Protein 5FB3 (pdb70)

Solvent-accessible surface area: 74908 Å² total; per-residue (Å²): 187,37,66,107,29,43,13,0,47,13,10,0,2,0,61,28,0,9,81,65,0,48,88,26,10,80,99,97,26,101,3,3,0,0,1,3,118,78,86,14,113,128,41,0,90,110,0,28,132,63,14,179,17,109,33,72,60,38,26,26,71,126,22,119,22,124,109,95,54,9,70,8,0,0,0,0,0,25,30,132,3,1,12,25,0,1,0,2,9,60,40,33,149,69,51,2,0,0,2,3,19,34,1,25,35,17,17,0,0,2,6,44,35,77,36,16,91,97,112,148,28,73,163,52,41,190,13,58,7,8,0,40,0,0,0,0,7,1,48,24,0,54,75,20,85,60,130,66,2,36,1,0,1,0,1,2,1,0,0,42,0,0,4,79,3,4,54,12,1,47,42,1,52,30,26,139,48,20,89,26,0,4,61,9,0,40,2,0,21,77,2,2,51,51,3,0,79,100,8,49,72,12,144,85,77,76,18,0,62,23,2,0,21,0,0,10,4,0,0,20,0,4,10,28,20,47,18,16,52,0,0,17,9,0,0,7,11,0,0,24,0,0,62,64,86,27,159,95,112,109,104,15,21,44,1,4,0,0,1,0,0,0,0,0,0,0,27,0,11,52,47,61,22,152,142,6,30,142,34,0,76,63,0,49,5,12,7,9,1,183,93,9,138,14,93,54,88,37,0,3,78,0,1,25,37,1,55,83,31,50,109,124,49,22,9,12,0,13,72,7,5,37,112,104,2,0,94,104,0,0,69,62,0,120,3,92,218,19,97,95,20,57,2,2,48,10,8,0,14,0,50,35,0,14,107,73,2,45,84,27,24,148,16,0,0,0,1,2,145,74,84,20,143,87,14,0,93,123,5,29,156,91,12,221,79,104,26,84,63,23,10,58,80,103,10,103,33,151,61,97,68,29,91,8,0,1,0,0,1,24,13,82,4,1,8,27,0,1,4,1,9,90,47,28,188,59,58,4,0,0,1,0,12,15,0,15,28,13,15,6,1,2,7,26,7,23,10,36,19,20,113,142,41,76,172,111,32,89,4,57,12,10,0,44,2,0,0,0,4,0,54,14,0,67,80,11,83,73,127,65,3,59,0,0,2,0,0,2,0,0,0,40,0,0,11,82,0,3,55,14,0,37,37,0,52,6,33,151,53,16,34,14,0,0,38,5,0,37,8,0,21,88,5,2,40,50,38,1,113,97,6,73,78,20,126,117,62,81,0,1,52,17,3,0,33,0,0,12,3,0,1,25,0,9,5,21,27,49,22,12,7,0,0,11,2,0,0,8,8,0,0,9,0,1,44,86,77,79,153,129,30,16,22,1,6,0,0,0,0,0,0,0,0,0,0,9,3,16,55,44,66,26,70,157,9,26,152,35,0,71,62,0,44,7,8,6,17,1,181,120,10,116,10,97,29,83,41,0,1,74,0,0,38,40,0,46,77,35,34,111,135,43,22,4,9,1,13,84,6,6,26,106,122,3,0,85,67,0,0,72,26,0,101,2,100,195,26,67,101,30,48,12,1,36,26,9,1,2,0,46,24,0,6,66,53,0,49,108,22,17,64,123,67,36,94,0,2,0,0,0,4,107,81,82,16,94,117,42,0,100,101,0,30,133,52,15,187,38,106,28,86,38,45,6,35,89,122,20,115,16,119,134,89,57,15,66,3,0,0,0,0,0,22,27,131,3,0,17,28,0,1,0,2,10,55,44,32,150,71,53,3,0,0,1,3,17,24,0,20,38,17,15,0,1,2,7,48,36,69,41,15,83,104,115,145,29,76,167,62,43,190,18,60,6,10,0,40,0,0,0,0,5,0,44,24,0,34,103,25,86,57,129,62,1,55,0,0,4,0,1,3,2,0,0,42,0,0,4,82,2,6,56,14,1,38,48,1,54,33,31,155,60,13,70,27,0,3,57,10,0,32,0,0,26,65,1,7,50,59,6,0,68,98,10,65,83,10,143,90,42,63,13,0,40,27,2,0,27,0,0,10,4,0,0,18,0,6,10,20,18,44,19,21,55,0,0,16,8,0,0,8,8,0,0,16,0,0,45,64,92,26,169,102,89,121,110,21,20,45,0,7,0,0,1,0,0,0,0,0,0,0,27,0,15,48,45,68,23,140,128,8,29,131,30,0,73,77,3,46,8,19,9,18,4,201,115,14,139,10,84,64,76,41,0,4,81,0,1,30,35,1,53,82,31,56,114,119,38,22,9,15,1,12,72,9,3,38,104,121,3,0,80,116,0,0,74,62,0,107,4,98,185,20,76,97,16,81,4,3,48,9,5,0,14,0,47,27,0,1,95,68,0,51,93,19,16,70,134,97,25,105,1,4,0,0,0,6,130,91,71,24,141,105,18,0,94,90,0,27,142,61,14,203,36,110,38,86,52,35,21,44,75,118,24,103,19,122,124,96,38,22,68,8,0,0,0,0,0,20,16,90,5,2,10,8,0,1,0,3,4,62,39,35,180,78,58,2,0,0,2,1,9,8,0,14,36,13,10,5,1,2,10,59,13,31,26,28,5,45,95,167,23,67,194,72,28,156,6,51,10,19,0,40,1,0,0,0,6,0,56,14,0,50,86,15,80,56,133,55,1,35,0,0,0,0,0,2,0,0,0,39,0,0,3,80,0,4,64,15,0,31,60,0,58,34,39,143,40,14,41,14,0,1,42,4,0,45,6,0,22,97,6,2,48,60,27,0,119,97,3,53,77,12,129,119,42,71,2,0,40,4,1,0,37,0,0,12,4,0,1,22,0,8,9,20,27,53,24,22,7,0,1,18,3,0,0,8,14,0,0,21,0,1,6,49,85,30,149,128,40,126,107,30,23,40,0,9,5,0,0,0,0,0,0,0,0,0,6,4,15,42,43,64,23,67,144,4,30,132,31,0,72,54,0,51,6,14,4,12,3,164,108,21,138,13,82,54,84,42,0,5,91,0,0,32,42,0,44,82,33,62,108,97,44,24,5,10,1,14,82,6,6,31,130,91,1,0,90,62,0,0,58,59,0,109,0,56,180,168,25,47,116,24,85,0,2,30,20,7,2,4,0,28,29,0,0,81,63,0,41,109,26,17,71,117,91,18,81,6,0,0,0,2,5,116,84,73,23,131,102,16,0,82,81,0,31,137,54,4,151,66,119,22,73,68,30,25,40,83,119,19,121,28,126,38,104,48,21,71,10,0,0,0,1,0,18,16,97,5,2,11,17,0,0,0,1,2,62,32,42,184,69,61,2,1,1,3,2,12,8,0,13,40,15,11,3,0,3,14,48,14,46,25,31,4,40,98,159,40,66,167,74,30,126,3,31,11,8,0,46,2,0,0,0,5,0,55,15,0,50,89,16,77,56,114,53,1,35,0,0,0,0,1,2,0,0,0,43,0,0,3,80,0,4,63,11,0,42,40,0,60,14,47,137,51,21,64,13,0,0,52,1,0,54,4,0,26,125,23,2,38,63,45,1,122,119,2,37,82,12,134,117,36,75,2,0,34,27,1,0,79,1,0,12,7,0,1,3,0,6,6,26,20,42,31,22,2,0,1,12,0,0,0,10,5,0,0,24,0,0,38,67,91,79,158,144,24,19,38,0,16,2,0,0,0,0,0,0,0,0,0,26,1,7,48,42,71,28,98,145,4,34,119,29,0,75,65,0,50,4,18,2,4,3,186,93,15,135,9,107,61,96,36,0,2,79,0,0,32,42,0,43,81,45,95,107,106,23,21,4,13,0,16,72,10,4,27,112,108,1,0,110,107,0,0,77,54,0,114,2,100,174,145,29,50,113,32,76,0,2,38,24,6,2,8,0,18,27,0,2,81,64,0,49,109,28,24,76,142,92,24,153,8,2,0,0,1,5,127,76,71,25,130,113,23,0,87,99,0,0,133,63,24,189,96,87,29,56,46,36,22,32,75,126,24,115,22,105,73,103,56,21,59,11,0,0,0,0,1,19,17,106,4,2,16,18,0,1,0,2,3,65,32,37,185,76,59,1,0,0,2,2,11,8,0,14,37,14,10,6,0,3,11,46,14,44,18,30,17,35,98,160,21,68,164,57,29,130,2,33,10,11,0,41,1,0,0,0,6,0,55,12,0,51,78,16,81,67,114,54,2,42,0,0,1,0,0,2,0,0,0,43,0,0,3,88,0,4,60,11,0,59,49,0,64,21,43,136,56,22,61,16,0,2,55,1,0,40,3,0,19,106,25,2,42,62,47,1,114,120,2,40,73,8,129,93,28,92,2,0,38,34,1,0,69,0,0,9,6,0,0,1,0,5,5,27,21,44,30,9,1,0,1,9,2,0,0,10,7,0,0,13,0,0,30,64,84,23,146,128,78,102,68,13,18,38,1,12,2,0,0,0,0,0,0,0,0,0,26,2,12,49,42,60,26,138,150,4,32,135,26,0,74,56,0,54,7,8,20,31,2,222,124,10,103,9,93,61,89,42,0,4,82,0,0,29,32,0,45,79,36,73,104,118,27,17,4,14,1,12,65,6,3,27,99,116,3,0,88,107,0,0,90,59,0,112,1,90

Sequence (2008 aa):
KVERFEVPRTIIFGPGALEKTPEVIPPSGRVLIITGKSSTRKYAERVAELLKQNCEIISYDQVELEKPGFDLVIGIGGGRPLDMAKVYSYIHKKPFVAIPTSASHDGIASPYVSFSLTQRFSKYGKISSSPVAIIADTSIILSAPSRLLKAGIGDLLGKIIAVRDWQLAHRLKGEEYSEYAAHLSLTSYKIAVGNAQKIKNFIREEDVRRVLVKALIGCGVAMGIAGSSRPCSGSEHLFAHAIEVRVEKEDEVVHGELVALGTIIMAYLHGINWRRIKRIADIIGLPTSLRQANIDVDLALEALTTAHTLRPDRYTILGDGLSREAAKRALEDVELIKVERFEVPRTIIFGPGALEKTPEVIPVLIITGKSSTRKYAERVAELLKQNCEIISYDQVELEKPGFDLVIGIGGGRPLDMAKVYSYIHKKPFVAIPTSASHDGIASPYVSFSLTQRFSKYGKISSSPVAIIADTSIILSAPSRLLKAGIGDLLGKIIAVRDWQLAHRLKGEEYSEYAAHLSLTSYKIAVGNAQKIKNFIREEDVRVLVKALIGCGVAMGIAGSSRPCSGSEHLFAHAIEVRVDEVVHGELVALGTIIMAYLHGINWRRIKRIADIIGLPTSLRQANIDVDLALEALTTAHTLRPDRYTILGDGLSREAAKRALEDVELIKVERFEVPRTIIFGPGALEKTPEVIPPSGRVLIITGKSSTRKYAERVAELLKQNCEIISYDQVELEKPGFDLVIGIGGGRPLDMAKVYSYIHKKPFVAIPTSASHDGIASPYVSFSLTQRFSKYGKISSSPVAIIADTSIILSAPSRLLKAGIGDLLGKIIAVRDWQLAHRLKGEEYSEYAAHLSLTSYKIAVGNAQKIKNFIREEDVRRVLVKALIGCGVAMGIAGSSRPCSGSEHLFAHAIEVRVEKEDEVVHGELVALGTIIMAYLHGINWRRIKRIADIIGLPTSLRQANIDVDLALEALTTAHTLRPDRYTILGDGLSREAAKRALEDVELIKVERFEVPRTIIFGPGALEKTPEVIPPSGRVLIITGKSSTRKYAERVAELLKQNCEIISYDQVELEKPGFDLVIGIGGGRPLDMAKVYSYIHKKPFVAIPTSASHDGIASPYVSFSLTQRFSKYGKISSSPVAIIADTSIILSAPSRLLKAGIGDLLGKIIAVRDWQLAHRLKGEEYSEYAAHLSLTSYKIAVGNAQKIKNFIREEDVRVLVKALIGCGVAMGIAGSSRPCSGSEHLFAHAIEVRVEKEDEVVHGELVALGTIIMAYLHGINWRRIKRIADIIGLPTSLRQANIDVDLALEALTTAHTLRPDRYTILGDGLSREAAKRALEDVELIKKVERFEVPRTIIFGPGALEKTPEVIPPSGRVLIITGKSSTRKYAERVAELLKQNCEIISYDQVELEKPGFDLVIGIGGGRPLDMAKVYSYIHKKPFVAIPTSASHDGIASPYVSFSLTQRFSKYGKISSSPVAIIADTSIILSAPSRLLKAGIGDLLGKIIAVRDWQLAHRLKGEEYSEYAAHLSLTSYKIAVGNAQKIKNFIREEDVRVLVKALIGCGVAMGIAGSSRPCSGSEHLFAHAIEVRVDEVVHGELVALGTIIMAYLHGINWRRIKRIADIIGLPTSLRQANIDVDLALEALTTAHTLRPDRYTILGDGLSREAAKRALEDVELIKKVERFEVPRTIIFGPGALEKTPEVIPPSGRVLIITGKSSTRKYAERVAELLKQNCEIISYDQVELEKPGFDLVIGIGGGRPLDMAKVYSYIHKKPFVAIPTSASHDGIASPYVSFSLTQRFSKYGKISSSPVAIIADTSIILSAPSRLLKAGIGDLLGKIIAVRDWQLAHRLKGEEYSEYAAHLSLTSYKIAVGNAQKIKNFIREEDVRVLVKALIGCGVAMGIAGSSRPCSGSEHLFAHAIEVRVEKEDEVVHGELVALGTIIMAYLHGINWRRIKRIADIIGLPTSLRQANIDVDLALEALTTAHTLRPDRYTILGDGLSREAAKRALEDVELI

B-factor: mean 63.47, std 20.94, range [20.0, 146.28]

Radius of gyration: 40.25 Å; Cα contacts (8 Å, |Δi|>4): 4457; chains: 6; bounding box: 109×78×118 Å

Organism: Pyrobaculum calidifontis (strain DSM 21063 / JCM 11548 / VA1) (NCBI:txid410359)

Secondary structure (DSSP, 8-state):
--EEEE--SEEEEETTGGGGGGGGS-SSS-EEEEE-SSTTHHHHHHHHHH-SS-EEEEEGGG--TT----SEEEEEESHHHHHHHHHHHHHHT--EEEEES--S-TTTT-SSPPP-SS-TTGGG-S-----SEEEEEHHHHHTS-HHHHHHHHHHHHTHHHHHHHHHHHHHHH-----HHHHHHHHHHHHHHHHTHHHHTT--SHHHHHHHHHHHHHHHHHHHHHTSSGGG-SHHHHHHHHHHTTSS-GGGS-HHHHHHHHHHHHHHHHTS-HHHHHHHHHHHT---STTTTT--HHHHHHHHHHGGGSSTTS--TTTT---HHHHHHHHHHTT--/--EEEE--SEEEEETTGGGGHHHH---EEE--SSTTHHHHHHHHTT-SS--EE--TTT--SS----S-EEEEESHHHHHHHHHHHHHTT--EEEEES----GGGS-SS--HHHHTTSTTS-S-----SEEEEEHHHHHHS-HHHHHHHHHHHHTHHHHHHHHHHHHHHH-----HHHHHHHHHHHHHHHHHHHHHTT--SSHHHHHHHHHHHHHHHHHHHHTSSTTT-SHHHHHHHHHHTT---S-HHHHHHHHHHHHHHHHTS-HHHHHHHHHHHT---STTTTT--HHHHHHHHHHGGGSSTT---TTTT---HHHHHHHHHHTT--/--EEEE--SEEEEETTGGGGGGGGS-S-S-EEEEE-SSTTHHHHHHHHHS-SS-----BGGG--TT----SEEEEEESHHHHHHHHHHHHHHT--EEEEES--S-SGGG-SSPPP-TT-TTGGG-S-----SEEEEEHHHHHSS-HHHHHHHHHHHHTHHHHHHHHHHHHHHH-----HHHHHHHHHHHHHHHHTHHHHSS--SHHHHHHHHHHHHHHHHHHHHHTSSTTT-SHHHHHHHHHHTSSS-GGGS-HHHHHHHHHHHHHHHHTS--HHHHHHHHHHT---STGGGT--HHHHHHHHTTGGGS-TT---TTTT---HHHHHHHHHHTT--/--EEEE--SEEEESTTGGGGGGGGS-SSSPEEEEE-SSTTHHHHHHHHHH--S-EEEEETTT--SS----SEEEEEESHHHHHHHHHHHHHTT--EEEEESS-SSGGGTSS---HHHHHHTGGG-S-----SEEEE-HHHHHTS-HHHHHHHHHHHHTHHHHHHHHHHHHHHH-----HHHHHHHHHHHHHHHHHHHHHTT--SHHHHHHHHHHHHHHHHHHHHHTSSGGG-SHHHHHHHHHHTTSSSGGGS-HHHHHHHHHHHHHHHHTS-HHHHHHHHHHHT---STTTTT--HHHHHHHHHHGGGTSTTS--TTTT---HHHHHHHHHHTT--/---EEEE--SEEEEETTGGGGGGGGS-SSS-EEEEE-SSTTHHHHHHHHHHSSS-EEEEEGGG--SS----SEEEEEESHHHHHHHHHHHHHHT--EEEEES--SSGGGTSS---HHHHHHTGGGSS----EEEEEEEHHHHTTS-HHHHHHHHHHHHTHHHHHHHHHHHHHHH-----HHHHHHHHHHHHHHHHHHHHHTT--SHHHHHHHHHHHHHHHHHHHHHTSSTTT-SHHHHHHHHHHT----S-HHHHHHHHHHHHHHHHTS-HHHHHHHHHHHT---SHHHHT--HHHHHHHHHHGGGTSTTS--TTTT---HHHHHHHHHHTT--/---EEEE--SEEEEETTGGGGGGGGS-SSS-EEEEE-SSTHHHHHHHHHHTTTT-EEEEEGGG--TT----SEEEEEESHHHHHHHHHHHHHHT--EEEEESS--SGGGTSS---HHHHHHTGGG-S-----SEEEEEHHHHTTS-HHHHHHHHHHHHTHHHHHHHHHHHHHHH-----HHHHHHHHHHHHHHHHHHHHHTT--SHHHHHHHHHHHHHHHHHHHHHTSSGGG-SHHHHHHHHHHTSSSSGGGS-HHHHHHHHHHHHHHHHTS-HHHHHHHHHHHT---SHHHHT--HHHHHHHHHHGGGTSTTS--TTTT---HHHHHHHHHHTT--

Foldseek 3Di:
DDDDFDAQQAEFEEAPLLLVVLVPPDQDWEEEEEFEDDVRVVSVVVNCVSHPHHYDYDHLVPDPLQDDRTQAYEQAEDQRSLQSRLLSCLLHVHAYEYEYLELQALNRQAQHRDADLVCVRPVSPLGGHGHNYYRYNLVSHLVDPLQRNLLSLLLLLLLVQLLVFVVVCCVPPVQQDDPVLLVLSVVLSCLSLVCLLPLLRSPDSVSVVSSNVSSSSLNVSCRRRVHNSSRDDQLQLLLVLLCVPDPDCVLADRSLSSLQSSLLSCVLVVHDSVSSLVSSVSSVRDNACVSRVHDPVSSLRSQFCSCPSDVVRGGSCHPGQDSVNSVVSNVVSVND/DDDDFDFAQAEQDEAPLLLCVQVQDPFEEEEADDPQVVSVVVRCVVDPDDYDYDYPVRDDQVDDDGAAYEQTEALRSQQSSLVSCQVDVHAYEQEYLEQQDLASQAQFHDLVVCVVVCVSPGGGHGHNYYRYNLVSNLVPDPVSLLLLLLLLQLLVQLLQQLVCCCVPVVDDDDPVLLVLSVVLSCLSLVCCQVLLVSPDRCVSVSSVVSSNSNNRSCRVRVHNRSRDDQLQLLLVLLVVVDPLFRSSLSSLCSSLLSCVLVPHCSVSSLVSCVSSVRQNACVSRVHDPVSSLCSQFCSCPSDVSRGGSQHNGDDSVRSVVSNVVSVSD/DDFDFDAQQAEADEACLLLVVVVQDPLDFEEEEEEEPDVFVVSSVVNCVSHPHHYDYDYLVGDPLVDDRGQEYEFEEDQRSQLSSQLSCQQHVHAYEYEYQEQQALQRQASAHDDDLVPPCVVSPLGGHGHNYYRYNLVSHLPDPLVRHLLSLLLLQLLVQLLVFVVVCCVPVVQQDDPVLLVLSVVLSVLSQVCLLVQLPRPDSVSVVSSVVSSSSLNVSCRRRVHNSSRDDQLQLLLVLLCVVDPHCVLAGRSLSSLLSSLLSCVLVVHDSVVSLVSCVSSPRDNACVSSPHDPVSSLVSQFCSCPSCVSGGGSCHPGQDSVNSVVSCVVSVND/DDDDFDFAQEEQAEAPLLLVVVVLPDLDWAEEEEEADDPFPVSSVVNVVSRPHHYDYDYLVPDDLPDDDTQEYEFTYALRSLQSSQSSCQQHVHAYEAEYLEQQALSRQAQAHALQVQVVVCVSPRGGHGHNYYRHNLVSHLVPDLLSLLLLLLLLCLLVQLLVFQVVCCVPPVPDDDPVLLVLSVVLSCLSLVCLLPQLVSPDSVSSRSSVVSSNSNNRSCRVSVHNSSRDALLQLLLSLLCNPDPHNVLARSSLSSLQSSLLVCVLVPHDSVSSLVSSVSSVRDNACVSRVHDPVSSLSSQFCSCVSCVVRGGSQHVGQDSVSSVVSNVVSVND/DDDDDFDFAAAEQDEAVLLLCVLVPDDDDKEEEEEEADPPFQVSVVVNCVSHPDHYDYYYLVDDDLVDDGTQEYEQTEAQRSLQSSQQSCQQHVHAYAQEYLEQQALSSQAQAHALVVQVVVCVRPRRGHGHNYYRYNLNRRLVDDLLSNLLLLLLLLLLVQLLVFQVVCCVPVVPDDDPVLQVLSVVLNVQSLVCLLVQLRSPDSVNSRSSVVSSNSLNRSCRVRVHNSSRDDQLQLLLSLLVVVDVLAGSSLSSLQSSLLVCVLVVHDSPSSLVSSVSSPRDNACVSRVHDPVSSLSSQFCSCVSCVVRGGSQHPGQDSVRSVVSCVVSVND/DDDDDFDFAAAEFEEAPLLLCVVVPPDLDWEEEEEEADPDQVVSVVVNCVSNVNRYHYYYLVPDDLPDDGGQEYEYTEAQRSLQSSQSSCQLHVHAYEQEYLAQQALSSAAQAHALVVQVVVCVSPRGGHGHNYYGYNLVSNLPPDLVSNLLHLLLLLLLVQLLVFLVVCCVPVVPDDDVQLQVLSVVLNVLSLVCLLPLLRSNDSVSSVSSNVSSNSNNRSCRVRVHNSSRDAQLQLLLSLLCNPDPDNVLARSSLSSLQSSLLSCVLVVHDSVSSLVSCVSSVRDQACVVRVHDPVSSLSSQFCSCVSCVVRGGSQHNGDDSVRSVVSNVVSVND

Nearest PDB structures (foldseek):
  5fb3-assembly1_B  TM=1.003E+00  e=2.233E-57  Pyrobaculum calidifontis JCM 11548
  5fb3-assembly1_E  TM=9.851E-01  e=1.719E-50  Pyrobaculum calidifontis JCM 11548
  5fb3-assembly1_D  TM=9.885E-01  e=3.826E-50  Pyrobaculum calidifontis JCM 11548
  4rfl-assembly2_D  TM=8.742E-01  e=1.735E-26  Methanocaldococcus jannaschii DSM 2661
  4rfl-assembly1_B  TM=8.752E-01  e=6.057E-26  Methanocaldococcus jannaschii DSM 2661

CATH classification: 3.40.50.1970 (+1 more: 1.20.1090.10)

Structure (mmCIF, N/CA/C/O backbone):
data_5FB3
#
_entry.id   5FB3
#
_cell.length_a   102.182
_cell.length_b   123.335
_cell.length_c   166.724
_cell.angle_alpha   90.000
_cell.angle_beta   90.000
_cell.angle_gamma   90.000
#
_symmetry.space_group_name_H-M   'P 21 21 21'
#
loop_
_entity.id
_entity.type
_entity.pdbx_description
1 polymer 'Glycerol-1-phosphate dehydrogenase [NAD(P)+]'
2 non-polymer 'ZINC ION'
3 non-polymer 'SULFATE ION'
4 non-polymer PYROPHOSPHATE
5 non-polymer 'NADPH DIHYDRO-NICOTINAMIDE-ADENINE-DINUCLEOTIDE PHOSPHATE'
6 water water
#
loop_
_atom_site.group_PDB
_atom_site.id
_atom_site.type_symbol
_atom_site.label_atom_id
_atom_site.label_alt_id
_atom_site.label_comp_id
_atom_site.label_asym_id
_atom_site.label_entity_id
_atom_site.label_seq_id
_atom_site.pdbx_PDB_ins_code
_atom_site.Cartn_x
_atom_site.Cartn_y
_atom_site.Cartn_z
_atom_site.occupancy
_atom_site.B_iso_or_equiv
_atom_site.auth_seq_id
_atom_site.auth_comp_id
_atom_site.auth_asym_id
_atom_site.auth_atom_id
_atom_site.pdbx_PDB_model_num
ATOM 1 N N . LYS A 1 3 ? -7.151 25.234 29.925 1.00 89.12 3 LYS A N 1
ATOM 2 C CA . LYS A 1 3 ? -7.186 24.333 31.120 1.00 90.51 3 LYS A CA 1
ATOM 3 C C . LYS A 1 3 ? -5.930 23.448 31.149 1.00 88.05 3 LYS A C 1
ATOM 4 O O . LYS A 1 3 ? -5.853 22.443 30.433 1.00 84.84 3 LYS A O 1
ATOM 10 N N . VAL A 1 4 ? -4.957 23.833 31.978 1.00 81.52 4 VAL A N 1
ATOM 11 C CA . VAL A 1 4 ? -3.659 23.168 32.017 1.00 81.64 4 VAL A CA 1
ATOM 12 C C . VAL A 1 4 ? -3.761 21.782 32.622 1.00 83.23 4 VAL A C 1
ATOM 13 O O . VAL A 1 4 ? -4.320 21.601 33.699 1.00 87.21 4 VAL A O 1
ATOM 17 N N . GLU A 1 5 ? -3.183 20.817 31.917 1.00 83.99 5 GLU A N 1
ATOM 18 C CA . GLU A 1 5 ? -3.257 19.418 32.293 1.00 82.07 5 GLU A CA 1
ATOM 19 C C . GLU A 1 5 ? -1.881 18.905 32.687 1.00 76.80 5 GLU A C 1
ATOM 20 O O . GLU A 1 5 ? -0.844 19.411 32.244 1.00 72.87 5 GLU A O 1
ATOM 26 N N . ARG A 1 6 ? -1.897 17.895 33.542 1.00 69.68 6 ARG A N 1
ATOM 27 C CA . ARG A 1 6 ? -0.694 17.298 34.056 1.00 66.22 6 ARG A CA 1
ATOM 28 C C . ARG A 1 6 ? -0.927 15.803 34.182 1.00 61.51 6 ARG A C 1
ATOM 29 O O . ARG A 1 6 ? -2.028 15.381 34.496 1.00 61.86 6 ARG A O 1
ATOM 37 N N . PHE A 1 7 ? 0.102 15.005 33.931 1.00 59.73 7 PHE A N 1
ATOM 38 C CA . PHE A 1 7 ? 0.023 13.573 34.181 1.00 56.74 7 PHE A CA 1
ATOM 39 C C . PHE A 1 7 ? 1.381 12.922 34.308 1.00 56.03 7 PHE A C 1
ATOM 40 O O . PHE A 1 7 ? 2.413 13.487 33.957 1.00 55.77 7 PHE A O 1
ATOM 48 N N . GLU A 1 8 ? 1.356 11.716 34.844 1.00 61.30 8 GLU A N 1
ATOM 49 C CA . GLU A 1 8 ? 2.558 10.991 35.158 1.00 63.45 8 GLU A CA 1
ATOM 50 C C . GLU A 1 8 ? 2.610 9.805 34.225 1.00 62.39 8 GLU A C 1
ATOM 51 O O . GLU A 1 8 ? 1.580 9.331 33.738 1.00 62.73 8 GLU A O 1
ATOM 57 N N . VAL A 1 9 ? 3.828 9.352 33.971 1.00 59.93 9 VAL A N 1
ATOM 58 C CA . VAL A 1 9 ? 4.089 8.232 33.102 1.00 56.76 9 VAL A CA 1
ATOM 59 C C . VAL A 1 9 ? 5.186 7.459 33.816 1.00 55.67 9 VAL A C 1
ATOM 60 O O . VAL A 1 9 ? 6.124 8.082 34.343 1.00 57.92 9 VAL A O 1
ATOM 64 N N . PRO A 1 10 ? 5.094 6.117 33.840 1.00 48.24 10 PRO A N 1
ATOM 65 C CA . PRO A 1 10 ? 6.178 5.376 34.470 1.00 50.17 10 PRO A CA 1
ATOM 66 C C . PRO A 1 10 ? 7.521 5.869 33.954 1.00 52.83 10 PRO A C 1
ATOM 67 O O . PRO A 1 10 ? 7.690 6.015 32.748 1.00 54.03 10 PRO A O 1
ATOM 71 N N . ARG A 1 11 ? 8.447 6.161 34.861 1.00 56.24 11 ARG A N 1
ATOM 72 C CA . ARG A 1 11 ? 9.723 6.755 34.485 1.00 55.92 11 ARG A CA 1
ATOM 73 C C . ARG A 1 11 ? 10.636 5.717 33.881 1.00 53.62 11 ARG A C 1
ATOM 74 O O . ARG A 1 11 ? 11.252 5.975 32.855 1.00 55.41 11 ARG A O 1
ATOM 82 N N . THR A 1 12 ? 10.701 4.543 34.498 1.00 54.59 12 THR A N 1
ATOM 83 C CA . THR A 1 12 ? 11.628 3.494 34.067 1.00 56.83 12 THR A CA 1
ATOM 84 C C . THR A 1 12 ? 10.928 2.152 33.873 1.00 54.71 12 THR A C 1
ATOM 85 O O . THR A 1 12 ? 10.213 1.692 34.741 1.00 54.66 12 THR A O 1
ATOM 89 N N . ILE A 1 13 ? 11.160 1.516 32.729 1.00 56.31 13 ILE A N 1
ATOM 90 C CA . ILE A 1 13 ? 10.513 0.240 32.422 1.00 55.68 13 ILE A CA 1
ATOM 91 C C . ILE A 1 13 ? 11.598 -0.747 32.069 1.00 54.19 13 ILE A C 1
ATOM 92 O O . ILE A 1 13 ? 12.531 -0.391 31.372 1.00 52.06 13 ILE A O 1
ATOM 97 N N . ILE A 1 14 ? 11.486 -1.972 32.573 1.00 54.96 14 ILE A N 1
ATOM 98 C CA . ILE A 1 14 ? 12.529 -2.973 32.387 1.00 59.05 14 ILE A CA 1
ATOM 99 C C . ILE A 1 14 ? 11.895 -4.277 31.949 1.00 61.73 14 ILE A C 1
ATOM 100 O O . ILE A 1 14 ? 11.071 -4.864 32.662 1.00 59.78 14 ILE A O 1
ATOM 105 N N . PHE A 1 15 ? 12.318 -4.711 30.762 1.00 69.90 15 PHE A N 1
ATOM 106 C CA . PHE A 1 15 ? 11.690 -5.779 30.001 1.00 71.29 15 PHE A CA 1
ATOM 107 C C . PHE A 1 15 ? 12.706 -6.836 29.648 1.00 67.41 15 PHE A C 1
ATOM 108 O O . PHE A 1 15 ? 13.831 -6.519 29.245 1.00 64.13 15 PHE A O 1
ATOM 116 N N . GLY A 1 16 ? 12.292 -8.089 29.774 1.00 69.21 16 GLY A N 1
ATOM 117 C CA . GLY A 1 16 ? 13.071 -9.207 29.277 1.00 74.90 16 GLY A CA 1
ATOM 118 C C . GLY A 1 16 ? 13.018 -10.423 30.174 1.00 78.95 16 GLY A C 1
ATOM 119 O O . GLY A 1 16 ? 12.290 -10.439 31.164 1.00 76.00 16 GLY A O 1
ATOM 120 N N . PRO A 1 17 ? 13.781 -11.465 29.815 1.00 85.87 17 PRO A N 1
ATOM 121 C CA . PRO A 1 17 ? 13.894 -12.642 30.663 1.00 86.16 17 PRO A CA 1
ATOM 122 C C . PRO A 1 17 ? 14.762 -12.362 31.886 1.00 86.19 17 PRO A C 1
ATOM 123 O O . PRO A 1 17 ? 15.887 -11.879 31.741 1.00 88.07 17 PRO A O 1
ATOM 127 N N . GLY A 1 18 ? 14.244 -12.667 33.073 1.00 85.33 18 GLY A N 1
ATOM 128 C CA . GLY A 1 18 ? 14.947 -12.381 34.321 1.00 83.91 18 GLY A CA 1
ATOM 129 C C . GLY A 1 18 ? 15.129 -10.898 34.594 1.00 80.86 18 GLY A C 1
ATOM 130 O O . GLY A 1 18 ? 16.188 -10.485 35.070 1.00 89.86 18 GLY A O 1
ATOM 131 N N . ALA A 1 19 ? 14.118 -10.089 34.278 1.00 73.94 19 ALA A N 1
ATOM 132 C CA . ALA A 1 19 ? 14.177 -8.650 34.569 1.00 73.47 19 ALA A CA 1
ATOM 133 C C . ALA A 1 19 ? 13.930 -8.389 36.053 1.00 66.22 19 ALA A C 1
ATOM 134 O O . ALA A 1 19 ? 14.212 -7.307 36.546 1.00 64.04 19 ALA A O 1
ATOM 136 N N . LEU A 1 20 ? 13.406 -9.390 36.750 1.00 61.37 20 LEU A N 1
ATOM 137 C CA . LEU A 1 20 ? 13.289 -9.347 38.197 1.00 65.09 20 LEU A CA 1
ATOM 138 C C . LEU A 1 20 ? 14.658 -9.294 38.856 1.00 70.62 20 LEU A C 1
ATOM 139 O O . LEU A 1 20 ? 14.802 -8.720 39.922 1.00 76.82 20 LEU A O 1
ATOM 144 N N . GLU A 1 21 ? 15.664 -9.908 38.238 1.00 72.73 21 GLU A N 1
ATOM 145 C CA . GLU A 1 21 ? 17.021 -9.854 38.777 1.00 73.29 21 GLU A CA 1
ATOM 146 C C . GLU A 1 21 ? 17.588 -8.428 38.768 1.00 73.75 21 GLU A C 1
ATOM 147 O O . GLU A 1 21 ? 18.501 -8.113 39.532 1.00 72.31 21 GLU A O 1
ATOM 153 N N . LYS A 1 22 ? 17.031 -7.569 37.920 1.00 73.46 22 LYS A N 1
ATOM 154 C CA . LYS A 1 22 ? 17.488 -6.194 37.812 1.00 76.86 22 LYS A CA 1
ATOM 155 C C . LYS A 1 22 ? 16.654 -5.169 38.607 1.00 73.75 22 LYS A C 1
ATOM 156 O O . LYS A 1 22 ? 16.880 -3.968 38.455 1.00 74.47 22 LYS A O 1
ATOM 162 N N . THR A 1 23 ? 15.724 -5.601 39.462 1.00 65.74 23 THR A N 1
ATOM 163 C CA . THR A 1 23 ? 14.880 -4.608 40.179 1.00 64.67 23 THR A CA 1
ATOM 164 C C . THR A 1 23 ? 15.624 -3.673 41.147 1.00 64.46 23 THR A C 1
ATOM 165 O O . THR A 1 23 ? 15.215 -2.518 41.304 1.00 62.73 23 THR A O 1
ATOM 169 N N . PRO A 1 24 ? 16.707 -4.151 41.799 1.00 63.51 24 PRO A N 1
ATOM 170 C CA . PRO A 1 24 ? 17.404 -3.236 42.714 1.00 63.85 24 PRO A CA 1
ATOM 171 C C . PRO A 1 24 ? 17.946 -1.996 42.015 1.00 64.88 24 PRO A C 1
ATOM 172 O O . PRO A 1 24 ? 18.384 -1.055 42.669 1.00 66.19 24 PRO A O 1
ATOM 176 N N . GLU A 1 25 ? 17.905 -2.013 40.690 1.00 66.38 25 GLU A N 1
ATOM 177 C CA . GLU A 1 25 ? 18.327 -0.896 39.873 1.00 69.93 25 GLU A CA 1
ATOM 178 C C . GLU A 1 25 ? 17.413 0.313 39.967 1.00 68.25 25 GLU A C 1
ATOM 179 O O . GLU A 1 25 ? 17.849 1.433 39.714 1.00 67.46 25 GLU A O 1
ATOM 185 N N . VAL A 1 26 ? 16.149 0.091 40.319 1.00 69.76 26 VAL A N 1
ATOM 186 C CA . VAL A 1 26 ? 15.144 1.148 40.251 1.00 72.55 26 VAL A CA 1
ATOM 187 C C . VAL A 1 26 ? 14.540 1.467 41.640 1.00 71.63 26 VAL A C 1
ATOM 188 O O . VAL A 1 26 ? 13.457 2.053 41.757 1.00 64.60 26 VAL A O 1
ATOM 192 N N . ILE A 1 27 ? 15.290 1.114 42.684 1.00 73.32 27 ILE A N 1
ATOM 193 C CA . ILE A 1 27 ? 14.895 1.321 44.074 1.00 74.34 27 ILE A CA 1
ATOM 194 C C . ILE A 1 27 ? 16.000 2.109 44.789 1.00 75.96 27 ILE A C 1
ATOM 195 O O . ILE A 1 27 ? 17.066 1.556 45.049 1.00 75.28 27 ILE A O 1
ATOM 200 N N . PRO A 1 28 ? 15.760 3.403 45.098 1.00 81.06 28 PRO A N 1
ATOM 201 C CA . PRO A 1 28 ? 16.808 4.249 45.697 1.00 83.96 28 PRO A CA 1
ATOM 202 C C . PRO A 1 28 ? 17.452 3.650 46.947 1.00 86.12 28 PRO A C 1
ATOM 203 O O . PRO A 1 28 ? 16.793 2.932 47.688 1.00 81.64 28 PRO A O 1
ATOM 207 N N . PRO A 1 29 ? 18.734 3.964 47.188 1.00 96.64 29 PRO A N 1
ATOM 208 C CA . PRO A 1 29 ? 19.586 3.233 48.146 1.00 98.87 29 PRO A CA 1
ATOM 209 C C . PRO A 1 29 ? 19.108 3.237 49.610 1.00 98.84 29 PRO A C 1
ATOM 210 O O . PRO A 1 29 ? 19.226 2.222 50.304 1.00 89.44 29 PRO A O 1
ATOM 214 N N . SER A 1 30 ? 18.590 4.371 50.070 1.00 101.21 30 SER A N 1
ATOM 215 C CA . SER A 1 30 ? 18.157 4.512 51.454 1.00 103.98 30 SER A CA 1
ATOM 216 C C . SER A 1 30 ? 16.638 4.462 51.552 1.00 106.89 30 SER A C 1
ATOM 217 O O . SER A 1 30 ? 15.932 4.851 50.614 1.00 106.44 30 SER A O 1
ATOM 220 N N . GLY A 1 31 ? 16.145 3.978 52.690 1.00 102.22 31 GLY A N 1
ATOM 221 C CA . GLY A 1 31 ? 14.712 3.936 52.969 1.00 98.75 31 GLY A CA 1
ATOM 222 C C . GLY A 1 31 ? 14.160 2.525 53.051 1.00 94.39 31 GLY A C 1
ATOM 223 O O . GLY A 1 31 ? 14.727 1.585 52.490 1.00 99.00 31 GLY A O 1
ATOM 224 N N . ARG A 1 32 ? 13.040 2.389 53.751 1.00 84.17 32 ARG A N 1
ATOM 225 C CA . ARG A 1 32 ? 12.422 1.095 53.981 1.00 79.51 32 ARG A CA 1
ATOM 226 C C . ARG A 1 32 ? 11.378 0.818 52.896 1.00 71.44 32 ARG A C 1
ATOM 227 O O . ARG A 1 32 ? 10.704 1.738 52.408 1.00 63.73 32 ARG A O 1
ATOM 235 N N . VAL A 1 33 ? 11.259 -0.458 52.528 1.00 63.61 33 VAL A N 1
ATOM 236 C CA . VAL A 1 33 ? 10.514 -0.864 51.347 1.00 59.80 33 VAL A CA 1
ATOM 237 C C . VAL A 1 33 ? 9.421 -1.866 51.671 1.00 55.90 33 VAL A C 1
ATOM 238 O O . VAL A 1 33 ? 9.691 -2.956 52.181 1.00 53.63 33 VAL A O 1
ATOM 242 N N . LEU A 1 34 ? 8.190 -1.496 51.329 1.00 50.84 34 LEU A N 1
ATOM 243 C CA . LEU A 1 34 ? 7.047 -2.384 51.443 1.00 48.85 34 LEU A CA 1
ATOM 244 C C . LEU A 1 34 ? 6.893 -3.186 50.163 1.00 49.38 34 LEU A C 1
ATOM 245 O O . LEU A 1 34 ? 6.862 -2.624 49.070 1.00 49.23 34 LEU A O 1
ATOM 250 N N . ILE A 1 35 ? 6.821 -4.504 50.304 1.00 50.07 35 ILE A N 1
ATOM 251 C CA . ILE A 1 35 ? 6.619 -5.395 49.180 1.00 50.38 35 ILE A CA 1
ATOM 252 C C . ILE A 1 35 ? 5.260 -6.047 49.353 1.00 53.30 35 ILE A C 1
ATOM 253 O O . ILE A 1 35 ? 5.116 -6.997 50.127 1.00 55.07 35 ILE A O 1
ATOM 258 N N . ILE A 1 36 ? 4.258 -5.527 48.647 1.00 52.22 36 ILE A N 1
ATOM 259 C CA . ILE A 1 36 ? 2.912 -6.075 48.752 1.00 52.70 36 ILE A CA 1
ATOM 260 C C . ILE A 1 36 ? 2.756 -7.185 47.727 1.00 53.69 36 ILE A C 1
ATOM 261 O O . ILE A 1 36 ? 2.935 -6.970 46.530 1.00 50.95 36 ILE A O 1
ATOM 266 N N . THR A 1 37 ? 2.408 -8.368 48.214 1.00 56.54 37 THR A N 1
ATOM 267 C CA . THR A 1 37 ? 2.390 -9.549 47.377 1.00 63.21 37 THR A CA 1
ATOM 268 C C . THR A 1 37 ? 0.983 -10.093 47.264 1.00 66.35 37 THR A C 1
ATOM 269 O O . THR A 1 37 ? 0.142 -9.843 48.114 1.00 62.44 37 THR A O 1
ATOM 273 N N . GLY A 1 38 ? 0.735 -10.826 46.189 1.00 76.59 38 GLY A N 1
ATOM 274 C CA . GLY A 1 38 ? -0.510 -11.540 46.032 1.00 87.74 38 GLY A CA 1
ATOM 275 C C . GLY A 1 38 ? -0.411 -12.872 46.745 1.00 99.41 38 GLY A C 1
ATOM 276 O O . GLY A 1 38 ? 0.482 -13.093 47.577 1.00 100.02 38 GLY A O 1
ATOM 277 N N . LYS A 1 39 ? -1.339 -13.760 46.412 1.00 109.05 39 LYS A N 1
ATOM 278 C CA . LYS A 1 39 ? -1.308 -15.131 46.896 1.00 114.70 39 LYS A CA 1
ATOM 279 C C . LYS A 1 39 ? -1.418 -16.056 45.685 1.00 112.93 39 LYS A C 1
ATOM 280 O O . LYS A 1 39 ? -1.739 -15.587 44.587 1.00 106.27 39 LYS A O 1
ATOM 286 N N . SER A 1 40 ? -1.097 -17.340 45.846 1.00 109.98 40 SER A N 1
ATOM 287 C CA . SER A 1 40 ? -0.393 -17.866 47.020 1.00 111.30 40 SER A CA 1
ATOM 288 C C . SER A 1 40 ? 1.088 -18.053 46.690 1.00 110.31 40 SER A C 1
ATOM 289 O O . SER A 1 40 ? 1.946 -17.618 47.446 1.00 112.56 40 SER A O 1
ATOM 292 N N . SER A 1 41 ? 1.386 -18.655 45.540 1.00 109.18 41 SER A N 1
ATOM 293 C CA . SER A 1 41 ? 2.773 -18.905 45.119 1.00 110.25 41 SER A CA 1
ATOM 294 C C . SER A 1 41 ? 3.515 -17.649 44.630 1.00 111.05 41 SER A C 1
ATOM 295 O O . SER A 1 41 ? 4.599 -17.744 44.049 1.00 110.01 41 SER A O 1
ATOM 298 N N . THR A 1 42 ? 2.935 -16.478 44.879 1.00 114.43 42 THR A N 1
ATOM 299 C CA . THR A 1 42 ? 3.535 -15.205 44.491 1.00 115.09 42 THR A CA 1
ATOM 300 C C . THR A 1 42 ? 4.756 -14.840 45.347 1.00 104.86 42 THR A C 1
ATOM 301 O O . THR A 1 42 ? 5.569 -14.018 44.924 1.00 100.07 42 THR A O 1
ATOM 305 N N . ARG A 1 43 ? 4.876 -15.436 46.539 1.00 101.80 43 ARG A N 1
ATOM 306 C CA . ARG A 1 43 ? 5.961 -15.102 47.487 1.00 98.79 43 ARG A CA 1
ATOM 307 C C . ARG A 1 43 ? 7.350 -15.364 46.919 1.00 90.90 43 ARG A C 1
ATOM 308 O O . ARG A 1 43 ? 8.254 -14.553 47.111 1.00 90.34 43 ARG A O 1
ATOM 316 N N . LYS A 1 44 ? 7.523 -16.487 46.226 1.00 84.22 44 LYS A N 1
ATOM 317 C CA . LYS A 1 44 ? 8.828 -16.833 45.660 1.00 84.89 44 LYS A CA 1
ATOM 318 C C . LYS A 1 44 ? 9.487 -15.630 44.960 1.00 81.94 44 LYS A C 1
ATOM 319 O O . LYS A 1 44 ? 10.701 -15.418 45.088 1.00 77.22 44 LYS A O 1
ATOM 325 N N . TYR A 1 45 ? 8.680 -14.834 44.254 1.00 74.49 45 TYR A N 1
ATOM 326 C CA . TYR A 1 45 ? 9.183 -13.654 43.542 1.00 71.78 45 TYR A CA 1
ATOM 327 C C . TYR A 1 45 ? 9.477 -12.492 44.496 1.00 69.06 45 TYR A C 1
ATOM 328 O O . TYR A 1 45 ? 10.502 -11.817 44.376 1.00 61.83 45 TYR A O 1
ATOM 337 N N . ALA A 1 46 ? 8.579 -12.261 45.447 1.00 71.08 46 ALA A N 1
ATOM 338 C CA . ALA A 1 46 ? 8.791 -11.218 46.449 1.00 73.61 46 ALA A CA 1
ATOM 339 C C . ALA A 1 46 ? 10.007 -11.524 47.320 1.00 71.03 46 ALA A C 1
ATOM 340 O O . ALA A 1 46 ? 10.787 -10.624 47.646 1.00 73.85 46 ALA A O 1
ATOM 342 N N . GLU A 1 47 ? 10.160 -12.795 47.682 1.00 69.14 47 GLU A N 1
ATOM 343 C CA . GLU A 1 47 ? 11.290 -13.247 48.490 1.00 71.91 47 GLU A CA 1
ATOM 344 C C . GLU A 1 47 ? 12.611 -13.035 47.759 1.00 73.07 47 GLU A C 1
ATOM 345 O O . GLU A 1 47 ? 13.584 -12.568 48.357 1.00 73.12 47 GLU A O 1
ATOM 351 N N . ARG A 1 48 ? 12.634 -13.352 46.466 1.00 74.36 48 ARG A N 1
ATOM 352 C CA . ARG A 1 48 ? 13.819 -13.120 45.636 1.00 75.73 48 ARG A CA 1
ATOM 353 C C . ARG A 1 48 ? 14.164 -11.626 45.505 1.00 72.47 48 ARG A C 1
ATOM 354 O O . ARG A 1 48 ? 15.335 -11.239 45.587 1.00 66.03 48 ARG A O 1
ATOM 362 N N . VAL A 1 49 ? 13.155 -10.784 45.310 1.00 71.79 49 VAL A N 1
ATOM 363 C CA . VAL A 1 49 ? 13.387 -9.339 45.288 1.00 71.60 49 VAL A CA 1
ATOM 364 C C . VAL A 1 49 ? 13.940 -8.866 46.633 1.00 68.80 49 VAL A C 1
ATOM 365 O O . VAL A 1 49 ? 14.856 -8.047 46.663 1.00 67.31 49 VAL A O 1
ATOM 369 N N . ALA A 1 50 ? 13.391 -9.379 47.733 1.00 65.73 50 ALA A N 1
ATOM 370 C CA . ALA A 1 50 ? 13.933 -9.070 49.063 1.00 72.40 50 ALA A CA 1
ATOM 371 C C . ALA A 1 50 ? 15.408 -9.517 49.229 1.00 74.06 50 ALA A C 1
ATOM 372 O O . ALA A 1 50 ? 16.205 -8.798 49.827 1.00 74.17 50 ALA A O 1
ATOM 374 N N . GLU A 1 51 ? 15.768 -10.683 48.688 1.00 77.25 51 GLU A N 1
ATOM 375 C CA . GLU A 1 51 ? 17.164 -11.151 48.702 1.00 77.37 51 GLU A CA 1
ATOM 376 C C . GLU A 1 51 ? 18.100 -10.152 48.020 1.00 79.03 51 GLU A C 1
ATOM 377 O O . GLU A 1 51 ? 19.136 -9.800 48.568 1.00 85.41 51 GLU A O 1
ATOM 383 N N . LEU A 1 52 ? 17.716 -9.691 46.831 1.00 80.45 52 LEU A N 1
ATOM 384 C CA . LEU A 1 52 ? 18.535 -8.769 46.026 1.00 79.55 52 LEU A CA 1
ATOM 385 C C . LEU A 1 52 ? 18.618 -7.356 46.596 1.00 82.15 52 LEU A C 1
ATOM 386 O O . LEU A 1 52 ? 19.457 -6.558 46.166 1.00 80.87 52 LEU A O 1
ATOM 391 N N . LEU A 1 53 ? 17.736 -7.034 47.536 1.00 87.35 53 LEU A N 1
ATOM 392 C CA . LEU A 1 53 ? 17.667 -5.688 48.074 1.00 90.51 53 LEU A CA 1
ATOM 393 C C . LEU A 1 53 ? 18.580 -5.507 49.281 1.00 92.99 53 LEU A C 1
ATOM 394 O O . LEU A 1 53 ? 18.484 -6.235 50.268 1.00 88.98 53 LEU A O 1
ATOM 399 N N . LYS A 1 54 ? 19.480 -4.535 49.164 1.00 99.15 54 LYS A N 1
ATOM 400 C CA . LYS A 1 54 ? 20.313 -4.082 50.279 1.00 102.72 54 LYS A CA 1
ATOM 401 C C . LYS A 1 54 ? 19.479 -3.440 51.396 1.00 98.23 54 LYS A C 1
ATOM 402 O O . LYS A 1 54 ? 19.870 -3.486 52.564 1.00 94.41 54 LYS A O 1
ATOM 408 N N . GLN A 1 55 ? 18.336 -2.853 51.034 1.00 93.52 55 GLN A N 1
ATOM 409 C CA . GLN A 1 55 ? 17.467 -2.156 51.991 1.00 86.30 55 GLN A CA 1
ATOM 410 C C . GLN A 1 55 ? 16.701 -3.136 52.870 1.00 81.68 55 GLN A C 1
ATOM 411 O O . GLN A 1 55 ? 16.400 -4.252 52.450 1.00 81.84 55 GLN A O 1
ATOM 417 N N . ASN A 1 56 ? 16.389 -2.716 54.092 1.00 84.11 56 ASN A N 1
ATOM 418 C CA . ASN A 1 56 ? 15.448 -3.468 54.929 1.00 91.57 56 ASN A CA 1
ATOM 419 C C . ASN A 1 56 ? 14.038 -3.362 54.346 1.00 92.53 56 ASN A C 1
ATOM 420 O O . ASN A 1 56 ? 13.617 -2.288 53.892 1.00 90.93 56 ASN A O 1
ATOM 425 N N . CYS A 1 57 ? 13.324 -4.484 54.332 1.00 86.71 57 CYS A N 1
ATOM 426 C CA . CYS A 1 57 ? 12.066 -4.555 53.615 1.00 83.11 57 CYS A CA 1
ATOM 427 C C . CYS A 1 57 ? 11.149 -5.680 54.109 1.00 83.87 57 CYS A C 1
ATOM 428 O O . CYS A 1 57 ? 11.560 -6.835 54.204 1.00 88.89 57 CYS A O 1
ATOM 431 N N . GLU A 1 58 ? 9.899 -5.324 54.406 1.00 81.47 58 GLU A N 1
ATOM 432 C CA . GLU A 1 58 ? 8.880 -6.279 54.829 1.00 81.53 58 GLU A CA 1
ATOM 433 C C . GLU A 1 58 ? 8.048 -6.749 53.641 1.00 76.35 58 GLU A C 1
ATOM 434 O O . GLU A 1 58 ? 7.749 -5.969 52.742 1.00 73.10 58 GLU A O 1
ATOM 440 N N . ILE A 1 59 ? 7.670 -8.024 53.659 1.00 73.68 59 ILE A N 1
ATOM 441 C CA . ILE A 1 59 ? 6.770 -8.584 52.661 1.00 74.98 59 ILE A CA 1
ATOM 442 C C . ILE A 1 59 ? 5.454 -8.938 53.345 1.00 76.02 59 ILE A C 1
ATOM 443 O O . ILE A 1 59 ? 5.446 -9.665 54.333 1.00 75.78 59 ILE A O 1
ATOM 448 N N . ILE A 1 60 ? 4.353 -8.410 52.804 1.00 77.82 60 ILE A N 1
ATOM 449 C CA . ILE A 1 60 ? 3.008 -8.588 53.363 1.00 78.26 60 ILE A CA 1
ATOM 450 C C . ILE A 1 60 ? 1.998 -8.907 52.259 1.00 79.15 60 ILE A C 1
ATOM 451 O O . ILE A 1 60 ? 1.893 -8.171 51.277 1.00 77.02 60 ILE A O 1
ATOM 456 N N . SER A 1 61 ? 1.257 -9.998 52.428 1.00 78.09 61 SER A N 1
ATOM 457 C CA . SER A 1 61 ? 0.108 -10.292 51.579 1.00 77.03 61 SER A CA 1
ATOM 458 C C . SER A 1 61 ? -0.847 -9.085 51.570 1.00 69.82 61 SER A C 1
ATOM 459 O O . SER A 1 61 ? -1.110 -8.490 52.610 1.00 66.37 61 SER A O 1
ATOM 462 N N . TYR A 1 62 ? -1.361 -8.733 50.397 1.00 66.67 62 TYR A N 1
ATOM 463 C CA . TYR A 1 62 ? -2.257 -7.578 50.246 1.00 71.41 62 TYR A CA 1
ATOM 464 C C . TYR A 1 62 ? -3.447 -7.559 51.214 1.00 69.72 62 TYR A C 1
ATOM 465 O O . TYR A 1 62 ? -3.900 -6.483 51.603 1.00 65.29 62 TYR A O 1
ATOM 474 N N . ASP A 1 63 ? -3.947 -8.733 51.602 1.00 69.10 63 ASP A N 1
ATOM 475 C CA . ASP A 1 63 ? -5.058 -8.798 52.561 1.00 71.12 63 ASP A CA 1
ATOM 476 C C . ASP A 1 63 ? -4.664 -8.555 54.035 1.00 68.15 63 ASP A C 1
ATOM 477 O O . ASP A 1 63 ? -5.548 -8.434 54.898 1.00 67.09 63 ASP A O 1
ATOM 482 N N . GLN A 1 64 ? -3.358 -8.475 54.312 1.00 62.66 64 GLN A N 1
ATOM 483 C CA . GLN A 1 64 ? -2.845 -8.169 55.651 1.00 61.64 64 GLN A CA 1
ATOM 484 C C . GLN A 1 64 ? -2.261 -6.751 55.778 1.00 58.90 64 GLN A C 1
ATOM 485 O O . GLN A 1 64 ? -1.797 -6.346 56.849 1.00 58.70 64 GLN A O 1
ATOM 491 N N . VAL A 1 65 ? -2.319 -5.987 54.699 1.00 54.40 65 VAL A N 1
ATOM 492 C CA . VAL A 1 65 ? -1.815 -4.625 54.696 1.00 54.65 65 VAL A CA 1
ATOM 493 C C . VAL A 1 65 ? -2.647 -3.656 55.568 1.00 53.51 65 VAL A C 1
ATOM 494 O O . VAL A 1 65 ? -3.855 -3.533 55.391 1.00 51.38 65 VAL A O 1
ATOM 498 N N . GLU A 1 66 ? -1.999 -2.974 56.511 1.00 58.98 66 GLU A N 1
ATOM 499 C CA . GLU A 1 66 ? -2.602 -1.798 57.152 1.00 60.63 66 GLU A CA 1
ATOM 500 C C . GLU A 1 66 ? -2.258 -0.582 56.324 1.00 56.12 66 GLU A C 1
ATOM 501 O O . GLU A 1 66 ? -1.203 -0.001 56.487 1.00 56.21 66 GLU A O 1
ATOM 507 N N . LEU A 1 67 ? -3.158 -0.186 55.445 1.00 57.19 67 LEU A N 1
ATOM 508 C CA . LEU A 1 67 ? -2.910 0.944 54.552 1.00 59.56 67 LEU A CA 1
ATOM 509 C C . LEU A 1 67 ? -2.486 2.248 55.247 1.00 58.22 67 LEU A C 1
ATOM 510 O O . LEU A 1 67 ? -1.666 2.977 54.717 1.00 60.21 67 LEU A O 1
ATOM 515 N N . GLU A 1 68 ? -3.029 2.536 56.425 1.00 63.20 68 GLU A N 1
ATOM 516 C CA . GLU A 1 68 ? -2.724 3.790 57.125 1.00 64.52 68 GLU A CA 1
ATOM 517 C C . GLU A 1 68 ? -1.388 3.776 57.879 1.00 61.64 68 GLU A C 1
ATOM 518 O O . GLU A 1 68 ? -0.929 4.819 58.361 1.00 56.74 68 GLU A O 1
ATOM 524 N N . LYS A 1 69 ? -0.753 2.614 57.964 1.00 57.83 69 LYS A N 1
ATOM 525 C CA . LYS A 1 69 ? 0.542 2.516 58.621 1.00 63.91 69 LYS A CA 1
ATOM 526 C C . LYS A 1 69 ? 1.663 3.196 57.811 1.00 59.78 69 LYS A C 1
ATOM 527 O O . LYS A 1 69 ? 2.028 2.705 56.746 1.00 57.69 69 LYS A O 1
ATOM 533 N N . PRO A 1 70 ? 2.219 4.322 58.317 1.00 57.82 70 PRO A N 1
ATOM 534 C CA . PRO A 1 70 ? 3.305 4.996 57.600 1.00 55.57 70 PRO A CA 1
ATOM 535 C C . PRO A 1 70 ? 4.664 4.337 57.861 1.00 53.86 70 PRO A C 1
ATOM 536 O O . PRO A 1 70 ? 4.714 3.245 58.422 1.00 53.90 70 PRO A O 1
ATOM 540 N N . GLY A 1 71 ? 5.744 4.987 57.426 1.00 56.72 71 GLY A N 1
ATOM 541 C CA . GLY A 1 71 ? 7.114 4.531 57.704 1.00 60.25 71 GLY A CA 1
ATOM 542 C C . GLY A 1 71 ? 7.815 3.739 56.603 1.00 60.68 71 GLY A C 1
ATOM 543 O O . GLY A 1 71 ? 8.829 3.095 56.858 1.00 64.09 71 GLY A O 1
ATOM 544 N N . PHE A 1 72 ? 7.278 3.770 55.387 1.00 61.40 72 PHE A N 1
ATOM 545 C CA . PHE A 1 72 ? 7.908 3.113 54.250 1.00 55.72 72 PHE A CA 1
ATOM 546 C C . PHE A 1 72 ? 8.141 4.146 53.195 1.00 54.89 72 PHE A C 1
ATOM 547 O O . PHE A 1 72 ? 7.253 4.948 52.898 1.00 55.05 72 PHE A O 1
ATOM 555 N N . ASP A 1 73 ? 9.341 4.127 52.631 1.00 55.38 73 ASP A N 1
ATOM 556 C CA . ASP A 1 73 ? 9.744 5.159 51.691 1.00 57.19 73 ASP A CA 1
ATOM 557 C C . ASP A 1 73 ? 9.331 4.841 50.272 1.00 51.23 73 ASP A C 1
ATOM 558 O O . ASP A 1 73 ? 9.195 5.743 49.455 1.00 52.20 73 ASP A O 1
ATOM 563 N N . LEU A 1 74 ? 9.115 3.560 49.998 1.00 50.72 74 LEU A N 1
ATOM 564 C CA . LEU A 1 74 ? 8.685 3.101 48.684 1.00 52.03 74 LEU A CA 1
ATOM 565 C C . LEU A 1 74 ? 7.895 1.814 48.829 1.00 53.48 74 LEU A C 1
ATOM 566 O O . LEU A 1 74 ? 8.190 0.991 49.707 1.00 55.09 74 LEU A O 1
ATOM 571 N N . VAL A 1 75 ? 6.929 1.614 47.933 1.00 51.18 75 VAL A N 1
ATOM 572 C CA . VAL A 1 75 ? 6.129 0.391 47.948 1.00 48.24 75 VAL A CA 1
ATOM 573 C C . VAL A 1 75 ? 6.144 -0.344 46.601 1.00 48.98 75 VAL A C 1
ATOM 574 O O . VAL A 1 75 ? 6.031 0.259 45.525 1.00 47.18 75 VAL A O 1
ATOM 578 N N . ILE A 1 76 ? 6.286 -1.660 46.689 1.00 49.97 76 ILE A N 1
ATOM 579 C CA . ILE A 1 76 ? 6.285 -2.526 45.530 1.00 52.84 76 ILE A CA 1
ATOM 580 C C . ILE A 1 76 ? 5.036 -3.372 45.536 1.00 56.17 76 ILE A C 1
ATOM 581 O O . ILE A 1 76 ? 4.733 -4.036 46.537 1.00 57.64 76 ILE A O 1
ATOM 586 N N . GLY A 1 77 ? 4.330 -3.346 44.405 1.00 55.41 77 GLY A N 1
ATOM 587 C CA . GLY A 1 77 ? 3.251 -4.275 44.131 1.00 54.40 77 GLY A CA 1
ATOM 588 C C . GLY A 1 77 ? 3.841 -5.340 43.237 1.00 53.13 77 GLY A C 1
ATOM 589 O O . GLY A 1 77 ? 4.479 -5.033 42.227 1.00 54.94 77 GLY A O 1
ATOM 590 N N . ILE A 1 78 ? 3.635 -6.590 43.606 1.00 51.37 78 ILE A N 1
ATOM 591 C CA . ILE A 1 78 ? 4.127 -7.708 42.814 1.00 54.66 78 ILE A CA 1
ATOM 592 C C . ILE A 1 78 ? 3.073 -8.815 42.781 1.00 54.11 78 ILE A C 1
ATOM 593 O O . ILE A 1 78 ? 2.707 -9.368 43.828 1.00 48.17 78 ILE A O 1
ATOM 598 N N . GLY A 1 79 ? 2.564 -9.100 41.582 1.00 54.11 79 GLY A N 1
ATOM 599 C CA . GLY A 1 79 ? 1.548 -10.137 41.391 1.00 55.29 79 GLY A CA 1
ATOM 600 C C . GLY A 1 79 ? 0.480 -9.760 40.386 1.00 56.86 79 GLY A C 1
ATOM 601 O O . GLY A 1 79 ? 0.781 -9.204 39.330 1.00 57.21 79 GLY A O 1
ATOM 602 N N . GLY A 1 80 ? -0.774 -10.072 40.722 1.00 60.20 80 GLY A N 1
ATOM 603 C CA . GLY A 1 80 ? -1.908 -9.782 39.857 1.00 60.70 80 GLY A CA 1
ATOM 604 C C . GLY A 1 80 ? -2.436 -8.384 40.099 1.00 66.85 80 GLY A C 1
ATOM 605 O O . GLY A 1 80 ? -1.715 -7.508 40.581 1.00 71.14 80 GLY A O 1
ATOM 606 N N . GLY A 1 81 ? -3.710 -8.182 39.781 1.00 67.71 81 GLY A N 1
ATOM 607 C CA . GLY A 1 81 ? -4.341 -6.881 39.891 1.00 66.42 81 GLY A CA 1
ATOM 608 C C . GLY A 1 81 ? -4.586 -6.429 41.318 1.00 69.66 81 GLY A C 1
ATOM 609 O O . GLY A 1 81 ? -4.586 -5.231 41.601 1.00 68.91 81 GLY A O 1
ATOM 610 N N . ARG A 1 82 ? -4.816 -7.371 42.223 1.00 69.73 82 ARG A N 1
ATOM 611 C CA . ARG A 1 82 ? -5.123 -7.003 43.601 1.00 72.62 82 ARG A CA 1
ATOM 612 C C . ARG A 1 82 ? -3.925 -6.383 44.350 1.00 70.93 82 ARG A C 1
ATOM 613 O O . ARG A 1 82 ? -4.042 -5.262 44.870 1.00 68.48 82 ARG A O 1
ATOM 621 N N . PRO A 1 83 ? -2.770 -7.082 44.388 1.00 63.86 83 PRO A N 1
ATOM 622 C CA . PRO A 1 83 ? -1.643 -6.517 45.135 1.00 57.81 83 PRO A CA 1
ATOM 623 C C . PRO A 1 83 ? -1.171 -5.206 44.551 1.00 51.06 83 PRO A C 1
ATOM 624 O O . PRO A 1 83 ? -0.831 -4.294 45.299 1.00 46.10 83 PRO A O 1
ATOM 628 N N . LEU A 1 84 ? -1.174 -5.116 43.227 1.00 53.28 84 LEU A N 1
ATOM 629 C CA . LEU A 1 84 ? -0.824 -3.869 42.516 1.00 54.96 84 LEU A CA 1
ATOM 630 C C . LEU A 1 84 ? -1.780 -2.717 42.830 1.00 52.34 84 LEU A C 1
ATOM 631 O O . LEU A 1 84 ? -1.330 -1.606 43.067 1.00 50.98 84 LEU A O 1
ATOM 636 N N . ASP A 1 85 ? -3.085 -2.981 42.853 1.00 50.65 85 ASP A N 1
ATOM 637 C CA . ASP A 1 85 ? -4.042 -1.959 43.261 1.00 52.00 85 ASP A CA 1
ATOM 638 C C . ASP A 1 85 ? -3.823 -1.580 44.729 1.00 54.48 85 ASP A C 1
ATOM 639 O O . ASP A 1 85 ? -3.877 -0.403 45.091 1.00 56.17 85 ASP A O 1
ATOM 644 N N . MET A 1 86 ? -3.549 -2.572 45.566 1.00 52.54 86 MET A N 1
ATOM 645 C CA . MET A 1 86 ? -3.310 -2.314 46.976 1.00 51.95 86 MET A CA 1
ATOM 646 C C . MET A 1 86 ? -2.077 -1.431 47.135 1.00 48.48 86 MET A C 1
ATOM 647 O O . MET A 1 86 ? -2.056 -0.529 47.973 1.00 49.79 86 MET A O 1
ATOM 652 N N . ALA A 1 87 ? -1.055 -1.670 46.322 1.00 45.11 87 ALA A N 1
ATOM 653 C CA . ALA A 1 87 ? 0.145 -0.853 46.385 1.00 43.00 87 ALA A CA 1
ATOM 654 C C . ALA A 1 87 ? -0.121 0.556 45.870 1.00 44.75 87 ALA A C 1
ATOM 655 O O . ALA A 1 87 ? 0.504 1.510 46.331 1.00 43.05 87 ALA A O 1
ATOM 657 N N . LYS A 1 88 ? -1.036 0.690 44.918 1.00 46.37 88 LYS A N 1
ATOM 658 C CA . LYS A 1 88 ? -1.415 2.012 44.443 1.00 50.80 88 LYS A CA 1
ATOM 659 C C . LYS A 1 88 ? -2.098 2.811 45.546 1.00 48.65 88 LYS A C 1
ATOM 660 O O . LYS A 1 88 ? -1.849 4.003 45.695 1.00 47.40 88 LYS A O 1
ATOM 666 N N . VAL A 1 89 ? -2.937 2.148 46.334 1.00 48.49 89 VAL A N 1
ATOM 667 C CA . VAL A 1 89 ? -3.656 2.850 47.402 1.00 48.69 89 VAL A CA 1
ATOM 668 C C . VAL A 1 89 ? -2.647 3.313 48.446 1.00 47.59 89 VAL A C 1
ATOM 669 O O . VAL A 1 89 ? -2.609 4.506 48.810 1.00 44.83 89 VAL A O 1
ATOM 673 N N . TYR A 1 90 ? -1.805 2.386 48.894 1.00 44.21 90 TYR A N 1
ATOM 674 C CA . TYR A 1 90 ? -0.725 2.758 49.802 1.00 47.22 90 TYR A CA 1
ATOM 675 C C . TYR A 1 90 ? 0.054 3.974 49.299 1.00 48.67 90 TYR A C 1
ATOM 676 O O . TYR A 1 90 ? 0.262 4.948 50.028 1.00 48.63 90 TYR A O 1
ATOM 685 N N . SER A 1 91 ? 0.464 3.904 48.039 1.00 48.19 91 SER A N 1
ATOM 686 C CA . SER A 1 91 ? 1.259 4.949 47.422 1.00 49.06 91 SER A CA 1
ATOM 687 C C . SER A 1 91 ? 0.581 6.298 47.535 1.00 48.28 91 SER A C 1
ATOM 688 O O . SER A 1 91 ? 1.222 7.299 47.820 1.00 47.69 91 SER A O 1
ATOM 691 N N . TYR A 1 92 ? -0.726 6.312 47.296 1.00 51.52 92 TYR A N 1
ATOM 692 C CA . TYR A 1 92 ? -1.494 7.544 47.285 1.00 50.14 92 TYR A CA 1
ATOM 693 C C . TYR A 1 92 ? -1.719 8.079 48.689 1.00 51.42 92 TYR A C 1
ATOM 694 O O . TYR A 1 92 ? -1.673 9.287 48.910 1.00 51.83 92 TYR A O 1
ATOM 703 N N . ILE A 1 93 ? -1.986 7.184 49.632 1.00 53.59 93 ILE A N 1
ATOM 704 C CA . ILE A 1 93 ? -2.223 7.603 51.011 1.00 56.92 93 ILE A CA 1
ATOM 705 C C . ILE A 1 93 ? -0.977 8.283 51.581 1.00 58.20 93 ILE A C 1
ATOM 706 O O . ILE A 1 93 ? -1.087 9.267 52.318 1.00 60.72 93 ILE A O 1
ATOM 711 N N . HIS A 1 94 ? 0.198 7.761 51.225 1.00 55.78 94 HIS A N 1
ATOM 712 C CA . HIS A 1 94 ? 1.455 8.204 51.815 1.00 52.40 94 HIS A CA 1
ATOM 713 C C . HIS A 1 94 ? 2.319 9.033 50.887 1.00 53.31 94 HIS A C 1
ATOM 714 O O . HIS A 1 94 ? 3.396 9.469 51.285 1.00 54.10 94 HIS A O 1
ATOM 721 N N . LYS A 1 95 ? 1.867 9.264 49.658 1.00 53.58 95 LYS A N 1
ATOM 722 C CA . LYS A 1 95 ? 2.659 10.036 48.705 1.00 56.02 95 LYS A CA 1
ATOM 723 C C . LYS A 1 95 ? 4.052 9.433 48.571 1.00 51.17 95 LYS A C 1
ATOM 724 O O . LYS A 1 95 ? 5.049 10.125 48.744 1.00 48.56 95 LYS A O 1
ATOM 730 N N . LYS A 1 96 ? 4.098 8.133 48.287 1.00 51.62 96 LYS A N 1
ATOM 731 C CA . LYS A 1 96 ? 5.349 7.393 48.150 1.00 54.74 96 LYS A CA 1
ATOM 732 C C . LYS A 1 96 ? 5.439 6.696 46.794 1.00 52.71 96 LYS A C 1
ATOM 733 O O . LYS A 1 96 ? 4.436 6.288 46.232 1.00 51.94 96 LYS A O 1
ATOM 739 N N . PRO A 1 97 ? 6.659 6.536 46.281 1.00 51.60 97 PRO A N 1
ATOM 740 C CA . PRO A 1 97 ? 6.932 5.813 45.056 1.00 48.22 97 PRO A CA 1
ATOM 741 C C . PRO A 1 97 ? 6.298 4.414 44.973 1.00 48.87 97 PRO A C 1
ATOM 742 O O . PRO A 1 97 ? 6.454 3.577 45.880 1.00 43.00 97 PRO A O 1
ATOM 746 N N . PHE A 1 98 ? 5.604 4.172 43.862 1.00 49.94 98 PHE A N 1
ATO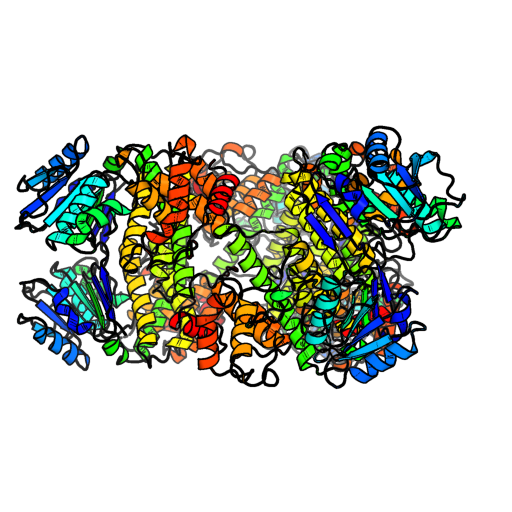M 747 C CA . PHE A 1 98 ? 5.027 2.870 43.562 1.00 47.56 98 PHE A CA 1
ATOM 748 C C . PHE A 1 98 ? 5.863 2.269 42.462 1.00 50.01 98 PHE A C 1
ATOM 749 O O . PHE A 1 98 ? 6.081 2.914 41.442 1.00 52.46 98 PHE A O 1
ATOM 757 N N . VAL A 1 99 ? 6.339 1.043 42.685 1.00 51.50 99 VAL A N 1
ATOM 758 C CA . VAL A 1 99 ? 7.011 0.252 41.654 1.00 48.24 99 VAL A CA 1
ATOM 759 C C . VAL A 1 99 ? 6.179 -0.988 41.373 1.00 51.08 99 VAL A C 1
ATOM 760 O O . VAL A 1 99 ? 5.833 -1.720 42.298 1.00 46.79 99 VAL A O 1
ATOM 764 N N . ALA A 1 100 ? 5.887 -1.222 40.090 1.00 52.68 100 ALA A N 1
ATOM 765 C CA . ALA A 1 100 ? 4.978 -2.283 39.656 1.00 51.88 100 ALA A CA 1
ATOM 766 C C . ALA A 1 100 ? 5.740 -3.495 39.116 1.00 54.57 100 ALA A C 1
ATOM 767 O O . ALA A 1 100 ? 6.644 -3.348 38.303 1.00 55.02 100 ALA A O 1
ATOM 769 N N . ILE A 1 101 ? 5.388 -4.688 39.580 1.00 55.84 101 ILE A N 1
ATOM 770 C CA . ILE A 1 101 ? 6.050 -5.916 39.127 1.00 55.79 101 ILE A CA 1
ATOM 771 C C . ILE A 1 101 ? 4.966 -6.908 38.742 1.00 55.24 101 ILE A C 1
ATOM 772 O O . ILE A 1 101 ? 4.588 -7.768 39.534 1.00 55.37 101 ILE A O 1
ATOM 777 N N . PRO A 1 102 ? 4.438 -6.772 37.521 1.00 56.41 102 PRO A N 1
ATOM 778 C CA . PRO A 1 102 ? 3.371 -7.666 37.086 1.00 57.42 102 PRO A CA 1
ATOM 779 C C . PRO A 1 102 ? 3.890 -9.072 36.797 1.00 57.27 102 PRO A C 1
ATOM 780 O O . PRO A 1 102 ? 4.878 -9.228 36.096 1.00 57.53 102 PRO A O 1
ATOM 784 N N . THR A 1 103 ? 3.237 -10.068 37.376 1.00 60.49 103 THR A N 1
ATOM 785 C CA . THR A 1 103 ? 3.524 -11.466 37.100 1.00 66.30 103 THR A CA 1
ATOM 786 C C . THR A 1 103 ? 2.567 -12.026 36.062 1.00 71.90 103 THR A C 1
ATOM 787 O O . THR A 1 103 ? 2.851 -13.053 35.443 1.00 73.89 103 THR A O 1
ATOM 791 N N . SER A 1 104 ? 1.424 -11.361 35.905 1.00 78.66 104 SER A N 1
ATOM 792 C CA . SER A 1 104 ? 0.442 -11.698 34.885 1.00 79.20 104 SER A CA 1
ATOM 793 C C . SER A 1 104 ? 0.371 -10.550 33.889 1.00 78.85 104 SER A C 1
ATOM 794 O O . SER A 1 104 ? 0.828 -9.438 34.170 1.00 77.43 104 SER A O 1
ATOM 797 N N . ALA A 1 105 ? -0.213 -10.847 32.731 1.00 75.04 105 ALA A N 1
ATOM 798 C CA . ALA A 1 105 ? -0.543 -9.859 31.724 1.00 71.94 105 ALA A CA 1
ATOM 799 C C . ALA A 1 105 ? -1.966 -10.130 31.255 1.00 72.94 105 ALA A C 1
ATOM 800 O O . ALA A 1 105 ? -2.214 -10.356 30.071 1.00 77.35 105 ALA A O 1
ATOM 802 N N . SER A 1 106 ? -2.895 -10.124 32.205 1.00 75.06 106 SER A N 1
ATOM 803 C CA . SER A 1 106 ? -4.309 -10.360 31.921 1.00 70.53 106 SER A CA 1
ATOM 804 C C . SER A 1 106 ? -5.167 -9.098 32.009 1.00 68.96 106 SER A C 1
ATOM 805 O O . SER A 1 106 ? -6.369 -9.167 31.767 1.00 73.02 106 SER A O 1
ATOM 808 N N . HIS A 1 107 ? -4.556 -7.957 32.333 1.00 69.87 107 HIS A N 1
ATOM 809 C CA . HIS A 1 107 ? -5.297 -6.719 32.579 1.00 74.05 107 HIS A CA 1
ATOM 810 C C . HIS A 1 107 ? -4.503 -5.464 32.221 1.00 71.12 107 HIS A C 1
ATOM 811 O O . HIS A 1 107 ? -3.273 -5.483 32.173 1.00 76.13 107 HIS A O 1
ATOM 818 N N . ASP A 1 108 ? -5.230 -4.370 31.994 1.00 69.23 108 ASP A N 1
ATOM 819 C CA . ASP A 1 108 ? -4.644 -3.057 31.663 1.00 66.55 108 ASP A CA 1
ATOM 820 C C . ASP A 1 108 ? -4.347 -2.197 32.894 1.00 63.95 108 ASP A C 1
ATOM 821 O O . ASP A 1 108 ? -4.051 -1.007 32.768 1.00 71.28 108 ASP A O 1
ATOM 826 N N . GLY A 1 109 ? -4.449 -2.794 34.078 1.00 64.73 109 GLY A N 1
ATOM 827 C CA . GLY A 1 109 ? -4.084 -2.137 35.333 1.00 63.30 109 GLY A CA 1
ATOM 828 C C . GLY A 1 109 ? -2.598 -1.913 35.571 1.00 60.99 109 GLY A C 1
ATOM 829 O O . GLY A 1 109 ? -2.227 -1.021 36.326 1.00 58.06 109 GLY A O 1
ATOM 830 N N . ILE A 1 110 ? -1.749 -2.698 34.912 1.00 62.45 110 ILE A N 1
ATOM 831 C CA . ILE A 1 110 ? -0.300 -2.715 35.191 1.00 60.00 110 ILE A CA 1
ATOM 832 C C . ILE A 1 110 ? 0.301 -1.327 35.425 1.00 55.41 110 ILE A C 1
ATOM 833 O O . ILE A 1 110 ? 0.933 -1.090 36.436 1.00 60.31 110 ILE A O 1
ATOM 838 N N . ALA A 1 111 ? 0.113 -0.425 34.471 1.00 53.40 111 ALA A N 1
ATOM 839 C CA . ALA A 1 111 ? 0.667 0.920 34.534 1.00 46.35 111 ALA A CA 1
ATOM 840 C C . ALA A 1 111 ? -0.403 1.958 34.774 1.00 44.49 111 ALA A C 1
ATOM 841 O O . ALA A 1 111 ? -0.131 3.164 34.682 1.00 43.93 111 ALA A O 1
ATOM 843 N N . SER A 1 112 ? -1.619 1.511 35.069 1.00 42.04 112 SER A N 1
ATOM 844 C CA . SER A 1 112 ? -2.699 2.441 35.350 1.00 45.80 112 SER A CA 1
ATOM 845 C C . SER A 1 112 ? -2.522 3.027 36.749 1.00 44.89 112 SER A C 1
ATOM 846 O O . SER A 1 112 ? -2.278 2.267 37.696 1.00 47.59 112 SER A O 1
ATOM 849 N N . PRO A 1 113 ? -2.653 4.364 36.890 1.00 41.04 113 PRO A N 1
ATOM 850 C CA . PRO A 1 113 ? -2.703 5.007 38.216 1.00 42.18 113 PRO A CA 1
ATOM 851 C C . PRO A 1 113 ? -3.882 4.570 39.090 1.00 42.93 113 PRO A C 1
ATOM 852 O O . PRO A 1 113 ? -3.770 4.605 40.319 1.00 45.29 113 PRO A O 1
ATOM 856 N N . TYR A 1 114 ? -4.982 4.153 38.456 1.00 41.35 114 TYR A N 1
ATOM 857 C CA . TYR A 1 114 ? -6.265 3.940 39.124 1.00 41.44 114 TYR A CA 1
ATOM 858 C C . TYR A 1 114 ? -6.508 2.499 39.530 1.00 43.92 114 TYR A C 1
ATOM 859 O O . TYR A 1 114 ? -6.089 1.584 38.861 1.00 42.83 114 TYR A O 1
ATOM 868 N N . VAL A 1 115 ? -7.179 2.302 40.652 1.00 47.07 115 VAL A N 1
ATOM 869 C CA . VAL A 1 115 ? -7.555 0.963 41.054 1.00 49.52 115 VAL A CA 1
ATOM 870 C C . VAL A 1 115 ? -8.669 0.494 40.148 1.00 48.45 115 VAL A C 1
ATOM 871 O O . VAL A 1 115 ? -9.355 1.296 39.542 1.00 49.20 115 VAL A O 1
ATOM 875 N N . SER A 1 116 ? -8.850 -0.812 40.086 1.00 48.66 116 SER A N 1
ATOM 876 C CA . SER A 1 116 ? -9.831 -1.411 39.216 1.00 53.06 116 SER A CA 1
ATOM 877 C C . SER A 1 116 ? -11.242 -1.126 39.733 1.00 55.78 116 SER A C 1
ATOM 878 O O . SER A 1 116 ? -11.412 -0.648 40.845 1.00 57.96 116 SER A O 1
ATOM 881 N N . PHE A 1 117 ? -12.245 -1.418 38.910 1.00 59.00 117 PHE A N 1
ATOM 882 C CA . PHE A 1 117 ? -13.640 -1.242 39.300 1.00 59.96 117 PHE A CA 1
ATOM 883 C C . PHE A 1 117 ? -13.947 -2.166 40.474 1.00 59.56 117 PHE A C 1
ATOM 884 O O . PHE A 1 117 ? -13.494 -3.315 40.521 1.00 60.57 117 PHE A O 1
ATOM 892 N N . SER A 1 118 ? -14.699 -1.638 41.427 1.00 56.62 118 SER A N 1
ATOM 893 C CA . SER A 1 118 ? -15.194 -2.412 42.543 1.00 56.61 118 SER A CA 1
ATOM 894 C C . SER A 1 118 ? -16.651 -2.031 42.811 1.00 57.45 118 SER A C 1
ATOM 895 O O . SER A 1 118 ? -16.986 -0.844 42.969 1.00 54.88 118 SER A O 1
ATOM 898 N N . LEU A 1 119 ? -17.513 -3.039 42.861 1.00 59.20 119 LEU A N 1
ATOM 899 C CA . LEU A 1 119 ? -18.918 -2.815 43.169 1.00 61.78 119 LEU A CA 1
ATOM 900 C C . LEU A 1 119 ? -19.061 -2.344 44.610 1.00 65.58 119 LEU A C 1
ATOM 901 O O . LEU A 1 119 ? -19.817 -1.417 44.889 1.00 68.65 119 LEU A O 1
ATOM 906 N N . THR A 1 120 ? -18.311 -2.964 45.518 1.00 67.58 120 THR A N 1
ATOM 907 C CA . THR A 1 120 ? -18.354 -2.584 46.927 1.00 65.23 120 THR A CA 1
ATOM 908 C C . THR A 1 120 ? -17.682 -1.253 47.201 1.00 64.05 120 THR A C 1
ATOM 909 O O . THR A 1 120 ? -17.881 -0.696 48.259 1.00 64.38 120 THR A O 1
ATOM 913 N N . GLN A 1 121 ? -16.901 -0.733 46.256 1.00 68.79 121 GLN A N 1
ATOM 914 C CA . GLN A 1 121 ? -16.138 0.506 46.468 1.00 70.46 121 GLN A CA 1
ATOM 915 C C . GLN A 1 121 ? -15.081 0.312 47.566 1.00 66.28 121 GLN A C 1
ATOM 916 O O . GLN A 1 121 ? -14.899 1.172 48.416 1.00 60.57 121 GLN A O 1
ATOM 922 N N . ARG A 1 122 ? -14.384 -0.820 47.527 1.00 66.24 122 ARG A N 1
ATOM 923 C CA . ARG A 1 122 ? -13.344 -1.135 48.504 1.00 65.02 122 ARG A CA 1
ATOM 924 C C . ARG A 1 122 ? -12.602 0.110 49.016 1.00 59.78 122 ARG A C 1
ATOM 925 O O . ARG A 1 122 ? -12.481 0.294 50.225 1.00 59.52 122 ARG A O 1
ATOM 933 N N . PHE A 1 123 ? -12.169 0.987 48.112 1.00 56.58 123 PHE A N 1
ATOM 934 C CA . PHE A 1 123 ? -11.177 2.016 48.456 1.00 56.32 123 PHE A CA 1
ATOM 935 C C . PHE A 1 123 ? -11.643 3.463 48.373 1.00 52.71 123 PHE A C 1
ATOM 936 O O . PHE A 1 123 ? -10.817 4.370 48.353 1.00 47.11 123 PHE A O 1
ATOM 944 N N . SER A 1 124 ? -12.950 3.687 48.348 1.00 53.44 124 SER A N 1
ATOM 945 C CA . SER A 1 124 ? -13.474 5.035 48.103 1.00 59.35 124 SER A CA 1
ATOM 946 C C . SER A 1 124 ? -13.158 5.987 49.253 1.00 53.59 124 SER A C 1
ATOM 947 O O . SER A 1 124 ? -13.030 7.204 49.065 1.00 52.39 124 SER A O 1
ATOM 950 N N . LYS A 1 125 ? -13.020 5.413 50.440 1.00 51.15 125 LYS A N 1
ATOM 951 C CA . LYS A 1 125 ? -12.698 6.178 51.638 1.00 53.70 125 LYS A CA 1
ATOM 952 C C . LYS A 1 125 ? -11.382 6.975 51.514 1.00 51.09 125 LYS A C 1
ATOM 953 O O . LYS A 1 125 ? -11.235 8.041 52.128 1.00 45.37 125 LYS A O 1
ATOM 959 N N . TYR A 1 126 ? -10.460 6.470 50.693 1.00 50.73 126 TYR A N 1
ATOM 960 C CA . TYR A 1 126 ? -9.140 7.085 50.515 1.00 50.42 126 TYR A CA 1
ATOM 961 C C . TYR A 1 126 ? -9.079 8.147 49.441 1.00 48.75 126 TYR A C 1
ATOM 962 O O . TYR A 1 126 ? -8.031 8.754 49.247 1.00 48.16 126 TYR A O 1
ATOM 971 N N . GLY A 1 127 ? -10.194 8.386 48.758 1.00 51.51 127 GLY A N 1
ATOM 972 C CA . GLY A 1 127 ? -10.273 9.513 47.829 1.00 53.53 127 GLY A CA 1
ATOM 973 C C . GLY A 1 127 ? -9.981 9.103 46.410 1.00 53.30 127 GLY A C 1
ATOM 974 O O . GLY A 1 127 ? -10.087 7.935 46.067 1.00 56.85 127 GLY A O 1
ATOM 975 N N . LYS A 1 128 ? -9.608 10.071 45.586 1.00 58.72 128 LYS A N 1
ATOM 976 C CA . LYS A 1 128 ? -9.449 9.847 44.149 1.00 61.44 128 LYS A CA 1
ATOM 977 C C . LYS A 1 128 ? -8.066 9.278 43.873 1.00 57.89 128 LYS A C 1
ATOM 978 O O . LYS A 1 128 ? -7.125 10.005 43.552 1.00 56.94 128 LYS A O 1
ATOM 984 N N . ILE A 1 129 ? -7.961 7.959 43.998 1.00 55.57 129 ILE A N 1
ATOM 985 C CA . ILE A 1 129 ? -6.668 7.268 43.958 1.00 54.67 129 ILE A CA 1
ATOM 986 C C . ILE A 1 129 ? -5.965 7.385 42.589 1.00 54.06 129 ILE A C 1
ATOM 987 O O . ILE A 1 129 ? -6.512 7.005 41.551 1.00 52.94 129 ILE A O 1
ATOM 992 N N . SER A 1 130 ? -4.749 7.929 42.608 1.00 55.26 130 SER A N 1
ATOM 993 C CA . SER A 1 130 ? -3.952 8.152 41.400 1.00 51.94 130 SER A CA 1
ATOM 994 C C . SER A 1 130 ? -2.462 7.951 41.682 1.00 52.06 130 SER A C 1
ATOM 995 O O . SER A 1 130 ? -1.763 8.878 42.107 1.00 50.28 130 SER A O 1
ATOM 998 N N . SER A 1 131 ? -1.988 6.740 41.420 1.00 50.09 131 SER A N 1
ATOM 999 C CA . SER A 1 131 ? -0.602 6.373 41.664 1.00 51.99 131 SER A CA 1
ATOM 1000 C C . SER A 1 131 ? 0.025 5.733 40.428 1.00 50.66 131 SER A C 1
ATOM 1001 O O . SER A 1 131 ? 0.016 4.513 40.250 1.00 50.17 131 SER A O 1
ATOM 1004 N N . SER A 1 132 ? 0.569 6.561 39.562 1.00 49.16 132 SER A N 1
ATOM 1005 C CA . SER A 1 132 ? 1.263 6.042 38.406 1.00 50.12 132 SER A CA 1
ATOM 1006 C C . SER A 1 132 ? 2.579 5.492 38.923 1.00 49.19 132 SER A C 1
ATOM 1007 O O . SER A 1 132 ? 3.350 6.233 39.529 1.00 44.78 132 SER A O 1
ATOM 1010 N N . PRO A 1 133 ? 2.843 4.194 38.700 1.00 50.09 133 PRO A N 1
ATOM 1011 C CA . PRO A 1 133 ? 4.107 3.666 39.223 1.00 52.10 133 PRO A CA 1
ATOM 1012 C C . PRO A 1 133 ? 5.275 4.434 38.639 1.00 51.81 133 PRO A C 1
ATOM 1013 O O . PRO A 1 133 ? 5.207 4.851 37.489 1.00 52.78 133 PRO A O 1
ATOM 1017 N N . VAL A 1 134 ? 6.310 4.663 39.437 1.00 55.89 134 VAL A N 1
ATOM 1018 C CA . VAL A 1 134 ? 7.520 5.344 38.951 1.00 58.73 134 VAL A CA 1
ATOM 1019 C C . VAL A 1 134 ? 8.329 4.457 38.024 1.00 56.96 134 VAL A C 1
ATOM 1020 O O . VAL A 1 134 ? 9.115 4.954 37.227 1.00 57.55 134 VAL A O 1
ATOM 1024 N N . ALA A 1 135 ? 8.146 3.147 38.138 1.00 54.53 135 ALA A N 1
ATOM 1025 C CA . ALA A 1 135 ? 8.849 2.220 37.281 1.00 54.10 135 ALA A CA 1
ATOM 1026 C C . ALA A 1 135 ? 8.160 0.863 37.228 1.00 50.99 135 ALA A C 1
ATOM 1027 O O . ALA A 1 135 ? 7.476 0.471 38.157 1.00 47.94 135 ALA A O 1
ATOM 1029 N N . ILE A 1 136 ? 8.348 0.149 36.125 1.00 51.02 136 ILE A N 1
ATOM 1030 C CA . ILE A 1 136 ? 7.738 -1.162 35.950 1.00 51.82 136 ILE A CA 1
ATOM 1031 C C . ILE A 1 136 ? 8.828 -2.183 35.708 1.00 49.63 136 ILE A C 1
ATOM 1032 O O . ILE A 1 136 ? 9.787 -1.935 34.969 1.00 50.49 136 ILE A O 1
ATOM 1037 N N . ILE A 1 137 ? 8.676 -3.330 36.346 1.00 50.63 137 ILE A N 1
ATOM 1038 C CA . ILE A 1 137 ? 9.616 -4.431 36.208 1.00 53.44 137 ILE A CA 1
ATOM 1039 C C . ILE A 1 137 ? 8.858 -5.576 35.586 1.00 50.79 137 ILE A C 1
ATOM 1040 O O . ILE A 1 137 ? 8.154 -6.280 36.278 1.00 51.15 137 ILE A O 1
ATOM 1045 N N . ALA A 1 138 ? 9.001 -5.752 34.277 1.00 55.31 138 ALA A N 1
ATOM 1046 C CA . ALA A 1 138 ? 8.214 -6.743 33.548 1.00 58.59 138 ALA A CA 1
ATOM 1047 C C . ALA A 1 138 ? 9.119 -7.876 33.105 1.00 63.13 138 ALA A C 1
ATOM 1048 O O . ALA A 1 138 ? 9.750 -7.797 32.050 1.00 70.92 138 ALA A O 1
ATOM 1050 N N . ASP A 1 139 ? 9.191 -8.915 33.929 1.00 61.68 139 ASP A N 1
ATOM 1051 C CA . ASP A 1 139 ? 9.992 -10.089 33.632 1.00 64.13 139 ASP A CA 1
ATOM 1052 C C . ASP A 1 139 ? 9.143 -10.993 32.753 1.00 65.18 139 ASP A C 1
ATOM 1053 O O . ASP A 1 139 ? 8.211 -11.651 33.229 1.00 66.20 139 ASP A O 1
ATOM 1058 N N . THR A 1 140 ? 9.476 -11.021 31.467 1.00 64.57 140 THR A N 1
ATOM 1059 C CA . THR A 1 140 ? 8.725 -11.799 30.486 1.00 68.74 140 THR A CA 1
ATOM 1060 C C . THR A 1 140 ? 8.788 -13.322 30.719 1.00 69.91 140 THR A C 1
ATOM 1061 O O . THR A 1 140 ? 7.912 -14.052 30.256 1.00 72.45 140 THR A O 1
ATOM 1065 N N . SER A 1 141 ? 9.810 -13.800 31.425 1.00 66.59 141 SER A N 1
ATOM 1066 C CA . SER A 1 141 ? 9.923 -15.221 31.717 1.00 69.60 141 SER A CA 1
ATOM 1067 C C . SER A 1 141 ? 8.811 -15.669 32.643 1.00 74.71 141 SER A C 1
ATOM 1068 O O . SER A 1 141 ? 8.113 -16.648 32.367 1.00 79.39 141 SER A O 1
ATOM 1071 N N . ILE A 1 142 ? 8.658 -14.939 33.744 1.00 74.64 142 ILE A N 1
ATOM 1072 C CA . ILE A 1 142 ? 7.613 -15.219 34.723 1.00 71.22 142 ILE A CA 1
ATOM 1073 C C . ILE A 1 142 ? 6.242 -15.041 34.089 1.00 69.69 142 ILE A C 1
ATOM 1074 O O . ILE A 1 142 ? 5.310 -15.793 34.365 1.00 70.08 142 ILE A O 1
ATOM 1079 N N . ILE A 1 143 ? 6.134 -14.030 33.238 1.00 71.43 143 ILE A N 1
ATOM 1080 C CA . ILE A 1 143 ? 4.884 -13.729 32.571 1.00 76.07 143 ILE A CA 1
ATOM 1081 C C . ILE A 1 143 ? 4.544 -14.797 31.530 1.00 76.52 143 ILE A C 1
ATOM 1082 O O . ILE A 1 143 ? 3.403 -15.242 31.468 1.00 81.53 143 ILE A O 1
ATOM 1087 N N . LEU A 1 144 ? 5.522 -15.207 30.725 1.00 76.34 144 LEU A N 1
ATOM 1088 C CA . LEU A 1 144 ? 5.316 -16.295 29.754 1.00 81.96 144 LEU A CA 1
ATOM 1089 C C . LEU A 1 144 ? 5.011 -17.595 30.477 1.00 79.75 144 LEU A C 1
ATOM 1090 O O . LEU A 1 144 ? 4.359 -18.479 29.928 1.00 77.40 144 LEU A O 1
ATOM 1095 N N . SER A 1 145 ? 5.495 -17.692 31.713 1.00 78.91 145 SER A N 1
ATOM 1096 C CA . SER A 1 145 ? 5.212 -18.822 32.593 1.00 77.50 145 SER A CA 1
ATOM 1097 C C . SER A 1 145 ? 3.754 -18.923 33.042 1.00 77.71 145 SER A C 1
ATOM 1098 O O . SER A 1 145 ? 3.392 -19.885 33.714 1.00 77.44 145 SER A O 1
ATOM 1101 N N . ALA A 1 146 ? 2.922 -17.940 32.704 1.00 80.53 146 ALA A N 1
ATOM 1102 C CA . ALA A 1 146 ? 1.499 -17.995 33.057 1.00 83.66 146 ALA A CA 1
ATOM 1103 C C . ALA A 1 146 ? 0.756 -18.996 32.169 1.00 82.96 146 ALA A C 1
ATOM 1104 O O . ALA A 1 146 ? 1.186 -19.257 31.045 1.00 81.00 146 ALA A O 1
ATOM 1106 N N . PRO A 1 147 ? -0.360 -19.559 32.670 1.00 83.45 147 PRO A N 1
ATOM 1107 C CA . PRO A 1 147 ? -1.214 -20.427 31.850 1.00 86.44 147 PRO A CA 1
ATOM 1108 C C . PRO A 1 147 ? -1.543 -19.805 30.490 1.00 90.28 147 PRO A C 1
ATOM 1109 O O . PRO A 1 147 ? -1.887 -18.624 30.417 1.00 91.28 147 PRO A O 1
ATOM 1113 N N . SER A 1 148 ? -1.432 -20.603 29.431 1.00 93.51 148 SER A N 1
ATOM 1114 C CA . SER A 1 148 ? -1.647 -20.140 28.055 1.00 91.10 148 SER A CA 1
ATOM 1115 C C . SER A 1 148 ? -3.031 -19.491 27.885 1.00 91.64 148 SER A C 1
ATOM 1116 O O . SER A 1 148 ? -3.183 -18.495 27.174 1.00 89.94 148 SER A O 1
ATOM 1119 N N . ARG A 1 149 ? -4.026 -20.062 28.557 1.00 91.47 149 ARG A N 1
ATOM 1120 C CA . ARG A 1 149 ? -5.400 -19.551 28.546 1.00 88.46 149 ARG A CA 1
ATOM 1121 C C . ARG A 1 149 ? -5.503 -18.074 28.958 1.00 84.33 149 ARG A C 1
ATOM 1122 O O . ARG A 1 149 ? -6.225 -17.302 28.319 1.00 75.22 149 ARG A O 1
ATOM 1130 N N . LEU A 1 150 ? -4.778 -17.694 30.015 1.00 81.30 150 LEU A N 1
ATOM 1131 C CA . LEU A 1 150 ? -4.884 -16.343 30.603 1.00 79.03 150 LEU A CA 1
ATOM 1132 C C . LEU A 1 150 ? -4.091 -15.264 29.848 1.00 76.75 150 LEU A C 1
ATOM 1133 O O . LEU A 1 150 ? -4.405 -14.072 29.942 1.00 74.02 150 LEU A O 1
ATOM 1138 N N . LEU A 1 151 ? -3.059 -15.673 29.117 1.00 74.27 151 LEU A N 1
ATOM 1139 C CA . LEU A 1 151 ? -2.311 -14.735 28.285 1.00 74.07 151 LEU A CA 1
ATOM 1140 C C . LEU A 1 151 ? -3.165 -14.328 27.095 1.00 68.94 151 LEU A C 1
ATOM 1141 O O . LEU A 1 151 ? -3.171 -13.166 26.702 1.00 67.77 151 LEU A O 1
ATOM 1146 N N . LYS A 1 152 ? -3.893 -15.294 26.543 1.00 71.20 152 LYS A N 1
ATOM 1147 C CA . LYS A 1 152 ? -4.863 -15.043 25.475 1.00 72.64 152 LYS A CA 1
ATOM 1148 C C . LYS A 1 152 ? -5.941 -14.042 25.908 1.00 71.17 152 LYS A C 1
ATOM 1149 O O . LYS A 1 152 ? -6.344 -13.180 25.123 1.00 70.29 152 LYS A O 1
ATOM 1155 N N . ALA A 1 153 ? -6.398 -14.156 27.154 1.00 68.83 153 ALA A N 1
ATOM 1156 C CA . ALA A 1 153 ? -7.381 -13.216 27.696 1.00 69.55 153 ALA A CA 1
ATOM 1157 C C . ALA A 1 153 ? -6.842 -11.778 27.701 1.00 65.39 153 ALA A C 1
ATOM 1158 O O . ALA A 1 153 ? -7.557 -10.842 27.337 1.00 68.51 153 ALA A O 1
ATOM 1160 N N . GLY A 1 154 ? -5.580 -11.611 28.082 1.00 60.06 154 GLY A N 1
ATOM 1161 C CA . GLY A 1 154 ? -4.928 -10.306 28.044 1.00 56.74 154 GLY A CA 1
ATOM 1162 C C . GLY A 1 154 ? -5.142 -9.596 26.724 1.00 58.10 154 GLY A C 1
ATOM 1163 O O . GLY A 1 154 ? -5.347 -8.383 26.687 1.00 55.31 154 GLY A O 1
ATOM 1164 N N . ILE A 1 155 ? -5.107 -10.348 25.628 1.00 61.07 155 ILE A N 1
ATOM 1165 C CA . ILE A 1 155 ? -5.361 -9.759 24.311 1.00 62.68 155 ILE A CA 1
ATOM 1166 C C . ILE A 1 155 ? -6.827 -9.370 24.201 1.00 61.37 155 ILE A C 1
ATOM 1167 O O . ILE A 1 155 ? -7.146 -8.271 23.743 1.00 60.14 155 ILE A O 1
ATOM 1172 N N . GLY A 1 156 ? -7.713 -10.270 24.626 1.00 60.86 156 GLY A N 1
ATOM 1173 C CA . GLY A 1 156 ? -9.144 -9.974 24.681 1.00 61.65 156 GLY A CA 1
ATOM 1174 C C . GLY A 1 156 ? -9.400 -8.611 25.299 1.00 60.20 156 GLY A C 1
ATOM 1175 O O . GLY A 1 156 ? -10.170 -7.821 24.782 1.00 60.37 156 GLY A O 1
ATOM 1176 N N . ASP A 1 157 ? -8.711 -8.338 26.399 1.00 61.08 157 ASP A N 1
ATOM 1177 C CA . ASP A 1 157 ? -8.827 -7.083 27.115 1.00 58.67 157 ASP A CA 1
ATOM 1178 C C . ASP A 1 157 ? -8.530 -5.922 26.184 1.00 54.12 157 ASP A C 1
ATOM 1179 O O . ASP A 1 157 ? -9.225 -4.913 26.198 1.00 53.39 157 ASP A O 1
ATOM 1184 N N . LEU A 1 158 ? -7.486 -6.066 25.377 1.00 54.90 158 LEU A N 1
ATOM 1185 C CA . LEU A 1 158 ? -7.114 -5.031 24.406 1.00 53.49 158 LEU A CA 1
ATOM 1186 C C . LEU A 1 158 ? -8.172 -4.818 23.311 1.00 52.54 158 LEU A C 1
ATOM 1187 O O . LEU A 1 158 ? -8.320 -3.707 22.801 1.00 52.15 158 LEU A O 1
ATOM 1192 N N . LEU A 1 159 ? -8.911 -5.871 22.963 1.00 51.91 159 LEU A N 1
ATOM 1193 C CA . LEU A 1 159 ? -9.965 -5.779 21.934 1.00 50.18 159 LEU A CA 1
ATOM 1194 C C . LEU A 1 159 ? -11.093 -4.819 22.326 1.00 49.47 159 LEU A C 1
ATOM 1195 O O . LEU A 1 159 ? -11.707 -4.194 21.450 1.00 44.88 159 LEU A O 1
ATOM 1200 N N . GLY A 1 160 ? -11.330 -4.681 23.636 1.00 47.11 160 GLY A N 1
ATOM 1201 C CA . GLY A 1 160 ? -12.384 -3.808 24.157 1.00 47.15 160 GLY A CA 1
ATOM 1202 C C . GLY A 1 160 ? -12.215 -2.319 23.887 1.00 46.18 160 GLY A C 1
ATOM 1203 O O . GLY A 1 160 ? -13.183 -1.575 23.921 1.00 46.55 160 GLY A O 1
ATOM 1204 N N . LYS A 1 161 ? -10.991 -1.896 23.585 1.00 48.86 161 LYS A N 1
ATOM 1205 C CA . LYS A 1 161 ? -10.624 -0.477 23.503 1.00 49.02 161 LYS A CA 1
ATOM 1206 C C . LYS A 1 161 ? -11.303 0.269 22.361 1.00 49.77 161 LYS A C 1
ATOM 1207 O O . LYS A 1 161 ? -11.467 1.490 22.405 1.00 48.11 161 LYS A O 1
ATOM 1213 N N . ILE A 1 162 ? -11.680 -0.467 21.329 1.00 51.51 162 ILE A N 1
ATOM 1214 C CA . ILE A 1 162 ? -12.425 0.114 20.208 1.00 52.42 162 ILE A CA 1
ATOM 1215 C C . ILE A 1 162 ? -13.820 0.576 20.621 1.00 48.35 162 ILE A C 1
ATOM 1216 O O . ILE A 1 162 ? -14.345 1.539 20.069 1.00 53.17 162 ILE A O 1
ATOM 1221 N N . ILE A 1 163 ? -14.393 -0.092 21.612 1.00 47.56 163 ILE A N 1
ATOM 1222 C CA . ILE A 1 163 ? -15.710 0.272 22.143 1.00 50.05 163 ILE A CA 1
ATOM 1223 C C . ILE A 1 163 ? -15.603 1.356 23.221 1.00 47.26 163 ILE A C 1
ATOM 1224 O O . ILE A 1 163 ? -16.403 2.303 23.269 1.00 44.98 163 ILE A O 1
ATOM 1229 N N . ALA A 1 164 ? -14.613 1.210 24.087 1.00 43.64 164 ALA A N 1
ATOM 1230 C CA . ALA A 1 164 ? -14.439 2.149 25.168 1.00 44.45 164 ALA A CA 1
ATOM 1231 C C . ALA A 1 164 ? -14.300 3.567 24.625 1.00 44.69 164 ALA A C 1
ATOM 1232 O O . ALA A 1 164 ? -14.913 4.490 25.139 1.00 49.96 164 ALA A O 1
ATOM 1234 N N . VAL A 1 165 ? -13.540 3.720 23.552 1.00 45.42 165 VAL A N 1
ATOM 1235 C CA . VAL A 1 165 ? -13.274 5.019 22.961 1.00 42.42 165 VAL A CA 1
ATOM 1236 C C . VAL A 1 165 ? -14.530 5.607 22.343 1.00 44.98 165 VAL A C 1
ATOM 1237 O O . VAL A 1 165 ? -14.791 6.802 22.493 1.00 43.10 165 VAL A O 1
ATOM 1241 N N . ARG A 1 166 ? -15.303 4.769 21.650 1.00 46.34 166 ARG A N 1
ATOM 1242 C CA . ARG A 1 166 ? -16.575 5.201 21.081 1.00 47.64 166 ARG A CA 1
ATOM 1243 C C . ARG A 1 166 ? -17.559 5.577 22.166 1.00 45.70 166 ARG A C 1
ATOM 1244 O O . ARG A 1 166 ? -18.300 6.539 22.010 1.00 42.81 166 ARG A O 1
ATOM 1252 N N . ASP A 1 167 ? -17.585 4.800 23.251 1.00 45.84 167 ASP A N 1
ATOM 1253 C CA . ASP A 1 167 ? -18.439 5.128 24.402 1.00 44.39 167 ASP A CA 1
ATOM 1254 C C . ASP A 1 167 ? -18.054 6.473 25.020 1.00 43.19 167 ASP A C 1
ATOM 1255 O O . ASP A 1 167 ? -18.913 7.282 25.338 1.00 39.92 167 ASP A O 1
ATOM 1260 N N . TRP A 1 168 ? -16.751 6.671 25.184 1.00 42.98 168 TRP A N 1
ATOM 1261 C CA . TRP A 1 168 ? -16.183 7.896 25.705 1.00 45.76 168 TRP A CA 1
ATOM 1262 C C . TRP A 1 168 ? -16.548 9.101 24.853 1.00 49.43 168 TRP A C 1
ATOM 1263 O O . TRP A 1 168 ? -17.033 10.109 25.373 1.00 48.10 168 TRP A O 1
ATOM 1274 N N . GLN A 1 169 ? -16.306 8.983 23.548 1.00 51.69 169 GLN A N 1
ATOM 1275 C CA . GLN A 1 169 ? -16.635 10.041 22.594 1.00 51.32 169 GLN A CA 1
ATOM 1276 C C . GLN A 1 169 ? -18.106 10.390 22.689 1.00 51.23 169 GLN A C 1
ATOM 1277 O O . GLN A 1 169 ? -18.471 11.557 22.758 1.00 52.50 169 GLN A O 1
ATOM 1283 N N . LEU A 1 170 ? -18.944 9.367 22.717 1.00 50.40 170 LEU A N 1
ATOM 1284 C CA . LEU A 1 170 ? -20.375 9.552 22.904 1.00 50.43 170 LEU A CA 1
ATOM 1285 C C . LEU A 1 170 ? -20.696 10.277 24.228 1.00 51.08 170 LEU A C 1
ATOM 1286 O O . LEU A 1 170 ? -21.573 11.142 24.274 1.00 50.29 170 LEU A O 1
ATOM 1291 N N . ALA A 1 171 ? -19.992 9.935 25.303 1.00 47.53 171 ALA A N 1
ATOM 1292 C CA . ALA A 1 171 ? -20.229 10.602 26.585 1.00 47.56 171 ALA A CA 1
ATOM 1293 C C . ALA A 1 171 ? -19.752 12.069 26.553 1.00 48.42 171 ALA A C 1
ATOM 1294 O O . ALA A 1 171 ? -20.424 12.953 27.067 1.00 45.42 171 ALA A O 1
ATOM 1296 N N . HIS A 1 172 ? -18.606 12.322 25.932 1.00 48.39 172 HIS A N 1
ATOM 1297 C CA . HIS A 1 172 ? -18.118 13.677 25.790 1.00 51.91 172 HIS A CA 1
ATOM 1298 C C . HIS A 1 172 ? -19.116 14.541 25.044 1.00 55.15 172 HIS A C 1
ATOM 1299 O O . HIS A 1 172 ? -19.396 15.671 25.451 1.00 55.89 172 HIS A O 1
ATOM 1306 N N . ARG A 1 173 ? -19.650 13.991 23.958 1.00 55.57 173 ARG A N 1
ATOM 1307 C CA . ARG A 1 173 ? -20.531 14.722 23.056 1.00 54.09 173 ARG A CA 1
ATOM 1308 C C . ARG A 1 173 ? -21.915 14.966 23.640 1.00 51.82 173 ARG A C 1
ATOM 1309 O O . ARG A 1 173 ? -22.458 16.060 23.504 1.00 52.71 173 ARG A O 1
ATOM 1317 N N . LEU A 1 174 ? -22.475 13.968 24.304 1.00 47.67 174 LEU A N 1
ATOM 1318 C CA . LEU A 1 174 ? -23.816 14.088 24.853 1.00 47.91 174 LEU A CA 1
ATOM 1319 C C . LEU A 1 174 ? -23.836 14.640 26.286 1.00 50.39 174 LEU A C 1
ATOM 1320 O O . LEU A 1 174 ? -24.758 15.369 26.647 1.00 54.40 174 LEU A O 1
ATOM 1325 N N . LYS A 1 175 ? -22.843 14.280 27.101 1.00 51.26 175 LYS A N 1
ATOM 1326 C CA . LYS A 1 175 ? -22.837 14.608 28.544 1.00 53.24 175 LYS A CA 1
ATOM 1327 C C . LYS A 1 175 ? -21.752 15.591 28.968 1.00 53.71 175 LYS A C 1
ATOM 1328 O O . LYS A 1 175 ? -21.644 15.907 30.140 1.00 57.86 175 LYS A O 1
ATOM 1334 N N . GLY A 1 176 ? -20.930 16.048 28.039 1.00 57.37 176 GLY A N 1
ATOM 1335 C CA . GLY A 1 176 ? -19.820 16.923 28.388 1.00 58.16 176 GLY A CA 1
ATOM 1336 C C . GLY A 1 176 ? -18.737 16.299 29.255 1.00 58.68 176 GLY A C 1
ATOM 1337 O O . GLY A 1 176 ? -17.967 17.025 29.874 1.00 61.25 176 GLY A O 1
ATOM 1338 N N . GLU A 1 177 ? -18.644 14.968 29.301 1.00 56.48 177 GLU A N 1
ATOM 1339 C CA . GLU A 1 177 ? -17.563 14.331 30.047 1.00 56.78 177 GLU A CA 1
ATOM 1340 C C . GLU A 1 177 ? -16.227 14.742 29.445 1.00 61.19 177 GLU A C 1
ATOM 1341 O O . GLU A 1 177 ? -16.112 14.960 28.232 1.00 62.81 177 GLU A O 1
ATOM 1347 N N . GLU A 1 178 ? -15.223 14.889 30.302 1.00 65.88 178 GLU A N 1
ATOM 1348 C CA . GLU A 1 178 ? -13.925 15.358 29.849 1.00 69.37 178 GLU A CA 1
ATOM 1349 C C . GLU A 1 178 ? -13.322 14.315 28.922 1.00 64.67 178 GLU A C 1
ATOM 1350 O O . GLU A 1 178 ? -13.394 13.114 29.195 1.00 58.01 178 GLU A O 1
ATOM 1356 N N . TYR A 1 179 ? -12.740 14.797 27.827 1.00 60.89 179 TYR A N 1
ATOM 1357 C CA . TYR A 1 179 ? -12.241 13.947 26.757 1.00 60.24 179 TYR A CA 1
ATOM 1358 C C . TYR A 1 179 ? -10.838 14.374 26.378 1.00 57.99 179 TYR A C 1
ATOM 1359 O O . TYR A 1 179 ? -10.499 15.545 26.473 1.00 59.56 179 TYR A O 1
ATOM 1368 N N . SER A 1 180 ? -10.034 13.423 25.926 1.00 57.41 180 SER A N 1
ATOM 1369 C CA . SER A 1 180 ? -8.680 13.701 25.457 1.00 56.75 180 SER A CA 1
ATOM 1370 C C . SER A 1 180 ? -8.449 12.933 24.179 1.00 54.89 180 SER A C 1
ATOM 1371 O O . SER A 1 180 ? -8.341 11.710 24.211 1.00 55.06 180 SER A O 1
ATOM 1374 N N . GLU A 1 181 ? -8.385 13.641 23.057 1.00 58.37 181 GLU A N 1
ATOM 1375 C CA . GLU A 1 181 ? -8.105 13.011 21.762 1.00 62.98 181 GLU A CA 1
ATOM 1376 C C . GLU A 1 181 ? -6.854 12.131 21.846 1.00 63.52 181 GLU A C 1
ATOM 1377 O O . GLU A 1 181 ? -6.871 10.985 21.383 1.00 64.01 181 GLU A O 1
ATOM 1383 N N . TYR A 1 182 ? -5.775 12.647 22.440 1.00 60.46 182 TYR A N 1
ATOM 1384 C CA . TYR A 1 182 ? -4.541 11.873 22.481 1.00 61.24 182 TYR A CA 1
ATOM 1385 C C . TYR A 1 182 ? -4.683 10.587 23.278 1.00 61.58 182 TYR A C 1
ATOM 1386 O O . TYR A 1 182 ? -4.105 9.574 22.905 1.00 64.58 182 TYR A O 1
ATOM 1395 N N . ALA A 1 183 ? -5.421 10.637 24.383 1.00 60.12 183 ALA A N 1
ATOM 1396 C CA . ALA A 1 183 ? -5.636 9.452 25.208 1.00 58.23 183 ALA A CA 1
ATOM 1397 C C . ALA A 1 183 ? -6.410 8.369 24.429 1.00 58.52 183 ALA A C 1
ATOM 1398 O O . ALA A 1 183 ? -6.077 7.176 24.477 1.00 51.85 183 ALA A O 1
ATOM 1400 N N . ALA A 1 184 ? -7.438 8.809 23.710 1.00 62.41 184 ALA A N 1
ATOM 1401 C CA . ALA A 1 184 ? -8.204 7.948 22.805 1.00 62.08 184 ALA A CA 1
ATOM 1402 C C . ALA A 1 184 ? -7.305 7.275 21.753 1.00 63.58 184 ALA A C 1
ATOM 1403 O O . ALA A 1 184 ? -7.447 6.075 21.476 1.00 66.49 184 ALA A O 1
ATOM 1405 N N . HIS A 1 185 ? -6.378 8.043 21.181 1.00 59.34 185 HIS A N 1
ATOM 1406 C CA . HIS A 1 185 ? -5.464 7.517 20.159 1.00 58.01 185 HIS A CA 1
ATOM 1407 C C . HIS A 1 185 ? -4.452 6.521 20.731 1.00 54.13 185 HIS A C 1
ATOM 1408 O O . HIS A 1 185 ? -4.198 5.476 20.135 1.00 54.97 185 HIS A O 1
ATOM 1415 N N . LEU A 1 186 ? -3.878 6.836 21.886 1.00 51.42 186 LEU A N 1
ATOM 1416 C CA . LEU A 1 186 ? -2.942 5.917 22.541 1.00 51.55 186 LEU A CA 1
ATOM 1417 C C . LEU A 1 186 ? -3.612 4.575 22.877 1.00 51.57 186 LEU A C 1
ATOM 1418 O O . LEU A 1 186 ? -3.016 3.488 22.723 1.00 46.31 186 LEU A O 1
ATOM 1423 N N . SER A 1 187 ? -4.867 4.675 23.315 1.00 49.33 187 SER A N 1
ATOM 1424 C CA . SER A 1 187 ? -5.682 3.523 23.608 1.00 47.35 187 SER A CA 1
ATOM 1425 C C . SER A 1 187 ? -5.846 2.686 22.355 1.00 47.11 187 SER A C 1
ATOM 1426 O O . SER A 1 187 ? -5.654 1.473 22.387 1.00 44.19 187 SER A O 1
ATOM 1429 N N . LEU A 1 188 ? -6.215 3.342 21.256 1.00 49.02 188 LEU A N 1
ATOM 1430 C CA . LEU A 1 188 ? -6.390 2.654 19.977 1.00 49.84 188 LEU A CA 1
ATOM 1431 C C . LEU A 1 188 ? -5.049 2.167 19.431 1.00 50.59 188 LEU A C 1
ATOM 1432 O O . LEU A 1 188 ? -4.974 1.095 18.838 1.00 51.81 188 LEU A O 1
ATOM 1437 N N . THR A 1 189 ? -3.976 2.912 19.663 1.00 48.94 189 THR A N 1
ATOM 1438 C CA . THR A 1 189 ? -2.674 2.404 19.286 1.00 51.05 189 THR A CA 1
ATOM 1439 C C . THR A 1 189 ? -2.553 0.956 19.759 1.00 54.42 189 THR A C 1
ATOM 1440 O O . THR A 1 189 ? -2.155 0.086 18.997 1.00 59.05 189 THR A O 1
ATOM 1444 N N . SER A 1 190 ? -2.923 0.698 21.010 1.00 57.39 190 SER A N 1
ATOM 1445 C CA . SER A 1 190 ? -2.752 -0.635 21.602 1.00 57.35 190 SER A CA 1
ATOM 1446 C C . SER A 1 190 ? -3.770 -1.629 21.058 1.00 59.01 190 SER A C 1
ATOM 1447 O O . SER A 1 190 ? -3.477 -2.812 20.951 1.00 55.23 190 SER A O 1
ATOM 1450 N N . TYR A 1 191 ? -4.972 -1.157 20.737 1.00 58.49 191 TYR A N 1
ATOM 1451 C CA . TYR A 1 191 ? -5.950 -1.993 20.038 1.00 59.00 191 TYR A CA 1
ATOM 1452 C C . TYR A 1 191 ? -5.414 -2.461 18.677 1.00 58.85 191 TYR A C 1
ATOM 1453 O O . TYR A 1 191 ? -5.517 -3.633 18.340 1.00 61.70 191 TYR A O 1
ATOM 1462 N N . LYS A 1 192 ? -4.831 -1.548 17.911 1.00 57.29 192 LYS A N 1
ATOM 1463 C CA . LYS A 1 192 ? -4.305 -1.875 16.581 1.00 61.78 192 LYS A CA 1
ATOM 1464 C C . LYS A 1 192 ? -3.135 -2.852 16.653 1.00 60.16 192 LYS A C 1
ATOM 1465 O O . LYS A 1 192 ? -2.972 -3.705 15.786 1.00 68.11 192 LYS A O 1
ATOM 1471 N N . ILE A 1 193 ? -2.315 -2.714 17.683 1.00 57.37 193 ILE A N 1
ATOM 1472 C CA . ILE A 1 193 ? -1.273 -3.686 17.955 1.00 56.54 193 ILE A CA 1
ATOM 1473 C C . ILE A 1 193 ? -1.871 -5.061 18.259 1.00 56.77 193 ILE A C 1
ATOM 1474 O O . ILE A 1 193 ? -1.330 -6.080 17.859 1.00 55.01 193 ILE A O 1
ATOM 1479 N N . ALA A 1 194 ? -2.986 -5.101 18.972 1.00 61.45 194 ALA A N 1
ATOM 1480 C CA . ALA A 1 194 ? -3.599 -6.384 19.283 1.00 66.88 194 ALA A CA 1
ATOM 1481 C C . ALA A 1 194 ? -4.003 -7.101 17.989 1.00 66.95 194 ALA A C 1
ATOM 1482 O O . ALA A 1 194 ? -3.638 -8.253 17.794 1.00 65.45 194 ALA A O 1
ATOM 1484 N N . VAL A 1 195 ? -4.721 -6.404 17.105 1.00 71.59 195 VAL A N 1
ATOM 1485 C CA . VAL A 1 195 ? -5.158 -6.997 15.828 1.00 78.71 195 VAL A CA 1
ATOM 1486 C C . VAL A 1 195 ? -3.980 -7.200 14.880 1.00 74.46 195 VAL A C 1
ATOM 1487 O O . VAL A 1 195 ? -3.873 -8.249 14.242 1.00 76.36 195 VAL A O 1
ATOM 1491 N N . GLY A 1 196 ? -3.090 -6.207 14.827 1.00 71.25 196 GLY A N 1
ATOM 1492 C CA . GLY A 1 196 ? -1.864 -6.268 14.021 1.00 68.98 196 GLY A CA 1
ATOM 1493 C C . GLY A 1 196 ? -0.986 -7.492 14.254 1.00 66.17 196 GLY A C 1
ATOM 1494 O O . GLY A 1 196 ? -0.389 -8.004 13.313 1.00 67.42 196 GLY A O 1
ATOM 1495 N N . ASN A 1 197 ? -0.917 -7.954 15.503 1.00 62.63 197 ASN A N 1
ATOM 1496 C CA . ASN A 1 197 ? -0.079 -9.082 15.891 1.00 61.74 197 ASN A CA 1
ATOM 1497 C C . ASN A 1 197 ? -0.894 -10.207 16.479 1.00 61.29 197 ASN A C 1
ATOM 1498 O O . ASN A 1 197 ? -0.344 -11.070 17.151 1.00 60.84 197 ASN A O 1
ATOM 1503 N N . ALA A 1 198 ? -2.200 -10.206 16.245 1.00 66.77 198 ALA A N 1
ATOM 1504 C CA . ALA A 1 198 ? -3.069 -11.227 16.834 1.00 72.64 198 ALA A CA 1
ATOM 1505 C C . ALA A 1 198 ? -2.628 -12.605 16.364 1.00 74.84 198 ALA A C 1
ATOM 1506 O O . ALA A 1 198 ? -2.221 -13.447 17.164 1.00 75.17 198 ALA A O 1
ATOM 1508 N N . GLN A 1 199 ? -2.690 -12.787 15.048 1.00 77.85 199 GLN A N 1
ATOM 1509 C CA . GLN A 1 199 ? -2.407 -14.053 14.374 1.00 77.60 199 GLN A CA 1
ATOM 1510 C C . GLN A 1 199 ? -1.153 -14.754 14.884 1.00 74.64 199 GLN A C 1
ATOM 1511 O O . GLN A 1 199 ? -1.162 -15.954 15.133 1.00 81.03 199 GLN A O 1
ATOM 1517 N N . LYS A 1 200 ? -0.077 -14.002 15.047 1.00 73.34 200 LYS A N 1
ATOM 1518 C CA . LYS A 1 200 ? 1.214 -14.606 15.359 1.00 76.28 200 LYS A CA 1
ATOM 1519 C C . LYS A 1 200 ? 1.444 -14.839 16.843 1.00 80.66 200 LYS A C 1
ATOM 1520 O O . LYS A 1 200 ? 1.777 -15.958 17.242 1.00 85.11 200 LYS A O 1
ATOM 1526 N N . ILE A 1 201 ? 1.248 -13.803 17.661 1.00 87.18 201 ILE A N 1
ATOM 1527 C CA . ILE A 1 201 ? 1.641 -13.867 19.081 1.00 85.02 201 ILE A CA 1
ATOM 1528 C C . ILE A 1 201 ? 0.724 -14.755 19.918 1.00 78.72 201 ILE A C 1
ATOM 1529 O O . ILE A 1 201 ? 1.138 -15.253 20.961 1.00 74.93 201 ILE A O 1
ATOM 1534 N N . LYS A 1 202 ? -0.499 -14.971 19.442 1.00 79.31 202 LYS A N 1
ATOM 1535 C CA . LYS A 1 202 ? -1.520 -15.719 20.190 1.00 85.58 202 LYS A CA 1
ATOM 1536 C C . LYS A 1 202 ? -1.094 -17.082 20.796 1.00 90.35 202 LYS A C 1
ATOM 1537 O O . LYS A 1 202 ? -1.719 -17.558 21.749 1.00 86.93 202 LYS A O 1
ATOM 1543 N N . ASN A 1 203 ? -0.044 -17.703 20.259 1.00 93.54 203 ASN A N 1
ATOM 1544 C CA . ASN A 1 203 ? 0.451 -18.973 20.802 1.00 94.23 203 ASN A CA 1
ATOM 1545 C C . ASN A 1 203 ? 1.304 -18.818 22.060 1.00 97.39 203 ASN A C 1
ATOM 1546 O O . ASN A 1 203 ? 1.250 -19.664 22.954 1.00 98.38 203 ASN A O 1
ATOM 1551 N N . PHE A 1 204 ? 2.094 -17.747 22.112 1.00 99.79 204 PHE A N 1
ATOM 1552 C CA . PHE A 1 204 ? 2.950 -17.437 23.265 1.00 103.04 204 PHE A CA 1
ATOM 1553 C C . PHE A 1 204 ? 4.019 -18.499 23.529 1.00 109.39 204 PHE A C 1
ATOM 1554 O O . PHE A 1 204 ? 4.366 -18.773 24.681 1.00 108.08 204 PHE A O 1
ATOM 1562 N N . ILE A 1 205 ? 4.532 -19.102 22.460 1.00 117.21 205 ILE A N 1
ATOM 1563 C CA . ILE A 1 205 ? 5.725 -19.939 22.567 1.00 121.18 205 ILE A CA 1
ATOM 1564 C C . ILE A 1 205 ? 6.921 -19.033 22.863 1.00 120.09 205 ILE A C 1
ATOM 1565 O O . ILE A 1 205 ? 7.764 -19.355 23.702 1.00 115.15 205 ILE A O 1
ATOM 1570 N N . ARG A 1 206 ? 6.947 -17.878 22.199 1.00 117.31 206 ARG A N 1
ATOM 1571 C CA . ARG A 1 206 ? 8.083 -16.973 22.247 1.00 118.17 206 ARG A CA 1
ATOM 1572 C C . ARG A 1 206 ? 7.964 -15.977 23.395 1.00 114.30 206 ARG A C 1
ATOM 1573 O O . ARG A 1 206 ? 6.936 -15.320 23.564 1.00 102.91 206 ARG A O 1
ATOM 1581 N N . GLU A 1 207 ? 9.036 -15.876 24.175 1.00 115.03 207 GLU A N 1
ATOM 1582 C CA . GLU A 1 207 ? 9.240 -14.766 25.110 1.00 113.05 207 GLU A CA 1
ATOM 1583 C C . GLU A 1 207 ? 9.096 -13.375 24.455 1.00 107.32 207 GLU A C 1
ATOM 1584 O O . GLU A 1 207 ? 8.874 -12.392 25.157 1.00 101.42 207 GLU A O 1
ATOM 1590 N N . GLU A 1 208 ? 9.222 -13.297 23.126 1.00 104.81 208 GLU A N 1
ATOM 1591 C CA . GLU A 1 208 ? 9.012 -12.043 22.376 1.00 103.49 208 GLU A CA 1
ATOM 1592 C C . GLU A 1 208 ? 7.545 -11.764 21.991 1.00 99.99 208 GLU A C 1
ATOM 1593 O O . GLU A 1 208 ? 7.209 -10.640 21.608 1.00 96.71 208 GLU A O 1
ATOM 1599 N N . ASP A 1 209 ? 6.684 -12.778 22.075 1.00 95.98 209 ASP A N 1
ATOM 1600 C CA . ASP A 1 209 ? 5.238 -12.600 21.858 1.00 93.48 209 ASP A CA 1
ATOM 1601 C C . ASP A 1 209 ? 4.618 -11.790 22.985 1.00 88.27 209 ASP A C 1
ATOM 1602 O O . ASP A 1 209 ? 3.840 -10.861 22.758 1.00 83.64 209 ASP A O 1
ATOM 1607 N N . VAL A 1 210 ? 4.965 -12.193 24.202 1.00 82.27 210 VAL A N 1
ATOM 1608 C CA . VAL A 1 210 ? 4.526 -11.538 25.427 1.00 76.37 210 VAL A CA 1
ATOM 1609 C C . VAL A 1 210 ? 5.039 -10.096 25.540 1.00 73.09 210 VAL A C 1
ATOM 1610 O O . VAL A 1 210 ? 4.331 -9.225 26.043 1.00 72.14 210 VAL A O 1
ATOM 1614 N N . ARG A 1 211 ? 6.256 -9.831 25.073 1.00 70.84 211 ARG A N 1
ATOM 1615 C CA A ARG A 1 211 ? 6.813 -8.478 25.116 0.50 70.00 211 ARG A CA 1
ATOM 1616 C CA B ARG A 1 211 ? 6.798 -8.473 25.151 0.50 67.39 211 ARG A CA 1
ATOM 1617 C C . ARG A 1 211 ? 5.848 -7.487 24.458 1.00 69.10 211 ARG A C 1
ATOM 1618 O O . ARG A 1 211 ? 5.610 -6.388 24.974 1.00 69.20 211 ARG A O 1
ATOM 1633 N N . VAL A 1 212 ? 5.278 -7.901 23.327 1.00 66.24 212 VAL A N 1
ATOM 1634 C CA . VAL A 1 212 ? 4.361 -7.063 22.557 1.00 64.40 212 VAL A CA 1
ATOM 1635 C C . VAL A 1 212 ? 3.066 -6.845 23.344 1.00 59.64 212 VAL A C 1
ATOM 1636 O O . VAL A 1 212 ? 2.630 -5.711 23.513 1.00 57.33 212 VAL A O 1
ATOM 1640 N N . LEU A 1 213 ? 2.478 -7.927 23.841 1.00 57.21 213 LEU A N 1
ATOM 1641 C CA . LEU A 1 213 ? 1.276 -7.852 24.686 1.00 61.46 213 LEU A CA 1
ATOM 1642 C C . LEU A 1 213 ? 1.414 -6.856 25.857 1.00 61.19 213 LEU A C 1
ATOM 1643 O O . LEU A 1 213 ? 0.593 -5.943 25.997 1.00 61.08 213 LEU A O 1
ATOM 1648 N N . VAL A 1 214 ? 2.457 -7.028 26.669 1.00 57.13 214 VAL A N 1
ATOM 1649 C CA . VAL A 1 214 ? 2.616 -6.272 27.912 1.00 56.28 214 VAL A CA 1
ATOM 1650 C C . VAL A 1 214 ? 2.802 -4.786 27.628 1.00 54.02 214 VAL A C 1
ATOM 1651 O O . VAL A 1 214 ? 2.215 -3.943 28.307 1.00 56.03 214 VAL A O 1
ATOM 1655 N N . LYS A 1 215 ? 3.595 -4.466 26.615 1.00 53.18 215 LYS A N 1
ATOM 1656 C CA . LYS A 1 215 ? 3.782 -3.080 26.204 1.00 53.24 215 LYS A CA 1
ATOM 1657 C C . LYS A 1 215 ? 2.482 -2.443 25.717 1.00 54.45 215 LYS A C 1
ATOM 1658 O O . LYS A 1 215 ? 2.257 -1.244 25.924 1.00 53.45 215 LYS A O 1
ATOM 1664 N N . ALA A 1 216 ? 1.632 -3.236 25.071 1.00 54.44 216 ALA A N 1
ATOM 1665 C CA . ALA A 1 216 ? 0.280 -2.778 24.735 1.00 58.17 216 ALA A CA 1
ATOM 1666 C C . ALA A 1 216 ? -0.523 -2.464 26.009 1.00 56.25 216 ALA A C 1
ATOM 1667 O O . ALA A 1 216 ? -1.116 -1.388 26.125 1.00 53.87 216 ALA A O 1
ATOM 1669 N N . LEU A 1 217 ? -0.542 -3.410 26.948 1.00 50.35 217 LEU A N 1
ATOM 1670 C CA . LEU A 1 217 ? -1.272 -3.222 28.198 1.00 48.78 217 LEU A CA 1
ATOM 1671 C C . LEU A 1 217 ? -0.738 -2.014 28.966 1.00 47.68 217 LEU A C 1
ATOM 1672 O O . LEU A 1 217 ? -1.511 -1.239 29.523 1.00 48.49 217 LEU A O 1
ATOM 1677 N N . ILE A 1 218 ? 0.577 -1.836 28.968 1.00 44.31 218 ILE A N 1
ATOM 1678 C CA . ILE A 1 218 ? 1.174 -0.705 29.654 1.00 43.93 218 ILE A CA 1
ATOM 1679 C C . ILE A 1 218 ? 0.708 0.618 29.066 1.00 41.93 218 ILE A C 1
ATOM 1680 O O . ILE A 1 218 ? 0.400 1.546 29.795 1.00 40.58 218 ILE A O 1
ATOM 1685 N N . GLY A 1 219 ? 0.661 0.695 27.745 1.00 43.71 219 GLY A N 1
ATOM 1686 C CA . GLY A 1 219 ? 0.318 1.925 27.070 1.00 44.94 219 GLY A CA 1
ATOM 1687 C C . GLY A 1 219 ? -1.123 2.314 27.304 1.00 47.95 219 GLY A C 1
ATOM 1688 O O . GLY A 1 219 ? -1.473 3.504 27.257 1.00 51.23 219 GLY A O 1
ATOM 1689 N N . CYS A 1 220 ? -1.968 1.317 27.540 1.00 47.03 220 CYS A N 1
ATOM 1690 C CA . CYS A 1 220 ? -3.332 1.582 27.935 1.00 51.90 220 CYS A CA 1
ATOM 1691 C C . CYS A 1 220 ? -3.317 2.256 29.308 1.00 50.00 220 CYS A C 1
ATOM 1692 O O . CYS A 1 220 ? -3.954 3.292 29.503 1.00 49.90 220 CYS A O 1
ATOM 1695 N N . GLY A 1 221 ? -2.566 1.683 30.239 1.00 44.92 221 GLY A N 1
ATOM 1696 C CA . GLY A 1 221 ? -2.351 2.311 31.534 1.00 46.36 221 GLY A CA 1
ATOM 1697 C C . GLY A 1 221 ? -2.074 3.804 31.437 1.00 44.79 221 GLY A C 1
ATOM 1698 O O . GLY A 1 221 ? -2.801 4.633 32.011 1.00 41.36 221 GLY A O 1
ATOM 1699 N N . VAL A 1 222 ? -1.044 4.143 30.671 1.00 44.96 222 VAL A N 1
ATOM 1700 C CA . VAL A 1 222 ? -0.617 5.528 30.504 1.00 43.76 222 VAL A CA 1
ATOM 1701 C C . VAL A 1 2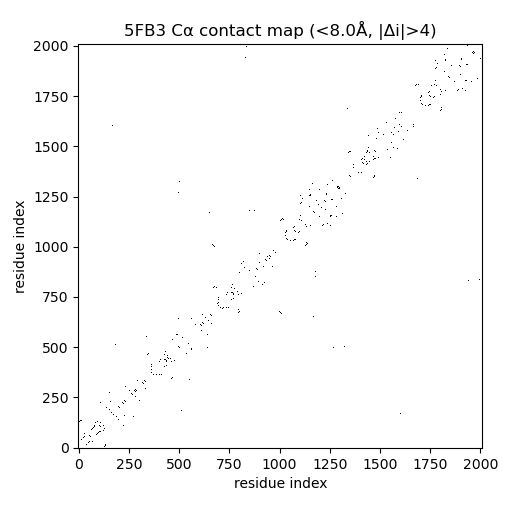22 ? -1.751 6.331 29.888 1.00 48.00 222 VAL A C 1
ATOM 1702 O O . VAL A 1 222 ? -1.958 7.504 30.219 1.00 49.52 222 VAL A O 1
ATOM 1706 N N . ALA A 1 223 ? -2.492 5.695 28.985 1.00 52.17 223 ALA A N 1
ATOM 1707 C CA . ALA A 1 223 ? -3.610 6.362 28.342 1.00 52.85 223 ALA A CA 1
ATOM 1708 C C . ALA A 1 223 ? -4.623 6.834 29.383 1.00 50.24 223 ALA A C 1
ATOM 1709 O O . ALA A 1 223 ? -5.143 7.944 29.273 1.00 53.69 223 ALA A O 1
ATOM 1711 N N . MET A 1 224 ? -4.882 6.007 30.398 1.00 47.11 224 MET A N 1
ATOM 1712 C CA . MET A 1 224 ? -5.891 6.332 31.411 1.00 46.88 224 MET A CA 1
ATOM 1713 C C . MET A 1 224 ? -5.405 7.504 32.233 1.00 46.62 224 MET A C 1
ATOM 1714 O O . MET A 1 224 ? -6.158 8.436 32.513 1.00 47.51 224 MET A O 1
ATOM 1719 N N . GLY A 1 225 ? -4.119 7.463 32.578 1.00 48.20 225 GLY A N 1
ATOM 1720 C CA . GLY A 1 225 ? -3.443 8.583 33.213 1.00 48.16 225 GLY A CA 1
ATOM 1721 C C . GLY A 1 225 ? -3.641 9.889 32.464 1.00 51.01 225 GLY A C 1
ATOM 1722 O O . GLY A 1 225 ? -3.909 10.914 33.074 1.00 51.41 225 GLY A O 1
ATOM 1723 N N . ILE A 1 226 ? -3.528 9.858 31.140 1.00 51.06 226 ILE A N 1
ATOM 1724 C CA . ILE A 1 226 ? -3.705 11.076 30.369 1.00 51.19 226 ILE A CA 1
ATOM 1725 C C . ILE A 1 226 ? -5.163 11.529 30.397 1.00 50.61 226 ILE A C 1
ATOM 1726 O O . ILE A 1 226 ? -5.449 12.733 30.483 1.00 48.33 226 ILE A O 1
ATOM 1731 N N . ALA A 1 227 ? -6.085 10.573 30.322 1.00 49.62 227 ALA A N 1
ATOM 1732 C CA . ALA A 1 227 ? -7.514 10.896 30.332 1.00 46.70 227 ALA A CA 1
ATOM 1733 C C . ALA A 1 227 ? -7.975 11.343 31.704 1.00 47.66 227 ALA A C 1
ATOM 1734 O O . ALA A 1 227 ? -8.993 12.010 31.826 1.00 51.37 227 ALA A O 1
ATOM 1736 N N . GLY A 1 228 ? -7.250 10.957 32.745 1.00 46.83 228 GLY A N 1
ATOM 1737 C CA . GLY A 1 228 ? -7.682 11.276 34.081 1.00 46.84 228 GLY A CA 1
ATOM 1738 C C . GLY A 1 228 ? -8.635 10.228 34.617 1.00 49.29 228 GLY A C 1
ATOM 1739 O O . GLY A 1 228 ? -9.148 10.369 35.731 1.00 45.90 228 GLY A O 1
ATOM 1740 N N . SER A 1 229 ? -8.874 9.164 33.843 1.00 51.01 229 SER A N 1
ATOM 1741 C CA . SER A 1 229 ? -9.658 8.038 34.346 1.00 51.23 229 SER A CA 1
ATOM 1742 C C . SER A 1 229 ? -9.495 6.867 33.402 1.00 53.77 229 SER A C 1
ATOM 1743 O O . SER A 1 229 ? -8.762 6.973 32.424 1.00 59.96 229 SER A O 1
ATOM 1746 N N . SER A 1 230 ? -10.196 5.766 33.686 1.00 52.38 230 SER A N 1
ATOM 1747 C CA . SER A 1 230 ? -10.123 4.568 32.867 1.00 51.47 230 SER A CA 1
ATOM 1748 C C . SER A 1 230 ? -11.094 4.572 31.686 1.00 52.98 230 SER A C 1
ATOM 1749 O O . SER A 1 230 ? -11.171 3.578 30.962 1.00 56.23 230 SER A O 1
ATOM 1752 N N . ARG A 1 231 ? -11.828 5.666 31.482 1.00 54.33 231 ARG A N 1
ATOM 1753 C CA . ARG A 1 231 ? -12.775 5.760 30.350 1.00 56.89 231 ARG A CA 1
ATOM 1754 C C . ARG A 1 231 ? -12.239 5.245 29.001 1.00 55.97 231 ARG A C 1
ATOM 1755 O O . ARG A 1 231 ? -12.942 4.484 28.330 1.00 58.15 231 ARG A O 1
ATOM 1763 N N . PRO A 1 232 ? -11.003 5.641 28.606 1.00 53.27 232 PRO A N 1
ATOM 1764 C CA . PRO A 1 232 ? -10.540 5.255 27.277 1.00 51.88 232 PRO A CA 1
ATOM 1765 C C . PRO A 1 232 ? -10.172 3.775 27.121 1.00 51.68 232 PRO A C 1
ATOM 1766 O O . PRO A 1 232 ? -10.009 3.328 25.995 1.00 49.93 232 PRO A O 1
ATOM 1770 N N . CYS A 1 233 ? -10.062 3.026 28.219 1.00 51.59 233 CYS A N 1
ATOM 1771 C CA . CYS A 1 233 ? -9.804 1.583 28.152 1.00 52.82 233 CYS A CA 1
ATOM 1772 C C . CYS A 1 233 ? -10.908 0.705 28.748 1.00 53.95 233 CYS A C 1
ATOM 1773 O O . CYS A 1 233 ? -10.741 -0.510 28.856 1.00 54.76 233 CYS A O 1
ATOM 1776 N N . SER A 1 234 ? -12.032 1.309 29.138 1.00 53.86 234 SER A N 1
ATOM 1777 C CA . SER A 1 234 ? -13.151 0.554 29.714 1.00 52.32 234 SER A CA 1
ATOM 1778 C C . SER A 1 234 ? -14.447 1.283 29.451 1.00 49.68 234 SER A C 1
ATOM 1779 O O . SER A 1 234 ? -14.613 2.438 29.854 1.00 52.84 234 SER A O 1
ATOM 1782 N N . GLY A 1 235 ? -15.366 0.605 28.783 1.00 45.34 235 GLY A N 1
ATOM 1783 C CA . GLY A 1 235 ? -16.689 1.155 28.520 1.00 42.83 235 GLY A CA 1
ATOM 1784 C C . GLY A 1 235 ? -17.680 0.034 28.627 1.00 40.48 235 GLY A C 1
ATOM 1785 O O . GLY A 1 235 ? -17.513 -0.841 29.450 1.00 40.74 235 GLY A O 1
ATOM 1786 N N . SER A 1 236 ? -18.674 0.028 27.749 1.00 43.40 236 SER A N 1
ATOM 1787 C CA . SER A 1 236 ? -19.801 -0.884 27.856 1.00 44.74 236 SER A CA 1
ATOM 1788 C C . SER A 1 236 ? -19.371 -2.353 27.840 1.00 46.44 236 SER A C 1
ATOM 1789 O O . SER A 1 236 ? -19.975 -3.198 28.493 1.00 46.53 236 SER A O 1
ATOM 1792 N N . GLU A 1 237 ? -18.309 -2.650 27.110 1.00 47.73 237 GLU A N 1
ATOM 1793 C CA . GLU A 1 237 ? -17.801 -4.017 27.038 1.00 49.85 237 GLU A CA 1
ATOM 1794 C C . GLU A 1 237 ? -17.267 -4.483 28.400 1.00 50.50 237 GLU A C 1
ATOM 1795 O O . GLU A 1 237 ? -17.395 -5.661 28.763 1.00 52.55 237 GLU A O 1
ATOM 1801 N N . HIS A 1 238 ? -16.681 -3.566 29.159 1.00 49.39 238 HIS A N 1
ATOM 1802 C CA . HIS A 1 238 ? -16.214 -3.905 30.501 1.00 51.69 238 HIS A CA 1
ATOM 1803 C C . HIS A 1 238 ? -17.359 -3.962 31.486 1.00 50.24 238 HIS A C 1
ATOM 1804 O O . HIS A 1 238 ? -17.321 -4.725 32.449 1.00 50.53 238 HIS A O 1
ATOM 1811 N N . LEU A 1 239 ? -18.391 -3.171 31.236 1.00 48.04 239 LEU A N 1
ATOM 1812 C CA . LEU A 1 239 ? -19.584 -3.262 32.046 1.00 48.35 239 LEU A CA 1
ATOM 1813 C C . LEU A 1 239 ? -20.179 -4.656 31.909 1.00 50.06 239 LEU A C 1
ATOM 1814 O O . LEU A 1 239 ? -20.579 -5.270 32.902 1.00 54.38 239 LEU A O 1
ATOM 1819 N N . PHE A 1 240 ? -20.207 -5.186 30.696 1.00 47.30 240 PHE A N 1
ATOM 1820 C CA . PHE A 1 240 ? -20.685 -6.538 30.539 1.00 49.13 240 PHE A CA 1
ATOM 1821 C C . PHE A 1 240 ? -19.838 -7.502 31.371 1.00 48.93 240 PHE A C 1
ATOM 1822 O O . PHE A 1 240 ? -20.367 -8.333 32.103 1.00 50.11 240 PHE A O 1
ATOM 1830 N N . ALA A 1 241 ? -18.522 -7.376 31.263 1.00 49.68 241 ALA A N 1
ATOM 1831 C CA . ALA A 1 241 ? -17.610 -8.213 32.034 1.00 50.00 241 ALA A CA 1
ATOM 1832 C C . ALA A 1 241 ? -17.847 -8.086 33.532 1.00 51.86 241 ALA A C 1
ATOM 1833 O O . ALA A 1 241 ? -17.973 -9.096 34.227 1.00 51.68 241 ALA A O 1
ATOM 1835 N N . HIS A 1 242 ? -17.903 -6.848 34.024 1.00 52.21 242 HIS A N 1
ATOM 1836 C CA . HIS A 1 242 ? -18.079 -6.599 35.459 1.00 53.68 242 HIS A CA 1
ATOM 1837 C C . HIS A 1 242 ? -19.419 -7.151 35.944 1.00 52.84 242 HIS A C 1
ATOM 1838 O O . HIS A 1 242 ? -19.478 -7.835 36.952 1.00 55.29 242 HIS A O 1
ATOM 1845 N N . ALA A 1 243 ? -20.490 -6.884 35.206 1.00 55.74 243 ALA A N 1
ATOM 1846 C CA . ALA A 1 243 ? -21.819 -7.385 35.581 1.00 56.79 243 ALA A CA 1
ATOM 1847 C C . ALA A 1 243 ? -21.902 -8.921 35.618 1.00 59.00 243 ALA A C 1
ATOM 1848 O O . ALA A 1 243 ? -22.697 -9.483 36.365 1.00 62.35 243 ALA A O 1
ATOM 1850 N N . ILE A 1 244 ? -21.091 -9.597 34.812 1.00 59.79 244 ILE A N 1
ATOM 1851 C CA . ILE A 1 244 ? -20.991 -11.051 34.887 1.00 61.30 244 ILE A CA 1
ATOM 1852 C C . ILE A 1 244 ? -20.187 -11.444 36.115 1.00 60.64 244 ILE A C 1
ATOM 1853 O O . ILE A 1 244 ? -20.570 -12.352 36.829 1.00 62.33 244 ILE A O 1
ATOM 1858 N N . GLU A 1 245 ? -19.069 -10.763 36.352 1.00 69.79 245 GLU A N 1
ATOM 1859 C CA . GLU A 1 245 ? -18.187 -11.080 37.489 1.00 75.93 245 GLU A CA 1
ATOM 1860 C C . GLU A 1 245 ? -18.905 -10.933 38.825 1.00 78.55 245 GLU A C 1
ATOM 1861 O O . GLU A 1 245 ? -18.623 -11.666 39.773 1.00 82.17 245 GLU A O 1
ATOM 1867 N N . VAL A 1 246 ? -19.840 -9.991 38.883 1.00 77.81 246 VAL A N 1
ATOM 1868 C CA . VAL A 1 246 ? -20.605 -9.719 40.097 1.00 78.50 246 VAL A CA 1
ATOM 1869 C C . VAL A 1 246 ? -21.613 -10.819 40.420 1.00 74.47 246 VAL A C 1
ATOM 1870 O O . VAL A 1 246 ? -21.979 -10.992 41.579 1.00 71.89 246 VAL A O 1
ATOM 1874 N N . ARG A 1 247 ? -22.061 -11.556 39.407 1.00 73.86 247 ARG A N 1
ATOM 1875 C CA . ARG A 1 247 ? -23.140 -12.529 39.585 1.00 75.05 247 ARG A CA 1
ATOM 1876 C C . ARG A 1 247 ? -22.689 -13.985 39.600 1.00 77.52 247 ARG A C 1
ATOM 1877 O O . ARG A 1 247 ? -23.506 -14.872 39.822 1.00 79.38 247 ARG A O 1
ATOM 1885 N N . VAL A 1 248 ? -21.407 -14.240 39.367 1.00 83.10 248 VAL A N 1
ATOM 1886 C CA . VAL A 1 248 ? -20.897 -15.618 39.372 1.00 91.84 248 VAL A CA 1
ATOM 1887 C C . VAL A 1 248 ? -20.477 -16.026 40.784 1.00 97.16 248 VAL A C 1
ATOM 1888 O O . VAL A 1 248 ? -19.987 -15.191 41.546 1.00 101.03 248 VAL A O 1
ATOM 1892 N N . GLU A 1 249 ? -20.632 -17.289 41.134 1.00 103.61 249 GLU A N 1
ATOM 1893 C CA . GLU A 1 249 ? -20.204 -17.728 42.455 1.00 111.54 249 GLU A CA 1
ATOM 1894 C C . GLU A 1 249 ? -18.689 -17.662 42.703 1.00 116.71 249 GLU A C 1
ATOM 1895 O O . GLU A 1 249 ? -18.260 -17.295 43.796 1.00 110.93 249 GLU A O 1
ATOM 1901 N N . LYS A 1 250 ? -17.890 -18.025 41.695 1.00 124.06 250 LYS A N 1
ATOM 1902 C CA . LYS A 1 250 ? -16.434 -18.047 41.795 1.00 127.48 250 LYS A CA 1
ATOM 1903 C C . LYS A 1 250 ? -15.761 -17.398 40.595 1.00 130.62 250 LYS A C 1
ATOM 1904 O O . LYS A 1 250 ? -15.978 -17.800 39.459 1.00 130.96 250 LYS A O 1
ATOM 1910 N N . GLU A 1 251 ? -14.933 -16.398 40.857 1.00 131.14 251 GLU A N 1
ATOM 1911 C CA . GLU A 1 251 ? -14.225 -15.723 39.786 1.00 128.09 251 GLU A CA 1
ATOM 1912 C C . GLU A 1 251 ? -13.548 -16.762 38.884 1.00 124.78 251 GLU A C 1
ATOM 1913 O O . GLU A 1 251 ? -13.565 -16.611 37.679 1.00 119.82 251 GLU A O 1
ATOM 1919 N N . ASP A 1 252 ? -12.973 -17.817 39.458 1.00 123.26 252 ASP A N 1
ATOM 1920 C CA . ASP A 1 252 ? -12.350 -18.829 38.616 1.00 117.83 252 ASP A CA 1
ATOM 1921 C C . ASP A 1 252 ? -13.344 -19.301 37.548 1.00 114.07 252 ASP A C 1
ATOM 1922 O O . ASP A 1 252 ? -12.975 -19.524 36.403 1.00 112.96 252 ASP A O 1
ATOM 1927 N N . GLU A 1 253 ? -14.606 -19.437 37.909 1.00 105.86 253 GLU A N 1
ATOM 1928 C CA . GLU A 1 253 ? -15.548 -19.868 36.975 1.00 105.18 253 GLU A CA 1
ATOM 1929 C C . GLU A 1 253 ? -15.418 -19.158 35.675 1.00 101.70 253 GLU A C 1
ATOM 1930 O O . GLU A 1 253 ? -15.808 -19.711 34.710 1.00 99.51 253 GLU A O 1
ATOM 1936 N N . VAL A 1 254 ? -14.921 -17.939 35.629 1.00 96.54 254 VAL A N 1
ATOM 1937 C CA . VAL A 1 254 ? -14.820 -17.285 34.350 1.00 91.41 254 VAL A CA 1
ATOM 1938 C C . VAL A 1 254 ? -13.639 -16.388 34.376 1.00 84.30 254 VAL A C 1
ATOM 1939 O O . VAL A 1 254 ? -13.202 -16.023 35.428 1.00 89.06 254 VAL A O 1
ATOM 1943 N N . VAL A 1 255 ? -13.104 -16.044 33.228 1.00 77.02 255 VAL A N 1
ATOM 1944 C CA . VAL A 1 255 ? -11.939 -15.161 33.218 1.00 73.09 255 VAL A CA 1
ATOM 1945 C C . VAL A 1 255 ? -12.298 -13.825 32.594 1.00 70.79 255 VAL A C 1
ATOM 1946 O O . VAL A 1 255 ? -13.196 -13.730 31.772 1.00 79.32 255 VAL A O 1
ATOM 1950 N N . HIS A 1 256 ? -11.539 -12.806 32.962 1.00 67.22 256 HIS A N 1
ATOM 1951 C CA . HIS A 1 256 ? -11.886 -11.428 32.664 1.00 61.31 256 HIS A CA 1
ATOM 1952 C C . HIS A 1 256 ? -11.780 -11.057 31.182 1.00 59.71 256 HIS A C 1
ATOM 1953 O O . HIS A 1 256 ? -12.693 -10.458 30.626 1.00 61.53 256 HIS A O 1
ATOM 1960 N N . GLY A 1 257 ? -10.670 -11.397 30.543 1.00 58.87 257 GLY A N 1
ATOM 1961 C CA . GLY A 1 257 ? -10.436 -10.970 29.162 1.00 61.55 257 GLY A CA 1
ATOM 1962 C C . GLY A 1 257 ? -11.414 -11.570 28.161 1.00 65.24 257 GLY A C 1
ATOM 1963 O O . GLY A 1 257 ? -11.788 -10.921 27.168 1.00 63.81 257 GLY A O 1
ATOM 1964 N N . GLU A 1 258 ? -11.829 -12.807 28.431 1.00 62.16 258 GLU A N 1
ATOM 1965 C CA . GLU A 1 258 ? -12.760 -13.522 27.572 1.00 60.74 258 GLU A CA 1
ATOM 1966 C C . GLU A 1 258 ? -14.099 -12.821 27.599 1.00 59.81 258 GLU A C 1
ATOM 1967 O O . GLU A 1 258 ? -14.763 -12.684 26.565 1.00 63.08 258 GLU A O 1
ATOM 1973 N N . LEU A 1 259 ? -14.477 -12.368 28.787 1.00 54.88 259 LEU A N 1
ATOM 1974 C CA . LEU A 1 259 ? -15.707 -11.612 28.973 1.00 57.54 259 LEU A CA 1
ATOM 1975 C C . LEU A 1 259 ? -15.678 -10.268 28.238 1.00 56.31 259 LEU A C 1
ATOM 1976 O O . LEU A 1 259 ? -16.691 -9.847 27.667 1.00 55.11 259 LEU A O 1
ATOM 1981 N N . VAL A 1 260 ? -14.528 -9.600 28.257 1.00 53.23 260 VAL A N 1
ATOM 1982 C CA . VAL A 1 260 ? -14.375 -8.310 27.571 1.00 54.69 260 VAL A CA 1
ATOM 1983 C C . VAL A 1 260 ? -14.547 -8.517 26.066 1.00 54.89 260 VAL A C 1
ATOM 1984 O O . VAL A 1 260 ? -15.206 -7.728 25.383 1.00 48.70 260 VAL A O 1
ATOM 1988 N N . ALA A 1 261 ? -13.964 -9.604 25.572 1.00 57.37 261 ALA A N 1
ATOM 1989 C CA . ALA A 1 261 ? -14.009 -9.934 24.158 1.00 56.08 261 ALA A CA 1
ATOM 1990 C C . ALA A 1 261 ? -15.433 -10.241 23.747 1.00 52.24 261 ALA A C 1
ATOM 1991 O O . ALA A 1 261 ? -15.909 -9.764 22.721 1.00 53.53 261 ALA A O 1
ATOM 1993 N N . LEU A 1 262 ? -16.122 -11.026 24.558 1.00 51.57 262 LEU A N 1
ATOM 1994 C CA . LEU A 1 262 ? -17.526 -11.294 24.297 1.00 54.50 262 LEU A CA 1
ATOM 1995 C C . LEU A 1 262 ? -18.334 -10.001 24.393 1.00 53.82 262 LEU A C 1
ATOM 1996 O O . LEU A 1 262 ? -19.087 -9.656 23.481 1.00 55.44 262 LEU A O 1
ATOM 2001 N N . GLY A 1 263 ? -18.152 -9.270 25.484 1.00 50.41 263 GLY A N 1
ATOM 2002 C CA . GLY A 1 263 ? -18.763 -7.959 25.615 1.00 47.98 263 GLY A CA 1
ATOM 2003 C C . GLY A 1 263 ? -18.560 -7.114 24.380 1.00 45.69 263 GLY A C 1
ATOM 2004 O O . GLY A 1 263 ? -19.505 -6.503 23.879 1.00 48.28 263 GLY A O 1
ATOM 2005 N N . THR A 1 264 ? -17.328 -7.103 23.877 1.00 43.15 264 THR A N 1
ATOM 2006 C CA . THR A 1 264 ? -16.951 -6.278 22.728 1.00 42.47 264 THR A CA 1
ATOM 2007 C C . THR A 1 264 ? -17.769 -6.596 21.481 1.00 46.67 264 THR A C 1
ATOM 2008 O O . THR A 1 264 ? -18.148 -5.685 20.734 1.00 46.97 264 THR A O 1
ATOM 2012 N N . ILE A 1 265 ? -18.025 -7.885 21.251 1.00 45.91 265 ILE A N 1
ATOM 2013 C CA . ILE A 1 265 ? -18.824 -8.311 20.109 1.00 48.33 265 ILE A CA 1
ATOM 2014 C C . ILE A 1 265 ? -20.228 -7.715 20.185 1.00 49.93 265 ILE A C 1
ATOM 2015 O O . ILE A 1 265 ? -20.699 -7.081 19.234 1.00 54.11 265 ILE A O 1
ATOM 2020 N N . ILE A 1 266 ? -20.874 -7.904 21.332 1.00 49.83 266 ILE A N 1
ATOM 2021 C CA . ILE A 1 266 ? -22.217 -7.374 21.596 1.00 50.06 266 ILE A CA 1
ATOM 2022 C C . ILE A 1 266 ? -22.250 -5.846 21.457 1.00 50.35 266 ILE A C 1
ATOM 2023 O O . ILE A 1 266 ? -23.077 -5.282 20.737 1.00 53.46 266 ILE A O 1
ATOM 2028 N N . MET A 1 267 ? -21.334 -5.174 22.133 1.00 48.81 267 MET A N 1
ATOM 2029 C CA . MET A 1 267 ? -21.318 -3.712 22.104 1.00 50.13 267 MET A CA 1
ATOM 2030 C C . MET A 1 267 ? -21.019 -3.159 20.694 1.00 49.00 267 MET A C 1
ATOM 2031 O O . MET A 1 267 ? -21.553 -2.106 20.311 1.00 45.89 267 MET A O 1
ATOM 2036 N N . ALA A 1 268 ? -20.189 -3.865 19.919 1.00 45.86 268 ALA A N 1
ATOM 2037 C CA . ALA A 1 268 ? -19.978 -3.478 18.522 1.00 46.76 268 ALA A CA 1
ATOM 2038 C C . ALA A 1 268 ? -21.308 -3.516 17.759 1.00 48.16 268 ALA A C 1
ATOM 2039 O O . ALA A 1 268 ? -21.702 -2.539 17.100 1.00 45.87 268 ALA A O 1
ATOM 2041 N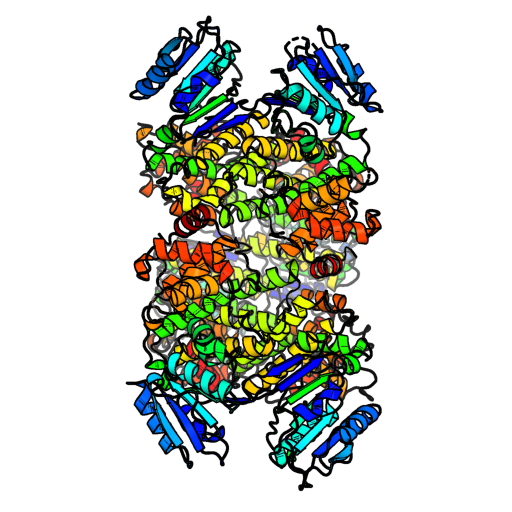 N . TYR A 1 269 ? -22.006 -4.641 17.866 1.00 46.74 269 TYR A N 1
ATOM 2042 C CA . TYR A 1 269 ? -23.314 -4.750 17.252 1.00 47.76 269 TYR A CA 1
ATOM 2043 C C . TYR A 1 269 ? -24.195 -3.567 17.650 1.00 47.89 269 TYR A C 1
ATOM 2044 O O . TYR A 1 269 ? -24.850 -2.980 16.793 1.00 50.92 269 TYR A O 1
ATOM 2053 N N . LEU A 1 270 ? -24.207 -3.213 18.937 1.00 45.81 270 LEU A N 1
ATOM 2054 C CA . LEU A 1 270 ? -25.078 -2.127 19.408 1.00 46.90 270 LEU A CA 1
ATOM 2055 C C . LEU A 1 270 ? -24.655 -0.777 18.863 1.00 45.74 270 LEU A C 1
ATOM 2056 O O . LEU A 1 270 ? -25.491 0.068 18.574 1.00 43.11 270 LEU A O 1
ATOM 2061 N N . HIS A 1 271 ? -23.346 -0.580 18.756 1.00 48.72 271 HIS A N 1
ATOM 2062 C CA . HIS A 1 271 ? -22.788 0.625 18.158 1.00 51.29 271 HIS A CA 1
ATOM 2063 C C . HIS A 1 271 ? -23.022 0.694 16.643 1.00 55.05 271 HIS A C 1
ATOM 2064 O O . HIS A 1 271 ? -22.940 1.774 16.053 1.00 59.79 271 HIS A O 1
ATOM 2071 N N . GLY A 1 272 ? -23.303 -0.447 16.013 1.00 54.28 272 GLY A N 1
ATOM 2072 C CA . GLY A 1 272 ? -23.593 -0.476 14.582 1.00 51.74 272 GLY A CA 1
ATOM 2073 C C . GLY A 1 272 ? -22.327 -0.502 13.757 1.00 50.99 272 GLY A C 1
ATOM 2074 O O . GLY A 1 272 ? -22.304 -0.030 12.627 1.00 50.32 272 GLY A O 1
ATOM 2075 N N . ILE A 1 273 ? -21.268 -1.057 14.339 1.00 53.66 273 ILE A N 1
ATOM 2076 C CA . ILE A 1 273 ? -19.999 -1.259 13.648 1.00 51.74 273 ILE A CA 1
ATOM 2077 C C . ILE A 1 273 ? -19.731 -2.750 13.448 1.00 52.31 273 ILE A C 1
ATOM 2078 O O . ILE A 1 273 ? -20.505 -3.607 13.885 1.00 51.65 273 ILE A O 1
ATOM 2083 N N . ASN A 1 274 ? -18.609 -3.041 12.799 1.00 54.95 274 ASN A N 1
ATOM 2084 C CA . ASN A 1 274 ? -18.299 -4.379 12.353 1.00 56.81 274 ASN A CA 1
ATOM 2085 C C . ASN A 1 274 ? -17.899 -5.314 13.488 1.00 53.18 274 ASN A C 1
ATOM 2086 O O . ASN A 1 274 ? -16.725 -5.463 13.828 1.00 49.81 274 ASN A O 1
ATOM 2091 N N . TRP A 1 275 ? -18.892 -5.977 14.047 1.00 53.60 275 TRP A N 1
ATOM 2092 C CA . TRP A 1 275 ? -18.624 -7.008 15.038 1.00 55.28 275 TRP A CA 1
ATOM 2093 C C . TRP A 1 275 ? -18.038 -8.297 14.458 1.00 56.66 275 TRP A C 1
ATOM 2094 O O . TRP A 1 275 ? -17.343 -9.027 15.170 1.00 60.17 275 TRP A O 1
ATOM 2105 N N . ARG A 1 276 ? -18.301 -8.582 13.183 1.00 60.68 276 ARG A N 1
ATOM 2106 C CA . ARG A 1 276 ? -17.760 -9.800 12.533 1.00 64.34 276 ARG A CA 1
ATOM 2107 C C . ARG A 1 276 ? -16.223 -9.814 12.492 1.00 59.45 276 ARG A C 1
ATOM 2108 O O . ARG A 1 276 ? -15.582 -10.798 12.853 1.00 54.89 276 ARG A O 1
ATOM 2116 N N . ARG A 1 277 ? -15.650 -8.695 12.076 1.00 59.74 277 ARG A N 1
ATOM 2117 C CA . ARG A 1 277 ? -14.201 -8.498 12.069 1.00 64.96 277 ARG A CA 1
ATOM 2118 C C . ARG A 1 277 ? -13.582 -8.825 13.436 1.00 67.29 277 ARG A C 1
ATOM 2119 O O . ARG A 1 277 ? -12.496 -9.407 13.519 1.00 65.24 277 ARG A O 1
ATOM 2127 N N . ILE A 1 278 ? -14.286 -8.445 14.503 1.00 66.25 278 ILE A N 1
ATOM 2128 C CA . ILE A 1 278 ? -13.793 -8.615 15.866 1.00 63.33 278 ILE A CA 1
ATOM 2129 C C . ILE A 1 278 ? -13.941 -10.052 16.330 1.00 61.97 278 ILE A C 1
ATOM 2130 O O . ILE A 1 278 ? -13.058 -10.584 17.014 1.00 57.70 278 ILE A O 1
ATOM 2135 N N . LYS A 1 279 ? -15.055 -10.676 15.958 1.00 62.52 279 LYS A N 1
ATOM 2136 C CA . LYS A 1 279 ? -15.269 -12.091 16.242 1.00 65.63 279 LYS A CA 1
ATOM 2137 C C . LYS A 1 279 ? -14.240 -12.979 15.531 1.00 67.89 279 LYS A C 1
ATOM 2138 O O . LYS A 1 279 ? -13.743 -13.948 16.113 1.00 68.09 279 LYS A O 1
ATOM 2144 N N . ARG A 1 280 ? -13.910 -12.637 14.283 1.00 70.42 280 ARG A N 1
ATOM 2145 C CA . ARG A 1 280 ? -12.896 -13.382 13.505 1.00 70.36 280 ARG A CA 1
ATOM 2146 C C . ARG A 1 280 ? -11.542 -13.363 14.199 1.00 65.99 280 ARG A C 1
ATOM 2147 O O . ARG A 1 280 ? -10.916 -14.410 14.382 1.00 65.98 280 ARG A O 1
ATOM 2155 N N . ILE A 1 281 ? -11.118 -12.166 14.602 1.00 63.26 281 ILE A N 1
ATOM 2156 C CA . ILE A 1 281 ? -9.860 -11.976 15.325 1.00 62.96 281 ILE A CA 1
ATOM 2157 C C . ILE A 1 281 ? -9.869 -12.693 16.674 1.00 58.00 281 ILE A C 1
ATOM 2158 O O . ILE A 1 281 ? -8.842 -13.213 17.090 1.00 53.94 281 ILE A O 1
ATOM 2163 N N . ALA A 1 282 ? -11.017 -12.703 17.352 1.00 57.68 282 ALA A N 1
ATOM 2164 C CA . ALA A 1 282 ? -11.160 -13.414 18.629 1.00 57.87 282 ALA A CA 1
ATOM 2165 C C . ALA A 1 282 ? -11.008 -14.926 18.461 1.00 61.12 282 ALA A C 1
ATOM 2166 O O . ALA A 1 282 ? -10.364 -15.574 19.280 1.00 62.37 282 ALA A O 1
ATOM 2168 N N . ASP A 1 283 ? -11.590 -15.488 17.400 1.00 64.91 283 ASP A N 1
ATOM 2169 C CA . ASP A 1 283 ? -11.390 -16.917 17.097 1.00 66.79 283 ASP A CA 1
ATOM 2170 C C . ASP A 1 283 ? -9.926 -17.254 16.809 1.00 67.09 283 ASP A C 1
ATOM 2171 O O . ASP A 1 283 ? -9.383 -18.204 17.372 1.00 69.19 283 ASP A O 1
ATOM 2176 N N . ILE A 1 284 ? -9.283 -16.449 15.969 1.00 64.03 284 ILE A N 1
ATOM 2177 C CA . ILE A 1 284 ? -7.869 -16.641 15.645 1.00 58.11 284 ILE A CA 1
ATOM 2178 C C . ILE A 1 284 ? -7.013 -16.655 16.909 1.00 60.98 284 ILE A C 1
ATOM 2179 O O . ILE A 1 284 ? -6.111 -17.478 17.029 1.00 63.75 284 ILE A O 1
ATOM 2184 N N . ILE A 1 285 ? -7.303 -15.755 17.851 1.00 61.09 285 ILE A N 1
ATOM 2185 C CA . ILE A 1 285 ? -6.583 -15.704 19.129 1.00 60.08 285 ILE A CA 1
ATOM 2186 C C . ILE A 1 285 ? -6.818 -16.980 19.933 1.00 62.71 285 ILE A C 1
ATOM 2187 O O . ILE A 1 285 ? -5.942 -17.420 20.667 1.00 66.80 285 ILE A O 1
ATOM 2192 N N . GLY A 1 286 ? -8.001 -17.569 19.783 1.00 65.17 286 GLY A N 1
ATOM 2193 C CA . GLY A 1 286 ? -8.386 -18.749 20.543 1.00 64.27 286 GLY A CA 1
ATOM 2194 C C . GLY A 1 286 ? -9.265 -18.408 21.725 1.00 63.88 286 GLY A C 1
ATOM 2195 O O . GLY A 1 286 ? -9.353 -19.180 22.672 1.00 67.26 286 GLY A O 1
ATOM 2196 N N . LEU A 1 287 ? -9.921 -17.252 21.671 1.00 61.32 287 LEU A N 1
ATOM 2197 C CA . LEU A 1 287 ? -10.825 -16.819 22.735 1.00 59.43 287 LEU A CA 1
ATOM 2198 C C . LEU A 1 287 ? -12.236 -17.318 22.458 1.00 56.45 287 LEU A C 1
ATOM 2199 O O . LEU A 1 287 ? -12.643 -17.422 21.299 1.00 60.87 287 LEU A O 1
ATOM 2204 N N . PRO A 1 288 ? -13.001 -17.615 23.515 1.00 54.68 288 PRO A N 1
ATOM 2205 C CA . PRO A 1 288 ? -14.374 -18.051 23.287 1.00 54.24 288 PRO A CA 1
ATOM 2206 C C . PRO A 1 288 ? -15.213 -17.015 22.535 1.00 57.47 288 PRO A C 1
ATOM 2207 O O . PRO A 1 288 ? -15.082 -15.814 22.776 1.00 59.52 288 PRO A O 1
ATOM 2211 N N . THR A 1 289 ? -16.064 -17.496 21.630 1.00 61.26 289 THR A N 1
ATOM 2212 C CA . THR A 1 289 ? -16.933 -16.644 20.823 1.00 60.94 289 THR A CA 1
ATOM 2213 C C . THR A 1 289 ? -18.404 -17.021 20.954 1.00 54.38 289 THR A C 1
ATOM 2214 O O . THR A 1 289 ? -19.208 -16.641 20.126 1.00 56.56 289 THR A O 1
ATOM 2218 N N . SER A 1 290 ? -18.757 -17.768 21.983 1.00 54.68 290 SER A N 1
ATOM 2219 C CA . SER A 1 290 ? -20.157 -18.076 22.265 1.00 57.69 290 SER A CA 1
ATOM 2220 C C . SER A 1 290 ? -20.292 -18.256 23.765 1.00 55.06 290 SER A C 1
ATOM 2221 O O . SER A 1 290 ? -19.296 -18.532 24.442 1.00 50.58 290 SER A O 1
ATOM 2224 N N . LEU A 1 291 ? -21.510 -18.110 24.284 1.00 55.72 291 LEU A N 1
ATOM 2225 C CA . LEU A 1 291 ? -21.727 -18.224 25.729 1.00 57.00 291 LEU A CA 1
ATOM 2226 C C . LEU A 1 291 ? -21.546 -19.672 26.172 1.00 64.65 291 LEU A C 1
ATOM 2227 O O . LEU A 1 291 ? -20.995 -19.936 27.247 1.00 68.13 291 LEU A O 1
ATOM 2232 N N . ARG A 1 292 ? -22.004 -20.604 25.335 1.00 71.80 292 ARG A N 1
ATOM 2233 C CA . ARG A 1 292 ? -21.738 -22.041 25.524 1.00 75.61 292 ARG A CA 1
ATOM 2234 C C . ARG A 1 292 ? -20.226 -22.298 25.663 1.00 68.77 292 ARG A C 1
ATOM 2235 O O . ARG A 1 292 ? -19.789 -22.894 26.646 1.00 65.39 292 ARG A O 1
ATOM 2243 N N . GLN A 1 293 ? -19.444 -21.815 24.695 1.00 67.77 293 GLN A N 1
ATOM 2244 C CA . GLN A 1 293 ? -17.970 -21.945 24.700 1.00 67.85 293 GLN A CA 1
ATOM 2245 C C . GLN A 1 293 ? -17.301 -21.325 25.924 1.00 70.33 293 GLN A C 1
ATOM 2246 O O . GLN A 1 293 ? -16.176 -21.682 26.255 1.00 72.97 293 GLN A O 1
ATOM 2252 N N . ALA A 1 294 ? -17.973 -20.372 26.554 1.00 75.24 294 ALA A N 1
ATOM 2253 C CA . ALA A 1 294 ? -17.469 -19.696 27.730 1.00 74.22 294 ALA A CA 1
ATOM 2254 C C . ALA A 1 294 ? -18.160 -20.226 28.974 1.00 76.96 294 ALA A C 1
ATOM 2255 O O . ALA A 1 294 ? -17.922 -19.777 30.077 1.00 76.80 294 ALA A O 1
ATOM 2257 N N . ASN A 1 295 ? -19.004 -21.222 28.788 1.00 82.54 295 ASN A N 1
ATOM 2258 C CA . ASN A 1 295 ? -19.712 -21.797 29.907 1.00 86.64 295 ASN A CA 1
ATOM 2259 C C . ASN A 1 295 ? -20.483 -20.753 30.677 1.00 80.01 295 ASN A C 1
ATOM 2260 O O . ASN A 1 295 ? -20.298 -20.599 31.849 1.00 81.63 295 ASN A O 1
ATOM 2265 N N . ILE A 1 296 ? -21.316 -20.003 29.990 1.00 73.73 296 ILE A N 1
ATOM 2266 C CA . ILE A 1 296 ? -22.104 -19.002 30.638 1.00 71.09 296 ILE A CA 1
ATOM 2267 C C . ILE A 1 296 ? -23.591 -19.139 30.428 1.00 65.00 296 ILE A C 1
ATOM 2268 O O . ILE A 1 296 ? -24.051 -19.047 29.333 1.00 60.87 296 ILE A O 1
ATOM 2273 N N . ASP A 1 297 ? -24.327 -19.318 31.509 1.00 62.67 297 ASP A N 1
ATOM 2274 C CA . ASP A 1 297 ? -25.774 -19.372 31.506 1.00 63.28 297 ASP A CA 1
ATOM 2275 C C . ASP A 1 297 ? -26.287 -18.172 30.717 1.00 62.95 297 ASP A C 1
ATOM 2276 O O . ASP A 1 297 ? -25.719 -17.085 30.809 1.00 64.71 297 ASP A O 1
ATOM 2281 N N . VAL A 1 298 ? -27.341 -18.373 29.932 1.00 62.46 298 VAL A N 1
ATOM 2282 C CA . VAL A 1 298 ? -27.905 -17.307 29.094 1.00 62.43 298 VAL A CA 1
ATOM 2283 C C . VAL A 1 298 ? -28.707 -16.304 29.933 1.00 61.78 298 VAL A C 1
ATOM 2284 O O . VAL A 1 298 ? -28.694 -15.094 29.651 1.00 56.10 298 VAL A O 1
ATOM 2288 N N . ASP A 1 299 ? -29.397 -16.801 30.959 1.00 62.03 299 ASP A N 1
ATOM 2289 C CA . ASP A 1 299 ? -30.155 -15.933 31.856 1.00 64.78 299 ASP A CA 1
ATOM 2290 C C . ASP A 1 299 ? -29.204 -15.014 32.602 1.00 60.32 299 ASP A C 1
ATOM 2291 O O . ASP A 1 299 ? -29.483 -13.828 32.776 1.00 53.83 299 ASP A O 1
ATOM 2296 N N . LEU A 1 300 ? -28.067 -15.563 33.012 1.00 56.90 300 LEU A N 1
ATOM 2297 C CA . LEU A 1 300 ? -27.021 -14.764 33.626 1.00 59.16 300 LEU A CA 1
ATOM 2298 C C . LEU A 1 300 ? -26.640 -13.609 32.706 1.00 60.20 300 LEU A C 1
ATOM 2299 O O . LEU A 1 300 ? -26.603 -12.455 33.123 1.00 63.89 300 LEU A O 1
ATOM 2304 N N . ALA A 1 301 ? -26.369 -13.935 31.446 1.00 57.12 301 ALA A N 1
ATOM 2305 C CA . ALA A 1 301 ? -25.897 -12.959 30.491 1.00 50.71 301 ALA A CA 1
ATOM 2306 C C . ALA A 1 301 ? -26.957 -11.925 30.210 1.00 49.55 301 ALA A C 1
ATOM 2307 O O . ALA A 1 301 ? -26.646 -10.754 30.027 1.00 48.53 301 ALA A O 1
ATOM 2309 N N . LEU A 1 302 ? -28.213 -12.351 30.167 1.00 49.97 302 LEU A N 1
ATOM 2310 C CA . LEU A 1 302 ? -29.300 -11.412 29.964 1.00 49.34 302 LEU A CA 1
ATOM 2311 C C . LEU A 1 302 ? -29.410 -10.457 31.157 1.00 50.12 302 LEU A C 1
ATOM 2312 O O . LEU A 1 302 ? -29.633 -9.250 30.985 1.00 47.93 302 LEU A O 1
ATOM 2317 N N . GLU A 1 303 ? -29.237 -10.998 32.359 1.00 49.03 303 GLU A N 1
ATOM 2318 C CA . GLU A 1 303 ? -29.335 -10.192 33.565 1.00 53.40 303 GLU A CA 1
ATOM 2319 C C . GLU A 1 303 ? -28.207 -9.161 33.595 1.00 50.80 303 GLU A C 1
ATOM 2320 O O . GLU A 1 303 ? -28.452 -7.988 33.830 1.00 48.78 303 GLU A O 1
ATOM 2326 N N . ALA A 1 304 ? -26.982 -9.604 33.322 1.00 47.47 304 ALA A N 1
ATOM 2327 C CA . ALA A 1 304 ? -25.835 -8.709 33.247 1.00 48.37 304 ALA A CA 1
ATOM 2328 C C . ALA A 1 304 ? -26.065 -7.565 32.264 1.00 48.83 304 ALA A C 1
ATOM 2329 O O . ALA A 1 304 ? -25.889 -6.388 32.603 1.00 44.43 304 ALA A O 1
ATOM 2331 N N . LEU A 1 305 ? -26.456 -7.935 31.049 1.00 47.71 305 LEU A N 1
ATOM 2332 C CA . LEU A 1 305 ? -26.689 -6.978 29.984 1.00 48.60 305 LEU A CA 1
ATOM 2333 C C . LEU A 1 305 ? -27.745 -5.954 30.349 1.00 49.92 305 LEU A C 1
ATOM 2334 O O . LEU A 1 305 ? -27.558 -4.759 30.107 1.00 50.27 305 LEU A O 1
ATOM 2339 N N . THR A 1 306 ? -28.869 -6.408 30.900 1.00 49.94 306 THR A N 1
ATOM 2340 C CA . THR A 1 306 ? -29.957 -5.480 31.208 1.00 51.51 306 THR A CA 1
ATOM 2341 C C . THR A 1 306 ? -29.687 -4.561 32.409 1.00 51.19 306 THR A C 1
ATOM 2342 O O . THR A 1 306 ? -30.382 -3.570 32.570 1.00 54.18 306 THR A O 1
ATOM 2346 N N . THR A 1 307 ? -28.690 -4.879 33.236 1.00 49.68 307 THR A N 1
ATOM 2347 C CA . THR A 1 307 ? -28.428 -4.125 34.468 1.00 50.59 307 THR A CA 1
ATOM 2348 C C . THR A 1 307 ? -27.146 -3.320 34.443 1.00 49.01 307 THR A C 1
ATOM 2349 O O . THR A 1 307 ? -26.912 -2.510 35.330 1.00 52.80 307 THR A O 1
ATOM 2353 N N . ALA A 1 308 ? -26.316 -3.564 33.439 1.00 46.05 308 ALA A N 1
ATOM 2354 C CA . ALA A 1 308 ? -24.964 -3.039 33.400 1.00 46.07 308 ALA A CA 1
ATOM 2355 C C . ALA A 1 308 ? -24.877 -1.513 33.350 1.00 46.48 308 ALA A C 1
ATOM 2356 O O . ALA A 1 308 ? -23.831 -0.936 33.648 1.00 46.23 308 ALA A O 1
ATOM 2358 N N . HIS A 1 309 ? -25.946 -0.871 32.902 1.00 44.21 309 HIS A N 1
ATOM 2359 C CA . HIS A 1 309 ? -25.994 0.584 32.842 1.00 46.61 309 HIS A CA 1
ATOM 2360 C C . HIS A 1 309 ? -26.031 1.262 34.209 1.00 47.57 309 HIS A C 1
ATOM 2361 O O . HIS A 1 309 ? -25.812 2.466 34.288 1.00 44.75 309 HIS A O 1
ATOM 2368 N N . THR A 1 310 ? -26.303 0.491 35.263 1.00 48.36 310 THR A N 1
ATOM 2369 C CA . THR A 1 310 ? -26.399 1.006 36.633 1.00 48.55 310 THR A CA 1
ATOM 2370 C C . THR A 1 310 ? -25.149 0.834 37.493 1.00 48.42 310 THR A C 1
ATOM 2371 O O . THR A 1 310 ? -25.088 1.371 38.595 1.00 50.38 310 THR A O 1
ATOM 2375 N N . LEU A 1 311 ? -24.168 0.080 37.010 1.00 48.14 311 LEU A N 1
ATOM 2376 C CA . LEU A 1 311 ? -22.922 -0.139 37.750 1.00 46.10 311 LEU A CA 1
ATOM 2377 C C . LEU A 1 311 ? -22.130 1.142 37.969 1.00 47.49 311 LEU A C 1
ATOM 2378 O O . LEU A 1 311 ? -21.688 1.413 39.080 1.00 50.89 311 LEU A O 1
ATOM 2383 N N . ARG A 1 312 ? -21.962 1.930 36.913 1.00 48.34 312 ARG A N 1
ATOM 2384 C CA . ARG A 1 312 ? -21.232 3.187 36.992 1.00 50.09 312 ARG A CA 1
ATOM 2385 C C . ARG A 1 312 ? -22.048 4.351 36.433 1.00 49.26 312 ARG A C 1
ATOM 2386 O O . ARG A 1 312 ? -21.776 4.819 35.329 1.00 51.71 312 ARG A O 1
ATOM 2394 N N . PRO A 1 313 ? -23.022 4.858 37.210 1.00 53.18 313 PRO A N 1
ATOM 2395 C CA . PRO A 1 313 ? -23.988 5.873 36.724 1.00 54.22 313 PRO A CA 1
ATOM 2396 C C . PRO A 1 313 ? -23.423 7.238 36.333 1.00 53.88 313 PRO A C 1
ATOM 2397 O O . PRO A 1 313 ? -24.134 8.015 35.724 1.00 53.99 313 PRO A O 1
ATOM 2401 N N . ASP A 1 314 ? -22.178 7.538 36.694 1.00 57.26 314 ASP A N 1
ATOM 2402 C CA . ASP A 1 314 ? -21.515 8.762 36.231 1.00 60.23 314 ASP A CA 1
ATOM 2403 C C . ASP A 1 314 ? -20.805 8.588 34.877 1.00 59.12 314 ASP A C 1
ATOM 2404 O O . ASP A 1 314 ? -20.244 9.539 34.334 1.00 57.24 314 ASP A O 1
ATOM 2409 N N . ARG A 1 315 ? -20.840 7.379 34.327 1.00 58.50 315 ARG A N 1
ATOM 2410 C CA . ARG A 1 315 ? -20.241 7.115 33.029 1.00 57.29 315 ARG A CA 1
ATOM 2411 C C . ARG A 1 315 ? -21.297 6.692 32.029 1.00 50.64 315 ARG A C 1
ATOM 2412 O O . ARG A 1 315 ? -21.940 5.670 32.197 1.00 48.30 315 ARG A O 1
ATOM 2420 N N . TYR A 1 316 ? -21.425 7.460 30.961 1.00 48.02 316 TYR A N 1
ATOM 2421 C CA . TYR A 1 316 ? -22.397 7.177 29.921 1.00 45.43 316 TYR A CA 1
ATOM 2422 C C . TYR A 1 316 ? -21.767 6.272 28.862 1.00 47.70 316 TYR A C 1
ATOM 2423 O O . TYR A 1 316 ? -20.571 6.385 28.569 1.00 47.85 316 TYR A O 1
ATOM 2432 N N . THR A 1 317 ? -22.572 5.356 28.317 1.00 48.49 317 THR A N 1
ATOM 2433 C CA . THR A 1 317 ? -22.145 4.470 27.230 1.00 47.29 317 THR A CA 1
ATOM 2434 C C . THR A 1 317 ? -23.286 4.261 26.243 1.00 49.32 317 THR A C 1
ATOM 2435 O O . THR A 1 317 ? -24.395 4.782 26.443 1.00 45.44 317 THR A O 1
ATOM 2439 N N . ILE A 1 318 ? -23.018 3.496 25.180 1.00 48.80 318 ILE A N 1
ATOM 2440 C CA . ILE A 1 318 ? -24.060 3.120 24.223 1.00 46.05 318 ILE A CA 1
ATOM 2441 C C . ILE A 1 318 ? -25.265 2.479 24.931 1.00 47.73 318 ILE A C 1
ATOM 2442 O O . ILE A 1 318 ? -26.395 2.587 24.448 1.00 50.05 318 ILE A O 1
ATOM 2447 N N . LEU A 1 319 ? -25.038 1.836 26.082 1.00 47.77 319 LEU A N 1
ATOM 2448 C CA . LEU A 1 319 ? -26.136 1.244 26.848 1.00 47.87 319 LEU A CA 1
ATOM 2449 C C . LEU A 1 319 ? -27.134 2.291 27.302 1.00 46.74 319 LEU A C 1
ATOM 2450 O O . LEU A 1 319 ? -28.272 1.969 27.652 1.00 45.54 319 LEU A O 1
ATOM 2455 N N . GLY A 1 320 ? -26.665 3.536 27.321 1.00 48.53 320 GLY A N 1
ATOM 2456 C CA . GLY A 1 320 ? -27.436 4.697 27.722 1.00 48.56 320 GLY A CA 1
ATOM 2457 C C . GLY A 1 320 ? -28.310 4.435 28.926 1.00 49.04 320 GLY A C 1
ATOM 2458 O O . GLY A 1 320 ? -27.849 4.122 30.021 1.00 51.91 320 GLY A O 1
ATOM 2459 N N . ASP A 1 321 ? -29.588 4.505 28.648 1.00 48.42 321 ASP A N 1
ATOM 2460 C CA . ASP A 1 321 ? -30.664 4.487 29.592 1.00 52.17 321 ASP A CA 1
ATOM 2461 C C . ASP A 1 321 ? -30.993 3.049 29.991 1.00 52.44 321 ASP A C 1
ATOM 2462 O O . ASP A 1 321 ? -31.705 2.816 30.961 1.00 48.71 321 ASP A O 1
ATOM 2467 N N . GLY A 1 322 ? -30.511 2.083 29.209 1.00 50.91 322 GLY A N 1
ATOM 2468 C CA . GLY A 1 322 ? -30.662 0.684 29.555 1.00 50.04 322 GLY A CA 1
ATOM 2469 C C . GLY A 1 322 ? -30.985 -0.181 28.355 1.00 49.36 322 GLY A C 1
ATOM 2470 O O . GLY A 1 322 ? -31.812 0.185 27.515 1.00 44.02 322 GLY A O 1
ATOM 2471 N N . LEU A 1 323 ? -30.323 -1.335 28.286 1.00 50.00 323 LEU A N 1
ATOM 2472 C CA . LEU A 1 323 ? -30.608 -2.345 27.268 1.00 50.17 323 LEU A CA 1
ATOM 2473 C C . LEU A 1 323 ? -31.824 -3.130 27.712 1.00 49.91 323 LEU A C 1
ATOM 2474 O O . LEU A 1 323 ? -31.826 -3.671 28.814 1.00 50.51 323 LEU A O 1
ATOM 2479 N N . SER A 1 324 ? -32.866 -3.173 26.880 1.00 48.97 324 SER A N 1
ATOM 2480 C CA . SER A 1 324 ? -34.088 -3.927 27.235 1.00 51.39 324 SER A CA 1
ATOM 2481 C C . SER A 1 324 ? -33.822 -5.425 27.078 1.00 51.27 324 SER A C 1
ATOM 2482 O O . SER A 1 324 ? -32.892 -5.824 26.370 1.00 47.53 324 SER A O 1
ATOM 2485 N N . ARG A 1 325 ? -34.633 -6.246 27.737 1.00 52.18 325 ARG A N 1
ATOM 2486 C CA . ARG A 1 325 ? -34.382 -7.683 27.766 1.00 55.72 325 ARG A CA 1
ATOM 2487 C C . ARG A 1 325 ? -34.518 -8.302 26.375 1.00 57.62 325 ARG A C 1
ATOM 2488 O O . ARG A 1 325 ? -33.668 -9.086 25.951 1.00 55.56 325 ARG A O 1
ATOM 2496 N N . GLU A 1 326 ? -35.582 -7.922 25.673 1.00 62.33 326 GLU A N 1
ATOM 2497 C CA . GLU A 1 326 ? -35.807 -8.327 24.282 1.00 66.17 326 GLU A CA 1
ATOM 2498 C C . GLU A 1 326 ? -34.629 -7.916 23.374 1.00 63.11 326 GLU A C 1
ATOM 2499 O O . GLU A 1 326 ? -34.148 -8.722 22.575 1.00 63.31 326 GLU A O 1
ATOM 2505 N N . ALA A 1 327 ? -34.152 -6.679 23.522 1.00 57.85 327 ALA A N 1
ATOM 2506 C CA . ALA A 1 327 ? -33.026 -6.175 22.726 1.00 54.26 327 ALA A CA 1
ATOM 2507 C C . ALA A 1 327 ? -31.732 -6.929 22.994 1.00 53.12 327 ALA A C 1
ATOM 2508 O O . ALA A 1 327 ? -30.918 -7.134 22.085 1.00 48.78 327 ALA A O 1
ATOM 2510 N N . ALA A 1 328 ? -31.539 -7.324 24.248 1.00 52.83 328 ALA A N 1
ATOM 2511 C CA . ALA A 1 328 ? -30.343 -8.042 24.662 1.00 50.16 328 ALA A CA 1
ATOM 2512 C C . ALA A 1 328 ? -30.359 -9.476 24.149 1.00 51.71 328 ALA A C 1
ATOM 2513 O O . ALA A 1 328 ? -29.318 -10.027 23.825 1.00 55.38 328 ALA A O 1
ATOM 2515 N N . LYS A 1 329 ? -31.535 -10.085 24.099 1.00 52.93 329 LYS A N 1
ATOM 2516 C CA . LYS A 1 329 ? -31.692 -11.401 23.466 1.00 59.05 329 LYS A CA 1
ATOM 2517 C C . LYS A 1 329 ? -31.379 -11.335 21.972 1.00 56.98 329 LYS A C 1
ATOM 2518 O O . LYS A 1 329 ? -30.681 -12.191 21.436 1.00 53.16 329 LYS A O 1
ATOM 2524 N N . ARG A 1 330 ? -31.905 -10.310 21.307 1.00 60.55 330 ARG A N 1
ATOM 2525 C CA . ARG A 1 330 ? -31.712 -10.150 19.869 1.00 64.38 330 ARG A CA 1
ATOM 2526 C C . ARG A 1 330 ? -30.237 -9.958 19.547 1.00 57.69 330 ARG A C 1
ATOM 2527 O O . ARG A 1 330 ? -29.716 -10.586 18.635 1.00 56.95 330 ARG A O 1
ATOM 2535 N N . ALA A 1 331 ? -29.564 -9.097 20.303 1.00 54.45 331 ALA A N 1
ATOM 2536 C CA . ALA A 1 331 ? -28.125 -8.902 20.123 1.00 51.83 331 ALA A CA 1
ATOM 2537 C C . ALA A 1 331 ? -27.405 -10.236 20.227 1.00 51.48 331 ALA A C 1
ATOM 2538 O O . ALA A 1 331 ? -26.595 -10.575 19.365 1.00 52.66 331 ALA A O 1
ATOM 2540 N N . LEU A 1 332 ? -27.716 -11.000 21.269 1.00 48.94 332 LEU A N 1
ATOM 2541 C CA . LEU A 1 332 ? -27.085 -12.304 21.458 1.00 52.75 332 LEU A CA 1
ATOM 2542 C C . LEU A 1 332 ? -27.288 -13.259 20.263 1.00 53.86 332 LEU A C 1
ATOM 2543 O O . LEU A 1 332 ? -26.353 -13.946 19.843 1.00 52.85 332 LEU A O 1
ATOM 2548 N N . GLU A 1 333 ? -28.491 -13.264 19.697 1.00 55.12 333 GLU A N 1
ATOM 2549 C CA . GLU A 1 333 ? -28.777 -14.062 18.507 1.00 52.77 333 GLU A CA 1
ATOM 2550 C C . GLU A 1 333 ? -28.059 -13.472 17.303 1.00 53.58 333 GLU A C 1
ATOM 2551 O O . GLU A 1 333 ? -27.276 -14.162 16.656 1.00 52.55 333 GLU A O 1
ATOM 2557 N N . ASP A 1 334 ? -28.302 -12.190 17.017 1.00 52.55 334 ASP A N 1
ATOM 2558 C CA . ASP A 1 334 ? -27.756 -11.552 15.814 1.00 52.03 334 ASP A CA 1
ATOM 2559 C C . ASP A 1 334 ? -26.232 -11.635 15.728 1.00 52.98 334 ASP A C 1
ATOM 2560 O O . ASP A 1 334 ? -25.690 -11.640 14.625 1.00 60.49 334 ASP A O 1
ATOM 2565 N N . VAL A 1 335 ? -25.538 -11.693 16.866 1.00 50.32 335 VAL A N 1
ATOM 2566 C CA . VAL A 1 335 ? -24.083 -11.848 16.859 1.00 52.46 335 VAL A CA 1
ATOM 2567 C C . VAL A 1 335 ? -23.663 -13.315 17.055 1.00 55.13 335 VAL A C 1
ATOM 2568 O O . VAL A 1 335 ? -22.485 -13.612 17.284 1.00 56.76 335 VAL A O 1
ATOM 2572 N N . GLU A 1 336 ? -24.633 -14.221 16.964 1.00 56.66 336 GLU A N 1
ATOM 2573 C CA . GLU A 1 336 ? -24.411 -15.657 17.131 1.00 60.92 336 GLU A CA 1
ATOM 2574 C C . GLU A 1 336 ? -23.618 -16.042 18.387 1.00 62.89 336 GLU A C 1
ATOM 2575 O O . GLU A 1 336 ? -22.804 -16.963 18.336 1.00 62.95 336 GLU A O 1
ATOM 2581 N N . LEU A 1 337 ? -23.859 -15.352 19.510 1.00 65.79 337 LEU A N 1
ATOM 2582 C CA . LEU A 1 337 ? -23.358 -15.817 20.826 1.00 63.45 337 LEU A CA 1
ATOM 2583 C C . LEU A 1 337 ? -24.276 -16.881 21.422 1.00 63.76 337 LEU A C 1
ATOM 2584 O O . LEU A 1 337 ? -23.837 -17.693 22.243 1.00 59.57 337 LEU A O 1
ATOM 2589 N N . ILE A 1 338 ? -25.546 -16.867 21.010 1.00 65.08 338 ILE A N 1
ATOM 2590 C CA . ILE A 1 338 ? -26.477 -17.953 21.318 1.00 69.55 338 ILE A CA 1
ATOM 2591 C C . ILE A 1 338 ? -27.248 -18.398 20.065 1.00 73.20 338 ILE A C 1
ATOM 2592 O O . ILE A 1 338 ? -27.832 -19.493 20.029 1.00 68.28 338 ILE A O 1
ATOM 2598 N N . LYS B 1 3 ? 18.498 -9.265 24.757 1.00 107.21 3 LYS B N 1
ATOM 2599 C CA . LYS B 1 3 ? 18.400 -9.648 26.200 1.00 104.80 3 LYS B CA 1
ATOM 2600 C C . LYS B 1 3 ? 17.590 -8.596 26.977 1.00 100.18 3 LYS B C 1
ATOM 2601 O O . LYS B 1 3 ? 16.781 -7.876 26.389 1.00 98.36 3 LYS B O 1
ATOM 2607 N N . VAL B 1 4 ? 17.796 -8.511 28.288 1.00 92.56 4 VAL B N 1
ATOM 2608 C CA . VAL B 1 4 ? 17.064 -7.559 29.105 1.00 89.77 4 VAL B CA 1
ATOM 2609 C C . VAL B 1 4 ? 17.519 -6.147 28.777 1.00 86.75 4 VAL B C 1
ATOM 2610 O O . VAL B 1 4 ? 18.721 -5.886 28.681 1.00 80.72 4 VAL B O 1
ATOM 2614 N N . GLU B 1 5 ? 16.561 -5.240 28.597 1.00 84.66 5 GLU B N 1
ATOM 2615 C CA . GLU B 1 5 ? 16.890 -3.822 28.486 1.00 86.42 5 GLU B CA 1
ATOM 2616 C C . GLU B 1 5 ? 15.887 -2.952 29.225 1.00 80.32 5 GLU B C 1
ATOM 2617 O O . GLU B 1 5 ? 14.747 -3.344 29.439 1.00 78.64 5 GLU B O 1
ATOM 2623 N N . ARG B 1 6 ? 16.349 -1.772 29.625 1.00 77.93 6 ARG B N 1
ATOM 2624 C CA . ARG B 1 6 ? 15.532 -0.784 30.289 1.00 77.17 6 ARG B CA 1
ATOM 2625 C C . ARG B 1 6 ? 15.500 0.484 29.464 1.00 71.32 6 ARG B C 1
ATOM 2626 O O . ARG B 1 6 ? 16.507 0.865 28.872 1.00 66.95 6 ARG B O 1
ATOM 2634 N N . PHE B 1 7 ? 14.352 1.154 29.447 1.00 65.76 7 PHE B N 1
ATOM 2635 C CA . PHE B 1 7 ? 14.270 2.489 28.863 1.00 62.72 7 PHE B CA 1
ATOM 2636 C C . PHE B 1 7 ? 13.678 3.494 29.847 1.00 61.54 7 PHE B C 1
ATOM 2637 O O . PHE B 1 7 ? 13.191 3.124 30.917 1.00 58.98 7 PHE B O 1
ATOM 2645 N N . GLU B 1 8 ? 13.771 4.765 29.471 1.00 60.95 8 GLU B N 1
ATOM 2646 C CA . GLU B 1 8 ? 13.271 5.873 30.260 1.00 65.23 8 GLU B CA 1
ATOM 2647 C C . GLU B 1 8 ? 12.276 6.655 29.429 1.00 63.90 8 GLU B C 1
ATOM 2648 O O . GLU B 1 8 ? 12.485 6.858 28.238 1.00 66.33 8 GLU B O 1
ATOM 2654 N N . VAL B 1 9 ? 11.192 7.097 30.053 1.00 64.29 9 VAL B N 1
ATOM 2655 C CA . VAL B 1 9 ? 10.366 8.143 29.455 1.00 67.75 9 VAL B CA 1
ATOM 2656 C C . VAL B 1 9 ? 10.076 9.234 30.484 1.00 63.74 9 VAL B C 1
ATOM 2657 O O . VAL B 1 9 ? 10.167 8.988 31.685 1.00 65.51 9 VAL B O 1
ATOM 2661 N N . PRO B 1 10 ? 9.779 10.455 30.021 1.00 60.51 10 PRO B N 1
ATOM 2662 C CA . PRO B 1 10 ? 9.553 11.555 30.962 1.00 60.16 10 PRO B CA 1
ATOM 2663 C C . PRO B 1 10 ? 8.532 11.206 32.046 1.00 62.25 10 PRO B C 1
ATOM 2664 O O . PRO B 1 10 ? 7.456 10.692 31.729 1.00 62.55 10 PRO B O 1
ATOM 2668 N N . ARG B 1 11 ? 8.881 11.465 33.309 1.00 59.69 11 ARG B N 1
ATOM 2669 C CA . ARG B 1 11 ? 8.006 11.146 34.438 1.00 55.50 11 ARG B CA 1
ATOM 2670 C C . ARG B 1 11 ? 6.756 12.001 34.425 1.00 56.09 11 ARG B C 1
ATOM 2671 O O . ARG B 1 11 ? 5.651 11.477 34.530 1.00 56.09 11 ARG B O 1
ATOM 2679 N N . THR B 1 12 ? 6.939 13.311 34.274 1.00 54.01 12 THR B N 1
ATOM 2680 C CA . THR B 1 12 ? 5.858 14.267 34.415 1.00 51.66 12 THR B CA 1
ATOM 2681 C C . THR B 1 12 ? 5.740 15.122 33.174 1.00 54.73 12 THR B C 1
ATOM 2682 O O . THR B 1 12 ? 6.741 15.581 32.639 1.00 60.50 12 THR B O 1
ATOM 2686 N N . ILE B 1 13 ? 4.517 15.363 32.721 1.00 57.06 13 ILE B N 1
ATOM 2687 C CA . ILE B 1 13 ? 4.302 16.237 31.577 1.00 61.00 13 ILE B CA 1
ATOM 2688 C C . ILE B 1 13 ? 3.201 17.210 31.929 1.00 65.69 13 ILE B C 1
ATOM 2689 O O . ILE B 1 13 ? 2.086 16.796 32.255 1.00 73.12 13 ILE B O 1
ATOM 2694 N N . ILE B 1 14 ? 3.534 18.497 31.877 1.00 64.08 14 ILE B N 1
ATOM 2695 C CA . ILE B 1 14 ? 2.598 19.574 32.140 1.00 64.17 14 ILE B CA 1
ATOM 2696 C C . ILE B 1 14 ? 2.383 20.300 30.813 1.00 63.63 14 ILE B C 1
ATOM 2697 O O . ILE B 1 14 ? 3.343 20.727 30.157 1.00 62.50 14 ILE B O 1
ATOM 2702 N N . PHE B 1 15 ? 1.116 20.454 30.443 1.00 62.80 15 PHE B N 1
ATOM 2703 C CA . PHE B 1 15 ? 0.735 20.745 29.070 1.00 64.61 15 PHE B CA 1
ATOM 2704 C C . PHE B 1 15 ? -0.497 21.663 28.968 1.00 67.91 15 PHE B C 1
ATOM 2705 O O . PHE B 1 15 ? -1.596 21.280 29.385 1.00 70.38 15 PHE B O 1
ATOM 2713 N N . GLY B 1 16 ? -0.314 22.867 28.414 1.00 67.57 16 GLY B N 1
ATOM 2714 C CA . GLY B 1 16 ? -1.435 23.797 28.169 1.00 69.53 16 GLY B CA 1
ATOM 2715 C C . GLY B 1 16 ? -1.105 25.273 28.377 1.00 68.50 16 GLY B C 1
ATOM 2716 O O . GLY B 1 16 ? 0.042 25.621 28.637 1.00 68.49 16 GLY B O 1
ATOM 2717 N N . PRO B 1 17 ? -2.112 26.154 28.243 1.00 69.01 17 PRO B N 1
ATOM 2718 C CA . PRO B 1 17 ? -1.955 27.599 28.438 1.00 71.02 17 PRO B CA 1
ATOM 2719 C C . PRO B 1 17 ? -1.372 27.994 29.798 1.00 74.72 17 PRO B C 1
ATOM 2720 O O . PRO B 1 17 ? -2.002 27.784 30.828 1.00 72.84 17 PRO B O 1
ATOM 2724 N N . GLY B 1 18 ? -0.178 28.577 29.795 1.00 75.19 18 GLY B N 1
ATOM 2725 C CA . GLY B 1 18 ? 0.453 29.023 31.038 1.00 74.40 18 GLY B CA 1
ATOM 2726 C C . GLY B 1 18 ? 1.149 27.927 31.822 1.00 74.06 18 GLY B C 1
ATOM 2727 O O . GLY B 1 18 ? 1.532 28.130 32.979 1.00 74.01 18 GLY B O 1
ATOM 2728 N N . ALA B 1 19 ? 1.347 26.776 31.184 1.00 72.17 19 ALA B N 1
ATOM 2729 C CA . ALA B 1 19 ? 1.960 25.621 31.830 1.00 75.74 19 ALA B CA 1
ATOM 2730 C C . ALA B 1 19 ? 3.329 25.947 32.431 1.00 78.43 19 ALA B C 1
ATOM 2731 O O . ALA B 1 19 ? 3.823 25.218 33.300 1.00 72.22 19 ALA B O 1
ATOM 2733 N N . LEU B 1 20 ? 3.927 27.044 31.964 1.00 81.92 20 LEU B N 1
ATOM 2734 C CA . LEU B 1 20 ? 5.234 27.513 32.433 1.00 87.05 20 LEU B CA 1
ATOM 2735 C C . LEU B 1 20 ? 5.285 27.942 33.915 1.00 84.85 20 LEU B C 1
ATOM 2736 O O . LEU B 1 20 ? 6.360 27.971 34.515 1.00 80.43 20 LEU B O 1
ATOM 2741 N N . GLU B 1 21 ? 4.136 28.281 34.495 1.00 81.56 21 GLU B N 1
ATOM 2742 C CA . GLU B 1 21 ? 4.066 28.623 35.917 1.00 85.10 21 GLU B CA 1
ATOM 2743 C C . GLU B 1 21 ? 4.157 27.418 36.862 1.00 85.40 21 GLU B C 1
ATOM 2744 O O . GLU B 1 21 ? 4.542 27.565 38.027 1.00 84.10 21 GLU B O 1
ATOM 2750 N N . LYS B 1 22 ? 3.820 26.230 36.365 1.00 82.27 22 LYS B N 1
ATOM 2751 C CA . LYS B 1 22 ? 3.904 25.020 37.175 1.00 81.25 22 LYS B CA 1
ATOM 2752 C C . LYS B 1 22 ? 5.324 24.415 37.241 1.00 79.27 22 LYS B C 1
ATOM 2753 O O . LYS B 1 22 ? 5.521 23.352 37.828 1.00 74.97 22 LYS B O 1
ATOM 2759 N N . THR B 1 23 ? 6.316 25.097 36.668 1.00 77.47 23 THR B N 1
ATOM 2760 C CA . THR B 1 23 ? 7.699 24.597 36.645 1.00 77.32 23 THR B CA 1
ATOM 2761 C C . THR B 1 23 ? 8.293 24.233 38.015 1.00 79.23 23 THR B C 1
ATOM 2762 O O . THR B 1 23 ? 9.070 23.278 38.113 1.00 78.44 23 THR B O 1
ATOM 2766 N N . PRO B 1 24 ? 7.953 24.997 39.072 1.00 80.93 24 PRO B N 1
ATOM 2767 C CA . PRO B 1 24 ? 8.445 24.621 40.399 1.00 78.32 24 PRO B CA 1
ATOM 2768 C C . PRO B 1 24 ? 7.903 23.273 40.900 1.00 78.34 24 PRO B C 1
ATOM 2769 O O . PRO B 1 24 ? 8.552 22.613 41.724 1.00 75.30 24 PRO B O 1
ATOM 2773 N N . GLU B 1 25 ? 6.735 22.869 40.399 1.00 78.11 25 GLU B N 1
ATOM 2774 C CA . GLU B 1 25 ? 6.147 21.571 40.744 1.00 78.37 25 GLU B CA 1
ATOM 2775 C C . GLU B 1 25 ? 7.076 20.390 40.483 1.00 79.14 25 GLU B C 1
ATOM 2776 O O . GLU B 1 25 ? 7.065 19.428 41.241 1.00 79.06 25 GLU B O 1
ATOM 2782 N N . VAL B 1 26 ? 7.866 20.455 39.409 1.00 80.57 26 VAL B N 1
ATOM 2783 C CA . VAL B 1 26 ? 8.575 19.269 38.908 1.00 78.93 26 VAL B CA 1
ATOM 2784 C C . VAL B 1 26 ? 10.018 19.142 39.386 1.00 82.93 26 VAL B C 1
ATOM 2785 O O . VAL B 1 26 ? 10.614 18.066 39.273 1.00 79.46 26 VAL B O 1
ATOM 2789 N N . ILE B 1 27 ? 10.573 20.232 39.910 1.00 90.12 27 ILE B N 1
ATOM 2790 C CA . ILE B 1 27 ? 11.973 20.257 40.338 1.00 94.20 27 ILE B CA 1
ATOM 2791 C C . ILE B 1 27 ? 12.095 20.173 41.860 1.00 95.13 27 ILE B C 1
ATOM 2792 O O . ILE B 1 27 ? 11.221 20.660 42.574 1.00 98.83 27 ILE B O 1
ATOM 2797 N N . PRO B 1 28 ? 13.173 19.545 42.365 1.00 100.86 28 PRO B N 1
ATOM 2798 C CA . PRO B 1 28 ? 13.397 19.506 43.820 1.00 107.44 28 PRO B CA 1
ATOM 2799 C C . PRO B 1 28 ? 13.556 20.887 44.466 1.00 109.13 28 PRO B C 1
ATOM 2800 O O . PRO B 1 28 ? 14.050 21.818 43.830 1.00 107.96 28 PRO B O 1
ATOM 2804 N N . VAL B 1 33 ? 21.324 25.671 40.324 1.00 90.92 33 VAL B N 1
ATOM 2805 C CA . VAL B 1 33 ? 20.700 25.211 39.085 1.00 90.61 33 VAL B CA 1
ATOM 2806 C C . VAL B 1 33 ? 21.284 25.894 37.846 1.00 89.68 33 VAL B C 1
ATOM 2807 O O . VAL B 1 33 ? 21.480 27.107 37.821 1.00 86.71 33 VAL B O 1
ATOM 2811 N N . LEU B 1 34 ? 21.562 25.093 36.822 1.00 90.93 34 LEU B N 1
ATOM 2812 C CA . LEU B 1 34 ? 21.929 25.609 35.508 1.00 90.65 34 LEU B CA 1
ATOM 2813 C C . LEU B 1 34 ? 20.678 25.642 34.631 1.00 84.13 34 LEU B C 1
ATOM 2814 O O . LEU B 1 34 ? 19.898 24.696 34.621 1.00 84.02 34 LEU B O 1
ATOM 2819 N N . ILE B 1 35 ? 20.485 26.751 33.925 1.00 82.62 35 ILE B N 1
ATOM 2820 C CA . ILE B 1 35 ? 19.371 26.919 33.003 1.00 87.09 35 ILE B CA 1
ATOM 2821 C C . ILE B 1 35 ? 19.903 27.406 31.653 1.00 91.67 35 ILE B C 1
ATOM 2822 O O . ILE B 1 35 ? 20.220 28.593 31.480 1.00 85.27 35 ILE B O 1
ATOM 2827 N N . ILE B 1 36 ? 20.011 26.471 30.706 1.00 94.65 36 ILE B N 1
ATOM 2828 C CA . ILE B 1 36 ? 20.539 26.743 29.368 1.00 92.36 36 ILE B CA 1
ATOM 2829 C C . ILE B 1 36 ? 19.543 27.272 28.357 1.00 89.30 36 ILE B C 1
ATOM 2830 O O . ILE B 1 36 ? 18.650 26.580 27.948 1.00 88.42 36 ILE B O 1
ATOM 2835 N N . THR B 1 37 ? 19.759 28.503 27.925 1.00 93.02 37 THR B N 1
ATOM 2836 C CA . THR B 1 37 ? 18.908 29.177 26.969 1.00 95.01 37 THR B CA 1
ATOM 2837 C C . THR B 1 37 ? 19.670 29.483 25.699 1.00 93.18 37 THR B C 1
ATOM 2838 O O . THR B 1 37 ? 20.649 28.852 25.382 1.00 87.45 37 THR B O 1
ATOM 2842 N N . GLY B 1 38 ? 19.185 30.482 24.990 1.00 96.57 38 GLY B N 1
ATOM 2843 C CA . GLY B 1 38 ? 19.785 30.941 23.768 1.00 104.49 38 GLY B CA 1
ATOM 2844 C C . GLY B 1 38 ? 20.281 32.364 23.861 1.00 109.22 38 GLY B C 1
ATOM 2845 O O . GLY B 1 38 ? 20.539 32.869 24.934 1.00 106.82 38 GLY B O 1
ATOM 2846 N N . LYS B 1 39 ? 20.434 32.990 22.702 1.00 115.48 39 LYS B N 1
ATOM 2847 C CA . LYS B 1 39 ? 20.902 34.368 22.567 1.00 116.41 39 LYS B CA 1
ATOM 2848 C C . LYS B 1 39 ? 19.910 35.109 21.668 1.00 118.81 39 LYS B C 1
ATOM 2849 O O . LYS B 1 39 ? 20.296 35.859 20.769 1.00 119.96 39 LYS B O 1
ATOM 2855 N N . SER B 1 40 ? 18.622 34.890 21.939 1.00 119.48 40 SER B N 1
ATOM 2856 C CA . SER B 1 40 ? 17.534 35.320 21.064 1.00 114.29 40 SER B CA 1
ATOM 2857 C C . SER B 1 40 ? 16.353 35.863 21.892 1.00 108.32 40 SER B C 1
ATOM 2858 O O . SER B 1 40 ? 16.520 36.247 23.053 1.00 98.15 40 SER B O 1
ATOM 2861 N N . SER B 1 41 ? 15.164 35.895 21.293 1.00 103.98 41 SER B N 1
ATOM 2862 C CA . SER B 1 41 ? 13.933 36.210 22.020 1.00 99.51 41 SER B CA 1
ATOM 2863 C C . SER B 1 41 ? 13.630 35.180 23.131 1.00 102.00 41 SER B C 1
ATOM 2864 O O . SER B 1 41 ? 12.852 35.461 24.048 1.00 104.46 41 SER B O 1
ATOM 2867 N N . THR B 1 42 ? 14.236 33.993 23.030 1.00 101.06 42 THR B N 1
ATOM 2868 C CA . THR B 1 42 ? 14.107 32.922 24.041 1.00 102.50 42 THR B CA 1
ATOM 2869 C C . THR B 1 42 ? 14.633 33.247 25.450 1.00 103.72 42 THR B C 1
ATOM 2870 O O . THR B 1 42 ? 14.234 32.605 26.429 1.00 97.04 42 THR B O 1
ATOM 2874 N N . ARG B 1 43 ? 15.547 34.209 25.550 1.00 108.67 43 ARG B N 1
ATOM 2875 C CA . ARG B 1 43 ? 16.099 34.616 26.849 1.00 109.80 43 ARG B CA 1
ATOM 2876 C C . ARG B 1 43 ? 14.994 35.177 27.759 1.00 104.94 43 ARG B C 1
ATOM 2877 O O . ARG B 1 43 ? 15.086 35.097 28.988 1.00 100.33 43 ARG B O 1
ATOM 2885 N N . LYS B 1 44 ? 13.954 35.733 27.138 1.00 99.76 44 LYS B N 1
ATOM 2886 C CA . LYS B 1 44 ? 12.777 36.238 27.843 1.00 97.07 44 LYS B CA 1
ATOM 2887 C C . LYS B 1 44 ? 12.246 35.257 28.889 1.00 92.92 44 LYS B C 1
ATOM 2888 O O . LYS B 1 44 ? 11.989 35.632 30.034 1.00 92.65 44 LYS B O 1
ATOM 2894 N N . TYR B 1 45 ? 12.097 33.998 28.484 1.00 90.17 45 TYR B N 1
ATOM 2895 C CA . TYR B 1 45 ? 11.455 32.973 29.313 1.00 83.94 45 TYR B CA 1
ATOM 2896 C C . TYR B 1 45 ? 12.437 32.307 30.265 1.00 82.67 45 TYR B C 1
ATOM 2897 O O . TYR B 1 45 ? 12.067 31.902 31.364 1.00 77.71 45 TYR B O 1
ATOM 2906 N N . ALA B 1 46 ? 13.684 32.172 29.822 1.00 88.90 46 ALA B N 1
ATOM 2907 C CA . ALA B 1 46 ? 14.788 31.811 30.709 1.00 91.97 46 ALA B CA 1
ATOM 2908 C C . ALA B 1 46 ? 14.778 32.673 31.985 1.00 94.85 46 ALA B C 1
ATOM 2909 O O . ALA B 1 46 ? 15.103 32.193 33.072 1.00 93.00 46 ALA B O 1
ATOM 2911 N N . GLU B 1 47 ? 14.398 33.940 31.839 1.00 98.03 47 GLU B N 1
ATOM 2912 C CA . GLU B 1 47 ? 14.214 34.843 32.978 1.00 102.44 47 GLU B CA 1
ATOM 2913 C C . GLU B 1 47 ? 12.842 34.689 33.662 1.00 103.74 47 GLU B C 1
ATOM 2914 O O . GLU B 1 47 ? 12.778 34.639 34.893 1.00 101.02 47 GLU B O 1
ATOM 2920 N N . ARG B 1 48 ? 11.759 34.596 32.880 1.00 106.06 48 ARG B N 1
ATOM 2921 C CA . ARG B 1 48 ? 10.387 34.483 33.439 1.00 108.34 48 ARG B CA 1
ATOM 2922 C C . ARG B 1 48 ? 10.208 33.335 34.454 1.00 105.99 48 ARG B C 1
ATOM 2923 O O . ARG B 1 48 ? 9.174 33.267 35.121 1.00 98.97 48 ARG B O 1
ATOM 2931 N N . VAL B 1 49 ? 11.201 32.444 34.557 1.00 105.42 49 VAL B N 1
ATOM 2932 C CA . VAL B 1 49 ? 11.144 31.287 35.463 1.00 110.36 49 VAL B CA 1
ATOM 2933 C C . VAL B 1 49 ? 11.957 31.436 36.757 1.00 116.33 49 VAL B C 1
ATOM 2934 O O . VAL B 1 49 ? 11.463 31.079 37.831 1.00 122.17 49 VAL B O 1
ATOM 2938 N N . ALA B 1 50 ? 13.186 31.955 36.663 1.00 118.13 50 ALA B N 1
ATOM 2939 C CA . ALA B 1 50 ? 14.120 31.983 37.806 1.00 114.28 50 ALA B CA 1
ATOM 2940 C C . ALA B 1 50 ? 13.579 32.767 39.008 1.00 121.64 50 ALA B C 1
ATOM 2941 O O . ALA B 1 50 ? 14.048 32.579 40.134 1.00 121.21 50 ALA B O 1
ATOM 2943 N N . GLU B 1 51 ? 12.612 33.652 38.755 1.00 127.85 51 GLU B N 1
ATOM 2944 C CA . GLU B 1 51 ? 11.790 34.255 39.806 1.00 130.78 51 GLU B CA 1
ATOM 2945 C C . GLU B 1 51 ? 11.166 33.189 40.710 1.00 132.61 51 GLU B C 1
ATOM 2946 O O . GLU B 1 51 ? 11.318 33.225 41.935 1.00 127.78 51 GLU B O 1
ATOM 2952 N N . LEU B 1 52 ? 10.476 32.235 40.088 1.00 132.25 52 LEU B N 1
ATOM 2953 C CA . LEU B 1 52 ? 9.628 31.288 40.814 1.00 131.42 52 LEU B CA 1
ATOM 2954 C C . LEU B 1 52 ? 10.394 30.091 41.383 1.00 124.41 52 LEU B C 1
ATOM 2955 O O . LEU B 1 52 ? 9.779 29.155 41.892 1.00 123.01 52 LEU B O 1
ATOM 2960 N N . LEU B 1 53 ? 11.724 30.117 41.307 1.00 124.88 53 LEU B N 1
ATOM 2961 C CA . LEU B 1 53 ? 12.544 29.047 41.867 1.00 125.73 53 LEU B CA 1
ATOM 2962 C C . LEU B 1 53 ? 13.321 29.534 43.079 1.00 124.09 53 LEU B C 1
ATOM 2963 O O . LEU B 1 53 ? 14.114 30.469 42.977 1.00 122.86 53 LEU B O 1
ATOM 2968 N N . LYS B 1 54 ? 13.077 28.887 44.220 1.00 124.89 54 LYS B N 1
ATOM 2969 C CA . LYS B 1 54 ? 13.810 29.141 45.465 1.00 119.81 54 LYS B CA 1
ATOM 2970 C C . LYS B 1 54 ? 15.325 29.062 45.282 1.00 119.98 54 LYS B C 1
ATOM 2971 O O . LYS B 1 54 ? 16.059 29.870 45.849 1.00 115.79 54 LYS B O 1
ATOM 2977 N N . GLN B 1 55 ? 15.782 28.084 44.498 1.00 118.72 55 GLN B N 1
ATOM 2978 C CA . GLN B 1 55 ? 17.213 27.827 44.334 1.00 114.42 55 GLN B CA 1
ATOM 2979 C C . GLN B 1 55 ? 17.843 28.798 43.334 1.00 105.11 55 GLN B C 1
ATOM 2980 O O . GLN B 1 55 ? 17.161 29.361 42.479 1.00 102.02 55 GLN B O 1
ATOM 2986 N N . ASN B 1 56 ? 19.153 28.987 43.472 1.00 100.13 56 ASN B N 1
ATOM 2987 C CA . ASN B 1 56 ? 19.936 29.874 42.613 1.00 98.20 56 ASN B CA 1
ATOM 2988 C C . ASN B 1 56 ? 19.960 29.322 41.192 1.00 100.55 56 ASN B C 1
ATOM 2989 O O . ASN B 1 56 ? 19.965 28.101 40.984 1.00 93.40 56 ASN B O 1
ATOM 2994 N N . CYS B 1 57 ? 19.958 30.236 40.226 1.00 102.84 57 CYS B N 1
ATOM 2995 C CA . CYS B 1 57 ? 19.929 29.884 38.817 1.00 105.92 57 CYS B CA 1
ATOM 2996 C C . CYS B 1 57 ? 20.961 30.701 38.065 1.00 106.68 57 CYS B C 1
ATOM 2997 O O . CYS B 1 57 ? 20.949 31.930 38.125 1.00 106.20 57 CYS B O 1
ATOM 3000 N N . GLU B 1 58 ? 21.861 30.013 37.371 1.00 107.51 58 GLU B N 1
ATOM 3001 C CA . GLU B 1 58 ? 22.774 30.671 36.457 1.00 109.87 58 GLU B CA 1
ATOM 3002 C C . GLU B 1 58 ? 22.167 30.471 35.070 1.00 106.36 58 GLU B C 1
ATOM 3003 O O . GLU B 1 58 ? 22.215 29.369 34.527 1.00 104.37 58 GLU B O 1
ATOM 3009 N N . ILE B 1 59 ? 21.550 31.522 34.526 1.00 105.31 59 ILE B N 1
ATOM 3010 C CA . ILE B 1 59 ? 21.086 31.529 33.131 1.00 99.79 59 ILE B CA 1
ATOM 3011 C C . ILE B 1 59 ? 22.300 31.742 32.238 1.00 100.69 59 ILE B C 1
ATOM 3012 O O . ILE B 1 59 ? 23.048 32.703 32.430 1.00 100.17 59 ILE B O 1
ATOM 3017 N N . ILE B 1 60 ? 22.495 30.847 31.271 1.00 101.02 60 ILE B N 1
ATOM 3018 C CA . ILE B 1 60 ? 23.706 30.854 30.444 1.00 105.26 60 ILE B CA 1
ATOM 3019 C C . ILE B 1 60 ? 23.440 30.162 29.104 1.00 108.80 60 ILE B C 1
ATOM 3020 O O . ILE B 1 60 ? 23.153 28.968 29.050 1.00 108.32 60 ILE B O 1
ATOM 3025 N N . SER B 1 61 ? 23.537 30.942 28.029 1.00 111.51 61 SER B N 1
ATOM 3026 C CA . SER B 1 61 ? 23.103 30.520 26.696 1.00 114.12 61 SER B CA 1
ATOM 3027 C C . SER B 1 61 ? 24.097 29.564 26.028 1.00 114.32 61 SER B C 1
ATOM 3028 O O . SER B 1 61 ? 25.283 29.588 26.360 1.00 111.70 61 SER B O 1
ATOM 3031 N N . TYR B 1 62 ? 23.601 28.744 25.087 1.00 115.89 62 TYR B N 1
ATOM 3032 C CA . TYR B 1 62 ? 24.366 27.608 24.497 1.00 111.66 62 TYR B CA 1
ATOM 3033 C C . TYR B 1 62 ? 25.766 27.950 23.968 1.00 115.74 62 TYR B C 1
ATOM 3034 O O . TYR B 1 62 ? 26.673 27.118 24.053 1.00 117.18 62 TYR B O 1
ATOM 3043 N N . ASP B 1 63 ? 25.938 29.153 23.423 1.00 116.64 63 ASP B N 1
ATOM 3044 C CA . ASP B 1 63 ? 27.271 29.633 23.033 1.00 116.54 63 ASP B CA 1
ATOM 3045 C C . ASP B 1 63 ? 28.218 29.708 24.242 1.00 117.25 63 ASP B C 1
ATOM 3046 O O . ASP B 1 63 ? 29.266 29.063 24.249 1.00 112.77 63 ASP B O 1
ATOM 3051 N N . GLN B 1 64 ? 27.831 30.461 25.272 1.00 120.81 64 GLN B N 1
ATOM 3052 C CA . GLN B 1 64 ? 28.684 30.657 26.447 1.00 122.51 64 GLN B CA 1
ATOM 3053 C C . GLN B 1 64 ? 28.675 29.467 27.433 1.00 124.38 64 GLN B C 1
ATOM 3054 O O . GLN B 1 64 ? 29.454 29.461 28.389 1.00 130.93 64 GLN B O 1
ATOM 3060 N N . VAL B 1 65 ? 27.813 28.470 27.205 1.00 119.48 65 VAL B N 1
ATOM 3061 C CA . VAL B 1 65 ? 27.781 27.260 28.043 1.00 115.13 65 VAL B CA 1
ATOM 3062 C C . VAL B 1 65 ? 29.109 26.513 27.983 1.00 114.70 65 VAL B C 1
ATOM 3063 O O . VAL B 1 65 ? 29.563 26.143 26.905 1.00 109.32 65 VAL B O 1
ATOM 3067 N N . GLU B 1 66 ? 29.716 26.288 29.147 1.00 119.54 66 GLU B N 1
ATOM 3068 C CA . GLU B 1 66 ? 30.907 25.443 29.262 1.00 123.95 66 GLU B CA 1
ATOM 3069 C C . GLU B 1 66 ? 30.460 24.145 29.921 1.00 121.18 66 GLU B C 1
ATOM 3070 O O . GLU B 1 66 ? 29.659 24.169 30.854 1.00 127.95 66 GLU B O 1
ATOM 3076 N N . LEU B 1 67 ? 30.978 23.018 29.446 1.00 117.58 67 LEU B N 1
ATOM 3077 C CA . LEU B 1 67 ? 30.414 21.706 29.803 1.00 119.83 67 LEU B CA 1
ATOM 3078 C C . LEU B 1 67 ? 31.381 20.737 30.495 1.00 119.95 67 LEU B C 1
ATOM 3079 O O . LEU B 1 67 ? 30.964 19.681 30.979 1.00 115.67 67 LEU B O 1
ATOM 3084 N N . GLU B 1 68 ? 32.659 21.091 30.553 1.00 122.17 68 GLU B N 1
ATOM 3085 C CA . GLU B 1 68 ? 33.605 20.338 31.363 1.00 121.56 68 GLU B CA 1
ATOM 3086 C C . GLU B 1 68 ? 33.219 20.602 32.821 1.00 119.03 68 GLU B C 1
ATOM 3087 O O . GLU B 1 68 ? 33.064 19.670 33.615 1.00 114.73 68 GLU B O 1
ATOM 3093 N N . LYS B 1 69 ? 33.042 21.888 33.132 1.00 115.44 69 LYS B N 1
ATOM 3094 C CA . LYS B 1 69 ? 32.726 22.373 34.486 1.00 117.66 69 LYS B CA 1
ATOM 3095 C C . LYS B 1 69 ? 31.463 21.783 35.129 1.00 120.97 69 LYS B C 1
ATOM 3096 O O . LYS B 1 69 ? 30.354 21.971 34.621 1.00 117.05 69 LYS B O 1
ATOM 3102 N N . PRO B 1 70 ? 31.634 21.073 36.262 1.00 121.33 70 PRO B N 1
ATOM 3103 C CA . PRO B 1 70 ? 30.502 20.587 37.035 1.00 117.74 70 PRO B CA 1
ATOM 3104 C C . PRO B 1 70 ? 30.035 21.659 38.029 1.00 113.20 70 PRO B C 1
ATOM 3105 O O . PRO B 1 70 ? 30.372 22.836 37.865 1.00 106.80 70 PRO B O 1
ATOM 3109 N N . GLY B 1 71 ? 29.251 21.261 39.030 1.00 113.27 71 GLY B N 1
ATOM 3110 C CA . GLY B 1 71 ? 28.815 22.170 40.089 1.00 115.23 71 GLY B CA 1
ATOM 3111 C C . GLY B 1 71 ? 27.401 22.704 39.916 1.00 117.10 71 GLY B C 1
ATOM 3112 O O . GLY B 1 71 ? 27.134 23.871 40.214 1.00 119.64 71 GLY B O 1
ATOM 3113 N N . PHE B 1 72 ? 26.499 21.855 39.426 1.00 111.51 72 PHE B N 1
ATOM 3114 C CA . PHE B 1 72 ? 25.081 22.191 39.314 1.00 104.14 72 PHE B CA 1
ATOM 3115 C C . PHE B 1 72 ? 24.269 20.962 39.649 1.00 98.30 72 PHE B C 1
ATOM 3116 O O . PHE B 1 72 ? 24.734 19.850 39.451 1.00 98.22 72 PHE B O 1
ATOM 3124 N N . ASP B 1 73 ? 23.062 21.171 40.163 1.00 96.51 73 ASP B N 1
ATOM 3125 C CA . ASP B 1 73 ? 22.225 20.074 40.657 1.00 91.39 73 ASP B CA 1
ATOM 3126 C C . ASP B 1 73 ? 21.198 19.594 39.620 1.00 88.06 73 ASP B C 1
ATOM 3127 O O . ASP B 1 73 ? 20.687 18.473 39.718 1.00 81.35 73 ASP B O 1
ATOM 3132 N N . LEU B 1 74 ? 20.920 20.436 38.624 1.00 84.00 74 LEU B N 1
ATOM 3133 C CA . LEU B 1 74 ? 19.856 20.188 37.661 1.00 81.95 74 LEU B CA 1
ATOM 3134 C C . LEU B 1 74 ? 20.065 21.020 36.397 1.00 86.11 74 LEU B C 1
ATOM 3135 O O . LEU B 1 74 ? 20.343 22.219 36.477 1.00 92.49 74 LEU B O 1
ATOM 3140 N N . VAL B 1 75 ? 19.889 20.386 35.238 1.00 85.78 75 VAL B N 1
ATOM 3141 C CA . VAL B 1 75 ? 20.012 21.065 33.950 1.00 83.84 75 VAL B CA 1
ATOM 3142 C C . VAL B 1 75 ? 18.608 21.272 33.407 1.00 84.36 75 VAL B C 1
ATOM 3143 O O . VAL B 1 75 ? 17.831 20.318 33.329 1.00 86.45 75 VAL B O 1
ATOM 3147 N N . ILE B 1 76 ? 18.285 22.513 33.048 1.00 77.99 76 ILE B N 1
ATOM 3148 C CA . ILE B 1 76 ? 17.003 22.838 32.440 1.00 76.33 76 ILE B CA 1
ATOM 3149 C C . ILE B 1 76 ? 17.288 23.421 31.077 1.00 80.05 76 ILE B C 1
ATOM 3150 O O . ILE B 1 76 ? 18.096 24.337 30.957 1.00 84.03 76 ILE B O 1
ATOM 3155 N N . GLY B 1 77 ? 16.623 22.895 30.056 1.00 81.18 77 GLY B N 1
ATOM 3156 C CA . GLY B 1 77 ? 16.751 23.404 28.696 1.00 77.97 77 GLY B CA 1
ATOM 3157 C C . GLY B 1 77 ? 15.507 24.185 28.349 1.00 75.35 77 GLY B C 1
ATOM 3158 O O . GLY B 1 77 ? 14.434 23.613 28.240 1.00 78.32 77 GLY B O 1
ATOM 3159 N N . ILE B 1 78 ? 15.643 25.495 28.198 1.00 79.91 78 ILE B N 1
ATOM 3160 C CA . ILE B 1 78 ? 14.521 26.333 27.789 1.00 85.05 78 ILE B CA 1
ATOM 3161 C C . ILE B 1 78 ? 14.886 27.111 26.538 1.00 90.11 78 ILE B C 1
ATOM 3162 O O . ILE B 1 78 ? 15.863 27.857 26.528 1.00 93.42 78 ILE B O 1
ATOM 3167 N N . GLY B 1 79 ? 14.092 26.932 25.488 1.00 90.74 79 GLY B N 1
ATOM 3168 C CA . GLY B 1 79 ? 14.349 27.577 24.215 1.00 91.55 79 GLY B CA 1
ATOM 3169 C C . GLY B 1 79 ? 14.109 26.612 23.081 1.00 94.45 79 GLY B C 1
ATOM 3170 O O . GLY B 1 79 ? 13.276 25.712 23.193 1.00 98.14 79 GLY B O 1
ATOM 3171 N N . GLY B 1 80 ? 14.854 26.799 21.994 1.00 92.74 80 GLY B N 1
ATOM 3172 C CA . GLY B 1 80 ? 14.713 25.986 20.795 1.00 85.80 80 GLY B CA 1
ATOM 3173 C C . GLY B 1 80 ? 15.349 24.620 20.920 1.00 81.23 80 GLY B C 1
ATOM 3174 O O . GLY B 1 80 ? 15.707 24.187 22.018 1.00 77.64 80 GLY B O 1
ATOM 3175 N N . GLY B 1 81 ? 15.499 23.945 19.784 1.00 76.64 81 GLY B N 1
ATOM 3176 C CA . GLY B 1 81 ? 16.033 22.584 19.746 1.00 77.75 81 GLY B CA 1
ATOM 3177 C C . GLY B 1 81 ? 17.459 22.464 20.254 1.00 81.57 81 GLY B C 1
ATOM 3178 O O . GLY B 1 81 ? 17.860 21.414 20.762 1.00 82.82 81 GLY B O 1
ATOM 3179 N N . ARG B 1 82 ? 18.221 23.548 20.116 1.00 85.93 82 ARG B N 1
ATOM 3180 C CA . ARG B 1 82 ? 19.660 23.553 20.408 1.00 86.62 82 ARG B CA 1
ATOM 3181 C C . ARG B 1 82 ? 19.990 23.766 21.905 1.00 83.63 82 ARG B C 1
ATOM 3182 O O . ARG B 1 82 ? 20.830 23.045 22.453 1.00 84.29 82 ARG B O 1
ATOM 3190 N N . PRO B 1 83 ? 19.335 24.741 22.577 1.00 80.73 83 PRO B N 1
ATOM 3191 C CA . PRO B 1 83 ? 19.514 24.794 24.036 1.00 74.32 83 PRO B CA 1
ATOM 3192 C C . PRO B 1 83 ? 19.078 23.504 24.718 1.00 71.36 83 PRO B C 1
ATOM 3193 O O . PRO B 1 83 ? 19.687 23.085 25.711 1.00 64.65 83 PRO B O 1
ATOM 3197 N N . LEU B 1 84 ? 18.021 22.894 24.181 1.00 72.50 84 LEU B N 1
ATOM 3198 C CA . LEU B 1 84 ? 17.520 21.619 24.685 1.00 73.20 84 LEU B CA 1
ATOM 3199 C C . LEU B 1 84 ? 18.566 20.526 24.545 1.00 76.50 84 LEU B C 1
ATOM 3200 O O . LEU B 1 84 ? 18.805 19.758 25.484 1.00 76.96 84 LEU B O 1
ATOM 3205 N N . ASP B 1 85 ? 19.204 20.471 23.381 1.00 79.40 85 ASP B N 1
ATOM 3206 C CA . ASP B 1 85 ? 20.171 19.414 23.100 1.00 84.70 85 ASP B CA 1
ATOM 3207 C C . ASP B 1 85 ? 21.459 19.599 23.923 1.00 84.01 85 ASP B C 1
ATOM 3208 O O . ASP B 1 85 ? 22.038 18.623 24.409 1.00 75.93 85 ASP B O 1
ATOM 3213 N N . MET B 1 86 ? 21.885 20.848 24.097 1.00 84.80 86 MET B N 1
ATOM 3214 C CA . MET B 1 86 ? 23.037 21.163 24.949 1.00 85.56 86 MET B CA 1
ATOM 3215 C C . MET B 1 86 ? 22.823 20.699 26.383 1.00 82.08 86 MET B C 1
ATOM 3216 O O . MET B 1 86 ? 23.729 20.139 27.006 1.00 72.24 86 MET B O 1
ATOM 3221 N N . ALA B 1 87 ? 21.619 20.942 26.900 1.00 81.85 87 ALA B N 1
ATOM 3222 C CA . ALA B 1 87 ? 21.248 20.502 28.242 1.00 77.38 87 ALA B CA 1
ATOM 3223 C C . ALA B 1 87 ? 21.315 18.987 28.342 1.00 82.46 87 ALA B C 1
ATOM 3224 O O . ALA B 1 87 ? 21.792 18.451 29.345 1.00 84.02 87 ALA B O 1
ATOM 3226 N N . LYS B 1 88 ? 20.845 18.305 27.299 1.00 83.61 88 LYS B N 1
ATOM 3227 C CA . LYS B 1 88 ? 20.924 16.844 27.228 1.00 87.25 88 LYS B CA 1
ATOM 3228 C C . LYS B 1 88 ? 22.373 16.376 27.244 1.00 90.37 88 LYS B C 1
ATOM 3229 O O . LYS B 1 88 ? 22.735 15.446 27.976 1.00 87.57 88 LYS B O 1
ATOM 3235 N N . VAL B 1 89 ? 23.201 17.040 26.445 1.00 96.87 89 VAL B N 1
ATOM 3236 C CA . VAL B 1 89 ? 24.639 16.790 26.448 1.00 98.92 89 VAL B CA 1
ATOM 3237 C C . VAL B 1 89 ? 25.154 17.004 27.864 1.00 95.62 89 VAL B C 1
ATOM 3238 O O . VAL B 1 89 ? 25.631 16.062 28.507 1.00 91.36 89 VAL B O 1
ATOM 3242 N N . TYR B 1 90 ? 25.015 18.234 28.358 1.00 94.21 90 TYR B N 1
ATOM 3243 C CA . TYR B 1 90 ? 25.485 18.582 29.698 1.00 91.69 90 TYR B CA 1
ATOM 3244 C C . TYR B 1 90 ? 24.904 17.639 30.739 1.00 86.20 90 TYR B C 1
ATOM 3245 O O . TYR B 1 90 ? 25.596 17.238 31.676 1.00 83.22 90 TYR B O 1
ATOM 3254 N N . SER B 1 91 ? 23.634 17.284 30.561 1.00 85.58 91 SER B N 1
ATOM 3255 C CA . SER B 1 91 ? 22.971 16.343 31.446 1.00 85.08 91 SER B CA 1
ATOM 3256 C C . SER B 1 91 ? 23.602 14.954 31.384 1.00 83.12 91 SER B C 1
ATOM 3257 O O . SER B 1 91 ? 23.648 14.270 32.396 1.00 77.55 91 SER B O 1
ATOM 3260 N N . TYR B 1 92 ? 24.089 14.531 30.218 1.00 89.15 92 TYR B N 1
ATOM 3261 C CA . TYR B 1 92 ? 24.699 13.194 30.107 1.00 95.54 92 TYR B CA 1
ATOM 3262 C C . TYR B 1 92 ? 26.085 13.080 30.752 1.00 92.94 92 TYR B C 1
ATOM 3263 O O . TYR B 1 92 ? 26.378 12.086 31.426 1.00 84.17 92 TYR B O 1
ATOM 3272 N N . ILE B 1 93 ? 26.925 14.093 30.549 1.00 96.13 93 ILE B N 1
ATOM 3273 C CA . ILE B 1 93 ? 28.302 14.071 31.064 1.00 102.33 93 ILE B CA 1
ATOM 3274 C C . ILE B 1 93 ? 28.336 13.891 32.589 1.00 103.38 93 ILE B C 1
ATOM 3275 O O . ILE B 1 93 ? 29.151 13.124 33.112 1.00 101.75 93 ILE B O 1
ATOM 3280 N N . HIS B 1 94 ? 27.461 14.617 33.285 1.00 103.26 94 HIS B N 1
ATOM 3281 C CA . HIS B 1 94 ? 27.320 14.509 34.736 1.00 104.73 94 HIS B CA 1
ATOM 3282 C C . HIS B 1 94 ? 26.019 13.767 35.033 1.00 103.93 94 HIS B C 1
ATOM 3283 O O . HIS B 1 94 ? 25.067 13.859 34.265 1.00 100.83 94 HIS B O 1
ATOM 3290 N N . LYS B 1 95 ? 25.962 13.050 36.150 1.00 105.35 95 LYS B N 1
ATOM 3291 C CA . LYS B 1 95 ? 24.701 12.416 36.567 1.00 107.81 95 LYS B CA 1
ATOM 3292 C C . LYS B 1 95 ? 23.738 13.462 37.186 1.00 104.53 95 LYS B C 1
ATOM 3293 O O . LYS B 1 95 ? 23.546 13.517 38.406 1.00 99.62 95 LYS B O 1
ATOM 3299 N N . LYS B 1 96 ? 23.141 14.288 36.320 1.00 95.07 96 LYS B N 1
ATOM 3300 C CA . LYS B 1 96 ? 22.257 15.383 36.744 1.00 96.53 96 LYS B CA 1
ATOM 3301 C C . LYS B 1 96 ? 20.967 15.369 35.924 1.00 94.87 96 LYS B C 1
ATOM 3302 O O . LYS B 1 96 ? 21.017 15.191 34.706 1.00 98.09 96 LYS B O 1
ATOM 3308 N N . PRO B 1 97 ? 19.805 15.574 36.579 1.00 89.49 97 PRO B N 1
ATOM 3309 C CA . PRO B 1 97 ? 18.551 15.401 35.859 1.00 84.70 97 PRO B CA 1
ATOM 3310 C C . PRO B 1 97 ? 18.260 16.531 34.877 1.00 80.89 97 PRO B C 1
ATOM 3311 O O . PRO B 1 97 ? 18.681 17.673 35.086 1.00 77.07 97 PRO B O 1
ATOM 3315 N N . PHE B 1 98 ? 17.535 16.190 33.817 1.00 76.65 98 PHE B N 1
ATOM 3316 C CA . PHE B 1 98 ? 17.210 17.128 32.749 1.00 73.27 98 PHE B CA 1
ATOM 3317 C C . PHE B 1 98 ? 15.702 17.389 32.722 1.00 69.83 98 PHE B C 1
ATOM 3318 O O . PHE B 1 98 ? 14.897 16.468 32.766 1.00 68.43 98 PHE B O 1
ATOM 3326 N N . VAL B 1 99 ? 15.337 18.661 32.679 1.00 67.59 99 VAL B N 1
ATOM 3327 C CA . VAL B 1 99 ? 13.969 19.060 32.470 1.00 65.91 99 VAL B CA 1
ATOM 3328 C C . VAL B 1 99 ? 13.996 19.839 31.190 1.00 66.25 99 VAL B C 1
ATOM 3329 O O . VAL B 1 99 ? 14.920 20.606 30.959 1.00 68.22 99 VAL B O 1
ATOM 3333 N N . ALA B 1 100 ? 12.976 19.642 30.367 1.00 67.45 100 ALA B N 1
ATOM 3334 C CA . ALA B 1 100 ? 12.918 20.238 29.052 1.00 67.53 100 ALA B CA 1
ATOM 3335 C C . ALA B 1 100 ? 11.755 21.208 29.018 1.00 66.34 100 ALA B C 1
ATOM 3336 O O . ALA B 1 100 ? 10.604 20.830 29.241 1.00 68.08 100 ALA B O 1
ATOM 3338 N N . ILE B 1 101 ? 12.057 22.467 28.748 1.00 66.57 101 ILE B N 1
ATOM 3339 C CA . ILE B 1 101 ? 11.029 23.494 28.657 1.00 68.10 101 ILE B CA 1
ATOM 3340 C C . ILE B 1 101 ? 11.082 24.015 27.227 1.00 68.62 101 ILE B C 1
ATOM 3341 O O . ILE B 1 101 ? 11.768 24.994 26.953 1.00 68.71 101 ILE B O 1
ATOM 3346 N N . PRO B 1 102 ? 10.384 23.330 26.301 1.00 74.14 102 PRO B N 1
ATOM 3347 C CA . PRO B 1 102 ? 10.373 23.777 24.910 1.00 75.76 102 PRO B CA 1
ATOM 3348 C C . PRO B 1 102 ? 9.582 25.058 24.731 1.00 78.37 102 PRO B C 1
ATOM 3349 O O . PRO B 1 102 ? 8.419 25.110 25.114 1.00 81.98 102 PRO B O 1
ATOM 3353 N N . THR B 1 103 ? 10.222 26.080 24.164 1.00 81.07 103 THR B N 1
ATOM 3354 C CA . THR B 1 103 ? 9.554 27.338 23.829 1.00 86.33 103 THR B CA 1
ATOM 3355 C C . THR B 1 103 ? 9.244 27.394 22.336 1.00 85.57 103 THR B C 1
ATOM 3356 O O . THR B 1 103 ? 8.871 28.448 21.822 1.00 87.01 103 THR B O 1
ATOM 3360 N N . SER B 1 104 ? 9.423 26.262 21.649 1.00 85.00 104 SER B N 1
ATOM 3361 C CA . SER B 1 104 ? 9.086 26.117 20.227 1.00 83.24 104 SER B CA 1
ATOM 3362 C C . SER B 1 104 ? 8.897 24.635 19.863 1.00 77.95 104 SER B C 1
ATOM 3363 O O . SER B 1 104 ? 9.389 23.749 20.564 1.00 73.61 104 SER B O 1
ATOM 3366 N N . ALA B 1 105 ? 8.195 24.388 18.758 1.00 80.14 105 ALA B N 1
ATOM 3367 C CA . ALA B 1 105 ? 7.801 23.032 18.332 1.00 78.24 105 ALA B CA 1
ATOM 3368 C C . ALA B 1 105 ? 8.217 22.738 16.885 1.00 75.14 105 ALA B C 1
ATOM 3369 O O . ALA B 1 105 ? 7.379 22.474 16.016 1.00 68.45 105 ALA B O 1
ATOM 3371 N N . SER B 1 106 ? 9.519 22.796 16.633 1.00 75.12 106 SER B N 1
ATOM 3372 C CA . SER B 1 106 ? 10.064 22.520 15.301 1.00 80.81 106 SER B CA 1
ATOM 3373 C C . SER B 1 106 ? 10.610 21.091 15.183 1.00 79.77 106 SER B C 1
ATOM 3374 O O . SER B 1 106 ? 10.559 20.490 14.118 1.00 70.44 106 SER B O 1
ATOM 3377 N N . HIS B 1 107 ? 11.109 20.557 16.294 1.00 79.26 107 HIS B N 1
ATOM 3378 C CA . HIS B 1 107 ? 11.898 19.341 16.292 1.00 81.83 107 HIS B CA 1
ATOM 3379 C C . HIS B 1 107 ? 11.192 18.149 16.936 1.00 78.29 107 HIS B C 1
ATOM 3380 O O . HIS B 1 107 ? 10.463 18.274 17.914 1.00 73.25 107 HIS B O 1
ATOM 3387 N N . ASP B 1 108 ? 11.458 16.993 16.347 1.00 77.36 108 ASP B N 1
ATOM 3388 C CA . ASP B 1 108 ? 11.143 15.673 16.881 1.00 76.67 108 ASP B CA 1
ATOM 3389 C C . ASP B 1 108 ? 11.522 15.521 18.352 1.00 73.21 108 ASP B C 1
ATOM 3390 O O . ASP B 1 108 ? 10.787 14.923 19.132 1.00 73.58 108 ASP B O 1
ATOM 3395 N N . GLY B 1 109 ? 12.689 16.048 18.717 1.00 75.07 109 GLY B N 1
ATOM 3396 C CA . GLY B 1 109 ? 13.290 15.783 20.022 1.00 78.93 109 GLY B CA 1
ATOM 3397 C C . GLY B 1 109 ? 13.105 16.808 21.133 1.00 79.95 109 GLY B C 1
ATOM 3398 O O . GLY B 1 109 ? 13.992 16.974 21.967 1.00 81.72 109 GLY B O 1
ATOM 3399 N N . ILE B 1 110 ? 11.957 17.480 21.171 1.00 77.35 110 ILE B N 1
ATOM 3400 C CA . ILE B 1 110 ? 11.566 18.219 22.366 1.00 73.83 110 ILE B CA 1
ATOM 3401 C C . ILE B 1 110 ? 11.405 17.269 23.542 1.00 72.91 110 ILE B C 1
ATOM 3402 O O . ILE B 1 110 ? 11.668 17.649 24.675 1.00 75.89 110 ILE B O 1
ATOM 3407 N N . ALA B 1 111 ? 10.988 16.036 23.267 1.00 70.52 111 ALA B N 1
ATOM 3408 C CA . ALA B 1 111 ? 10.748 15.046 24.311 1.00 69.42 111 ALA B CA 1
ATOM 3409 C C . ALA B 1 111 ? 11.673 13.841 24.191 1.00 69.10 111 ALA B C 1
ATOM 3410 O O . ALA B 1 111 ? 11.469 12.821 24.869 1.00 64.15 111 ALA B O 1
ATOM 3412 N N . SER B 1 112 ? 12.703 13.965 23.351 1.00 73.69 112 SER B N 1
ATOM 3413 C CA . SER B 1 112 ? 13.574 12.833 23.015 1.00 69.53 112 SER B CA 1
ATOM 3414 C C . SER B 1 112 ? 14.854 12.840 23.839 1.00 65.71 112 SER B C 1
ATOM 3415 O O . SER B 1 112 ? 15.432 13.899 24.074 1.00 65.69 112 SER B O 1
ATOM 3418 N N . PRO B 1 113 ? 15.327 11.654 24.244 1.00 62.94 113 PRO B N 1
ATOM 3419 C CA . PRO B 1 113 ? 16.557 11.563 25.017 1.00 66.19 113 PRO B CA 1
ATOM 3420 C C . PRO B 1 113 ? 17.835 11.678 24.181 1.00 70.58 113 PRO B C 1
ATOM 3421 O O . PRO B 1 113 ? 18.941 11.663 24.746 1.00 68.19 113 PRO B O 1
ATOM 3425 N N . TYR B 1 114 ? 17.684 11.779 22.857 1.00 73.83 114 TYR B N 1
ATOM 3426 C CA . TYR B 1 114 ? 18.815 11.839 21.939 1.00 72.90 114 TYR B CA 1
ATOM 3427 C C . TYR B 1 114 ? 18.998 13.229 21.330 1.00 78.94 114 TYR B C 1
ATOM 3428 O O . TYR B 1 114 ? 18.033 13.952 21.050 1.00 73.15 114 TYR B O 1
ATOM 3437 N N . VAL B 1 115 ? 20.265 13.586 21.152 1.00 87.06 115 VAL B N 1
ATOM 3438 C CA . VAL B 1 115 ? 20.661 14.849 20.540 1.00 94.90 115 VAL B CA 1
ATOM 3439 C C . VAL B 1 115 ? 20.666 14.712 19.017 1.00 94.61 115 VAL B C 1
ATOM 3440 O O . VAL B 1 115 ? 20.861 13.614 18.488 1.00 96.27 115 VAL B O 1
ATOM 3444 N N . SER B 1 116 ? 20.441 15.822 18.316 1.00 94.77 116 SER B N 1
ATOM 3445 C CA . SER B 1 116 ? 20.501 15.841 16.855 1.00 94.53 116 SER B CA 1
ATOM 3446 C C . SER B 1 116 ? 21.767 15.142 16.337 1.00 93.29 116 SER B C 1
ATOM 3447 O O . SER B 1 116 ? 22.847 15.236 16.940 1.00 73.43 116 SER B O 1
ATOM 3450 N N . PHE B 1 117 ? 21.600 14.433 15.221 1.00 99.99 117 PHE B N 1
ATOM 3451 C CA . PHE B 1 117 ? 22.680 13.719 14.528 1.00 102.09 117 PHE B CA 1
ATOM 3452 C C . PHE B 1 117 ? 23.935 14.574 14.346 1.00 95.27 117 PHE B C 1
ATOM 3453 O O . PHE B 1 117 ? 25.055 14.086 14.520 1.00 88.97 117 PHE B O 1
ATOM 3461 N N . SER B 1 118 ? 23.728 15.845 13.999 1.00 94.16 118 SER B N 1
ATOM 3462 C CA . SER B 1 118 ? 24.818 16.808 13.813 1.00 95.83 118 SER B CA 1
ATOM 3463 C C . SER B 1 118 ? 25.653 16.967 15.079 1.00 92.28 118 SER B C 1
ATOM 3464 O O . SER B 1 118 ? 26.876 16.989 15.024 1.00 91.32 118 SER B O 1
ATOM 3467 N N . LEU B 1 119 ? 24.978 17.048 16.218 1.00 95.45 119 LEU B N 1
ATOM 3468 C CA . LEU B 1 119 ? 25.634 17.339 17.489 1.00 95.04 119 LEU B CA 1
ATOM 3469 C C . LEU B 1 119 ? 26.054 16.064 18.235 1.00 90.05 119 LEU B C 1
ATOM 3470 O O . LEU B 1 119 ? 26.891 16.121 19.135 1.00 84.22 119 LEU B O 1
ATOM 3475 N N . THR B 1 120 ? 25.494 14.915 17.854 1.00 92.18 120 THR B N 1
ATOM 3476 C CA . THR B 1 120 ? 25.977 13.625 18.371 1.00 94.77 120 THR B CA 1
ATOM 3477 C C . THR B 1 120 ? 27.386 13.321 17.881 1.00 99.23 120 THR B C 1
ATOM 3478 O O . THR B 1 120 ? 28.146 12.617 18.551 1.00 97.53 120 THR B O 1
ATOM 3482 N N . GLN B 1 121 ? 27.710 13.839 16.695 1.00 104.89 121 GLN B N 1
ATOM 3483 C CA . GLN B 1 121 ? 29.019 13.637 16.064 1.00 107.95 121 GLN B CA 1
ATOM 3484 C C . GLN B 1 121 ? 30.075 14.653 16.518 1.00 110.35 121 GLN B C 1
ATOM 3485 O O . GLN B 1 121 ? 31.201 14.659 16.013 1.00 110.87 121 GLN B O 1
ATOM 3491 N N . ARG B 1 122 ? 29.712 15.502 17.475 1.00 113.48 122 ARG B N 1
ATOM 3492 C CA . ARG B 1 122 ? 30.620 16.508 18.012 1.00 116.17 122 ARG B CA 1
ATOM 3493 C C . ARG B 1 122 ? 31.213 16.059 19.330 1.00 120.70 122 ARG B C 1
ATOM 3494 O O . ARG B 1 122 ? 32.420 16.178 19.548 1.00 124.23 122 ARG B O 1
ATOM 3502 N N . PHE B 1 123 ? 30.353 15.560 20.213 1.00 122.30 123 PHE B N 1
ATOM 3503 C CA . PHE B 1 123 ? 30.785 15.070 21.511 1.00 127.88 123 PHE B CA 1
ATOM 3504 C C . PHE B 1 123 ? 30.605 13.562 21.552 1.00 124.79 123 PHE B C 1
ATOM 3505 O O . PHE B 1 123 ? 29.939 13.008 22.431 1.00 122.36 123 PHE B O 1
ATOM 3513 N N . SER B 1 124 ? 31.237 12.919 20.570 1.00 123.13 124 SER B N 1
ATOM 3514 C CA . SER B 1 124 ? 31.333 11.469 20.491 1.00 128.76 124 SER B CA 1
ATOM 3515 C C . SER B 1 124 ? 32.450 10.935 21.396 1.00 135.35 124 SER B C 1
ATOM 3516 O O . SER B 1 124 ? 32.704 9.731 21.422 1.00 134.85 124 SER B O 1
ATOM 3519 N N . LYS B 1 125 ? 33.115 11.835 22.126 1.00 140.72 125 LYS B N 1
ATOM 3520 C CA . LYS B 1 125 ? 34.128 11.468 23.124 1.00 140.70 125 LYS B CA 1
ATOM 3521 C C . LYS B 1 125 ? 33.510 10.689 24.291 1.00 140.03 125 LYS B C 1
ATOM 3522 O O . LYS B 1 125 ? 34.139 9.791 24.856 1.00 133.89 125 LYS B O 1
ATOM 3528 N N . TYR B 1 126 ? 32.280 11.054 24.650 1.00 138.15 126 TYR B N 1
ATOM 3529 C CA . TYR B 1 126 ? 31.576 10.448 25.778 1.00 136.27 126 TYR B CA 1
ATOM 3530 C C . TYR B 1 126 ? 30.646 9.309 25.360 1.00 135.95 126 TYR B C 1
ATOM 3531 O O . TYR B 1 126 ? 30.113 8.593 26.215 1.00 135.47 126 TYR B O 1
ATOM 3540 N N . GLY B 1 127 ? 30.454 9.146 24.051 1.00 130.55 127 GLY B N 1
ATOM 3541 C CA . GLY B 1 127 ? 29.604 8.091 23.506 1.00 129.96 127 GLY B CA 1
ATOM 3542 C C . GLY B 1 127 ? 28.225 8.606 23.147 1.00 125.54 127 GLY B C 1
ATOM 3543 O O . GLY B 1 127 ? 28.001 9.817 23.079 1.00 121.63 127 GLY B O 1
ATOM 3544 N N . LYS B 1 128 ? 27.303 7.675 22.904 1.00 124.12 128 LYS B N 1
ATOM 3545 C CA . LYS B 1 128 ? 25.913 8.015 22.608 1.00 121.62 128 LYS B CA 1
ATOM 3546 C C . LYS B 1 128 ? 25.312 8.669 23.845 1.00 120.71 128 LYS B C 1
ATOM 3547 O O . LYS B 1 128 ? 25.270 8.058 24.919 1.00 122.78 128 LYS B O 1
ATOM 3553 N N . ILE B 1 129 ? 24.858 9.911 23.700 1.00 109.11 129 ILE B N 1
ATOM 3554 C CA . ILE B 1 129 ? 24.234 10.604 24.815 1.00 103.01 129 ILE B CA 1
ATOM 3555 C C . ILE B 1 129 ? 22.765 10.172 24.840 1.00 102.28 129 ILE B C 1
ATOM 3556 O O . ILE B 1 129 ? 22.125 10.093 23.791 1.00 98.04 129 ILE B O 1
ATOM 3561 N N . SER B 1 130 ? 22.254 9.852 26.029 1.00 103.32 130 SER B N 1
ATOM 3562 C CA . SER B 1 130 ? 20.833 9.527 26.217 1.00 100.88 130 SER B CA 1
ATOM 3563 C C . SER B 1 130 ? 20.338 10.117 27.539 1.00 96.40 130 SER B C 1
ATOM 3564 O O . SER B 1 130 ? 20.623 9.577 28.614 1.00 98.57 130 SER B O 1
ATOM 3567 N N . SER B 1 131 ? 19.616 11.233 27.452 1.00 87.17 131 SER B N 1
ATOM 3568 C CA . SER B 1 131 ? 19.090 11.916 28.640 1.00 85.57 131 SER B CA 1
ATOM 3569 C C . SER B 1 131 ? 17.611 12.263 28.485 1.00 79.39 131 SER B C 1
ATOM 3570 O O . SER B 1 131 ? 17.248 13.350 28.010 1.00 71.34 131 SER B O 1
ATOM 3573 N N . SER B 1 132 ? 16.762 11.321 28.889 1.00 78.67 132 SER B N 1
ATOM 3574 C CA . SER B 1 132 ? 15.315 11.515 28.867 1.00 75.61 132 SER B CA 1
ATOM 3575 C C . SER B 1 132 ? 14.909 12.522 29.952 1.00 70.98 132 SER B C 1
ATOM 3576 O O . SER B 1 132 ? 15.145 12.291 31.137 1.00 72.33 132 SER B O 1
ATOM 3579 N N . PRO B 1 133 ? 14.288 13.638 29.560 1.00 67.15 133 PRO B N 1
ATOM 3580 C CA . PRO B 1 133 ? 13.961 14.628 30.579 1.00 68.92 133 PRO B CA 1
ATOM 3581 C C . PRO B 1 133 ? 12.952 14.099 31.596 1.00 71.83 133 PRO B C 1
ATOM 3582 O O . PRO B 1 133 ? 11.870 13.673 31.197 1.00 78.20 133 PRO B O 1
ATOM 3586 N N . VAL B 1 134 ? 13.296 14.131 32.885 1.00 67.67 134 VAL B N 1
ATOM 3587 C CA . VAL B 1 134 ? 12.352 13.743 33.951 1.00 63.72 134 VAL B CA 1
ATOM 3588 C C . VAL B 1 134 ? 11.008 14.460 33.866 1.00 58.28 134 VAL B C 1
ATOM 3589 O O . VAL B 1 134 ? 10.000 13.926 34.304 1.00 56.91 134 VAL B O 1
ATOM 3593 N N . ALA B 1 135 ? 10.989 15.665 33.310 1.00 57.66 135 ALA B N 1
ATOM 3594 C CA . ALA B 1 135 ? 9.742 16.396 33.156 1.00 56.55 135 ALA B CA 1
ATOM 3595 C C . ALA B 1 135 ? 9.742 17.219 31.881 1.00 58.14 135 ALA B C 1
ATOM 3596 O O . ALA B 1 135 ? 10.797 17.589 31.368 1.00 61.47 135 ALA B O 1
ATOM 3598 N N . ILE B 1 136 ? 8.553 17.505 31.370 1.00 55.25 136 ILE B N 1
ATOM 3599 C CA . ILE B 1 136 ? 8.420 18.348 30.210 1.00 56.96 136 ILE B CA 1
ATOM 3600 C C . ILE B 1 136 ? 7.348 19.370 30.502 1.00 62.39 136 ILE B C 1
ATOM 3601 O O . ILE B 1 136 ? 6.224 19.015 30.846 1.00 60.74 136 ILE B O 1
ATOM 3606 N N . ILE B 1 137 ? 7.708 20.642 30.370 1.00 68.71 137 ILE B N 1
ATOM 3607 C CA . ILE B 1 137 ? 6.759 21.730 30.542 1.00 72.78 137 ILE B CA 1
ATOM 3608 C C . ILE B 1 137 ? 6.517 22.324 29.168 1.00 69.85 137 ILE B C 1
ATOM 3609 O O . ILE B 1 137 ? 7.412 22.938 28.587 1.00 72.64 137 ILE B O 1
ATOM 3614 N N . ALA B 1 138 ? 5.302 22.154 28.668 1.00 66.11 138 ALA B N 1
ATOM 3615 C CA . ALA B 1 138 ? 4.960 22.556 27.318 1.00 67.49 138 ALA B CA 1
ATOM 3616 C C . ALA B 1 138 ? 3.858 23.615 27.341 1.00 73.42 138 ALA B C 1
ATOM 3617 O O . ALA B 1 138 ? 2.660 23.291 27.240 1.00 71.06 138 ALA B O 1
ATOM 3619 N N . ASP B 1 139 ? 4.273 24.879 27.476 1.00 70.05 139 ASP B N 1
ATOM 3620 C CA . ASP B 1 139 ? 3.339 26.000 27.522 1.00 66.37 139 ASP B CA 1
ATOM 3621 C C . ASP B 1 139 ? 2.900 26.276 26.100 1.00 67.61 139 ASP B C 1
ATOM 3622 O O . ASP B 1 139 ? 3.691 26.748 25.288 1.00 70.04 139 ASP B O 1
ATOM 3627 N N . THR B 1 140 ? 1.646 25.970 25.789 1.00 65.42 140 THR B N 1
ATOM 3628 C CA . THR B 1 140 ? 1.154 26.132 24.426 1.00 65.84 140 THR B CA 1
ATOM 3629 C C . THR B 1 140 ? 1.010 27.596 24.003 1.00 70.81 140 THR B C 1
ATOM 3630 O O . THR B 1 140 ? 1.103 27.919 22.817 1.00 76.73 140 THR B O 1
ATOM 3634 N N . SER B 1 141 ? 0.798 28.484 24.967 1.00 77.12 141 SER B N 1
ATOM 3635 C CA . SER B 1 141 ? 0.604 29.895 24.662 1.00 77.96 141 SER B CA 1
ATOM 3636 C C . SER B 1 141 ? 1.905 30.556 24.207 1.00 76.37 141 SER B C 1
ATOM 3637 O O . SER B 1 141 ? 1.885 31.402 23.315 1.00 80.82 141 SER B O 1
ATOM 3640 N N . ILE B 1 142 ? 3.034 30.164 24.794 1.00 75.09 142 ILE B N 1
ATOM 3641 C CA . ILE B 1 142 ? 4.328 30.702 24.352 1.00 82.98 142 ILE B CA 1
ATOM 3642 C C . ILE B 1 142 ? 4.754 30.097 23.009 1.00 86.31 142 ILE B C 1
ATOM 3643 O O . ILE B 1 142 ? 5.257 30.798 22.122 1.00 82.92 142 ILE B O 1
ATOM 3648 N N . ILE B 1 143 ? 4.514 28.798 22.850 1.00 89.68 143 ILE B N 1
ATOM 3649 C CA . ILE B 1 143 ? 4.915 28.082 21.643 1.00 86.20 143 ILE B CA 1
ATOM 3650 C C . ILE B 1 143 ? 4.168 28.624 20.410 1.00 88.25 143 ILE B C 1
ATOM 3651 O O . ILE B 1 143 ? 4.563 28.341 19.285 1.00 91.54 143 ILE B O 1
ATOM 3656 N N . LEU B 1 144 ? 3.111 29.415 20.617 1.00 89.03 144 LEU B N 1
ATOM 3657 C CA . LEU B 1 144 ? 2.543 30.240 19.537 1.00 84.44 144 LEU B CA 1
ATOM 3658 C C . LEU B 1 144 ? 3.502 31.356 19.122 1.00 83.53 144 LEU B C 1
ATOM 3659 O O . LEU B 1 144 ? 3.857 31.473 17.952 1.00 73.09 144 LEU B O 1
ATOM 3664 N N . SER B 1 145 ? 3.940 32.156 20.091 1.00 86.31 145 SER B N 1
ATOM 3665 C CA . SER B 1 145 ? 4.826 33.294 19.811 1.00 89.29 145 SER B CA 1
ATOM 3666 C C . SER B 1 145 ? 6.180 32.894 19.196 1.00 86.10 145 SER B C 1
ATOM 3667 O O . SER B 1 145 ? 6.912 33.751 18.704 1.00 81.28 145 SER B O 1
ATOM 3670 N N . ALA B 1 146 ? 6.514 31.604 19.240 1.00 83.80 146 ALA B N 1
ATOM 3671 C CA . ALA B 1 146 ? 7.621 31.056 18.451 1.00 77.65 146 ALA B CA 1
ATOM 3672 C C . ALA B 1 146 ? 7.406 31.298 16.948 1.00 74.65 146 ALA B C 1
ATOM 3673 O O . ALA B 1 146 ? 6.263 31.280 16.479 1.00 61.06 146 ALA B O 1
ATOM 3675 N N . PRO B 1 147 ? 8.509 31.516 16.191 1.00 78.52 147 PRO B N 1
ATOM 3676 C CA . PRO B 1 147 ? 8.419 31.839 14.754 1.00 79.29 147 PRO B CA 1
ATOM 3677 C C . PRO B 1 147 ? 7.451 30.906 14.032 1.00 82.11 147 PRO B C 1
ATOM 3678 O O . PRO B 1 147 ? 7.553 29.687 14.185 1.00 90.34 147 PRO B O 1
ATOM 3682 N N . SER B 1 148 ? 6.525 31.466 13.259 1.00 81.06 148 SER B N 1
ATOM 3683 C CA . SER B 1 148 ? 5.365 30.706 12.805 1.00 84.38 148 SER B CA 1
ATOM 3684 C C . SER B 1 148 ? 5.689 29.550 11.865 1.00 92.64 148 SER B C 1
ATOM 3685 O O . SER B 1 148 ? 5.166 28.450 12.033 1.00 92.37 148 SER B O 1
ATOM 3688 N N . ARG B 1 149 ? 6.539 29.799 10.874 1.00 96.15 149 ARG B N 1
ATOM 3689 C CA . ARG B 1 149 ? 6.883 28.762 9.908 1.00 93.69 149 ARG B CA 1
ATOM 3690 C C . ARG B 1 149 ? 7.561 27.589 10.620 1.00 95.48 149 ARG B C 1
ATOM 3691 O O . ARG B 1 149 ? 7.216 26.436 10.359 1.00 101.87 149 ARG B O 1
ATOM 3699 N N . LEU B 1 150 ? 8.488 27.880 11.538 1.00 92.15 150 LEU B N 1
ATOM 3700 C CA . LEU B 1 150 ? 9.173 26.835 12.321 1.00 91.02 150 LEU B CA 1
ATOM 3701 C C . LEU B 1 150 ? 8.197 25.808 12.937 1.00 90.20 150 LEU B C 1
ATOM 3702 O O . LEU B 1 150 ? 8.521 24.622 13.069 1.00 86.90 150 LEU B O 1
ATOM 3707 N N . LEU B 1 151 ? 7.005 26.267 13.298 1.00 88.30 151 LEU B N 1
ATOM 3708 C CA . LEU B 1 151 ? 5.959 25.377 13.791 1.00 91.90 151 LEU B CA 1
ATOM 3709 C C . LEU B 1 151 ? 5.316 24.584 12.654 1.00 88.29 151 LEU B C 1
ATOM 3710 O O . LEU B 1 151 ? 5.065 23.390 12.787 1.00 86.15 151 LEU B O 1
ATOM 3715 N N . LYS B 1 152 ? 5.151 25.250 11.523 1.00 92.95 152 LYS B N 1
ATOM 3716 C CA . LYS B 1 152 ? 4.545 24.692 10.321 1.00 90.75 152 LYS B CA 1
ATOM 3717 C C . LYS B 1 152 ? 5.345 23.507 9.918 1.00 85.34 152 LYS B C 1
ATOM 3718 O O . LYS B 1 152 ? 4.830 22.523 9.448 1.00 87.37 152 LYS B O 1
ATOM 3724 N N . ALA B 1 153 ? 6.629 23.627 10.096 1.00 75.82 153 ALA B N 1
ATOM 3725 C CA . ALA B 1 153 ? 7.513 22.581 9.752 1.00 79.36 153 ALA B CA 1
ATOM 3726 C C . ALA B 1 153 ? 7.227 21.351 10.563 1.00 85.32 153 ALA B C 1
ATOM 3727 O O . ALA B 1 153 ? 7.304 20.220 10.070 1.00 82.19 153 ALA B O 1
ATOM 3729 N N . GLY B 1 154 ? 6.857 21.586 11.814 1.00 81.38 154 GLY B N 1
ATOM 3730 C CA . GLY B 1 154 ? 6.685 20.535 12.772 1.00 76.10 154 GLY B CA 1
ATOM 3731 C C . GLY B 1 154 ? 5.773 19.503 12.257 1.00 72.22 154 GLY B C 1
ATOM 3732 O O . GLY B 1 154 ? 6.015 18.339 12.450 1.00 69.68 154 GLY B O 1
ATOM 3733 N N . ILE B 1 155 ? 4.738 19.919 11.575 1.00 66.62 155 ILE B N 1
ATOM 3734 C CA . ILE B 1 155 ? 3.860 18.970 10.971 1.00 68.27 155 ILE B CA 1
ATOM 3735 C C . ILE B 1 155 ? 4.699 18.241 9.949 1.00 73.42 155 ILE B C 1
ATOM 3736 O O . ILE B 1 155 ? 4.524 17.064 9.719 1.00 69.29 155 ILE B O 1
ATOM 3741 N N . GLY B 1 156 ? 5.604 18.975 9.315 1.00 72.45 156 GLY B N 1
ATOM 3742 C CA . GLY B 1 156 ? 6.424 18.371 8.307 1.00 72.96 156 GLY B CA 1
ATOM 3743 C C . GLY B 1 156 ? 7.290 17.300 8.870 1.00 70.55 156 GLY B C 1
ATOM 3744 O O . GLY B 1 156 ? 7.325 16.205 8.363 1.00 73.36 156 GLY B O 1
ATOM 3745 N N . ASP B 1 157 ? 7.948 17.603 9.960 1.00 65.17 157 ASP B N 1
ATOM 3746 C CA . ASP B 1 157 ? 8.798 16.621 10.636 1.00 62.62 157 ASP B CA 1
ATOM 3747 C C . ASP B 1 157 ? 8.025 15.371 11.030 1.00 61.17 157 ASP B C 1
ATOM 3748 O O . ASP B 1 157 ? 8.587 14.280 11.087 1.00 54.85 157 ASP B O 1
ATOM 3753 N N . LEU B 1 158 ? 6.759 15.570 11.267 1.00 59.20 158 LEU B N 1
ATOM 3754 C CA . LEU B 1 158 ? 5.891 14.506 11.590 1.00 61.05 158 LEU B CA 1
ATOM 3755 C C . LEU B 1 158 ? 5.681 13.577 10.427 1.00 62.00 158 LEU B C 1
ATOM 3756 O O . LEU B 1 158 ? 5.664 12.385 10.604 1.00 57.53 158 LEU B O 1
ATOM 3761 N N . LEU B 1 159 ? 5.523 14.138 9.227 1.00 65.49 159 LEU B N 1
ATOM 3762 C CA . LEU B 1 159 ? 5.245 13.395 7.992 1.00 61.45 159 LEU B CA 1
ATOM 3763 C C . LEU B 1 159 ? 6.287 12.329 7.647 1.00 54.77 159 LEU B C 1
ATOM 3764 O O . LEU B 1 159 ? 5.972 11.353 6.989 1.00 52.04 159 LEU B O 1
ATOM 3769 N N . GLY B 1 160 ? 7.512 12.503 8.117 1.00 49.95 160 GLY B N 1
ATOM 3770 C CA . GLY B 1 160 ? 8.574 11.584 7.787 1.00 53.26 160 GLY B CA 1
ATOM 3771 C C . GLY B 1 160 ? 8.514 10.252 8.501 1.00 56.63 160 GLY B C 1
ATOM 3772 O O . GLY B 1 160 ? 9.308 9.357 8.203 1.00 52.52 160 GLY B O 1
ATOM 3773 N N . LYS B 1 161 ? 7.579 10.110 9.439 1.00 58.46 161 LYS B N 1
ATOM 3774 C CA . LYS B 1 161 ? 7.552 8.942 10.307 1.00 57.11 161 LYS B CA 1
ATOM 3775 C C . LYS B 1 161 ? 7.080 7.718 9.530 1.00 55.06 161 LYS B C 1
ATOM 3776 O O . LYS B 1 161 ? 7.465 6.588 9.857 1.00 42.16 161 LYS B O 1
ATOM 3782 N N . ILE B 1 162 ? 6.251 7.950 8.506 1.00 54.46 162 ILE B N 1
ATOM 3783 C CA . ILE B 1 162 ? 5.752 6.861 7.664 1.00 55.27 162 ILE B CA 1
ATOM 3784 C C . ILE B 1 162 ? 6.899 6.187 6.919 1.00 51.43 162 ILE B C 1
ATOM 3785 O O . ILE B 1 162 ? 6.867 4.984 6.673 1.00 54.46 162 ILE B O 1
ATOM 3790 N N . ILE B 1 163 ? 7.916 6.969 6.594 1.00 51.01 163 ILE B N 1
ATOM 3791 C CA . ILE B 1 163 ? 9.128 6.453 5.961 1.00 51.13 163 ILE B CA 1
ATOM 3792 C C . ILE B 1 163 ? 9.981 5.782 7.014 1.00 46.96 163 ILE B C 1
ATOM 3793 O O . ILE B 1 163 ? 10.434 4.652 6.819 1.00 47.66 163 ILE B O 1
ATOM 3798 N N . ALA B 1 164 ? 10.186 6.486 8.128 1.00 45.87 164 ALA B N 1
ATOM 3799 C CA . ALA B 1 164 ? 11.076 6.034 9.203 1.00 42.99 164 ALA B CA 1
ATOM 3800 C C . ALA B 1 164 ? 10.688 4.665 9.740 1.00 41.81 164 ALA B C 1
ATOM 3801 O O . ALA B 1 164 ? 11.560 3.863 10.033 1.00 41.31 164 ALA B O 1
ATOM 3803 N N . VAL B 1 165 ? 9.385 4.424 9.863 1.00 40.85 165 VAL B N 1
ATOM 3804 C CA . VAL B 1 165 ? 8.853 3.151 10.301 1.00 43.33 165 VAL B CA 1
ATOM 3805 C C . VAL B 1 165 ? 9.100 2.035 9.287 1.00 45.60 165 VAL B C 1
ATOM 3806 O O . VAL B 1 165 ? 9.524 0.951 9.680 1.00 41.85 165 VAL B O 1
ATOM 3810 N N . ARG B 1 166 ? 8.856 2.302 7.998 1.00 50.27 166 ARG B N 1
ATOM 3811 C CA . ARG B 1 166 ? 9.111 1.313 6.927 1.00 48.68 166 ARG B CA 1
ATOM 3812 C C . ARG B 1 166 ? 10.596 1.017 6.734 1.00 44.48 166 ARG B C 1
ATOM 3813 O O . ARG B 1 166 ? 10.988 -0.145 6.605 1.00 47.06 166 ARG B O 1
ATOM 3821 N N . ASP B 1 167 ? 11.426 2.050 6.714 1.00 41.26 167 ASP B N 1
ATOM 3822 C CA . ASP B 1 167 ? 12.886 1.838 6.712 1.00 41.72 167 ASP B CA 1
ATOM 3823 C C . ASP B 1 167 ? 13.302 0.964 7.887 1.00 42.51 167 ASP B C 1
ATOM 3824 O O . ASP B 1 167 ? 14.152 0.107 7.735 1.00 43.20 167 ASP B O 1
ATOM 3829 N N . TRP B 1 168 ? 12.695 1.195 9.057 1.00 44.34 168 TRP B N 1
ATOM 3830 C CA . TRP B 1 168 ? 13.037 0.487 10.284 1.00 42.64 168 TRP B CA 1
ATOM 3831 C C . TRP B 1 168 ? 12.655 -1.001 10.178 1.00 42.54 168 TRP B C 1
ATOM 3832 O O . TRP B 1 168 ? 13.472 -1.866 10.466 1.00 38.20 168 TRP B O 1
ATOM 3843 N N . GLN B 1 169 ? 11.433 -1.285 9.735 1.00 42.41 169 GLN B N 1
ATOM 3844 C CA . GLN B 1 169 ? 10.991 -2.660 9.537 1.00 45.00 169 GLN B CA 1
ATOM 3845 C C . GLN B 1 169 ? 11.864 -3.403 8.541 1.00 41.88 169 GLN B C 1
ATOM 3846 O O . GLN B 1 169 ? 12.212 -4.571 8.742 1.00 39.17 169 GLN B O 1
ATOM 3852 N N . LEU B 1 170 ? 12.197 -2.717 7.459 1.00 43.05 170 LEU B N 1
ATOM 3853 C CA . LEU B 1 170 ? 13.082 -3.265 6.445 1.00 44.50 170 LEU B CA 1
ATOM 3854 C C . LEU B 1 170 ? 14.420 -3.625 7.075 1.00 40.43 170 LEU B C 1
ATOM 3855 O O . LEU B 1 170 ? 14.883 -4.743 6.955 1.00 44.30 170 LEU B O 1
ATOM 3860 N N . ALA B 1 171 ? 15.023 -2.670 7.770 1.00 40.11 171 ALA B N 1
ATOM 3861 C CA . ALA B 1 171 ? 16.285 -2.905 8.486 1.00 39.10 171 ALA B CA 1
ATOM 3862 C C . ALA B 1 171 ? 16.186 -4.076 9.455 1.00 39.11 171 ALA B C 1
ATOM 3863 O O . ALA B 1 171 ? 17.155 -4.806 9.631 1.00 38.69 171 ALA B O 1
ATOM 3865 N N . HIS B 1 172 ? 15.027 -4.231 10.096 1.00 36.60 172 HIS B N 1
ATOM 3866 C CA . HIS B 1 172 ? 14.805 -5.342 10.979 1.00 38.71 172 HIS B CA 1
ATOM 3867 C C . HIS B 1 172 ? 14.809 -6.650 10.183 1.00 39.29 172 HIS B C 1
ATOM 3868 O O . HIS B 1 172 ? 15.551 -7.573 10.502 1.00 38.26 172 HIS B O 1
ATOM 3875 N N . ARG B 1 173 ? 13.989 -6.709 9.141 1.00 40.06 173 ARG B N 1
ATOM 3876 C CA . ARG B 1 173 ? 13.713 -7.960 8.457 1.00 38.61 173 ARG B CA 1
ATOM 3877 C C . ARG B 1 173 ? 14.859 -8.393 7.588 1.00 39.96 173 ARG B C 1
ATOM 3878 O O . ARG B 1 173 ? 15.037 -9.593 7.385 1.00 42.91 173 ARG B O 1
ATOM 3886 N N . LEU B 1 174 ? 15.650 -7.434 7.105 1.00 39.42 174 LEU B N 1
ATOM 3887 C CA . LEU B 1 174 ? 16.794 -7.729 6.222 1.00 41.66 174 LEU B CA 1
ATOM 3888 C C . LEU B 1 174 ? 18.145 -7.890 6.939 1.00 40.34 174 LEU B C 1
ATOM 3889 O O . LEU B 1 174 ? 18.899 -8.781 6.603 1.00 41.55 174 LEU B O 1
ATOM 3894 N N . LYS B 1 175 ? 18.445 -6.993 7.884 1.00 41.57 175 LYS B N 1
ATOM 3895 C CA . LYS B 1 175 ? 19.723 -6.927 8.618 1.00 39.16 175 LYS B CA 1
ATOM 3896 C C . LYS B 1 175 ? 19.645 -7.374 10.070 1.00 40.50 175 LYS B C 1
ATOM 3897 O O . LYS B 1 175 ? 20.672 -7.461 10.738 1.00 41.22 175 LYS B O 1
ATOM 3903 N N . GLY B 1 176 ? 18.445 -7.640 10.580 1.00 42.82 176 GLY B N 1
ATOM 3904 C CA . GLY B 1 176 ? 18.309 -8.114 11.958 1.00 43.12 176 GLY B CA 1
ATOM 3905 C C . GLY B 1 176 ? 18.415 -7.056 13.054 1.00 47.60 176 GLY B C 1
ATOM 3906 O O . GLY B 1 176 ? 18.554 -7.414 14.235 1.00 51.45 176 GLY B O 1
ATOM 3907 N N . GLU B 1 177 ? 18.341 -5.770 12.697 1.00 45.41 177 GLU B N 1
ATOM 3908 C CA . GLU B 1 177 ? 18.351 -4.706 13.696 1.00 49.73 177 GLU B CA 1
ATOM 3909 C C . GLU B 1 177 ? 17.174 -4.859 14.641 1.00 52.45 177 GLU B C 1
ATOM 3910 O O . GLU B 1 177 ? 16.132 -5.389 14.267 1.00 52.66 177 GLU B O 1
ATOM 3916 N N . GLU B 1 178 ? 17.354 -4.378 15.867 1.00 56.23 178 GLU B N 1
ATOM 3917 C CA . GLU B 1 178 ? 16.357 -4.531 16.915 1.00 56.84 178 GLU B CA 1
ATOM 3918 C C . GLU B 1 178 ? 15.194 -3.594 16.595 1.00 51.25 178 GLU B C 1
ATOM 3919 O O . GLU B 1 178 ? 15.402 -2.454 16.160 1.00 43.43 178 GLU B O 1
ATOM 3925 N N . TYR B 1 179 ? 13.980 -4.094 16.808 1.00 49.75 179 TYR B N 1
ATOM 3926 C CA . TYR B 1 179 ? 12.738 -3.423 16.400 1.00 49.48 179 TYR B CA 1
ATOM 3927 C C . TYR B 1 179 ? 11.690 -3.518 17.517 1.00 50.24 179 TYR B C 1
ATOM 3928 O O . TYR B 1 179 ? 11.603 -4.535 18.202 1.00 52.91 179 TYR B O 1
ATOM 3937 N N . SER B 1 180 ? 10.911 -2.451 17.705 1.00 49.73 180 SER B N 1
ATOM 3938 C CA . SER B 1 180 ? 9.842 -2.433 18.693 1.00 45.47 180 SER B CA 1
ATOM 3939 C C . SER B 1 180 ? 8.527 -2.169 17.993 1.00 46.50 180 SER B C 1
ATOM 3940 O O . SER B 1 180 ? 8.267 -1.053 17.522 1.00 46.03 180 SER B O 1
ATOM 3943 N N . GLU B 1 181 ? 7.691 -3.190 17.930 1.00 46.12 181 GLU B N 1
ATOM 3944 C CA . GLU B 1 181 ? 6.325 -2.992 17.494 1.00 50.53 181 GLU B CA 1
ATOM 3945 C C . GLU B 1 181 ? 5.717 -1.744 18.113 1.00 48.92 181 GLU B C 1
ATOM 3946 O O . GLU B 1 181 ? 5.138 -0.936 17.407 1.00 51.06 181 GLU B O 1
ATOM 3952 N N . TYR B 1 182 ? 5.861 -1.574 19.423 1.00 46.56 182 TYR B N 1
ATOM 3953 C CA . TYR B 1 182 ? 5.099 -0.562 20.122 1.00 46.52 182 TYR B CA 1
ATOM 3954 C C . TYR B 1 182 ? 5.608 0.800 19.700 1.00 44.14 182 TYR B C 1
ATOM 3955 O O . TYR B 1 182 ? 4.829 1.652 19.276 1.00 43.14 182 TYR B O 1
ATOM 3964 N N . ALA B 1 183 ? 6.919 0.991 19.781 1.00 45.02 183 ALA B N 1
ATOM 3965 C CA . ALA B 1 183 ? 7.514 2.270 19.406 1.00 48.67 183 ALA B CA 1
ATOM 3966 C C . ALA B 1 183 ? 7.108 2.659 17.981 1.00 47.11 183 ALA B C 1
ATOM 3967 O O . ALA B 1 183 ? 6.770 3.813 17.725 1.00 45.48 183 ALA B O 1
ATOM 3969 N N . ALA B 1 184 ? 7.103 1.684 17.076 1.00 47.07 184 ALA B N 1
ATOM 3970 C CA . ALA B 1 184 ? 6.688 1.914 15.682 1.00 46.82 184 ALA B CA 1
ATOM 3971 C C . ALA B 1 184 ? 5.238 2.353 15.586 1.00 47.24 184 ALA B C 1
ATOM 3972 O O . ALA B 1 184 ? 4.916 3.337 14.901 1.00 48.13 184 ALA B O 1
ATOM 3974 N N . HIS B 1 185 ? 4.353 1.637 16.268 1.00 47.36 185 HIS B N 1
ATOM 3975 C CA . HIS B 1 185 ? 2.939 2.016 16.249 1.00 50.85 185 HIS B CA 1
ATOM 3976 C C . HIS B 1 185 ? 2.696 3.350 16.952 1.00 49.12 185 HIS B C 1
ATOM 3977 O O . HIS B 1 185 ? 1.782 4.071 16.600 1.00 48.52 185 HIS B O 1
ATOM 3984 N N . LEU B 1 186 ? 3.524 3.683 17.932 1.00 48.89 186 LEU B N 1
ATOM 3985 C CA . LEU B 1 186 ? 3.343 4.925 18.649 1.00 52.33 186 LEU B CA 1
ATOM 3986 C C . LEU B 1 186 ? 3.791 6.055 17.737 1.00 53.81 186 LEU B C 1
ATOM 3987 O O . LEU B 1 186 ? 3.077 7.053 17.559 1.00 50.79 186 LEU B O 1
ATOM 3992 N N . SER B 1 187 ? 4.957 5.862 17.120 1.00 54.16 187 SER B N 1
ATOM 3993 C CA . SER B 1 187 ? 5.448 6.790 16.114 1.00 51.57 187 SER B CA 1
ATOM 3994 C C . SER B 1 187 ? 4.422 6.989 15.022 1.00 50.12 187 SER B C 1
ATOM 3995 O O . SER B 1 187 ? 4.121 8.117 14.665 1.00 54.86 187 SER B O 1
ATOM 3998 N N . LEU B 1 188 ? 3.867 5.901 14.506 1.00 50.04 188 LEU B N 1
ATOM 3999 C CA . LEU B 1 188 ? 2.849 6.015 13.449 1.00 51.79 188 LEU B CA 1
ATOM 4000 C C . LEU B 1 188 ? 1.586 6.734 13.878 1.00 50.23 188 LEU B C 1
ATOM 4001 O O . LEU B 1 188 ? 0.947 7.370 13.046 1.00 52.91 188 LEU B O 1
ATOM 4006 N N . THR B 1 189 ? 1.197 6.618 15.144 1.00 51.10 189 THR B N 1
ATOM 4007 C CA . THR B 1 189 ? -0.009 7.314 15.600 1.00 53.83 189 THR B CA 1
ATOM 4008 C C . THR B 1 189 ? 0.191 8.820 15.453 1.00 52.26 189 THR B C 1
ATOM 4009 O O . THR B 1 189 ? -0.676 9.511 14.940 1.00 49.48 189 THR B O 1
ATOM 4013 N N . SER B 1 190 ? 1.356 9.304 15.883 1.00 53.68 190 SER B N 1
ATOM 4014 C CA . SER B 1 190 ? 1.763 10.701 15.689 1.00 55.09 190 SER B CA 1
ATOM 4015 C C . SER B 1 190 ? 1.665 11.139 14.237 1.00 60.00 190 SER B C 1
ATOM 4016 O O . SER B 1 190 ? 1.236 12.266 13.950 1.00 61.26 190 SER B O 1
ATOM 4019 N N . TYR B 1 191 ? 2.078 10.258 13.326 1.00 61.08 191 TYR B N 1
ATOM 4020 C CA . TYR B 1 191 ? 1.962 10.533 11.890 1.00 60.99 191 TYR B CA 1
ATOM 4021 C C . TYR B 1 191 ? 0.512 10.692 11.458 1.00 65.36 191 TYR B C 1
ATOM 4022 O O . TYR B 1 191 ? 0.197 11.591 10.679 1.00 69.09 191 TYR B O 1
ATOM 4031 N N . LYS B 1 192 ? -0.363 9.816 11.944 1.00 68.90 192 LYS B N 1
ATOM 4032 C CA . LYS B 1 192 ? -1.779 9.876 11.571 1.00 73.95 192 LYS B CA 1
ATOM 4033 C C . LYS B 1 192 ? -2.465 11.119 12.153 1.00 77.06 192 LYS B C 1
ATOM 4034 O O . LYS B 1 192 ? -3.374 11.675 11.542 1.00 78.53 192 LYS B O 1
ATOM 4040 N N . ILE B 1 193 ? -2.009 11.567 13.319 1.00 78.55 193 ILE B N 1
ATOM 4041 C CA . ILE B 1 193 ? -2.491 12.817 13.899 1.00 78.91 193 ILE B CA 1
ATOM 4042 C C . ILE B 1 193 ? -2.129 14.032 13.032 1.00 83.12 193 ILE B C 1
ATOM 4043 O O . ILE B 1 193 ? -2.947 14.942 12.847 1.00 79.05 193 ILE B O 1
ATOM 4048 N N . ALA B 1 194 ? -0.902 14.050 12.518 1.00 82.76 194 ALA B N 1
ATOM 4049 C CA . ALA B 1 194 ? -0.437 15.163 11.696 1.00 79.83 194 ALA B CA 1
ATOM 4050 C C . ALA B 1 194 ? -1.261 15.268 10.421 1.00 80.03 194 ALA B C 1
ATOM 4051 O O . ALA B 1 194 ? -1.851 16.312 10.148 1.00 85.47 194 ALA B O 1
ATOM 4053 N N . VAL B 1 195 ? -1.311 14.187 9.649 1.00 78.12 195 VAL B N 1
ATOM 4054 C CA . VAL B 1 195 ? -2.068 14.204 8.403 1.00 79.55 195 VAL B CA 1
ATOM 4055 C C . VAL B 1 195 ? -3.534 14.439 8.701 1.00 77.74 195 VAL B C 1
ATOM 4056 O O . VAL B 1 195 ? -4.139 15.328 8.119 1.00 81.69 195 VAL B O 1
ATOM 4060 N N . GLY B 1 196 ? -4.082 13.680 9.648 1.00 83.75 196 GLY B N 1
ATOM 4061 C CA . GLY B 1 196 ? -5.525 13.666 9.906 1.00 84.52 196 GLY B CA 1
ATOM 4062 C C . GLY B 1 196 ? -6.149 15.013 10.243 1.00 84.15 196 GLY B C 1
ATOM 4063 O O . GLY B 1 196 ? -7.361 15.175 10.129 1.00 86.80 196 GLY B O 1
ATOM 4064 N N . ASN B 1 197 ? -5.326 15.975 10.657 1.00 85.67 197 ASN B N 1
ATOM 4065 C CA . ASN B 1 197 ? -5.802 17.285 11.088 1.00 89.05 197 ASN B CA 1
ATOM 4066 C C . ASN B 1 197 ? -5.173 18.454 10.354 1.00 93.06 197 ASN B C 1
ATOM 4067 O O . ASN B 1 197 ? -5.470 19.605 10.662 1.00 98.02 197 ASN B O 1
ATOM 4072 N N . ALA B 1 198 ? -4.331 18.163 9.369 1.00 98.81 198 ALA B N 1
ATOM 4073 C CA . ALA B 1 198 ? -3.527 19.185 8.705 1.00 101.14 198 ALA B CA 1
ATOM 4074 C C . ALA B 1 198 ? -4.332 20.371 8.153 1.00 98.32 198 ALA B C 1
ATOM 4075 O O . ALA B 1 198 ? -3.857 21.503 8.207 1.00 88.84 198 ALA B O 1
ATOM 4077 N N . GLN B 1 199 ? -5.529 20.112 7.620 1.00 98.73 199 GLN B N 1
ATOM 4078 C CA . GLN B 1 199 ? -6.396 21.183 7.099 1.00 107.00 199 GLN B CA 1
ATOM 4079 C C . GLN B 1 199 ? -7.014 21.990 8.246 1.00 111.38 199 GLN B C 1
ATOM 4080 O O . GLN B 1 199 ? -6.940 23.222 8.260 1.00 107.98 199 GLN B O 1
ATOM 4086 N N . LYS B 1 200 ? -7.603 21.287 9.211 1.00 116.49 200 LYS B N 1
ATOM 4087 C CA . LYS B 1 200 ? -8.262 21.928 10.354 1.00 118.19 200 LYS B CA 1
ATOM 4088 C C . LYS B 1 200 ? -7.293 22.642 11.292 1.00 114.90 200 LYS B C 1
ATOM 4089 O O . LYS B 1 200 ? -7.706 23.522 12.045 1.00 121.16 200 LYS B O 1
ATOM 4095 N N . ILE B 1 201 ? -6.019 22.261 11.258 1.00 111.83 201 ILE B N 1
ATOM 4096 C CA . ILE B 1 201 ? -4.990 22.951 12.039 1.00 113.48 201 ILE B CA 1
ATOM 4097 C C . ILE B 1 201 ? -3.980 23.695 11.175 1.00 113.70 201 ILE B C 1
ATOM 4098 O O . ILE B 1 201 ? -3.070 24.316 11.719 1.00 115.80 201 ILE B O 1
ATOM 4103 N N . LYS B 1 202 ? -4.128 23.627 9.847 1.00 116.89 202 LYS B N 1
ATOM 4104 C CA . LYS B 1 202 ? -3.250 24.347 8.908 1.00 117.08 202 LYS B CA 1
ATOM 4105 C C . LYS B 1 202 ? -3.033 25.785 9.347 1.00 118.90 202 LYS B C 1
ATOM 4106 O O . LYS B 1 202 ? -1.925 26.316 9.241 1.00 119.39 202 LYS B O 1
ATOM 4112 N N . ASN B 1 203 ? -4.111 26.392 9.841 1.00 121.96 203 ASN B N 1
ATOM 4113 C CA . ASN B 1 203 ? -4.165 27.816 10.138 1.00 120.06 203 ASN B CA 1
ATOM 4114 C C . ASN B 1 203 ? -3.207 28.264 11.249 1.00 119.97 203 ASN B C 1
ATOM 4115 O O . ASN B 1 203 ? -2.491 29.252 11.077 1.00 114.36 203 ASN B O 1
ATOM 4120 N N . PHE B 1 204 ? -3.187 27.535 12.367 1.00 120.75 204 PHE B N 1
ATOM 4121 C CA . PHE B 1 204 ? -2.438 27.939 13.572 1.00 121.38 204 PHE B CA 1
ATOM 4122 C C . PHE B 1 204 ? -3.049 29.215 14.160 1.00 120.10 204 PHE B C 1
ATOM 4123 O O . PHE B 1 204 ? -2.342 30.099 14.656 1.00 107.19 204 PHE B O 1
ATOM 4131 N N . ILE B 1 205 ? -4.379 29.283 14.091 1.00 124.19 205 ILE B N 1
ATOM 4132 C CA . ILE B 1 205 ? -5.151 30.429 14.587 1.00 130.90 205 ILE B CA 1
ATOM 4133 C C . ILE B 1 205 ? -5.808 30.087 15.930 1.00 132.91 205 ILE B C 1
ATOM 4134 O O . ILE B 1 205 ? -5.743 30.879 16.873 1.00 134.99 205 ILE B O 1
ATOM 4139 N N . ARG B 1 206 ? -6.421 28.906 16.011 1.00 128.12 206 ARG B N 1
ATOM 4140 C CA . ARG B 1 206 ? -7.070 28.438 17.232 1.00 121.35 206 ARG B CA 1
ATOM 4141 C C . ARG B 1 206 ? -6.011 27.933 18.217 1.00 122.69 206 ARG B C 1
ATOM 4142 O O . ARG B 1 206 ? -4.811 27.916 17.905 1.00 117.28 206 ARG B O 1
ATOM 4150 N N . GLU B 1 207 ? -6.450 27.550 19.414 1.00 123.93 207 GLU B N 1
ATOM 4151 C CA . GLU B 1 207 ? -5.524 27.192 20.491 1.00 120.59 207 GLU B CA 1
ATOM 4152 C C . GLU B 1 207 ? -5.000 25.777 20.300 1.00 114.42 207 GLU B C 1
ATOM 4153 O O . GLU B 1 207 ? -3.789 25.555 20.316 1.00 112.71 207 GLU B O 1
ATOM 4159 N N . GLU B 1 208 ? -5.917 24.829 20.117 1.00 108.05 208 GLU B N 1
ATOM 4160 C CA . GLU B 1 208 ? -5.559 23.420 19.915 1.00 112.83 208 GLU B CA 1
ATOM 4161 C C . GLU B 1 208 ? -4.528 23.215 18.796 1.00 109.67 208 GLU B C 1
ATOM 4162 O O . GLU B 1 208 ? -3.741 22.261 18.826 1.00 106.05 208 GLU B O 1
ATOM 4168 N N . ASP B 1 209 ? -4.524 24.131 17.831 1.00 105.49 209 ASP B N 1
ATOM 4169 C CA . ASP B 1 209 ? -3.612 24.073 16.693 1.00 104.46 209 ASP B CA 1
ATOM 4170 C C . ASP B 1 209 ? -2.133 24.012 17.088 1.00 99.60 209 ASP B C 1
ATOM 4171 O O . ASP B 1 209 ? -1.291 23.649 16.272 1.00 109.58 209 ASP B O 1
ATOM 4176 N N . VAL B 1 210 ? -1.829 24.364 18.333 1.00 94.61 210 VAL B N 1
ATOM 4177 C CA . VAL B 1 210 ? -0.491 24.199 18.902 1.00 88.25 210 VAL B CA 1
ATOM 4178 C C . VAL B 1 210 ? -0.391 22.903 19.714 1.00 84.46 210 VAL B C 1
ATOM 4179 O O . VAL B 1 210 ? 0.671 22.275 19.779 1.00 71.20 210 VAL B O 1
ATOM 4183 N N . ARG B 1 211 ? -1.500 22.535 20.356 1.00 83.68 211 ARG B N 1
ATOM 4184 C CA . ARG B 1 211 ? -1.584 21.336 21.188 1.00 83.78 211 ARG B CA 1
ATOM 4185 C C . ARG B 1 211 ? -1.396 20.054 20.375 1.00 81.77 211 ARG B C 1
ATOM 4186 O O . ARG B 1 211 ? -0.592 19.188 20.737 1.00 73.67 211 ARG B O 1
ATOM 4194 N N . VAL B 1 212 ? -2.127 19.962 19.267 1.00 81.59 212 VAL B N 1
ATOM 4195 C CA . VAL B 1 212 ? -2.070 18.801 18.376 1.00 78.27 212 VAL B CA 1
ATOM 4196 C C . VAL B 1 212 ? -0.637 18.532 17.898 1.00 74.39 212 VAL B C 1
ATOM 4197 O O . VAL B 1 212 ? -0.157 17.408 17.954 1.00 77.85 212 VAL B O 1
ATOM 4201 N N . LEU B 1 213 ? 0.047 19.564 17.435 1.00 73.05 213 LEU B N 1
ATOM 4202 C CA . LEU B 1 213 ? 1.423 19.402 16.985 1.00 76.75 213 LEU B CA 1
ATOM 4203 C C . LEU B 1 213 ? 2.306 18.939 18.132 1.00 73.20 213 LEU B C 1
ATOM 4204 O O . LEU B 1 213 ? 3.052 17.964 18.000 1.00 76.32 213 LEU B O 1
ATOM 4209 N N . VAL B 1 214 ? 2.210 19.640 19.256 1.00 70.87 214 VAL B N 1
ATOM 4210 C CA . VAL B 1 214 ? 3.107 19.399 20.380 1.00 66.00 214 VAL B CA 1
ATOM 4211 C C . VAL B 1 214 ? 2.902 18.007 20.974 1.00 63.09 214 VAL B C 1
ATOM 4212 O O . VAL B 1 214 ? 3.865 17.360 21.373 1.00 61.56 214 VAL B O 1
ATOM 4216 N N . LYS B 1 215 ? 1.665 17.535 21.043 1.00 60.00 215 LYS B N 1
ATOM 4217 C CA . LYS B 1 215 ? 1.449 16.224 21.644 1.00 64.77 215 LYS B CA 1
ATOM 4218 C C . LYS B 1 215 ? 1.939 15.126 20.704 1.00 62.00 215 LYS B C 1
ATOM 4219 O O . LYS B 1 215 ? 2.519 14.140 21.152 1.00 59.14 215 LYS B O 1
ATOM 4225 N N . ALA B 1 216 ? 1.751 15.328 19.401 1.00 63.97 216 ALA B N 1
ATOM 4226 C CA . ALA B 1 216 ? 2.292 14.420 18.384 1.00 58.51 216 ALA B CA 1
ATOM 4227 C C . ALA B 1 216 ? 3.814 14.349 18.463 1.00 56.58 216 ALA B C 1
ATOM 4228 O O . ALA B 1 216 ? 4.375 13.263 18.495 1.00 58.16 216 ALA B O 1
ATOM 4230 N N . LEU B 1 217 ? 4.481 15.495 18.547 1.00 58.14 217 LEU B N 1
ATOM 4231 C CA . LEU B 1 217 ? 5.949 15.517 18.711 1.00 56.47 217 LEU B CA 1
ATOM 4232 C C . LEU B 1 217 ? 6.440 14.827 19.975 1.00 54.08 217 LEU B C 1
ATOM 4233 O O . LEU B 1 217 ? 7.516 14.214 19.989 1.00 52.79 217 LEU B O 1
ATOM 4238 N N . ILE B 1 218 ? 5.680 14.977 21.055 1.00 53.39 218 ILE B N 1
ATOM 4239 C CA . ILE B 1 218 ? 6.083 14.423 22.336 1.00 52.97 218 ILE B CA 1
ATOM 4240 C C . ILE B 1 218 ? 5.992 12.908 22.222 1.00 51.78 218 ILE B C 1
ATOM 4241 O O . ILE B 1 218 ? 6.913 12.187 22.632 1.00 50.52 218 ILE B O 1
ATOM 4246 N N . GLY B 1 219 ? 4.902 12.435 21.620 1.00 49.86 219 GLY B N 1
ATOM 4247 C CA . GLY B 1 219 ? 4.744 11.010 21.317 1.00 51.62 219 GLY B CA 1
ATOM 4248 C C . GLY B 1 219 ? 5.994 10.393 20.711 1.00 50.95 219 GLY B C 1
ATOM 4249 O O . GLY B 1 219 ? 6.436 9.310 21.109 1.00 47.46 219 GLY B O 1
ATOM 4250 N N . CYS B 1 220 ? 6.585 11.104 19.763 1.00 51.34 220 CYS B N 1
ATOM 4251 C CA . CYS B 1 220 ? 7.762 10.607 19.082 1.00 52.53 220 CYS B CA 1
ATOM 4252 C C . CYS B 1 220 ? 8.951 10.470 19.997 1.00 54.03 220 CYS B C 1
ATOM 4253 O O . CYS B 1 220 ? 9.621 9.427 20.008 1.00 55.51 220 CYS B O 1
ATOM 4256 N N . GLY B 1 221 ? 9.221 11.526 20.756 1.00 53.41 221 GLY B N 1
ATOM 4257 C CA . GLY B 1 221 ? 10.277 11.492 21.753 1.00 51.99 221 GLY B CA 1
ATOM 4258 C C . GLY B 1 221 ? 10.162 10.268 22.633 1.00 53.66 221 GLY B C 1
ATOM 4259 O O . GLY B 1 221 ? 11.142 9.573 22.893 1.00 58.92 221 GLY B O 1
ATOM 4260 N N . VAL B 1 222 ? 8.948 10.006 23.089 1.00 53.79 222 VAL B N 1
ATOM 4261 C CA . VAL B 1 222 ? 8.676 8.875 23.963 1.00 55.09 222 VAL B CA 1
ATOM 4262 C C . VAL B 1 222 ? 9.004 7.557 23.224 1.00 55.50 222 VAL B C 1
ATOM 4263 O O . VAL B 1 222 ? 9.712 6.683 23.748 1.00 49.59 222 VAL B O 1
ATOM 4267 N N . ALA B 1 223 ? 8.480 7.447 22.001 1.00 57.26 223 ALA B N 1
ATOM 4268 C CA . ALA B 1 223 ? 8.790 6.351 21.078 1.00 55.19 223 ALA B CA 1
ATOM 4269 C C . ALA B 1 223 ? 10.298 6.143 20.896 1.00 52.34 223 ALA B C 1
ATOM 4270 O O . ALA B 1 223 ? 10.800 5.023 20.951 1.00 51.66 223 ALA B O 1
ATOM 4272 N N . MET B 1 224 ? 11.035 7.216 20.688 1.00 53.13 224 MET B N 1
ATOM 4273 C CA . MET B 1 224 ? 12.475 7.068 20.579 1.00 54.55 224 MET B CA 1
ATOM 4274 C C . MET B 1 224 ? 13.042 6.461 21.856 1.00 52.59 224 MET B C 1
ATOM 4275 O O . MET B 1 224 ? 13.912 5.593 21.807 1.00 50.96 224 MET B O 1
ATOM 4280 N N . GLY B 1 225 ? 12.532 6.914 22.996 1.00 56.93 225 GLY B N 1
ATOM 4281 C CA . GLY B 1 225 ? 12.974 6.412 24.295 1.00 56.80 225 GLY B CA 1
ATOM 4282 C C . GLY B 1 225 ? 12.665 4.943 24.442 1.00 57.22 225 GLY B C 1
ATOM 4283 O O . GLY B 1 225 ? 13.550 4.131 24.745 1.00 60.19 225 GLY B O 1
ATOM 4284 N N . ILE B 1 226 ? 11.408 4.597 24.191 1.00 57.27 226 ILE B N 1
ATOM 4285 C CA . ILE B 1 226 ? 10.982 3.205 24.208 1.00 57.06 226 ILE B CA 1
ATOM 4286 C C . ILE B 1 226 ? 11.842 2.365 23.280 1.00 59.47 226 ILE B C 1
ATOM 4287 O O . ILE B 1 226 ? 12.266 1.269 23.640 1.00 66.29 226 ILE B O 1
ATOM 4292 N N . ALA B 1 227 ? 12.090 2.885 22.083 1.00 58.03 227 ALA B N 1
ATOM 4293 C CA . ALA B 1 227 ? 12.800 2.132 21.059 1.00 56.36 227 ALA B CA 1
ATOM 4294 C C . ALA B 1 227 ? 14.274 2.003 21.382 1.00 59.01 227 ALA B C 1
ATOM 4295 O O . ALA B 1 227 ? 14.906 1.015 21.006 1.00 61.46 227 ALA B O 1
ATOM 4297 N N . GLY B 1 228 ? 14.825 2.999 22.072 1.00 62.17 228 GLY B N 1
ATOM 4298 C CA . GLY B 1 228 ? 16.259 3.017 22.380 1.00 63.55 228 GLY B CA 1
ATOM 4299 C C . GLY B 1 228 ? 17.117 3.538 21.234 1.00 62.31 228 GLY B C 1
ATOM 4300 O O . GLY B 1 228 ? 18.317 3.254 21.172 1.00 59.88 228 GLY B O 1
ATOM 4301 N N . SER B 1 229 ? 16.500 4.316 20.338 1.00 60.91 229 SER B N 1
ATOM 4302 C CA . SER B 1 229 ? 17.172 4.869 19.153 1.00 59.83 229 SER B CA 1
ATOM 4303 C C . SER B 1 229 ? 16.278 5.899 18.463 1.00 56.34 229 SER B C 1
ATOM 4304 O O . SER B 1 229 ? 15.082 5.969 18.723 1.00 55.04 229 SER B O 1
ATOM 4307 N N . SER B 1 230 ? 16.850 6.685 17.563 1.00 55.79 230 SER B N 1
ATOM 4308 C CA . SER B 1 230 ? 16.052 7.628 16.784 1.00 58.67 230 SER B CA 1
ATOM 4309 C C . SER B 1 230 ? 15.235 6.909 15.703 1.00 58.43 230 SER B C 1
ATOM 4310 O O . SER B 1 230 ? 14.371 7.515 15.061 1.00 55.87 230 SER B O 1
ATOM 4313 N N . ARG B 1 231 ? 15.496 5.610 15.548 1.00 57.10 231 ARG B N 1
ATOM 4314 C CA . ARG B 1 231 ? 14.931 4.764 14.486 1.00 56.62 231 ARG B CA 1
ATOM 4315 C C . ARG B 1 231 ? 13.427 4.893 14.221 1.00 57.78 231 ARG B C 1
ATOM 4316 O O . ARG B 1 231 ? 13.018 4.934 13.071 1.00 59.85 231 ARG B O 1
ATOM 4324 N N . PRO B 1 232 ? 12.582 4.936 15.266 1.00 62.06 232 PRO B N 1
ATOM 4325 C CA . PRO B 1 232 ? 11.161 5.112 14.898 1.00 61.71 232 PRO B CA 1
ATOM 4326 C C . PRO B 1 232 ? 10.788 6.493 14.340 1.00 57.83 232 PRO B C 1
ATOM 4327 O O . PRO B 1 232 ? 9.690 6.653 13.816 1.00 49.95 232 PRO B O 1
ATOM 4331 N N . CYS B 1 233 ? 11.676 7.476 14.446 1.00 60.74 233 CYS B N 1
ATOM 4332 C CA . CYS B 1 233 ? 11.350 8.844 14.030 1.00 64.50 233 CYS B CA 1
ATOM 4333 C C . CYS B 1 233 ? 12.314 9.468 13.013 1.00 66.46 233 CYS B C 1
ATOM 4334 O O . CYS B 1 233 ? 12.121 10.611 12.568 1.00 68.82 233 CYS B O 1
ATOM 4337 N N . SER B 1 234 ? 13.340 8.716 12.638 1.00 65.15 234 SER B N 1
ATOM 4338 C CA . SER B 1 234 ? 14.354 9.199 11.719 1.00 61.30 234 SER B CA 1
ATOM 4339 C C . SER B 1 234 ? 14.822 8.029 10.861 1.00 60.09 234 SER B C 1
ATOM 4340 O O . SER B 1 234 ? 15.491 7.131 11.347 1.00 63.07 234 SER B O 1
ATOM 4343 N N . GLY B 1 235 ? 14.427 8.030 9.599 1.00 59.87 235 GLY B N 1
ATOM 4344 C CA . GLY B 1 235 ? 14.953 7.092 8.614 1.00 57.81 235 GLY B CA 1
ATOM 4345 C C . GLY B 1 235 ? 15.602 7.820 7.443 1.00 57.43 235 GLY B C 1
ATOM 4346 O O . GLY B 1 235 ? 16.286 8.836 7.619 1.00 57.16 235 GLY B O 1
ATOM 4347 N N . SER B 1 236 ? 15.372 7.302 6.242 1.00 52.50 236 SER B N 1
ATOM 4348 C CA . SER B 1 236 ? 16.012 7.825 5.048 1.00 50.46 236 SER B CA 1
ATOM 4349 C C . SER B 1 236 ? 15.593 9.273 4.711 1.00 47.37 236 SER B C 1
ATOM 4350 O O . SER B 1 236 ? 16.386 10.026 4.180 1.00 44.69 236 SER B O 1
ATOM 4353 N N . GLU B 1 237 ? 14.356 9.650 5.020 1.00 48.85 237 GLU B N 1
ATOM 4354 C CA . GLU B 1 237 ? 13.881 11.035 4.833 1.00 48.12 237 GLU B CA 1
ATOM 4355 C C . GLU B 1 237 ? 14.698 12.009 5.656 1.00 49.61 237 GLU B C 1
ATOM 4356 O O . GLU B 1 237 ? 14.984 13.122 5.207 1.00 54.85 237 GLU B O 1
ATOM 4362 N N . HIS B 1 238 ? 15.090 11.568 6.849 1.00 47.77 238 HIS B N 1
ATOM 4363 C CA . HIS B 1 238 ? 15.954 12.334 7.726 1.00 49.44 238 HIS B CA 1
ATOM 4364 C C . HIS B 1 238 ? 17.403 12.340 7.289 1.00 50.36 238 HIS B C 1
ATOM 4365 O O . HIS B 1 238 ? 18.125 13.273 7.596 1.00 55.67 238 HIS B O 1
ATOM 4372 N N . LEU B 1 239 ? 17.851 11.266 6.651 1.00 52.01 239 LEU B N 1
ATOM 4373 C CA . LEU B 1 239 ? 19.212 11.200 6.137 1.00 52.03 239 LEU B CA 1
ATOM 4374 C C . LEU B 1 239 ? 19.383 12.225 5.023 1.00 54.22 239 LEU B C 1
ATOM 4375 O O . LEU B 1 239 ? 20.469 12.756 4.819 1.00 59.23 239 LEU B O 1
ATOM 4380 N N . PHE B 1 240 ? 18.302 12.489 4.306 1.00 56.88 240 PHE B N 1
ATOM 4381 C CA . PHE B 1 240 ? 18.262 13.553 3.321 1.00 61.68 240 PHE B CA 1
ATOM 4382 C C . PHE B 1 240 ? 18.455 14.889 4.042 1.00 65.87 240 PHE B C 1
ATOM 4383 O O . PHE B 1 240 ? 19.418 15.601 3.762 1.00 68.55 240 PHE B O 1
ATOM 4391 N N . ALA B 1 241 ? 17.582 15.198 5.003 1.00 63.47 241 ALA B N 1
ATOM 4392 C CA . ALA B 1 241 ? 17.661 16.464 5.747 1.00 59.89 241 ALA B CA 1
ATOM 4393 C C . ALA B 1 241 ? 19.027 16.710 6.351 1.00 62.76 241 ALA B C 1
ATOM 4394 O O . ALA B 1 241 ? 19.575 17.796 6.224 1.00 61.53 241 ALA B O 1
ATOM 4396 N N . HIS B 1 242 ? 19.571 15.702 7.019 1.00 67.97 242 HIS B N 1
ATOM 4397 C CA . HIS B 1 242 ? 20.873 15.836 7.671 1.00 74.13 242 HIS B CA 1
ATOM 4398 C C . HIS B 1 242 ? 21.959 16.095 6.623 1.00 75.33 242 HIS B C 1
ATOM 4399 O O . HIS B 1 242 ? 22.910 16.832 6.884 1.00 75.08 242 HIS B O 1
ATOM 4406 N N . ALA B 1 243 ? 21.803 15.481 5.446 1.00 76.06 243 ALA B N 1
ATOM 4407 C CA . ALA B 1 243 ? 22.708 15.684 4.308 1.00 75.20 243 ALA B CA 1
ATOM 4408 C C . ALA B 1 243 ? 22.657 17.109 3.737 1.00 74.14 243 ALA B C 1
ATOM 4409 O O . ALA B 1 243 ? 23.682 17.631 3.312 1.00 78.83 243 ALA B O 1
ATOM 4411 N N . ILE B 1 244 ? 21.478 17.726 3.717 1.00 73.83 244 ILE B N 1
ATOM 4412 C CA . ILE B 1 244 ? 21.348 19.136 3.323 1.00 77.77 244 ILE B CA 1
ATOM 4413 C C . ILE B 1 244 ? 21.879 20.083 4.406 1.00 81.32 244 ILE B C 1
ATOM 4414 O O . ILE B 1 244 ? 22.579 21.045 4.103 1.00 83.13 244 ILE B O 1
ATOM 4419 N N . GLU B 1 245 ? 21.545 19.793 5.661 1.00 84.92 245 GLU B N 1
ATOM 4420 C CA . GLU B 1 245 ? 21.911 20.639 6.801 1.00 84.83 245 GLU B CA 1
ATOM 4421 C C . GLU B 1 245 ? 23.408 20.821 7.000 1.00 85.18 245 GLU B C 1
ATOM 4422 O O . GLU B 1 245 ? 23.841 21.891 7.419 1.00 91.66 245 GLU B O 1
ATOM 4428 N N . VAL B 1 246 ? 24.197 19.792 6.712 1.00 80.25 246 VAL B N 1
ATOM 4429 C CA . VAL B 1 246 ? 25.651 19.904 6.849 1.00 78.61 246 VAL B CA 1
ATOM 4430 C C . VAL B 1 246 ? 26.307 20.572 5.635 1.00 77.64 246 VAL B C 1
ATOM 4431 O O . VAL B 1 246 ? 27.528 20.643 5.556 1.00 75.06 246 VAL B O 1
ATOM 4435 N N . ARG B 1 247 ? 25.504 21.056 4.691 1.00 79.87 247 ARG B N 1
ATOM 4436 C CA . ARG B 1 247 ? 26.027 21.750 3.520 1.00 83.71 247 ARG B CA 1
ATOM 4437 C C . ARG B 1 247 ? 25.650 23.239 3.503 1.00 86.76 247 ARG B C 1
ATOM 4438 O O . ARG B 1 247 ? 25.529 23.828 2.432 1.00 82.10 247 ARG B O 1
ATOM 4446 N N . VAL B 1 248 ? 25.485 23.849 4.680 1.00 97.39 248 VAL B N 1
ATOM 4447 C CA . VAL B 1 248 ? 25.051 25.257 4.786 1.00 102.80 248 VAL B CA 1
ATOM 4448 C C . VAL B 1 248 ? 25.734 25.992 5.948 1.00 103.66 248 VAL B C 1
ATOM 4449 O O . VAL B 1 248 ? 25.416 27.150 6.252 1.00 101.38 248 VAL B O 1
ATOM 4453 N N . ASP B 1 252 ? 22.786 27.840 7.229 1.00 105.87 252 ASP B N 1
ATOM 4454 C CA . ASP B 1 252 ? 21.612 27.730 8.095 1.00 106.28 252 ASP B CA 1
ATOM 4455 C C . ASP B 1 252 ? 20.395 28.471 7.495 1.00 104.30 252 ASP B C 1
ATOM 4456 O O . ASP B 1 252 ? 19.705 29.237 8.184 1.00 94.31 252 ASP B O 1
ATOM 4461 N N . GLU B 1 253 ? 20.127 28.209 6.214 1.00 102.25 253 GLU B N 1
ATOM 4462 C CA . GLU B 1 253 ? 19.056 28.896 5.465 1.00 104.43 253 GLU B CA 1
ATOM 4463 C C . GLU B 1 253 ? 17.906 27.954 5.073 1.00 99.33 253 GLU B C 1
ATOM 4464 O O . GLU B 1 253 ? 17.221 28.169 4.070 1.00 90.14 253 GLU B O 1
ATOM 4470 N N . VAL B 1 254 ? 17.693 26.924 5.894 1.00 99.29 254 VAL B N 1
ATOM 4471 C CA . VAL B 1 254 ? 16.609 25.952 5.700 1.00 94.59 254 VAL B CA 1
ATOM 4472 C C . VAL B 1 254 ? 16.044 25.492 7.043 1.00 90.36 254 VAL B C 1
ATOM 4473 O O . VAL B 1 254 ? 16.782 25.350 8.024 1.00 84.70 254 VAL B O 1
ATOM 4477 N N . VAL B 1 255 ? 14.735 25.253 7.068 1.00 86.48 255 VAL B N 1
ATOM 4478 C CA . VAL B 1 255 ? 14.065 24.708 8.239 1.00 85.74 255 VAL B CA 1
ATOM 4479 C C . VAL B 1 255 ? 14.078 23.176 8.156 1.00 84.21 255 VAL B C 1
ATOM 4480 O O . VAL B 1 255 ? 13.538 22.582 7.204 1.00 73.67 255 VAL B O 1
ATOM 4484 N N . HIS B 1 256 ? 14.691 22.555 9.164 1.00 82.49 256 HIS B N 1
ATOM 4485 C CA . HIS B 1 256 ? 14.763 21.094 9.291 1.00 80.24 256 HIS B CA 1
ATOM 4486 C C . HIS B 1 256 ? 13.509 20.355 8.820 1.00 72.55 256 HIS B C 1
ATOM 4487 O O . HIS B 1 256 ? 13.598 19.477 7.969 1.00 75.47 256 HIS B O 1
ATOM 4494 N N . GLY B 1 257 ? 12.350 20.708 9.368 1.00 67.00 257 GLY B N 1
ATOM 4495 C CA . GLY B 1 257 ? 11.100 20.002 9.056 1.00 65.05 257 GLY B CA 1
ATOM 4496 C C . GLY B 1 257 ? 10.594 20.104 7.623 1.00 65.58 257 GLY B C 1
ATOM 4497 O O . GLY B 1 257 ? 9.845 19.245 7.165 1.00 65.19 257 GLY B O 1
ATOM 4498 N N . GLU B 1 258 ? 10.971 21.169 6.923 1.00 72.72 258 GLU B N 1
ATOM 4499 C CA . GLU B 1 258 ? 10.603 21.340 5.511 1.00 74.73 258 GLU B CA 1
ATOM 4500 C C . GLU B 1 258 ? 11.411 20.373 4.647 1.00 67.13 258 GLU B C 1
ATOM 4501 O O . GLU B 1 258 ? 10.907 19.830 3.664 1.00 59.91 258 GLU B O 1
ATOM 4507 N N . LEU B 1 259 ? 12.673 20.188 5.023 1.00 60.28 259 LEU B N 1
ATOM 4508 C CA . LEU B 1 259 ? 13.535 19.218 4.389 1.00 63.19 259 LEU B CA 1
ATOM 4509 C C . LEU B 1 259 ? 12.943 17.813 4.606 1.00 64.31 259 LEU B C 1
ATOM 4510 O O . LEU B 1 259 ? 12.637 17.102 3.647 1.00 61.56 259 LEU B O 1
ATOM 4515 N N . VAL B 1 260 ? 12.741 17.436 5.865 1.00 60.60 260 VAL B N 1
ATOM 4516 C CA . VAL B 1 260 ? 12.163 16.138 6.180 1.00 61.57 260 VAL B CA 1
ATOM 4517 C C . VAL B 1 260 ? 10.939 15.854 5.310 1.00 60.82 260 VAL B C 1
ATOM 4518 O O . VAL B 1 260 ? 10.772 14.731 4.819 1.00 63.63 260 VAL B O 1
ATOM 4522 N N . ALA B 1 261 ? 10.096 16.859 5.109 1.00 56.62 261 ALA B N 1
ATOM 4523 C CA . ALA B 1 261 ? 8.911 16.690 4.271 1.00 56.11 261 ALA B CA 1
ATOM 4524 C C . ALA B 1 261 ? 9.273 16.471 2.812 1.00 57.87 261 ALA B C 1
ATOM 4525 O O . ALA B 1 261 ? 8.650 15.649 2.130 1.00 57.72 261 ALA B O 1
ATOM 4527 N N . LEU B 1 262 ? 10.263 17.214 2.321 1.00 59.13 262 LEU B N 1
ATOM 4528 C CA . LEU B 1 262 ? 10.775 16.981 0.972 1.00 60.19 262 LEU B CA 1
ATOM 4529 C C . LEU B 1 262 ? 11.310 15.534 0.863 1.00 60.00 262 LEU B C 1
ATOM 4530 O O . LEU B 1 262 ? 10.921 14.784 -0.043 1.00 60.18 262 LEU B O 1
ATOM 4535 N N . GLY B 1 263 ? 12.162 15.140 1.809 1.00 55.60 263 GLY B N 1
ATOM 4536 C CA . GLY B 1 263 ? 12.712 13.784 1.856 1.00 54.92 263 GLY B CA 1
ATOM 4537 C C . GLY B 1 263 ? 11.637 12.716 1.855 1.00 54.06 263 GLY B C 1
ATOM 4538 O O . GLY B 1 263 ? 11.769 11.675 1.227 1.00 51.89 263 GLY B O 1
ATOM 4539 N N . THR B 1 264 ? 10.546 13.004 2.544 1.00 56.85 264 THR B N 1
ATOM 4540 C CA . THR B 1 264 ? 9.424 12.084 2.648 1.00 55.51 264 THR B CA 1
ATOM 4541 C C . THR B 1 264 ? 8.774 11.811 1.298 1.00 54.73 264 THR B C 1
ATOM 4542 O O . THR B 1 264 ? 8.364 10.690 1.021 1.00 59.49 264 THR B O 1
ATOM 4546 N N . ILE B 1 265 ? 8.671 12.833 0.461 1.00 55.92 265 ILE B N 1
ATOM 4547 C CA . ILE B 1 265 ? 8.042 12.677 -0.850 1.00 52.67 265 ILE B CA 1
ATOM 4548 C C . ILE B 1 265 ? 8.925 11.776 -1.697 1.00 50.66 265 ILE B C 1
ATOM 4549 O O . ILE B 1 265 ? 8.448 10.827 -2.341 1.00 50.09 265 ILE B O 1
ATOM 4554 N N . ILE B 1 266 ? 10.220 12.074 -1.660 1.00 46.09 266 ILE B N 1
ATOM 4555 C CA . ILE B 1 266 ? 11.197 11.359 -2.449 1.00 44.89 266 ILE B CA 1
ATOM 4556 C C . ILE B 1 266 ? 11.276 9.891 -2.025 1.00 48.26 266 ILE B C 1
ATOM 4557 O O . ILE B 1 266 ? 11.263 8.980 -2.874 1.00 45.46 266 ILE B O 1
ATOM 4562 N N . MET B 1 267 ? 11.380 9.684 -0.711 1.00 44.60 267 MET B N 1
ATOM 4563 C CA . MET B 1 267 ? 11.552 8.362 -0.153 1.00 44.07 267 MET B CA 1
ATOM 4564 C C . MET B 1 267 ? 10.265 7.573 -0.252 1.00 44.82 267 MET B C 1
ATOM 4565 O O . MET B 1 267 ? 10.291 6.337 -0.354 1.00 46.39 267 MET B O 1
ATOM 4570 N N . ALA B 1 268 ? 9.135 8.267 -0.221 1.00 44.55 268 ALA B N 1
ATOM 4571 C CA . ALA B 1 268 ? 7.858 7.592 -0.444 1.00 47.14 268 ALA B CA 1
ATOM 4572 C C . ALA B 1 268 ? 7.849 7.013 -1.859 1.00 47.37 268 ALA B C 1
ATOM 4573 O O . ALA B 1 268 ? 7.586 5.830 -2.061 1.00 46.04 268 ALA B O 1
ATOM 4575 N N . TYR B 1 269 ? 8.198 7.848 -2.827 1.00 49.92 269 TYR B N 1
ATOM 4576 C CA . TYR B 1 269 ? 8.408 7.381 -4.196 1.00 50.84 269 TYR B CA 1
ATOM 4577 C C . TYR B 1 269 ? 9.379 6.181 -4.310 1.00 52.75 269 TYR B C 1
ATOM 4578 O O . TYR B 1 269 ? 9.054 5.178 -4.961 1.00 53.53 269 TYR B O 1
ATOM 4587 N N . LEU B 1 270 ? 10.556 6.275 -3.687 1.00 48.04 270 LEU B N 1
ATOM 4588 C CA . LEU B 1 270 ? 11.508 5.164 -3.716 1.00 46.08 270 LEU B CA 1
ATOM 4589 C C . LEU B 1 270 ? 10.881 3.889 -3.164 1.00 46.21 270 LEU B C 1
ATOM 4590 O O . LEU B 1 270 ? 11.055 2.820 -3.722 1.00 48.15 270 LEU B O 1
ATOM 4595 N N . HIS B 1 271 ? 10.160 4.031 -2.056 1.00 48.81 271 HIS B N 1
ATOM 4596 C CA . HIS B 1 271 ? 9.505 2.913 -1.372 1.00 47.94 271 HIS B CA 1
ATOM 4597 C C . HIS B 1 271 ? 8.336 2.327 -2.145 1.00 47.00 271 HIS B C 1
ATOM 4598 O O . HIS B 1 271 ? 7.896 1.221 -1.844 1.00 49.42 271 HIS B O 1
ATOM 4605 N N . GLY B 1 272 ? 7.810 3.077 -3.102 1.00 44.02 272 GLY B N 1
ATOM 4606 C CA . GLY B 1 272 ? 6.751 2.579 -3.947 1.00 45.79 272 GLY B CA 1
ATOM 4607 C C . GLY B 1 272 ? 5.362 2.842 -3.409 1.00 47.68 272 GLY B C 1
ATOM 4608 O O . GLY B 1 272 ? 4.400 2.226 -3.855 1.00 49.62 272 GLY B O 1
ATOM 4609 N N . ILE B 1 273 ? 5.248 3.777 -2.476 1.00 52.03 273 ILE B N 1
ATOM 4610 C CA . ILE B 1 273 ? 3.960 4.105 -1.858 1.00 54.70 273 ILE B CA 1
ATOM 4611 C C . ILE B 1 273 ? 3.455 5.443 -2.418 1.00 57.98 273 ILE B C 1
ATOM 4612 O O . ILE B 1 273 ? 4.037 5.968 -3.367 1.00 55.74 273 ILE B O 1
ATOM 4617 N N . ASN B 1 274 ? 2.380 5.979 -1.834 1.00 60.64 274 ASN B N 1
ATOM 4618 C CA . ASN B 1 274 ? 1.673 7.123 -2.400 1.00 62.69 274 ASN B CA 1
ATOM 4619 C C . ASN B 1 274 ? 2.297 8.456 -2.029 1.00 58.86 274 ASN B C 1
ATOM 4620 O O . ASN B 1 274 ? 1.829 9.146 -1.138 1.00 56.82 274 ASN B O 1
ATOM 4625 N N . TRP B 1 275 ? 3.363 8.808 -2.729 1.00 58.25 275 TRP B N 1
ATOM 4626 C CA . TRP B 1 275 ? 4.020 10.105 -2.552 1.00 61.58 275 TRP B CA 1
ATOM 4627 C C . TRP B 1 275 ? 3.132 11.302 -2.940 1.00 66.02 275 TRP B C 1
ATOM 4628 O O . TRP B 1 275 ? 3.327 12.403 -2.440 1.00 69.19 275 TRP B O 1
ATOM 4639 N N . ARG B 1 276 ? 2.187 11.092 -3.852 1.00 72.39 276 ARG B N 1
ATOM 4640 C CA . ARG B 1 276 ? 1.247 12.143 -4.240 1.00 80.43 276 ARG B CA 1
ATOM 4641 C C . ARG B 1 276 ? 0.404 12.589 -3.050 1.00 77.62 276 ARG B C 1
ATOM 4642 O O . ARG B 1 276 ? 0.254 13.789 -2.804 1.00 77.63 276 ARG B O 1
ATOM 4650 N N . ARG B 1 277 ? -0.122 11.622 -2.306 1.00 72.41 277 ARG B N 1
ATOM 4651 C CA . ARG B 1 277 ? -0.895 11.912 -1.092 1.00 73.03 277 ARG B CA 1
ATOM 4652 C C . ARG B 1 277 ? -0.085 12.754 -0.088 1.00 70.69 277 ARG B C 1
ATOM 4653 O O . ARG B 1 277 ? -0.615 13.684 0.519 1.00 67.65 277 ARG B O 1
ATOM 4661 N N . ILE B 1 278 ? 1.196 12.434 0.071 1.00 66.73 278 ILE B N 1
ATOM 4662 C CA . ILE B 1 278 ? 2.080 13.216 0.942 1.00 68.74 278 ILE B CA 1
ATOM 4663 C C . ILE B 1 278 ? 2.335 14.602 0.330 1.00 73.33 278 ILE B C 1
ATOM 4664 O O . ILE B 1 278 ? 2.430 15.607 1.044 1.00 70.26 278 ILE B O 1
ATOM 4669 N N . LYS B 1 279 ? 2.442 14.643 -0.993 1.00 79.73 279 LYS B N 1
ATOM 4670 C CA . LYS B 1 279 ? 2.592 15.901 -1.711 1.00 85.50 279 LYS B CA 1
ATOM 4671 C C . LYS B 1 279 ? 1.389 16.817 -1.485 1.00 81.78 279 LYS B C 1
ATOM 4672 O O . LYS B 1 279 ? 1.556 18.003 -1.215 1.00 82.50 279 LYS B O 1
ATOM 4678 N N . ARG B 1 280 ? 0.185 16.265 -1.601 1.00 80.43 280 ARG B N 1
ATOM 4679 C CA . ARG B 1 280 ? -1.039 17.035 -1.341 1.00 88.82 280 ARG B CA 1
ATOM 4680 C C . ARG B 1 280 ? -0.956 17.692 0.033 1.00 89.45 280 ARG B C 1
ATOM 4681 O O . ARG B 1 280 ? -1.048 18.914 0.169 1.00 93.74 280 ARG B O 1
ATOM 4689 N N . ILE B 1 281 ? -0.732 16.862 1.041 1.00 85.83 281 ILE B N 1
ATOM 4690 C CA . ILE B 1 281 ? -0.761 17.297 2.421 1.00 83.50 281 ILE B CA 1
ATOM 4691 C C . ILE B 1 281 ? 0.328 18.320 2.698 1.00 80.49 281 ILE B C 1
ATOM 4692 O O . ILE B 1 281 ? 0.092 19.279 3.425 1.00 83.57 281 ILE B O 1
ATOM 4697 N N . ALA B 1 282 ? 1.509 18.128 2.116 1.00 74.76 282 ALA B N 1
ATOM 4698 C CA . ALA B 1 282 ? 2.621 19.052 2.332 1.00 74.27 282 ALA B CA 1
ATOM 4699 C C . ALA B 1 282 ? 2.320 20.456 1.804 1.00 79.26 282 ALA B C 1
ATOM 4700 O O . ALA B 1 282 ? 2.810 21.453 2.345 1.00 77.98 282 ALA B O 1
ATOM 4702 N N . ASP B 1 283 ? 1.530 20.525 0.735 1.00 80.34 283 ASP B N 1
ATOM 4703 C CA . ASP B 1 283 ? 1.105 21.802 0.182 1.00 84.50 283 ASP B CA 1
ATOM 4704 C C . ASP B 1 283 ? 0.237 22.546 1.180 1.00 84.73 283 ASP B C 1
ATOM 4705 O O . ASP B 1 283 ? 0.482 23.716 1.475 1.00 85.75 283 ASP B O 1
ATOM 4710 N N . ILE B 1 284 ? -0.764 21.853 1.711 1.00 84.69 284 ILE B N 1
ATOM 4711 C CA . ILE B 1 284 ? -1.733 22.473 2.604 1.00 84.85 284 ILE B CA 1
ATOM 4712 C C . ILE B 1 284 ? -1.023 23.216 3.741 1.00 87.49 284 ILE B C 1
ATOM 4713 O O . ILE B 1 284 ? -1.304 24.386 3.997 1.00 92.61 284 ILE B O 1
ATOM 4718 N N . ILE B 1 285 ? -0.064 22.561 4.380 1.00 87.07 285 ILE B N 1
ATOM 4719 C CA . ILE B 1 285 ? 0.678 23.190 5.475 1.00 89.95 285 ILE B CA 1
ATOM 4720 C C . ILE B 1 285 ? 1.429 24.452 5.012 1.00 90.67 285 ILE B C 1
ATOM 4721 O O . ILE B 1 285 ? 1.685 25.359 5.810 1.00 88.38 285 ILE B O 1
ATOM 4726 N N . GLY B 1 286 ? 1.766 24.507 3.724 1.00 89.51 286 GLY B N 1
ATOM 4727 C CA . GLY B 1 286 ? 2.563 25.591 3.171 1.00 82.49 286 GLY B CA 1
ATOM 4728 C C . GLY B 1 286 ? 4.029 25.256 3.299 1.00 79.46 286 GLY B C 1
ATOM 4729 O O . GLY B 1 286 ? 4.856 26.140 3.529 1.00 77.92 286 GLY B O 1
ATOM 4730 N N . LEU B 1 287 ? 4.351 23.969 3.166 1.00 77.23 287 LEU B N 1
ATOM 4731 C CA . LEU B 1 287 ? 5.742 23.516 3.125 1.00 71.60 287 LEU B CA 1
ATOM 4732 C C . LEU B 1 287 ? 6.245 23.590 1.680 1.00 66.62 287 LEU B C 1
ATOM 4733 O O . LEU B 1 287 ? 5.453 23.553 0.736 1.00 62.31 287 LEU B O 1
ATOM 4738 N N . PRO B 1 288 ? 7.564 23.709 1.494 1.00 63.52 288 PRO B N 1
ATOM 4739 C CA . PRO B 1 288 ? 8.082 23.629 0.138 1.00 67.37 288 PRO B CA 1
ATOM 4740 C C . PRO B 1 288 ? 7.904 22.247 -0.476 1.00 70.97 288 PRO B C 1
ATOM 4741 O O . PRO B 1 288 ? 8.401 21.262 0.066 1.00 76.13 288 PRO B O 1
ATOM 4745 N N . THR B 1 289 ? 7.197 22.194 -1.600 1.00 72.26 289 THR B N 1
ATOM 4746 C CA . THR B 1 289 ? 7.020 20.968 -2.368 1.00 67.86 289 THR B CA 1
ATOM 4747 C C . THR B 1 289 ? 7.807 21.028 -3.690 1.00 69.52 289 THR B C 1
ATOM 4748 O O . THR B 1 289 ? 7.360 20.543 -4.730 1.00 67.70 289 THR B O 1
ATOM 4752 N N . SER B 1 290 ? 8.988 21.637 -3.622 1.00 70.66 290 SER B N 1
ATOM 4753 C CA . SER B 1 290 ? 9.952 21.645 -4.713 1.00 71.79 290 SER B CA 1
ATOM 4754 C C . SER B 1 290 ? 11.231 22.173 -4.104 1.00 72.33 290 SER B C 1
ATOM 4755 O O . SER B 1 290 ? 11.194 22.831 -3.071 1.00 74.56 290 SER B O 1
ATOM 4758 N N . LEU B 1 291 ? 12.356 21.907 -4.746 1.00 73.26 291 LEU B N 1
ATOM 4759 C CA . LEU B 1 291 ? 13.635 22.413 -4.268 1.00 75.32 291 LEU B CA 1
ATOM 4760 C C . LEU B 1 291 ? 13.704 23.935 -4.466 1.00 78.01 291 LEU B C 1
ATOM 4761 O O . LEU B 1 291 ? 14.352 24.653 -3.692 1.00 73.08 291 LEU B O 1
ATOM 4766 N N . ARG B 1 292 ? 13.042 24.413 -5.518 1.00 81.60 292 ARG B N 1
ATOM 4767 C CA . ARG B 1 292 ? 12.928 25.844 -5.774 1.00 87.14 292 ARG B CA 1
ATOM 4768 C C . ARG B 1 292 ? 12.157 26.470 -4.633 1.00 81.89 292 ARG B C 1
ATOM 4769 O O . ARG B 1 292 ? 12.694 27.312 -3.910 1.00 75.85 292 ARG B O 1
ATOM 4777 N N . GLN B 1 293 ? 10.913 26.022 -4.454 1.00 73.84 293 GLN B N 1
ATOM 4778 C CA . GLN B 1 293 ? 10.080 26.476 -3.356 1.00 71.35 293 GLN B CA 1
ATOM 4779 C C . GLN B 1 293 ? 10.862 26.551 -2.033 1.00 76.24 293 GLN B C 1
ATOM 4780 O O . GLN B 1 293 ? 10.690 27.497 -1.255 1.00 80.50 293 GLN B O 1
ATOM 4786 N N . ALA B 1 294 ? 11.735 25.571 -1.795 1.00 75.74 294 ALA B N 1
ATOM 4787 C CA . ALA B 1 294 ? 12.545 25.518 -0.570 1.00 73.36 294 ALA B CA 1
ATOM 4788 C C . ALA B 1 294 ? 13.863 26.244 -0.684 1.00 69.05 294 ALA B C 1
ATOM 4789 O O . ALA B 1 294 ? 14.674 26.172 0.230 1.00 66.14 294 ALA B O 1
ATOM 4791 N N . ASN B 1 295 ? 14.096 26.916 -1.806 1.00 78.67 295 ASN B N 1
ATOM 4792 C CA . ASN B 1 295 ? 15.361 27.595 -2.045 1.00 81.67 295 ASN B CA 1
ATOM 4793 C C . ASN B 1 295 ? 16.529 26.616 -1.861 1.00 83.49 295 ASN B C 1
ATOM 4794 O O . ASN B 1 295 ? 17.368 26.782 -0.971 1.00 82.54 295 ASN B O 1
ATOM 4799 N N . ILE B 1 296 ? 16.552 25.584 -2.704 1.00 83.68 296 ILE B N 1
ATOM 4800 C CA . ILE B 1 296 ? 17.593 24.557 -2.654 1.00 83.21 296 ILE B CA 1
ATOM 4801 C C . ILE B 1 296 ? 18.277 24.390 -4.011 1.00 76.47 296 ILE B C 1
ATOM 4802 O O . ILE B 1 296 ? 17.628 24.047 -4.999 1.00 71.13 296 ILE B O 1
ATOM 4807 N N . ASP B 1 297 ? 19.588 24.639 -4.036 1.00 75.09 297 ASP B N 1
ATOM 4808 C CA . ASP B 1 297 ? 20.428 24.416 -5.212 1.00 78.45 297 ASP B CA 1
ATOM 4809 C C . ASP B 1 297 ? 20.332 22.945 -5.623 1.00 82.03 297 ASP B C 1
ATOM 4810 O O . ASP B 1 297 ? 20.614 22.046 -4.822 1.00 87.32 297 ASP B O 1
ATOM 4815 N N . VAL B 1 298 ? 19.930 22.710 -6.869 1.00 74.89 298 VAL B N 1
ATOM 4816 C CA . VAL B 1 298 ? 19.684 21.360 -7.358 1.00 72.02 298 VAL B CA 1
ATOM 4817 C C . VAL B 1 298 ? 20.923 20.478 -7.217 1.00 73.26 298 VAL B C 1
ATOM 4818 O O . VAL B 1 298 ? 20.814 19.294 -6.892 1.00 69.37 298 VAL B O 1
ATOM 4822 N N . ASP B 1 299 ? 22.102 21.045 -7.459 1.00 72.95 299 ASP B N 1
ATOM 4823 C CA . ASP B 1 299 ? 23.334 20.264 -7.360 1.00 75.86 299 ASP B CA 1
ATOM 4824 C C . ASP B 1 299 ? 23.494 19.745 -5.933 1.00 74.08 299 ASP B C 1
ATOM 4825 O O . ASP B 1 299 ? 23.811 18.572 -5.716 1.00 72.58 299 ASP B O 1
ATOM 4830 N N . LEU B 1 300 ? 23.239 20.616 -4.964 1.00 71.88 300 LEU B N 1
ATOM 4831 C CA . LEU B 1 300 ? 23.297 20.233 -3.560 1.00 72.43 300 LEU B CA 1
ATOM 4832 C C . LEU B 1 300 ? 22.407 19.024 -3.271 1.00 67.70 300 LEU B C 1
ATOM 4833 O O . LEU B 1 300 ? 22.856 18.027 -2.711 1.00 66.08 300 LEU B O 1
ATOM 4838 N N . ALA B 1 301 ? 21.145 19.125 -3.669 1.00 62.35 301 ALA B N 1
ATOM 4839 C CA . ALA B 1 301 ? 20.177 18.081 -3.401 1.00 64.76 301 ALA B CA 1
ATOM 4840 C C . ALA B 1 301 ? 20.613 16.728 -3.976 1.00 65.93 301 ALA B C 1
ATOM 4841 O O . ALA B 1 301 ? 20.394 15.692 -3.351 1.00 65.46 301 ALA B O 1
ATOM 4843 N N . LEU B 1 302 ? 21.232 16.743 -5.154 1.00 67.81 302 LEU B N 1
ATOM 4844 C CA . LEU B 1 302 ? 21.686 15.507 -5.803 1.00 67.99 302 LEU B CA 1
ATOM 4845 C C . LEU B 1 302 ? 22.839 14.864 -5.059 1.00 64.27 302 LEU B C 1
ATOM 4846 O O . LEU B 1 302 ? 22.907 13.646 -4.943 1.00 61.98 302 LEU B O 1
ATOM 4851 N N . GLU B 1 303 ? 23.743 15.685 -4.553 1.00 63.33 303 GLU B N 1
ATOM 4852 C CA . GLU B 1 303 ? 24.842 15.173 -3.740 1.00 67.24 303 GLU B CA 1
ATOM 4853 C C . GLU B 1 303 ? 24.319 14.683 -2.390 1.00 64.89 303 GLU B C 1
ATOM 4854 O O . GLU B 1 303 ? 24.834 13.709 -1.834 1.00 64.11 303 GLU B O 1
ATOM 4860 N N . ALA B 1 304 ? 23.294 15.352 -1.865 1.00 58.73 304 ALA B N 1
ATOM 4861 C CA . ALA B 1 304 ? 22.671 14.889 -0.633 1.00 57.93 304 ALA B CA 1
ATOM 4862 C C . ALA B 1 304 ? 22.076 13.508 -0.865 1.00 54.33 304 ALA B C 1
ATOM 4863 O O . ALA B 1 304 ? 22.277 12.603 -0.067 1.00 51.94 304 ALA B O 1
ATOM 4865 N N . LEU B 1 305 ? 21.369 13.350 -1.975 1.00 53.03 305 LEU B N 1
ATOM 4866 C CA . LEU B 1 305 ? 20.645 12.117 -2.232 1.00 58.13 305 LEU B CA 1
ATOM 4867 C C . LEU B 1 305 ? 21.565 10.942 -2.552 1.00 57.89 305 LEU B C 1
ATOM 4868 O O . LEU B 1 305 ? 21.226 9.802 -2.244 1.00 58.37 305 LEU B O 1
ATOM 4873 N N . THR B 1 306 ? 22.718 11.209 -3.158 1.00 58.61 306 THR B N 1
ATOM 4874 C CA . THR B 1 306 ? 23.631 10.124 -3.569 1.00 60.36 306 THR B CA 1
ATOM 4875 C C . THR B 1 306 ? 24.611 9.748 -2.470 1.00 55.95 306 THR B C 1
ATOM 4876 O O . THR B 1 306 ? 25.327 8.760 -2.574 1.00 59.29 306 THR B O 1
ATOM 4880 N N . THR B 1 307 ? 24.614 10.521 -1.399 1.00 59.80 307 THR B N 1
ATOM 4881 C CA . THR B 1 307 ? 25.602 10.372 -0.337 1.00 58.51 307 THR B CA 1
ATOM 4882 C C . THR B 1 307 ? 24.979 9.966 1.001 1.00 54.25 307 THR B C 1
ATOM 4883 O O . THR B 1 307 ? 25.700 9.624 1.933 1.00 55.00 307 THR B O 1
ATOM 4887 N N . ALA B 1 308 ? 23.647 10.008 1.091 1.00 51.85 308 ALA B N 1
ATOM 4888 C CA . ALA B 1 308 ? 22.952 9.977 2.382 1.00 52.37 308 ALA B CA 1
ATOM 4889 C C . ALA B 1 308 ? 23.048 8.641 3.123 1.00 55.52 308 ALA B C 1
ATOM 4890 O O . ALA B 1 308 ? 23.088 8.611 4.355 1.00 60.17 308 ALA B O 1
ATOM 4892 N N . HIS B 1 309 ? 23.038 7.543 2.373 1.00 54.25 309 HIS B N 1
ATOM 4893 C CA . HIS B 1 309 ? 23.311 6.196 2.911 1.00 55.89 309 HIS B CA 1
ATOM 4894 C C . HIS B 1 309 ? 24.593 6.064 3.722 1.00 57.28 309 HIS B C 1
ATOM 4895 O O . HIS B 1 309 ? 24.713 5.121 4.490 1.00 58.37 309 HIS B O 1
ATOM 4902 N N . THR B 1 310 ? 25.552 6.977 3.551 1.00 58.45 310 THR B N 1
ATOM 4903 C CA . THR B 1 310 ? 26.821 6.904 4.297 1.00 59.81 310 THR B CA 1
ATOM 4904 C C . THR B 1 310 ? 26.823 7.626 5.644 1.00 62.59 310 THR B C 1
ATOM 4905 O O . THR B 1 310 ? 27.759 7.452 6.429 1.00 62.87 310 THR B O 1
ATOM 4909 N N . LEU B 1 311 ? 25.797 8.428 5.923 1.00 62.96 311 LEU B N 1
ATOM 4910 C CA . LEU B 1 311 ? 25.742 9.163 7.189 1.00 62.59 311 LEU B CA 1
ATOM 4911 C C . LEU B 1 311 ? 25.788 8.221 8.394 1.00 63.03 311 LEU B C 1
ATOM 4912 O O . LEU B 1 311 ? 26.689 8.334 9.217 1.00 68.67 311 LEU B O 1
ATOM 4917 N N . ARG B 1 312 ? 24.843 7.288 8.482 1.00 62.27 312 ARG B N 1
ATOM 4918 C CA . ARG B 1 312 ? 24.815 6.297 9.567 1.00 66.19 312 ARG B CA 1
ATOM 4919 C C . ARG B 1 312 ? 24.927 4.889 8.996 1.00 66.45 312 ARG B C 1
ATOM 4920 O O . ARG B 1 312 ? 23.911 4.226 8.791 1.00 61.34 312 ARG B O 1
ATOM 4928 N N . PRO B 1 313 ? 26.166 4.428 8.731 1.00 69.13 313 PRO B N 1
ATOM 4929 C CA . PRO B 1 313 ? 26.393 3.150 8.048 1.00 70.64 313 PRO B CA 1
ATOM 4930 C C . PRO B 1 313 ? 25.838 1.919 8.766 1.00 71.33 313 PRO B C 1
ATOM 4931 O O . PRO B 1 313 ? 25.577 0.910 8.115 1.00 67.18 313 PRO B O 1
ATOM 4935 N N . ASP B 1 314 ? 25.656 1.995 10.085 1.00 72.31 314 ASP B N 1
ATOM 4936 C CA . ASP B 1 314 ? 25.003 0.908 10.825 1.00 75.54 314 ASP B CA 1
ATOM 4937 C C . ASP B 1 314 ? 23.461 0.968 10.758 1.00 72.09 314 ASP B C 1
ATOM 4938 O O . ASP B 1 314 ? 22.784 0.202 11.443 1.00 72.26 314 ASP B O 1
ATOM 4943 N N . ARG B 1 315 ? 22.907 1.860 9.938 1.00 65.59 315 ARG B N 1
ATOM 4944 C CA . ARG B 1 315 ? 21.460 2.015 9.837 1.00 62.79 315 ARG B CA 1
ATOM 4945 C C . ARG B 1 315 ? 20.965 1.834 8.416 1.00 56.85 315 ARG B C 1
ATOM 4946 O O . ARG B 1 315 ? 21.041 2.737 7.579 1.00 55.90 315 ARG B O 1
ATOM 4954 N N . TYR B 1 316 ? 20.408 0.665 8.173 1.00 48.91 316 TYR B N 1
ATOM 4955 C CA . TYR B 1 316 ? 19.875 0.335 6.882 1.00 45.64 316 TYR B CA 1
ATOM 4956 C C . TYR B 1 316 ? 18.567 1.066 6.590 1.00 42.96 316 TYR B C 1
ATOM 4957 O O . TYR B 1 316 ? 17.682 1.141 7.432 1.00 43.16 316 TYR B O 1
ATOM 4966 N N . THR B 1 317 ? 18.436 1.566 5.371 1.00 39.17 317 THR B N 1
ATOM 4967 C CA . THR B 1 317 ? 17.166 2.066 4.891 1.00 40.01 317 THR B CA 1
ATOM 4968 C C . THR B 1 317 ? 17.009 1.670 3.440 1.00 39.52 317 THR B C 1
ATOM 4969 O O . THR B 1 317 ? 17.889 1.066 2.857 1.00 42.13 317 THR B O 1
ATOM 4973 N N . ILE B 1 318 ? 15.890 2.076 2.857 1.00 43.72 318 ILE B N 1
ATOM 4974 C CA . ILE B 1 318 ? 15.569 1.855 1.452 1.00 44.44 318 ILE B CA 1
ATOM 4975 C C . ILE B 1 318 ? 16.654 2.389 0.497 1.00 47.82 318 ILE B C 1
ATOM 4976 O O . ILE B 1 318 ? 16.720 1.992 -0.672 1.00 49.33 318 ILE B O 1
ATOM 4981 N N . LEU B 1 319 ? 17.498 3.294 0.991 1.00 50.04 319 LEU B N 1
ATOM 4982 C CA . LEU B 1 319 ? 18.645 3.769 0.214 1.00 50.78 319 LEU B CA 1
ATOM 4983 C C . LEU B 1 319 ? 19.639 2.671 -0.070 1.00 48.43 319 LEU B C 1
ATOM 4984 O O . LEU B 1 319 ? 20.389 2.772 -1.027 1.00 54.57 319 LEU B O 1
ATOM 4989 N N . GLY B 1 320 ? 19.672 1.646 0.776 1.00 49.40 320 GLY B N 1
ATOM 4990 C CA . GLY B 1 320 ? 20.606 0.541 0.611 1.00 48.39 320 GLY B CA 1
ATOM 4991 C C . GLY B 1 320 ? 22.036 1.045 0.614 1.00 47.30 320 GLY B C 1
ATOM 4992 O O . G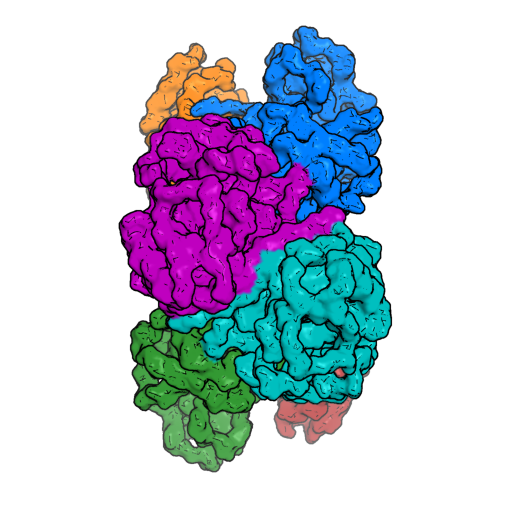LY B 1 320 ? 22.431 1.801 1.499 1.00 45.07 320 GLY B O 1
ATOM 4993 N N . ASP B 1 321 ? 22.808 0.638 -0.389 1.00 48.32 321 ASP B N 1
ATOM 4994 C CA . ASP B 1 321 ? 24.192 1.101 -0.541 1.00 50.62 321 ASP B CA 1
ATOM 4995 C C . ASP B 1 321 ? 24.253 2.304 -1.482 1.00 52.40 321 ASP B C 1
ATOM 4996 O O . ASP B 1 321 ? 25.292 2.572 -2.075 1.00 52.48 321 ASP B O 1
ATOM 5001 N N . GLY B 1 322 ? 23.137 3.014 -1.643 1.00 52.57 322 GLY B N 1
ATOM 5002 C CA . GLY B 1 322 ? 23.153 4.276 -2.377 1.00 56.49 322 GLY B CA 1
ATOM 5003 C C . GLY B 1 322 ? 22.282 4.417 -3.623 1.00 56.11 322 GLY B C 1
ATOM 5004 O O . GLY B 1 322 ? 22.137 3.493 -4.445 1.00 51.87 322 GLY B O 1
ATOM 5005 N N . LEU B 1 323 ? 21.720 5.613 -3.749 1.00 51.86 323 LEU B N 1
ATOM 5006 C CA . LEU B 1 323 ? 20.933 6.016 -4.889 1.00 55.09 323 LEU B CA 1
ATOM 5007 C C . LEU B 1 323 ? 21.914 6.484 -5.954 1.00 56.85 323 LEU B C 1
ATOM 5008 O O . LEU B 1 323 ? 22.834 7.226 -5.631 1.00 59.55 323 LEU B O 1
ATOM 5013 N N . SER B 1 324 ? 21.755 6.029 -7.202 1.00 59.68 324 SER B N 1
ATOM 5014 C CA . SER B 1 324 ? 22.627 6.480 -8.306 1.00 60.21 324 SER B CA 1
ATOM 5015 C C . SER B 1 324 ? 22.263 7.902 -8.705 1.00 61.45 324 SER B C 1
ATOM 5016 O O . SER B 1 324 ? 21.095 8.294 -8.632 1.00 62.93 324 SER B O 1
ATOM 5019 N N . ARG B 1 325 ? 23.257 8.659 -9.151 1.00 62.92 325 ARG B N 1
ATOM 5020 C CA . ARG B 1 325 ? 23.050 10.040 -9.596 1.00 68.02 325 ARG B CA 1
ATOM 5021 C C . ARG B 1 325 ? 21.916 10.116 -10.601 1.00 64.73 325 ARG B C 1
ATOM 5022 O O . ARG B 1 325 ? 21.114 11.047 -10.578 1.00 64.60 325 ARG B O 1
ATOM 5030 N N . GLU B 1 326 ? 21.850 9.111 -11.464 1.00 63.40 326 GLU B N 1
ATOM 5031 C CA . GLU B 1 326 ? 20.892 9.075 -12.559 1.00 63.53 326 GLU B CA 1
ATOM 5032 C C . GLU B 1 326 ? 19.478 8.785 -12.008 1.00 60.78 326 GLU B C 1
ATOM 5033 O O . GLU B 1 326 ? 18.482 9.364 -12.466 1.00 55.71 326 GLU B O 1
ATOM 5039 N N . ALA B 1 327 ? 19.389 7.910 -11.005 1.00 58.90 327 ALA B N 1
ATOM 5040 C CA . ALA B 1 327 ? 18.097 7.593 -10.378 1.00 53.69 327 ALA B CA 1
ATOM 5041 C C . ALA B 1 327 ? 17.605 8.759 -9.519 1.00 52.90 327 ALA B C 1
ATOM 5042 O O . ALA B 1 327 ? 16.404 9.021 -9.440 1.00 50.98 327 ALA B O 1
ATOM 5044 N N . ALA B 1 328 ? 18.538 9.446 -8.864 1.00 53.67 328 ALA B N 1
ATOM 5045 C CA . ALA B 1 328 ? 18.208 10.597 -8.026 1.00 55.85 328 ALA B CA 1
ATOM 5046 C C . ALA B 1 328 ? 17.523 11.693 -8.844 1.00 58.89 328 ALA B C 1
ATOM 5047 O O . ALA B 1 328 ? 16.492 12.232 -8.422 1.00 54.91 328 ALA B O 1
ATOM 5049 N N . LYS B 1 329 ? 18.061 11.996 -10.018 1.00 62.34 329 LYS B N 1
ATOM 5050 C CA . LYS B 1 329 ? 17.479 12.990 -10.905 1.00 66.16 329 LYS B CA 1
ATOM 5051 C C . LYS B 1 329 ? 16.107 12.590 -11.400 1.00 65.26 329 LYS B C 1
ATOM 5052 O O . LYS B 1 329 ? 15.201 13.380 -11.441 1.00 62.09 329 LYS B O 1
ATOM 5058 N N . ARG B 1 330 ? 15.954 11.341 -11.775 1.00 62.52 330 ARG B N 1
ATOM 5059 C CA . ARG B 1 330 ? 14.653 10.868 -12.236 1.00 64.87 330 ARG B CA 1
ATOM 5060 C C . ARG B 1 330 ? 13.662 10.991 -11.104 1.00 58.90 330 ARG B C 1
ATOM 5061 O O . ARG B 1 330 ? 12.539 11.459 -11.306 1.00 57.57 330 ARG B O 1
ATOM 5069 N N . ALA B 1 331 ? 14.085 10.570 -9.916 1.00 54.64 331 ALA B N 1
ATOM 5070 C CA . ALA B 1 331 ? 13.216 10.592 -8.754 1.00 57.69 331 ALA B CA 1
ATOM 5071 C C . ALA B 1 331 ? 12.700 12.012 -8.538 1.00 55.80 331 ALA B C 1
ATOM 5072 O O . ALA B 1 331 ? 11.493 12.255 -8.548 1.00 55.46 331 ALA B O 1
ATOM 5074 N N . LEU B 1 332 ? 13.629 12.947 -8.403 1.00 56.92 332 LEU B N 1
ATOM 5075 C CA . LEU B 1 332 ? 13.298 14.375 -8.310 1.00 59.99 332 LEU B CA 1
ATOM 5076 C C . LEU B 1 332 ? 12.313 14.825 -9.385 1.00 60.41 332 LEU B C 1
ATOM 5077 O O . LEU B 1 332 ? 11.343 15.531 -9.092 1.00 57.26 332 LEU B O 1
ATOM 5082 N N . GLU B 1 333 ? 12.559 14.392 -10.619 1.00 60.98 333 GLU B N 1
ATOM 5083 C CA . GLU B 1 333 ? 11.729 14.772 -11.747 1.00 62.60 333 GLU B CA 1
ATOM 5084 C C . GLU B 1 333 ? 10.338 14.132 -11.723 1.00 65.32 333 GLU B C 1
ATOM 5085 O O . GLU B 1 333 ? 9.342 14.798 -12.025 1.00 60.78 333 GLU B O 1
ATOM 5091 N N . ASP B 1 334 ? 10.272 12.848 -11.365 1.00 68.02 334 ASP B N 1
ATOM 5092 C CA . ASP B 1 334 ? 9.009 12.098 -11.373 1.00 68.38 334 ASP B CA 1
ATOM 5093 C C . ASP B 1 334 ? 8.062 12.507 -10.250 1.00 69.35 334 ASP B C 1
ATOM 5094 O O . ASP B 1 334 ? 6.849 12.364 -10.391 1.00 70.31 334 ASP B O 1
ATOM 5099 N N . VAL B 1 335 ? 8.616 12.980 -9.134 1.00 68.47 335 VAL B N 1
ATOM 5100 C CA . VAL B 1 335 ? 7.805 13.522 -8.040 1.00 71.39 335 VAL B CA 1
ATOM 5101 C C . VAL B 1 335 ? 7.709 15.057 -8.134 1.00 75.10 335 VAL B C 1
ATOM 5102 O O . VAL B 1 335 ? 7.315 15.719 -7.176 1.00 73.27 335 VAL B O 1
ATOM 5106 N N . GLU B 1 336 ? 8.085 15.607 -9.288 1.00 78.16 336 GLU B N 1
ATOM 5107 C CA . GLU B 1 336 ? 7.952 17.028 -9.579 1.00 79.47 336 GLU B CA 1
ATOM 5108 C C . GLU B 1 336 ? 8.577 17.917 -8.516 1.00 77.25 336 GLU B C 1
ATOM 5109 O O . GLU B 1 336 ? 8.070 19.002 -8.246 1.00 78.78 336 GLU B O 1
ATOM 5115 N N . LEU B 1 337 ? 9.665 17.470 -7.899 1.00 75.02 337 LEU B N 1
ATOM 5116 C CA . LEU B 1 337 ? 10.420 18.364 -7.024 1.00 75.60 337 LEU B CA 1
ATOM 5117 C C . LEU B 1 337 ? 11.262 19.268 -7.902 1.00 76.44 337 LEU B C 1
ATOM 5118 O O . LEU B 1 337 ? 11.556 20.409 -7.543 1.00 78.39 337 LEU B O 1
ATOM 5123 N N . ILE B 1 338 ? 11.654 18.719 -9.049 1.00 78.99 338 ILE B N 1
ATOM 5124 C CA . ILE B 1 338 ? 12.135 19.485 -10.184 1.00 79.18 338 ILE B CA 1
ATOM 5125 C C . ILE B 1 338 ? 11.051 19.444 -11.258 1.00 78.18 338 ILE B C 1
ATOM 5126 O O . ILE B 1 338 ? 10.726 18.386 -11.801 1.00 69.62 338 ILE B O 1
ATOM 5132 N N . LYS C 1 3 ? -10.745 -26.456 -29.755 1.00 88.39 3 LYS C N 1
ATOM 5133 C CA . LYS C 1 3 ? -9.764 -26.895 -30.796 1.00 92.27 3 LYS C CA 1
ATOM 5134 C C . LYS C 1 3 ? -8.594 -25.911 -30.885 1.00 83.83 3 LYS C C 1
ATOM 5135 O O . LYS C 1 3 ? -8.573 -24.893 -30.191 1.00 79.36 3 LYS C O 1
ATOM 5141 N N . VAL C 1 4 ? -7.648 -26.208 -31.772 1.00 73.75 4 VAL C N 1
ATOM 5142 C CA . VAL C 1 4 ? -6.359 -25.535 -31.801 1.00 71.90 4 VAL C CA 1
ATOM 5143 C C . VAL C 1 4 ? -6.465 -24.099 -32.290 1.00 68.74 4 VAL C C 1
ATOM 5144 O O . VAL C 1 4 ? -6.933 -23.849 -33.398 1.00 61.72 4 VAL C O 1
ATOM 5148 N N . GLU C 1 5 ? -6.018 -23.167 -31.451 1.00 70.48 5 GLU C N 1
ATOM 5149 C CA . GLU C 1 5 ? -5.849 -21.772 -31.852 1.00 70.71 5 GLU C CA 1
ATOM 5150 C C . GLU C 1 5 ? -4.435 -21.581 -32.408 1.00 66.07 5 GLU C C 1
ATOM 5151 O O . GLU C 1 5 ? -3.521 -22.321 -32.059 1.00 71.67 5 GLU C O 1
ATOM 5157 N N . ARG C 1 6 ? -4.272 -20.613 -33.303 1.00 61.75 6 ARG C N 1
ATOM 5158 C CA . ARG C 1 6 ? -2.953 -20.195 -33.774 1.00 60.06 6 ARG C CA 1
ATOM 5159 C C . ARG C 1 6 ? -2.914 -18.681 -34.006 1.00 58.03 6 ARG C C 1
ATOM 5160 O O . ARG C 1 6 ? -3.901 -18.094 -34.422 1.00 59.72 6 ARG C O 1
ATOM 5168 N N . PHE C 1 7 ? -1.767 -18.056 -33.764 1.00 55.78 7 PHE C N 1
ATOM 5169 C CA . PHE C 1 7 ? -1.596 -16.637 -34.080 1.00 51.08 7 PHE C CA 1
ATOM 5170 C C . PHE C 1 7 ? -0.139 -16.273 -34.290 1.00 49.92 7 PHE C C 1
ATOM 5171 O O . PHE C 1 7 ? 0.760 -17.095 -34.071 1.00 50.21 7 PHE C O 1
ATOM 5179 N N . GLU C 1 8 ? 0.080 -15.043 -34.743 1.00 48.07 8 GLU C N 1
ATOM 5180 C CA . GLU C 1 8 ? 1.410 -14.547 -35.018 1.00 48.80 8 GLU C CA 1
ATOM 5181 C C . GLU C 1 8 ? 1.641 -13.269 -34.234 1.00 48.88 8 GLU C C 1
ATOM 5182 O O . GLU C 1 8 ? 0.699 -12.593 -33.831 1.00 50.13 8 GLU C O 1
ATOM 5188 N N . VAL C 1 9 ? 2.917 -12.951 -34.043 1.00 49.19 9 VAL C N 1
ATOM 5189 C CA . VAL C 1 9 ? 3.357 -11.803 -33.279 1.00 47.05 9 VAL C CA 1
ATOM 5190 C C . VAL C 1 9 ? 4.494 -11.181 -34.077 1.00 45.48 9 VAL C C 1
ATOM 5191 O O . VAL C 1 9 ? 5.249 -11.912 -34.731 1.00 44.76 9 VAL C O 1
ATOM 5195 N N . PRO C 1 10 ? 4.629 -9.848 -34.045 1.00 43.61 10 PRO C N 1
ATOM 5196 C CA . PRO C 1 10 ? 5.818 -9.269 -34.653 1.00 47.17 10 PRO C CA 1
ATOM 5197 C C . PRO C 1 10 ? 7.093 -9.881 -34.086 1.00 49.38 10 PRO C C 1
ATOM 5198 O O . PRO C 1 10 ? 7.324 -9.810 -32.885 1.00 57.90 10 PRO C O 1
ATOM 5202 N N . ARG C 1 11 ? 7.895 -10.492 -34.945 1.00 51.08 11 ARG C N 1
ATOM 5203 C CA . ARG C 1 11 ? 9.098 -11.203 -34.510 1.00 54.09 11 ARG C CA 1
ATOM 5204 C C . ARG C 1 11 ? 10.155 -10.257 -33.981 1.00 50.30 11 ARG C C 1
ATOM 5205 O O . ARG C 1 11 ? 10.748 -10.523 -32.962 1.00 51.19 11 ARG C O 1
ATOM 5213 N N . THR C 1 12 ? 10.374 -9.140 -34.659 1.00 55.17 12 THR C N 1
ATOM 5214 C CA . THR C 1 12 ? 11.418 -8.199 -34.265 1.00 53.14 12 THR C CA 1
ATOM 5215 C C . THR C 1 12 ? 10.854 -6.802 -34.195 1.00 50.56 12 THR C C 1
ATOM 5216 O O . THR C 1 12 ? 10.167 -6.368 -35.104 1.00 53.41 12 THR C O 1
ATOM 5220 N N . ILE C 1 13 ? 11.163 -6.089 -33.123 1.00 50.98 13 ILE C N 1
ATOM 5221 C CA . ILE C 1 13 ? 10.637 -4.747 -32.917 1.00 53.58 13 ILE C CA 1
ATOM 5222 C C . ILE C 1 13 ? 11.765 -3.828 -32.493 1.00 57.21 13 ILE C C 1
ATOM 5223 O O . ILE C 1 13 ? 12.357 -4.009 -31.427 1.00 62.42 13 ILE C O 1
ATOM 5228 N N . ILE C 1 14 ? 12.047 -2.826 -33.310 1.00 56.26 14 ILE C N 1
ATOM 5229 C CA . ILE C 1 14 ? 13.151 -1.947 -33.025 1.00 59.69 14 ILE C CA 1
ATOM 5230 C C . ILE C 1 14 ? 12.584 -0.635 -32.530 1.00 60.32 14 ILE C C 1
ATOM 5231 O O . ILE C 1 14 ? 11.697 -0.070 -33.150 1.00 56.69 14 ILE C O 1
ATOM 5236 N N . PHE C 1 15 ? 13.101 -0.187 -31.389 1.00 71.36 15 PHE C N 1
ATOM 5237 C CA . PHE C 1 15 ? 12.613 0.991 -30.677 1.00 77.20 15 PHE C CA 1
ATOM 5238 C C . PHE C 1 15 ? 13.745 1.952 -30.367 1.00 78.17 15 PHE C C 1
ATOM 5239 O O . PHE C 1 15 ? 14.797 1.537 -29.871 1.00 75.62 15 PHE C O 1
ATOM 5247 N N . GLY C 1 16 ? 13.511 3.236 -30.626 1.00 85.36 16 GLY C N 1
ATOM 5248 C CA . GLY C 1 16 ? 14.440 4.288 -30.217 1.00 92.97 16 GLY C CA 1
ATOM 5249 C C . GLY C 1 16 ? 14.637 5.400 -31.240 1.00 96.85 16 GLY C C 1
ATOM 5250 O O . GLY C 1 16 ? 14.091 5.341 -32.353 1.00 88.02 16 GLY C O 1
ATOM 5251 N N . PRO C 1 17 ? 15.434 6.424 -30.870 1.00 97.78 17 PRO C N 1
ATOM 5252 C CA . PRO C 1 17 ? 15.687 7.558 -31.756 1.00 97.02 17 PRO C CA 1
ATOM 5253 C C . PRO C 1 17 ? 16.452 7.108 -32.994 1.00 91.86 17 PRO C C 1
ATOM 5254 O O . PRO C 1 17 ? 17.403 6.331 -32.880 1.00 86.98 17 PRO C O 1
ATOM 5258 N N . GLY C 1 18 ? 16.020 7.573 -34.164 1.00 85.65 18 GLY C N 1
ATOM 5259 C CA . GLY C 1 18 ? 16.639 7.173 -35.422 1.00 83.15 18 GLY C CA 1
ATOM 5260 C C . GLY C 1 18 ? 16.780 5.669 -35.559 1.00 83.28 18 GLY C C 1
ATOM 5261 O O . GLY C 1 18 ? 17.832 5.168 -35.969 1.00 84.17 18 GLY C O 1
ATOM 5262 N N . ALA C 1 19 ? 15.729 4.946 -35.177 1.00 82.90 19 ALA C N 1
ATOM 5263 C CA . ALA C 1 19 ? 15.657 3.505 -35.404 1.00 80.94 19 ALA C CA 1
ATOM 5264 C C . ALA C 1 19 ? 15.275 3.234 -36.851 1.00 81.18 19 ALA C C 1
ATOM 5265 O O . ALA C 1 19 ? 15.386 2.100 -37.322 1.00 79.15 19 ALA C O 1
ATOM 5267 N N . LEU C 1 20 ? 14.821 4.271 -37.556 1.00 77.85 20 LEU C N 1
ATOM 5268 C CA . LEU C 1 20 ? 14.599 4.177 -38.991 1.00 80.08 20 LEU C CA 1
ATOM 5269 C C . LEU C 1 20 ? 15.870 3.702 -39.701 1.00 77.76 20 LEU C C 1
ATOM 5270 O O . LEU C 1 20 ? 15.792 2.986 -40.688 1.00 74.16 20 LEU C O 1
ATOM 5275 N N . GLU C 1 21 ? 17.035 4.071 -39.171 1.00 76.05 21 GLU C N 1
ATOM 5276 C CA . GLU C 1 21 ? 18.315 3.651 -39.753 1.00 80.77 21 GLU C CA 1
ATOM 5277 C C . GLU C 1 21 ? 18.508 2.132 -39.734 1.00 80.69 21 GLU C C 1
ATOM 5278 O O . GLU C 1 21 ? 19.317 1.600 -40.493 1.00 84.38 21 GLU C O 1
ATOM 5284 N N . LYS C 1 22 ? 17.774 1.431 -38.878 1.00 77.42 22 LYS C N 1
ATOM 5285 C CA . LYS C 1 22 ? 18.051 0.024 -38.646 1.00 76.27 22 LYS C CA 1
ATOM 5286 C C . LYS C 1 22 ? 17.209 -0.921 -39.489 1.00 73.58 22 LYS C C 1
ATOM 5287 O O . LYS C 1 22 ? 17.423 -2.139 -39.439 1.00 73.00 22 LYS C O 1
ATOM 5293 N N . THR C 1 23 ? 16.290 -0.385 -40.295 1.00 70.02 23 THR C N 1
ATOM 5294 C CA . THR C 1 23 ? 15.345 -1.263 -41.029 1.00 67.77 23 THR C CA 1
ATOM 5295 C C . THR C 1 23 ? 15.995 -2.384 -41.857 1.00 69.26 23 THR C C 1
ATOM 5296 O O . THR C 1 23 ? 15.368 -3.428 -42.029 1.00 72.91 23 THR C O 1
ATOM 5300 N N . PRO C 1 24 ? 17.243 -2.189 -42.354 1.00 73.26 24 PRO C N 1
ATOM 5301 C CA . PRO C 1 24 ? 17.908 -3.275 -43.100 1.00 71.82 24 PRO C CA 1
ATOM 5302 C C . PRO C 1 24 ? 18.128 -4.560 -42.298 1.00 70.68 24 PRO C C 1
ATOM 5303 O O . PRO C 1 24 ? 18.155 -5.658 -42.879 1.00 66.10 24 PRO C O 1
ATOM 5307 N N . GLU C 1 25 ? 18.272 -4.423 -40.980 1.00 73.18 25 GLU C N 1
ATOM 5308 C CA . GLU C 1 25 ? 18.473 -5.575 -40.101 1.00 75.73 25 GLU C CA 1
ATOM 5309 C C . GLU C 1 25 ? 17.345 -6.575 -40.234 1.00 73.89 25 GLU C C 1
ATOM 5310 O O . GLU C 1 25 ? 17.556 -7.777 -40.107 1.00 77.80 25 GLU C O 1
ATOM 5316 N N . VAL C 1 26 ? 16.148 -6.080 -40.519 1.00 74.67 26 VAL C N 1
ATOM 5317 C CA . VAL C 1 26 ? 14.963 -6.912 -40.480 1.00 72.62 26 VAL C CA 1
ATOM 5318 C C . VAL C 1 26 ? 14.415 -7.330 -41.860 1.00 75.85 26 VAL C C 1
ATOM 5319 O O . VAL C 1 26 ? 13.392 -8.019 -41.928 1.00 77.96 26 VAL C O 1
ATOM 5323 N N . ILE C 1 27 ? 15.101 -6.939 -42.942 1.00 77.50 27 ILE C N 1
ATOM 5324 C CA . ILE C 1 27 ? 14.739 -7.346 -44.310 1.00 78.95 27 ILE C CA 1
ATOM 5325 C C . ILE C 1 27 ? 15.631 -8.492 -44.777 1.00 85.87 27 ILE C C 1
ATOM 5326 O O . ILE C 1 27 ? 16.853 -8.351 -44.766 1.00 93.32 27 ILE C O 1
ATOM 5331 N N . PRO C 1 28 ? 15.043 -9.619 -45.218 1.00 92.29 28 PRO C N 1
ATOM 5332 C CA . PRO C 1 28 ? 15.916 -10.676 -45.732 1.00 101.35 28 PRO C CA 1
ATOM 5333 C C . PRO C 1 28 ? 16.601 -10.240 -47.027 1.00 109.48 28 PRO C C 1
ATOM 5334 O O . PRO C 1 28 ? 16.054 -9.404 -47.750 1.00 107.41 28 PRO C O 1
ATOM 5338 N N . PRO C 1 29 ? 17.786 -10.807 -47.332 1.00 119.28 29 PRO C N 1
ATOM 5339 C CA . PRO C 1 29 ? 18.589 -10.327 -48.452 1.00 123.11 29 PRO C CA 1
ATOM 5340 C C . PRO C 1 29 ? 18.112 -10.976 -49.751 1.00 127.31 29 PRO C C 1
ATOM 5341 O O . PRO C 1 29 ? 18.913 -11.504 -50.530 1.00 123.57 29 PRO C O 1
ATOM 5345 N N . SER C 1 30 ? 16.805 -10.892 -49.982 1.00 129.86 30 SER C N 1
ATOM 5346 C CA . SER C 1 30 ? 16.119 -11.784 -50.900 1.00 124.14 30 SER C CA 1
ATOM 5347 C C . SER C 1 30 ? 14.963 -11.063 -51.594 1.00 118.68 30 SER C C 1
ATOM 5348 O O . SER C 1 30 ? 14.050 -10.562 -50.932 1.00 116.13 30 SER C O 1
ATOM 5351 N N . GLY C 1 31 ? 15.024 -10.995 -52.923 1.00 112.72 31 GLY C N 1
ATOM 5352 C CA . GLY C 1 31 ? 13.901 -10.530 -53.738 1.00 106.73 31 GLY C CA 1
ATOM 5353 C C . GLY C 1 31 ? 13.695 -9.026 -53.766 1.00 103.63 31 GLY C C 1
ATOM 5354 O O . GLY C 1 31 ? 14.549 -8.257 -53.317 1.00 104.48 31 GLY C O 1
ATOM 5355 N N . ARG C 1 32 ? 12.545 -8.616 -54.296 1.00 96.69 32 ARG C N 1
ATOM 5356 C CA . ARG C 1 32 ? 12.237 -7.206 -54.519 1.00 92.91 32 ARG C CA 1
ATOM 5357 C C . ARG C 1 32 ? 11.264 -6.660 -53.469 1.00 83.87 32 ARG C C 1
ATOM 5358 O O . ARG C 1 32 ? 10.388 -7.380 -52.988 1.00 82.22 32 ARG C O 1
ATOM 5366 N N . VAL C 1 33 ? 11.402 -5.376 -53.152 1.00 77.77 33 VAL C N 1
ATOM 5367 C CA . VAL C 1 33 ? 10.751 -4.783 -51.984 1.00 78.00 33 VAL C CA 1
ATOM 5368 C C . VAL C 1 33 ? 9.787 -3.644 -52.323 1.00 77.14 33 VAL C C 1
ATOM 5369 O O . VAL C 1 33 ? 10.212 -2.538 -52.643 1.00 78.79 33 VAL C O 1
ATOM 5373 N N . LEU C 1 34 ? 8.488 -3.910 -52.212 1.00 74.25 34 LEU C N 1
ATOM 5374 C CA . LEU C 1 34 ? 7.471 -2.868 -52.362 1.00 68.68 34 LEU C CA 1
ATOM 5375 C C . LEU C 1 34 ? 7.384 -2.043 -51.082 1.00 67.82 34 LEU C C 1
ATOM 5376 O O . LEU C 1 34 ? 7.192 -2.591 -50.001 1.00 71.34 34 LEU C O 1
ATOM 5381 N N . ILE C 1 35 ? 7.528 -0.729 -51.212 1.00 65.60 35 ILE C N 1
ATOM 5382 C CA . ILE C 1 35 ? 7.460 0.187 -50.082 1.00 65.97 35 ILE C CA 1
ATOM 5383 C C . ILE C 1 35 ? 6.232 1.063 -50.255 1.00 69.72 35 ILE C C 1
ATOM 5384 O O . ILE C 1 35 ? 6.268 2.036 -51.011 1.00 75.26 35 ILE C O 1
ATOM 5389 N N . ILE C 1 36 ? 5.146 0.731 -49.561 1.00 66.05 36 ILE C N 1
ATOM 5390 C CA . ILE C 1 36 ? 3.926 1.519 -49.657 1.00 59.31 36 ILE C CA 1
ATOM 5391 C C . ILE C 1 36 ? 4.030 2.677 -48.693 1.00 64.66 36 ILE C C 1
ATOM 5392 O O . ILE C 1 36 ? 4.469 2.501 -47.568 1.00 73.08 36 ILE C O 1
ATOM 5397 N N . THR C 1 37 ? 3.622 3.861 -49.138 1.00 72.27 37 THR C N 1
ATOM 5398 C CA . THR C 1 37 ? 3.767 5.073 -48.337 1.00 72.51 37 THR C CA 1
ATOM 5399 C C . THR C 1 37 ? 2.473 5.882 -48.246 1.00 69.77 37 THR C C 1
ATOM 5400 O O . THR C 1 37 ? 1.518 5.646 -48.990 1.00 62.38 37 THR C O 1
ATOM 5404 N N . GLY C 1 38 ? 2.462 6.838 -47.321 1.00 70.65 38 GLY C N 1
ATOM 5405 C CA . GLY C 1 38 ? 1.267 7.619 -47.025 1.00 77.66 38 GLY C CA 1
ATOM 5406 C C . GLY C 1 38 ? 1.121 8.839 -47.909 1.00 83.46 38 GLY C C 1
ATOM 5407 O O . GLY C 1 38 ? 1.629 8.870 -49.031 1.00 82.45 38 GLY C O 1
ATOM 5408 N N . LYS C 1 39 ? 0.398 9.831 -47.398 1.00 91.94 39 LYS C N 1
ATOM 5409 C CA . LYS C 1 39 ? 0.291 11.145 -48.025 1.00 101.56 39 LYS C CA 1
ATOM 5410 C C . LYS C 1 39 ? 0.453 12.196 -46.921 1.00 108.47 39 LYS C C 1
ATOM 5411 O O . LYS C 1 39 ? -0.088 12.006 -45.829 1.00 105.80 39 LYS C O 1
ATOM 5417 N N . SER C 1 40 ? 1.203 13.277 -47.151 1.00 115.38 40 SER C N 1
ATOM 5418 C CA . SER C 1 40 ? 2.170 13.416 -48.250 1.00 119.27 40 SER C CA 1
ATOM 5419 C C . SER C 1 40 ? 3.608 13.500 -47.720 1.00 119.53 40 SER C C 1
ATOM 5420 O O . SER C 1 40 ? 4.551 13.141 -48.428 1.00 118.04 40 SER C O 1
ATOM 5423 N N . SER C 1 41 ? 3.773 13.952 -46.476 1.00 119.34 41 SER C N 1
ATOM 5424 C CA . SER C 1 41 ? 5.100 14.205 -45.902 1.00 119.24 41 SER C CA 1
ATOM 5425 C C . SER C 1 41 ? 5.856 12.940 -45.452 1.00 119.26 41 SER C C 1
ATOM 5426 O O . SER C 1 41 ? 6.970 13.038 -44.934 1.00 117.55 41 SER C O 1
ATOM 5429 N N . THR C 1 42 ? 5.264 11.762 -45.661 1.00 121.43 42 THR C N 1
ATOM 5430 C CA . THR C 1 42 ? 5.926 10.489 -45.351 1.00 119.71 42 THR C CA 1
ATOM 5431 C C . THR C 1 42 ? 6.941 10.040 -46.424 1.00 116.93 42 THR C C 1
ATOM 5432 O O . THR C 1 42 ? 7.636 9.039 -46.232 1.00 115.34 42 THR C O 1
ATOM 5436 N N . ARG C 1 43 ? 7.040 10.775 -47.536 1.00 113.78 43 ARG C N 1
ATOM 5437 C CA . ARG C 1 43 ? 7.922 10.379 -48.649 1.00 108.56 43 ARG C CA 1
ATOM 5438 C C . ARG C 1 43 ? 9.412 10.514 -48.343 1.00 103.27 43 ARG C C 1
ATOM 5439 O O . ARG C 1 43 ? 10.215 9.710 -48.831 1.00 99.32 43 ARG C O 1
ATOM 5447 N N . LYS C 1 44 ? 9.790 11.533 -47.571 1.00 94.21 44 LYS C N 1
ATOM 5448 C CA . LYS C 1 44 ? 11.176 11.631 -47.116 1.00 90.52 44 LYS C CA 1
ATOM 5449 C C . LYS C 1 44 ? 11.616 10.272 -46.572 1.00 90.51 44 LYS C C 1
ATOM 5450 O O . LYS C 1 44 ? 12.540 9.665 -47.105 1.00 87.13 44 LYS C O 1
ATOM 5456 N N . TYR C 1 45 ? 10.894 9.777 -45.566 1.00 91.31 45 TYR C N 1
ATOM 5457 C CA . TYR C 1 45 ? 11.215 8.508 -44.888 1.00 83.53 45 TYR C CA 1
ATOM 5458 C C . TYR C 1 45 ? 11.249 7.324 -45.847 1.00 85.38 45 TYR C C 1
ATOM 5459 O O . TYR C 1 45 ? 12.199 6.545 -45.846 1.00 86.69 45 TYR C O 1
ATOM 5468 N N . ALA C 1 46 ? 10.199 7.195 -46.655 1.00 83.82 46 ALA C N 1
ATOM 5469 C CA . ALA C 1 46 ? 10.090 6.118 -47.640 1.00 84.94 46 ALA C CA 1
ATOM 5470 C C . ALA C 1 46 ? 11.237 6.152 -48.651 1.00 91.34 46 ALA C C 1
ATOM 5471 O O . ALA C 1 46 ? 11.717 5.102 -49.095 1.00 87.50 46 ALA C O 1
ATOM 5473 N N . GLU C 1 47 ? 11.657 7.363 -49.019 1.00 99.61 47 GLU C N 1
ATOM 5474 C CA . GLU C 1 47 ? 12.874 7.559 -49.805 1.00 103.40 47 GLU C CA 1
ATOM 5475 C C . GLU C 1 47 ? 14.083 7.228 -48.937 1.00 95.58 47 GLU C C 1
ATOM 5476 O O . GLU C 1 47 ? 14.919 6.405 -49.308 1.00 90.49 47 GLU C O 1
ATOM 5482 N N . ARG C 1 48 ? 14.145 7.870 -47.773 1.00 93.47 48 ARG C N 1
ATOM 5483 C CA . ARG C 1 48 ? 15.183 7.629 -46.759 1.00 96.45 48 ARG C CA 1
ATOM 5484 C C . ARG C 1 48 ? 15.517 6.140 -46.623 1.00 91.84 48 ARG C C 1
ATOM 5485 O O . ARG C 1 48 ? 16.691 5.755 -46.590 1.00 90.40 48 ARG C O 1
ATOM 5493 N N . VAL C 1 49 ? 14.468 5.320 -46.556 1.00 86.78 49 VAL C N 1
ATOM 5494 C CA . VAL C 1 49 ? 14.589 3.864 -46.435 1.00 83.14 49 VAL C CA 1
ATOM 5495 C C . VAL C 1 49 ? 15.339 3.280 -47.628 1.00 84.67 49 VAL C C 1
ATOM 5496 O O . VAL C 1 49 ? 16.373 2.645 -47.452 1.00 85.30 49 VAL C O 1
ATOM 5500 N N . ALA C 1 50 ? 14.828 3.539 -48.833 1.00 90.96 50 ALA C N 1
ATOM 5501 C CA . ALA C 1 50 ? 15.310 2.916 -50.089 1.00 93.94 50 ALA C CA 1
ATOM 5502 C C . ALA C 1 50 ? 16.830 2.964 -50.363 1.00 93.26 50 ALA C C 1
ATOM 5503 O O . ALA C 1 50 ? 17.362 2.095 -51.071 1.00 78.90 50 ALA C O 1
ATOM 5505 N N . GLU C 1 51 ? 17.508 3.980 -49.823 1.00 93.75 51 GLU C N 1
ATOM 5506 C CA . GLU C 1 51 ? 18.971 4.102 -49.928 1.00 96.05 51 GLU C CA 1
ATOM 5507 C C . GLU C 1 51 ? 19.678 3.003 -49.139 1.00 94.96 51 GLU C C 1
ATOM 5508 O O . GLU C 1 51 ? 20.679 2.439 -49.593 1.00 90.34 51 GLU C O 1
ATOM 5514 N N . LEU C 1 52 ? 19.152 2.719 -47.948 1.00 91.14 52 LEU C N 1
ATOM 5515 C CA . LEU C 1 52 ? 19.781 1.790 -47.015 1.00 87.51 52 LEU C CA 1
ATOM 5516 C C . LEU C 1 52 ? 19.749 0.331 -47.469 1.00 84.72 52 LEU C C 1
ATOM 5517 O O . LEU C 1 52 ? 20.431 -0.501 -46.878 1.00 83.83 52 LEU C O 1
ATOM 5522 N N . LEU C 1 53 ? 18.979 0.017 -48.510 1.00 89.74 53 LEU C N 1
ATOM 5523 C CA . LEU C 1 53 ? 18.819 -1.372 -48.946 1.00 96.77 53 LEU C CA 1
ATOM 5524 C C . LEU C 1 53 ? 19.463 -1.662 -50.295 1.00 101.52 53 LEU C C 1
ATOM 552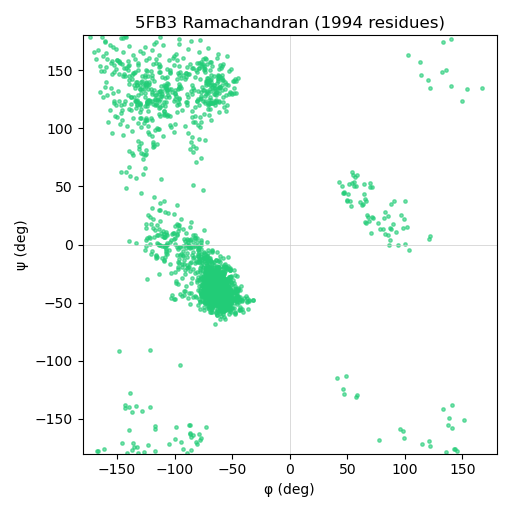5 O O . LEU C 1 53 ? 19.215 -0.969 -51.283 1.00 92.52 53 LEU C O 1
ATOM 5530 N N . LYS C 1 54 ? 20.266 -2.723 -50.322 1.00 111.03 54 LYS C N 1
ATOM 5531 C CA . LYS C 1 54 ? 20.899 -3.203 -51.552 1.00 119.38 54 LYS C CA 1
ATOM 5532 C C . LYS C 1 54 ? 19.884 -3.963 -52.406 1.00 120.30 54 LYS C C 1
ATOM 5533 O O . LYS C 1 54 ? 20.162 -4.304 -53.560 1.00 115.47 54 LYS C O 1
ATOM 5539 N N . GLN C 1 55 ? 18.714 -4.227 -51.827 1.00 119.84 55 GLN C N 1
ATOM 5540 C CA . GLN C 1 55 ? 17.582 -4.752 -52.577 1.00 115.76 55 GLN C CA 1
ATOM 5541 C C . GLN C 1 55 ? 17.098 -3.653 -53.520 1.00 110.55 55 GLN C C 1
ATOM 5542 O O . GLN C 1 55 ? 17.178 -2.462 -53.194 1.00 105.18 55 GLN C O 1
ATOM 5548 N N . ASN C 1 56 ? 16.616 -4.046 -54.692 1.00 105.87 56 ASN C N 1
ATOM 5549 C CA . ASN C 1 56 ? 15.905 -3.102 -55.552 1.00 108.61 56 ASN C CA 1
ATOM 5550 C C . ASN C 1 56 ? 14.486 -2.980 -55.011 1.00 105.57 56 ASN C C 1
ATOM 5551 O O . ASN C 1 56 ? 13.839 -3.985 -54.704 1.00 95.90 56 ASN C O 1
ATOM 5556 N N . CYS C 1 57 ? 14.020 -1.747 -54.858 1.00 106.20 57 CYS C N 1
ATOM 5557 C CA . CYS C 1 57 ? 12.762 -1.497 -54.179 1.00 108.50 57 CYS C CA 1
ATOM 5558 C C . CYS C 1 57 ? 11.991 -0.343 -54.811 1.00 110.24 57 CYS C C 1
ATOM 5559 O O . CYS C 1 57 ? 12.491 0.781 -54.878 1.00 116.09 57 CYS C O 1
ATOM 5562 N N . GLU C 1 58 ? 10.772 -0.635 -55.267 1.00 108.59 58 GLU C N 1
ATOM 5563 C CA . GLU C 1 58 ? 9.877 0.375 -55.838 1.00 105.67 58 GLU C CA 1
ATOM 5564 C C . GLU C 1 58 ? 8.986 0.962 -54.739 1.00 98.49 58 GLU C C 1
ATOM 5565 O O . GLU C 1 58 ? 8.547 0.233 -53.844 1.00 97.50 58 GLU C O 1
ATOM 5571 N N . ILE C 1 59 ? 8.719 2.269 -54.823 1.00 88.93 59 ILE C N 1
ATOM 5572 C CA . ILE C 1 59 ? 7.916 2.987 -53.817 1.00 82.07 59 ILE C CA 1
ATOM 5573 C C . ILE C 1 59 ? 6.653 3.615 -54.435 1.00 87.20 59 ILE C C 1
ATOM 5574 O O . ILE C 1 59 ? 6.676 4.731 -54.955 1.00 94.89 59 ILE C O 1
ATOM 5579 N N . ILE C 1 60 ? 5.554 2.865 -54.363 1.00 85.72 60 ILE C N 1
ATOM 5580 C CA . ILE C 1 60 ? 4.241 3.301 -54.837 1.00 78.56 60 ILE C CA 1
ATOM 5581 C C . ILE C 1 60 ? 3.471 3.855 -53.642 1.00 80.01 60 ILE C C 1
ATOM 5582 O O . ILE C 1 60 ? 3.531 3.280 -52.557 1.00 81.12 60 ILE C O 1
ATOM 5587 N N . SER C 1 61 ? 2.759 4.966 -53.823 1.00 80.03 61 SER C N 1
ATOM 5588 C CA . SER C 1 61 ? 1.923 5.502 -52.748 1.00 81.80 61 SER C CA 1
ATOM 5589 C C . SER C 1 61 ? 0.652 4.649 -52.656 1.00 82.52 61 SER C C 1
ATOM 5590 O O . SER C 1 61 ? 0.238 4.047 -53.645 1.00 80.06 61 SER C O 1
ATOM 5593 N N . TYR C 1 62 ? 0.032 4.596 -51.482 1.00 82.46 62 TYR C N 1
ATOM 5594 C CA . TYR C 1 62 ? -1.036 3.617 -51.246 1.00 86.91 62 TYR C CA 1
ATOM 5595 C C . TYR C 1 62 ? -2.209 3.716 -52.221 1.00 90.24 62 TYR C C 1
ATOM 5596 O O . TYR C 1 62 ? -2.775 2.690 -52.617 1.00 87.40 62 TYR C O 1
ATOM 5605 N N . ASP C 1 63 ? -2.560 4.938 -52.616 1.00 89.54 63 ASP C N 1
ATOM 5606 C CA . ASP C 1 63 ? -3.631 5.137 -53.591 1.00 86.03 63 ASP C CA 1
ATOM 5607 C C . ASP C 1 63 ? -3.293 4.590 -54.991 1.00 81.26 63 ASP C C 1
ATOM 5608 O O . ASP C 1 63 ? -4.197 4.221 -55.736 1.00 86.29 63 ASP C O 1
ATOM 5613 N N . GLN C 1 64 ? -2.013 4.509 -55.343 1.00 76.17 64 GLN C N 1
ATOM 5614 C CA . GLN C 1 64 ? -1.621 4.037 -56.681 1.00 76.56 64 GLN C CA 1
ATOM 5615 C C . GLN C 1 64 ? -1.218 2.548 -56.781 1.00 70.86 64 GLN C C 1
ATOM 5616 O O . GLN C 1 64 ? -0.777 2.099 -57.836 1.00 72.92 64 GLN C O 1
ATOM 5622 N N . VAL C 1 65 ? -1.406 1.779 -55.714 1.00 63.72 65 VAL C N 1
ATOM 5623 C CA . VAL C 1 65 ? -0.942 0.387 -55.667 1.00 59.02 65 VAL C CA 1
ATOM 5624 C C . VAL C 1 65 ? -1.836 -0.563 -56.459 1.00 56.15 65 VAL C C 1
ATOM 5625 O O . VAL C 1 65 ? -3.046 -0.612 -56.239 1.00 54.09 65 VAL C O 1
ATOM 5629 N N . GLU C 1 66 ? -1.241 -1.343 -57.355 1.00 61.86 66 GLU C N 1
ATOM 5630 C CA . GLU C 1 66 ? -1.983 -2.410 -58.051 1.00 72.55 66 GLU C CA 1
ATOM 5631 C C . GLU C 1 66 ? -1.965 -3.694 -57.218 1.00 67.49 66 GLU C C 1
ATOM 5632 O O . GLU C 1 66 ? -1.179 -4.612 -57.476 1.00 62.50 66 GLU C O 1
ATOM 5638 N N . LEU C 1 67 ? -2.865 -3.760 -56.242 1.00 67.58 67 LEU C N 1
ATOM 5639 C CA . LEU C 1 67 ? -2.913 -4.872 -55.274 1.00 68.44 67 LEU C CA 1
ATOM 5640 C C . LEU C 1 67 ? -2.710 -6.263 -55.866 1.00 70.25 67 LEU C C 1
ATOM 5641 O O . LEU C 1 67 ? -2.105 -7.113 -55.224 1.00 77.45 67 LEU C O 1
ATOM 5646 N N . GLU C 1 68 ? -3.206 -6.506 -57.075 1.00 74.04 68 GLU C N 1
ATOM 5647 C CA . GLU C 1 68 ? -3.051 -7.828 -57.683 1.00 76.99 68 GLU C CA 1
ATOM 5648 C C . GLU C 1 68 ? -1.701 -8.024 -58.376 1.00 71.86 68 GLU C C 1
ATOM 5649 O O . GLU C 1 68 ? -1.367 -9.146 -58.752 1.00 64.35 68 GLU C O 1
ATOM 5655 N N . LYS C 1 69 ? -0.934 -6.950 -58.539 1.00 70.74 69 LYS C N 1
ATOM 5656 C CA . LYS C 1 69 ? 0.359 -7.028 -59.222 1.00 81.37 69 LYS C CA 1
ATOM 5657 C C . LYS C 1 69 ? 1.384 -7.824 -58.401 1.00 79.38 69 LYS C C 1
ATOM 5658 O O . LYS C 1 69 ? 1.876 -7.326 -57.393 1.00 79.38 69 LYS C O 1
ATOM 5664 N N . PRO C 1 70 ? 1.716 -9.058 -58.838 1.00 77.23 70 PRO C N 1
ATOM 5665 C CA . PRO C 1 70 ? 2.721 -9.839 -58.127 1.00 75.77 70 PRO C CA 1
ATOM 5666 C C . PRO C 1 70 ? 4.127 -9.365 -58.489 1.00 73.49 70 PRO C C 1
ATOM 5667 O O . PRO C 1 70 ? 4.284 -8.239 -58.983 1.00 68.46 70 PRO C O 1
ATOM 5671 N N . GLY C 1 71 ? 5.133 -10.194 -58.206 1.00 74.89 71 GLY C N 1
ATOM 5672 C CA . GLY C 1 71 ? 6.532 -9.863 -58.494 1.00 77.70 71 GLY C CA 1
ATOM 5673 C C . GLY C 1 71 ? 7.247 -9.045 -57.421 1.00 77.06 71 GLY C C 1
ATOM 5674 O O . GLY C 1 71 ? 8.214 -8.346 -57.725 1.00 76.80 71 GLY C O 1
ATOM 5675 N N . PHE C 1 72 ? 6.774 -9.122 -56.178 1.00 73.97 72 PHE C N 1
ATOM 5676 C CA . PHE C 1 72 ? 7.453 -8.493 -55.043 1.00 78.10 72 PHE C CA 1
ATOM 5677 C C . PHE C 1 72 ? 7.615 -9.504 -53.922 1.00 79.02 72 PHE C C 1
ATOM 5678 O O . PHE C 1 72 ? 6.656 -10.188 -53.562 1.00 79.81 72 PHE C O 1
ATOM 5686 N N . ASP C 1 73 ? 8.810 -9.575 -53.344 1.00 74.67 73 ASP C N 1
ATOM 5687 C CA . ASP C 1 73 ? 9.090 -10.587 -52.330 1.00 76.64 73 ASP C CA 1
ATOM 5688 C C . ASP C 1 73 ? 8.861 -10.141 -50.887 1.00 73.13 73 ASP C C 1
ATOM 5689 O O . ASP C 1 73 ? 8.714 -10.984 -50.006 1.00 75.15 73 ASP C O 1
ATOM 5694 N N . LEU C 1 74 ? 8.827 -8.831 -50.655 1.00 70.64 74 LEU C N 1
ATOM 5695 C CA . LEU C 1 74 ? 8.508 -8.277 -49.343 1.00 68.43 74 LEU C CA 1
ATOM 5696 C C . LEU C 1 74 ? 7.793 -6.941 -49.477 1.00 68.75 74 LEU C C 1
ATOM 5697 O O . LEU C 1 74 ? 8.078 -6.168 -50.399 1.00 71.71 74 LEU C O 1
ATOM 5702 N N . VAL C 1 75 ? 6.878 -6.665 -48.549 1.00 62.75 75 VAL C N 1
ATOM 5703 C CA . VAL C 1 75 ? 6.162 -5.395 -48.549 1.00 61.30 75 VAL C CA 1
ATOM 5704 C C . VAL C 1 75 ? 6.332 -4.670 -47.228 1.00 58.35 75 VAL C C 1
ATOM 5705 O O . VAL C 1 75 ? 6.018 -5.194 -46.176 1.00 59.33 75 VAL C O 1
ATOM 5709 N N . ILE C 1 76 ? 6.862 -3.460 -47.313 1.00 58.44 76 ILE C N 1
ATOM 5710 C CA . ILE C 1 76 ? 6.947 -2.550 -46.196 1.00 54.22 76 ILE C CA 1
ATOM 5711 C C . ILE C 1 76 ? 5.752 -1.642 -46.319 1.00 58.30 76 ILE C C 1
ATOM 5712 O O . ILE C 1 76 ? 5.225 -1.452 -47.411 1.00 65.56 76 ILE C O 1
ATOM 5717 N N . GLY C 1 77 ? 5.309 -1.104 -45.194 1.00 59.45 77 GLY C N 1
ATOM 5718 C CA . GLY C 1 77 ? 4.285 -0.089 -45.173 1.00 57.49 77 GLY C CA 1
ATOM 5719 C C . GLY C 1 77 ? 4.783 0.956 -44.212 1.00 60.28 77 GLY C C 1
ATOM 5720 O O . GLY C 1 77 ? 5.266 0.613 -43.131 1.00 59.03 77 GLY C O 1
ATOM 5721 N N . ILE C 1 78 ? 4.673 2.225 -44.601 1.00 61.58 78 ILE C N 1
ATOM 5722 C CA . ILE C 1 78 ? 5.203 3.325 -43.803 1.00 65.83 78 ILE C CA 1
ATOM 5723 C C . ILE C 1 78 ? 4.261 4.521 -43.819 1.00 65.67 78 ILE C C 1
ATOM 5724 O O . ILE C 1 78 ? 3.831 4.969 -44.881 1.00 69.66 78 ILE C O 1
ATOM 5729 N N . GLY C 1 79 ? 3.930 5.023 -42.636 1.00 65.34 79 GLY C N 1
ATOM 5730 C CA . GLY C 1 79 ? 2.986 6.131 -42.507 1.00 69.72 79 GLY C CA 1
ATOM 5731 C C . GLY C 1 79 ? 1.947 5.863 -41.436 1.00 68.98 79 GLY C C 1
ATOM 5732 O O . GLY C 1 79 ? 2.255 5.303 -40.387 1.00 71.23 79 GLY C O 1
ATOM 5733 N N . GLY C 1 80 ? 0.713 6.271 -41.706 1.00 71.60 80 GLY C N 1
ATOM 5734 C CA . GLY C 1 80 ? -0.404 6.045 -40.792 1.00 71.16 80 GLY C CA 1
ATOM 5735 C C . GLY C 1 80 ? -1.237 4.844 -41.207 1.00 69.87 80 GLY C C 1
ATOM 5736 O O . GLY C 1 80 ? -0.770 3.960 -41.929 1.00 66.45 80 GLY C O 1
ATOM 5737 N N . GLY C 1 81 ? -2.487 4.831 -40.758 1.00 71.21 81 GLY C N 1
ATOM 5738 C CA . GLY C 1 81 ? -3.383 3.704 -40.976 1.00 67.67 81 GLY C CA 1
ATOM 5739 C C . GLY C 1 81 ? -3.563 3.279 -42.420 1.00 67.88 81 GLY C C 1
ATOM 5740 O O . GLY C 1 81 ? -3.639 2.089 -42.716 1.00 66.93 81 GLY C O 1
ATOM 5741 N N . ARG C 1 82 ? -3.622 4.238 -43.331 1.00 67.55 82 ARG C N 1
ATOM 5742 C CA . ARG C 1 82 ? -3.996 3.918 -44.700 1.00 70.90 82 ARG C CA 1
ATOM 5743 C C . ARG C 1 82 ? -2.915 3.075 -45.391 1.00 69.03 82 ARG C C 1
ATOM 5744 O O . ARG C 1 82 ? -3.189 1.951 -45.819 1.00 69.95 82 ARG C O 1
ATOM 5752 N N . PRO C 1 83 ? -1.672 3.590 -45.476 1.00 63.77 83 PRO C N 1
ATOM 5753 C CA . PRO C 1 83 ? -0.646 2.753 -46.118 1.00 61.92 83 PRO C CA 1
ATOM 5754 C C . PRO C 1 83 ? -0.415 1.403 -45.404 1.00 57.24 83 PRO C C 1
ATOM 5755 O O . PRO C 1 83 ? -0.185 0.379 -46.049 1.00 51.72 83 PRO C O 1
ATOM 5759 N N . LEU C 1 84 ? -0.473 1.417 -44.078 1.00 58.97 84 LEU C N 1
ATOM 5760 C CA . LEU C 1 84 ? -0.304 0.197 -43.292 1.00 57.57 84 LEU C CA 1
ATOM 5761 C C . LEU C 1 84 ? -1.346 -0.869 -43.635 1.00 56.07 84 LEU C C 1
ATOM 5762 O O . LEU C 1 84 ? -0.984 -2.029 -43.838 1.00 54.52 84 LEU C O 1
ATOM 5767 N N . ASP C 1 85 ? -2.618 -0.479 -43.737 1.00 55.18 85 ASP C N 1
ATOM 5768 C CA . ASP C 1 85 ? -3.664 -1.400 -44.200 1.00 56.69 85 ASP C CA 1
ATOM 5769 C C . ASP C 1 85 ? -3.334 -1.925 -45.578 1.00 54.75 85 ASP C C 1
ATOM 5770 O O . ASP C 1 85 ? -3.386 -3.128 -45.841 1.00 54.17 85 ASP C O 1
ATOM 5775 N N . MET C 1 86 ? -2.993 -1.004 -46.465 1.00 52.44 86 MET C N 1
ATOM 5776 C CA . MET C 1 86 ? -2.780 -1.350 -47.854 1.00 51.77 86 MET C CA 1
ATOM 5777 C C . MET C 1 86 ? -1.687 -2.399 -47.973 1.00 47.65 86 MET C C 1
ATOM 5778 O O . MET C 1 86 ? -1.857 -3.408 -48.674 1.00 44.05 86 MET C O 1
ATOM 5783 N N . ALA C 1 87 ? -0.584 -2.189 -47.253 1.00 49.35 87 ALA C N 1
ATOM 5784 C CA . ALA C 1 87 ? 0.489 -3.193 -47.172 1.00 50.29 87 ALA C CA 1
ATOM 5785 C C . ALA C 1 87 ? 0.004 -4.554 -46.617 1.00 53.40 87 ALA C C 1
ATOM 5786 O O . ALA C 1 87 ? 0.421 -5.617 -47.100 1.00 53.57 87 ALA C O 1
ATOM 5788 N N . LYS C 1 88 ? -0.874 -4.515 -45.612 1.00 51.92 88 LYS C N 1
ATOM 5789 C CA . LYS C 1 88 ? -1.454 -5.729 -45.054 1.00 51.43 88 LYS C CA 1
ATOM 5790 C C . LYS C 1 88 ? -2.192 -6.500 -46.132 1.00 52.67 88 LYS C C 1
ATOM 5791 O O . LYS C 1 88 ? -2.047 -7.722 -46.255 1.00 49.76 88 LYS C O 1
ATOM 5797 N N . VAL C 1 89 ? -2.985 -5.776 -46.922 1.00 56.76 89 VAL C N 1
ATOM 5798 C CA . VAL C 1 89 ? -3.761 -6.398 -48.002 1.00 54.72 89 VAL C CA 1
ATOM 5799 C C . VAL C 1 89 ? -2.812 -6.965 -49.039 1.00 51.42 89 VAL C C 1
ATOM 5800 O O . VAL C 1 89 ? -2.949 -8.131 -49.446 1.00 49.33 89 VAL C O 1
ATOM 5804 N N . TYR C 1 90 ? -1.828 -6.173 -49.459 1.00 50.72 90 TYR C N 1
ATOM 5805 C CA . TYR C 1 90 ? -0.867 -6.714 -50.419 1.00 55.44 90 TYR C CA 1
ATOM 5806 C C . TYR C 1 90 ? -0.296 -8.010 -49.863 1.00 57.29 90 TYR C C 1
ATOM 5807 O O . TYR C 1 90 ? -0.420 -9.074 -50.493 1.00 57.20 90 TYR C O 1
ATOM 5816 N N . SER C 1 91 ? 0.281 -7.904 -48.661 1.00 54.81 91 SER C N 1
ATOM 5817 C CA . SER C 1 91 ? 0.857 -9.036 -47.949 1.00 55.11 91 SER C CA 1
ATOM 5818 C C . SER C 1 91 ? -0.055 -10.273 -47.946 1.00 53.63 91 SER C C 1
ATOM 5819 O O . SER C 1 91 ? 0.389 -11.372 -48.285 1.00 51.06 91 SER C O 1
ATOM 5822 N N . TYR C 1 92 ? -1.331 -10.090 -47.604 1.00 51.96 92 TYR C N 1
ATOM 5823 C CA . TYR C 1 92 ? -2.263 -11.209 -47.572 1.00 51.80 92 TYR C CA 1
ATOM 5824 C C . TYR C 1 92 ? -2.489 -11.868 -48.952 1.00 55.80 92 TYR C C 1
ATOM 5825 O O . TYR C 1 92 ? -2.521 -13.105 -49.061 1.00 57.50 92 TYR C O 1
ATOM 5834 N N . ILE C 1 93 ? -2.647 -11.061 -50.001 1.00 59.91 93 ILE C N 1
ATOM 5835 C CA . ILE C 1 93 ? -3.026 -11.611 -51.316 1.00 61.53 93 ILE C CA 1
ATOM 5836 C C . ILE C 1 93 ? -1.911 -12.458 -51.878 1.00 59.71 93 ILE C C 1
ATOM 5837 O O . ILE C 1 93 ? -2.151 -13.552 -52.400 1.00 57.64 93 ILE C O 1
ATOM 5842 N N . HIS C 1 94 ? -0.693 -11.940 -51.757 1.00 60.31 94 HIS C N 1
ATOM 5843 C CA . HIS C 1 94 ? 0.492 -12.608 -52.288 1.00 63.46 94 HIS C CA 1
ATOM 5844 C C . HIS C 1 94 ? 1.245 -13.522 -51.312 1.00 60.65 94 HIS C C 1
ATOM 5845 O O . HIS C 1 94 ? 2.133 -14.248 -51.745 1.00 56.29 94 HIS C O 1
ATOM 5852 N N . LYS C 1 95 ? 0.887 -13.503 -50.027 1.00 58.15 95 LYS C N 1
ATOM 5853 C CA . LYS C 1 95 ? 1.528 -14.356 -49.021 1.00 59.26 95 LYS C CA 1
ATOM 5854 C C . LYS C 1 95 ? 3.005 -13.995 -48.856 1.00 58.30 95 LYS C C 1
ATOM 5855 O O . LYS C 1 95 ? 3.875 -14.863 -48.920 1.00 52.87 95 LYS C O 1
ATOM 5861 N N . LYS C 1 96 ? 3.266 -12.706 -48.637 1.00 59.49 96 LYS C N 1
ATOM 5862 C CA . LYS C 1 96 ? 4.620 -12.189 -48.496 1.00 61.83 96 LYS C CA 1
ATOM 5863 C C . LYS C 1 96 ? 4.788 -11.436 -47.177 1.00 63.79 96 LYS C C 1
ATOM 5864 O O . LYS C 1 96 ? 3.835 -10.847 -46.671 1.00 65.58 96 LYS C O 1
ATOM 5870 N N . PRO C 1 97 ? 6.013 -11.437 -46.621 1.00 61.14 97 PRO C N 1
ATOM 5871 C CA . PRO C 1 97 ? 6.273 -10.758 -45.362 1.00 57.31 97 PRO C CA 1
ATOM 5872 C C . PRO C 1 97 ? 6.042 -9.257 -45.419 1.00 56.47 97 PRO C C 1
ATOM 5873 O O . PRO C 1 97 ? 6.393 -8.608 -46.398 1.00 55.46 97 PRO C O 1
ATOM 5877 N N . PHE C 1 98 ? 5.480 -8.729 -44.337 1.00 56.68 98 PHE C N 1
ATOM 5878 C CA . PHE C 1 98 ? 5.076 -7.329 -44.217 1.00 52.41 98 PHE C CA 1
ATOM 5879 C C . PHE C 1 98 ? 5.843 -6.704 -43.078 1.00 53.18 98 PHE C C 1
ATOM 5880 O O . PHE C 1 98 ? 5.916 -7.281 -42.000 1.00 55.89 98 PHE C O 1
ATOM 5888 N N . VAL C 1 99 ? 6.426 -5.539 -43.322 1.00 51.51 99 VAL C N 1
ATOM 5889 C CA . VAL C 1 99 ? 7.111 -4.804 -42.283 1.00 51.70 99 VAL C CA 1
ATOM 5890 C C . VAL C 1 99 ? 6.409 -3.481 -42.057 1.00 53.45 99 VAL C C 1
ATOM 5891 O O . VAL C 1 99 ? 6.212 -2.711 -42.974 1.00 54.20 99 VAL C O 1
ATOM 5895 N N . ALA C 1 100 ? 6.020 -3.226 -40.820 1.00 57.82 100 ALA C N 1
ATOM 5896 C CA . ALA C 1 100 ? 5.304 -2.014 -40.494 1.00 57.44 100 ALA C CA 1
ATOM 5897 C C . ALA C 1 100 ? 6.288 -1.003 -39.955 1.00 58.82 100 ALA C C 1
ATOM 5898 O O . ALA C 1 100 ? 7.127 -1.337 -39.120 1.00 59.98 100 ALA C O 1
ATOM 5900 N N . ILE C 1 101 ? 6.174 0.226 -40.454 1.00 59.85 101 ILE C N 1
ATOM 5901 C CA . ILE C 1 101 ? 6.965 1.357 -40.002 1.00 61.01 101 ILE C CA 1
ATOM 5902 C C . ILE C 1 101 ? 5.990 2.490 -39.732 1.00 65.55 101 ILE C C 1
ATOM 5903 O O . ILE C 1 101 ? 5.736 3.326 -40.598 1.00 69.67 101 ILE C O 1
ATOM 5908 N N . PRO C 1 102 ? 5.408 2.509 -38.535 1.00 69.50 102 PRO C N 1
ATOM 5909 C CA . PRO C 1 102 ? 4.456 3.574 -38.248 1.00 73.31 102 PRO C CA 1
ATOM 5910 C C . PRO C 1 102 ? 5.131 4.932 -38.062 1.00 75.28 102 PRO C C 1
ATOM 5911 O O . PRO C 1 102 ? 6.220 5.011 -37.492 1.00 77.83 102 PRO C O 1
ATOM 5915 N N . THR C 1 103 ? 4.470 5.985 -38.535 1.00 78.37 103 THR C N 1
ATOM 5916 C CA . THR C 1 103 ? 4.941 7.360 -38.346 1.00 80.00 103 THR C CA 1
ATOM 5917 C C . THR C 1 103 ? 4.093 8.166 -37.358 1.00 77.96 103 THR C C 1
ATOM 5918 O O . THR C 1 103 ? 4.397 9.321 -37.069 1.00 83.10 103 THR C O 1
ATOM 5922 N N . SER C 1 104 ? 3.052 7.590 -36.834 1.00 79.74 104 SER C N 1
ATOM 5923 C CA . SER C 1 104 ? 2.298 8.312 -35.866 1.00 82.52 104 SER C CA 1
ATOM 5924 C C . SER C 1 104 ? 1.654 7.244 -35.052 1.00 82.56 104 SER C C 1
ATOM 5925 O O . SER C 1 104 ? 1.503 6.142 -35.516 1.00 85.84 104 SER C O 1
ATOM 5928 N N . ALA C 1 105 ? 1.276 7.585 -33.832 1.00 85.01 105 ALA C N 1
ATOM 5929 C CA . ALA C 1 105 ? 0.679 6.646 -32.909 1.00 82.53 105 ALA C CA 1
ATOM 5930 C C . ALA C 1 105 ? -0.634 7.195 -32.451 1.00 83.69 105 ALA C C 1
ATOM 5931 O O . ALA C 1 105 ? -0.727 7.804 -31.408 1.00 85.54 105 ALA C O 1
ATOM 5933 N N . SER C 1 106 ? -1.652 7.016 -33.267 1.00 84.94 106 SER C N 1
ATOM 5934 C CA . SER C 1 106 ? -2.945 7.510 -32.924 1.00 87.03 106 SER C CA 1
ATOM 5935 C C . SER C 1 106 ? -3.921 6.422 -32.990 1.00 86.13 106 SER C C 1
ATOM 5936 O O . SER C 1 106 ? -5.070 6.597 -32.655 1.00 94.53 106 SER C O 1
ATOM 5939 N N . HIS C 1 107 ? -3.464 5.282 -33.434 1.00 82.59 107 HIS C N 1
ATOM 5940 C CA . HIS C 1 107 ? -4.390 4.185 -33.667 1.00 81.31 107 HIS C CA 1
ATOM 5941 C C . HIS C 1 107 ? -3.721 2.904 -33.190 1.00 73.82 107 HIS C C 1
ATOM 5942 O O . HIS C 1 107 ? -2.532 2.902 -32.886 1.00 75.41 107 HIS C O 1
ATOM 5949 N N . ASP C 1 108 ? -4.485 1.820 -33.144 1.00 68.36 108 ASP C N 1
ATOM 5950 C CA . ASP C 1 108 ? -4.014 0.535 -32.614 1.00 62.18 108 ASP C CA 1
ATOM 5951 C C . ASP C 1 108 ? -3.844 -0.531 -33.695 1.00 59.51 108 ASP C C 1
ATOM 5952 O O . ASP C 1 108 ? -3.644 -1.707 -33.392 1.00 60.94 108 ASP C O 1
ATOM 5957 N N . GLY C 1 109 ? -3.908 -0.116 -34.957 1.00 56.62 109 GLY C N 1
ATOM 5958 C CA . GLY C 1 109 ? -3.726 -1.031 -36.080 1.00 53.50 109 GLY C CA 1
ATOM 5959 C C . GLY C 1 109 ? -2.279 -1.366 -36.358 1.00 50.76 109 GLY C C 1
ATOM 5960 O O . GLY C 1 109 ? -1.991 -2.336 -37.057 1.00 54.91 109 GLY C O 1
ATOM 5961 N N . ILE C 1 110 ? -1.378 -0.573 -35.786 1.00 49.99 110 ILE C N 1
ATOM 5962 C CA . ILE C 1 110 ? 0.058 -0.683 -35.996 1.00 48.07 110 ILE C CA 1
ATOM 5963 C C . ILE C 1 110 ? 0.538 -2.110 -36.113 1.00 47.23 110 ILE C C 1
ATOM 5964 O O . ILE C 1 110 ? 1.332 -2.420 -36.995 1.00 50.55 110 ILE C O 1
ATOM 5969 N N . ALA C 1 111 ? 0.077 -2.964 -35.205 1.00 46.64 111 ALA C N 1
ATOM 5970 C CA . ALA C 1 111 ? 0.510 -4.356 -35.164 1.00 45.94 111 ALA C CA 1
ATOM 5971 C C . ALA C 1 111 ? -0.643 -5.344 -35.277 1.00 47.31 111 ALA C C 1
ATOM 5972 O O . ALA C 1 111 ? -0.446 -6.567 -35.143 1.00 42.30 111 ALA C O 1
ATOM 5974 N N . SER C 1 112 ? -1.842 -4.821 -35.531 1.00 46.64 112 SER C N 1
ATOM 5975 C CA . SER C 1 112 ? -2.977 -5.674 -35.811 1.00 47.33 112 SER C CA 1
ATOM 5976 C C . SER C 1 112 ? -2.824 -6.323 -37.164 1.00 47.90 112 SER C C 1
ATOM 5977 O O . SER C 1 112 ? -2.441 -5.653 -38.111 1.00 53.39 112 SER C O 1
ATOM 5980 N N . PRO C 1 113 ? -3.166 -7.616 -37.274 1.00 48.13 113 PRO C N 1
ATOM 5981 C CA . PRO C 1 113 ? -3.176 -8.246 -38.592 1.00 48.52 113 PRO C CA 1
ATOM 5982 C C . PRO C 1 113 ? -4.358 -7.824 -39.461 1.00 48.38 113 PRO C C 1
ATOM 5983 O O . PRO C 1 113 ? -4.371 -8.104 -40.661 1.00 50.65 113 PRO C O 1
ATOM 5987 N N . TYR C 1 114 ? -5.322 -7.139 -38.865 1.00 44.43 114 TYR C N 1
ATOM 5988 C CA . TYR C 1 114 ? -6.569 -6.836 -39.526 1.00 44.39 114 TYR C CA 1
ATOM 5989 C C . TYR C 1 114 ? -6.586 -5.402 -40.046 1.00 46.95 114 TYR C C 1
ATOM 5990 O O . TYR C 1 114 ? -5.875 -4.525 -39.551 1.00 47.27 114 TYR C O 1
ATOM 5999 N N . VAL C 1 115 ? -7.392 -5.205 -41.077 1.00 46.70 115 VAL C N 1
ATOM 6000 C CA . VAL C 1 115 ? -7.570 -3.917 -41.709 1.00 50.19 115 VAL C CA 1
ATOM 6001 C C . VAL C 1 115 ? -8.524 -3.104 -40.842 1.00 47.57 115 VAL C C 1
ATOM 6002 O O . VAL C 1 115 ? -9.343 -3.665 -40.141 1.00 45.17 115 VAL C O 1
ATOM 6006 N N . SER C 1 116 ? -8.395 -1.786 -40.882 1.00 48.57 116 SER C N 1
ATOM 6007 C CA . SER C 1 116 ? -9.298 -0.890 -40.166 1.00 54.63 116 SER C CA 1
ATOM 6008 C C . SER C 1 116 ? -10.758 -1.069 -40.586 1.00 54.50 116 SER C C 1
ATOM 6009 O O . SER C 1 116 ? -11.045 -1.471 -41.712 1.00 52.94 116 SER C O 1
ATOM 6012 N N . PHE C 1 117 ? -11.679 -0.745 -39.683 1.00 57.67 117 PHE C N 1
ATOM 6013 C CA . PHE C 1 117 ? -13.108 -0.742 -40.022 1.00 58.63 117 PHE C CA 1
ATOM 6014 C C . PHE C 1 117 ? -13.409 0.259 -41.139 1.00 56.33 117 PHE C C 1
ATOM 6015 O O . PHE C 1 117 ? -12.961 1.402 -41.093 1.00 53.53 117 PHE C O 1
ATOM 6023 N N . SER C 1 118 ? -14.219 -0.184 -42.096 1.00 56.72 118 SER C N 1
ATOM 6024 C CA . SER C 1 118 ? -14.524 0.554 -43.325 1.00 59.09 118 SER C CA 1
ATOM 6025 C C . SER C 1 118 ? -16.027 0.428 -43.641 1.00 57.31 118 SER C C 1
ATOM 6026 O O . SER C 1 118 ? -16.514 -0.669 -43.928 1.00 57.93 118 SER C O 1
ATOM 6029 N N . LEU C 1 119 ? -16.763 1.539 -43.610 1.00 62.02 119 LEU C N 1
ATOM 6030 C CA . LEU C 1 119 ? -18.214 1.525 -43.913 1.00 63.24 119 LEU C CA 1
ATOM 6031 C C . LEU C 1 119 ? -18.552 0.887 -45.268 1.00 69.16 119 LEU C C 1
ATOM 6032 O O . LEU C 1 119 ? -19.398 -0.004 -45.353 1.00 72.66 119 LEU C O 1
ATOM 6037 N N . THR C 1 120 ? -17.880 1.345 -46.320 1.00 74.24 120 THR C N 1
ATOM 6038 C CA . THR C 1 120 ? -18.029 0.770 -47.661 1.00 73.97 120 THR C CA 1
ATOM 6039 C C . THR C 1 120 ? -17.397 -0.620 -47.822 1.00 76.15 120 THR C C 1
ATOM 6040 O O . THR C 1 120 ? -17.587 -1.263 -48.849 1.00 79.39 120 THR C O 1
ATOM 6044 N N . GLN C 1 121 ? -16.630 -1.062 -46.825 1.00 80.24 121 GLN C N 1
ATOM 6045 C CA . GLN C 1 121 ? -15.868 -2.318 -46.883 1.00 82.86 121 GLN C CA 1
ATOM 6046 C C . GLN C 1 121 ? -14.909 -2.344 -48.077 1.00 78.05 121 GLN C C 1
ATOM 6047 O O . GLN C 1 121 ? -14.975 -3.236 -48.922 1.00 74.52 121 GLN C O 1
ATOM 6053 N N . ARG C 1 122 ? -14.023 -1.346 -48.111 1.00 73.70 122 ARG C N 1
ATOM 6054 C CA . ARG C 1 122 ? -13.008 -1.181 -49.156 1.00 73.78 122 ARG C CA 1
ATOM 6055 C C . ARG C 1 122 ? -12.439 -2.519 -49.678 1.00 71.26 122 ARG C C 1
ATOM 6056 O O . ARG C 1 122 ? -12.385 -2.733 -50.894 1.00 74.17 122 ARG C O 1
ATOM 6064 N N . PHE C 1 123 ? -12.042 -3.416 -48.772 1.00 63.42 123 PHE C N 1
ATOM 6065 C CA . PHE C 1 123 ? -11.254 -4.600 -49.147 1.00 61.57 123 PHE C CA 1
ATOM 6066 C C . PHE C 1 123 ? -11.951 -5.946 -48.959 1.00 62.97 123 PHE C C 1
ATOM 6067 O O . PHE C 1 123 ? -11.297 -6.996 -49.039 1.00 58.42 123 PHE C O 1
ATOM 6075 N N . SER C 1 124 ? -13.265 -5.920 -48.738 1.00 60.94 124 SER C N 1
ATOM 6076 C CA . SER C 1 124 ? -14.054 -7.138 -48.563 1.00 63.03 124 SER C CA 1
ATOM 6077 C C . SER C 1 124 ? -13.816 -8.134 -49.681 1.00 62.61 124 SER C C 1
ATOM 6078 O O . SER C 1 124 ? -13.900 -9.341 -49.464 1.00 67.46 124 SER C O 1
ATOM 6081 N N . LYS C 1 125 ? -13.552 -7.616 -50.878 1.00 61.45 125 LYS C N 1
ATOM 6082 C CA . LYS C 1 125 ? -13.257 -8.446 -52.049 1.00 64.79 125 LYS C CA 1
ATOM 6083 C C . LYS C 1 125 ? -12.076 -9.396 -51.841 1.00 63.77 125 LYS C C 1
ATOM 6084 O O . LYS C 1 125 ? -12.064 -10.498 -52.396 1.00 59.04 125 LYS C O 1
ATOM 6090 N N . TYR C 1 126 ? -11.100 -8.982 -51.030 1.00 63.88 126 TYR C N 1
ATOM 6091 C CA . TYR C 1 126 ? -9.847 -9.726 -50.905 1.00 61.16 126 TYR C CA 1
ATOM 6092 C C . TYR C 1 126 ? -9.858 -10.858 -49.891 1.00 59.91 126 TYR C C 1
ATOM 6093 O O . TYR C 1 126 ? -8.865 -11.589 -49.775 1.00 59.98 126 TYR C O 1
ATOM 6102 N N . GLY C 1 127 ? -10.983 -11.023 -49.199 1.00 57.55 127 GLY C N 1
ATOM 6103 C CA . GLY C 1 127 ? -11.164 -12.123 -48.266 1.00 62.99 127 GLY C CA 1
ATOM 6104 C C . GLY C 1 127 ? -10.918 -11.730 -46.817 1.00 64.74 127 GLY C C 1
ATOM 6105 O O . GLY C 1 127 ? -10.977 -10.538 -46.452 1.00 57.82 127 GLY C O 1
ATOM 6106 N N . LYS C 1 128 ? -10.664 -12.748 -45.996 1.00 66.51 128 LYS C N 1
ATOM 6107 C CA . LYS C 1 128 ? -10.381 -12.557 -44.574 1.00 72.10 128 LYS C CA 1
ATOM 6108 C C . LYS C 1 128 ? -8.889 -12.242 -44.388 1.00 66.83 128 LYS C C 1
ATOM 6109 O O . LYS C 1 128 ? -8.038 -13.127 -44.267 1.00 63.22 128 LYS C O 1
ATOM 6115 N N . ILE C 1 129 ? -8.597 -10.951 -44.385 1.00 59.32 129 ILE C N 1
ATOM 6116 C CA . ILE C 1 129 ? -7.243 -10.465 -44.416 1.00 58.96 129 ILE C CA 1
ATOM 6117 C C . ILE C 1 129 ? -6.641 -10.606 -43.027 1.00 56.80 129 ILE C C 1
ATOM 6118 O O . ILE C 1 129 ? -7.259 -10.223 -42.043 1.00 57.27 129 ILE C O 1
ATOM 6123 N N . SER C 1 130 ? -5.438 -11.172 -42.964 1.00 56.46 130 SER C N 1
ATOM 6124 C CA . SER C 1 130 ? -4.718 -11.382 -41.707 1.00 55.48 130 SER C CA 1
ATOM 6125 C C . SER C 1 130 ? -3.238 -11.257 -42.011 1.00 53.50 130 SER C C 1
ATOM 6126 O O . SER C 1 130 ? -2.643 -12.159 -42.596 1.00 50.63 130 SER C O 1
ATOM 6129 N N . SER C 1 131 ? -2.656 -10.127 -41.633 1.00 53.09 131 SER C N 1
ATOM 6130 C CA . SER C 1 131 ? -1.264 -9.831 -41.931 1.00 52.59 131 SER C CA 1
ATOM 6131 C C . SER C 1 131 ? -0.558 -9.221 -40.732 1.00 48.86 131 SER C C 1
ATOM 6132 O O . SER C 1 131 ? -0.374 -8.002 -40.630 1.00 52.19 131 SER C O 1
ATOM 6135 N N . SER C 1 132 ? -0.184 -10.086 -39.806 1.00 44.51 132 SER C N 1
ATOM 6136 C CA . SER C 1 132 ? 0.624 -9.686 -38.685 1.00 44.21 132 SER C CA 1
ATOM 6137 C C . SER C 1 132 ? 2.020 -9.334 -39.214 1.00 43.06 132 SER C C 1
ATOM 6138 O O . SER C 1 132 ? 2.675 -10.183 -39.829 1.00 40.70 132 SER C O 1
ATOM 6141 N N . PRO C 1 133 ? 2.476 -8.094 -38.983 1.00 39.75 133 PRO C N 1
ATOM 6142 C CA . PRO C 1 133 ? 3.801 -7.714 -39.463 1.00 42.69 133 PRO C CA 1
ATOM 6143 C C . PRO C 1 133 ? 4.901 -8.592 -38.900 1.00 42.63 133 PRO C C 1
ATOM 6144 O O . PRO C 1 133 ? 4.898 -8.907 -37.723 1.00 41.49 133 PRO C O 1
ATOM 6148 N N . VAL C 1 134 ? 5.843 -8.975 -39.744 1.00 45.52 134 VAL C N 1
ATOM 6149 C CA . VAL C 1 134 ? 6.974 -9.774 -39.309 1.00 46.19 134 VAL C CA 1
ATOM 6150 C C . VAL C 1 134 ? 7.933 -8.948 -38.464 1.00 44.53 134 VAL C C 1
ATOM 6151 O O . VAL C 1 134 ? 8.773 -9.506 -37.755 1.00 46.18 134 VAL C O 1
ATOM 6155 N N . ALA C 1 135 ? 7.817 -7.621 -38.549 1.00 42.82 135 ALA C N 1
ATOM 6156 C CA . ALA C 1 135 ? 8.691 -6.730 -37.807 1.00 43.38 135 ALA C CA 1
ATOM 6157 C C . ALA C 1 135 ? 8.160 -5.319 -37.770 1.00 44.47 135 ALA C C 1
ATOM 6158 O O . ALA C 1 135 ? 7.451 -4.896 -38.661 1.00 47.33 135 ALA C O 1
ATOM 6160 N N . ILE C 1 136 ? 8.536 -4.577 -36.743 1.00 48.86 136 ILE C N 1
ATOM 6161 C CA . ILE C 1 136 ? 8.071 -3.205 -36.593 1.00 51.96 136 ILE C CA 1
ATOM 6162 C C . ILE C 1 136 ? 9.257 -2.305 -36.291 1.00 51.87 136 ILE C C 1
ATOM 6163 O O . ILE C 1 136 ? 9.974 -2.512 -35.324 1.00 52.70 136 ILE C O 1
ATOM 6168 N N . ILE C 1 137 ? 9.442 -1.298 -37.131 1.00 53.75 137 ILE C N 1
ATOM 6169 C CA . ILE C 1 137 ? 10.415 -0.265 -36.871 1.00 55.04 137 ILE C CA 1
ATOM 6170 C C . ILE C 1 137 ? 9.653 0.881 -36.264 1.00 51.65 137 ILE C C 1
ATOM 6171 O O . ILE C 1 137 ? 8.802 1.464 -36.922 1.00 53.19 137 ILE C O 1
ATOM 6176 N N . ALA C 1 138 ? 9.944 1.174 -35.002 1.00 52.72 138 ALA C N 1
ATOM 6177 C CA . ALA C 1 138 ? 9.298 2.274 -34.288 1.00 59.56 138 ALA C CA 1
ATOM 6178 C C . ALA C 1 138 ? 10.337 3.326 -33.934 1.00 62.90 138 ALA C C 1
ATOM 6179 O O . ALA C 1 138 ? 10.918 3.309 -32.843 1.00 61.50 138 ALA C O 1
ATOM 6181 N N . ASP C 1 139 ? 10.568 4.226 -34.884 1.00 67.79 139 ASP C N 1
ATOM 6182 C CA . ASP C 1 139 ? 11.463 5.357 -34.697 1.00 73.84 139 ASP C CA 1
ATOM 6183 C C . ASP C 1 139 ? 10.758 6.439 -33.887 1.00 71.35 139 ASP C C 1
ATOM 6184 O O . ASP C 1 139 ? 9.968 7.211 -34.436 1.00 66.37 139 ASP C O 1
ATOM 6189 N N . THR C 1 140 ? 11.075 6.502 -32.592 1.00 73.52 140 THR C N 1
ATOM 6190 C CA . THR C 1 140 ? 10.421 7.428 -31.657 1.00 79.54 140 THR C CA 1
ATOM 6191 C C . THR C 1 140 ? 10.634 8.922 -31.956 1.00 83.00 140 THR C C 1
ATOM 6192 O O . THR C 1 140 ? 9.861 9.755 -31.492 1.00 82.47 140 THR C O 1
ATOM 6196 N N . SER C 1 141 ? 11.668 9.267 -32.719 1.00 87.73 141 SER C N 1
ATOM 6197 C CA . SER C 1 141 ? 11.931 10.667 -33.041 1.00 88.05 141 SER C CA 1
ATOM 6198 C C . SER C 1 141 ? 10.922 11.155 -34.065 1.00 84.58 141 SER C C 1
ATOM 6199 O O . SER C 1 141 ? 10.249 12.159 -33.840 1.00 87.57 141 SER C O 1
ATOM 6202 N N . ILE C 1 142 ? 10.811 10.427 -35.175 1.00 83.82 142 ILE C N 1
ATOM 6203 C CA . ILE C 1 142 ? 9.766 10.671 -36.190 1.00 79.89 142 ILE C CA 1
ATOM 6204 C C . ILE C 1 142 ? 8.379 10.713 -35.560 1.00 80.32 142 ILE C C 1
ATOM 6205 O O . ILE C 1 142 ? 7.594 11.632 -35.808 1.00 81.89 142 ILE C O 1
ATOM 6210 N N . ILE C 1 143 ? 8.083 9.682 -34.771 1.00 80.16 143 ILE C N 1
ATOM 6211 C CA . ILE C 1 143 ? 6.796 9.555 -34.088 1.00 79.98 143 ILE C CA 1
ATOM 6212 C C . ILE C 1 143 ? 6.575 10.730 -33.137 1.00 81.26 143 ILE C C 1
ATOM 6213 O O . ILE C 1 143 ? 5.471 11.276 -33.070 1.00 80.05 143 ILE C O 1
ATOM 6218 N N . LEU C 1 144 ? 7.619 11.046 -32.407 1.00 85.74 144 LEU C N 1
ATOM 6219 C CA . LEU C 1 144 ? 7.530 12.086 -31.443 1.00 88.58 144 LEU C CA 1
ATOM 6220 C C . LEU C 1 144 ? 7.265 13.430 -32.014 1.00 86.60 144 LEU C C 1
ATOM 6221 O O . LEU C 1 144 ? 6.379 14.106 -31.539 1.00 91.90 144 LEU C O 1
ATOM 6226 N N . SER C 1 145 ? 7.979 13.799 -33.056 1.00 85.03 145 SER C N 1
ATOM 6227 C CA . SER C 1 145 ? 7.796 15.123 -33.568 1.00 91.57 145 SER C CA 1
ATOM 6228 C C . SER C 1 145 ? 6.600 15.134 -34.427 1.00 90.65 145 SER C C 1
ATOM 6229 O O . SER C 1 145 ? 6.693 15.239 -35.628 1.00 92.51 145 SER C O 1
ATOM 6232 N N . ALA C 1 146 ? 5.460 15.019 -33.770 1.00 89.47 146 ALA C N 1
ATOM 6233 C CA . ALA C 1 146 ? 4.171 15.036 -34.419 1.00 88.42 146 ALA C CA 1
ATOM 6234 C C . ALA C 1 146 ? 3.311 15.829 -33.505 1.00 87.84 146 ALA C C 1
ATOM 6235 O O . ALA C 1 146 ? 3.567 15.892 -32.320 1.00 82.12 146 ALA C O 1
ATOM 6237 N N . PRO C 1 147 ? 2.281 16.455 -34.028 1.00 87.25 147 PRO C N 1
ATOM 6238 C CA . PRO C 1 147 ? 1.480 17.293 -33.140 1.00 86.86 147 PRO C CA 1
ATOM 6239 C C . PRO C 1 147 ? 1.114 16.560 -31.846 1.00 86.64 147 PRO C C 1
ATOM 6240 O O . PRO C 1 147 ? 0.848 15.360 -31.868 1.00 88.06 147 PRO C O 1
ATOM 6244 N N . SER C 1 148 ? 1.132 17.263 -30.723 1.00 86.89 148 SER C N 1
ATOM 6245 C CA . SER C 1 148 ? 0.773 16.638 -29.456 1.00 90.06 148 SER C CA 1
ATOM 6246 C C . SER C 1 148 ? -0.682 16.153 -29.464 1.00 92.69 148 SER C C 1
ATOM 6247 O O . SER C 1 148 ? -1.020 15.201 -28.758 1.00 90.05 148 SER C O 1
ATOM 6250 N N . ARG C 1 149 ? -1.531 16.813 -30.258 1.00 92.53 149 ARG C N 1
ATOM 6251 C CA . ARG C 1 149 ? -2.912 16.374 -30.475 1.00 93.79 149 ARG C CA 1
ATOM 6252 C C . ARG C 1 149 ? -2.979 14.886 -30.787 1.00 95.85 149 ARG C C 1
ATOM 6253 O O . ARG C 1 149 ? -3.587 14.111 -30.046 1.00 95.24 149 ARG C O 1
ATOM 6261 N N . LEU C 1 150 ? -2.316 14.490 -31.867 1.00 93.67 150 LEU C N 1
ATOM 6262 C CA . LEU C 1 150 ? -2.471 13.146 -32.413 1.00 94.72 150 LEU C CA 1
ATOM 6263 C C . LEU C 1 150 ? -1.805 12.068 -31.558 1.00 92.72 150 LEU C C 1
ATOM 6264 O O . LEU C 1 150 ? -2.090 10.879 -31.723 1.00 93.43 150 LEU C O 1
ATOM 6269 N N . LEU C 1 151 ? -0.923 12.484 -30.652 1.00 89.85 151 LEU C N 1
ATOM 6270 C CA . LEU C 1 151 ? -0.214 11.555 -29.776 1.00 92.56 151 LEU C CA 1
ATOM 6271 C C . LEU C 1 151 ? -0.968 11.320 -28.473 1.00 87.28 151 LEU C C 1
ATOM 6272 O O . LEU C 1 151 ? -1.013 10.201 -27.966 1.00 80.88 151 LEU C O 1
ATOM 6277 N N . LYS C 1 152 ? -1.536 12.392 -27.929 1.00 87.88 152 LYS C N 1
ATOM 6278 C CA . LYS C 1 152 ? -2.424 12.312 -26.771 1.00 87.27 152 LYS C CA 1
ATOM 6279 C C . LYS C 1 152 ? -3.737 11.601 -27.122 1.00 80.16 152 LYS C C 1
ATOM 6280 O O . LYS C 1 152 ? -4.375 11.021 -26.254 1.00 78.07 152 LYS C O 1
ATOM 6286 N N . ALA C 1 153 ? -4.145 11.679 -28.385 1.00 76.60 153 ALA C N 1
ATOM 6287 C CA . ALA C 1 153 ? -5.323 10.966 -28.873 1.00 76.95 153 ALA C CA 1
ATOM 6288 C C . ALA C 1 153 ? -5.104 9.445 -28.844 1.00 81.47 153 ALA C C 1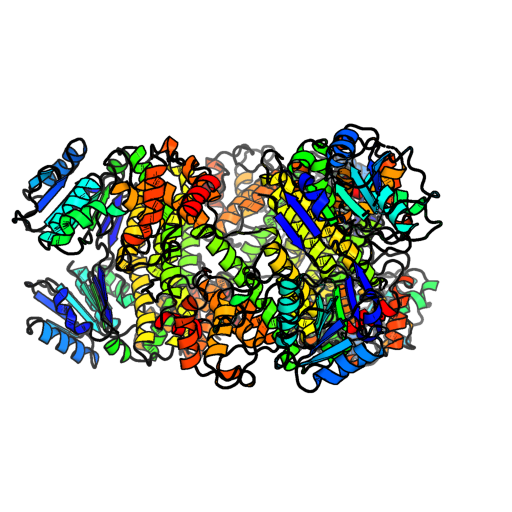
ATOM 6289 O O . ALA C 1 153 ? -6.016 8.680 -28.502 1.00 89.27 153 ALA C O 1
ATOM 6291 N N . GLY C 1 154 ? -3.890 9.016 -29.183 1.00 74.72 154 GLY C N 1
ATOM 6292 C CA . GLY C 1 154 ? -3.513 7.611 -29.113 1.00 70.80 154 GLY C CA 1
ATOM 6293 C C . GLY C 1 154 ? -3.630 7.024 -27.717 1.00 71.43 154 GLY C C 1
ATOM 6294 O O . GLY C 1 154 ? -3.767 5.810 -27.559 1.00 72.94 154 GLY C O 1
ATOM 6295 N N . ILE C 1 155 ? -3.547 7.874 -26.698 1.00 67.76 155 ILE C N 1
ATOM 6296 C CA . ILE C 1 155 ? -3.840 7.450 -25.335 1.00 68.91 155 ILE C CA 1
ATOM 6297 C C . ILE C 1 155 ? -5.347 7.249 -25.213 1.00 67.06 155 ILE C C 1
ATOM 6298 O O . ILE C 1 155 ? -5.803 6.250 -24.651 1.00 59.95 155 ILE C O 1
ATOM 6303 N N . GLY C 1 156 ? -6.099 8.215 -25.740 1.00 64.68 156 GLY C N 1
ATOM 6304 C CA . GLY C 1 156 ? -7.555 8.157 -25.781 1.00 65.78 156 GLY C CA 1
ATOM 6305 C C . GLY C 1 156 ? -8.052 6.855 -26.367 1.00 63.48 156 GLY C C 1
ATOM 6306 O O . GLY C 1 156 ? -9.003 6.260 -25.863 1.00 63.19 156 GLY C O 1
ATOM 6307 N N . ASP C 1 157 ? -7.389 6.397 -27.419 1.00 57.80 157 ASP C N 1
ATOM 6308 C CA . ASP C 1 157 ? -7.768 5.158 -28.046 1.00 59.08 157 ASP C CA 1
ATOM 6309 C C . ASP C 1 157 ? -7.580 4.007 -27.071 1.00 62.31 157 ASP C C 1
ATOM 6310 O O . ASP C 1 157 ? -8.457 3.153 -26.941 1.00 66.71 157 ASP C O 1
ATOM 6315 N N . LEU C 1 158 ? -6.454 3.997 -26.364 1.00 63.37 158 LEU C N 1
ATOM 6316 C CA . LEU C 1 158 ? -6.214 2.977 -25.335 1.00 63.22 158 LEU C CA 1
ATOM 6317 C C . LEU C 1 158 ? -7.315 2.930 -24.277 1.00 60.51 158 LEU C C 1
ATOM 6318 O O . LEU C 1 158 ? -7.705 1.853 -23.838 1.00 66.65 158 LEU C O 1
ATOM 6323 N N . LEU C 1 159 ? -7.822 4.089 -23.885 1.00 56.63 159 LEU C N 1
ATOM 6324 C CA . LEU C 1 159 ? -8.811 4.163 -22.811 1.00 60.79 159 LEU C CA 1
ATOM 6325 C C . LEU C 1 159 ? -10.066 3.329 -23.123 1.00 58.69 159 LEU C C 1
ATOM 6326 O O . LEU C 1 159 ? -10.647 2.700 -22.234 1.00 55.57 159 LEU C O 1
ATOM 6331 N N . GLY C 1 160 ? -10.459 3.300 -24.389 1.00 54.87 160 GLY C N 1
ATOM 6332 C CA . GLY C 1 160 ? -11.658 2.589 -24.792 1.00 53.31 160 GLY C CA 1
ATOM 6333 C C . GLY C 1 160 ? -11.663 1.083 -24.590 1.00 52.30 160 GLY C C 1
ATOM 6334 O O . GLY C 1 160 ? -12.695 0.445 -24.785 1.00 50.43 160 GLY C O 1
ATOM 6335 N N . LYS C 1 161 ? -10.533 0.509 -24.186 1.00 51.40 161 LYS C N 1
ATOM 6336 C CA . LYS C 1 161 ? -10.409 -0.941 -24.137 1.00 53.03 161 LYS C CA 1
ATOM 6337 C C . LYS C 1 161 ? -11.179 -1.557 -22.972 1.00 50.49 161 LYS C C 1
ATOM 6338 O O . LYS C 1 161 ? -11.516 -2.744 -23.010 1.00 50.56 161 LYS C O 1
ATOM 6344 N N . ILE C 1 162 ? -11.442 -0.753 -21.943 1.00 51.53 162 ILE C N 1
ATOM 6345 C CA . ILE C 1 162 ? -12.317 -1.149 -20.826 1.00 52.51 162 ILE C CA 1
ATOM 6346 C C . ILE C 1 162 ? -13.743 -1.400 -21.316 1.00 51.01 162 ILE C C 1
ATOM 6347 O O . ILE C 1 162 ? -14.405 -2.312 -20.835 1.00 52.08 162 ILE C O 1
ATOM 6352 N N . ILE C 1 163 ? -14.206 -0.595 -22.271 1.00 47.30 163 ILE C N 1
ATOM 6353 C CA . ILE C 1 163 ? -15.536 -0.785 -22.848 1.00 50.02 163 ILE C CA 1
ATOM 6354 C C . ILE C 1 163 ? -15.572 -1.962 -23.816 1.00 48.60 163 ILE C C 1
ATOM 6355 O O . ILE C 1 163 ? -16.543 -2.737 -23.834 1.00 46.51 163 ILE C O 1
ATOM 6360 N N . ALA C 1 164 ? -14.526 -2.065 -24.634 1.00 43.08 164 ALA C N 1
ATOM 6361 C CA . ALA C 1 164 ? -14.500 -3.016 -25.709 1.00 42.01 164 ALA C CA 1
ATOM 6362 C C . ALA C 1 164 ? -14.490 -4.416 -25.144 1.00 40.36 164 ALA C C 1
ATOM 6363 O O . ALA C 1 164 ? -15.129 -5.316 -25.669 1.00 41.88 164 ALA C O 1
ATOM 6365 N N . VAL C 1 165 ? -13.769 -4.602 -24.055 1.00 42.83 165 VAL C N 1
ATOM 6366 C CA . VAL C 1 165 ? -13.752 -5.908 -23.414 1.00 43.41 165 VAL C CA 1
ATOM 6367 C C . VAL C 1 165 ? -15.120 -6.230 -22.820 1.00 42.37 165 VAL C C 1
ATOM 6368 O O . VAL C 1 165 ? -15.597 -7.344 -22.970 1.00 40.47 165 VAL C O 1
ATOM 6372 N N . ARG C 1 166 ? -15.763 -5.259 -22.185 1.00 40.74 166 ARG C N 1
ATOM 6373 C CA . ARG C 1 166 ? -17.081 -5.511 -21.631 1.00 45.63 166 ARG C CA 1
ATOM 6374 C C . ARG C 1 166 ? -18.074 -5.914 -22.713 1.00 43.57 166 ARG C C 1
ATOM 6375 O O . ARG C 1 166 ? -18.756 -6.942 -22.584 1.00 46.31 166 ARG C O 1
ATOM 6383 N N . ASP C 1 167 ? -18.102 -5.143 -23.795 1.00 40.61 167 ASP C N 1
ATOM 6384 C CA . ASP C 1 167 ? -18.997 -5.416 -24.908 1.00 38.85 167 ASP C CA 1
ATOM 6385 C C . ASP C 1 167 ? -18.759 -6.795 -25.455 1.00 37.21 167 ASP C C 1
ATOM 6386 O O . ASP C 1 167 ? -19.706 -7.511 -25.738 1.00 39.74 167 ASP C O 1
ATOM 6391 N N . TRP C 1 168 ? -17.497 -7.168 -25.569 1.00 35.54 168 TRP C N 1
ATOM 6392 C CA . TRP C 1 168 ? -17.117 -8.446 -26.146 1.00 37.58 168 TRP C CA 1
ATOM 6393 C C . TRP C 1 168 ? -17.519 -9.627 -25.267 1.00 36.95 168 TRP C C 1
ATOM 6394 O O . TRP C 1 168 ? -17.921 -10.671 -25.773 1.00 35.30 168 TRP C O 1
ATOM 6405 N N . GLN C 1 169 ? -17.369 -9.452 -23.958 1.00 40.21 169 GLN C N 1
ATOM 6406 C CA . GLN C 1 169 ? -17.836 -10.428 -22.970 1.00 43.97 169 GLN C CA 1
ATOM 6407 C C . GLN C 1 169 ? -19.367 -10.589 -23.048 1.00 41.48 169 GLN C C 1
ATOM 6408 O O . GLN C 1 169 ? -19.877 -11.698 -23.171 1.00 41.64 169 GLN C O 1
ATOM 6414 N N . LEU C 1 170 ? -20.079 -9.472 -23.024 1.00 40.07 170 LEU C N 1
ATOM 6415 C CA . LEU C 1 170 ? -21.520 -9.471 -23.238 1.00 40.03 170 LEU C CA 1
ATOM 6416 C C . LEU C 1 170 ? -21.945 -10.226 -24.489 1.00 39.75 170 LEU C C 1
ATOM 6417 O O . LEU C 1 170 ? -22.918 -10.945 -24.465 1.00 40.88 170 LEU C O 1
ATOM 6422 N N . ALA C 1 171 ? -21.225 -10.036 -25.591 1.00 39.48 171 ALA C N 1
ATOM 6423 C CA . ALA C 1 171 ? -21.621 -10.592 -26.867 1.00 36.67 171 ALA C CA 1
ATOM 6424 C C . ALA C 1 171 ? -21.338 -12.083 -26.868 1.00 39.11 171 ALA C C 1
ATOM 6425 O O . ALA C 1 171 ? -22.066 -12.890 -27.444 1.00 40.12 171 ALA C O 1
ATOM 6427 N N . HIS C 1 172 ? -20.257 -12.451 -26.215 1.00 41.18 172 HIS C N 1
ATOM 6428 C CA . HIS C 1 172 ? -19.935 -13.849 -26.044 1.00 42.48 172 HIS C CA 1
ATOM 6429 C C . HIS C 1 172 ? -21.029 -14.578 -25.251 1.00 44.49 172 HIS C C 1
ATOM 6430 O O . HIS C 1 172 ? -21.437 -15.688 -25.623 1.00 43.31 172 HIS C O 1
ATOM 6437 N N . ARG C 1 173 ? -21.505 -13.954 -24.173 1.00 43.22 173 ARG C N 1
ATOM 6438 C CA . ARG C 1 173 ? -22.495 -14.599 -23.290 1.00 44.00 173 ARG C CA 1
ATOM 6439 C C . ARG C 1 173 ? -23.912 -14.605 -23.855 1.00 43.76 173 ARG C C 1
ATOM 6440 O O . ARG C 1 173 ? -24.661 -15.569 -23.655 1.00 42.44 173 ARG C O 1
ATOM 6448 N N . LEU C 1 174 ? -24.268 -13.540 -24.569 1.00 44.10 174 LEU C N 1
ATOM 6449 C CA . LEU C 1 174 ? -25.596 -13.421 -25.150 1.00 44.04 174 LEU C CA 1
ATOM 6450 C C . LEU C 1 174 ? -25.695 -14.045 -26.531 1.00 42.85 174 LEU C C 1
ATOM 6451 O O . LEU C 1 174 ? -26.653 -14.762 -26.795 1.00 47.17 174 LEU C O 1
ATOM 6456 N N . LYS C 1 175 ? -24.727 -13.773 -27.408 1.00 40.89 175 LYS C N 1
ATOM 6457 C CA . LYS C 1 175 ? -24.769 -14.262 -28.809 1.00 40.56 175 LYS C CA 1
ATOM 6458 C C . LYS C 1 175 ? -23.794 -15.380 -29.154 1.00 39.91 175 LYS C C 1
ATOM 6459 O O . LYS C 1 175 ? -23.782 -15.846 -30.261 1.00 39.83 175 LYS C O 1
ATOM 6465 N N . GLY C 1 176 ? -22.934 -15.778 -28.235 1.00 45.43 176 GLY C N 1
ATOM 6466 C CA . GLY C 1 176 ? -21.985 -16.861 -28.520 1.00 45.14 176 GLY C CA 1
ATOM 6467 C C . GLY C 1 176 ? -20.790 -16.489 -29.390 1.00 43.83 176 GLY C C 1
ATOM 6468 O O . GLY C 1 176 ? -20.157 -17.383 -29.925 1.00 48.00 176 GLY C O 1
ATOM 6469 N N . GLU C 1 177 ? -20.468 -15.201 -29.528 1.00 39.71 177 GLU C N 1
ATOM 6470 C CA . GLU C 1 177 ? -19.322 -14.782 -30.339 1.00 44.10 177 GLU C CA 1
ATOM 6471 C C . GLU C 1 177 ? -18.041 -15.375 -29.737 1.00 41.40 177 GLU C C 1
ATOM 6472 O O . GLU C 1 177 ? -17.865 -15.352 -28.534 1.00 41.57 177 GLU C O 1
ATOM 6478 N N . GLU C 1 178 ? -17.164 -15.925 -30.571 1.00 44.38 178 GLU C N 1
ATOM 6479 C CA . GLU C 1 178 ? -15.895 -16.525 -30.096 1.00 47.75 178 GLU C CA 1
ATOM 6480 C C . GLU C 1 178 ? -15.193 -15.596 -29.106 1.00 40.99 178 GLU C C 1
ATOM 6481 O O . GLU C 1 178 ? -15.178 -14.375 -29.256 1.00 41.61 178 GLU C O 1
ATOM 6487 N N . TYR C 1 179 ? -14.621 -16.177 -28.077 1.00 38.66 179 TYR C N 1
ATOM 6488 C CA . TYR C 1 179 ? -13.998 -15.389 -27.031 1.00 39.06 179 TYR C CA 1
ATOM 6489 C C . TYR C 1 179 ? -12.665 -15.981 -26.631 1.00 39.59 179 TYR C C 1
ATOM 6490 O O . TYR C 1 179 ? -12.482 -17.208 -26.670 1.00 40.63 179 TYR C O 1
ATOM 6499 N N . SER C 1 180 ? -11.758 -15.090 -26.243 1.00 41.78 180 SER C N 1
ATOM 6500 C CA . SER C 1 180 ? -10.446 -15.451 -25.722 1.00 46.52 180 SER C CA 1
ATOM 6501 C C . SER C 1 180 ? -10.184 -14.672 -24.451 1.00 46.29 180 SER C C 1
ATOM 6502 O O . SER C 1 180 ? -9.887 -13.479 -24.511 1.00 44.86 180 SER C O 1
ATOM 6505 N N . GLU C 1 181 ? -10.284 -15.350 -23.306 1.00 53.00 181 GLU C N 1
ATOM 6506 C CA . GLU C 1 181 ? -9.967 -14.730 -22.009 1.00 58.31 181 GLU C CA 1
ATOM 6507 C C . GLU C 1 181 ? -8.606 -14.025 -22.094 1.00 53.20 181 GLU C C 1
ATOM 6508 O O . GLU C 1 181 ? -8.448 -12.899 -21.604 1.00 50.04 181 GLU C O 1
ATOM 6514 N N . TYR C 1 182 ? -7.631 -14.671 -22.740 1.00 50.76 182 TYR C N 1
ATOM 6515 C CA . TYR C 1 182 ? -6.286 -14.115 -22.767 1.00 49.92 182 TYR C CA 1
ATOM 6516 C C . TYR C 1 182 ? -6.186 -12.817 -23.544 1.00 46.44 182 TYR C C 1
ATOM 6517 O O . TYR C 1 182 ? -5.631 -11.841 -23.044 1.00 48.33 182 TYR C O 1
ATOM 6526 N N . ALA C 1 183 ? -6.731 -12.812 -24.755 1.00 44.36 183 ALA C N 1
ATOM 6527 C CA . ALA C 1 183 ? -6.748 -11.613 -25.605 1.00 41.75 183 ALA C CA 1
ATOM 6528 C C . ALA C 1 183 ? -7.387 -10.428 -24.885 1.00 43.81 183 ALA C C 1
ATOM 6529 O O . ALA C 1 183 ? -6.918 -9.303 -25.016 1.00 43.54 183 ALA C O 1
ATOM 6531 N N . ALA C 1 184 ? -8.431 -10.687 -24.092 1.00 44.70 184 ALA C N 1
ATOM 6532 C CA . ALA C 1 184 ? -9.067 -9.631 -23.306 1.00 45.85 184 ALA C CA 1
ATOM 6533 C C . ALA C 1 184 ? -8.141 -9.139 -22.230 1.00 44.31 184 ALA C C 1
ATOM 6534 O O . ALA C 1 184 ? -8.067 -7.937 -21.979 1.00 48.89 184 ALA C O 1
ATOM 6536 N N . HIS C 1 185 ? -7.447 -10.055 -21.566 1.00 46.43 185 HIS C N 1
ATOM 6537 C CA . HIS C 1 185 ? -6.465 -9.643 -20.551 1.00 48.34 185 HIS C CA 1
ATOM 6538 C C . HIS C 1 185 ? -5.366 -8.830 -21.182 1.00 44.98 185 HIS C C 1
ATOM 6539 O O . HIS C 1 185 ? -4.954 -7.813 -20.635 1.00 46.74 185 HIS C O 1
ATOM 6546 N N . LEU C 1 186 ? -4.910 -9.267 -22.351 1.00 43.19 186 LEU C N 1
ATOM 6547 C CA . LEU C 1 186 ? -3.867 -8.550 -23.059 1.00 42.03 186 LEU C CA 1
ATOM 6548 C C . LEU C 1 186 ? -4.316 -7.149 -23.425 1.00 44.23 186 LEU C C 1
ATOM 6549 O O . LEU C 1 186 ? -3.547 -6.196 -23.311 1.00 44.94 186 LEU C O 1
ATOM 6554 N N . SER C 1 187 ? -5.570 -7.015 -23.853 1.00 47.48 187 SER C N 1
ATOM 6555 C CA . SER C 1 187 ? -6.103 -5.706 -24.178 1.00 48.60 187 SER C CA 1
ATOM 6556 C C . SER C 1 187 ? -6.170 -4.796 -22.952 1.00 50.08 187 SER C C 1
ATOM 6557 O O . SER C 1 187 ? -5.888 -3.597 -23.040 1.00 49.62 187 SER C O 1
ATOM 6560 N N . LEU C 1 188 ? -6.560 -5.361 -21.818 1.00 51.94 188 LEU C N 1
ATOM 6561 C CA . LEU C 1 188 ? -6.638 -4.584 -20.579 1.00 53.97 188 LEU C CA 1
ATOM 6562 C C . LEU C 1 188 ? -5.256 -4.308 -19.977 1.00 51.24 188 LEU C C 1
ATOM 6563 O O . LEU C 1 188 ? -5.044 -3.256 -19.366 1.00 52.30 188 LEU C O 1
ATOM 6568 N N . THR C 1 189 ? -4.319 -5.235 -20.142 1.00 47.64 189 THR C N 1
ATOM 6569 C CA . THR C 1 189 ? -2.926 -4.942 -19.809 1.00 48.53 189 THR C CA 1
ATOM 6570 C C . THR C 1 189 ? -2.591 -3.565 -20.414 1.00 54.50 189 THR C C 1
ATOM 6571 O O . THR C 1 189 ? -2.126 -2.659 -19.718 1.00 55.01 189 THR C O 1
ATOM 6575 N N . SER C 1 190 ? -2.888 -3.397 -21.704 1.00 57.97 190 SER C N 1
ATOM 6576 C CA . SER C 1 190 ? -2.592 -2.149 -22.410 1.00 57.27 190 SER C CA 1
ATOM 6577 C C . SER C 1 190 ? -3.479 -0.998 -21.978 1.00 56.35 190 SER C C 1
ATOM 6578 O O . SER C 1 190 ? -3.097 0.149 -22.116 1.00 62.63 190 SER C O 1
ATOM 6581 N N . TYR C 1 191 ? -4.672 -1.298 -21.484 1.00 59.88 191 TYR C N 1
ATOM 6582 C CA . TYR C 1 191 ? -5.552 -0.273 -20.915 1.00 57.53 191 TYR C CA 1
ATOM 6583 C C . TYR C 1 191 ? -5.026 0.197 -19.568 1.00 56.80 191 TYR C C 1
ATOM 6584 O O . TYR C 1 191 ? -5.014 1.399 -19.281 1.00 53.38 191 TYR C O 1
ATOM 6593 N N . LYS C 1 192 ? -4.612 -0.765 -18.748 1.00 60.19 192 LYS C N 1
ATOM 6594 C CA . LYS C 1 192 ? -4.060 -0.504 -17.407 1.00 63.56 192 LYS C CA 1
ATOM 6595 C C . LYS C 1 192 ? -2.765 0.291 -17.446 1.00 62.81 192 LYS C C 1
ATOM 6596 O O . LYS C 1 192 ? -2.473 1.020 -16.508 1.00 70.27 192 LYS C O 1
ATOM 6602 N N . ILE C 1 193 ? -1.974 0.105 -18.503 1.00 60.38 193 ILE C N 1
ATOM 6603 C CA . ILE C 1 193 ? -0.769 0.902 -18.729 1.00 59.36 193 ILE C CA 1
ATOM 6604 C C . ILE C 1 193 ? -1.134 2.363 -18.973 1.00 61.68 193 ILE C C 1
ATOM 6605 O O . ILE C 1 193 ? -0.466 3.259 -18.485 1.00 63.28 193 ILE C O 1
ATOM 6610 N N . ALA C 1 194 ? -2.193 2.595 -19.741 1.00 66.88 194 ALA C N 1
ATOM 6611 C CA . ALA C 1 194 ? -2.635 3.949 -20.081 1.00 65.32 194 ALA C CA 1
ATOM 6612 C C . ALA C 1 194 ? -3.144 4.771 -18.897 1.00 68.57 194 ALA C C 1
ATOM 6613 O O . ALA C 1 194 ? -3.125 6.002 -18.953 1.00 70.50 194 ALA C O 1
ATOM 6615 N N . VAL C 1 195 ? -3.624 4.111 -17.847 1.00 71.88 195 VAL C N 1
ATOM 6616 C CA . VAL C 1 195 ? -4.081 4.835 -16.658 1.00 78.13 195 VAL C CA 1
ATOM 6617 C C . VAL C 1 195 ? -2.937 4.978 -15.642 1.00 77.31 195 VAL C C 1
ATOM 6618 O O . VAL C 1 195 ? -2.766 6.034 -15.036 1.00 79.28 195 VAL C O 1
ATOM 6622 N N . GLY C 1 196 ? -2.144 3.923 -15.484 1.00 77.35 196 GLY C N 1
ATOM 6623 C CA . GLY C 1 196 ? -1.011 3.935 -14.560 1.00 78.63 196 GLY C CA 1
ATOM 6624 C C . GLY C 1 196 ? 0.076 4.915 -14.959 1.00 77.06 196 GLY C C 1
ATOM 6625 O O . GLY C 1 196 ? 0.746 5.488 -14.107 1.00 81.80 196 GLY C O 1
ATOM 6626 N N . ASN C 1 197 ? 0.249 5.103 -16.261 1.00 74.52 197 ASN C N 1
ATOM 6627 C CA . ASN C 1 197 ? 1.208 6.051 -16.787 1.00 70.87 197 ASN C CA 1
ATOM 6628 C C . ASN C 1 197 ? 0.496 7.272 -17.386 1.00 71.88 197 ASN C C 1
ATOM 6629 O O . ASN C 1 197 ? 1.019 7.939 -18.278 1.00 64.46 197 ASN C O 1
ATOM 6634 N N . ALA C 1 198 ? -0.692 7.574 -16.872 1.00 76.08 198 ALA C N 1
ATOM 6635 C CA . ALA C 1 198 ? -1.500 8.667 -17.402 1.00 81.31 198 ALA C CA 1
ATOM 6636 C C . ALA C 1 198 ? -0.815 10.020 -17.184 1.00 86.74 198 ALA C C 1
ATOM 6637 O O . ALA C 1 198 ? -0.364 10.644 -18.147 1.00 86.28 198 ALA C O 1
ATOM 6639 N N . GLN C 1 199 ? -0.719 10.445 -15.921 1.00 92.30 199 GLN C N 1
ATOM 6640 C CA . GLN C 1 199 ? -0.091 11.723 -15.553 1.00 99.89 199 GLN C CA 1
ATOM 6641 C C . GLN C 1 199 ? 1.347 11.772 -16.037 1.00 100.47 199 GLN C C 1
ATOM 6642 O O . GLN C 1 199 ? 1.810 12.791 -16.548 1.00 104.90 199 GLN C O 1
ATOM 6648 N N . LYS C 1 200 ? 2.043 10.655 -15.856 1.00 97.70 200 LYS C N 1
ATOM 6649 C CA . LYS C 1 200 ? 3.461 10.539 -16.180 1.00 99.04 200 LYS C CA 1
ATOM 6650 C C . LYS C 1 200 ? 3.799 11.084 -17.578 1.00 99.92 200 LYS C C 1
ATOM 6651 O O . LYS C 1 200 ? 4.664 11.951 -17.709 1.00 94.65 200 LYS C O 1
ATOM 6657 N N . ILE C 1 201 ? 3.185 10.541 -18.611 1.00 104.95 201 ILE C N 1
ATOM 6658 C CA . ILE C 1 201 ? 3.525 10.895 -19.981 1.00 103.26 201 ILE C CA 1
ATOM 6659 C C . ILE C 1 201 ? 2.640 11.837 -20.758 1.00 100.57 201 ILE C C 1
ATOM 6660 O O . ILE C 1 201 ? 2.876 12.016 -21.927 1.00 96.32 201 ILE C O 1
ATOM 6665 N N . LYS C 1 202 ? 1.672 12.475 -20.130 1.00 97.14 202 LYS C N 1
ATOM 6666 C CA . LYS C 1 202 ? 0.739 13.294 -20.878 1.00 96.62 202 LYS C CA 1
ATOM 6667 C C . LYS C 1 202 ? 1.410 14.296 -21.778 1.00 96.80 202 LYS C C 1
ATOM 6668 O O . LYS C 1 202 ? 0.931 14.547 -22.855 1.00 96.32 202 LYS C O 1
ATOM 6674 N N . ASN C 1 203 ? 2.482 14.906 -21.335 1.00 96.64 203 ASN C N 1
ATOM 6675 C CA . ASN C 1 203 ? 3.179 15.880 -22.159 1.00 97.40 203 ASN C CA 1
ATOM 6676 C C . ASN C 1 203 ? 3.960 15.421 -23.424 1.00 98.96 203 ASN C C 1
ATOM 6677 O O . ASN C 1 203 ? 3.917 16.054 -24.467 1.00 94.66 203 ASN C O 1
ATOM 6682 N N . PHE C 1 204 ? 4.673 14.318 -23.311 1.00 103.60 204 PHE C N 1
ATOM 6683 C CA . PHE C 1 204 ? 5.501 13.787 -24.397 1.00 109.23 204 PHE C CA 1
ATOM 6684 C C . PHE C 1 204 ? 6.731 14.659 -24.676 1.00 114.26 204 PHE C C 1
ATOM 6685 O O . PHE C 1 204 ? 6.958 15.061 -25.822 1.00 114.09 204 PHE C O 1
ATOM 6693 N N . ILE C 1 205 ? 7.517 14.957 -23.641 1.00 117.58 205 ILE C N 1
ATOM 6694 C CA . ILE C 1 205 ? 8.774 15.711 -23.816 1.00 115.78 205 ILE C CA 1
ATOM 6695 C C . ILE C 1 205 ? 9.887 14.779 -24.292 1.00 113.33 205 ILE C C 1
ATOM 6696 O O . ILE C 1 205 ? 10.779 15.189 -25.033 1.00 108.42 205 ILE C O 1
ATOM 6701 N N . ARG C 1 206 ? 9.819 13.527 -23.858 1.00 115.66 206 ARG C N 1
ATOM 6702 C CA . ARG C 1 206 ? 10.865 12.553 -24.125 1.00 117.26 206 ARG C CA 1
ATOM 6703 C C . ARG C 1 206 ? 10.289 11.349 -24.857 1.00 114.28 206 ARG C C 1
ATOM 6704 O O . ARG C 1 206 ? 9.081 11.113 -24.840 1.00 114.24 206 ARG C O 1
ATOM 6712 N N . GLU C 1 207 ? 11.169 10.591 -25.497 1.00 109.71 207 GLU C N 1
ATOM 6713 C CA . GLU C 1 207 ? 10.780 9.373 -26.197 1.00 108.82 207 GLU C CA 1
ATOM 6714 C C . GLU C 1 207 ? 10.352 8.293 -25.205 1.00 106.72 207 GLU C C 1
ATOM 6715 O O . GLU C 1 207 ? 9.514 7.452 -25.526 1.00 105.36 207 GLU C O 1
ATOM 6721 N N . GLU C 1 208 ? 10.906 8.337 -23.993 1.00 108.09 208 GLU C N 1
ATOM 6722 C CA . GLU C 1 208 ? 10.533 7.386 -22.935 1.00 109.59 208 GLU C CA 1
ATOM 6723 C C . GLU C 1 208 ? 9.011 7.377 -22.744 1.00 110.13 208 GLU C C 1
ATOM 6724 O O . GLU C 1 208 ? 8.437 6.354 -22.375 1.00 114.71 208 GLU C O 1
ATOM 6730 N N . ASP C 1 209 ? 8.377 8.523 -23.004 1.00 106.47 209 ASP C N 1
ATOM 6731 C CA . ASP C 1 209 ? 6.923 8.673 -22.911 1.00 103.16 209 ASP C CA 1
ATOM 6732 C C . ASP C 1 209 ? 6.171 7.910 -24.012 1.00 97.90 209 ASP C C 1
ATOM 6733 O O . ASP C 1 209 ? 5.139 7.284 -23.744 1.00 95.90 209 ASP C O 1
ATOM 6738 N N . VAL C 1 210 ? 6.684 7.959 -25.240 1.00 87.95 210 VAL C N 1
ATOM 6739 C CA . VAL C 1 210 ? 6.014 7.314 -26.373 1.00 84.01 210 VAL C CA 1
ATOM 6740 C C . VAL C 1 210 ? 6.418 5.848 -26.539 1.00 81.41 210 VAL C C 1
ATOM 6741 O O . VAL C 1 210 ? 5.727 5.100 -27.221 1.00 85.34 210 VAL C O 1
ATOM 6745 N N . ARG C 1 211 ? 7.548 5.457 -25.948 1.00 78.91 211 ARG C N 1
ATOM 6746 C CA A ARG C 1 211 ? 7.932 4.049 -25.923 0.50 78.64 211 ARG C CA 1
ATOM 6747 C CA B ARG C 1 211 ? 7.966 4.047 -25.844 0.50 76.61 211 ARG C CA 1
ATOM 6748 C C . ARG C 1 211 ? 6.868 3.238 -25.167 1.00 78.27 211 ARG C C 1
ATOM 6749 O O . ARG C 1 211 ? 6.629 2.064 -25.488 1.00 74.60 211 ARG C O 1
ATOM 6764 N N . VAL C 1 212 ? 6.225 3.876 -24.189 1.00 77.65 212 VAL C N 1
ATOM 6765 C CA . VAL C 1 212 ? 5.169 3.259 -23.395 1.00 74.21 212 VAL C CA 1
ATOM 6766 C C . VAL C 1 212 ? 3.897 3.199 -24.223 1.00 70.10 212 VAL C C 1
ATOM 6767 O O . VAL C 1 212 ? 3.247 2.153 -24.289 1.00 65.29 212 VAL C O 1
ATOM 6771 N N . LEU C 1 213 ? 3.556 4.334 -24.839 1.00 65.78 213 LEU C N 1
ATOM 6772 C CA . LEU C 1 213 ? 2.401 4.439 -25.710 1.00 62.86 213 LEU C CA 1
ATOM 6773 C C . LEU C 1 213 ? 2.415 3.362 -26.785 1.00 62.57 213 LEU C C 1
ATOM 6774 O O . LEU C 1 213 ? 1.494 2.543 -26.867 1.00 58.61 213 LEU C O 1
ATOM 6779 N N . VAL C 1 214 ? 3.471 3.377 -27.595 1.00 61.43 214 VAL C N 1
ATOM 6780 C CA . VAL C 1 214 ? 3.545 2.555 -28.796 1.00 63.04 214 VAL C CA 1
ATOM 6781 C C . VAL C 1 214 ? 3.574 1.070 -28.452 1.00 63.07 214 VAL C C 1
ATOM 6782 O O . VAL C 1 214 ? 2.916 0.276 -29.122 1.00 69.84 214 VAL C O 1
ATOM 6786 N N . LYS C 1 215 ? 4.315 0.689 -27.419 1.00 56.47 215 LYS C N 1
ATOM 6787 C CA . LYS C 1 215 ? 4.269 -0.700 -26.954 1.00 56.22 215 LYS C CA 1
ATOM 6788 C C . LYS C 1 215 ? 2.845 -1.095 -26.570 1.00 51.46 215 LYS C C 1
ATOM 6789 O O . LYS C 1 215 ? 2.395 -2.184 -26.896 1.00 53.36 215 LYS C O 1
ATOM 6795 N N . ALA C 1 216 ? 2.153 -0.211 -25.868 1.00 48.99 216 ALA C N 1
ATOM 6796 C CA . ALA C 1 216 ? 0.787 -0.467 -25.442 1.00 51.85 216 ALA C CA 1
ATOM 6797 C C . ALA C 1 216 ? -0.161 -0.645 -26.651 1.00 53.99 216 ALA C C 1
ATOM 6798 O O . ALA C 1 216 ? -1.044 -1.508 -26.631 1.00 55.07 216 ALA C O 1
ATOM 6800 N N . LEU C 1 217 ? 0.032 0.163 -27.692 1.00 51.00 217 LEU C N 1
ATOM 6801 C CA . LEU C 1 217 ? -0.756 0.044 -28.917 1.00 50.19 217 LEU C CA 1
ATOM 6802 C C . LEU C 1 217 ? -0.428 -1.243 -29.669 1.00 48.15 217 LEU C C 1
ATOM 6803 O O . LEU C 1 217 ? -1.298 -1.894 -30.239 1.00 55.02 217 LEU C O 1
ATOM 6808 N N . ILE C 1 218 ? 0.842 -1.585 -29.678 1.00 44.83 218 ILE C N 1
ATOM 6809 C CA . ILE C 1 218 ? 1.310 -2.769 -30.343 1.00 46.35 218 ILE C CA 1
ATOM 6810 C C . ILE C 1 218 ? 0.694 -3.996 -29.688 1.00 46.51 218 ILE C C 1
ATOM 6811 O O . ILE C 1 218 ? 0.335 -4.961 -30.377 1.00 42.46 218 ILE C O 1
ATOM 6816 N N . GLY C 1 219 ? 0.579 -3.946 -28.359 1.00 49.66 219 GLY C N 1
ATOM 6817 C CA . GLY C 1 219 ? 0.018 -5.045 -27.576 1.00 49.11 219 GLY C CA 1
ATOM 6818 C C . GLY C 1 219 ? -1.453 -5.256 -27.885 1.00 48.49 219 GLY C C 1
ATOM 6819 O O . GLY C 1 219 ? -1.928 -6.391 -27.949 1.00 47.38 219 GLY C O 1
ATOM 6820 N N . CYS C 1 220 ? -2.176 -4.162 -28.063 1.00 47.01 220 CYS C N 1
ATOM 6821 C CA . CYS C 1 220 ? -3.552 -4.254 -28.531 1.00 54.30 220 CYS C CA 1
ATOM 6822 C C . CYS C 1 220 ? -3.633 -4.985 -29.874 1.00 51.08 220 CYS C C 1
ATOM 6823 O O . CYS C 1 220 ? -4.523 -5.809 -30.061 1.00 52.60 220 CYS C O 1
ATOM 6826 N N . GLY C 1 221 ? -2.695 -4.699 -30.786 1.00 45.61 221 GLY C N 1
ATOM 6827 C CA . GLY C 1 221 ? -2.671 -5.322 -32.107 1.00 42.57 221 GLY C CA 1
ATOM 6828 C C . GLY C 1 221 ? -2.573 -6.823 -31.988 1.00 46.04 221 GLY C C 1
ATOM 6829 O O . GLY C 1 221 ? -3.313 -7.571 -32.632 1.00 50.23 221 GLY C O 1
ATOM 6830 N N . VAL C 1 222 ? -1.676 -7.264 -31.120 1.00 45.99 222 VAL C N 1
ATOM 6831 C CA . VAL C 1 222 ? -1.441 -8.678 -30.907 1.00 45.77 222 VAL C CA 1
ATOM 6832 C C . VAL C 1 222 ? -2.665 -9.324 -30.244 1.00 44.38 222 VAL C C 1
ATOM 6833 O O . VAL C 1 222 ? -2.991 -10.484 -30.523 1.00 44.66 222 VAL C O 1
ATOM 6837 N N . ALA C 1 223 ? -3.339 -8.582 -29.371 1.00 43.39 223 ALA C N 1
ATOM 6838 C CA . ALA C 1 223 ? -4.589 -9.072 -28.755 1.00 46.41 223 ALA C CA 1
ATOM 6839 C C . ALA C 1 223 ? -5.618 -9.425 -29.831 1.00 46.22 223 ALA C C 1
ATOM 6840 O O . ALA C 1 223 ? -6.187 -10.523 -29.833 1.00 42.71 223 ALA C O 1
ATOM 6842 N N . MET C 1 224 ? -5.809 -8.504 -30.774 1.00 45.19 224 MET C N 1
ATOM 6843 C CA . MET C 1 224 ? -6.763 -8.718 -31.851 1.00 44.15 224 MET C CA 1
ATOM 6844 C C . MET C 1 224 ? -6.371 -9.984 -32.590 1.00 42.20 224 MET C C 1
ATOM 6845 O O . MET C 1 224 ? -7.224 -10.789 -32.979 1.00 38.55 224 MET C O 1
ATOM 6850 N N . GLY C 1 225 ? -5.063 -10.143 -32.773 1.00 40.76 225 GLY C N 1
ATOM 6851 C CA . GLY C 1 225 ? -4.509 -11.291 -33.452 1.00 40.24 225 GLY C CA 1
ATOM 6852 C C . GLY C 1 225 ? -4.848 -12.590 -32.767 1.00 40.97 225 GLY C C 1
ATOM 6853 O O . GLY C 1 225 ? -5.145 -13.566 -33.431 1.00 42.61 225 GLY C O 1
ATOM 6854 N N . ILE C 1 226 ? -4.800 -12.599 -31.437 1.00 43.95 226 ILE C N 1
ATOM 6855 C CA . ILE C 1 226 ? -5.171 -13.781 -30.652 1.00 43.77 226 ILE C CA 1
ATOM 6856 C C . ILE C 1 226 ? -6.668 -13.987 -30.694 1.00 43.89 226 ILE C C 1
ATOM 6857 O O . ILE C 1 226 ? -7.154 -15.103 -30.895 1.00 44.49 226 ILE C O 1
ATOM 6862 N N . ALA C 1 227 ? -7.396 -12.900 -30.492 1.00 41.88 227 ALA C N 1
ATOM 6863 C CA . ALA C 1 227 ? -8.854 -12.938 -30.483 1.00 42.15 227 ALA C CA 1
ATOM 6864 C C . ALA C 1 227 ? -9.426 -13.413 -31.810 1.00 41.63 227 ALA C C 1
ATOM 6865 O O . ALA C 1 227 ? -10.439 -14.082 -31.835 1.00 46.24 227 ALA C O 1
ATOM 6867 N N . GLY C 1 228 ? -8.767 -13.084 -32.914 1.00 44.48 228 GLY C N 1
ATOM 6868 C CA . GLY C 1 228 ? -9.290 -13.406 -34.244 1.00 40.97 228 GLY C CA 1
ATOM 6869 C C . GLY C 1 228 ? -9.963 -12.211 -34.896 1.00 38.95 228 GLY C C 1
ATOM 6870 O O . GLY C 1 228 ? -10.432 -12.319 -36.004 1.00 42.33 228 GLY C O 1
ATOM 6871 N N . SER C 1 229 ? -9.994 -11.064 -34.229 1.00 37.05 229 SER C N 1
ATOM 6872 C CA . SER C 1 229 ? -10.647 -9.890 -34.785 1.00 38.89 229 SER C CA 1
ATOM 6873 C C . SER C 1 229 ? -10.383 -8.686 -33.893 1.00 38.48 229 SER C C 1
ATOM 6874 O O . SER C 1 229 ? -9.769 -8.827 -32.854 1.00 36.49 229 SER C O 1
ATOM 6877 N N . SER C 1 230 ? -10.882 -7.513 -34.271 1.00 41.10 230 SER C N 1
ATOM 6878 C CA . SER C 1 230 ? -10.682 -6.298 -33.455 1.00 42.01 230 SER C CA 1
ATOM 6879 C C . SER C 1 230 ? -11.561 -6.170 -32.198 1.00 42.72 230 SER C C 1
ATOM 6880 O O . SER C 1 230 ? -11.484 -5.154 -31.512 1.00 44.48 230 SER C O 1
ATOM 6883 N N . ARG C 1 231 ? -12.382 -7.176 -31.882 1.00 44.99 231 ARG C N 1
ATOM 6884 C CA . ARG C 1 231 ? -13.325 -7.065 -30.751 1.00 44.08 231 ARG C CA 1
ATOM 6885 C C . ARG C 1 231 ? -12.681 -6.735 -29.402 1.00 44.63 231 ARG C C 1
ATOM 6886 O O . ARG C 1 231 ? -13.223 -5.927 -28.655 1.00 42.67 231 ARG C O 1
ATOM 6894 N N . PRO C 1 232 ? -11.510 -7.324 -29.088 1.00 47.81 232 PRO C N 1
ATOM 6895 C CA . PRO C 1 232 ? -10.880 -6.958 -27.811 1.00 48.63 232 PRO C CA 1
ATOM 6896 C C . PRO C 1 232 ? -10.551 -5.483 -27.688 1.00 47.37 232 PRO C C 1
ATOM 6897 O O . PRO C 1 232 ? -10.534 -4.954 -26.586 1.00 46.19 232 PRO C O 1
ATOM 6901 N N . CYS C 1 233 ? -10.316 -4.810 -28.802 1.00 49.97 233 CYS C N 1
ATOM 6902 C CA . CYS C 1 233 ? -9.852 -3.428 -28.730 1.00 55.41 233 CYS C CA 1
ATOM 6903 C C . CYS C 1 233 ? -10.804 -2.376 -29.287 1.00 52.49 233 CYS C C 1
ATOM 6904 O O . CYS C 1 233 ? -10.510 -1.182 -29.234 1.00 50.78 233 CYS C O 1
ATOM 6907 N N . SER C 1 234 ? -11.970 -2.808 -29.757 1.00 54.93 234 SER C N 1
ATOM 6908 C CA . SER C 1 234 ? -12.900 -1.911 -30.439 1.00 52.30 234 SER C CA 1
ATOM 6909 C C . SER C 1 234 ? -14.355 -2.381 -30.274 1.00 47.44 234 SER C C 1
ATOM 6910 O O . SER C 1 234 ? -14.752 -3.401 -30.822 1.00 44.26 234 SER C O 1
ATOM 6913 N N . GLY C 1 235 ? -15.132 -1.625 -29.514 1.00 45.09 235 GLY C N 1
ATOM 6914 C CA . GLY C 1 235 ? -16.542 -1.911 -29.284 1.00 42.67 235 GLY C CA 1
ATOM 6915 C C . GLY C 1 235 ? -17.372 -0.645 -29.455 1.00 42.89 235 GLY C C 1
ATOM 6916 O O . GLY C 1 235 ? -17.123 0.151 -30.357 1.00 43.63 235 GLY C O 1
ATOM 6917 N N . SER C 1 236 ? -18.347 -0.454 -28.570 1.00 43.43 236 SER C N 1
ATOM 6918 C CA . SER C 1 236 ? -19.334 0.610 -28.702 1.00 40.95 236 SER C CA 1
ATOM 6919 C C . SER C 1 236 ? -18.678 1.987 -28.757 1.00 43.40 236 SER C C 1
ATOM 6920 O O . SER C 1 236 ? -19.101 2.860 -29.505 1.00 44.80 236 SER C O 1
ATOM 6923 N N . GLU C 1 237 ? -17.612 2.156 -27.997 1.00 46.68 237 GLU C N 1
ATOM 6924 C CA . GLU C 1 237 ? -16.884 3.424 -27.957 1.00 50.03 237 GLU C CA 1
ATOM 6925 C C . GLU C 1 237 ? -16.277 3.786 -29.322 1.00 50.29 237 GLU C C 1
ATOM 6926 O O . GLU C 1 237 ? -16.234 4.963 -29.690 1.00 52.55 237 GLU C O 1
ATOM 6932 N N . HIS C 1 238 ? -15.839 2.783 -30.080 1.00 49.05 238 HIS C N 1
ATOM 6933 C CA . HIS C 1 238 ? -15.354 3.023 -31.439 1.00 49.29 238 HIS C CA 1
ATOM 6934 C C . HIS C 1 238 ? -16.502 3.156 -32.416 1.00 52.20 238 HIS C C 1
ATOM 6935 O O . HIS C 1 238 ? -16.376 3.867 -33.413 1.00 54.43 238 HIS C O 1
ATOM 6942 N N . LEU C 1 239 ? -17.620 2.475 -32.152 1.00 52.57 239 LEU C N 1
ATOM 6943 C CA . LEU C 1 239 ? -18.799 2.650 -32.989 1.00 50.93 239 LEU C CA 1
ATOM 6944 C C . LEU C 1 239 ? -19.217 4.106 -32.958 1.00 48.93 239 LEU C C 1
ATOM 6945 O O . LEU C 1 239 ? -19.525 4.687 -33.988 1.00 56.85 239 LEU C O 1
ATOM 6950 N N . PHE C 1 240 ? -19.224 4.690 -31.773 1.00 47.93 240 PHE C N 1
ATOM 6951 C CA . PHE C 1 240 ? -19.465 6.114 -31.626 1.00 48.41 240 PHE C CA 1
ATOM 6952 C C . PHE C 1 240 ? -18.548 6.918 -32.545 1.00 48.81 240 PHE C C 1
ATOM 6953 O O . PHE C 1 240 ? -19.024 7.650 -33.400 1.00 43.84 240 PHE C O 1
ATOM 6961 N N . ALA C 1 241 ? -17.237 6.745 -32.388 1.00 51.03 241 ALA C N 1
ATOM 6962 C CA . ALA C 1 241 ? -16.254 7.422 -33.251 1.00 51.87 241 ALA C CA 1
ATOM 6963 C C . ALA C 1 241 ? -16.546 7.191 -34.723 1.00 51.28 241 ALA C C 1
ATOM 6964 O O . ALA C 1 241 ? -16.688 8.142 -35.477 1.00 53.39 241 ALA C O 1
ATOM 6966 N N . HIS C 1 242 ? -16.674 5.928 -35.121 1.00 53.02 242 HIS C N 1
ATOM 6967 C CA . HIS C 1 242 ? -16.902 5.605 -36.523 1.00 52.46 242 HIS C CA 1
ATOM 6968 C C . HIS C 1 242 ? -18.180 6.265 -37.036 1.00 53.91 242 HIS C C 1
ATOM 6969 O O . HIS C 1 242 ? -18.237 6.650 -38.191 1.00 53.60 242 HIS C O 1
ATOM 6976 N N . ALA C 1 243 ? -19.203 6.381 -36.188 1.00 54.92 243 ALA C N 1
ATOM 6977 C CA . ALA C 1 243 ? -20.495 6.930 -36.621 1.00 56.76 243 ALA C CA 1
ATOM 6978 C C . ALA C 1 243 ? -20.454 8.464 -36.723 1.00 61.38 243 ALA C C 1
ATOM 6979 O O . ALA C 1 243 ? -21.269 9.077 -37.414 1.00 59.08 243 ALA C O 1
ATOM 6981 N N . ILE C 1 244 ? -19.518 9.079 -36.014 1.00 63.84 244 ILE C N 1
ATOM 6982 C CA . ILE C 1 244 ? -19.282 10.497 -36.162 1.00 67.55 244 ILE C CA 1
ATOM 6983 C C . ILE C 1 244 ? -18.487 10.731 -37.432 1.00 69.37 244 ILE C C 1
ATOM 6984 O O . ILE C 1 244 ? -18.917 11.484 -38.303 1.00 69.94 244 ILE C O 1
ATOM 6989 N N . GLU C 1 245 ? -17.334 10.072 -37.537 1.00 72.34 245 GLU C N 1
ATOM 6990 C CA . GLU C 1 245 ? -16.349 10.412 -38.563 1.00 75.58 245 GLU C CA 1
ATOM 6991 C C . GLU C 1 245 ? -16.826 10.056 -39.963 1.00 74.83 245 GLU C C 1
ATOM 6992 O O . GLU C 1 245 ? -16.242 10.488 -40.947 1.00 82.77 245 GLU C O 1
ATOM 6998 N N . VAL C 1 246 ? -17.879 9.249 -40.025 1.00 75.10 246 VAL C N 1
ATOM 6999 C CA . VAL C 1 246 ? -18.634 8.985 -41.245 1.00 72.40 246 VAL C CA 1
ATOM 7000 C C . VAL C 1 246 ? -19.565 10.154 -41.592 1.00 73.62 246 VAL C C 1
ATOM 7001 O O . VAL C 1 246 ? -19.885 10.362 -42.762 1.00 74.92 246 VAL C O 1
ATOM 7005 N N . ARG C 1 247 ? -19.996 10.904 -40.576 1.00 75.09 247 ARG C N 1
ATOM 7006 C CA . ARG C 1 247 ? -20.877 12.066 -40.747 1.00 76.25 247 ARG C CA 1
ATOM 7007 C C . ARG C 1 247 ? -20.168 13.442 -40.700 1.00 80.62 247 ARG C C 1
ATOM 7008 O O . ARG C 1 247 ? -20.832 14.485 -40.646 1.00 75.52 247 ARG C O 1
ATOM 7016 N N . VAL C 1 248 ? -18.837 13.455 -40.712 1.00 84.86 248 VAL C N 1
ATOM 7017 C CA . VAL C 1 248 ? -18.097 14.697 -40.961 1.00 91.54 248 VAL C CA 1
ATOM 7018 C C . VAL C 1 248 ? -17.735 14.762 -42.449 1.00 97.66 248 VAL C C 1
ATOM 7019 O O . VAL C 1 248 ? -17.537 13.723 -43.082 1.00 94.79 248 VAL C O 1
ATOM 7023 N N . GLU C 1 249 ? -17.664 15.974 -43.001 1.00 107.41 249 GLU C N 1
ATOM 7024 C CA . GLU C 1 249 ? -17.262 16.167 -44.400 1.00 113.53 249 GLU C CA 1
ATOM 7025 C C . GLU C 1 249 ? -15.829 15.702 -44.607 1.00 118.68 249 GLU C C 1
ATOM 7026 O O . GLU C 1 249 ? -15.563 14.805 -45.414 1.00 116.39 249 GLU C O 1
ATOM 7032 N N . LYS C 1 250 ? -14.907 16.333 -43.888 1.00 123.00 250 LYS C N 1
ATOM 7033 C CA . LYS C 1 250 ? -13.522 15.904 -43.878 1.00 123.80 250 LYS C CA 1
ATOM 7034 C C . LYS C 1 250 ? -13.220 15.355 -42.493 1.00 125.50 250 LYS C C 1
ATOM 7035 O O . LYS C 1 250 ? -13.640 15.934 -41.492 1.00 119.17 250 LYS C O 1
ATOM 7041 N N . GLU C 1 251 ? -12.515 14.226 -42.436 1.00 132.08 251 GLU C N 1
ATOM 7042 C CA . GLU C 1 251 ? -11.983 13.723 -41.158 1.00 134.57 251 GLU C CA 1
ATOM 7043 C C . GLU C 1 251 ? -11.020 14.731 -40.514 1.00 136.10 251 GLU C C 1
ATOM 7044 O O . GLU C 1 251 ? -10.879 14.750 -39.294 1.00 135.21 251 GLU C O 1
ATOM 7050 N N . ASP C 1 252 ? -10.378 15.563 -41.343 1.00 136.63 252 ASP C N 1
ATOM 7051 C CA . ASP C 1 252 ? -9.466 16.638 -40.895 1.00 130.69 252 ASP C CA 1
ATOM 7052 C C . ASP C 1 252 ? -9.994 17.474 -39.721 1.00 120.17 252 ASP C C 1
ATOM 7053 O O . ASP C 1 252 ? -9.227 17.884 -38.846 1.00 107.92 252 ASP C O 1
ATOM 7058 N N . GLU C 1 253 ? -11.301 17.731 -39.720 1.00 111.45 253 GLU C N 1
ATOM 7059 C CA . GLU C 1 253 ? -11.940 18.516 -38.661 1.00 106.14 253 GLU C CA 1
ATOM 7060 C C . GLU C 1 253 ? -12.362 17.689 -37.427 1.00 104.74 253 GLU C C 1
ATOM 7061 O O . GLU C 1 253 ? -13.187 18.141 -36.628 1.00 106.17 253 GLU C O 1
ATOM 7067 N N . VAL C 1 254 ? -11.783 16.497 -37.257 1.00 98.50 254 VAL C N 1
ATOM 7068 C CA . VAL C 1 254 ? -12.034 15.686 -36.065 1.00 96.33 254 VAL C CA 1
ATOM 7069 C C . VAL C 1 254 ? -10.998 14.565 -35.893 1.00 92.51 254 VAL C C 1
ATOM 7070 O O . VAL C 1 254 ? -10.477 14.045 -36.876 1.00 93.26 254 VAL C O 1
ATOM 7074 N N . VAL C 1 255 ? -10.711 14.180 -34.650 1.00 90.80 255 VAL C N 1
ATOM 7075 C CA . VAL C 1 255 ? -9.684 13.151 -34.395 1.00 90.08 255 VAL C CA 1
ATOM 7076 C C . VAL C 1 255 ? -10.205 11.911 -33.651 1.00 82.09 255 VAL C C 1
ATOM 7077 O O . VAL C 1 255 ? -10.883 12.013 -32.625 1.00 79.93 255 VAL C O 1
ATOM 7081 N N . HIS C 1 256 ? -9.815 10.751 -34.177 1.00 73.36 256 HIS C N 1
ATOM 7082 C CA . HIS C 1 256 ? -10.292 9.437 -33.747 1.00 70.91 256 HIS C CA 1
ATOM 7083 C C . HIS C 1 256 ? -10.188 9.180 -32.251 1.00 71.32 256 HIS C C 1
ATOM 7084 O O . HIS C 1 256 ? -11.189 8.875 -31.600 1.00 77.47 256 HIS C O 1
ATOM 7091 N N . GLY C 1 257 ? -8.977 9.295 -31.717 1.00 66.01 257 GLY C N 1
ATOM 7092 C CA . GLY C 1 257 ? -8.718 9.009 -30.316 1.00 63.71 257 GLY C CA 1
ATOM 7093 C C . GLY C 1 257 ? -9.472 9.892 -29.332 1.00 68.83 257 GLY C C 1
ATOM 7094 O O . GLY C 1 257 ? -9.697 9.481 -28.189 1.00 73.53 257 GLY C O 1
ATOM 7095 N N . GLU C 1 258 ? -9.841 11.105 -29.750 1.00 67.41 258 GLU C N 1
ATOM 7096 C CA . GLU C 1 258 ? -10.646 11.993 -28.910 1.00 72.51 258 GLU C CA 1
ATOM 7097 C C . GLU C 1 258 ? -12.075 11.493 -28.871 1.00 70.85 258 GLU C C 1
ATOM 7098 O O . GLU C 1 258 ? -12.682 11.368 -27.804 1.00 68.46 258 GLU C O 1
ATOM 7104 N N . LEU C 1 259 ? -12.606 11.240 -30.063 1.00 69.73 259 LEU C N 1
ATOM 7105 C CA . LEU C 1 259 ? -13.936 10.674 -30.225 1.00 70.41 259 LEU C CA 1
ATOM 7106 C C . LEU C 1 259 ? -14.070 9.339 -29.482 1.00 65.41 259 LEU C C 1
ATOM 7107 O O . LEU C 1 259 ? -15.079 9.092 -28.821 1.00 64.51 259 LEU C O 1
ATOM 7112 N N . VAL C 1 260 ? -13.048 8.493 -29.587 1.00 60.01 260 VAL C N 1
ATOM 7113 C CA . VAL C 1 260 ? -13.015 7.245 -28.847 1.00 59.17 260 VAL C CA 1
ATOM 7114 C C . VAL C 1 260 ? -13.101 7.537 -27.355 1.00 61.37 260 VAL C C 1
ATOM 7115 O O . VAL C 1 260 ? -13.877 6.892 -26.636 1.00 62.91 260 VAL C O 1
ATOM 7119 N N . ALA C 1 261 ? -12.304 8.499 -26.893 1.00 58.49 261 ALA C N 1
ATOM 7120 C CA . ALA C 1 261 ? -12.284 8.858 -25.476 1.00 59.54 261 ALA C CA 1
ATOM 7121 C C . ALA C 1 261 ? -13.629 9.420 -25.033 1.00 59.24 261 ALA C C 1
ATOM 7122 O O . ALA C 1 261 ? -14.122 9.085 -23.956 1.00 56.85 261 ALA C O 1
ATOM 7124 N N . LEU C 1 262 ? -14.212 10.277 -25.862 1.00 57.86 262 LEU C N 1
ATOM 7125 C CA . LEU C 1 262 ? -15.576 10.748 -25.632 1.00 60.45 262 LEU C CA 1
ATOM 7126 C C . LEU C 1 262 ? -16.574 9.591 -25.620 1.00 60.70 262 LEU C C 1
ATOM 7127 O O . LEU C 1 262 ? -17.436 9.529 -24.750 1.00 59.48 262 LEU C O 1
ATOM 7132 N N . GLY C 1 263 ? -16.452 8.688 -26.592 1.00 58.63 263 GLY C N 1
ATOM 7133 C CA . GLY C 1 263 ? -17.291 7.480 -26.661 1.00 58.22 263 GLY C CA 1
ATOM 7134 C C . GLY C 1 263 ? -17.173 6.590 -25.432 1.00 54.45 263 GLY C C 1
ATOM 7135 O O . GLY C 1 263 ? -18.156 6.038 -24.948 1.00 50.81 263 GLY C O 1
ATOM 7136 N N . THR C 1 264 ? -15.957 6.474 -24.921 1.00 52.40 264 THR C N 1
ATOM 7137 C CA . THR C 1 264 ? -15.683 5.736 -23.697 1.00 50.99 264 THR C CA 1
ATOM 7138 C C . THR C 1 264 ? -16.425 6.283 -22.470 1.00 51.76 264 THR C C 1
ATOM 7139 O O . THR C 1 264 ? -16.932 5.507 -21.666 1.00 54.40 264 THR C O 1
ATOM 7143 N N . ILE C 1 265 ? -16.495 7.609 -22.322 1.00 53.87 265 ILE C N 1
ATOM 7144 C CA . ILE C 1 265 ? -17.227 8.217 -21.206 1.00 53.29 265 ILE C CA 1
ATOM 7145 C C . ILE C 1 265 ? -18.701 7.823 -21.333 1.00 52.15 265 ILE C C 1
ATOM 7146 O O . ILE C 1 265 ? -19.365 7.447 -20.356 1.00 54.02 265 ILE C O 1
ATOM 7151 N N . ILE C 1 266 ? -19.204 7.905 -22.555 1.00 48.43 266 ILE C N 1
ATOM 7152 C CA . ILE C 1 266 ? -20.606 7.637 -22.812 1.00 51.11 266 ILE C CA 1
ATOM 7153 C C . ILE C 1 266 ? -20.941 6.174 -22.535 1.00 52.06 266 ILE C C 1
ATOM 7154 O O . ILE C 1 266 ? -21.911 5.873 -21.830 1.00 53.07 266 ILE C O 1
ATOM 7159 N N . MET C 1 267 ? -20.128 5.273 -23.078 1.00 47.96 267 MET C N 1
ATOM 7160 C CA . MET C 1 267 ? -20.413 3.855 -22.976 1.00 46.30 267 MET C CA 1
ATOM 7161 C C . MET C 1 267 ? -20.186 3.347 -21.552 1.00 47.96 267 MET C C 1
ATOM 7162 O O . MET C 1 267 ? -20.835 2.411 -21.117 1.00 48.78 267 MET C O 1
ATOM 7167 N N . ALA C 1 268 ? -19.293 3.993 -20.812 1.00 50.46 268 ALA C N 1
ATOM 7168 C CA . ALA C 1 268 ? -19.120 3.679 -19.400 1.00 52.71 268 ALA C CA 1
ATOM 7169 C C . ALA C 1 268 ? -20.418 3.928 -18.637 1.00 49.46 268 ALA C C 1
ATOM 7170 O O . ALA C 1 268 ? -20.904 3.060 -17.917 1.00 51.53 268 ALA C O 1
ATOM 7172 N N . TYR C 1 269 ? -20.988 5.109 -18.816 1.00 51.39 269 TYR C N 1
ATOM 7173 C CA . TYR C 1 269 ? -22.304 5.403 -18.262 1.00 50.12 269 TYR C CA 1
ATOM 7174 C C . TYR C 1 269 ? -23.317 4.310 -18.634 1.00 48.41 269 TYR C C 1
ATOM 7175 O O . TYR C 1 269 ? -24.013 3.800 -17.769 1.00 48.63 269 TYR C O 1
ATOM 7184 N N . LEU C 1 270 ? -23.381 3.933 -19.908 1.00 48.71 270 LEU C N 1
ATOM 7185 C CA . LEU C 1 270 ? -24.380 2.947 -20.355 1.00 48.36 270 LEU C CA 1
ATOM 7186 C C . LEU C 1 270 ? -24.160 1.583 -19.731 1.00 46.48 270 LEU C C 1
ATOM 7187 O O . LEU C 1 270 ? -25.115 0.873 -19.419 1.00 43.31 270 LEU C O 1
ATOM 7192 N N . HIS C 1 271 ? -22.892 1.237 -19.547 1.00 42.84 271 HIS C N 1
ATOM 7193 C CA . HIS C 1 271 ? -22.523 -0.004 -18.897 1.00 43.69 271 HIS C CA 1
ATOM 7194 C C . HIS C 1 271 ? -22.791 0.025 -17.392 1.00 47.62 271 HIS C C 1
ATOM 7195 O O . HIS C 1 271 ? -22.897 -1.027 -16.782 1.00 50.63 271 HIS C O 1
ATOM 7202 N N . GLY C 1 272 ? -22.899 1.211 -16.793 1.00 51.70 272 GLY C N 1
ATOM 7203 C CA . GLY C 1 272 ? -23.082 1.311 -15.342 1.00 54.75 272 GLY C CA 1
ATOM 7204 C C . GLY C 1 272 ? -21.812 0.926 -14.594 1.00 57.71 272 GLY C C 1
ATOM 7205 O O . GLY C 1 272 ? -21.832 0.084 -13.688 1.00 61.04 272 GLY C O 1
ATOM 7206 N N . ILE C 1 273 ? -20.702 1.520 -15.023 1.00 58.28 273 ILE C N 1
ATOM 7207 C CA . ILE C 1 273 ? -19.409 1.404 -14.363 1.00 55.61 273 ILE C CA 1
ATOM 7208 C C . ILE C 1 273 ? -18.927 2.834 -14.112 1.00 60.16 273 ILE C C 1
ATOM 7209 O O . ILE C 1 273 ? -19.631 3.796 -14.429 1.00 57.77 273 ILE C O 1
ATOM 7214 N N . ASN C 1 274 ? -17.742 2.986 -13.532 1.00 65.60 274 ASN C N 1
ATOM 7215 C CA . ASN C 1 274 ? -17.300 4.304 -13.129 1.00 67.77 274 ASN C CA 1
ATOM 7216 C C . ASN C 1 274 ? -16.830 5.091 -14.328 1.00 65.42 274 ASN C C 1
ATOM 7217 O O . ASN C 1 274 ? -15.750 4.848 -14.870 1.00 71.42 274 ASN C O 1
ATOM 7222 N N . TRP C 1 275 ? -17.656 6.040 -14.730 1.00 62.11 275 TRP C N 1
ATOM 7223 C CA . TRP C 1 275 ? -17.327 6.919 -15.826 1.00 63.03 275 TRP C CA 1
ATOM 7224 C C . TRP C 1 275 ? -16.688 8.202 -15.347 1.00 69.51 275 TRP C C 1
ATOM 7225 O O . TRP C 1 275 ? -15.909 8.813 -16.084 1.00 73.72 275 TRP C O 1
ATOM 7236 N N . ARG C 1 276 ? -17.031 8.629 -14.133 1.00 72.04 276 ARG C N 1
ATOM 7237 C CA . ARG C 1 276 ? -16.487 9.871 -13.587 1.00 75.30 276 ARG C CA 1
ATOM 7238 C C . ARG C 1 276 ? -14.965 9.841 -13.660 1.00 76.38 276 ARG C C 1
ATOM 7239 O O . ARG C 1 276 ? -14.335 10.814 -14.072 1.00 76.48 276 ARG C O 1
ATOM 7247 N N . ARG C 1 277 ? -14.393 8.700 -13.290 1.00 78.03 277 ARG C N 1
ATOM 7248 C CA . ARG C 1 277 ? -12.945 8.494 -13.311 1.00 84.94 277 ARG C CA 1
ATOM 7249 C C . ARG C 1 277 ? -12.327 8.595 -14.703 1.00 83.20 277 ARG C C 1
ATOM 7250 O O . ARG C 1 277 ? -11.271 9.200 -14.867 1.00 85.70 277 ARG C O 1
ATOM 7258 N N . ILE C 1 278 ? -12.969 7.994 -15.700 1.00 78.10 278 ILE C N 1
ATOM 7259 C CA . ILE C 1 278 ? -12.421 8.013 -17.055 1.00 69.96 278 ILE C CA 1
ATOM 7260 C C . ILE C 1 278 ? -12.368 9.432 -17.608 1.00 67.10 278 ILE C C 1
ATOM 7261 O O . ILE C 1 278 ? -11.443 9.766 -18.336 1.00 70.19 278 ILE C O 1
ATOM 7266 N N . LYS C 1 279 ? -13.343 10.264 -17.262 1.00 70.74 279 LYS C N 1
ATOM 7267 C CA . LYS C 1 279 ? -13.227 11.704 -17.515 1.00 76.62 279 LYS C CA 1
ATOM 7268 C C . LYS C 1 279 ? -12.031 12.306 -16.779 1.00 76.15 279 LYS C C 1
ATOM 7269 O O . LYS C 1 279 ? -11.254 13.054 -17.366 1.00 76.73 279 LYS C O 1
ATOM 7275 N N . ARG C 1 280 ? -11.901 11.984 -15.493 1.00 78.69 280 ARG C N 1
ATOM 7276 C CA . ARG C 1 280 ? -10.798 12.497 -14.670 1.00 83.99 280 ARG C CA 1
ATOM 7277 C C . ARG C 1 280 ? -9.439 12.195 -15.291 1.00 86.65 280 ARG C C 1
ATOM 7278 O O . ARG C 1 280 ? -8.522 13.001 -15.181 1.00 89.42 280 ARG C O 1
ATOM 7286 N N . ILE C 1 281 ? -9.313 11.045 -15.951 1.00 86.75 281 ILE C N 1
ATOM 7287 C CA . ILE C 1 281 ? -8.080 10.711 -16.654 1.00 86.34 281 ILE C CA 1
ATOM 7288 C C . ILE C 1 281 ? -8.002 11.485 -17.967 1.00 85.84 281 ILE C C 1
ATOM 7289 O O . ILE C 1 281 ? -6.942 11.975 -18.338 1.00 92.94 281 ILE C O 1
ATOM 7294 N N . ALA C 1 282 ? -9.121 11.583 -18.674 1.00 85.49 282 ALA C N 1
ATOM 7295 C CA . ALA C 1 282 ? -9.151 12.254 -19.973 1.00 86.44 282 ALA C CA 1
ATOM 7296 C C . ALA C 1 282 ? -8.742 13.725 -19.883 1.00 91.38 282 ALA C C 1
ATOM 7297 O O . ALA C 1 282 ? -8.013 14.221 -20.745 1.00 92.62 282 ALA C O 1
ATOM 7299 N N . ASP C 1 283 ? -9.215 14.418 -18.848 1.00 94.83 283 ASP C N 1
ATOM 7300 C CA . ASP C 1 283 ? -8.852 15.822 -18.633 1.00 96.04 283 ASP C CA 1
ATOM 7301 C C . ASP C 1 283 ? -7.357 15.926 -18.390 1.00 88.35 283 ASP C C 1
ATOM 7302 O O . ASP C 1 283 ? -6.658 16.691 -19.057 1.00 85.99 283 ASP C O 1
ATOM 7307 N N . ILE C 1 284 ? -6.885 15.117 -17.449 1.00 85.09 284 ILE C N 1
ATOM 7308 C CA . ILE C 1 284 ? -5.477 15.076 -17.051 1.00 86.81 284 ILE C CA 1
ATOM 7309 C C . ILE C 1 284 ? -4.551 14.854 -18.250 1.00 85.22 284 ILE C C 1
ATOM 7310 O O . ILE C 1 284 ? -3.463 15.414 -18.305 1.00 88.60 284 ILE C O 1
ATOM 7315 N N . ILE C 1 285 ? -4.984 14.043 -19.208 1.00 86.44 285 ILE C N 1
ATOM 7316 C CA . ILE C 1 285 ? -4.236 13.859 -20.455 1.00 82.38 285 ILE C CA 1
ATOM 7317 C C . ILE C 1 285 ? -4.340 15.100 -21.339 1.00 77.88 285 ILE C C 1
ATOM 7318 O O . ILE C 1 285 ? -3.428 15.394 -22.102 1.00 76.67 285 ILE C O 1
ATOM 7323 N N . GLY C 1 286 ? -5.457 15.814 -21.234 1.00 77.29 286 GLY C N 1
ATOM 7324 C CA . GLY C 1 286 ? -5.727 16.973 -22.076 1.00 78.66 286 GLY C CA 1
ATOM 7325 C C . GLY C 1 286 ? -6.588 16.634 -23.282 1.00 78.67 286 GLY C C 1
ATOM 7326 O O . GLY C 1 286 ? -6.534 17.311 -24.308 1.00 74.94 286 GLY C O 1
ATOM 7327 N N . LEU C 1 287 ? -7.385 15.577 -23.166 1.00 81.65 287 LEU C N 1
ATOM 7328 C CA . LEU C 1 287 ? -8.371 15.259 -24.189 1.00 82.04 287 LEU C CA 1
ATOM 7329 C C . LEU C 1 287 ? -9.640 16.017 -23.870 1.00 78.43 287 LEU C C 1
ATOM 7330 O O . LEU C 1 287 ? -9.950 16.219 -22.691 1.00 78.53 287 LEU C O 1
ATOM 7335 N N . PRO C 1 288 ? -10.378 16.443 -24.910 1.00 73.83 288 PRO C N 1
ATOM 7336 C CA . PRO C 1 288 ? -11.640 17.138 -24.671 1.00 75.87 288 PRO C CA 1
ATOM 7337 C C . PRO C 1 288 ? -12.656 16.226 -23.981 1.00 77.42 288 PRO C C 1
ATOM 7338 O O . PRO C 1 288 ? -12.847 15.077 -24.401 1.00 81.29 288 PRO C O 1
ATOM 7342 N N . THR C 1 289 ? -13.273 16.736 -22.919 1.00 73.89 289 THR C N 1
ATOM 7343 C CA . THR C 1 289 ? -14.260 15.985 -22.158 1.00 73.88 289 THR C CA 1
ATOM 7344 C C . THR C 1 289 ? -15.620 16.683 -22.228 1.00 71.83 289 THR C C 1
ATOM 7345 O O . THR C 1 289 ? -16.363 16.760 -21.247 1.00 76.85 289 THR C O 1
ATOM 7349 N N . SER C 1 290 ? -15.933 17.169 -23.422 1.00 69.78 290 SER C N 1
ATOM 7350 C CA . SER C 1 290 ? -17.176 17.872 -23.703 1.00 70.66 290 SER C CA 1
ATOM 7351 C C . SER C 1 290 ? -17.374 17.844 -25.206 1.00 69.89 290 SER C C 1
ATOM 7352 O O . SER C 1 290 ? -16.402 17.759 -25.954 1.00 72.49 290 SER C O 1
ATOM 7355 N N . LEU C 1 291 ? -18.606 17.840 -25.660 1.00 71.01 291 LEU C N 1
ATOM 7356 C CA . LEU C 1 291 ? -18.811 17.831 -27.076 1.00 74.16 291 LEU C CA 1
ATOM 7357 C C . LEU C 1 291 ? -18.332 19.151 -27.638 1.00 78.96 291 LEU C C 1
ATOM 7358 O O . LEU C 1 291 ? -17.604 19.207 -28.612 1.00 83.66 291 LEU C O 1
ATOM 7363 N N . ARG C 1 292 ? -18.696 20.225 -26.974 1.00 81.22 292 ARG C N 1
ATOM 7364 C CA . ARG C 1 292 ? -18.346 21.532 -27.456 1.00 89.20 292 ARG C CA 1
ATOM 7365 C C . ARG C 1 292 ? -16.863 21.715 -27.549 1.00 85.21 292 ARG C C 1
ATOM 7366 O O . ARG C 1 292 ? -16.378 22.388 -28.421 1.00 82.57 292 ARG C O 1
ATOM 7374 N N . GLN C 1 293 ? -16.154 21.111 -26.622 1.00 84.64 293 GLN C N 1
ATOM 7375 C CA . GLN C 1 293 ? -14.707 21.170 -26.535 1.00 84.35 293 GLN C CA 1
ATOM 7376 C C . GLN C 1 293 ? -14.075 20.536 -27.741 1.00 85.71 293 GLN C C 1
ATOM 7377 O O . GLN C 1 293 ? -12.930 20.788 -28.068 1.00 83.67 293 GLN C O 1
ATOM 7383 N N . ALA C 1 294 ? -14.828 19.662 -28.366 1.00 86.51 294 ALA C N 1
ATOM 7384 C CA . ALA C 1 294 ? -14.370 18.985 -29.570 1.00 86.87 294 ALA C CA 1
ATOM 7385 C C . ALA C 1 294 ? -15.095 19.529 -30.792 1.00 83.85 294 ALA C C 1
ATOM 7386 O O . ALA C 1 294 ? -14.983 18.971 -31.879 1.00 79.13 294 ALA C O 1
ATOM 7388 N N . ASN C 1 295 ? -15.818 20.633 -30.610 1.00 88.73 295 ASN C N 1
ATOM 7389 C CA . ASN C 1 295 ? -16.641 21.233 -31.667 1.00 91.24 295 ASN C CA 1
ATOM 7390 C C . ASN C 1 295 ? -17.498 20.188 -32.382 1.00 84.12 295 ASN C C 1
ATOM 7391 O O . ASN C 1 295 ? -17.593 20.174 -33.609 1.00 81.19 295 ASN C O 1
ATOM 7396 N N . ILE C 1 296 ? -18.109 19.306 -31.599 1.00 79.75 296 ILE C N 1
ATOM 7397 C CA . ILE C 1 296 ? -19.028 18.315 -32.135 1.00 77.11 296 ILE C CA 1
ATOM 7398 C C . ILE C 1 296 ? -20.432 18.811 -31.876 1.00 72.66 296 ILE C C 1
ATOM 7399 O O . ILE C 1 296 ? -20.797 19.074 -30.738 1.00 75.93 296 ILE C O 1
ATOM 7404 N N . ASP C 1 297 ? -21.208 18.933 -32.942 1.00 70.38 297 ASP C N 1
ATOM 7405 C CA . ASP C 1 297 ? -22.583 19.405 -32.862 1.00 77.17 297 ASP C CA 1
ATOM 7406 C C . ASP C 1 297 ? -23.481 18.447 -32.067 1.00 77.48 297 ASP C C 1
ATOM 7407 O O . ASP C 1 297 ? -23.527 17.250 -32.344 1.00 79.30 297 ASP C O 1
ATOM 7412 N N . VAL C 1 298 ? -24.203 18.982 -31.088 1.00 77.41 298 VAL C N 1
ATOM 7413 C CA . VAL C 1 298 ? -25.146 18.188 -30.297 1.00 78.22 298 VAL C CA 1
ATOM 7414 C C . VAL C 1 298 ? -26.008 17.224 -31.131 1.00 77.37 298 VAL C C 1
ATOM 7415 O O . VAL C 1 298 ? -26.132 16.052 -30.779 1.00 80.44 298 VAL C O 1
ATOM 7419 N N . ASP C 1 299 ? -26.583 17.703 -32.233 1.00 75.08 299 ASP C N 1
ATOM 7420 C CA . ASP C 1 299 ? -27.469 16.869 -33.058 1.00 74.77 299 ASP C CA 1
ATOM 7421 C C . ASP C 1 299 ? -26.696 15.816 -33.852 1.00 68.95 299 ASP C C 1
ATOM 7422 O O . ASP C 1 299 ? -27.255 14.794 -34.244 1.00 63.61 299 ASP C O 1
ATOM 7427 N N . LEU C 1 300 ? -25.415 16.077 -34.096 1.00 67.26 300 LEU C N 1
ATOM 7428 C CA . LEU C 1 300 ? -24.556 15.113 -34.765 1.00 66.90 300 LEU C CA 1
ATOM 7429 C C . LEU C 1 300 ? -24.292 13.925 -33.842 1.00 65.23 300 LEU C C 1
ATOM 7430 O O . LEU C 1 300 ? -24.346 12.776 -34.282 1.00 65.72 300 LEU C O 1
ATOM 7435 N N . ALA C 1 301 ? -24.007 14.203 -32.571 1.00 61.49 301 ALA C N 1
ATOM 7436 C CA . ALA C 1 301 ? -23.810 13.143 -31.579 1.00 61.53 301 ALA C CA 1
ATOM 7437 C C . ALA C 1 301 ? -25.052 12.260 -31.432 1.00 60.96 301 ALA C C 1
ATOM 7438 O O . ALA C 1 301 ? -24.951 11.036 -31.444 1.00 62.05 301 ALA C O 1
ATOM 7440 N N . LEU C 1 302 ? -26.220 12.881 -31.306 1.00 58.42 302 LEU C N 1
ATOM 7441 C CA . LEU C 1 302 ? -27.454 12.123 -31.115 1.00 60.36 302 LEU C CA 1
ATOM 7442 C C . LEU C 1 302 ? -27.771 11.226 -32.307 1.00 59.99 302 LEU C C 1
ATOM 7443 O O . LEU C 1 302 ? -28.290 10.118 -32.143 1.00 63.42 302 LEU C O 1
ATOM 7448 N N . GLU C 1 303 ? -27.452 11.689 -33.506 1.00 58.72 303 GLU C N 1
ATOM 7449 C CA . GLU C 1 303 ? -27.718 10.892 -34.694 1.00 60.70 303 GLU C CA 1
ATOM 7450 C C . GLU C 1 303 ? -26.759 9.713 -34.787 1.00 56.66 303 GLU C C 1
ATOM 7451 O O . GLU C 1 303 ? -27.141 8.637 -35.230 1.00 60.04 303 GLU C O 1
ATOM 7457 N N . ALA C 1 304 ? -25.516 9.923 -34.368 1.00 53.19 304 ALA C N 1
ATOM 7458 C CA . ALA C 1 304 ? -24.515 8.859 -34.328 1.00 51.59 304 ALA C CA 1
ATOM 7459 C C . ALA C 1 304 ? -24.848 7.823 -33.237 1.00 52.27 304 ALA C C 1
ATOM 7460 O O . ALA C 1 304 ? -24.893 6.604 -33.489 1.00 50.57 304 ALA C O 1
ATOM 7462 N N . LEU C 1 305 ? -25.085 8.325 -32.028 1.00 49.91 305 LEU C N 1
ATOM 7463 C CA . LEU C 1 305 ? -25.452 7.487 -30.897 1.00 49.57 305 LEU C CA 1
ATOM 7464 C C . LEU C 1 305 ? -26.640 6.586 -31.197 1.00 52.37 305 LEU C C 1
ATOM 7465 O O . LEU C 1 305 ? -26.621 5.424 -30.812 1.00 51.97 305 LEU C O 1
ATOM 7470 N N . THR C 1 306 ? -27.655 7.110 -31.889 1.00 48.73 306 THR C N 1
ATOM 7471 C CA . THR C 1 306 ? -28.878 6.346 -32.149 1.00 47.54 306 THR C CA 1
ATOM 7472 C C . THR C 1 306 ? -28.792 5.420 -33.378 1.00 46.53 306 THR C C 1
ATOM 7473 O O . THR C 1 306 ? -29.704 4.644 -33.627 1.00 48.96 306 THR C O 1
ATOM 7477 N N . THR C 1 307 ? -27.710 5.495 -34.142 1.00 45.03 307 THR C N 1
ATOM 7478 C CA . THR C 1 307 ? -27.545 4.639 -35.318 1.00 45.02 307 THR C CA 1
ATOM 7479 C C . THR C 1 307 ? -26.367 3.666 -35.240 1.00 43.97 307 THR C C 1
ATOM 7480 O O . THR C 1 307 ? -26.261 2.767 -36.086 1.00 38.85 307 THR C O 1
ATOM 7484 N N . ALA C 1 308 ? -25.485 3.857 -34.252 1.00 42.45 308 ALA C N 1
ATOM 7485 C CA . ALA C 1 308 ? -24.216 3.133 -34.182 1.00 41.84 308 ALA C CA 1
ATOM 7486 C C . ALA C 1 308 ? -24.377 1.628 -34.051 1.00 42.44 308 ALA C C 1
ATOM 7487 O O . ALA C 1 308 ? -23.482 0.874 -34.409 1.00 47.65 308 ALA C O 1
ATOM 7489 N N . HIS C 1 309 ? -25.508 1.187 -33.531 1.00 41.89 309 HIS C N 1
ATOM 7490 C CA . HIS C 1 309 ? -25.809 -0.247 -33.463 1.00 43.60 309 HIS C CA 1
ATOM 7491 C C . HIS C 1 309 ? -26.037 -0.927 -34.792 1.00 46.13 309 HIS C C 1
ATOM 7492 O O . HIS C 1 309 ? -26.205 -2.146 -34.835 1.00 49.26 309 HIS C O 1
ATOM 7499 N N . THR C 1 310 ? -26.069 -0.154 -35.869 1.00 45.98 310 THR C N 1
ATOM 7500 C CA . THR C 1 310 ? -26.347 -0.701 -37.176 1.00 46.54 310 THR C CA 1
ATOM 7501 C C . THR C 1 310 ? -25.100 -0.809 -37.999 1.00 46.28 310 THR C C 1
ATOM 7502 O O . THR C 1 310 ? -25.100 -1.522 -38.992 1.00 51.50 310 THR C O 1
ATOM 7506 N N . LEU C 1 311 ? -24.042 -0.104 -37.601 1.00 46.31 311 LEU C N 1
ATOM 7507 C CA . LEU C 1 311 ? -22.771 -0.131 -38.332 1.00 46.95 311 LEU C CA 1
ATOM 7508 C C . LEU C 1 311 ? -22.181 -1.518 -38.499 1.00 50.30 311 LEU C C 1
ATOM 7509 O O . LEU C 1 311 ? -21.632 -1.831 -39.555 1.00 56.00 311 LEU C O 1
ATOM 7514 N N . ARG C 1 312 ? -22.276 -2.346 -37.464 1.00 52.02 312 ARG C N 1
ATOM 7515 C CA . ARG C 1 312 ? -21.616 -3.637 -37.475 1.00 53.41 312 ARG C CA 1
ATOM 7516 C C . ARG C 1 312 ? -22.571 -4.675 -36.949 1.00 51.71 312 ARG C C 1
ATOM 7517 O O . ARG C 1 312 ? -22.439 -5.122 -35.827 1.00 50.99 312 ARG C O 1
ATOM 7525 N N . PRO C 1 313 ? -23.531 -5.086 -37.786 1.00 58.15 313 PRO C N 1
ATOM 7526 C CA . PRO C 1 313 ? -24.653 -5.949 -37.376 1.00 57.19 313 PRO C CA 1
ATOM 7527 C C . PRO C 1 313 ? -24.248 -7.299 -36.766 1.00 54.11 313 PRO C C 1
ATOM 7528 O O . PRO C 1 313 ? -25.007 -7.863 -35.979 1.00 50.54 313 PRO C O 1
ATOM 7532 N N . ASP C 1 314 ? -23.066 -7.795 -37.103 1.00 50.65 314 ASP C N 1
ATOM 7533 C CA . ASP C 1 314 ? -22.583 -9.057 -36.549 1.00 57.53 314 ASP C CA 1
ATOM 7534 C C . ASP C 1 314 ? -21.740 -8.840 -35.288 1.00 58.62 314 ASP C C 1
ATOM 7535 O O . ASP C 1 314 ? -21.037 -9.749 -34.822 1.00 58.46 314 ASP C O 1
ATOM 7540 N N . ARG C 1 315 ? -21.810 -7.634 -34.740 1.00 52.83 315 ARG C N 1
ATOM 7541 C CA . ARG C 1 315 ? -21.117 -7.324 -33.526 1.00 52.93 315 ARG C CA 1
ATOM 7542 C C . ARG C 1 315 ? -22.054 -6.693 -32.523 1.00 46.01 315 ARG C C 1
ATOM 7543 O O . ARG C 1 315 ? -22.524 -5.571 -32.706 1.00 44.39 315 ARG C O 1
ATOM 7551 N N . TYR C 1 316 ? -22.240 -7.398 -31.423 1.00 41.52 316 TYR C N 1
ATOM 7552 C CA . TYR C 1 316 ? -23.133 -6.978 -30.386 1.00 38.94 316 TYR C CA 1
ATOM 7553 C C . TYR C 1 316 ? -22.377 -6.210 -29.316 1.00 40.88 316 TYR C C 1
ATOM 7554 O O . TYR C 1 316 ? -21.309 -6.634 -28.878 1.00 40.32 316 TYR C O 1
ATOM 7563 N N . THR C 1 317 ? -22.953 -5.082 -28.905 1.00 38.36 317 THR C N 1
ATOM 7564 C CA . THR C 1 317 ? -22.430 -4.280 -27.834 1.00 36.41 317 THR C CA 1
ATOM 7565 C C . THR C 1 317 ? -23.534 -3.909 -26.829 1.00 35.57 317 THR C C 1
ATOM 7566 O O . THR C 1 317 ? -24.688 -4.291 -27.004 1.00 32.09 317 THR C O 1
ATOM 7570 N N . ILE C 1 318 ? -23.175 -3.152 -25.795 1.00 36.63 318 ILE C N 1
ATOM 7571 C CA . ILE C 1 318 ? -24.151 -2.592 -24.865 1.00 39.86 318 ILE C CA 1
ATOM 7572 C C . ILE C 1 318 ? -25.256 -1.800 -25.580 1.00 41.09 318 ILE C C 1
ATOM 7573 O O . ILE C 1 318 ? -26.308 -1.548 -24.997 1.00 36.95 318 ILE C O 1
ATOM 7578 N N . LEU C 1 319 ? -25.029 -1.399 -26.830 1.00 41.53 319 LEU C N 1
ATOM 7579 C CA . LEU C 1 319 ? -26.063 -0.658 -27.565 1.00 44.95 319 LEU C CA 1
ATOM 7580 C C . LEU C 1 319 ? -27.252 -1.548 -27.873 1.00 45.24 319 LEU C C 1
ATOM 7581 O O . LEU C 1 319 ? -28.348 -1.057 -28.138 1.00 44.15 319 LEU C O 1
ATOM 7586 N N . GLY C 1 320 ? -27.020 -2.857 -27.827 1.00 48.29 320 GLY C N 1
ATOM 7587 C CA . GLY C 1 320 ? -28.039 -3.850 -28.097 1.00 45.65 320 GLY C CA 1
ATOM 7588 C C . GLY C 1 320 ? -28.767 -3.518 -29.378 1.00 45.76 320 GLY C C 1
ATOM 7589 O O . GLY C 1 320 ? -28.170 -3.502 -30.456 1.00 42.48 320 GLY C O 1
ATOM 7590 N N . ASP C 1 321 ? -30.040 -3.183 -29.186 1.00 47.73 321 ASP C N 1
ATOM 7591 C CA . ASP C 1 321 ? -31.081 -2.983 -30.194 1.00 47.99 321 ASP C CA 1
ATOM 7592 C C . ASP C 1 321 ? -31.137 -1.544 -30.691 1.00 46.09 321 ASP C C 1
ATOM 7593 O O . ASP C 1 321 ? -31.748 -1.261 -31.707 1.00 41.98 321 ASP C O 1
ATOM 7598 N N . GLY C 1 322 ? -30.590 -0.623 -29.902 1.00 44.95 322 GLY C N 1
ATOM 7599 C CA . GLY C 1 322 ? -30.672 0.795 -30.205 1.00 42.33 322 GLY C CA 1
ATOM 7600 C C . GLY C 1 322 ? -30.686 1.624 -28.941 1.00 38.81 322 GLY C C 1
ATOM 7601 O O . GLY C 1 322 ? -31.493 1.428 -28.065 1.00 35.30 322 GLY C O 1
ATOM 7602 N N . LEU C 1 323 ? -29.750 2.535 -28.823 1.00 39.33 323 LEU C N 1
ATOM 7603 C CA . LEU C 1 323 ? -29.871 3.554 -27.813 1.00 43.07 323 LEU C CA 1
ATOM 7604 C C . LEU C 1 323 ? -30.908 4.499 -28.361 1.00 43.90 323 LEU C C 1
ATOM 7605 O O . LEU C 1 323 ? -30.768 4.960 -29.488 1.00 50.94 323 LEU C O 1
ATOM 7610 N N . SER C 1 324 ? -31.978 4.743 -27.621 1.00 45.54 324 SER C N 1
ATOM 7611 C CA . SER C 1 324 ? -33.016 5.668 -28.098 1.00 47.62 324 SER C CA 1
ATOM 7612 C C . SER C 1 324 ? -32.530 7.119 -27.998 1.00 49.50 324 SER C C 1
ATOM 7613 O O . SER C 1 324 ? -31.594 7.442 -27.262 1.00 48.69 324 SER C O 1
ATOM 7616 N N . ARG C 1 325 ? -33.177 7.993 -28.746 1.00 51.95 325 ARG C N 1
ATOM 7617 C CA . ARG C 1 325 ? -32.777 9.390 -28.791 1.00 56.47 325 ARG C CA 1
ATOM 7618 C C . ARG C 1 325 ? -32.864 10.043 -27.410 1.00 56.89 325 ARG C C 1
ATOM 7619 O O . ARG C 1 325 ? -31.878 10.595 -26.908 1.00 55.56 325 ARG C O 1
ATOM 7627 N N . GLU C 1 326 ? -34.041 9.949 -26.795 1.00 55.70 326 GLU C N 1
ATOM 7628 C CA . GLU C 1 326 ? -34.247 10.423 -25.430 1.00 57.34 326 GLU C CA 1
ATOM 7629 C C . GLU C 1 326 ? -33.204 9.856 -24.451 1.00 55.28 326 GLU C C 1
ATOM 7630 O O . GLU C 1 326 ? -32.735 10.578 -23.570 1.00 56.77 326 GLU C O 1
ATOM 7636 N N . ALA C 1 327 ? -32.842 8.578 -24.614 1.00 52.88 327 ALA C N 1
ATOM 7637 C CA . ALA C 1 327 ? -31.814 7.927 -23.780 1.00 50.44 327 ALA C CA 1
ATOM 7638 C C . ALA C 1 327 ? -30.417 8.506 -24.045 1.00 50.50 327 ALA C C 1
ATOM 7639 O O . ALA C 1 327 ? -29.610 8.625 -23.140 1.00 47.53 327 ALA C O 1
ATOM 7641 N N . ALA C 1 328 ? -30.127 8.853 -25.294 1.00 54.79 328 ALA C N 1
ATOM 7642 C CA . ALA C 1 328 ? -28.826 9.431 -25.638 1.00 55.76 328 ALA C CA 1
ATOM 7643 C C . ALA C 1 328 ? -28.708 10.881 -25.151 1.00 57.59 328 ALA C C 1
ATOM 7644 O O . ALA C 1 328 ? -27.650 11.291 -24.658 1.00 52.02 328 ALA C O 1
ATOM 7646 N N . LYS C 1 329 ? -29.790 11.646 -25.281 1.00 61.06 329 LYS C N 1
ATOM 7647 C CA . LYS C 1 329 ? -29.837 13.006 -24.736 1.00 69.30 329 LYS C CA 1
ATOM 7648 C C . LYS C 1 329 ? -29.423 12.983 -23.263 1.00 69.89 329 LYS C C 1
ATOM 7649 O O . LYS C 1 329 ? -28.474 13.667 -22.858 1.00 61.29 329 LYS C O 1
ATOM 7655 N N . ARG C 1 330 ? -30.129 12.167 -22.481 1.00 70.80 330 ARG C N 1
ATOM 7656 C CA . ARG C 1 330 ? -29.901 12.052 -21.038 1.00 71.32 330 ARG C CA 1
ATOM 7657 C C . ARG C 1 330 ? -28.483 11.594 -20.715 1.00 68.25 330 ARG C C 1
ATOM 7658 O O . ARG C 1 330 ? -27.864 12.077 -19.755 1.00 68.81 330 ARG C O 1
ATOM 7666 N N . ALA C 1 331 ? -27.968 10.658 -21.504 1.00 63.77 331 ALA C N 1
ATOM 7667 C CA . ALA C 1 331 ? -26.616 10.156 -21.275 1.00 59.84 331 ALA C CA 1
ATOM 7668 C C . ALA C 1 331 ? -25.635 11.308 -21.391 1.00 60.12 331 ALA C C 1
ATOM 7669 O O . ALA C 1 331 ? -24.838 11.536 -20.487 1.00 62.67 331 ALA C O 1
ATOM 7671 N N . LEU C 1 332 ? -25.723 12.051 -22.492 1.00 60.58 332 LEU C N 1
ATOM 7672 C CA . LEU C 1 332 ? -24.848 13.211 -22.717 1.00 59.07 332 LEU C CA 1
ATOM 7673 C C . LEU C 1 332 ? -24.924 14.202 -21.536 1.00 61.04 332 LEU C C 1
ATOM 7674 O O . LEU C 1 332 ? -23.899 14.743 -21.114 1.00 62.59 332 LEU C O 1
ATOM 7679 N N . GLU C 1 333 ? -26.120 14.387 -20.974 1.00 62.95 333 GLU C N 1
ATOM 7680 C CA . GLU C 1 333 ? -26.313 15.280 -19.816 1.00 63.08 333 GLU C CA 1
ATOM 7681 C C . GLU C 1 333 ? -25.643 14.781 -18.542 1.00 64.22 333 GLU C C 1
ATOM 7682 O O . GLU C 1 333 ? -24.848 15.501 -17.947 1.00 64.80 333 GLU C O 1
ATOM 7688 N N . ASP C 1 334 ? -25.968 13.554 -18.127 1.00 67.06 334 ASP C N 1
ATOM 7689 C CA . ASP C 1 334 ? -25.463 13.000 -16.866 1.00 63.24 334 ASP C CA 1
ATOM 7690 C C . ASP C 1 334 ? -23.949 12.868 -16.858 1.00 64.50 334 ASP C C 1
ATOM 7691 O O . ASP C 1 334 ? -23.326 12.930 -15.794 1.00 70.31 334 ASP C O 1
ATOM 7696 N N . VAL C 1 335 ? -23.389 12.676 -18.032 1.00 63.23 335 VAL C N 1
ATOM 7697 C CA . VAL C 1 335 ? -21.965 12.573 -18.168 1.00 65.24 335 VAL C CA 1
ATOM 7698 C C . VAL C 1 335 ? -21.389 13.934 -18.469 1.00 67.86 335 VAL C C 1
ATOM 7699 O O . VAL C 1 335 ? -20.207 14.103 -18.509 1.00 72.28 335 VAL C O 1
ATOM 7703 N N . GLU C 1 336 ? -22.242 14.912 -18.669 1.00 71.03 336 GLU C N 1
ATOM 7704 C CA . GLU C 1 336 ? -21.804 16.264 -18.925 1.00 75.76 336 GLU C CA 1
ATOM 7705 C C . GLU C 1 336 ? -21.060 16.618 -20.206 1.00 76.67 336 GLU C C 1
ATOM 7706 O O . GLU C 1 336 ? -20.326 17.577 -20.224 1.00 84.61 336 GLU C O 1
ATOM 7712 N N . LEU C 1 337 ? -21.241 15.866 -21.271 1.00 75.52 337 LEU C N 1
ATOM 7713 C CA . LEU C 1 337 ? -20.635 16.219 -22.542 1.00 75.67 337 LEU C CA 1
ATOM 7714 C C . LEU C 1 337 ? -21.328 17.477 -23.010 1.00 73.88 337 LEU C C 1
ATOM 7715 O O . LEU C 1 337 ? -20.730 18.341 -23.604 1.00 76.19 337 LEU C O 1
ATOM 7720 N N . ILE C 1 338 ? -22.616 17.550 -22.738 1.00 71.87 338 ILE C N 1
ATOM 7721 C CA . ILE C 1 338 ? -23.416 18.732 -23.028 1.00 70.96 338 ILE C CA 1
ATOM 7722 C C . ILE C 1 338 ? -23.859 19.345 -21.699 1.00 71.38 338 ILE C C 1
ATOM 7723 O O . ILE C 1 338 ? -23.818 18.694 -20.657 1.00 74.85 338 ILE C O 1
ATOM 7729 N N . LYS D 1 3 ? 20.850 5.778 -27.906 1.00 95.06 3 LYS D N 1
ATOM 7730 C CA . LYS D 1 3 ? 20.622 4.366 -27.469 1.00 95.44 3 LYS D CA 1
ATOM 7731 C C . LYS D 1 3 ? 19.341 3.816 -28.100 1.00 94.95 3 LYS D C 1
ATOM 7732 O O . LYS D 1 3 ? 18.238 4.291 -27.818 1.00 92.35 3 LYS D O 1
ATOM 7738 N N . VAL D 1 4 ? 19.512 2.810 -28.952 1.00 90.94 4 VAL D N 1
ATOM 7739 C CA . VAL D 1 4 ? 18.428 2.224 -29.723 1.00 89.91 4 VAL D CA 1
ATOM 7740 C C . VAL D 1 4 ? 18.356 0.735 -29.400 1.00 85.86 4 VAL D C 1
ATOM 7741 O O . VAL D 1 4 ? 19.343 0.016 -29.545 1.00 81.41 4 VAL D O 1
ATOM 7745 N N . GLU D 1 5 ? 17.194 0.262 -28.967 1.00 86.77 5 GLU D N 1
ATOM 7746 C CA . GLU D 1 5 ? 17.072 -1.136 -28.576 1.00 85.90 5 GLU D CA 1
ATOM 7747 C C . GLU D 1 5 ? 16.160 -1.900 -29.515 1.00 80.29 5 GLU D C 1
ATOM 7748 O O . GLU D 1 5 ? 15.204 -1.359 -30.066 1.00 76.40 5 GLU D O 1
ATOM 7754 N N . ARG D 1 6 ? 16.482 -3.175 -29.673 1.00 76.87 6 ARG D N 1
ATOM 7755 C CA . ARG D 1 6 ? 15.777 -4.071 -30.556 1.00 78.27 6 ARG D CA 1
ATOM 7756 C C . ARG D 1 6 ? 15.498 -5.339 -29.783 1.00 79.92 6 ARG D C 1
ATOM 7757 O O . ARG D 1 6 ? 16.365 -5.830 -29.057 1.00 83.64 6 ARG D O 1
ATOM 7765 N N . PHE D 1 7 ? 14.288 -5.866 -29.921 1.00 77.92 7 PHE D N 1
ATOM 7766 C CA . PHE D 1 7 ? 13.942 -7.100 -29.237 1.00 75.73 7 PHE D CA 1
ATOM 7767 C C . PHE D 1 7 ? 13.089 -8.056 -30.049 1.00 68.47 7 PHE D C 1
ATOM 7768 O O . PHE D 1 7 ? 12.407 -7.665 -30.986 1.00 66.22 7 PHE D O 1
ATOM 7776 N N . GLU D 1 8 ? 13.163 -9.320 -29.645 1.00 65.94 8 GLU D N 1
ATOM 7777 C CA . GLU D 1 8 ? 12.578 -10.432 -30.354 1.00 63.44 8 GLU D CA 1
ATOM 7778 C C . GLU D 1 8 ? 11.586 -11.119 -29.441 1.00 57.47 8 GLU D C 1
ATOM 7779 O O . GLU D 1 8 ? 11.745 -11.102 -28.229 1.00 54.25 8 GLU D O 1
ATOM 7785 N N . VAL D 1 9 ? 10.556 -11.696 -30.048 1.00 52.88 9 VAL D N 1
ATOM 7786 C CA . VAL D 1 9 ? 9.576 -12.520 -29.369 1.00 52.83 9 VAL D CA 1
ATOM 7787 C C . VAL D 1 9 ? 9.172 -13.611 -30.354 1.00 52.46 9 VAL D C 1
ATOM 7788 O O . VAL D 1 9 ? 9.473 -13.503 -31.544 1.00 52.16 9 VAL D O 1
ATOM 7792 N N . PRO D 1 10 ? 8.501 -14.668 -29.879 1.00 49.24 10 PRO D N 1
ATOM 7793 C CA . PRO D 1 10 ? 8.177 -15.711 -30.843 1.00 50.19 10 PRO D CA 1
ATOM 7794 C C . PRO D 1 10 ? 7.265 -15.195 -31.946 1.00 52.12 10 PRO D C 1
ATOM 7795 O O . PRO D 1 10 ? 6.390 -14.377 -31.673 1.00 52.39 10 PRO D O 1
ATOM 7799 N N . ARG D 1 11 ? 7.494 -15.666 -33.176 1.00 51.82 11 ARG D N 1
ATOM 7800 C CA . ARG D 1 11 ? 6.710 -15.261 -34.347 1.00 51.27 11 ARG D CA 1
ATOM 7801 C C . ARG D 1 11 ? 5.352 -15.936 -34.398 1.00 49.56 11 ARG D C 1
ATOM 7802 O O . ARG D 1 11 ? 4.367 -15.294 -34.700 1.00 51.07 11 ARG D O 1
ATOM 7810 N N . THR D 1 12 ? 5.323 -17.235 -34.132 1.00 49.97 12 THR D N 1
ATOM 7811 C CA . THR D 1 12 ? 4.116 -18.027 -34.259 1.00 49.93 12 THR D CA 1
ATOM 7812 C C . THR D 1 12 ? 3.889 -18.842 -32.993 1.00 52.45 12 THR D C 1
ATOM 7813 O O . THR D 1 12 ? 4.827 -19.413 -32.426 1.00 50.85 12 THR D O 1
ATOM 7817 N N . ILE D 1 13 ? 2.636 -18.871 -32.551 1.00 51.20 13 ILE D N 1
ATOM 7818 C CA . ILE D 1 13 ? 2.243 -19.670 -31.419 1.00 49.92 13 ILE D CA 1
ATOM 7819 C C . ILE D 1 13 ? 1.027 -20.490 -31.810 1.00 52.81 13 ILE D C 1
ATOM 7820 O O . ILE D 1 13 ? 0.002 -19.950 -32.217 1.00 58.66 13 ILE D O 1
ATOM 7825 N N . ILE D 1 14 ? 1.182 -21.803 -31.710 1.00 51.21 14 ILE D N 1
ATOM 7826 C CA . ILE D 1 14 ? 0.133 -22.756 -31.980 1.00 51.22 14 ILE D CA 1
ATOM 7827 C C . ILE D 1 14 ? -0.111 -23.475 -30.666 1.00 54.53 14 ILE D C 1
ATOM 7828 O O . ILE D 1 14 ? 0.809 -24.064 -30.078 1.00 53.43 14 ILE D O 1
ATOM 7833 N N . PHE D 1 15 ? -1.361 -23.440 -30.225 1.00 53.45 15 PHE D N 1
ATOM 7834 C CA . PHE D 1 15 ? -1.695 -23.693 -28.843 1.00 51.11 15 PHE D CA 1
ATOM 7835 C C . PHE D 1 15 ? -2.997 -24.461 -28.742 1.00 50.17 15 PHE D C 1
ATOM 7836 O O . PHE D 1 15 ? -4.008 -24.017 -29.272 1.00 52.81 15 PHE D O 1
ATOM 7844 N N . GLY D 1 16 ? -2.977 -25.611 -28.082 1.00 44.88 16 GLY D N 1
ATOM 7845 C CA . GLY D 1 16 ? -4.203 -26.345 -27.833 1.00 47.87 16 GLY D CA 1
ATOM 7846 C C . GLY D 1 16 ? -4.148 -27.843 -28.081 1.00 49.10 16 GLY D C 1
ATOM 7847 O O . GLY D 1 16 ? -3.100 -28.375 -28.448 1.00 45.63 16 GLY D O 1
ATOM 7848 N N . PRO D 1 17 ? -5.293 -28.533 -27.888 1.00 53.36 17 PRO D N 1
ATOM 7849 C CA . PRO D 1 17 ? -5.362 -30.002 -28.009 1.00 57.41 17 PRO D CA 1
ATOM 7850 C C . PRO D 1 17 ? -5.008 -30.453 -29.410 1.00 59.89 17 PRO D C 1
ATOM 7851 O O . PRO D 1 17 ? -5.728 -30.134 -30.346 1.00 69.87 17 PRO D O 1
ATOM 7855 N N . GLY D 1 18 ? -3.892 -31.158 -29.560 1.00 60.62 18 GLY D N 1
ATOM 7856 C CA . GLY D 1 18 ? -3.430 -31.614 -30.885 1.00 59.23 18 GLY D CA 1
ATOM 7857 C C . GLY D 1 18 ? -2.430 -30.721 -31.622 1.00 59.28 18 GLY D C 1
ATOM 7858 O O . GLY D 1 18 ? -1.972 -31.078 -32.720 1.00 57.00 18 GLY D O 1
ATOM 7859 N N . ALA D 1 19 ? -2.046 -29.593 -31.015 1.00 54.78 19 ALA D N 1
ATOM 7860 C CA . ALA D 1 19 ? -1.112 -28.651 -31.646 1.00 52.82 19 ALA D CA 1
ATOM 7861 C C . ALA D 1 19 ? 0.138 -29.295 -32.248 1.00 52.05 19 ALA D C 1
ATOM 7862 O O . ALA D 1 19 ? 0.720 -28.752 -33.177 1.00 54.14 19 ALA D O 1
ATOM 7864 N N . LEU D 1 20 ? 0.557 -30.443 -31.731 1.00 56.44 20 LEU D N 1
ATOM 7865 C CA . LEU D 1 20 ? 1.757 -31.105 -32.237 1.00 57.74 20 LEU D CA 1
ATOM 7866 C C . LEU D 1 20 ? 1.600 -31.459 -33.700 1.00 60.33 20 LEU D C 1
ATOM 7867 O O . LEU D 1 20 ? 2.564 -31.424 -34.456 1.00 58.37 20 LEU D O 1
ATOM 7872 N N . GLU D 1 21 ? 0.371 -31.797 -34.087 1.00 65.26 21 GLU D N 1
ATOM 7873 C CA . GLU D 1 21 ? 0.067 -32.175 -35.466 1.00 67.44 21 GLU D CA 1
ATOM 7874 C C . GLU D 1 21 ? 0.253 -31.020 -36.446 1.00 63.17 21 GLU D C 1
ATOM 7875 O O . GLU D 1 21 ? 0.388 -31.259 -37.636 1.00 61.19 21 GLU D O 1
ATOM 7881 N N . LYS D 1 22 ? 0.271 -29.781 -35.956 1.00 60.18 22 LYS D N 1
ATOM 7882 C CA . LYS D 1 22 ? 0.481 -28.629 -36.821 1.00 63.44 22 LYS D CA 1
ATOM 7883 C C . LYS D 1 22 ? 1.941 -28.143 -36.835 1.00 64.24 22 LYS D C 1
ATOM 7884 O O . LYS D 1 22 ? 2.227 -27.028 -37.286 1.00 62.46 22 LYS D O 1
ATOM 7890 N N . THR D 1 23 ? 2.864 -28.988 -36.381 1.00 61.95 23 THR D N 1
ATOM 7891 C CA . THR D 1 23 ? 4.272 -28.593 -36.258 1.00 62.99 23 THR D CA 1
ATOM 7892 C C . THR D 1 23 ? 4.890 -28.132 -37.585 1.00 66.65 23 THR D C 1
ATOM 7893 O O . THR D 1 23 ? 5.611 -27.134 -37.614 1.00 65.26 23 THR D O 1
ATOM 7897 N N . PRO D 1 24 ? 4.617 -28.857 -38.690 1.00 68.51 24 PRO D N 1
ATOM 7898 C CA . PRO D 1 24 ? 5.289 -28.513 -39.942 1.00 66.04 24 PRO D CA 1
ATOM 7899 C C . PRO D 1 24 ? 4.943 -27.121 -40.472 1.00 64.64 24 PRO D C 1
ATOM 7900 O O . PRO D 1 24 ? 5.712 -26.551 -41.258 1.00 61.88 24 PRO D O 1
ATOM 7904 N N . GLU D 1 25 ? 3.819 -26.567 -40.025 1.00 61.97 25 GLU D N 1
ATOM 7905 C CA . GLU D 1 25 ? 3.406 -25.243 -40.463 1.00 61.13 25 GLU D CA 1
ATOM 7906 C C . GLU D 1 25 ? 4.432 -24.172 -40.122 1.00 58.64 25 GLU D C 1
ATOM 7907 O O . GLU D 1 25 ? 4.467 -23.149 -40.781 1.00 61.95 25 GLU D O 1
ATOM 7913 N N . VAL D 1 26 ? 5.254 -24.393 -39.094 1.00 61.00 26 VAL D N 1
ATOM 7914 C CA . VAL D 1 26 ? 6.226 -23.379 -38.640 1.00 61.59 26 VAL D CA 1
ATOM 7915 C C . VAL D 1 26 ? 7.680 -23.739 -38.971 1.00 60.69 26 VAL D C 1
ATOM 7916 O O . VAL D 1 26 ? 8.611 -23.037 -38.575 1.00 54.16 26 VAL D O 1
ATOM 7920 N N . ILE D 1 27 ? 7.863 -24.817 -39.720 1.00 68.41 27 ILE D N 1
ATOM 7921 C CA . ILE D 1 27 ? 9.189 -25.325 -40.052 1.00 76.42 27 ILE D CA 1
ATOM 7922 C C . ILE D 1 27 ? 9.499 -25.078 -41.525 1.00 80.95 27 ILE D C 1
ATOM 7923 O O . ILE D 1 27 ? 8.837 -25.648 -42.391 1.00 87.46 27 ILE D O 1
ATOM 7928 N N . PRO D 1 28 ? 10.508 -24.236 -41.815 1.00 83.81 28 PRO D N 1
ATOM 7929 C CA . PRO D 1 28 ? 10.933 -24.006 -43.202 1.00 92.20 28 PRO D CA 1
ATOM 7930 C C . PRO D 1 28 ? 11.073 -25.297 -44.038 1.00 98.04 28 PRO D C 1
ATOM 7931 O O . PRO D 1 28 ? 11.510 -26.319 -43.507 1.00 94.04 28 PRO D O 1
ATOM 7935 N N . PRO D 1 29 ? 10.703 -25.252 -45.339 1.00 105.85 29 PRO D N 1
ATOM 7936 C CA . PRO D 1 29 ? 10.788 -26.447 -46.205 1.00 105.28 29 PRO D CA 1
ATOM 7937 C C . PRO D 1 29 ? 12.219 -26.963 -46.431 1.00 101.27 29 PRO D C 1
ATOM 7938 O O . PRO D 1 29 ? 12.414 -28.161 -46.672 1.00 89.19 29 PRO D O 1
ATOM 7942 N N . SER D 1 30 ? 13.198 -26.059 -46.356 1.00 100.79 30 SER D N 1
ATOM 7943 C CA . SER D 1 30 ? 14.617 -26.422 -46.450 1.00 104.93 30 SER D CA 1
ATOM 7944 C C . SER D 1 30 ? 15.348 -26.349 -45.098 1.00 101.27 30 SER D C 1
ATOM 7945 O O . SER D 1 30 ? 15.080 -25.476 -44.260 1.00 96.17 30 SER D O 1
ATOM 7948 N N . GLY D 1 31 ? 16.284 -27.277 -44.921 1.00 96.88 31 GLY D N 1
ATOM 7949 C CA . GLY D 1 31 ? 17.119 -27.356 -43.732 1.00 98.07 31 GLY D CA 1
ATOM 7950 C C . GLY D 1 31 ? 17.154 -28.779 -43.207 1.00 98.35 31 GLY D C 1
ATOM 7951 O O . GLY D 1 31 ? 16.180 -29.528 -43.359 1.00 103.84 31 GLY D O 1
ATOM 7952 N N . ARG D 1 32 ? 18.280 -29.158 -42.605 1.00 90.48 32 ARG D N 1
ATOM 7953 C CA . ARG D 1 32 ? 18.356 -30.405 -41.842 1.00 88.42 32 ARG D CA 1
ATOM 7954 C C . ARG D 1 32 ? 18.221 -30.128 -40.326 1.00 77.83 32 ARG D C 1
ATOM 7955 O O . ARG D 1 32 ? 18.900 -29.259 -39.762 1.00 73.95 32 ARG D O 1
ATOM 7963 N N . VAL D 1 33 ? 17.337 -30.888 -39.688 1.00 69.05 33 VAL D N 1
ATOM 7964 C CA . VAL D 1 33 ? 16.810 -30.556 -38.364 1.00 66.92 33 VAL D CA 1
ATOM 7965 C C . VAL D 1 33 ? 17.422 -31.373 -37.226 1.00 62.22 33 VAL D C 1
ATOM 7966 O O . VAL D 1 33 ? 17.567 -32.597 -37.320 1.00 58.50 33 VAL D O 1
ATOM 7970 N N . LEU D 1 34 ? 17.793 -30.676 -36.156 1.00 59.47 34 LEU D N 1
ATOM 7971 C CA . LEU D 1 34 ? 18.189 -31.334 -34.909 1.00 59.67 34 LEU D CA 1
ATOM 7972 C C . LEU D 1 34 ? 16.997 -31.333 -33.976 1.00 56.77 34 LEU D C 1
ATOM 7973 O O . LEU D 1 34 ? 16.481 -30.268 -33.643 1.00 55.85 34 LEU D O 1
ATOM 7978 N N . ILE D 1 35 ? 16.554 -32.520 -33.576 1.00 56.40 35 ILE D N 1
ATOM 7979 C CA . ILE D 1 35 ? 15.494 -32.650 -32.578 1.00 56.41 35 ILE D CA 1
ATOM 7980 C C . ILE D 1 35 ? 16.093 -33.111 -31.256 1.00 52.61 35 ILE D C 1
ATOM 7981 O O . ILE D 1 35 ? 16.537 -34.245 -31.142 1.00 48.71 35 ILE D O 1
ATOM 7986 N N . ILE D 1 36 ? 16.100 -32.233 -30.259 1.00 53.07 36 ILE D N 1
ATOM 7987 C CA . ILE D 1 36 ? 16.530 -32.611 -28.912 1.00 52.11 36 ILE D CA 1
ATOM 7988 C C . ILE D 1 36 ? 15.346 -32.915 -27.988 1.00 51.74 36 ILE D C 1
ATOM 7989 O O . ILE D 1 36 ? 14.428 -32.117 -27.849 1.00 49.41 36 ILE D O 1
ATOM 7994 N N . THR D 1 37 ? 15.386 -34.082 -27.354 1.00 53.64 37 THR D N 1
ATOM 7995 C CA . THR D 1 37 ? 14.309 -34.520 -26.476 1.00 52.89 37 THR D CA 1
ATOM 7996 C C . THR D 1 37 ? 14.862 -35.143 -25.209 1.00 47.51 37 THR D C 1
ATOM 7997 O O . THR D 1 37 ? 16.058 -35.141 -25.003 1.00 47.08 37 THR D O 1
ATOM 8001 N N . GLY D 1 38 ? 13.985 -35.647 -24.350 1.00 46.84 38 GLY D N 1
ATOM 8002 C CA . GLY D 1 38 ? 14.407 -36.382 -23.160 1.00 49.39 38 GLY D CA 1
ATOM 8003 C C . GLY D 1 38 ? 14.616 -37.858 -23.436 1.00 50.24 38 GLY D C 1
ATOM 8004 O O . GLY D 1 38 ? 14.862 -38.243 -24.575 1.00 49.84 38 GLY D O 1
ATOM 8005 N N . LYS D 1 39 ? 14.638 -38.612 -22.360 1.00 56.22 39 LYS D N 1
ATOM 8006 C CA . LYS D 1 39 ? 14.974 -40.009 -22.385 1.00 62.62 39 LYS D CA 1
ATOM 8007 C C . LYS D 1 39 ? 13.943 -41.040 -22.099 1.00 60.35 39 LYS D C 1
ATOM 8008 O O . LYS D 1 39 ? 14.302 -42.184 -21.950 1.00 65.97 39 LYS D O 1
ATOM 8014 N N . SER D 1 40 ? 12.669 -40.692 -22.011 1.00 56.93 40 SER D N 1
ATOM 8015 C CA . SER D 1 40 ? 11.690 -41.737 -21.736 1.00 60.62 40 SER D CA 1
ATOM 8016 C C . SER D 1 40 ? 10.340 -41.460 -22.372 1.00 59.12 40 SER D C 1
ATOM 8017 O O . SER D 1 40 ? 10.084 -41.836 -23.516 1.00 62.33 40 SER D O 1
ATOM 8020 N N . SER D 1 41 ? 9.482 -40.796 -21.614 1.00 58.41 41 SER D N 1
ATOM 8021 C CA . SER D 1 41 ? 8.152 -40.449 -22.074 1.00 62.38 41 SER D CA 1
ATOM 8022 C C . SER D 1 41 ? 8.204 -39.496 -23.258 1.00 65.41 41 SER D C 1
ATOM 8023 O O . SER D 1 41 ? 7.382 -39.583 -24.170 1.00 67.91 41 SER D O 1
ATOM 8026 N N . THR D 1 42 ? 9.158 -38.570 -23.232 1.00 62.12 42 THR D N 1
ATOM 8027 C CA . THR D 1 42 ? 9.242 -37.561 -24.298 1.00 62.24 42 THR D CA 1
ATOM 8028 C C . THR D 1 42 ? 9.764 -38.104 -25.629 1.00 61.92 42 THR D C 1
ATOM 8029 O O . THR D 1 42 ? 9.688 -37.406 -26.639 1.00 57.22 42 THR D O 1
ATOM 8033 N N . ARG D 1 43 ? 10.304 -39.326 -25.633 1.00 67.41 43 ARG D N 1
ATOM 8034 C CA . ARG D 1 43 ? 10.933 -39.878 -26.840 1.00 69.96 43 ARG D CA 1
ATOM 8035 C C . ARG D 1 43 ? 9.863 -40.110 -27.927 1.00 63.38 43 ARG D C 1
ATOM 8036 O O . ARG D 1 43 ? 10.060 -39.739 -29.085 1.00 58.27 43 ARG D O 1
ATOM 8044 N N . LYS D 1 44 ? 8.702 -40.633 -27.549 1.00 60.99 44 LYS D N 1
ATOM 8045 C CA . LYS D 1 44 ? 7.630 -40.833 -28.537 1.00 61.37 44 LYS D CA 1
ATOM 8046 C C . LYS D 1 44 ? 7.164 -39.568 -29.259 1.00 61.84 44 LYS D C 1
ATOM 8047 O O . LYS D 1 44 ? 6.871 -39.619 -30.455 1.00 67.18 44 LYS D O 1
ATOM 8053 N N . TYR D 1 45 ? 7.135 -38.436 -28.562 1.00 58.78 45 TYR D N 1
ATOM 8054 C CA . TYR D 1 45 ? 6.656 -37.187 -29.162 1.00 55.08 45 TYR D CA 1
ATOM 8055 C C . TYR D 1 45 ? 7.594 -36.691 -30.230 1.00 54.17 45 TYR D C 1
ATOM 8056 O O . TYR D 1 45 ? 7.154 -36.266 -31.286 1.00 53.57 45 TYR D O 1
ATOM 8065 N N . ALA D 1 46 ? 8.890 -36.783 -29.955 1.00 58.87 46 ALA D N 1
ATOM 8066 C CA . ALA D 1 46 ? 9.937 -36.473 -30.933 1.00 60.49 46 ALA D CA 1
ATOM 8067 C C . ALA D 1 46 ? 9.870 -37.344 -32.191 1.00 66.08 46 ALA D C 1
ATOM 8068 O O . ALA D 1 46 ? 10.220 -36.891 -33.292 1.00 62.79 46 ALA D O 1
ATOM 8070 N N . GLU D 1 47 ? 9.459 -38.601 -32.015 1.00 72.32 47 GLU D N 1
ATOM 8071 C CA . GLU D 1 47 ? 9.363 -39.547 -33.131 1.00 78.13 47 GLU D CA 1
ATOM 8072 C C . GLU D 1 47 ? 8.161 -39.189 -33.995 1.00 77.54 47 GLU D C 1
ATOM 8073 O O . GLU D 1 47 ? 8.238 -39.213 -35.221 1.00 75.33 47 GLU D O 1
ATOM 8079 N N . ARG D 1 48 ? 7.067 -38.841 -33.323 1.00 75.49 48 ARG D N 1
ATOM 8080 C CA . ARG D 1 48 ? 5.861 -38.319 -33.955 1.00 74.31 48 ARG D CA 1
ATOM 8081 C C . ARG D 1 48 ? 6.163 -37.099 -34.834 1.00 72.34 48 ARG D C 1
ATOM 8082 O O . ARG D 1 48 ? 5.645 -36.991 -35.941 1.00 75.16 48 ARG D O 1
ATOM 8090 N N . VAL D 1 49 ? 6.991 -36.185 -34.335 1.00 67.06 49 VAL D N 1
ATOM 8091 C CA . VAL D 1 49 ? 7.348 -34.971 -35.078 1.00 65.29 49 VAL D CA 1
ATOM 8092 C C . VAL D 1 49 ? 8.300 -35.295 -36.223 1.00 66.26 49 VAL D C 1
ATOM 8093 O O . VAL D 1 49 ? 8.246 -34.650 -37.274 1.00 63.60 49 VAL D O 1
ATOM 8097 N N . ALA D 1 50 ? 9.170 -36.284 -36.030 1.00 66.88 50 ALA D N 1
ATOM 8098 C CA . ALA D 1 50 ? 10.095 -36.681 -37.093 1.00 68.00 50 ALA D CA 1
ATOM 8099 C C . ALA D 1 50 ? 9.321 -37.207 -38.297 1.00 68.95 50 ALA D C 1
ATOM 8100 O O . ALA D 1 50 ? 9.685 -36.932 -39.435 1.00 68.66 50 ALA D O 1
ATOM 8102 N N . GLU D 1 51 ? 8.244 -37.943 -38.028 1.00 71.87 51 GLU D N 1
ATOM 8103 C CA . GLU D 1 51 ? 7.344 -38.448 -39.071 1.00 74.86 51 GLU D CA 1
ATOM 8104 C C . GLU D 1 51 ? 6.644 -37.325 -39.831 1.00 77.29 51 GLU D C 1
ATOM 8105 O O . GLU D 1 51 ? 6.555 -37.366 -41.052 1.00 79.62 51 GLU D O 1
ATOM 8111 N N . LEU D 1 52 ? 6.136 -36.336 -39.101 1.00 80.74 52 LEU D N 1
ATOM 8112 C CA . LEU D 1 52 ? 5.402 -35.228 -39.709 1.00 83.09 52 LEU D CA 1
ATOM 8113 C C . LEU D 1 52 ? 6.276 -34.423 -40.672 1.00 85.83 52 LEU D C 1
ATOM 8114 O O . LEU D 1 52 ? 5.809 -33.996 -41.730 1.00 90.82 52 LEU D O 1
ATOM 8119 N N . LEU D 1 53 ? 7.541 -34.223 -40.313 1.00 84.20 53 LEU D N 1
ATOM 8120 C CA . LEU D 1 53 ? 8.448 -33.446 -41.151 1.00 86.39 53 LEU D CA 1
ATOM 8121 C C . LEU D 1 53 ? 8.785 -34.226 -42.416 1.00 92.70 53 LEU D C 1
ATOM 8122 O O . LEU D 1 53 ? 8.922 -35.455 -42.381 1.00 88.07 53 LEU D O 1
ATOM 8127 N N . LYS D 1 54 ? 8.904 -33.504 -43.531 1.00 100.86 54 LYS D N 1
ATOM 8128 C CA . LYS D 1 54 ? 9.273 -34.103 -44.819 1.00 104.38 54 LYS D CA 1
ATOM 8129 C C . LYS D 1 54 ? 10.779 -33.941 -45.032 1.00 101.98 54 LYS D C 1
ATOM 8130 O O . LYS D 1 54 ? 11.269 -34.097 -46.152 1.00 100.38 54 LYS D O 1
ATOM 8136 N N . GLN D 1 55 ? 11.510 -33.651 -43.953 1.00 99.87 55 GLN D N 1
ATOM 8137 C CA . GLN D 1 55 ? 12.909 -33.252 -44.060 1.00 98.08 55 GLN D CA 1
ATOM 8138 C C . GLN D 1 55 ? 13.871 -34.175 -43.338 1.00 94.33 55 GLN D C 1
ATOM 8139 O O . GLN D 1 55 ? 13.493 -35.027 -42.531 1.00 79.85 55 GLN D O 1
ATOM 8145 N N . ASN D 1 56 ? 15.139 -33.952 -43.654 1.00 98.94 56 ASN D N 1
ATOM 8146 C CA . ASN D 1 56 ? 16.250 -34.576 -42.977 1.00 100.96 56 ASN D CA 1
ATOM 8147 C C . ASN D 1 56 ? 16.199 -34.146 -41.519 1.00 94.89 56 ASN D C 1
ATOM 8148 O O . ASN D 1 56 ? 16.197 -32.949 -41.224 1.00 90.81 56 ASN D O 1
ATOM 8153 N N . CYS D 1 57 ? 16.123 -35.107 -40.606 1.00 88.98 57 CYS D N 1
ATOM 8154 C CA . CYS D 1 57 ? 16.199 -34.778 -39.189 1.00 87.63 57 CYS D CA 1
ATOM 8155 C C . CYS D 1 57 ? 16.791 -35.914 -38.366 1.00 86.26 57 CYS D C 1
ATOM 8156 O O . CYS D 1 57 ? 16.952 -37.033 -38.856 1.00 92.71 57 CYS D O 1
ATOM 8159 N N . GLU D 1 58 ? 17.110 -35.608 -37.112 1.00 78.96 58 GLU D N 1
ATOM 8160 C CA . GLU D 1 58 ? 17.880 -36.505 -36.261 1.00 76.31 58 GLU D CA 1
ATOM 8161 C C . GLU D 1 58 ? 17.460 -36.329 -34.797 1.00 70.92 58 GLU D C 1
ATOM 8162 O O . GLU D 1 58 ? 17.501 -35.216 -34.270 1.00 77.16 58 GLU D O 1
ATOM 8168 N N . ILE D 1 59 ? 17.037 -37.417 -34.154 1.00 65.02 59 ILE D N 1
ATOM 8169 C CA . ILE D 1 59 ? 16.625 -37.378 -32.750 1.00 62.82 59 ILE D CA 1
ATOM 8170 C C . ILE D 1 59 ? 17.775 -37.788 -31.837 1.00 62.95 59 ILE D C 1
ATOM 8171 O O . ILE D 1 59 ? 18.455 -38.782 -32.081 1.00 67.76 59 ILE D O 1
ATOM 8176 N N . ILE D 1 60 ? 17.956 -37.027 -30.766 1.00 63.01 60 ILE D N 1
ATOM 8177 C CA . ILE D 1 60 ? 19.075 -37.201 -29.847 1.00 60.64 60 ILE D CA 1
ATOM 8178 C C . ILE D 1 60 ? 18.693 -36.685 -28.457 1.00 58.06 60 ILE D C 1
ATOM 8179 O O . ILE D 1 60 ? 18.182 -35.569 -28.311 1.00 53.58 60 ILE D O 1
ATOM 8184 N N . SER D 1 61 ? 18.939 -37.505 -27.442 1.00 58.39 61 SER D N 1
ATOM 8185 C CA . SER D 1 61 ? 18.646 -37.126 -26.060 1.00 57.11 61 SER D CA 1
ATOM 8186 C C . SER D 1 61 ? 19.459 -35.912 -25.668 1.00 54.66 61 SER D C 1
ATOM 8187 O O . SER D 1 61 ? 20.565 -35.703 -26.166 1.00 51.17 61 SER D O 1
ATOM 8190 N N . TYR D 1 62 ? 18.918 -35.114 -24.758 1.00 54.26 62 TYR D N 1
ATOM 8191 C CA . TYR D 1 62 ? 19.610 -33.900 -24.339 1.00 51.91 62 TYR D CA 1
ATOM 8192 C C . TYR D 1 62 ? 20.994 -34.189 -23.789 1.00 50.96 62 TYR D C 1
ATOM 8193 O O . TYR D 1 62 ? 21.872 -33.343 -23.914 1.00 53.70 62 TYR D O 1
ATOM 8202 N N . ASP D 1 63 ? 21.184 -35.376 -23.197 1.00 51.40 63 ASP D N 1
ATOM 8203 C CA . ASP D 1 63 ? 22.467 -35.740 -22.551 1.00 56.36 63 ASP D CA 1
ATOM 8204 C C . ASP D 1 63 ? 23.480 -36.428 -23.479 1.00 56.91 63 ASP D C 1
ATOM 8205 O O . ASP D 1 63 ? 24.563 -36.786 -23.042 1.00 55.66 63 ASP D O 1
ATOM 8210 N N . GLN D 1 64 ? 23.118 -36.614 -24.745 1.00 59.99 64 GLN D N 1
ATOM 8211 C CA . GLN D 1 64 ? 24.038 -37.151 -25.743 1.00 61.99 64 GLN D CA 1
ATOM 8212 C C . GLN D 1 64 ? 24.505 -36.102 -26.745 1.00 63.95 64 GLN D C 1
ATOM 8213 O O . GLN D 1 64 ? 25.381 -36.388 -27.557 1.00 69.03 64 GLN D O 1
ATOM 8219 N N . VAL D 1 65 ? 23.984 -34.902 -26.692 1.00 61.89 65 VAL D N 1
ATOM 8220 C CA . VAL D 1 65 ? 24.417 -33.888 -27.611 1.00 66.18 65 VAL D CA 1
ATOM 8221 C C . VAL D 1 65 ? 25.800 -33.324 -27.387 1.00 66.02 65 VAL D C 1
ATOM 8222 O O . VAL D 1 65 ? 26.222 -33.112 -26.287 1.00 62.72 65 VAL D O 1
ATOM 8226 N N . GLU D 1 66 ? 26.488 -33.096 -28.498 1.00 71.50 66 GLU D N 1
ATOM 8227 C CA . GLU D 1 66 ? 27.794 -32.489 -28.468 1.00 75.78 66 GLU D CA 1
ATOM 8228 C C . GLU D 1 66 ? 27.401 -31.103 -28.922 1.00 71.88 66 GLU D C 1
ATOM 8229 O O . GLU D 1 66 ? 27.021 -30.902 -30.076 1.00 69.37 66 GLU D O 1
ATOM 8235 N N . LEU D 1 67 ? 27.481 -30.144 -28.013 1.00 73.05 67 LEU D N 1
ATOM 8236 C CA . LEU D 1 67 ? 27.096 -28.805 -28.324 1.00 75.59 67 LEU D CA 1
ATOM 8237 C C . LEU D 1 67 ? 28.055 -28.109 -29.216 1.00 80.64 67 LEU D C 1
ATOM 8238 O O . LEU D 1 67 ? 27.773 -27.037 -29.665 1.00 86.51 67 LEU D O 1
ATOM 8243 N N . GLU D 1 68 ? 29.216 -28.683 -29.442 1.00 86.79 68 GLU D N 1
ATOM 8244 C CA . GLU D 1 68 ? 30.193 -28.047 -30.320 1.00 88.44 68 GLU D CA 1
ATOM 8245 C C . GLU D 1 68 ? 29.996 -28.435 -31.772 1.00 83.21 68 GLU D C 1
ATOM 8246 O O . GLU D 1 68 ? 30.119 -27.586 -32.652 1.00 87.25 68 GLU D O 1
ATOM 8252 N N . LYS D 1 69 ? 29.717 -29.688 -32.044 1.00 79.40 69 LYS D N 1
ATOM 8253 C CA . LYS D 1 69 ? 29.627 -30.098 -33.420 1.00 82.90 69 LYS D CA 1
ATOM 8254 C C . LYS D 1 69 ? 28.591 -29.288 -34.130 1.00 80.86 69 LYS D C 1
ATOM 8255 O O . LYS D 1 69 ? 27.596 -28.953 -33.549 1.00 76.76 69 LYS D O 1
ATOM 8261 N N . PRO D 1 70 ? 28.915 -28.958 -35.382 1.00 84.09 70 PRO D N 1
ATOM 8262 C CA . PRO D 1 70 ? 28.100 -28.170 -36.318 1.00 79.04 70 PRO D CA 1
ATOM 8263 C C . PRO D 1 70 ? 27.297 -29.063 -37.261 1.00 74.49 70 PRO D C 1
ATOM 8264 O O . PRO D 1 70 ? 27.430 -30.284 -37.192 1.00 74.98 70 PRO D O 1
ATOM 8268 N N . GLY D 1 71 ? 26.471 -28.469 -38.120 1.00 71.74 71 GLY D N 1
ATOM 8269 C CA . GLY D 1 71 ? 25.655 -29.261 -39.029 1.00 69.82 71 GLY D CA 1
ATOM 8270 C C . GLY D 1 71 ? 24.152 -29.274 -39.141 1.00 71.94 71 GLY D C 1
ATOM 8271 O O . GLY D 1 71 ? 23.581 -30.045 -39.894 1.00 72.45 71 GLY D O 1
ATOM 8272 N N . PHE D 1 72 ? 23.499 -28.419 -38.394 1.00 74.75 72 PHE D N 1
ATOM 8273 C CA . PHE D 1 72 ? 22.039 -28.333 -38.423 1.00 70.22 72 PHE D CA 1
ATOM 8274 C C . PHE D 1 72 ? 21.589 -26.894 -38.649 1.00 73.76 72 PHE D C 1
ATOM 8275 O O . PHE D 1 72 ? 22.192 -25.954 -38.123 1.00 67.53 72 PHE D O 1
ATOM 8283 N N . ASP D 1 73 ? 20.538 -26.745 -39.456 1.00 79.40 73 ASP D N 1
ATOM 8284 C CA . ASP D 1 73 ? 19.996 -25.437 -39.843 1.00 81.29 73 ASP D CA 1
ATOM 8285 C C . ASP D 1 73 ? 18.916 -24.975 -38.891 1.00 76.38 73 ASP D C 1
ATOM 8286 O O . ASP D 1 73 ? 18.609 -23.785 -38.831 1.00 76.01 73 ASP D O 1
ATOM 8291 N N . LEU D 1 74 ? 18.320 -25.935 -38.186 1.00 73.68 74 LEU D N 1
ATOM 8292 C CA . LEU D 1 74 ? 17.169 -25.692 -37.328 1.00 71.18 74 LEU D CA 1
ATOM 8293 C C . LEU D 1 74 ? 17.172 -26.669 -36.150 1.00 70.37 74 LEU D C 1
ATOM 8294 O O . LEU D 1 74 ? 17.327 -27.889 -36.337 1.00 67.05 74 LEU D O 1
ATOM 8299 N N . VAL D 1 75 ? 16.973 -26.130 -34.947 1.00 61.99 75 VAL D N 1
ATOM 8300 C CA . VAL D 1 75 ? 16.966 -26.938 -33.734 1.00 59.51 75 VAL D CA 1
ATOM 8301 C C . VAL D 1 75 ? 15.586 -26.955 -33.096 1.00 52.39 75 VAL D C 1
ATOM 8302 O O . VAL D 1 75 ? 15.044 -25.912 -32.758 1.00 46.11 75 VAL D O 1
ATOM 8306 N N . ILE D 1 76 ? 15.035 -28.145 -32.908 1.00 48.45 76 ILE D N 1
ATOM 8307 C CA . ILE D 1 76 ? 13.793 -28.295 -32.169 1.00 48.71 76 ILE D CA 1
ATOM 8308 C C . ILE D 1 76 ? 14.058 -28.868 -30.773 1.00 49.62 76 ILE D C 1
ATOM 8309 O O . ILE D 1 76 ? 14.796 -29.829 -30.617 1.00 50.23 76 ILE D O 1
ATOM 8314 N N . GLY D 1 77 ? 13.443 -28.271 -29.763 1.00 48.34 77 GLY D N 1
ATOM 8315 C CA . GLY D 1 77 ? 13.453 -28.828 -28.431 1.00 47.79 77 GLY D CA 1
ATOM 8316 C C . GLY D 1 77 ? 12.056 -29.329 -28.135 1.00 48.54 77 GLY D C 1
ATOM 8317 O O . GLY D 1 77 ? 11.091 -28.575 -28.209 1.00 41.96 77 GLY D O 1
ATOM 8318 N N . ILE D 1 78 ? 11.945 -30.611 -27.807 1.00 50.81 78 ILE D N 1
ATOM 8319 C CA . ILE D 1 78 ? 10.661 -31.191 -27.486 1.00 52.09 78 ILE D CA 1
ATOM 8320 C C . ILE D 1 78 ? 10.814 -32.043 -26.241 1.00 53.95 78 ILE D C 1
ATOM 8321 O O . ILE D 1 78 ? 11.654 -32.933 -26.195 1.00 58.07 78 ILE D O 1
ATOM 8326 N N . GLY D 1 79 ? 10.012 -31.741 -25.223 1.00 53.50 79 GLY D N 1
ATOM 8327 C CA . GLY D 1 79 ? 10.132 -32.393 -23.925 1.00 52.55 79 GLY D CA 1
ATOM 8328 C C . GLY D 1 79 ? 9.917 -31.434 -22.773 1.00 51.42 79 GLY D C 1
ATOM 8329 O O . GLY D 1 79 ? 9.274 -30.387 -22.935 1.00 49.80 79 GLY D O 1
ATOM 8330 N N . GLY D 1 80 ? 10.447 -31.799 -21.603 1.00 49.63 80 GLY D N 1
ATOM 8331 C CA . GLY D 1 80 ? 10.320 -30.976 -20.409 1.00 47.14 80 GLY D CA 1
ATOM 8332 C C . GLY D 1 80 ? 11.309 -29.838 -20.480 1.00 47.64 80 GLY D C 1
ATOM 8333 O O . GLY D 1 80 ? 11.901 -29.612 -21.525 1.00 49.01 80 GLY D O 1
ATOM 8334 N N . GLY D 1 81 ? 11.507 -29.125 -19.373 1.00 46.34 81 GLY D N 1
ATOM 8335 C CA . GLY D 1 81 ? 12.409 -27.974 -19.355 1.00 46.34 81 GLY D CA 1
ATOM 8336 C C . GLY D 1 81 ? 13.843 -28.273 -19.768 1.00 46.56 81 GLY D C 1
ATOM 8337 O O . GLY D 1 81 ? 14.549 -27.389 -20.243 1.00 46.82 81 GLY D O 1
ATOM 8338 N N . ARG D 1 82 ? 14.280 -29.514 -19.586 1.00 46.37 82 ARG D N 1
ATOM 8339 C CA . ARG D 1 82 ? 15.672 -29.875 -19.825 1.00 50.88 82 ARG D CA 1
ATOM 8340 C C . ARG D 1 82 ? 16.034 -29.964 -21.315 1.00 50.20 82 ARG D C 1
ATOM 8341 O O . ARG D 1 82 ? 17.050 -29.387 -21.738 1.00 47.44 82 ARG D O 1
ATOM 8349 N N . PRO D 1 83 ? 15.228 -30.687 -22.120 1.00 45.72 83 PRO D N 1
ATOM 8350 C CA . PRO D 1 83 ? 15.610 -30.700 -23.529 1.00 48.73 83 PRO D CA 1
ATOM 8351 C C . PRO D 1 83 ? 15.407 -29.341 -24.193 1.00 46.13 83 PRO D C 1
ATOM 8352 O O . PRO D 1 83 ? 16.192 -28.963 -25.050 1.00 49.35 83 PRO D O 1
ATOM 8356 N N . LEU D 1 84 ? 14.379 -28.606 -23.793 1.00 44.05 84 LEU D N 1
ATOM 8357 C CA . LEU D 1 84 ? 14.201 -27.260 -24.323 1.00 44.89 84 LEU D CA 1
ATOM 8358 C C . LEU D 1 84 ? 15.411 -26.392 -24.002 1.00 44.04 84 LEU D C 1
ATOM 8359 O O . LEU D 1 84 ? 15.901 -25.701 -24.872 1.00 43.67 84 LEU D O 1
ATOM 8364 N N . ASP D 1 85 ? 15.899 -26.448 -22.761 1.00 47.71 85 ASP D N 1
ATOM 8365 C CA . ASP D 1 85 ? 17.103 -25.704 -22.353 1.00 47.78 85 ASP D CA 1
ATOM 8366 C C . ASP D 1 85 ? 18.289 -26.014 -23.253 1.00 47.78 85 ASP D C 1
ATOM 8367 O O . ASP D 1 85 ? 18.957 -25.108 -23.750 1.00 44.92 85 ASP D O 1
ATOM 8372 N N . MET D 1 86 ? 18.554 -27.305 -23.446 1.00 49.00 86 MET D N 1
ATOM 8373 C CA . MET D 1 86 ? 19.735 -27.748 -24.187 1.00 50.57 86 MET D CA 1
ATOM 8374 C C . MET D 1 86 ? 19.637 -27.330 -25.649 1.00 50.43 86 MET D C 1
ATOM 8375 O O . MET D 1 86 ? 20.627 -26.913 -26.255 1.00 52.06 86 MET D O 1
ATOM 8380 N N . ALA D 1 87 ? 18.436 -27.429 -26.206 1.00 48.43 87 ALA D N 1
ATOM 8381 C CA . ALA D 1 87 ? 18.159 -26.908 -27.528 1.00 49.72 87 ALA D CA 1
ATOM 8382 C C . ALA D 1 87 ? 18.486 -25.420 -27.639 1.00 49.88 87 ALA D C 1
ATOM 8383 O O . ALA D 1 87 ? 19.062 -24.982 -28.637 1.00 52.01 87 ALA D O 1
ATOM 8385 N N . LYS D 1 88 ? 18.120 -24.646 -26.624 1.00 48.52 88 LYS D N 1
ATOM 8386 C CA . LYS D 1 88 ? 18.433 -23.218 -26.617 1.00 50.39 88 LYS D CA 1
ATOM 8387 C C . LYS D 1 88 ? 19.938 -22.975 -26.623 1.00 50.91 88 LYS D C 1
ATOM 8388 O O . LYS D 1 88 ? 20.416 -22.100 -27.358 1.00 51.20 88 LYS D O 1
ATOM 8394 N N . VAL D 1 89 ? 20.685 -23.731 -25.817 1.00 48.72 89 VAL D N 1
ATOM 8395 C CA . VAL D 1 89 ? 22.136 -23.557 -25.792 1.00 53.97 89 VAL D CA 1
ATOM 8396 C C . VAL D 1 89 ? 22.707 -23.844 -27.180 1.00 54.93 89 VAL D C 1
ATOM 8397 O O . VAL D 1 89 ? 23.524 -23.063 -27.673 1.00 52.78 89 VAL D O 1
ATOM 8401 N N . TYR D 1 90 ? 22.256 -24.943 -27.796 1.00 51.73 90 TYR D N 1
ATOM 8402 C CA . TYR D 1 90 ? 22.717 -25.328 -29.115 1.00 52.61 90 TYR D CA 1
ATOM 8403 C C . TYR D 1 90 ? 22.409 -24.236 -30.097 1.00 52.19 90 TYR D C 1
ATOM 8404 O O . TYR D 1 90 ? 23.281 -23.796 -30.836 1.00 57.00 90 TYR D O 1
ATOM 8413 N N . SER D 1 91 ? 21.158 -23.809 -30.106 1.00 55.35 91 SER D N 1
ATOM 8414 C CA . SER D 1 91 ? 20.710 -22.694 -30.949 1.00 55.38 91 SER D CA 1
ATOM 8415 C C . SER D 1 91 ? 21.579 -21.435 -30.774 1.00 52.56 91 SER D C 1
ATOM 8416 O O . SER D 1 91 ? 21.950 -20.786 -31.739 1.00 53.92 91 SER D O 1
ATOM 8419 N N . TYR D 1 92 ? 21.894 -21.095 -29.536 1.00 52.00 92 TYR D N 1
ATOM 8420 C CA . TYR D 1 92 ? 22.733 -19.944 -29.266 1.00 53.01 92 TYR D CA 1
ATOM 8421 C C . TYR D 1 92 ? 24.111 -20.152 -29.858 1.00 55.95 92 TYR D C 1
ATOM 8422 O O . TYR D 1 92 ? 24.634 -19.270 -30.538 1.00 56.22 92 TYR D O 1
ATOM 8431 N N . ILE D 1 93 ? 24.700 -21.309 -29.559 1.00 59.23 93 ILE D N 1
ATOM 8432 C CA . ILE D 1 93 ? 26.087 -21.614 -29.933 1.00 64.64 93 ILE D CA 1
ATOM 8433 C C . ILE D 1 93 ? 26.286 -21.519 -31.452 1.00 66.90 93 ILE D C 1
ATOM 8434 O O . ILE D 1 93 ? 27.176 -20.810 -31.922 1.00 60.82 93 ILE D O 1
ATOM 8439 N N . HIS D 1 94 ? 25.430 -22.198 -32.209 1.00 67.98 94 HIS D N 1
ATOM 8440 C CA . HIS D 1 94 ? 25.554 -22.239 -33.665 1.00 70.22 94 HIS D CA 1
ATOM 8441 C C . HIS D 1 94 ? 24.661 -21.246 -34.393 1.00 70.71 94 HIS D C 1
ATOM 8442 O O . HIS D 1 94 ? 24.445 -21.377 -35.587 1.00 71.73 94 HIS D O 1
ATOM 8449 N N . LYS D 1 95 ? 24.168 -20.242 -33.673 1.00 75.85 95 LYS D N 1
ATOM 8450 C CA . LYS D 1 95 ? 23.381 -19.169 -34.267 1.00 78.23 95 LYS D CA 1
ATOM 8451 C C . LYS D 1 95 ? 22.304 -19.684 -35.239 1.00 72.99 95 LYS D C 1
ATOM 8452 O O . LYS D 1 95 ? 22.203 -19.219 -36.371 1.00 73.09 95 LYS D O 1
ATOM 8458 N N . LYS D 1 96 ? 21.509 -20.655 -34.784 1.00 69.50 96 LYS D N 1
ATOM 8459 C CA . LYS D 1 96 ? 20.426 -21.220 -35.599 1.00 66.43 96 LYS D CA 1
ATOM 8460 C C . LYS D 1 96 ? 19.073 -20.946 -34.971 1.00 62.88 96 LYS D C 1
ATOM 8461 O O . LYS D 1 96 ? 18.991 -20.656 -33.776 1.00 66.10 96 LYS D O 1
ATOM 8467 N N . PRO D 1 97 ? 18.003 -21.023 -35.776 1.00 57.25 97 PRO D N 1
ATOM 8468 C CA . PRO D 1 97 ? 16.650 -20.819 -35.251 1.00 55.55 97 PRO D CA 1
ATOM 8469 C C . PRO D 1 97 ? 16.194 -21.948 -34.332 1.00 54.45 97 PRO D C 1
ATOM 8470 O O . PRO D 1 97 ? 16.605 -23.105 -34.518 1.00 56.88 97 PRO D O 1
ATOM 8474 N N . PHE D 1 98 ? 15.327 -21.616 -33.373 1.00 50.47 98 PHE D N 1
ATOM 8475 C CA . PHE D 1 98 ? 14.896 -22.560 -32.346 1.00 45.02 98 PHE D CA 1
ATOM 8476 C C . PHE D 1 98 ? 13.378 -22.662 -32.291 1.00 47.34 98 PHE D C 1
ATOM 8477 O O . PHE D 1 98 ? 12.681 -21.651 -32.233 1.00 45.97 98 PHE D O 1
ATOM 8485 N N . VAL D 1 99 ? 12.865 -23.893 -32.305 1.00 50.27 99 VAL D N 1
ATOM 8486 C CA . VAL D 1 99 ? 11.436 -24.134 -32.187 1.00 48.48 99 VAL D CA 1
ATOM 8487 C C . VAL D 1 99 ? 11.214 -24.908 -30.907 1.00 51.98 99 VAL D C 1
ATOM 8488 O O . VAL D 1 99 ? 11.759 -25.996 -30.749 1.00 58.32 99 VAL D O 1
ATOM 8492 N N . ALA D 1 100 ? 10.410 -24.332 -30.010 1.00 51.94 100 ALA D N 1
ATOM 8493 C CA . ALA D 1 100 ? 10.100 -24.907 -28.702 1.00 48.19 100 ALA D CA 1
ATOM 8494 C C . ALA D 1 100 ? 8.792 -25.666 -28.758 1.00 47.95 100 ALA D C 1
ATOM 8495 O O . ALA D 1 100 ? 7.762 -25.125 -29.169 1.00 45.97 100 ALA D O 1
ATOM 8497 N N . ILE D 1 101 ? 8.842 -26.921 -28.333 1.00 47.41 101 ILE D N 1
ATOM 8498 C CA . ILE D 1 101 ? 7.682 -27.776 -28.309 1.00 46.65 101 ILE D CA 1
ATOM 8499 C C . ILE D 1 101 ? 7.591 -28.395 -26.921 1.00 48.30 101 ILE D C 1
ATOM 8500 O O . ILE D 1 101 ? 7.979 -29.549 -26.717 1.00 48.35 101 ILE D O 1
ATOM 8505 N N . PRO D 1 102 ? 7.080 -27.614 -25.952 1.00 49.40 102 PRO D N 1
ATOM 8506 C CA . PRO D 1 102 ? 6.936 -28.097 -24.580 1.00 48.39 102 PRO D CA 1
ATOM 8507 C C . PRO D 1 102 ? 5.908 -29.194 -24.433 1.00 48.58 102 PRO D C 1
ATOM 8508 O O . PRO D 1 102 ? 4.746 -28.986 -24.772 1.00 53.17 102 PRO D O 1
ATOM 8512 N N . THR D 1 103 ? 6.337 -30.347 -23.922 1.00 46.84 103 THR D N 1
ATOM 8513 C CA . THR D 1 103 ? 5.422 -31.439 -23.578 1.00 48.19 103 THR D CA 1
ATOM 8514 C C . THR D 1 103 ? 5.048 -31.421 -22.087 1.00 49.42 103 THR D C 1
ATOM 8515 O O . THR D 1 103 ? 4.275 -32.271 -21.626 1.00 51.79 103 THR D O 1
ATOM 8519 N N . SER D 1 104 ? 5.615 -30.477 -21.334 1.00 47.48 104 SER D N 1
ATOM 8520 C CA . SER D 1 104 ? 5.196 -30.206 -19.955 1.00 47.17 104 SER D CA 1
ATOM 8521 C C . SER D 1 104 ? 5.265 -28.708 -19.711 1.00 45.90 104 SER D C 1
ATOM 8522 O O . SER D 1 104 ? 5.610 -27.955 -20.615 1.00 50.06 104 SER D O 1
ATOM 8525 N N . ALA D 1 105 ? 4.911 -28.273 -18.505 1.00 45.93 105 ALA D N 1
ATOM 8526 C CA . ALA D 1 105 ? 4.858 -26.844 -18.172 1.00 41.73 105 ALA D CA 1
ATOM 8527 C C . ALA D 1 105 ? 5.336 -26.598 -16.746 1.00 39.52 105 ALA D C 1
ATOM 8528 O O . ALA D 1 105 ? 4.558 -26.231 -15.865 1.00 37.18 105 ALA D O 1
ATOM 8530 N N . SER D 1 106 ? 6.580 -26.925 -16.493 1.00 39.99 106 SER D N 1
ATOM 8531 C CA . SER D 1 106 ? 7.246 -26.788 -15.231 1.00 38.31 106 SER D CA 1
ATOM 8532 C C . SER D 1 106 ? 7.553 -25.395 -14.770 1.00 38.08 106 SER D C 1
ATOM 8533 O O . SER D 1 106 ? 7.503 -25.131 -13.620 1.00 39.28 106 SER D O 1
ATOM 8536 N N . HIS D 1 107 ? 7.905 -24.528 -15.694 1.00 39.90 107 HIS D N 1
ATOM 8537 C CA . HIS D 1 107 ? 8.253 -23.138 -15.451 1.00 43.42 107 HIS D CA 1
ATOM 8538 C C . HIS D 1 107 ? 8.180 -22.280 -16.714 1.00 41.94 107 HIS D C 1
ATOM 8539 O O . HIS D 1 107 ? 7.827 -22.738 -17.750 1.00 39.43 107 HIS D O 1
ATOM 8546 N N . ASP D 1 108 ? 8.558 -21.028 -16.589 1.00 44.16 108 ASP D N 1
ATOM 8547 C CA . ASP D 1 108 ? 8.532 -20.038 -17.650 1.00 45.08 108 ASP D CA 1
ATOM 8548 C C . ASP D 1 108 ? 9.565 -20.225 -18.765 1.00 44.32 108 ASP D C 1
ATOM 8549 O O . ASP D 1 108 ? 9.596 -19.498 -19.694 1.00 42.17 108 ASP D O 1
ATOM 8554 N N . GLY D 1 109 ? 10.425 -21.199 -18.603 1.00 47.24 109 GLY D N 1
ATOM 8555 C CA . GLY D 1 109 ? 11.395 -21.640 -19.612 1.00 48.00 109 GLY D CA 1
ATOM 8556 C C . GLY D 1 109 ? 10.780 -22.069 -20.937 1.00 47.18 109 GLY D C 1
ATOM 8557 O O . GLY D 1 109 ? 11.436 -22.011 -21.978 1.00 47.96 109 GLY D O 1
ATOM 8558 N N . ILE D 1 110 ? 9.517 -22.485 -20.920 1.00 44.54 110 ILE D N 1
ATOM 8559 C CA . ILE D 1 110 ? 8.897 -22.982 -22.145 1.00 44.43 110 ILE D CA 1
ATOM 8560 C C . ILE D 1 110 ? 8.784 -21.947 -23.274 1.00 44.72 110 ILE D C 1
ATOM 8561 O O . ILE D 1 110 ? 8.857 -22.302 -24.441 1.00 43.84 110 ILE D O 1
ATOM 8566 N N . ALA D 1 111 ? 8.661 -20.667 -22.945 1.00 46.31 111 ALA D N 1
ATOM 8567 C CA . ALA D 1 111 ? 8.587 -19.659 -23.990 1.00 44.62 111 ALA D CA 1
ATOM 8568 C C . ALA D 1 111 ? 9.696 -18.615 -23.958 1.00 44.63 111 ALA D C 1
ATOM 8569 O O . ALA D 1 111 ? 9.780 -17.793 -24.865 1.00 45.89 111 ALA D O 1
ATOM 8571 N N . SER D 1 112 ? 10.553 -18.642 -22.941 1.00 45.34 112 SER D N 1
ATOM 8572 C CA . SER D 1 112 ? 11.607 -17.638 -22.824 1.00 44.39 112 SER D CA 1
ATOM 8573 C C . SER D 1 112 ? 12.779 -17.947 -23.741 1.00 42.49 112 SER D C 1
ATOM 8574 O O . SER D 1 112 ? 12.909 -19.055 -24.237 1.00 43.85 112 SER D O 1
ATOM 8577 N N . PRO D 1 113 ? 13.650 -16.965 -23.946 1.00 40.36 113 PRO D N 1
ATOM 8578 C CA . PRO D 1 113 ? 14.931 -17.210 -24.594 1.00 41.37 113 PRO D CA 1
ATOM 8579 C C . PRO D 1 113 ? 16.069 -17.712 -23.682 1.00 42.13 113 PRO D C 1
ATOM 8580 O O . PRO D 1 113 ? 17.160 -17.972 -24.172 1.00 48.78 113 PRO D O 1
ATOM 8584 N N . TYR D 1 114 ? 15.837 -17.850 -22.387 1.00 44.19 114 TYR D N 1
ATOM 8585 C CA . TYR D 1 114 ? 16.911 -18.149 -21.442 1.00 44.05 114 TYR D CA 1
ATOM 8586 C C . TYR D 1 114 ? 16.885 -19.589 -20.966 1.00 43.88 114 TYR D C 1
ATOM 8587 O O . TYR D 1 114 ? 15.851 -20.258 -21.026 1.00 42.39 114 TYR D O 1
ATOM 8596 N N . VAL D 1 115 ? 18.036 -20.052 -20.481 1.00 42.16 115 VAL D N 1
ATOM 8597 C CA . VAL D 1 115 ? 18.146 -21.382 -19.909 1.00 42.18 115 VAL D CA 1
ATOM 8598 C C . VAL D 1 115 ? 18.341 -21.232 -18.405 1.00 41.37 115 VAL D C 1
ATOM 8599 O O . VAL D 1 115 ? 18.529 -20.121 -17.909 1.00 42.49 115 VAL D O 1
ATOM 8603 N N . SER D 1 116 ? 18.298 -22.346 -17.689 1.00 38.19 116 SER D N 1
ATOM 8604 C CA . SER D 1 116 ? 18.440 -22.342 -16.241 1.00 40.26 116 SER D CA 1
ATOM 8605 C C . SER D 1 116 ? 19.715 -21.635 -15.805 1.00 41.99 116 SER D C 1
ATOM 8606 O O . SER D 1 116 ? 20.642 -21.446 -16.603 1.00 45.87 116 SER D O 1
ATOM 8609 N N . PHE D 1 117 ? 19.764 -21.254 -14.535 1.00 42.42 117 PHE D N 1
ATOM 8610 C CA . PHE D 1 117 ? 20.921 -20.571 -13.985 1.00 43.17 117 PHE D CA 1
ATOM 8611 C C . PHE D 1 117 ? 22.170 -21.453 -14.043 1.00 43.66 117 PHE D C 1
ATOM 8612 O O . PHE D 1 117 ? 23.214 -21.003 -14.501 1.00 44.72 117 PHE D O 1
ATOM 8620 N N . SER D 1 118 ? 22.054 -22.700 -13.586 1.00 46.21 118 SER D N 1
ATOM 8621 C CA . SER D 1 118 ? 23.170 -23.667 -13.615 1.00 45.66 118 SER D CA 1
ATOM 8622 C C . SER D 1 118 ? 23.786 -23.781 -15.000 1.00 47.19 118 SER D C 1
ATOM 8623 O O . SER D 1 118 ? 25.013 -23.729 -15.154 1.00 49.86 118 SER D O 1
ATOM 8626 N N . LEU D 1 119 ? 22.930 -23.964 -16.003 1.00 48.89 119 LEU D N 1
ATOM 8627 C CA . LEU D 1 119 ? 23.381 -24.088 -17.389 1.00 50.00 119 LEU D CA 1
ATOM 8628 C C . LEU D 1 119 ? 23.943 -22.803 -17.938 1.00 49.01 119 LEU D C 1
ATOM 8629 O O . LEU D 1 119 ? 24.824 -22.831 -18.771 1.00 51.85 119 LEU D O 1
ATOM 8634 N N . THR D 1 120 ? 23.426 -21.673 -17.478 1.00 52.75 120 THR D N 1
ATOM 8635 C CA . THR D 1 120 ? 23.958 -20.375 -17.874 1.00 53.32 120 THR D CA 1
ATOM 8636 C C . THR D 1 120 ? 25.388 -20.247 -17.388 1.00 56.44 120 THR D C 1
ATOM 8637 O O . THR D 1 120 ? 26.233 -19.719 -18.097 1.00 59.57 120 THR D O 1
ATOM 8641 N N . GLN D 1 121 ? 25.652 -20.736 -16.179 1.00 61.60 121 GLN D N 1
ATOM 8642 C CA . GLN D 1 121 ? 27.012 -20.779 -15.646 1.00 62.45 121 GLN D CA 1
ATOM 8643 C C . GLN D 1 121 ? 27.858 -21.836 -16.365 1.00 64.40 121 GLN D C 1
ATOM 8644 O O . GLN D 1 121 ? 28.922 -21.513 -16.893 1.00 67.40 121 GLN D O 1
ATOM 8650 N N . ARG D 1 122 ? 27.385 -23.084 -16.390 1.00 61.51 122 ARG D N 1
ATOM 8651 C CA . ARG D 1 122 ? 28.154 -24.190 -16.964 1.00 61.38 122 ARG D CA 1
ATOM 8652 C C . ARG D 1 122 ? 28.664 -23.876 -18.362 1.00 60.18 122 ARG D C 1
ATOM 8653 O O . ARG D 1 122 ? 29.813 -24.172 -18.691 1.00 57.41 122 ARG D O 1
ATOM 8661 N N . PHE D 1 123 ? 27.810 -23.278 -19.183 1.00 60.18 123 PHE D N 1
ATOM 8662 C CA . PHE D 1 123 ? 28.159 -22.996 -20.570 1.00 60.41 123 PHE D CA 1
ATOM 8663 C C . PHE D 1 123 ? 28.452 -21.517 -20.807 1.00 57.87 123 PHE D C 1
ATOM 8664 O O . PHE D 1 123 ? 28.286 -21.034 -21.921 1.00 59.68 123 PHE D O 1
ATOM 8672 N N . SER D 1 124 ? 28.907 -20.796 -19.782 1.00 56.91 124 SER D N 1
ATOM 8673 C CA . SER D 1 124 ? 29.197 -19.358 -19.946 1.00 60.86 124 SER D CA 1
ATOM 8674 C C . SER D 1 124 ? 30.470 -19.097 -20.758 1.00 66.57 124 SER D C 1
ATOM 8675 O O . SER D 1 124 ? 30.722 -17.958 -21.144 1.00 61.87 124 SER D O 1
ATOM 8678 N N . LYS D 1 125 ? 31.270 -20.141 -20.998 1.00 78.97 125 LYS D N 1
ATOM 8679 C CA . LYS D 1 125 ? 32.383 -20.073 -21.960 1.00 87.61 125 LYS D CA 1
ATOM 8680 C C . LYS D 1 125 ? 31.908 -19.545 -23.313 1.00 85.39 125 LYS D C 1
ATOM 8681 O O . LYS D 1 125 ? 32.598 -18.751 -23.954 1.00 84.30 125 LYS D O 1
ATOM 8687 N N . TYR D 1 126 ? 30.719 -19.982 -23.727 1.00 83.36 126 TYR D N 1
ATOM 8688 C CA . TYR D 1 126 ? 30.143 -19.599 -25.021 1.00 78.40 126 TYR D CA 1
ATOM 8689 C C . TYR D 1 126 ? 29.521 -18.198 -25.052 1.00 69.37 126 TYR D C 1
ATOM 8690 O O . TYR D 1 126 ? 29.232 -17.690 -26.124 1.00 65.46 126 TYR D O 1
ATOM 8699 N N . GLY D 1 127 ? 29.333 -17.583 -23.895 1.00 66.02 127 GLY D N 1
ATOM 8700 C CA . GLY D 1 127 ? 28.723 -16.268 -23.813 1.00 64.66 127 GLY D CA 1
ATOM 8701 C C . GLY D 1 127 ? 27.400 -16.338 -23.094 1.00 60.69 127 GLY D C 1
ATOM 8702 O O . GLY D 1 127 ? 27.067 -17.359 -22.567 1.00 49.90 127 GLY D O 1
ATOM 8703 N N . LYS D 1 128 ? 26.644 -15.256 -23.089 1.00 62.74 128 LYS D N 1
ATOM 8704 C CA . LYS D 1 128 ? 25.367 -15.233 -22.398 1.00 62.84 128 LYS D CA 1
ATOM 8705 C C . LYS D 1 128 ? 24.333 -15.909 -23.247 1.00 57.99 128 LYS D C 1
ATOM 8706 O O . LYS D 1 128 ? 23.824 -15.328 -24.158 1.00 56.54 128 LYS D O 1
ATOM 8712 N N . ILE D 1 129 ? 23.993 -17.132 -22.914 1.00 54.96 129 ILE D N 1
ATOM 8713 C CA . ILE D 1 129 ? 23.042 -17.870 -23.692 1.00 59.11 129 ILE D CA 1
ATOM 8714 C C . ILE D 1 129 ? 21.674 -17.232 -23.744 1.00 56.98 129 ILE D C 1
ATOM 8715 O O . ILE D 1 129 ? 21.085 -16.893 -22.742 1.00 58.04 129 ILE D O 1
ATOM 8720 N N . SER D 1 130 ? 21.165 -17.104 -24.948 1.00 54.39 130 SER D N 1
ATOM 8721 C CA . SER D 1 130 ? 19.876 -16.483 -25.195 1.00 59.17 130 SER D CA 1
ATOM 8722 C C . SER D 1 130 ? 19.431 -16.894 -26.579 1.00 58.47 130 SER D C 1
ATOM 8723 O O . SER D 1 130 ? 20.173 -16.693 -27.538 1.00 60.73 130 SER D O 1
ATOM 8726 N N . SER D 1 131 ? 18.221 -17.438 -26.684 1.00 53.73 131 SER D N 1
ATOM 8727 C CA . SER D 1 131 ? 17.730 -17.938 -27.946 1.00 54.26 131 SER D CA 1
ATOM 8728 C C . SER D 1 131 ? 16.203 -17.910 -27.992 1.00 54.38 131 SER D C 1
ATOM 8729 O O . SER D 1 131 ? 15.536 -18.830 -27.531 1.00 52.77 131 SER D O 1
ATOM 8732 N N . SER D 1 132 ? 15.663 -16.845 -28.575 1.00 56.50 132 SER D N 1
ATOM 8733 C CA . SER D 1 132 ? 14.220 -16.674 -28.692 1.00 54.93 132 SER D CA 1
ATOM 8734 C C . SER D 1 132 ? 13.643 -17.659 -29.693 1.00 51.78 132 SER D C 1
ATOM 8735 O O . SER D 1 132 ? 14.031 -17.663 -30.853 1.00 49.61 132 SER D O 1
ATOM 8738 N N . PRO D 1 133 ? 12.705 -18.508 -29.249 1.00 51.80 133 PRO D N 1
ATOM 8739 C CA . PRO D 1 133 ? 12.162 -19.447 -30.219 1.00 50.62 133 PRO D CA 1
ATOM 8740 C C . PRO D 1 133 ? 11.365 -18.744 -31.336 1.00 47.51 133 PRO D C 1
ATOM 8741 O O . PRO D 1 133 ? 10.566 -17.872 -31.049 1.00 48.89 133 PRO D O 1
ATOM 8745 N N . VAL D 1 134 ? 11.586 -19.127 -32.590 1.00 46.61 134 VAL D N 1
ATOM 8746 C CA . VAL D 1 134 ? 10.767 -18.627 -33.697 1.00 46.46 134 VAL D CA 1
ATOM 8747 C C . VAL D 1 134 ? 9.314 -19.048 -33.542 1.00 48.26 134 VAL D C 1
ATOM 8748 O O . VAL D 1 134 ? 8.402 -18.340 -33.977 1.00 52.31 134 VAL D O 1
ATOM 8752 N N . ALA D 1 135 ? 9.099 -20.205 -32.928 1.00 48.45 135 ALA D N 1
ATOM 8753 C CA . ALA D 1 135 ? 7.754 -20.725 -32.760 1.00 48.32 135 ALA D CA 1
ATOM 8754 C C . ALA D 1 135 ? 7.616 -21.515 -31.459 1.00 49.11 135 ALA D C 1
ATOM 8755 O O . ALA D 1 135 ? 8.609 -22.002 -30.899 1.00 46.56 135 ALA D O 1
ATOM 8757 N N . ILE D 1 136 ? 6.378 -21.606 -30.982 1.00 47.17 136 ILE D N 1
ATOM 8758 C CA . ILE D 1 136 ? 6.038 -22.382 -29.806 1.00 46.38 136 ILE D CA 1
ATOM 8759 C C . ILE D 1 136 ? 4.862 -23.268 -30.145 1.00 49.88 136 ILE D C 1
ATOM 8760 O O . ILE D 1 136 ? 3.803 -22.766 -30.532 1.00 52.56 136 ILE D O 1
ATOM 8765 N N . ILE D 1 137 ? 5.048 -24.579 -30.030 1.00 49.60 137 ILE D N 1
ATOM 8766 C CA . ILE D 1 137 ? 3.945 -25.504 -30.200 1.00 50.88 137 ILE D CA 1
ATOM 8767 C C . ILE D 1 137 ? 3.597 -26.034 -28.824 1.00 50.35 137 ILE D C 1
ATOM 8768 O O . ILE D 1 137 ? 4.379 -26.764 -28.225 1.00 51.11 137 ILE D O 1
ATOM 8773 N N . ALA D 1 138 ? 2.423 -25.660 -28.330 1.00 48.48 138 ALA D N 1
ATOM 8774 C CA . ALA D 1 138 ? 2.015 -25.995 -26.982 1.00 47.89 138 ALA D CA 1
ATOM 8775 C C . ALA D 1 138 ? 0.757 -26.836 -27.052 1.00 51.73 138 ALA D C 1
ATOM 8776 O O . ALA D 1 138 ? -0.354 -26.317 -27.019 1.00 56.29 138 ALA D O 1
ATOM 8778 N N . ASP D 1 139 ? 0.952 -28.146 -27.162 1.00 53.90 139 ASP D N 1
ATOM 8779 C CA . ASP D 1 139 ? -0.131 -29.095 -27.285 1.00 50.44 139 ASP D CA 1
ATOM 8780 C C . ASP D 1 139 ? -0.611 -29.432 -25.882 1.00 51.88 139 ASP D C 1
ATOM 8781 O O . ASP D 1 139 ? 0.087 -30.102 -25.118 1.00 51.32 139 ASP D O 1
ATOM 8786 N N . THR D 1 140 ? -1.813 -28.970 -25.551 1.00 49.84 140 THR D N 1
ATOM 8787 C CA . THR D 1 140 ? -2.327 -29.074 -24.196 1.00 49.35 140 THR D CA 1
ATOM 8788 C C . THR D 1 140 ? -2.775 -30.480 -23.836 1.00 52.34 140 THR D C 1
ATOM 8789 O O . THR D 1 140 ? -2.891 -30.813 -22.645 1.00 51.75 140 THR D O 1
ATOM 8793 N N . SER D 1 141 ? -3.029 -31.309 -24.845 1.00 51.34 141 SER D N 1
ATOM 8794 C CA . SER D 1 141 ? -3.333 -32.718 -24.592 1.00 52.51 141 SER D CA 1
ATOM 8795 C C . SER D 1 141 ? -2.094 -33.459 -24.083 1.00 47.98 141 SER D C 1
ATOM 8796 O O . SER D 1 141 ? -2.174 -34.204 -23.135 1.00 49.27 141 SER D O 1
ATOM 8799 N N . ILE D 1 142 ? -0.953 -33.229 -24.718 1.00 47.65 142 ILE D N 1
ATOM 8800 C CA . ILE D 1 142 ? 0.331 -33.810 -24.293 1.00 47.37 142 ILE D CA 1
ATOM 8801 C C . ILE D 1 142 ? 0.806 -33.264 -22.940 1.00 47.27 142 ILE D C 1
ATOM 8802 O O . ILE D 1 142 ? 1.325 -34.005 -22.112 1.00 47.93 142 ILE D O 1
ATOM 8807 N N . ILE D 1 143 ? 0.625 -31.965 -22.729 1.00 45.62 143 ILE D N 1
ATOM 8808 C CA . ILE D 1 143 ? 1.017 -31.322 -21.491 1.00 45.42 143 ILE D CA 1
ATOM 8809 C C . ILE D 1 143 ? 0.174 -31.837 -20.317 1.00 47.21 143 ILE D C 1
ATOM 8810 O O . ILE D 1 143 ? 0.661 -31.937 -19.204 1.00 48.06 143 ILE D O 1
ATOM 8815 N N . LEU D 1 144 ? -1.073 -32.211 -20.572 1.00 52.91 144 LEU D N 1
ATOM 8816 C CA . LEU D 1 144 ? -1.942 -32.781 -19.532 1.00 50.92 144 LEU D CA 1
ATOM 8817 C C . LEU D 1 144 ? -1.364 -34.028 -18.878 1.00 53.85 144 LEU D C 1
ATOM 8818 O O . LEU D 1 144 ? -1.505 -34.221 -17.674 1.00 53.02 144 LEU D O 1
ATOM 8823 N N . SER D 1 145 ? -0.693 -34.862 -19.660 1.00 56.38 145 SER D N 1
ATOM 8824 C CA . SER D 1 145 ? -0.180 -36.133 -19.137 1.00 58.68 145 SER D CA 1
ATOM 8825 C C . SER D 1 145 ? 1.133 -35.952 -18.369 1.00 58.07 145 SER D C 1
ATOM 8826 O O . SER D 1 145 ? 1.671 -36.921 -17.843 1.00 55.84 145 SER D O 1
ATOM 8829 N N . ALA D 1 146 ? 1.644 -34.721 -18.302 1.00 56.43 146 ALA D N 1
ATOM 8830 C CA . ALA D 1 146 ? 2.902 -34.458 -17.599 1.00 56.32 146 ALA D CA 1
ATOM 8831 C C . ALA D 1 146 ? 2.727 -34.646 -16.093 1.00 52.95 146 ALA D C 1
ATOM 8832 O O . ALA D 1 146 ? 1.607 -34.567 -15.575 1.00 54.61 146 ALA D O 1
ATOM 8834 N N . PRO D 1 147 ? 3.833 -34.899 -15.380 1.00 46.57 147 PRO D N 1
ATOM 8835 C CA . PRO D 1 147 ? 3.707 -35.171 -13.959 1.00 47.72 147 PRO D CA 1
ATOM 8836 C C . PRO D 1 147 ? 3.109 -33.998 -13.199 1.00 49.45 147 PRO D C 1
ATOM 8837 O O . PRO D 1 147 ? 3.539 -32.852 -13.394 1.00 50.53 147 PRO D O 1
ATOM 8841 N N . SER D 1 148 ? 2.152 -34.289 -12.321 1.00 49.12 148 SER D N 1
ATOM 8842 C CA . SER D 1 148 ? 1.375 -33.248 -11.647 1.00 49.50 148 SER D CA 1
ATOM 8843 C C . SER D 1 148 ? 2.189 -32.429 -10.642 1.00 47.06 148 SER D C 1
ATOM 8844 O O . SER D 1 148 ? 1.831 -31.294 -10.326 1.00 49.73 148 SER D O 1
ATOM 8847 N N . ARG D 1 149 ? 3.264 -33.003 -10.113 1.00 44.51 149 ARG D N 1
ATOM 8848 C CA . ARG D 1 149 ? 4.159 -32.238 -9.249 1.00 39.73 149 ARG D CA 1
ATOM 8849 C C . ARG D 1 149 ? 4.799 -31.095 -10.046 1.00 39.53 149 ARG D C 1
ATOM 8850 O O . ARG D 1 149 ? 4.912 -29.971 -9.549 1.00 37.62 149 ARG D O 1
ATOM 8858 N N . LEU D 1 150 ? 5.201 -31.388 -11.280 1.00 37.93 150 LEU D N 1
ATOM 8859 C CA . LEU D 1 150 ? 5.826 -30.382 -12.129 1.00 40.09 150 LEU D CA 1
ATOM 8860 C C . LEU D 1 150 ? 4.840 -29.344 -12.628 1.00 37.81 150 LEU D C 1
ATOM 8861 O O . LEU D 1 150 ? 5.145 -28.152 -12.619 1.00 41.08 150 LEU D O 1
ATOM 8866 N N . LEU D 1 151 ? 3.642 -29.774 -13.001 1.00 37.75 151 LEU D N 1
ATOM 8867 C CA . LEU D 1 151 ? 2.574 -28.835 -13.364 1.00 36.88 151 LEU D CA 1
ATOM 8868 C C . LEU D 1 151 ? 2.255 -27.858 -12.227 1.00 38.31 151 LEU D C 1
ATOM 8869 O O . LEU D 1 151 ? 2.150 -26.633 -12.440 1.00 36.90 151 LEU D O 1
ATOM 8874 N N . LYS D 1 152 ? 2.144 -28.395 -11.015 1.00 38.39 152 LYS D N 1
ATOM 8875 C CA . LYS D 1 152 ? 1.966 -27.560 -9.836 1.00 38.42 152 LYS D CA 1
ATOM 8876 C C . LYS D 1 152 ? 3.152 -26.617 -9.677 1.00 39.46 152 LYS D C 1
ATOM 8877 O O . LYS D 1 152 ? 2.970 -25.437 -9.344 1.00 38.03 152 LYS D O 1
ATOM 8883 N N . ALA D 1 153 ? 4.361 -27.132 -9.918 1.00 34.42 153 ALA D N 1
ATOM 8884 C CA . ALA D 1 153 ? 5.551 -26.316 -9.789 1.00 33.78 153 ALA D CA 1
ATOM 8885 C C . ALA D 1 153 ? 5.542 -25.126 -10.762 1.00 35.00 153 ALA D C 1
ATOM 8886 O O . ALA D 1 153 ? 6.113 -24.070 -10.463 1.00 28.82 153 ALA D O 1
ATOM 8888 N N . GLY D 1 154 ? 4.891 -25.318 -11.913 1.00 36.61 154 GLY D N 1
ATOM 8889 C CA . GLY D 1 154 ? 4.693 -24.268 -12.902 1.00 37.02 154 GLY D CA 1
ATOM 8890 C C . GLY D 1 154 ? 3.897 -23.108 -12.361 1.00 38.78 154 GLY D C 1
ATOM 8891 O O . GLY D 1 154 ? 4.209 -21.944 -12.634 1.00 40.81 154 GLY D O 1
ATOM 8892 N N . ILE D 1 155 ? 2.891 -23.408 -11.551 1.00 40.19 155 ILE D N 1
ATOM 8893 C CA . ILE D 1 155 ? 2.124 -22.335 -10.906 1.00 38.43 155 ILE D CA 1
ATOM 8894 C C . ILE D 1 155 ? 3.027 -21.660 -9.897 1.00 38.82 155 ILE D C 1
ATOM 8895 O O . ILE D 1 155 ? 2.938 -20.457 -9.670 1.00 41.04 155 ILE D O 1
ATOM 8900 N N . GLY D 1 156 ? 3.866 -22.457 -9.248 1.00 40.66 156 GLY D N 1
ATOM 8901 C CA . GLY D 1 156 ? 4.891 -21.936 -8.333 1.00 38.42 156 GLY D CA 1
ATOM 8902 C C . GLY D 1 156 ? 5.782 -20.909 -9.002 1.00 35.64 156 GLY D C 1
ATOM 8903 O O . GLY D 1 156 ? 5.994 -19.817 -8.457 1.00 35.81 156 GLY D O 1
ATOM 8904 N N . ASP D 1 157 ? 6.279 -21.238 -10.194 1.00 32.53 157 ASP D N 1
ATOM 8905 C CA . ASP D 1 157 ? 7.116 -20.305 -10.944 1.00 34.03 157 ASP D CA 1
ATOM 8906 C C . ASP D 1 157 ? 6.387 -18.965 -11.138 1.00 34.39 157 ASP D C 1
ATOM 8907 O O . ASP D 1 157 ? 7.010 -17.925 -11.024 1.00 32.61 157 ASP D O 1
ATOM 8912 N N . LEU D 1 158 ? 5.074 -19.022 -11.416 1.00 34.04 158 LEU D N 1
ATOM 8913 C CA . LEU D 1 158 ? 4.241 -17.850 -11.640 1.00 35.16 158 LEU D CA 1
ATOM 8914 C C . LEU D 1 158 ? 4.025 -16.999 -10.409 1.00 37.85 158 LEU D C 1
ATOM 8915 O O . LEU D 1 158 ? 3.966 -15.760 -10.510 1.00 38.96 158 LEU D O 1
ATOM 8920 N N . LEU D 1 159 ? 3.917 -17.633 -9.248 1.00 38.71 159 LEU D N 1
ATOM 8921 C CA . LEU D 1 159 ? 3.762 -16.881 -7.999 1.00 40.49 159 LEU D CA 1
ATOM 8922 C C . LEU D 1 159 ? 4.901 -15.896 -7.749 1.00 39.58 159 LEU D C 1
ATOM 8923 O O . LEU D 1 159 ? 4.716 -14.866 -7.089 1.00 38.93 159 LEU D O 1
ATOM 8928 N N . GLY D 1 160 ? 6.084 -16.218 -8.247 1.00 38.67 160 GLY D N 1
ATOM 8929 C CA . GLY D 1 160 ? 7.237 -15.370 -8.009 1.00 40.12 160 GLY D CA 1
ATOM 8930 C C . GLY D 1 160 ? 7.206 -14.004 -8.666 1.00 40.13 160 GLY D C 1
ATOM 8931 O O . GLY D 1 160 ? 7.954 -13.116 -8.269 1.00 39.19 160 GLY D O 1
ATOM 8932 N N . LYS D 1 161 ? 6.363 -13.845 -9.681 1.00 40.26 161 LYS D N 1
ATOM 8933 C CA . LYS D 1 161 ? 6.417 -12.676 -10.570 1.00 39.26 161 LYS D CA 1
ATOM 8934 C C . LYS D 1 161 ? 6.067 -11.374 -9.819 1.00 40.49 161 LYS D C 1
ATOM 8935 O O . LYS D 1 161 ? 6.494 -10.300 -10.221 1.00 40.01 161 LYS D O 1
ATOM 8941 N N . ILE D 1 162 ? 5.309 -11.480 -8.727 1.00 39.78 162 ILE D N 1
ATOM 8942 C CA . ILE D 1 162 ? 4.955 -10.310 -7.911 1.00 39.47 162 ILE D CA 1
ATOM 8943 C C . ILE D 1 162 ? 6.193 -9.772 -7.173 1.00 39.73 162 ILE D C 1
ATOM 8944 O O . ILE D 1 162 ? 6.358 -8.556 -6.979 1.00 39.46 162 ILE D O 1
ATOM 8949 N N . ILE D 1 163 ? 7.088 -10.664 -6.778 1.00 38.77 163 ILE D N 1
ATOM 8950 C CA . ILE D 1 163 ? 8.356 -10.220 -6.201 1.00 37.89 163 ILE D CA 1
ATOM 8951 C C . ILE D 1 163 ? 9.248 -9.691 -7.310 1.00 36.90 163 ILE D C 1
ATOM 8952 O O . ILE D 1 163 ? 9.797 -8.590 -7.201 1.00 37.72 163 ILE D O 1
ATOM 8957 N N . ALA D 1 164 ? 9.337 -10.431 -8.407 1.00 36.76 164 ALA D N 1
ATOM 8958 C CA . ALA D 1 164 ? 10.188 -10.009 -9.524 1.00 36.79 164 ALA D CA 1
ATOM 8959 C C . ALA D 1 164 ? 9.907 -8.584 -9.983 1.00 36.47 164 ALA D C 1
ATOM 8960 O O . ALA D 1 164 ? 10.838 -7.818 -10.210 1.00 36.50 164 ALA D O 1
ATOM 8962 N N . VAL D 1 165 ? 8.634 -8.232 -10.115 1.00 36.88 165 VAL D N 1
ATOM 8963 C CA . VAL D 1 165 ? 8.267 -6.901 -10.572 1.00 37.40 165 VAL D CA 1
ATOM 8964 C C . VAL D 1 165 ? 8.585 -5.826 -9.527 1.00 38.18 165 VAL D C 1
ATOM 8965 O O . VAL D 1 165 ? 9.042 -4.745 -9.868 1.00 35.27 165 VAL D O 1
ATOM 8969 N N . ARG D 1 166 ? 8.358 -6.128 -8.253 1.00 40.07 166 ARG D N 1
ATOM 8970 C CA . ARG D 1 166 ? 8.614 -5.162 -7.197 1.00 39.64 166 ARG D CA 1
ATOM 8971 C C . ARG D 1 166 ? 10.087 -4.934 -7.065 1.00 37.66 166 ARG D C 1
ATOM 8972 O O . ARG D 1 166 ? 10.521 -3.810 -6.903 1.00 36.44 166 ARG D O 1
ATOM 8980 N N . ASP D 1 167 ? 10.862 -6.008 -7.127 1.00 38.11 167 ASP D N 1
ATOM 8981 C CA . ASP D 1 167 ? 12.313 -5.881 -7.033 1.00 38.34 167 ASP D CA 1
ATOM 8982 C C . ASP D 1 167 ? 12.831 -5.044 -8.187 1.00 40.54 167 ASP D C 1
ATOM 8983 O O . ASP D 1 167 ? 13.772 -4.266 -8.009 1.00 41.29 167 ASP D O 1
ATOM 8988 N N . TRP D 1 168 ? 12.231 -5.231 -9.369 1.00 38.95 168 TRP D N 1
ATOM 8989 C CA . TRP D 1 168 ? 12.701 -4.594 -10.589 1.00 39.96 168 TRP D CA 1
ATOM 8990 C C . TRP D 1 168 ? 12.416 -3.088 -10.555 1.00 40.43 168 TRP D C 1
ATOM 8991 O O . TRP D 1 168 ? 13.270 -2.274 -10.940 1.00 38.18 168 TRP D O 1
ATOM 9002 N N . GLN D 1 169 ? 11.217 -2.750 -10.090 1.00 36.33 169 GLN D N 1
ATOM 9003 C CA . GLN D 1 169 ? 10.805 -1.379 -9.898 1.00 39.43 169 GLN D CA 1
ATOM 9004 C C . GLN D 1 169 ? 11.709 -0.684 -8.895 1.00 39.34 169 GLN D C 1
ATOM 9005 O O . GLN D 1 169 ? 12.055 0.481 -9.070 1.00 34.59 169 GLN D O 1
ATOM 9011 N N . LEU D 1 170 ? 12.043 -1.413 -7.831 1.00 39.41 170 LEU D N 1
ATOM 9012 C CA . LEU D 1 170 ? 12.972 -0.951 -6.816 1.00 43.39 170 LEU D CA 1
ATOM 9013 C C . LEU D 1 170 ? 14.349 -0.642 -7.403 1.00 40.65 170 LEU D C 1
ATOM 9014 O O . LEU D 1 170 ? 14.909 0.421 -7.155 1.00 43.00 170 LEU D O 1
ATOM 9019 N N . ALA D 1 171 ? 14.885 -1.569 -8.182 1.00 36.93 171 ALA D N 1
ATOM 9020 C CA . ALA D 1 171 ? 16.175 -1.361 -8.867 1.00 37.91 171 ALA D CA 1
ATOM 9021 C C . ALA D 1 171 ? 16.130 -0.225 -9.886 1.00 38.76 171 ALA D C 1
ATOM 9022 O O . ALA D 1 171 ? 17.147 0.408 -10.169 1.00 36.93 171 ALA D O 1
ATOM 9024 N N . HIS D 1 172 ? 14.958 0.009 -10.455 1.00 39.62 172 HIS D N 1
ATOM 9025 C CA . HIS D 1 172 ? 14.805 1.078 -11.416 1.00 45.00 172 HIS D CA 1
ATOM 9026 C C . HIS D 1 172 ? 14.877 2.433 -10.707 1.00 43.45 172 HIS D C 1
ATOM 9027 O O . HIS D 1 172 ? 15.632 3.310 -11.109 1.00 45.65 172 HIS D O 1
ATOM 9034 N N . ARG D 1 173 ? 14.114 2.567 -9.633 1.00 42.59 173 ARG D N 1
ATOM 9035 C CA . ARG D 1 173 ? 13.997 3.820 -8.910 1.00 41.33 173 ARG D CA 1
ATOM 9036 C C . ARG D 1 173 ? 15.242 4.144 -8.106 1.00 43.44 173 ARG D C 1
ATOM 9037 O O . ARG D 1 173 ? 15.560 5.320 -7.903 1.00 47.15 173 ARG D O 1
ATOM 9045 N N . LEU D 1 174 ? 15.946 3.111 -7.655 1.00 42.81 174 LEU D N 1
ATOM 9046 C CA . LEU D 1 174 ? 17.092 3.290 -6.785 1.00 42.40 174 LEU D CA 1
ATOM 9047 C C . LEU D 1 174 ? 18.420 3.235 -7.511 1.00 41.54 174 LEU D C 1
ATOM 9048 O O . LEU D 1 174 ? 19.345 3.925 -7.114 1.00 41.73 174 LEU D O 1
ATOM 9053 N N . LYS D 1 175 ? 18.525 2.426 -8.569 1.00 43.56 175 LYS D N 1
ATOM 9054 C CA . LYS D 1 175 ? 19.805 2.268 -9.306 1.00 42.38 175 LYS D CA 1
ATOM 9055 C C . LYS D 1 175 ? 19.814 2.744 -10.760 1.00 43.02 175 LYS D C 1
ATOM 9056 O O . LYS D 1 175 ? 20.873 2.787 -11.380 1.00 42.28 175 LYS D O 1
ATOM 9062 N N . GLY D 1 176 ? 18.648 3.084 -11.306 1.00 43.57 176 GLY D N 1
ATOM 9063 C CA . GLY D 1 176 ? 18.545 3.488 -12.703 1.00 44.74 176 GLY D CA 1
ATOM 9064 C C . GLY D 1 176 ? 18.452 2.338 -13.700 1.00 47.17 176 GLY D C 1
ATOM 9065 O O . GLY D 1 176 ? 18.517 2.568 -14.907 1.00 48.26 176 GLY D O 1
ATOM 9066 N N . GLU D 1 177 ? 18.290 1.108 -13.220 1.00 46.39 177 GLU D N 1
ATOM 9067 C CA . GLU D 1 177 ? 18.161 -0.026 -14.120 1.00 50.06 177 GLU D CA 1
ATOM 9068 C C . GLU D 1 177 ? 17.007 0.144 -15.109 1.00 52.75 177 GLU D C 1
ATOM 9069 O O . GLU D 1 177 ? 15.906 0.622 -14.759 1.00 48.85 177 GLU D O 1
ATOM 9075 N N . GLU D 1 178 ? 17.268 -0.266 -16.345 1.00 52.68 178 GLU D N 1
ATOM 9076 C CA . GLU D 1 178 ? 16.295 -0.112 -17.400 1.00 55.55 178 GLU D CA 1
ATOM 9077 C C . GLU D 1 178 ? 15.046 -0.901 -16.988 1.00 49.26 178 GLU D C 1
ATOM 9078 O O . GLU D 1 178 ? 15.140 -2.005 -16.464 1.00 52.88 178 GLU D O 1
ATOM 9084 N N . TYR D 1 179 ? 13.889 -0.290 -17.184 1.00 45.45 179 TYR D N 1
ATOM 9085 C CA . TYR D 1 179 ? 12.612 -0.847 -16.762 1.00 46.06 179 TYR D CA 1
ATOM 9086 C C . TYR D 1 179 ? 11.629 -0.736 -17.899 1.00 42.73 179 TYR D C 1
ATOM 9087 O O . TYR D 1 179 ? 11.595 0.266 -18.585 1.00 42.37 179 TYR D O 1
ATOM 9096 N N . SER D 1 180 ? 10.821 -1.765 -18.079 1.00 44.74 180 SER D N 1
ATOM 9097 C CA . SER D 1 180 ? 9.801 -1.781 -19.122 1.00 45.88 180 SER D CA 1
ATOM 9098 C C . SER D 1 180 ? 8.412 -2.015 -18.528 1.00 45.01 180 SER D C 1
ATOM 9099 O O . SER D 1 180 ? 8.024 -3.141 -18.227 1.00 47.97 180 SER D O 1
ATOM 9102 N N . GLU D 1 181 ? 7.714 -0.911 -18.319 1.00 45.95 181 GLU D N 1
ATOM 9103 C CA . GLU D 1 181 ? 6.285 -0.868 -18.036 1.00 47.61 181 GLU D CA 1
ATOM 9104 C C . GLU D 1 181 ? 5.450 -1.959 -18.683 1.00 44.90 181 GLU D C 1
ATOM 9105 O O . GLU D 1 181 ? 4.636 -2.579 -18.019 1.00 45.47 181 GLU D O 1
ATOM 9111 N N . TYR D 1 182 ? 5.646 -2.185 -19.974 1.00 42.05 182 TYR D N 1
ATOM 9112 C CA . TYR D 1 182 ? 4.831 -3.154 -20.688 1.00 43.07 182 TYR D CA 1
ATOM 9113 C C . TYR D 1 182 ? 5.145 -4.553 -20.189 1.00 39.27 182 TYR D C 1
ATOM 9114 O O . TYR D 1 182 ? 4.253 -5.283 -19.784 1.00 34.82 182 TYR D O 1
ATOM 9123 N N . ALA D 1 183 ? 6.423 -4.896 -20.235 1.00 39.88 183 ALA D N 1
ATOM 9124 C CA . ALA D 1 183 ? 6.911 -6.180 -19.760 1.00 43.74 183 ALA D CA 1
ATOM 9125 C C . ALA D 1 183 ? 6.408 -6.505 -18.342 1.00 44.76 183 ALA D C 1
ATOM 9126 O O . ALA D 1 183 ? 5.875 -7.594 -18.094 1.00 43.23 183 ALA D O 1
ATOM 9128 N N . ALA D 1 184 ? 6.546 -5.548 -17.431 1.00 43.20 184 ALA D N 1
ATOM 9129 C CA . ALA D 1 184 ? 6.153 -5.750 -16.049 1.00 42.01 184 ALA D CA 1
ATOM 9130 C C . ALA D 1 184 ? 4.660 -6.002 -15.922 1.00 41.67 184 ALA D C 1
ATOM 9131 O O . ALA D 1 184 ? 4.230 -6.917 -15.238 1.00 43.76 184 ALA D O 1
ATOM 9133 N N . HIS D 1 185 ? 3.856 -5.187 -16.579 1.00 43.23 185 HIS D N 1
ATOM 9134 C CA . HIS D 1 185 ? 2.413 -5.409 -16.559 1.00 45.77 185 HIS D CA 1
ATOM 9135 C C . HIS D 1 185 ? 2.045 -6.783 -17.116 1.00 41.74 185 HIS D C 1
ATOM 9136 O O . HIS D 1 185 ? 1.126 -7.426 -16.636 1.00 43.59 185 HIS D O 1
ATOM 9143 N N . LEU D 1 186 ? 2.768 -7.225 -18.129 1.00 38.55 186 LEU D N 1
ATOM 9144 C CA . LEU D 1 186 ? 2.453 -8.468 -18.798 1.00 40.29 186 LEU D CA 1
ATOM 9145 C C . LEU D 1 186 ? 2.812 -9.660 -17.904 1.00 42.20 186 LEU D C 1
ATOM 9146 O O . LEU D 1 186 ? 2.133 -10.695 -17.895 1.00 41.13 186 LEU D O 1
ATOM 9151 N N . SER D 1 187 ? 3.883 -9.483 -17.138 1.00 41.92 187 SER D N 1
ATOM 9152 C CA . SER D 1 187 ? 4.264 -10.431 -16.131 1.00 39.69 187 SER D CA 1
ATOM 9153 C C . SER D 1 187 ? 3.226 -10.475 -15.012 1.00 36.58 187 SER D C 1
ATOM 9154 O O . SER D 1 187 ? 2.801 -11.551 -14.596 1.00 38.87 187 SER D O 1
ATOM 9157 N N . LEU D 1 188 ? 2.812 -9.319 -14.525 1.00 37.89 188 LEU D N 1
ATOM 9158 C CA . LEU D 1 188 ? 1.777 -9.262 -13.476 1.00 38.53 188 LEU D CA 1
ATOM 9159 C C . LEU D 1 188 ? 0.444 -9.840 -13.924 1.00 37.97 188 LEU D C 1
ATOM 9160 O O . LEU D 1 188 ? -0.269 -10.431 -13.128 1.00 40.65 188 LEU D O 1
ATOM 9165 N N . THR D 1 189 ? 0.110 -9.698 -15.197 1.00 39.90 189 THR D N 1
ATOM 9166 C CA . THR D 1 189 ? -1.100 -10.337 -15.707 1.00 42.49 189 THR D CA 1
ATOM 9167 C C . THR D 1 189 ? -1.015 -11.866 -15.543 1.00 40.96 189 THR D C 1
ATOM 9168 O O . THR D 1 189 ? -1.968 -12.508 -15.125 1.00 42.89 189 THR D O 1
ATOM 9172 N N . SER D 1 190 ? 0.130 -12.438 -15.864 1.00 39.70 190 SER D N 1
ATOM 9173 C CA . SER D 1 190 ? 0.311 -13.874 -15.716 1.00 40.61 190 SER D CA 1
ATOM 9174 C C . SER D 1 190 ? 0.214 -14.278 -14.255 1.00 41.16 190 SER D C 1
ATOM 9175 O O . SER D 1 190 ? -0.289 -15.356 -13.963 1.00 37.73 190 SER D O 1
ATOM 9178 N N . TYR D 1 191 ? 0.686 -13.422 -13.346 1.00 40.89 191 TYR D N 1
ATOM 9179 C CA . TYR D 1 191 ? 0.572 -13.706 -11.915 1.00 42.38 191 TYR D CA 1
ATOM 9180 C C . TYR D 1 191 ? -0.893 -13.721 -11.490 1.00 47.08 191 TYR D C 1
ATOM 9181 O O . TYR D 1 191 ? -1.331 -14.646 -10.811 1.00 50.19 191 TYR D O 1
ATOM 9190 N N . LYS D 1 192 ? -1.653 -12.714 -11.910 1.00 49.39 192 LYS D N 1
ATOM 9191 C CA . LYS D 1 192 ? -3.059 -12.601 -11.514 1.00 51.62 192 LYS D CA 1
ATOM 9192 C C . LYS D 1 192 ? -3.849 -13.784 -12.029 1.00 47.61 192 LYS D C 1
ATOM 9193 O O . LYS D 1 192 ? -4.726 -14.298 -11.344 1.00 49.55 192 LYS D O 1
ATOM 9199 N N . ILE D 1 193 ? -3.541 -14.209 -13.243 1.00 46.57 193 ILE D N 1
ATOM 9200 C CA . ILE D 1 193 ? -4.145 -15.412 -13.789 1.00 48.01 193 ILE D CA 1
ATOM 9201 C C . ILE D 1 193 ? -3.867 -16.608 -12.863 1.00 47.12 193 ILE D C 1
ATOM 9202 O O . ILE D 1 193 ? -4.784 -17.341 -12.503 1.00 47.23 193 ILE D O 1
ATOM 9207 N N . ALA D 1 194 ? -2.610 -16.761 -12.453 1.00 47.45 194 ALA D N 1
ATOM 9208 C CA . ALA D 1 194 ? -2.193 -17.853 -11.564 1.00 49.10 194 ALA D CA 1
ATOM 9209 C C . ALA D 1 194 ? -2.925 -17.844 -10.226 1.00 47.49 194 ALA D C 1
ATOM 9210 O O . ALA D 1 194 ? -3.492 -18.854 -9.814 1.00 48.00 194 ALA D O 1
ATOM 9212 N N . VAL D 1 195 ? -2.910 -16.714 -9.536 1.00 45.53 195 VAL D N 1
ATOM 9213 C CA . VAL D 1 195 ? -3.586 -16.655 -8.249 1.00 48.61 195 VAL D CA 1
ATOM 9214 C C . VAL D 1 195 ? -5.087 -16.742 -8.425 1.00 48.96 195 VAL D C 1
ATOM 9215 O O . VAL D 1 195 ? -5.779 -17.255 -7.565 1.00 52.20 195 VAL D O 1
ATOM 9219 N N . GLY D 1 196 ? -5.591 -16.234 -9.538 1.00 50.20 196 GLY D N 1
ATOM 9220 C CA . GLY D 1 196 ? -7.020 -16.248 -9.780 1.00 48.80 196 GLY D CA 1
ATOM 9221 C C . GLY D 1 196 ? -7.595 -17.629 -10.043 1.00 47.25 196 GLY D C 1
ATOM 9222 O O . GLY D 1 196 ? -8.716 -17.887 -9.677 1.00 49.01 196 GLY D O 1
ATOM 9223 N N . ASN D 1 197 ? -6.831 -18.510 -10.677 1.00 47.31 197 ASN D N 1
ATOM 9224 C CA . ASN D 1 197 ? -7.315 -19.841 -11.068 1.00 48.16 197 ASN D CA 1
ATOM 9225 C C . ASN D 1 197 ? -6.711 -21.023 -10.319 1.00 46.87 197 ASN D C 1
ATOM 9226 O O . ASN D 1 197 ? -6.963 -22.168 -10.687 1.00 46.65 197 ASN D O 1
ATOM 9231 N N . ALA D 1 198 ? -5.921 -20.757 -9.288 1.00 46.90 198 ALA D N 1
ATOM 9232 C CA . ALA D 1 198 ? -5.153 -21.794 -8.627 1.00 47.63 198 ALA D CA 1
ATOM 9233 C C . ALA D 1 198 ? -6.038 -22.887 -8.057 1.00 46.97 198 ALA D C 1
ATOM 9234 O O . ALA D 1 198 ? -5.828 -24.056 -8.354 1.00 47.77 198 ALA D O 1
ATOM 9236 N N . GLN D 1 199 ? -7.001 -22.508 -7.215 1.00 50.20 199 GLN D N 1
ATOM 9237 C CA . GLN D 1 199 ? -8.023 -23.447 -6.699 1.00 52.47 199 GLN D CA 1
ATOM 9238 C C . GLN D 1 199 ? -8.571 -24.351 -7.800 1.00 51.87 199 GLN D C 1
ATOM 9239 O O . GLN D 1 199 ? -8.527 -25.592 -7.717 1.00 47.38 199 GLN D O 1
ATOM 9245 N N . LYS D 1 200 ? -9.081 -23.695 -8.841 1.00 52.27 200 LYS D N 1
ATOM 9246 C CA . LYS D 1 200 ? -9.742 -24.366 -9.942 1.00 52.62 200 LYS D CA 1
ATOM 9247 C C . LYS D 1 200 ? -8.833 -25.338 -10.676 1.00 49.71 200 LYS D C 1
ATOM 9248 O O . LYS D 1 200 ? -9.259 -26.439 -10.995 1.00 55.92 200 LYS D O 1
ATOM 9254 N N . ILE D 1 201 ? -7.590 -24.960 -10.951 1.00 48.45 201 ILE D N 1
ATOM 9255 C CA . ILE D 1 201 ? -6.783 -25.755 -11.885 1.00 47.51 201 ILE D CA 1
ATOM 9256 C C . ILE D 1 201 ? -5.836 -26.764 -11.257 1.00 46.85 201 ILE D C 1
ATOM 9257 O O . ILE D 1 201 ? -5.337 -27.668 -11.949 1.00 45.24 201 ILE D O 1
ATOM 9262 N N . LYS D 1 202 ? -5.597 -26.619 -9.956 1.00 47.81 202 LYS D N 1
ATOM 9263 C CA . LYS D 1 202 ? -4.477 -27.301 -9.285 1.00 48.56 202 LYS D CA 1
ATOM 9264 C C . LYS D 1 202 ? -4.385 -28.828 -9.468 1.00 48.96 202 LYS D C 1
ATOM 9265 O O . LYS D 1 202 ? -3.279 -29.375 -9.494 1.00 49.59 202 LYS D O 1
ATOM 9271 N N . ASN D 1 203 ? -5.504 -29.529 -9.575 1.00 46.45 203 ASN D N 1
ATOM 9272 C CA . ASN D 1 203 ? -5.430 -30.982 -9.810 1.00 48.55 203 ASN D CA 1
ATOM 9273 C C . ASN D 1 203 ? -4.976 -31.356 -11.207 1.00 48.43 203 ASN D C 1
ATOM 9274 O O . ASN D 1 203 ? -4.491 -32.468 -11.422 1.00 49.39 203 ASN D O 1
ATOM 9279 N N . PHE D 1 204 ? -5.158 -30.455 -12.166 1.00 46.69 204 PHE D N 1
ATOM 9280 C CA . PHE D 1 204 ? -4.785 -30.747 -13.539 1.00 48.77 204 PHE D CA 1
ATOM 9281 C C . PHE D 1 204 ? -5.368 -32.075 -14.025 1.00 51.74 204 PHE D C 1
ATOM 9282 O O . PHE D 1 204 ? -4.647 -32.927 -14.538 1.00 53.73 204 PHE D O 1
ATOM 9290 N N . ILE D 1 205 ? -6.682 -32.236 -13.865 1.00 56.71 205 ILE D N 1
ATOM 9291 C CA . ILE D 1 205 ? -7.400 -33.393 -14.421 1.00 62.70 205 ILE D CA 1
ATOM 9292 C C . ILE D 1 205 ? -7.927 -33.105 -15.836 1.00 58.50 205 ILE D C 1
ATOM 9293 O O . ILE D 1 205 ? -8.117 -34.024 -16.623 1.00 65.29 205 ILE D O 1
ATOM 9298 N N . ARG D 1 206 ? -8.153 -31.835 -16.150 1.00 56.11 206 ARG D N 1
ATOM 9299 C CA . ARG D 1 206 ? -8.738 -31.434 -17.423 1.00 56.43 206 ARG D CA 1
ATOM 9300 C C . ARG D 1 206 ? -7.745 -30.671 -18.286 1.00 55.05 206 ARG D C 1
ATOM 9301 O O . ARG D 1 206 ? -6.898 -29.931 -17.773 1.00 59.57 206 ARG D O 1
ATOM 9309 N N . GLU D 1 207 ? -7.881 -30.825 -19.597 1.00 51.90 207 GLU D N 1
ATOM 9310 C CA . GLU D 1 207 ? -7.157 -29.999 -20.564 1.00 57.35 207 GLU D CA 1
ATOM 9311 C C . GLU D 1 207 ? -7.301 -28.502 -20.263 1.00 53.39 207 GLU D C 1
ATOM 9312 O O . GLU D 1 207 ? -6.360 -27.733 -20.462 1.00 54.02 207 GLU D O 1
ATOM 9318 N N . GLU D 1 208 ? -8.456 -28.100 -19.753 1.00 49.77 208 GLU D N 1
ATOM 9319 C CA . GLU D 1 208 ? -8.698 -26.687 -19.496 1.00 50.51 208 GLU D CA 1
ATOM 9320 C C . GLU D 1 208 ? -7.822 -26.160 -18.362 1.00 52.40 208 GLU D C 1
ATOM 9321 O O . GLU D 1 208 ? -7.567 -24.949 -18.280 1.00 53.85 208 GLU D O 1
ATOM 9327 N N . ASP D 1 209 ? -7.350 -27.050 -17.500 1.00 50.22 209 ASP D N 1
ATOM 9328 C CA . ASP D 1 209 ? -6.451 -26.641 -16.421 1.00 53.59 209 ASP D CA 1
ATOM 9329 C C . ASP D 1 209 ? -5.072 -26.301 -16.961 1.00 50.87 209 ASP D C 1
ATOM 9330 O O . ASP D 1 209 ? -4.476 -25.299 -16.586 1.00 50.11 209 ASP D O 1
ATOM 9335 N N . VAL D 1 210 ? -4.586 -27.161 -17.843 1.00 49.51 210 VAL D N 1
ATOM 9336 C CA . VAL D 1 210 ? -3.329 -26.959 -18.525 1.00 49.57 210 VAL D CA 1
ATOM 9337 C C . VAL D 1 210 ? -3.334 -25.674 -19.355 1.00 50.90 210 VAL D C 1
ATOM 9338 O O . VAL D 1 210 ? -2.339 -24.952 -19.357 1.00 51.66 210 VAL D O 1
ATOM 9342 N N . ARG D 1 211 ? -4.438 -25.392 -20.056 1.00 48.23 211 ARG D N 1
ATOM 9343 C CA . ARG D 1 211 ? -4.516 -24.221 -20.926 1.00 45.99 211 ARG D CA 1
ATOM 9344 C C . ARG D 1 211 ? -4.171 -22.984 -20.152 1.00 42.76 211 ARG D C 1
ATOM 9345 O O . ARG D 1 211 ? -3.409 -22.140 -20.613 1.00 41.37 211 ARG D O 1
ATOM 9353 N N . VAL D 1 212 ? -4.754 -22.882 -18.967 1.00 39.86 212 VAL D N 1
ATOM 9354 C CA . VAL D 1 212 ? -4.570 -21.705 -18.135 1.00 41.90 212 VAL D CA 1
ATOM 9355 C C . VAL D 1 212 ? -3.119 -21.551 -17.697 1.00 40.24 212 VAL D C 1
ATOM 9356 O O . VAL D 1 212 ? -2.612 -20.438 -17.648 1.00 44.84 212 VAL D O 1
ATOM 9360 N N . LEU D 1 213 ? -2.470 -22.656 -17.361 1.00 39.44 213 LEU D N 1
ATOM 9361 C CA . LEU D 1 213 ? -1.087 -22.615 -16.868 1.00 41.02 213 LEU D CA 1
ATOM 9362 C C . LEU D 1 213 ? -0.143 -22.243 -18.007 1.00 40.04 213 LEU D C 1
ATOM 9363 O O . LEU D 1 213 ? 0.658 -21.311 -17.901 1.00 42.93 213 LEU D O 1
ATOM 9368 N N . VAL D 1 214 ? -0.284 -22.956 -19.113 1.00 36.07 214 VAL D N 1
ATOM 9369 C CA . VAL D 1 214 ? 0.565 -22.757 -20.247 1.00 35.53 214 VAL D CA 1
ATOM 9370 C C . VAL D 1 214 ? 0.396 -21.351 -20.798 1.00 37.14 214 VAL D C 1
ATOM 9371 O O . VAL D 1 214 ? 1.370 -20.749 -21.223 1.00 39.68 214 VAL D O 1
ATOM 9375 N N . LYS D 1 215 ? -0.828 -20.830 -20.805 1.00 39.94 215 LYS D N 1
ATOM 9376 C CA . LYS D 1 215 ? -1.079 -19.467 -21.299 1.00 41.75 215 LYS D CA 1
ATOM 9377 C C . LYS D 1 215 ? -0.237 -18.501 -20.531 1.00 39.11 215 LYS D C 1
ATOM 9378 O O . LYS D 1 215 ? 0.499 -17.725 -21.119 1.00 38.07 215 LYS D O 1
ATOM 9384 N N . ALA D 1 216 ? -0.363 -18.568 -19.206 1.00 36.14 216 ALA D N 1
ATOM 9385 C CA . ALA D 1 216 ? 0.336 -17.664 -18.305 1.00 37.99 216 ALA D CA 1
ATOM 9386 C C . ALA D 1 216 ? 1.860 -17.790 -18.408 1.00 36.68 216 ALA D C 1
ATOM 9387 O O . ALA D 1 216 ? 2.563 -16.790 -18.335 1.00 34.64 216 ALA D O 1
ATOM 9389 N N . LEU D 1 217 ? 2.349 -19.014 -18.579 1.00 34.75 217 LEU D N 1
ATOM 9390 C CA . LEU D 1 217 ? 3.774 -19.252 -18.715 1.00 35.69 217 LEU D CA 1
ATOM 9391 C C . LEU D 1 217 ? 4.345 -18.658 -19.993 1.00 35.58 217 LEU D C 1
ATOM 9392 O O . LEU D 1 217 ? 5.439 -18.088 -19.975 1.00 38.36 217 LEU D O 1
ATOM 9397 N N . ILE D 1 218 ? 3.616 -18.800 -21.096 1.00 34.85 218 ILE D N 1
ATOM 9398 C CA . ILE D 1 218 ? 4.058 -18.264 -22.376 1.00 34.27 218 ILE D CA 1
ATOM 9399 C C . ILE D 1 218 ? 4.067 -16.745 -22.269 1.00 35.55 218 ILE D C 1
ATOM 9400 O O . ILE D 1 218 ? 5.035 -16.087 -22.623 1.00 38.46 218 ILE D O 1
ATOM 9405 N N . GLY D 1 219 ? 3.011 -16.193 -21.709 1.00 37.29 219 GLY D N 1
ATOM 9406 C CA . GLY D 1 219 ? 2.959 -14.770 -21.442 1.00 38.60 219 GLY D CA 1
ATOM 9407 C C . GLY D 1 219 ? 4.220 -14.254 -20.789 1.00 40.14 219 GLY D C 1
ATOM 9408 O O . GLY D 1 219 ? 4.650 -13.153 -21.101 1.00 41.15 219 GLY D O 1
ATOM 9409 N N . CYS D 1 220 ? 4.801 -15.047 -19.882 1.00 40.68 220 CYS D N 1
ATOM 9410 C CA . CYS D 1 220 ? 6.002 -14.656 -19.138 1.00 40.37 220 CYS D CA 1
ATOM 9411 C C . CYS D 1 220 ? 7.260 -14.740 -20.000 1.00 40.23 220 CYS D C 1
ATOM 9412 O O . CYS D 1 220 ? 8.153 -13.907 -19.902 1.00 39.00 220 CYS D O 1
ATOM 9415 N N . GLY D 1 221 ? 7.339 -15.768 -20.827 1.00 40.21 221 GLY D N 1
ATOM 9416 C CA . GLY D 1 221 ? 8.414 -15.873 -21.787 1.00 42.36 221 GLY D CA 1
ATOM 9417 C C . GLY D 1 221 ? 8.473 -14.634 -22.665 1.00 42.08 221 GLY D C 1
ATOM 9418 O O . GLY D 1 221 ? 9.544 -14.060 -22.887 1.00 40.78 221 GLY D O 1
ATOM 9419 N N . VAL D 1 222 ? 7.316 -14.237 -23.168 1.00 40.08 222 VAL D N 1
ATOM 9420 C CA . VAL D 1 222 ? 7.219 -13.086 -24.051 1.00 42.05 222 VAL D CA 1
ATOM 9421 C C . VAL D 1 222 ? 7.607 -11.793 -23.319 1.00 42.78 222 VAL D C 1
ATOM 9422 O O . VAL D 1 222 ? 8.317 -10.954 -23.862 1.00 41.16 222 VAL D O 1
ATOM 9426 N N . ALA D 1 223 ? 7.132 -11.653 -22.084 1.00 43.79 223 ALA D N 1
ATOM 9427 C CA . ALA D 1 223 ? 7.504 -10.537 -21.233 1.00 42.94 223 ALA D CA 1
ATOM 9428 C C . ALA D 1 223 ? 9.018 -10.413 -21.126 1.00 44.53 223 ALA D C 1
ATOM 9429 O O . ALA D 1 223 ? 9.552 -9.313 -21.197 1.00 44.14 223 ALA D O 1
ATOM 9431 N N . MET D 1 224 ? 9.705 -11.537 -20.970 1.00 44.39 224 MET D N 1
ATOM 9432 C CA . MET D 1 224 ? 11.165 -11.518 -20.899 1.00 48.55 224 MET D CA 1
ATOM 9433 C C . MET D 1 224 ? 11.772 -11.047 -22.228 1.00 49.93 224 MET D C 1
ATOM 9434 O O . MET D 1 224 ? 12.766 -10.303 -22.241 1.00 47.84 224 MET D O 1
ATOM 9439 N N . GLY D 1 225 ? 11.153 -11.470 -23.331 1.00 48.60 225 GLY D N 1
ATOM 9440 C CA . GLY D 1 225 ? 11.551 -11.038 -24.665 1.00 48.60 225 GLY D CA 1
ATOM 9441 C C . GLY D 1 225 ? 11.461 -9.531 -24.812 1.00 48.79 225 GLY D C 1
ATOM 9442 O O . GLY D 1 225 ? 12.398 -8.893 -25.258 1.00 48.67 225 GLY D O 1
ATOM 9443 N N . ILE D 1 226 ? 10.332 -8.960 -24.409 1.00 49.43 226 ILE D N 1
ATOM 9444 C CA . ILE D 1 226 ? 10.104 -7.519 -24.537 1.00 48.89 226 ILE D CA 1
ATOM 9445 C C . ILE D 1 226 ? 10.955 -6.707 -23.588 1.00 49.89 226 ILE D C 1
ATOM 9446 O O . ILE D 1 226 ? 11.307 -5.574 -23.893 1.00 55.19 226 ILE D O 1
ATOM 9451 N N . ALA D 1 227 ? 11.233 -7.268 -22.414 1.00 50.30 227 ALA D N 1
ATOM 9452 C CA . ALA D 1 227 ? 12.061 -6.598 -21.418 1.00 48.25 227 ALA D CA 1
ATOM 9453 C C . ALA D 1 227 ? 13.512 -6.553 -21.887 1.00 45.77 227 ALA D C 1
ATOM 9454 O O . ALA D 1 227 ? 14.191 -5.573 -21.689 1.00 43.49 227 ALA D O 1
ATOM 9456 N N . GLY D 1 228 ? 13.957 -7.614 -22.542 1.00 47.33 228 GLY D N 1
ATOM 9457 C CA . GLY D 1 228 ? 15.345 -7.746 -22.967 1.00 46.87 228 GLY D CA 1
ATOM 9458 C C . GLY D 1 228 ? 16.168 -8.364 -21.862 1.00 46.40 228 GLY D C 1
ATOM 9459 O O . GLY D 1 228 ? 17.390 -8.340 -21.915 1.00 44.16 228 GLY D O 1
ATOM 9460 N N . SER D 1 229 ? 15.478 -8.936 -20.872 1.00 48.48 229 SER D N 1
ATOM 9461 C CA . SER D 1 229 ? 16.098 -9.534 -19.682 1.00 48.71 229 SER D CA 1
ATOM 9462 C C . SER D 1 229 ? 15.071 -10.378 -18.924 1.00 46.25 229 SER D C 1
ATOM 9463 O O . SER D 1 229 ? 13.862 -10.280 -19.164 1.00 47.46 229 SER D O 1
ATOM 9466 N N . SER D 1 230 ? 15.564 -11.176 -17.987 1.00 44.15 230 SER D N 1
ATOM 9467 C CA . SER D 1 230 ? 14.708 -12.009 -17.148 1.00 43.00 230 SER D CA 1
ATOM 9468 C C . SER D 1 230 ? 14.051 -11.226 -15.991 1.00 42.44 230 SER D C 1
ATOM 9469 O O . SER D 1 230 ? 13.197 -11.775 -15.270 1.00 41.12 230 SER D O 1
ATOM 9472 N N . ARG D 1 231 ? 14.407 -9.943 -15.854 1.00 41.25 231 ARG D N 1
ATOM 9473 C CA . ARG D 1 231 ? 13.871 -9.078 -14.796 1.00 41.84 231 ARG D CA 1
ATOM 9474 C C . ARG D 1 231 ? 12.386 -9.246 -14.515 1.00 45.17 231 ARG D C 1
ATOM 9475 O O . ARG D 1 231 ? 12.024 -9.578 -13.401 1.00 46.52 231 ARG D O 1
ATOM 9483 N N . PRO D 1 232 ? 11.516 -9.054 -15.527 1.00 47.84 232 PRO D N 1
ATOM 9484 C CA . PRO D 1 232 ? 10.081 -9.202 -15.260 1.00 47.86 232 PRO D CA 1
ATOM 9485 C C . PRO D 1 232 ? 9.663 -10.543 -14.663 1.00 45.51 232 PRO D C 1
ATOM 9486 O O . PRO D 1 232 ? 8.594 -10.628 -14.086 1.00 38.83 232 PRO D O 1
ATOM 9490 N N . CYS D 1 233 ? 10.472 -11.586 -14.806 1.00 48.07 233 CYS D N 1
ATOM 9491 C CA . CYS D 1 233 ? 10.035 -12.903 -14.335 1.00 54.68 233 CYS D CA 1
ATOM 9492 C C . CYS D 1 233 ? 10.979 -13.557 -13.334 1.00 54.04 233 CYS D C 1
ATOM 9493 O O . CYS D 1 233 ? 10.747 -14.689 -12.918 1.00 57.53 233 CYS D O 1
ATOM 9496 N N . SER D 1 234 ? 12.009 -12.822 -12.921 1.00 52.93 234 SER D N 1
ATOM 9497 C CA . SER D 1 234 ? 13.032 -13.343 -12.023 1.00 50.40 234 SER D CA 1
ATOM 9498 C C . SER D 1 234 ? 13.531 -12.213 -11.117 1.00 48.44 234 SER D C 1
ATOM 9499 O O . SER D 1 234 ? 14.150 -11.268 -11.590 1.00 49.88 234 SER D O 1
ATOM 9502 N N . GLY D 1 235 ? 13.249 -12.311 -9.821 1.00 45.40 235 GLY D N 1
ATOM 9503 C CA . GLY D 1 235 ? 13.807 -11.385 -8.827 1.00 42.64 235 GLY D CA 1
ATOM 9504 C C . GLY D 1 235 ? 14.461 -12.119 -7.667 1.00 42.07 235 GLY D C 1
ATOM 9505 O O . GLY D 1 235 ? 15.048 -13.185 -7.839 1.00 41.11 235 GLY D O 1
ATOM 9506 N N . SER D 1 236 ? 14.326 -11.569 -6.463 1.00 41.62 236 SER D N 1
ATOM 9507 C CA . SER D 1 236 ? 15.016 -12.113 -5.300 1.00 38.52 236 SER D CA 1
ATOM 9508 C C . SER D 1 236 ? 14.535 -13.525 -4.989 1.00 37.88 236 SER D C 1
ATOM 9509 O O . SER D 1 236 ? 15.283 -14.314 -4.421 1.00 34.58 236 SER D O 1
ATOM 9512 N N . GLU D 1 237 ? 13.287 -13.817 -5.355 1.00 36.73 237 GLU D N 1
ATOM 9513 C CA . GLU D 1 237 ? 12.703 -15.124 -5.140 1.00 37.22 237 GLU D CA 1
ATOM 9514 C C . GLU D 1 237 ? 13.430 -16.152 -5.970 1.00 37.65 237 GLU D C 1
ATOM 9515 O O . GLU D 1 237 ? 13.637 -17.268 -5.518 1.00 38.45 237 GLU D O 1
ATOM 9521 N N . HIS D 1 238 ? 13.849 -15.759 -7.172 1.00 37.27 238 HIS D N 1
ATOM 9522 C CA . HIS D 1 238 ? 14.625 -16.643 -8.043 1.00 36.40 238 HIS D CA 1
ATOM 9523 C C . HIS D 1 238 ? 16.058 -16.773 -7.574 1.00 36.58 238 HIS D C 1
ATOM 9524 O O . HIS D 1 238 ? 16.660 -17.825 -7.729 1.00 39.53 238 HIS D O 1
ATOM 9531 N N . LEU D 1 239 ? 16.614 -15.695 -7.042 1.00 37.72 239 LEU D N 1
ATOM 9532 C CA . LEU D 1 239 ? 17.958 -15.742 -6.469 1.00 39.84 239 LEU D CA 1
ATOM 9533 C C . LEU D 1 239 ? 18.061 -16.846 -5.416 1.00 38.45 239 LEU D C 1
ATOM 9534 O O . LEU D 1 239 ? 19.052 -17.556 -5.363 1.00 39.01 239 LEU D O 1
ATOM 9539 N N . PHE D 1 240 ? 17.034 -16.966 -4.587 1.00 36.79 240 PHE D N 1
ATOM 9540 C CA . PHE D 1 240 ? 16.968 -17.992 -3.577 1.00 39.71 240 PHE D CA 1
ATOM 9541 C C . PHE D 1 240 ? 16.985 -19.368 -4.250 1.00 41.17 240 PHE D C 1
ATOM 9542 O O . PHE D 1 240 ? 17.821 -20.214 -3.937 1.00 38.38 240 PHE D O 1
ATOM 9550 N N . ALA D 1 241 ? 16.075 -19.557 -5.199 1.00 40.72 241 ALA D N 1
ATOM 9551 C CA . ALA D 1 241 ? 15.966 -20.816 -5.911 1.00 42.19 241 ALA D CA 1
ATOM 9552 C C . ALA D 1 241 ? 17.257 -21.168 -6.621 1.00 38.95 241 ALA D C 1
ATOM 9553 O O . ALA D 1 241 ? 17.646 -22.321 -6.631 1.00 40.26 241 ALA D O 1
ATOM 9555 N N . HIS D 1 242 ? 17.918 -20.186 -7.217 1.00 39.81 242 HIS D N 1
ATOM 9556 C CA . HIS D 1 242 ? 19.182 -20.437 -7.926 1.00 39.54 242 HIS D CA 1
ATOM 9557 C C . HIS D 1 242 ? 20.261 -20.748 -6.926 1.00 39.23 242 HIS D C 1
ATOM 9558 O O . HIS D 1 242 ? 21.126 -21.566 -7.197 1.00 40.35 242 HIS D O 1
ATOM 9565 N N . ALA D 1 243 ? 20.218 -20.081 -5.769 1.00 40.19 243 ALA D N 1
ATOM 9566 C CA . ALA D 1 243 ? 21.242 -20.280 -4.741 1.00 40.03 243 ALA D CA 1
ATOM 9567 C C . ALA D 1 243 ? 21.221 -21.717 -4.233 1.00 41.69 243 ALA D C 1
ATOM 9568 O O . ALA D 1 243 ? 22.242 -22.251 -3.826 1.00 44.49 243 ALA D O 1
ATOM 9570 N N . ILE D 1 244 ? 20.047 -22.331 -4.262 1.00 42.42 244 ILE D N 1
ATOM 9571 C CA . ILE D 1 244 ? 19.895 -23.721 -3.880 1.00 41.87 244 ILE D CA 1
ATOM 9572 C C . ILE D 1 244 ? 20.325 -24.615 -5.040 1.00 43.33 244 ILE D C 1
ATOM 9573 O O . ILE D 1 244 ? 20.941 -25.647 -4.824 1.00 48.24 244 ILE D O 1
ATOM 9578 N N . GLU D 1 245 ? 19.990 -24.210 -6.265 1.00 46.38 245 GLU D N 1
ATOM 9579 C CA . GLU D 1 245 ? 20.221 -25.024 -7.462 1.00 46.75 245 GLU D CA 1
ATOM 9580 C C . GLU D 1 245 ? 21.701 -25.217 -7.786 1.00 48.26 245 GLU D C 1
ATOM 9581 O O . GLU D 1 245 ? 22.111 -26.302 -8.169 1.00 52.44 245 GLU D O 1
ATOM 9587 N N . VAL D 1 246 ? 22.492 -24.164 -7.634 1.00 48.03 246 VAL D N 1
ATOM 9588 C CA . VAL D 1 246 ? 23.942 -24.261 -7.785 1.00 48.14 246 VAL D CA 1
ATOM 9589 C C . VAL D 1 246 ? 24.620 -25.096 -6.689 1.00 50.08 246 VAL D C 1
ATOM 9590 O O . VAL D 1 246 ? 25.689 -25.660 -6.918 1.00 53.97 246 VAL D O 1
ATOM 9594 N N . ARG D 1 247 ? 24.032 -25.151 -5.500 1.00 48.87 247 ARG D N 1
ATOM 9595 C CA . ARG D 1 247 ? 24.656 -25.855 -4.389 1.00 51.67 247 ARG D CA 1
ATOM 9596 C C . ARG D 1 247 ? 24.292 -27.342 -4.312 1.00 58.45 247 ARG D C 1
ATOM 9597 O O . ARG D 1 247 ? 24.726 -28.031 -3.396 1.00 68.12 247 ARG D O 1
ATOM 9605 N N . VAL D 1 248 ? 23.512 -27.846 -5.260 1.00 62.00 248 VAL D N 1
ATOM 9606 C CA . VAL D 1 248 ? 23.306 -29.292 -5.366 1.00 63.24 248 VAL D CA 1
ATOM 9607 C C . VAL D 1 248 ? 24.189 -29.836 -6.479 1.00 62.96 248 VAL D C 1
ATOM 9608 O O . VAL D 1 248 ? 24.669 -29.074 -7.325 1.00 58.33 248 VAL D O 1
ATOM 9612 N N . GLU D 1 249 ? 24.405 -31.149 -6.462 1.00 65.87 249 GLU D N 1
ATOM 9613 C CA . GLU D 1 249 ? 25.280 -31.811 -7.433 1.00 71.59 249 GLU D CA 1
ATOM 9614 C C . GLU D 1 249 ? 24.635 -31.827 -8.813 1.00 72.25 249 GLU D C 1
ATOM 9615 O O . GLU D 1 249 ? 25.277 -31.509 -9.811 1.00 67.80 249 GLU D O 1
ATOM 9621 N N . LYS D 1 250 ? 23.361 -32.205 -8.860 1.00 79.75 250 LYS D N 1
ATOM 9622 C CA . LYS D 1 250 ? 22.581 -32.190 -10.098 1.00 81.49 250 LYS D CA 1
ATOM 9623 C C . LYS D 1 250 ? 21.305 -31.381 -9.888 1.00 77.03 250 LYS D C 1
ATOM 9624 O O . LYS D 1 250 ? 20.695 -31.425 -8.822 1.00 73.39 250 LYS D O 1
ATOM 9630 N N . GLU D 1 251 ? 20.900 -30.663 -10.927 1.00 75.35 251 GLU D N 1
ATOM 9631 C CA . GLU D 1 251 ? 19.762 -29.752 -10.857 1.00 76.26 251 GLU D CA 1
ATOM 9632 C C . GLU D 1 251 ? 18.428 -30.511 -10.692 1.00 72.54 251 GLU D C 1
ATOM 9633 O O . GLU D 1 251 ? 17.445 -29.949 -10.192 1.00 65.42 251 GLU D O 1
ATOM 9639 N N . ASP D 1 252 ? 18.401 -31.787 -11.079 1.00 66.99 252 ASP D N 1
ATOM 9640 C CA . ASP D 1 252 ? 17.197 -32.605 -10.900 1.00 68.24 252 ASP D CA 1
ATOM 9641 C C . ASP D 1 252 ? 16.954 -33.119 -9.453 1.00 65.18 252 ASP D C 1
ATOM 9642 O O . ASP D 1 252 ? 15.937 -33.766 -9.202 1.00 69.36 252 ASP D O 1
ATOM 9647 N N . GLU D 1 253 ? 17.832 -32.798 -8.502 1.00 58.54 253 GLU D N 1
ATOM 9648 C CA . GLU D 1 253 ? 17.518 -33.019 -7.079 1.00 59.92 253 GLU D CA 1
ATOM 9649 C C . GLU D 1 253 ? 16.458 -32.043 -6.554 1.00 54.65 253 GLU D C 1
ATOM 9650 O O . GLU D 1 253 ? 15.979 -32.164 -5.424 1.00 52.24 253 GLU D O 1
ATOM 9656 N N . VAL D 1 254 ? 16.095 -31.078 -7.380 1.00 53.01 254 VAL D N 1
ATOM 9657 C CA . VAL D 1 254 ? 15.319 -29.941 -6.932 1.00 52.05 254 VAL D CA 1
ATOM 9658 C C . VAL D 1 254 ? 14.282 -29.585 -8.015 1.00 46.37 254 VAL D C 1
ATOM 9659 O O . VAL D 1 254 ? 14.497 -29.864 -9.186 1.00 49.48 254 VAL D O 1
ATOM 9663 N N . VAL D 1 255 ? 13.138 -29.040 -7.604 1.00 44.66 255 VAL D N 1
ATOM 9664 C CA . VAL D 1 255 ? 12.070 -28.612 -8.519 1.00 38.46 255 VAL D CA 1
ATOM 9665 C C . VAL D 1 255 ? 11.918 -27.070 -8.496 1.00 38.78 255 VAL D C 1
ATOM 9666 O O . VAL D 1 255 ? 11.462 -26.457 -7.529 1.00 38.84 255 VAL D O 1
ATOM 9670 N N . HIS D 1 256 ? 12.305 -26.450 -9.595 1.00 37.34 256 HIS D N 1
ATOM 9671 C CA . HIS D 1 256 ? 12.465 -25.014 -9.667 1.00 35.34 256 HIS D CA 1
ATOM 9672 C C . HIS D 1 256 ? 11.278 -24.242 -9.100 1.00 34.60 256 HIS D C 1
ATOM 9673 O O . HIS D 1 256 ? 11.443 -23.404 -8.222 1.00 31.81 256 HIS D O 1
ATOM 9680 N N . GLY D 1 257 ? 10.080 -24.524 -9.602 1.00 36.55 257 GLY D N 1
ATOM 9681 C CA . GLY D 1 257 ? 8.874 -23.791 -9.178 1.00 33.82 257 GLY D CA 1
ATOM 9682 C C . GLY D 1 257 ? 8.595 -23.857 -7.678 1.00 34.44 257 GLY D C 1
ATOM 9683 O O . GLY D 1 257 ? 8.145 -22.878 -7.071 1.00 34.21 257 GLY D O 1
ATOM 9684 N N . GLU D 1 258 ? 8.859 -25.022 -7.091 1.00 33.44 258 GLU D N 1
ATOM 9685 C CA . GLU D 1 258 ? 8.719 -25.212 -5.654 1.00 35.63 258 GLU D CA 1
ATOM 9686 C C . GLU D 1 258 ? 9.662 -24.291 -4.904 1.00 35.17 258 GLU D C 1
ATOM 9687 O O . GLU D 1 258 ? 9.266 -23.702 -3.919 1.00 36.24 258 GLU D O 1
ATOM 9693 N N . LEU D 1 259 ? 10.911 -24.183 -5.360 1.00 35.33 259 LEU D N 1
ATOM 9694 C CA . LEU D 1 259 ? 11.875 -23.320 -4.693 1.00 38.30 259 LEU D CA 1
ATOM 9695 C C . LEU D 1 259 ? 11.472 -21.848 -4.820 1.00 36.92 259 LEU D C 1
ATOM 9696 O O . LEU D 1 259 ? 11.609 -21.062 -3.888 1.00 34.50 259 LEU D O 1
ATOM 9701 N N . VAL D 1 260 ? 10.979 -21.497 -5.998 1.00 38.88 260 VAL D N 1
ATOM 9702 C CA . VAL D 1 260 ? 10.503 -20.143 -6.292 1.00 39.77 260 VAL D CA 1
ATOM 9703 C C . VAL D 1 260 ? 9.307 -19.789 -5.417 1.00 38.56 260 VAL D C 1
ATOM 9704 O O . VAL D 1 260 ? 9.165 -18.640 -4.980 1.00 38.04 260 VAL D O 1
ATOM 9708 N N . ALA D 1 261 ? 8.453 -20.779 -5.173 1.00 35.43 261 ALA D N 1
ATOM 9709 C CA . ALA D 1 261 ? 7.287 -20.578 -4.319 1.00 36.27 261 ALA D CA 1
ATOM 9710 C C . ALA D 1 261 ? 7.740 -20.325 -2.905 1.00 34.88 261 ALA D C 1
ATOM 9711 O O . ALA D 1 261 ? 7.281 -19.388 -2.265 1.00 36.07 261 ALA D O 1
ATOM 9713 N N . LEU D 1 262 ? 8.673 -21.129 -2.418 1.00 35.85 262 LEU D N 1
ATOM 9714 C CA . LEU D 1 262 ? 9.268 -20.855 -1.087 1.00 34.52 262 LEU D CA 1
ATOM 9715 C C . LEU D 1 262 ? 9.971 -19.490 -1.040 1.00 32.54 262 LEU D C 1
ATOM 9716 O O . LEU D 1 262 ? 9.811 -18.729 -0.098 1.00 31.68 262 LEU D O 1
ATOM 9721 N N . GLY D 1 263 ? 10.747 -19.173 -2.057 1.00 32.54 263 GLY D N 1
ATOM 9722 C CA . GLY D 1 263 ? 11.425 -17.893 -2.076 1.00 33.61 263 GLY D CA 1
ATOM 9723 C C . GLY D 1 263 ? 10.452 -16.735 -2.057 1.00 32.25 263 GLY D C 1
ATOM 9724 O O . GLY D 1 263 ? 10.695 -15.732 -1.423 1.00 31.41 263 GLY D O 1
ATOM 9725 N N . THR D 1 264 ? 9.344 -16.889 -2.766 1.00 37.61 264 THR D N 1
ATOM 9726 C CA . THR D 1 264 ? 8.315 -15.844 -2.871 1.00 40.01 264 THR D CA 1
ATOM 9727 C C . THR D 1 264 ? 7.699 -15.533 -1.509 1.00 39.00 264 THR D C 1
ATOM 9728 O O . THR D 1 264 ? 7.530 -14.365 -1.143 1.00 40.77 264 THR D O 1
ATOM 9732 N N . ILE D 1 265 ? 7.370 -16.572 -0.757 1.00 37.38 265 ILE D N 1
ATOM 9733 C CA . ILE D 1 265 ? 6.877 -16.370 0.618 1.00 39.15 265 ILE D CA 1
ATOM 9734 C C . ILE D 1 265 ? 7.892 -15.551 1.430 1.00 39.40 265 ILE D C 1
ATOM 9735 O O . ILE D 1 265 ? 7.531 -14.614 2.155 1.00 41.17 265 ILE D O 1
ATOM 9740 N N . ILE D 1 266 ? 9.164 -15.914 1.301 1.00 38.51 266 ILE D N 1
ATOM 9741 C CA . ILE D 1 266 ? 10.223 -15.278 2.063 1.00 37.48 266 ILE D CA 1
ATOM 9742 C C . ILE D 1 266 ? 10.384 -13.833 1.644 1.00 37.59 266 ILE D C 1
ATOM 9743 O O . ILE D 1 266 ? 10.465 -12.960 2.487 1.00 39.97 266 ILE D O 1
ATOM 9748 N N . MET D 1 267 ? 10.435 -13.576 0.345 1.00 37.02 267 MET D N 1
ATOM 9749 C CA . MET D 1 267 ? 10.728 -12.232 -0.126 1.00 37.27 267 MET D CA 1
ATOM 9750 C C . MET D 1 267 ? 9.519 -11.312 -0.025 1.00 36.35 267 MET D C 1
ATOM 9751 O O . MET D 1 267 ? 9.671 -10.088 0.016 1.00 33.93 267 MET D O 1
ATOM 9756 N N . ALA D 1 268 ? 8.319 -11.891 -0.021 1.00 36.02 268 ALA D N 1
ATOM 9757 C CA . ALA D 1 268 ? 7.127 -11.108 0.286 1.00 37.20 268 ALA D CA 1
ATOM 9758 C C . ALA D 1 268 ? 7.276 -10.555 1.704 1.00 39.17 268 ALA D C 1
ATOM 9759 O O . ALA D 1 268 ? 7.140 -9.364 1.951 1.00 39.81 268 ALA D O 1
ATOM 9761 N N . TYR D 1 269 ? 7.608 -11.426 2.638 1.00 39.75 269 TYR D N 1
ATOM 9762 C CA . TYR D 1 269 ? 7.893 -10.970 3.978 1.00 38.68 269 TYR D CA 1
ATOM 9763 C C . TYR D 1 269 ? 8.942 -9.858 4.019 1.00 38.97 269 TYR D C 1
ATOM 9764 O O . TYR D 1 269 ? 8.770 -8.870 4.747 1.00 39.44 269 TYR D O 1
ATOM 9773 N N . LEU D 1 270 ? 10.042 -10.005 3.286 1.00 36.93 270 LEU D N 1
ATOM 9774 C CA . LEU D 1 270 ? 11.076 -8.964 3.329 1.00 37.16 270 LEU D CA 1
ATOM 9775 C C . LEU D 1 270 ? 10.578 -7.645 2.731 1.00 36.51 270 LEU D C 1
ATOM 9776 O O . LEU D 1 270 ? 10.928 -6.567 3.191 1.00 34.55 270 LEU D O 1
ATOM 9781 N N . HIS D 1 271 ? 9.758 -7.764 1.696 1.00 37.35 271 HIS D N 1
ATOM 9782 C CA . HIS D 1 271 ? 9.133 -6.628 1.053 1.00 38.96 271 HIS D CA 1
ATOM 9783 C C . HIS D 1 271 ? 7.996 -5.973 1.876 1.00 40.20 271 HIS D C 1
ATOM 9784 O O . HIS D 1 271 ? 7.610 -4.826 1.621 1.00 42.40 271 HIS D O 1
ATOM 9791 N N . GLY D 1 272 ? 7.444 -6.704 2.830 1.00 38.76 272 GLY D N 1
ATOM 9792 C CA . GLY D 1 272 ? 6.436 -6.157 3.725 1.00 41.59 272 GLY D CA 1
ATOM 9793 C C . GLY D 1 272 ? 5.003 -6.270 3.233 1.00 41.08 272 GLY D C 1
ATOM 9794 O O . GLY D 1 272 ? 4.106 -5.634 3.767 1.00 46.17 272 GLY D O 1
ATOM 9795 N N . ILE D 1 273 ? 4.795 -7.075 2.208 1.00 41.89 273 ILE D N 1
ATOM 9796 C CA . ILE D 1 273 ? 3.467 -7.328 1.658 1.00 38.58 273 ILE D CA 1
ATOM 9797 C C . ILE D 1 273 ? 2.877 -8.571 2.319 1.00 37.81 273 ILE D C 1
ATOM 9798 O O . ILE D 1 273 ? 3.464 -9.159 3.208 1.00 40.09 273 ILE D O 1
ATOM 9803 N N . ASN D 1 274 ? 1.712 -8.964 1.851 1.00 41.28 274 ASN D N 1
ATOM 9804 C CA . ASN D 1 274 ? 0.954 -10.041 2.413 1.00 43.90 274 ASN D CA 1
ATOM 9805 C C . ASN D 1 274 ? 1.506 -11.390 1.967 1.00 44.31 274 ASN D C 1
ATOM 9806 O O . ASN D 1 274 ? 1.094 -11.946 0.952 1.00 46.05 274 ASN D O 1
ATOM 9811 N N . TRP D 1 275 ? 2.431 -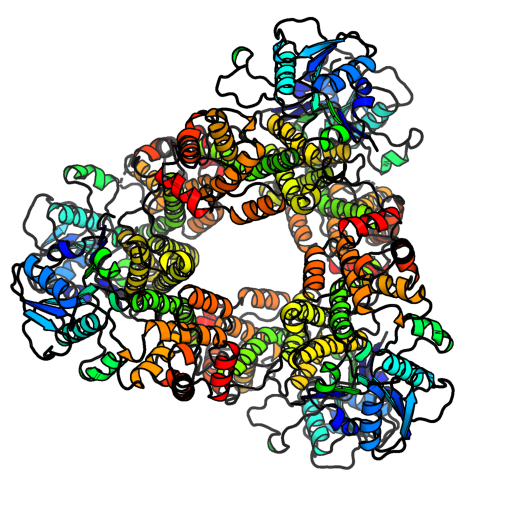11.917 2.749 1.00 41.93 275 TRP D N 1
ATOM 9812 C CA . TRP D 1 275 ? 2.987 -13.236 2.485 1.00 41.09 275 TRP D CA 1
ATOM 9813 C C . TRP D 1 275 ? 2.027 -14.345 2.859 1.00 40.71 275 TRP D C 1
ATOM 9814 O O . TRP D 1 275 ? 2.076 -15.428 2.286 1.00 44.97 275 TRP D O 1
ATOM 9825 N N . ARG D 1 276 ? 1.159 -14.096 3.826 1.00 41.92 276 ARG D N 1
ATOM 9826 C CA . ARG D 1 276 ? 0.218 -15.140 4.262 1.00 43.00 276 ARG D CA 1
ATOM 9827 C C . ARG D 1 276 ? -0.714 -15.533 3.138 1.00 43.09 276 ARG D C 1
ATOM 9828 O O . ARG D 1 276 ? -1.016 -16.705 2.978 1.00 50.52 276 ARG D O 1
ATOM 9836 N N . ARG D 1 277 ? -1.160 -14.557 2.359 1.00 43.68 277 ARG D N 1
ATOM 9837 C CA . ARG D 1 277 ? -1.989 -14.821 1.175 1.00 47.28 277 ARG D CA 1
ATOM 9838 C C . ARG D 1 277 ? -1.277 -15.770 0.199 1.00 45.41 277 ARG D C 1
ATOM 9839 O O . ARG D 1 277 ? -1.844 -16.772 -0.250 1.00 46.86 277 ARG D O 1
ATOM 9847 N N . ILE D 1 278 ? -0.017 -15.469 -0.101 1.00 43.57 278 ILE D N 1
ATOM 9848 C CA . ILE D 1 278 ? 0.759 -16.270 -1.042 1.00 43.08 278 ILE D CA 1
ATOM 9849 C C . ILE D 1 278 ? 0.926 -17.698 -0.554 1.00 43.41 278 ILE D C 1
ATOM 9850 O O . ILE D 1 278 ? 0.806 -18.652 -1.333 1.00 41.13 278 ILE D O 1
ATOM 9855 N N . LYS D 1 279 ? 1.217 -17.835 0.734 1.00 43.13 279 LYS D N 1
ATOM 9856 C CA . LYS D 1 279 ? 1.395 -19.137 1.337 1.00 45.91 279 LYS D CA 1
ATOM 9857 C C . LYS D 1 279 ? 0.093 -19.935 1.225 1.00 48.31 279 LYS D C 1
ATOM 9858 O O . LYS D 1 279 ? 0.086 -21.114 0.825 1.00 44.66 279 LYS D O 1
ATOM 9864 N N . ARG D 1 280 ? -1.006 -19.260 1.553 1.00 47.70 280 ARG D N 1
ATOM 9865 C CA . ARG D 1 280 ? -2.338 -19.837 1.473 1.00 47.61 280 ARG D CA 1
ATOM 9866 C C . ARG D 1 280 ? -2.607 -20.378 0.070 1.00 43.79 280 ARG D C 1
ATOM 9867 O O . ARG D 1 280 ? -3.038 -21.506 -0.084 1.00 43.67 280 ARG D O 1
ATOM 9875 N N . ILE D 1 281 ? -2.312 -19.597 -0.962 1.00 43.80 281 ILE D N 1
ATOM 9876 C CA . ILE D 1 281 ? -2.473 -20.096 -2.340 1.00 44.68 281 ILE D CA 1
ATOM 9877 C C . ILE D 1 281 ? -1.545 -21.278 -2.631 1.00 41.42 281 ILE D C 1
ATOM 9878 O O . ILE D 1 281 ? -1.940 -22.239 -3.302 1.00 40.21 281 ILE D O 1
ATOM 9883 N N . ALA D 1 282 ? -0.316 -21.192 -2.119 1.00 38.15 282 ALA D N 1
ATOM 9884 C CA . ALA D 1 282 ? 0.670 -22.202 -2.343 1.00 37.13 282 ALA D CA 1
ATOM 9885 C C . ALA D 1 282 ? 0.231 -23.540 -1.746 1.00 36.64 282 ALA D C 1
ATOM 9886 O O . ALA D 1 282 ? 0.360 -24.564 -2.397 1.00 40.71 282 ALA D O 1
ATOM 9888 N N . ASP D 1 283 ? -0.309 -23.522 -0.532 1.00 40.35 283 ASP D N 1
ATOM 9889 C CA . ASP D 1 283 ? -0.899 -24.716 0.094 1.00 45.07 283 ASP D CA 1
ATOM 9890 C C . ASP D 1 283 ? -2.100 -25.253 -0.700 1.00 44.28 283 ASP D C 1
ATOM 9891 O O . ASP D 1 283 ? -2.159 -26.437 -1.028 1.00 42.66 283 ASP D O 1
ATOM 9896 N N . ILE D 1 284 ? -3.039 -24.386 -1.046 1.00 42.72 284 ILE D N 1
ATOM 9897 C CA . ILE D 1 284 ? -4.147 -24.811 -1.900 1.00 45.26 284 ILE D CA 1
ATOM 9898 C C . ILE D 1 284 ? -3.641 -25.588 -3.124 1.00 44.51 284 ILE D C 1
ATOM 9899 O O . ILE D 1 284 ? -4.248 -26.584 -3.525 1.00 45.71 284 ILE D O 1
ATOM 9904 N N . ILE D 1 285 ? -2.539 -25.133 -3.722 1.00 42.32 285 ILE D N 1
ATOM 9905 C CA . ILE D 1 285 ? -2.044 -25.764 -4.945 1.00 39.47 285 ILE D CA 1
ATOM 9906 C C . ILE D 1 285 ? -1.500 -27.154 -4.666 1.00 38.87 285 ILE D C 1
ATOM 9907 O O . ILE D 1 285 ? -1.581 -28.022 -5.525 1.00 38.26 285 ILE D O 1
ATOM 9912 N N . GLY D 1 286 ? -0.960 -27.350 -3.461 1.00 39.35 286 GLY D N 1
ATOM 9913 C CA . GLY D 1 286 ? -0.230 -28.565 -3.097 1.00 39.18 286 GLY D CA 1
ATOM 9914 C C . GLY D 1 286 ? 1.288 -28.367 -3.120 1.00 39.50 286 GLY D C 1
ATOM 9915 O O . GLY D 1 286 ? 2.049 -29.334 -3.129 1.00 37.22 286 GLY D O 1
ATOM 9916 N N . LEU D 1 287 ? 1.738 -27.118 -3.144 1.00 40.21 287 LEU D N 1
ATOM 9917 C CA . LEU D 1 287 ? 3.172 -26.835 -3.119 1.00 39.19 287 LEU D CA 1
ATOM 9918 C C . LEU D 1 287 ? 3.684 -26.928 -1.688 1.00 39.45 287 LEU D C 1
ATOM 9919 O O . LEU D 1 287 ? 2.953 -26.607 -0.741 1.00 39.03 287 LEU D O 1
ATOM 9924 N N . PRO D 1 288 ? 4.945 -27.345 -1.520 1.00 36.11 288 PRO D N 1
ATOM 9925 C CA . PRO D 1 288 ? 5.580 -27.305 -0.205 1.00 35.52 288 PRO D CA 1
ATOM 9926 C C . PRO D 1 288 ? 5.690 -25.892 0.343 1.00 35.99 288 PRO D C 1
ATOM 9927 O O . PRO D 1 288 ? 6.076 -24.971 -0.383 1.00 39.49 288 PRO D O 1
ATOM 9931 N N . THR D 1 289 ? 5.349 -25.725 1.613 1.00 36.04 289 THR D N 1
ATOM 9932 C CA . THR D 1 289 ? 5.372 -24.408 2.237 1.00 38.47 289 THR D CA 1
ATOM 9933 C C . THR D 1 289 ? 6.232 -24.370 3.506 1.00 37.24 289 THR D C 1
ATOM 9934 O O . THR D 1 289 ? 6.156 -23.435 4.259 1.00 41.26 289 THR D O 1
ATOM 9938 N N . SER D 1 290 ? 7.052 -25.388 3.731 1.00 38.61 290 SER D N 1
ATOM 9939 C CA . SER D 1 290 ? 8.124 -25.313 4.718 1.00 39.51 290 SER D CA 1
ATOM 9940 C C . SER D 1 290 ? 9.348 -25.917 4.068 1.00 38.71 290 SER D C 1
ATOM 9941 O O . SER D 1 290 ? 9.223 -26.609 3.083 1.00 35.18 290 SER D O 1
ATOM 9944 N N . LEU D 1 291 ? 10.524 -25.661 4.631 1.00 40.81 291 LEU D N 1
ATOM 9945 C CA . LEU D 1 291 ? 11.747 -26.303 4.155 1.00 40.33 291 LEU D CA 1
ATOM 9946 C C . LEU D 1 291 ? 11.690 -27.822 4.306 1.00 40.72 291 LEU D C 1
ATOM 9947 O O . LEU D 1 291 ? 12.182 -28.568 3.458 1.00 41.53 291 LEU D O 1
ATOM 9952 N N . ARG D 1 292 ? 11.081 -28.291 5.381 1.00 41.58 292 ARG D N 1
ATOM 9953 C CA . ARG D 1 292 ? 10.960 -29.735 5.578 1.00 40.98 292 ARG D CA 1
ATOM 9954 C C . ARG D 1 292 ? 10.077 -30.367 4.519 1.00 42.75 292 ARG D C 1
ATOM 9955 O O . ARG D 1 292 ? 10.378 -31.470 4.051 1.00 43.76 292 ARG D O 1
ATOM 9963 N N . GLN D 1 293 ? 8.990 -29.689 4.133 1.00 42.99 293 GLN D N 1
ATOM 9964 C CA . GLN D 1 293 ? 8.083 -30.259 3.116 1.00 42.62 293 GLN D CA 1
ATOM 9965 C C . GLN D 1 293 ? 8.716 -30.395 1.746 1.00 41.27 293 GLN D C 1
ATOM 9966 O O . GLN D 1 293 ? 8.267 -31.217 0.959 1.00 47.05 293 GLN D O 1
ATOM 9972 N N . ALA D 1 294 ? 9.730 -29.568 1.481 1.00 39.58 294 ALA D N 1
ATOM 9973 C CA . ALA D 1 294 ? 10.507 -29.542 0.231 1.00 39.06 294 ALA D CA 1
ATOM 9974 C C . ALA D 1 294 ? 11.852 -30.275 0.362 1.00 40.35 294 ALA D C 1
ATOM 9975 O O . ALA D 1 294 ? 12.673 -30.282 -0.561 1.00 35.91 294 ALA D O 1
ATOM 9977 N N . ASN D 1 295 ? 12.058 -30.901 1.516 1.00 41.23 295 ASN D N 1
ATOM 9978 C CA . ASN D 1 295 ? 13.256 -31.652 1.813 1.00 40.68 295 ASN D CA 1
ATOM 9979 C C . ASN D 1 295 ? 14.500 -30.860 1.578 1.00 43.28 295 ASN D C 1
ATOM 9980 O O . ASN D 1 295 ? 15.530 -31.385 1.134 1.00 40.77 295 ASN D O 1
ATOM 9985 N N . ILE D 1 296 ? 14.417 -29.581 1.914 1.00 45.86 296 ILE D N 1
ATOM 9986 C CA . ILE D 1 296 ? 15.594 -28.763 1.804 1.00 45.97 296 ILE D CA 1
ATOM 9987 C C . ILE D 1 296 ? 16.069 -28.467 3.207 1.00 43.86 296 ILE D C 1
ATOM 9988 O O . ILE D 1 296 ? 15.289 -28.195 4.114 1.00 48.19 296 ILE D O 1
ATOM 9993 N N . ASP D 1 297 ? 17.373 -28.622 3.368 1.00 42.57 297 ASP D N 1
ATOM 9994 C CA . ASP D 1 297 ? 18.030 -28.551 4.641 1.00 41.69 297 ASP D CA 1
ATOM 9995 C C . ASP D 1 297 ? 18.188 -27.086 5.040 1.00 40.76 297 ASP D C 1
ATOM 9996 O O . ASP D 1 297 ? 18.481 -26.217 4.214 1.00 38.14 297 ASP D O 1
ATOM 10001 N N . VAL D 1 298 ? 18.028 -26.836 6.331 1.00 40.70 298 VAL D N 1
ATOM 10002 C CA . VAL D 1 298 ? 17.914 -25.485 6.860 1.00 43.20 298 VAL D CA 1
ATOM 10003 C C . VAL D 1 298 ? 19.249 -24.733 6.767 1.00 46.76 298 VAL D C 1
ATOM 10004 O O . VAL D 1 298 ? 19.258 -23.536 6.484 1.00 49.60 298 VAL D O 1
ATOM 10008 N N . ASP D 1 299 ? 20.370 -25.428 6.963 1.00 48.49 299 ASP D N 1
ATOM 10009 C CA . ASP D 1 299 ? 21.679 -24.773 6.910 1.00 50.08 299 ASP D CA 1
ATOM 10010 C C . ASP D 1 299 ? 22.005 -24.388 5.487 1.00 50.64 299 ASP D C 1
ATOM 10011 O O . ASP D 1 299 ? 22.598 -23.339 5.233 1.00 53.57 299 ASP D O 1
ATOM 10016 N N . LEU D 1 300 ? 21.622 -25.261 4.566 1.00 45.76 300 LEU D N 1
ATOM 10017 C CA . LEU D 1 300 ? 21.696 -24.970 3.147 1.00 45.58 300 LEU D CA 1
ATOM 10018 C C . LEU D 1 300 ? 20.781 -23.781 2.751 1.00 42.85 300 LEU D C 1
ATOM 10019 O O . LEU D 1 300 ? 21.139 -22.967 1.901 1.00 39.99 300 LEU D O 1
ATOM 10024 N N . ALA D 1 301 ? 19.593 -23.705 3.349 1.00 42.68 301 ALA D N 1
ATOM 10025 C CA . ALA D 1 301 ? 18.664 -22.635 3.049 1.00 42.49 301 ALA D CA 1
ATOM 10026 C C . ALA D 1 301 ? 19.257 -21.312 3.515 1.00 44.00 301 ALA D C 1
ATOM 10027 O O . ALA D 1 301 ? 19.109 -20.283 2.852 1.00 42.08 301 ALA D O 1
ATOM 10029 N N . LEU D 1 302 ? 19.930 -21.360 4.659 1.00 43.88 302 LEU D N 1
ATOM 10030 C CA . LEU D 1 302 ? 20.546 -20.179 5.266 1.00 44.21 302 LEU D CA 1
ATOM 10031 C C . LEU D 1 302 ? 21.762 -19.676 4.509 1.00 42.85 302 LEU D C 1
ATOM 10032 O O . LEU D 1 302 ? 21.978 -18.464 4.376 1.00 44.21 302 LEU D O 1
ATOM 10037 N N . GLU D 1 303 ? 22.546 -20.609 4.007 1.00 44.13 303 GLU D N 1
ATOM 10038 C CA . GLU D 1 303 ? 23.697 -20.280 3.177 1.00 49.37 303 GLU D CA 1
ATOM 10039 C C . GLU D 1 303 ? 23.198 -19.621 1.897 1.00 45.74 303 GLU D C 1
ATOM 10040 O O . GLU D 1 303 ? 23.730 -18.603 1.449 1.00 44.50 303 GLU D O 1
ATOM 10046 N N . ALA D 1 304 ? 22.133 -20.197 1.337 1.00 41.90 304 ALA D N 1
ATOM 10047 C CA . ALA D 1 304 ? 21.552 -19.718 0.088 1.00 38.29 304 ALA D CA 1
ATOM 10048 C C . ALA D 1 304 ? 21.024 -18.312 0.233 1.00 38.27 304 ALA D C 1
ATOM 10049 O O . ALA D 1 304 ? 21.293 -17.463 -0.601 1.00 40.63 304 ALA D O 1
ATOM 10051 N N . LEU D 1 305 ? 20.283 -18.087 1.310 1.00 39.83 305 LEU D N 1
ATOM 10052 C CA . LEU D 1 305 ? 19.674 -16.804 1.615 1.00 40.49 305 LEU D CA 1
ATOM 10053 C C . LEU D 1 305 ? 20.696 -15.730 1.913 1.00 39.59 305 LEU D C 1
ATOM 10054 O O . LEU D 1 305 ? 20.546 -14.607 1.459 1.00 41.68 305 LEU D O 1
ATOM 10059 N N . THR D 1 306 ? 21.731 -16.064 2.674 1.00 40.37 306 THR D N 1
ATOM 10060 C CA . THR D 1 306 ? 22.760 -15.071 3.009 1.00 42.35 306 THR D CA 1
ATOM 10061 C C . THR D 1 306 ? 23.686 -14.707 1.849 1.00 39.98 306 THR D C 1
ATOM 10062 O O . THR D 1 306 ? 24.296 -13.647 1.872 1.00 43.86 306 THR D O 1
ATOM 10066 N N . THR D 1 307 ? 23.763 -15.549 0.827 1.00 37.48 307 THR D N 1
ATOM 10067 C CA . THR D 1 307 ? 24.619 -15.270 -0.322 1.00 35.06 307 THR D CA 1
ATOM 10068 C C . THR D 1 307 ? 23.876 -14.966 -1.598 1.00 33.49 307 THR D C 1
ATOM 10069 O O . THR D 1 307 ? 24.502 -14.703 -2.612 1.00 32.11 307 THR D O 1
ATOM 10073 N N . ALA D 1 308 ? 22.546 -15.004 -1.568 1.00 35.13 308 ALA D N 1
ATOM 10074 C CA . ALA D 1 308 ? 21.741 -14.905 -2.790 1.00 35.31 308 ALA D CA 1
ATOM 10075 C C . ALA D 1 308 ? 22.010 -13.636 -3.609 1.00 36.03 308 ALA D C 1
ATOM 10076 O O . ALA D 1 308 ? 21.991 -13.658 -4.846 1.00 38.12 308 ALA D O 1
ATOM 10078 N N . HIS D 1 309 ? 22.204 -12.527 -2.917 1.00 37.11 309 HIS D N 1
ATOM 10079 C CA . HIS D 1 309 ? 22.594 -11.261 -3.547 1.00 43.18 309 HIS D CA 1
ATOM 10080 C C . HIS D 1 309 ? 23.925 -11.308 -4.358 1.00 46.39 309 HIS D C 1
ATOM 10081 O O . HIS D 1 309 ? 24.218 -10.353 -5.070 1.00 48.22 309 HIS D O 1
ATOM 10088 N N . THR D 1 310 ? 24.732 -12.376 -4.244 1.00 44.82 310 THR D N 1
ATOM 10089 C CA . THR D 1 310 ? 26.004 -12.475 -5.019 1.00 45.02 310 THR D CA 1
ATOM 10090 C C . THR D 1 310 ? 25.920 -13.313 -6.298 1.00 45.46 310 THR D C 1
ATOM 10091 O O . THR D 1 310 ? 26.907 -13.426 -7.024 1.00 44.51 310 THR D O 1
ATOM 10095 N N . LEU D 1 311 ? 24.768 -13.904 -6.590 1.00 43.76 311 LEU D N 1
ATOM 10096 C CA . LEU D 1 311 ? 24.634 -14.636 -7.846 1.00 45.58 311 LEU D CA 1
ATOM 10097 C C . LEU D 1 311 ? 24.554 -13.656 -9.011 1.00 45.25 311 LEU D C 1
ATOM 10098 O O . LEU D 1 311 ? 25.085 -13.902 -10.111 1.00 46.16 311 LEU D O 1
ATOM 10103 N N . ARG D 1 312 ? 23.916 -12.526 -8.750 1.00 41.48 312 ARG D N 1
ATOM 10104 C CA . ARG D 1 312 ? 23.720 -11.521 -9.756 1.00 41.98 312 ARG D CA 1
ATOM 10105 C C . ARG D 1 312 ? 23.923 -10.131 -9.154 1.00 39.71 312 ARG D C 1
ATOM 10106 O O . ARG D 1 312 ? 22.987 -9.351 -9.056 1.00 37.95 312 ARG D O 1
ATOM 10114 N N . PRO D 1 313 ? 25.159 -9.816 -8.749 1.00 39.01 313 PRO D N 1
ATOM 10115 C CA . PRO D 1 313 ? 25.409 -8.612 -7.964 1.00 39.47 313 PRO D CA 1
ATOM 10116 C C . PRO D 1 313 ? 25.219 -7.294 -8.734 1.00 39.95 313 PRO D C 1
ATOM 10117 O O . PRO D 1 313 ? 25.185 -6.241 -8.131 1.00 39.94 313 PRO D O 1
ATOM 10121 N N . ASP D 1 314 ? 25.128 -7.369 -10.054 1.00 41.45 314 ASP D N 1
ATOM 10122 C CA . ASP D 1 314 ? 24.708 -6.254 -10.877 1.00 40.60 314 ASP D CA 1
ATOM 10123 C C . ASP D 1 314 ? 23.203 -5.970 -10.826 1.00 42.98 314 ASP D C 1
ATOM 10124 O O . ASP D 1 314 ? 22.779 -4.926 -11.318 1.00 42.60 314 ASP D O 1
ATOM 10129 N N . ARG D 1 315 ? 22.396 -6.862 -10.254 1.00 41.26 315 ARG D N 1
ATOM 10130 C CA . ARG D 1 315 ? 20.950 -6.614 -10.180 1.00 46.09 315 ARG D CA 1
ATOM 10131 C C . ARG D 1 315 ? 20.446 -6.412 -8.747 1.00 44.45 315 ARG D C 1
ATOM 10132 O O . ARG D 1 315 ? 20.405 -7.351 -7.942 1.00 47.19 315 ARG D O 1
ATOM 10140 N N . TYR D 1 316 ? 20.009 -5.193 -8.455 1.00 38.98 316 TYR D N 1
ATOM 10141 C CA . TYR D 1 316 ? 19.510 -4.857 -7.144 1.00 37.55 316 TYR D CA 1
ATOM 10142 C C . TYR D 1 316 ? 18.141 -5.514 -6.905 1.00 36.95 316 TYR D C 1
ATOM 10143 O O . TYR D 1 316 ? 17.301 -5.582 -7.810 1.00 37.70 316 TYR D O 1
ATOM 10152 N N . THR D 1 317 ? 17.929 -5.990 -5.685 1.00 32.55 317 THR D N 1
ATOM 10153 C CA . THR D 1 317 ? 16.641 -6.480 -5.264 1.00 33.87 317 THR D CA 1
ATOM 10154 C C . THR D 1 317 ? 16.502 -6.112 -3.830 1.00 32.09 317 THR D C 1
ATOM 10155 O O . THR D 1 317 ? 17.430 -5.602 -3.242 1.00 35.21 317 THR D O 1
ATOM 10159 N N . ILE D 1 318 ? 15.352 -6.425 -3.248 1.00 35.32 318 ILE D N 1
ATOM 10160 C CA . ILE D 1 318 ? 15.105 -6.171 -1.812 1.00 36.31 318 ILE D CA 1
ATOM 10161 C C . ILE D 1 318 ? 16.225 -6.735 -0.933 1.00 36.01 318 ILE D C 1
ATOM 10162 O O . ILE D 1 318 ? 16.457 -6.239 0.163 1.00 34.43 318 ILE D O 1
ATOM 10167 N N . LEU D 1 319 ? 16.894 -7.782 -1.412 1.00 38.26 319 LEU D N 1
ATOM 10168 C CA . LEU D 1 319 ? 18.058 -8.325 -0.706 1.00 41.59 319 LEU D CA 1
ATOM 10169 C C . LEU D 1 319 ? 19.198 -7.347 -0.519 1.00 37.82 319 LEU D C 1
ATOM 10170 O O . LEU D 1 319 ? 20.035 -7.591 0.314 1.00 40.17 319 LEU D O 1
ATOM 10175 N N . GLY D 1 320 ? 19.229 -6.264 -1.289 1.00 38.86 320 GLY D N 1
ATOM 10176 C CA . GLY D 1 320 ? 20.308 -5.287 -1.218 1.00 39.80 320 GLY D CA 1
ATOM 10177 C C . GLY D 1 320 ? 21.694 -5.912 -1.224 1.00 38.68 320 GLY D C 1
ATOM 10178 O O . GLY D 1 320 ? 22.018 -6.759 -2.066 1.00 38.98 320 GLY D O 1
ATOM 10179 N N . ASP D 1 321 ? 22.516 -5.523 -0.265 1.00 40.96 321 ASP D N 1
ATOM 10180 C CA . ASP D 1 321 ? 23.881 -6.025 -0.214 1.00 43.99 321 ASP D CA 1
ATOM 10181 C C . ASP D 1 321 ? 23.959 -7.138 0.796 1.00 44.17 321 ASP D C 1
ATOM 10182 O O . ASP D 1 321 ? 25.043 -7.484 1.259 1.00 44.00 321 ASP D O 1
ATOM 10187 N N . GLY D 1 322 ? 22.789 -7.652 1.176 1.00 41.44 322 GLY D N 1
ATOM 10188 C CA . GLY D 1 322 ? 22.683 -8.985 1.726 1.00 39.72 322 GLY D CA 1
ATOM 10189 C C . GLY D 1 322 ? 21.819 -9.141 2.943 1.00 37.07 322 GLY D C 1
ATOM 10190 O O . GLY D 1 322 ? 21.715 -8.254 3.784 1.00 36.96 322 GLY D O 1
ATOM 10191 N N . LEU D 1 323 ? 21.242 -10.325 3.055 1.00 38.71 323 LEU D N 1
ATOM 10192 C CA . LEU D 1 323 ? 20.424 -10.697 4.194 1.00 39.98 323 LEU D CA 1
ATOM 10193 C C . LEU D 1 323 ? 21.385 -11.229 5.256 1.00 40.84 323 LEU D C 1
ATOM 10194 O O . LEU D 1 323 ? 22.275 -11.998 4.926 1.00 41.21 323 LEU D O 1
ATOM 10199 N N . SER D 1 324 ? 21.249 -10.769 6.506 1.00 41.20 324 SER D N 1
ATOM 10200 C CA . SER D 1 324 ? 22.093 -11.240 7.614 1.00 42.36 324 SER D CA 1
ATOM 10201 C C . SER D 1 324 ? 21.616 -12.617 8.081 1.00 44.78 324 SER D C 1
ATOM 10202 O O . SER D 1 324 ? 20.460 -12.966 7.874 1.00 52.25 324 SER D O 1
ATOM 10205 N N . ARG D 1 325 ? 22.483 -13.394 8.721 1.00 48.74 325 ARG D N 1
ATOM 10206 C CA . ARG D 1 325 ? 22.123 -14.778 9.048 1.00 50.89 325 ARG D CA 1
ATOM 10207 C C . ARG D 1 325 ? 21.022 -14.887 10.092 1.00 49.97 325 ARG D C 1
ATOM 10208 O O . ARG D 1 325 ? 20.133 -15.727 9.939 1.00 48.19 325 ARG D O 1
ATOM 10216 N N . GLU D 1 326 ? 21.074 -14.063 11.138 1.00 49.78 326 GLU D N 1
ATOM 10217 C CA . GLU D 1 326 ? 19.965 -14.020 12.112 1.00 53.14 326 GLU D CA 1
ATOM 10218 C C . GLU D 1 326 ? 18.683 -13.499 11.462 1.00 51.45 326 GLU D C 1
ATOM 10219 O O . GLU D 1 326 ? 17.590 -13.993 11.749 1.00 50.87 326 GLU D O 1
ATOM 10225 N N . ALA D 1 327 ? 18.811 -12.520 10.576 1.00 48.69 327 ALA D N 1
ATOM 10226 C CA . ALA D 1 327 ? 17.642 -12.011 9.863 1.00 47.58 327 ALA D CA 1
ATOM 10227 C C . ALA D 1 327 ? 17.093 -13.117 8.966 1.00 42.51 327 ALA D C 1
ATOM 10228 O O . ALA D 1 327 ? 15.893 -13.365 8.943 1.00 40.18 327 ALA D O 1
ATOM 10230 N N . ALA D 1 328 ? 17.976 -13.796 8.248 1.00 41.54 328 ALA D N 1
ATOM 10231 C CA . ALA D 1 328 ? 17.590 -15.002 7.487 1.00 44.17 328 ALA D CA 1
ATOM 10232 C C . ALA D 1 328 ? 16.833 -16.004 8.349 1.00 42.53 328 ALA D C 1
ATOM 10233 O O . ALA D 1 328 ? 15.763 -16.471 7.984 1.00 41.62 328 ALA D O 1
ATOM 10235 N N . LYS D 1 329 ? 17.406 -16.314 9.503 1.00 46.05 329 LYS D N 1
ATOM 10236 C CA . LYS D 1 329 ? 16.848 -17.299 10.432 1.00 46.81 329 LYS D CA 1
ATOM 10237 C C . LYS D 1 329 ? 15.451 -16.876 10.904 1.00 45.42 329 LYS D C 1
ATOM 10238 O O . LYS D 1 329 ? 14.506 -17.677 10.918 1.00 42.42 329 LYS D O 1
ATOM 10244 N N . ARG D 1 330 ? 15.345 -15.601 11.270 1.00 41.48 330 ARG D N 1
ATOM 10245 C CA . ARG D 1 330 ? 14.137 -15.011 11.795 1.00 41.83 330 ARG D CA 1
ATOM 10246 C C . ARG D 1 330 ? 13.033 -15.002 10.750 1.00 40.26 330 ARG D C 1
ATOM 10247 O O . ARG D 1 330 ? 11.854 -15.270 11.053 1.00 40.27 330 ARG D O 1
ATOM 10255 N N . ALA D 1 331 ? 13.410 -14.677 9.520 1.00 36.57 331 ALA D N 1
ATOM 10256 C CA . ALA D 1 331 ? 12.466 -14.686 8.411 1.00 35.96 331 ALA D CA 1
ATOM 10257 C C . ALA D 1 331 ? 11.895 -16.079 8.213 1.00 36.14 331 ALA D C 1
ATOM 10258 O O . ALA D 1 331 ? 10.691 -16.242 8.129 1.00 39.05 331 ALA D O 1
ATOM 10260 N N . LEU D 1 332 ? 12.745 -17.096 8.180 1.00 37.30 332 LEU D N 1
ATOM 10261 C CA . LEU D 1 332 ? 12.249 -18.488 8.015 1.00 37.05 332 LEU D CA 1
ATOM 10262 C C . LEU D 1 332 ? 11.283 -18.877 9.112 1.00 36.45 332 LEU D C 1
ATOM 10263 O O . LEU D 1 332 ? 10.304 -19.573 8.849 1.00 35.88 332 LEU D O 1
ATOM 10268 N N . GLU D 1 333 ? 11.568 -18.398 10.324 1.00 37.44 333 GLU D N 1
ATOM 10269 C CA . GLU D 1 333 ? 10.723 -18.602 11.491 1.00 39.71 333 GLU D CA 1
ATOM 10270 C C . GLU D 1 333 ? 9.361 -17.879 11.419 1.00 40.70 333 GLU D C 1
ATOM 10271 O O . GLU D 1 333 ? 8.318 -18.497 11.655 1.00 39.60 333 GLU D O 1
ATOM 10277 N N . ASP D 1 334 ? 9.369 -16.584 11.104 1.00 41.25 334 ASP D N 1
ATOM 10278 C CA . ASP D 1 334 ? 8.133 -15.801 11.038 1.00 40.68 334 ASP D CA 1
ATOM 10279 C C . ASP D 1 334 ? 7.189 -16.289 9.959 1.00 39.20 334 ASP D C 1
ATOM 10280 O O . ASP D 1 334 ? 5.994 -16.418 10.187 1.00 39.75 334 ASP D O 1
ATOM 10285 N N . VAL D 1 335 ? 7.707 -16.575 8.778 1.00 38.30 335 VAL D N 1
ATOM 10286 C CA . VAL D 1 335 ? 6.842 -17.125 7.735 1.00 39.20 335 VAL D CA 1
ATOM 10287 C C . VAL D 1 335 ? 6.604 -18.634 7.892 1.00 40.15 335 VAL D C 1
ATOM 10288 O O . VAL D 1 335 ? 5.960 -19.237 7.049 1.00 37.63 335 VAL D O 1
ATOM 10292 N N . GLU D 1 336 ? 7.095 -19.226 8.979 1.00 41.08 336 GLU D N 1
ATOM 10293 C CA . GLU D 1 336 ? 6.796 -20.604 9.333 1.00 45.91 336 GLU D CA 1
ATOM 10294 C C . GLU D 1 336 ? 7.307 -21.602 8.326 1.00 43.85 336 GLU D C 1
ATOM 10295 O O . GLU D 1 336 ? 6.689 -22.630 8.113 1.00 43.05 336 GLU D O 1
ATOM 10301 N N . LEU D 1 337 ? 8.459 -21.294 7.732 1.00 45.57 337 LEU D N 1
ATOM 10302 C CA . LEU D 1 337 ? 9.147 -22.223 6.842 1.00 45.35 337 LEU D CA 1
ATOM 10303 C C . LEU D 1 337 ? 10.009 -23.194 7.646 1.00 43.91 337 LEU D C 1
ATOM 10304 O O . LEU D 1 337 ? 10.354 -24.267 7.161 1.00 41.84 337 LEU D O 1
ATOM 10309 N N . ILE D 1 338 ? 10.351 -22.808 8.867 1.00 43.56 338 ILE D N 1
ATOM 10310 C CA . ILE D 1 338 ? 10.943 -23.738 9.836 1.00 47.46 338 ILE D CA 1
ATOM 10311 C C . ILE D 1 338 ? 10.176 -23.620 11.163 1.00 47.50 338 ILE D C 1
ATOM 10312 O O . ILE D 1 338 ? 9.598 -22.568 11.463 1.00 51.02 338 ILE D O 1
ATOM 10318 N N . LYS E 1 2 ? -46.505 -11.396 17.191 1.00 77.87 2 LYS E N 1
ATOM 10319 C CA . LYS E 1 2 ? -47.676 -12.268 17.533 1.00 80.78 2 LYS E CA 1
ATOM 10320 C C . LYS E 1 2 ? -49.019 -11.517 17.516 1.00 81.76 2 LYS E C 1
ATOM 10321 O O . LYS E 1 2 ? -50.067 -12.135 17.331 1.00 85.30 2 LYS E O 1
ATOM 10327 N N . LYS E 1 3 ? -49.007 -10.204 17.728 1.00 75.00 3 LYS E N 1
ATOM 10328 C CA . LYS E 1 3 ? -50.204 -9.411 17.479 1.00 73.22 3 LYS E CA 1
ATOM 10329 C C . LYS E 1 3 ? -50.479 -9.337 15.977 1.00 66.35 3 LYS E C 1
ATOM 10330 O O . LYS E 1 3 ? -49.581 -9.524 15.144 1.00 65.72 3 LYS E O 1
ATOM 10336 N N . VAL E 1 4 ? -51.737 -9.080 15.642 1.00 56.26 4 VAL E N 1
ATOM 10337 C CA . VAL E 1 4 ? -52.079 -8.671 14.308 1.00 53.78 4 VAL E CA 1
ATOM 10338 C C . VAL E 1 4 ? -51.586 -7.231 14.169 1.00 52.25 4 VAL E C 1
ATOM 10339 O O . VAL E 1 4 ? -51.637 -6.468 15.126 1.00 50.00 4 VAL E O 1
ATOM 10343 N N . GLU E 1 5 ? -51.043 -6.883 13.006 1.00 50.28 5 GLU E N 1
ATOM 10344 C CA . GLU E 1 5 ? -50.642 -5.507 12.742 1.00 50.99 5 GLU E CA 1
ATOM 10345 C C . GLU E 1 5 ? -51.423 -4.997 11.552 1.00 48.05 5 GLU E C 1
ATOM 10346 O O . GLU E 1 5 ? -51.731 -5.774 10.655 1.00 49.31 5 GLU E O 1
ATOM 10352 N N . ARG E 1 6 ? -51.752 -3.706 11.576 1.00 45.01 6 ARG E N 1
ATOM 10353 C CA . ARG E 1 6 ? -52.478 -3.022 10.507 1.00 49.39 6 ARG E CA 1
ATOM 10354 C C . ARG E 1 6 ? -51.677 -1.828 10.061 1.00 47.38 6 ARG E C 1
ATOM 10355 O O . ARG E 1 6 ? -51.156 -1.100 10.894 1.00 46.70 6 ARG E O 1
ATOM 10363 N N . PHE E 1 7 ? -51.631 -1.605 8.752 1.00 45.75 7 PHE E N 1
ATOM 10364 C CA . PHE E 1 7 ? -50.976 -0.458 8.188 1.00 44.10 7 PHE E CA 1
ATOM 10365 C C . PHE E 1 7 ? -51.873 0.167 7.144 1.00 47.84 7 PHE E C 1
ATOM 10366 O O . PHE E 1 7 ? -52.523 -0.540 6.369 1.00 44.21 7 PHE E O 1
ATOM 10374 N N . GLU E 1 8 ? -51.892 1.501 7.147 1.00 50.41 8 GLU E N 1
ATOM 10375 C CA . GLU E 1 8 ? -52.563 2.289 6.138 1.00 52.05 8 GLU E CA 1
ATOM 10376 C C . GLU E 1 8 ? -51.529 3.018 5.290 1.00 50.85 8 GLU E C 1
ATOM 10377 O O . GLU E 1 8 ? -50.588 3.626 5.796 1.00 47.57 8 GLU E O 1
ATOM 10383 N N . VAL E 1 9 ? -51.706 2.927 3.982 1.00 52.82 9 VAL E N 1
ATOM 10384 C CA . VAL E 1 9 ? -50.842 3.585 3.026 1.00 51.00 9 VAL E CA 1
ATOM 10385 C C . VAL E 1 9 ? -51.773 4.342 2.108 1.00 49.22 9 VAL E C 1
ATOM 10386 O O . VAL E 1 9 ? -52.881 3.886 1.863 1.00 52.06 9 VAL E O 1
ATOM 10390 N N . PRO E 1 10 ? -51.358 5.518 1.632 1.00 46.89 10 PRO E N 1
ATOM 10391 C CA . PRO E 1 10 ? -52.183 6.190 0.640 1.00 46.35 10 PRO E CA 1
ATOM 10392 C C . PRO E 1 10 ? -52.446 5.299 -0.562 1.00 47.23 10 PRO E C 1
ATOM 10393 O O . PRO E 1 10 ? -51.516 4.751 -1.121 1.00 46.79 10 PRO E O 1
ATOM 10397 N N . ARG E 1 11 ? -53.718 5.154 -0.934 1.00 49.42 11 ARG E N 1
ATOM 10398 C CA . ARG E 1 11 ? -54.148 4.260 -2.012 1.00 48.50 11 ARG E CA 1
ATOM 10399 C C . ARG E 1 11 ? -53.810 4.809 -3.409 1.00 50.45 11 ARG E C 1
ATOM 10400 O O . ARG E 1 11 ? -53.136 4.139 -4.191 1.00 50.34 11 ARG E O 1
ATOM 10408 N N . THR E 1 12 ? -54.283 6.022 -3.711 1.00 49.80 12 THR E N 1
ATOM 10409 C CA . THR E 1 12 ? -54.130 6.622 -5.033 1.00 51.05 12 THR E CA 1
ATOM 10410 C C . THR E 1 12 ? -53.227 7.847 -4.959 1.00 52.94 12 THR E C 1
ATOM 10411 O O . THR E 1 12 ? -53.442 8.740 -4.143 1.00 53.89 12 THR E O 1
ATOM 10415 N N . ILE E 1 13 ? -52.232 7.891 -5.835 1.00 52.04 13 ILE E N 1
ATOM 10416 C CA . ILE E 1 13 ? -51.301 8.995 -5.886 1.00 50.78 13 ILE E CA 1
ATOM 10417 C C . ILE E 1 13 ? -51.325 9.533 -7.309 1.00 54.41 13 ILE E C 1
ATOM 10418 O O . ILE E 1 13 ? -50.862 8.872 -8.247 1.00 52.01 13 ILE E O 1
ATOM 10423 N N . ILE E 1 14 ? -51.905 10.721 -7.456 1.00 56.18 14 ILE E N 1
ATOM 10424 C CA . ILE E 1 14 ? -52.016 11.368 -8.740 1.00 58.34 14 ILE E CA 1
ATOM 10425 C C . ILE E 1 14 ? -51.051 12.528 -8.734 1.00 58.62 14 ILE E C 1
ATOM 10426 O O . ILE E 1 14 ? -51.165 13.448 -7.940 1.00 55.92 14 ILE E O 1
ATOM 10431 N N . PHE E 1 15 ? -50.111 12.472 -9.660 1.00 62.58 15 PHE E N 1
ATOM 10432 C CA . PHE E 1 15 ? -48.938 13.294 -9.605 1.00 63.05 15 PHE E CA 1
ATOM 10433 C C . PHE E 1 15 ? -48.604 13.857 -10.991 1.00 61.81 15 PHE E C 1
ATOM 10434 O O . PHE E 1 15 ? -48.522 13.113 -11.968 1.00 57.99 15 PHE E O 1
ATOM 10442 N N . GLY E 1 16 ? -48.441 15.177 -11.072 1.00 63.94 16 GLY E N 1
ATOM 10443 C CA . GLY E 1 16 ? -47.945 15.822 -12.292 1.00 68.86 16 GLY E CA 1
ATOM 10444 C C . GLY E 1 16 ? -48.542 17.191 -12.577 1.00 70.67 16 GLY E C 1
ATOM 10445 O O . GLY E 1 16 ? -49.341 17.689 -11.787 1.00 67.72 16 GLY E O 1
ATOM 10446 N N . PRO E 1 17 ? -48.159 17.806 -13.718 1.00 70.48 17 PRO E N 1
ATOM 10447 C CA . PRO E 1 17 ? -48.659 19.134 -14.097 1.00 69.72 17 PRO E CA 1
ATOM 10448 C C . PRO E 1 17 ? -50.123 19.079 -14.470 1.00 67.79 17 PRO E C 1
ATOM 10449 O O . PRO E 1 17 ? -50.508 18.268 -15.291 1.00 73.23 17 PRO E O 1
ATOM 10453 N N . GLY E 1 18 ? -50.934 19.928 -13.856 1.00 66.62 18 GLY E N 1
ATOM 10454 C CA . GLY E 1 18 ? -52.368 19.881 -14.054 1.00 62.34 18 GLY E CA 1
ATOM 10455 C C . GLY E 1 18 ? -53.031 18.657 -13.454 1.00 66.42 18 GLY E C 1
ATOM 10456 O O . GLY E 1 18 ? -54.153 18.327 -13.835 1.00 71.39 18 GLY E O 1
ATOM 10457 N N . ALA E 1 19 ? -52.373 17.996 -12.497 1.00 68.02 19 ALA E N 1
ATOM 10458 C CA . ALA E 1 19 ? -52.962 16.829 -11.820 1.00 66.46 19 ALA E CA 1
ATOM 10459 C C . ALA E 1 19 ? -54.277 17.137 -11.089 1.00 64.15 19 ALA E C 1
ATOM 10460 O O . ALA E 1 19 ? -55.112 16.248 -10.901 1.00 62.61 19 ALA E O 1
ATOM 10462 N N . LEU E 1 20 ? -54.456 18.396 -10.694 1.00 63.64 20 LEU E N 1
ATOM 10463 C CA . LEU E 1 20 ? -55.651 18.844 -9.978 1.00 62.79 20 LEU E CA 1
ATOM 10464 C C . LEU E 1 20 ? -56.945 18.517 -10.717 1.00 65.35 20 LEU E C 1
ATOM 10465 O O . LEU E 1 20 ? -57.977 18.302 -10.083 1.00 63.40 20 LEU E O 1
ATOM 10470 N N . GLU E 1 21 ? -56.887 18.464 -12.052 1.00 72.46 21 GLU E N 1
ATOM 10471 C CA . GLU E 1 21 ? -58.081 18.240 -12.882 1.00 73.09 21 GLU E CA 1
ATOM 10472 C C . GLU E 1 21 ? -58.623 16.819 -12.763 1.00 73.14 21 GLU E C 1
ATOM 10473 O O . GLU E 1 21 ? -59.800 16.590 -13.053 1.00 75.12 21 GLU E O 1
ATOM 10479 N N . LYS E 1 22 ? -57.782 15.875 -12.333 1.00 70.94 22 LYS E N 1
ATOM 10480 C CA . LYS E 1 22 ? -58.202 14.473 -12.197 1.00 72.36 22 LYS E CA 1
ATOM 10481 C C . LYS E 1 22 ? -58.847 14.180 -10.840 1.00 70.91 22 LYS E C 1
ATOM 10482 O O . LYS E 1 22 ? -59.304 13.068 -10.610 1.00 73.39 22 LYS E O 1
ATOM 10488 N N . THR E 1 23 ? -58.901 15.171 -9.953 1.00 69.71 23 THR E N 1
ATOM 10489 C CA . THR E 1 23 ? -59.471 14.990 -8.613 1.00 69.53 23 THR E CA 1
ATOM 10490 C C . THR E 1 23 ? -60.757 14.152 -8.605 1.00 72.21 23 THR E C 1
ATOM 10491 O O . THR E 1 23 ? -60.875 13.223 -7.809 1.00 71.12 23 THR E O 1
ATOM 10495 N N . PRO E 1 24 ? -61.719 14.454 -9.501 1.00 78.14 24 PRO E N 1
ATOM 10496 C CA . PRO E 1 24 ? -62.968 13.671 -9.474 1.00 78.20 24 PRO E CA 1
ATOM 10497 C C . PRO E 1 24 ? -62.776 12.148 -9.521 1.00 79.16 24 PRO E C 1
ATOM 10498 O O . PRO E 1 24 ? -63.667 11.406 -9.102 1.00 81.47 24 PRO E O 1
ATOM 10502 N N . GLU E 1 25 ? -61.631 11.689 -10.023 1.00 78.92 25 GLU E N 1
ATOM 10503 C CA . GLU E 1 25 ? -61.363 10.259 -10.143 1.00 77.80 25 GLU E CA 1
ATOM 10504 C C . GLU E 1 25 ? -61.163 9.570 -8.803 1.00 74.29 25 GLU E C 1
ATOM 10505 O O . GLU E 1 25 ? -61.408 8.371 -8.700 1.00 71.96 25 GLU E O 1
ATOM 10511 N N . VAL E 1 26 ? -60.723 10.310 -7.788 1.00 70.94 26 VAL E N 1
ATOM 10512 C CA . VAL E 1 26 ? -60.489 9.720 -6.469 1.00 72.50 26 VAL E CA 1
ATOM 10513 C C . VAL E 1 26 ? -61.547 10.110 -5.434 1.00 76.29 26 VAL E C 1
ATOM 10514 O O . VAL E 1 26 ? -61.421 9.769 -4.258 1.00 76.96 26 VAL E O 1
ATOM 10518 N N . ILE E 1 27 ? -62.599 10.766 -5.860 1.00 84.23 27 ILE E N 1
ATOM 10519 C CA . ILE E 1 27 ? -63.648 11.145 -4.933 1.00 85.92 27 ILE E CA 1
ATOM 10520 C C . ILE E 1 27 ? -64.869 10.260 -5.166 1.00 91.95 27 ILE E C 1
ATOM 10521 O O . ILE E 1 27 ? -65.289 10.088 -6.287 1.00 99.77 27 ILE E O 1
ATOM 10526 N N . PRO E 1 28 ? -65.446 9.675 -4.040 1.00 92.56 28 PRO E N 1
ATOM 10527 C CA . PRO E 1 28 ? -66.620 8.815 -4.288 1.00 99.67 28 PRO E CA 1
ATOM 10528 C C . PRO E 1 28 ? -67.908 9.424 -4.903 1.00 109.28 28 PRO E C 1
ATOM 10529 O O . PRO E 1 28 ? -68.081 10.637 -4.944 1.00 108.57 28 PRO E O 1
ATOM 10533 N N . PRO E 1 29 ? -68.820 8.492 -5.420 1.00 114.75 29 PRO E N 1
ATOM 10534 C CA . PRO E 1 29 ? -69.996 9.034 -6.137 1.00 115.77 29 PRO E CA 1
ATOM 10535 C C . PRO E 1 29 ? -70.909 9.963 -5.401 1.00 116.03 29 PRO E C 1
ATOM 10536 O O . PRO E 1 29 ? -71.257 11.000 -5.931 1.00 110.89 29 PRO E O 1
ATOM 10540 N N . SER E 1 30 ? -71.278 9.608 -4.192 1.00 118.41 30 SER E N 1
ATOM 10541 C CA . SER E 1 30 ? -72.075 10.507 -3.353 1.00 115.80 30 SER E CA 1
ATOM 10542 C C . SER E 1 30 ? -71.302 10.893 -2.085 1.00 108.88 30 SER E C 1
ATOM 10543 O O . SER E 1 30 ? -70.145 10.510 -1.910 1.00 106.52 30 SER E O 1
ATOM 10546 N N . GLY E 1 31 ? -71.946 11.664 -1.213 1.00 107.32 31 GLY E N 1
ATOM 10547 C CA . GLY E 1 31 ? -71.383 12.023 0.087 1.00 103.46 31 GLY E CA 1
ATOM 10548 C C . GLY E 1 31 ? -71.106 13.509 0.183 1.00 103.84 31 GLY E C 1
ATOM 10549 O O . GLY E 1 31 ? -70.749 14.138 -0.809 1.00 102.57 31 GLY E O 1
ATOM 10550 N N . ARG E 1 32 ? -71.280 14.071 1.377 1.00 100.37 32 ARG E N 1
ATOM 10551 C CA . ARG E 1 32 ? -70.943 15.477 1.625 1.00 99.68 32 ARG E CA 1
ATOM 10552 C C . ARG E 1 32 ? -69.434 15.672 1.640 1.00 88.37 32 ARG E C 1
ATOM 10553 O O . ARG E 1 32 ? -68.722 14.940 2.317 1.00 91.27 32 ARG E O 1
ATOM 10561 N N . VAL E 1 33 ? -68.952 16.671 0.914 1.00 79.44 33 VAL E N 1
ATOM 10562 C CA . VAL E 1 33 ? -67.526 16.917 0.817 1.00 77.52 33 VAL E CA 1
ATOM 10563 C C . VAL E 1 33 ? -67.156 18.226 1.504 1.00 80.61 33 VAL E C 1
ATOM 10564 O O . VAL E 1 33 ? -67.621 19.306 1.114 1.00 81.69 33 VAL E O 1
ATOM 10568 N N . LEU E 1 34 ? -66.317 18.114 2.531 1.00 75.56 34 LEU E N 1
ATOM 10569 C CA . LEU E 1 34 ? -65.740 19.268 3.177 1.00 77.90 34 LEU E CA 1
ATOM 10570 C C . LEU E 1 34 ? -64.397 19.561 2.540 1.00 79.57 34 LEU E C 1
ATOM 10571 O O . LEU E 1 34 ? -63.475 18.755 2.640 1.00 86.95 34 LEU E O 1
ATOM 10576 N N . ILE E 1 35 ? -64.283 20.716 1.894 1.00 76.95 35 ILE E N 1
ATOM 10577 C CA . ILE E 1 35 ? -62.989 21.229 1.466 1.00 70.60 35 ILE E CA 1
ATOM 10578 C C . ILE E 1 35 ? -62.491 22.224 2.502 1.00 70.74 35 ILE E C 1
ATOM 10579 O O . ILE E 1 35 ? -63.170 23.198 2.792 1.00 70.93 35 ILE E O 1
ATOM 10584 N N . ILE E 1 36 ? -61.307 21.972 3.058 1.00 70.49 36 ILE E N 1
ATOM 10585 C CA . ILE E 1 36 ? -60.645 22.932 3.923 1.00 66.83 36 ILE E CA 1
ATOM 10586 C C . ILE E 1 36 ? -59.463 23.480 3.139 1.00 68.13 36 ILE E C 1
ATOM 10587 O O . ILE E 1 36 ? -58.748 22.722 2.476 1.00 65.95 36 ILE E O 1
ATOM 10592 N N . THR E 1 37 ? -59.273 24.797 3.199 1.00 66.53 37 THR E N 1
ATOM 10593 C CA . THR E 1 37 ? -58.199 25.455 2.460 1.00 66.89 37 THR E CA 1
ATOM 10594 C C . THR E 1 37 ? -57.656 26.647 3.212 1.00 66.27 37 THR E C 1
ATOM 10595 O O . THR E 1 37 ? -58.136 26.966 4.282 1.00 70.18 37 THR E O 1
ATOM 10599 N N . GLY E 1 38 ? -56.644 27.299 2.649 1.00 70.11 38 GLY E N 1
ATOM 10600 C CA . GLY E 1 38 ? -56.041 28.470 3.278 1.00 73.66 38 GLY E CA 1
ATOM 10601 C C . GLY E 1 38 ? -56.938 29.687 3.208 1.00 73.60 38 GLY E C 1
ATOM 10602 O O . GLY E 1 38 ? -58.152 29.570 3.081 1.00 74.39 38 GLY E O 1
ATOM 10603 N N . LYS E 1 39 ? -56.343 30.865 3.301 1.00 79.50 39 LYS E N 1
ATOM 10604 C CA . LYS E 1 39 ? -57.122 32.108 3.328 1.00 82.56 39 LYS E CA 1
ATOM 10605 C C . LYS E 1 39 ? -56.749 33.127 2.241 1.00 82.88 39 LYS E C 1
ATOM 10606 O O . LYS E 1 39 ? -57.613 33.894 1.821 1.00 91.59 39 LYS E O 1
ATOM 10612 N N . SER E 1 40 ? -55.493 33.145 1.786 1.00 74.72 40 SER E N 1
ATOM 10613 C CA . SER E 1 40 ? -55.105 33.971 0.634 1.00 75.15 40 SER E CA 1
ATOM 10614 C C . SER E 1 40 ? -55.109 33.206 -0.714 1.00 77.39 40 SER E C 1
ATOM 10615 O O . SER E 1 40 ? -56.166 32.948 -1.276 1.00 77.14 40 SER E O 1
ATOM 10618 N N . SER E 1 41 ? -53.933 32.843 -1.219 1.00 79.29 41 SER E N 1
ATOM 10619 C CA . SER E 1 41 ? -53.789 32.316 -2.576 1.00 80.90 41 SER E CA 1
ATOM 10620 C C . SER E 1 41 ? -54.510 30.983 -2.829 1.00 82.73 41 SER E C 1
ATOM 10621 O O . SER E 1 41 ? -54.985 30.735 -3.940 1.00 86.81 41 SER E O 1
ATOM 10624 N N . THR E 1 42 ? -54.611 30.135 -1.811 1.00 75.90 42 THR E N 1
ATOM 10625 C CA . THR E 1 42 ? -55.068 28.764 -2.026 1.00 76.06 42 THR E CA 1
ATOM 10626 C C . THR E 1 42 ? -56.569 28.623 -2.224 1.00 76.54 42 THR E C 1
ATOM 10627 O O . THR E 1 42 ? -57.040 27.520 -2.483 1.00 80.42 42 THR E O 1
ATOM 10631 N N . ARG E 1 43 ? -57.322 29.713 -2.110 1.00 78.10 43 ARG E N 1
ATOM 10632 C CA . ARG E 1 43 ? -58.779 29.637 -2.248 1.00 83.06 43 ARG E CA 1
ATOM 10633 C C . ARG E 1 43 ? -59.176 29.295 -3.695 1.00 77.66 43 ARG E C 1
ATOM 10634 O O . ARG E 1 43 ? -60.103 28.521 -3.927 1.00 80.50 43 ARG E O 1
ATOM 10642 N N . LYS E 1 44 ? -58.496 29.897 -4.665 1.00 74.41 44 LYS E N 1
ATOM 10643 C CA . LYS E 1 44 ? -58.812 29.658 -6.079 1.00 74.70 44 LYS E CA 1
ATOM 10644 C C . LYS E 1 44 ? -58.645 28.189 -6.453 1.00 73.11 44 LYS E C 1
ATOM 10645 O O . LYS E 1 44 ? -59.378 27.669 -7.296 1.00 71.82 44 LYS E O 1
ATOM 10651 N N . TYR E 1 45 ? -57.684 27.526 -5.816 1.00 71.71 45 TYR E N 1
ATOM 10652 C CA . TYR E 1 45 ? -57.463 26.100 -6.028 1.00 69.04 45 TYR E CA 1
ATOM 10653 C C . TYR E 1 45 ? -58.592 25.284 -5.402 1.00 66.78 45 TYR E C 1
ATOM 10654 O O . TYR E 1 45 ? -59.087 24.345 -6.007 1.00 65.22 45 TYR E O 1
ATOM 10663 N N . ALA E 1 46 ? -59.007 25.657 -4.197 1.00 66.94 46 ALA E N 1
ATOM 10664 C CA . ALA E 1 46 ? -60.183 25.066 -3.590 1.00 67.30 46 ALA E CA 1
ATOM 10665 C C . ALA E 1 46 ? -61.381 25.262 -4.506 1.00 71.85 46 ALA E C 1
ATOM 10666 O O . ALA E 1 46 ? -62.124 24.320 -4.763 1.00 75.74 46 ALA E O 1
ATOM 10668 N N . GLU E 1 47 ? -61.552 26.484 -5.008 1.00 79.68 47 GLU E N 1
ATOM 10669 C CA . GLU E 1 47 ? -62.718 26.840 -5.832 1.00 87.92 47 GLU E CA 1
ATOM 10670 C C . GLU E 1 47 ? -62.900 25.886 -7.017 1.00 81.55 47 GLU E C 1
ATOM 10671 O O . GLU E 1 47 ? -64.000 25.384 -7.263 1.00 73.13 47 GLU E O 1
ATOM 10677 N N . ARG E 1 48 ? -61.807 25.633 -7.729 1.00 80.13 48 ARG E N 1
ATOM 10678 C CA . ARG E 1 48 ? -61.813 24.759 -8.903 1.00 84.04 48 ARG E CA 1
ATOM 10679 C C . ARG E 1 48 ? -62.320 23.349 -8.574 1.00 86.12 48 ARG E C 1
ATOM 10680 O O . ARG E 1 48 ? -62.995 22.711 -9.387 1.00 86.35 48 ARG E O 1
ATOM 10688 N N . VAL E 1 49 ? -62.000 22.878 -7.372 1.00 83.73 49 VAL E N 1
ATOM 10689 C CA . VAL E 1 49 ? -62.391 21.546 -6.929 1.00 78.45 49 VAL E CA 1
ATOM 10690 C C . VAL E 1 49 ? -63.905 21.482 -6.714 1.00 78.93 49 VAL E C 1
ATOM 10691 O O . VAL E 1 49 ? -64.542 20.472 -7.028 1.00 82.07 49 VAL E O 1
ATOM 10695 N N . ALA E 1 50 ? -64.481 22.562 -6.196 1.00 76.73 50 ALA E N 1
ATOM 10696 C CA . ALA E 1 50 ? -65.934 22.700 -6.160 1.00 77.08 50 ALA E CA 1
ATOM 10697 C C . ALA E 1 50 ? -66.551 22.518 -7.550 1.00 79.05 50 ALA E C 1
ATOM 10698 O O . ALA E 1 50 ? -67.531 21.785 -7.697 1.00 75.56 50 ALA E O 1
ATOM 10700 N N . GLU E 1 51 ? -65.975 23.183 -8.555 1.00 80.45 51 GLU E N 1
ATOM 10701 C CA . GLU E 1 51 ? -66.442 23.046 -9.935 1.00 88.55 51 GLU E CA 1
ATOM 10702 C C . GLU E 1 51 ? -66.313 21.596 -10.364 1.00 90.35 51 GLU E C 1
ATOM 10703 O O . GLU E 1 51 ? -67.311 20.923 -10.624 1.00 93.65 51 GLU E O 1
ATOM 10709 N N . LEU E 1 52 ? -65.066 21.127 -10.413 1.00 88.51 52 LEU E N 1
ATOM 10710 C CA . LEU E 1 52 ? -64.729 19.833 -10.989 1.00 85.81 52 LEU E CA 1
ATOM 10711 C C . LEU E 1 52 ? -65.565 18.738 -10.367 1.00 86.75 52 LEU E C 1
ATOM 10712 O O . LEU E 1 52 ? -65.996 17.821 -11.063 1.00 79.24 52 LEU E O 1
ATOM 10717 N N . LEU E 1 53 ? -65.775 18.836 -9.054 1.00 91.08 53 LEU E N 1
ATOM 10718 C CA . LEU E 1 53 ? -66.621 17.891 -8.346 1.00 95.25 53 LEU E CA 1
ATOM 10719 C C . LEU E 1 53 ? -68.054 18.207 -8.674 1.00 98.04 53 LEU E C 1
ATOM 10720 O O . LEU E 1 53 ? -68.569 19.257 -8.295 1.00 102.62 53 LEU E O 1
ATOM 10725 N N . LYS E 1 54 ? -68.690 17.298 -9.404 1.00 105.78 54 LYS E N 1
ATOM 10726 C CA . LYS E 1 54 ? -70.096 17.440 -9.733 1.00 109.24 54 LYS E CA 1
ATOM 10727 C C . LYS E 1 54 ? -70.839 18.040 -8.551 1.00 104.17 54 LYS E C 1
ATOM 10728 O O . LYS E 1 54 ? -71.556 19.028 -8.706 1.00 99.86 54 LYS E O 1
ATOM 10734 N N . GLN E 1 55 ? -70.609 17.484 -7.364 1.00 103.29 55 GLN E N 1
ATOM 10735 C CA . GLN E 1 55 ? -71.395 17.833 -6.200 1.00 108.52 55 GLN E CA 1
ATOM 10736 C C . GLN E 1 55 ? -71.038 19.210 -5.649 1.00 113.15 55 GLN E C 1
ATOM 10737 O O . GLN E 1 55 ? -69.913 19.704 -5.807 1.00 118.30 55 GLN E O 1
ATOM 10743 N N . ASN E 1 56 ? -72.026 19.829 -5.013 1.00 111.12 56 ASN E N 1
ATOM 10744 C CA . ASN E 1 56 ? -71.769 20.918 -4.097 1.00 107.15 56 ASN E CA 1
ATOM 10745 C C . ASN E 1 56 ? -70.889 20.371 -2.984 1.00 103.14 56 ASN E C 1
ATOM 10746 O O . ASN E 1 56 ? -71.021 19.226 -2.542 1.00 97.01 56 ASN E O 1
ATOM 10751 N N . CYS E 1 57 ? -69.994 21.223 -2.532 1.00 99.02 57 CYS E N 1
ATOM 10752 C CA . CYS E 1 57 ? -69.073 20.899 -1.484 1.00 97.47 57 CYS E CA 1
ATOM 10753 C C . CYS E 1 57 ? -69.125 22.148 -0.630 1.00 94.37 57 CYS E C 1
ATOM 10754 O O . CYS E 1 57 ? -69.979 23.004 -0.861 1.00 94.35 57 CYS E O 1
ATOM 10757 N N . GLU E 1 58 ? -68.236 22.272 0.343 1.00 90.87 58 GLU E N 1
ATOM 10758 C CA . GLU E 1 58 ? -68.257 23.441 1.204 1.00 92.24 58 GLU E CA 1
ATOM 10759 C C . GLU E 1 58 ? -66.850 23.947 1.434 1.00 87.80 58 GLU E C 1
ATOM 10760 O O . GLU E 1 58 ? -66.126 23.430 2.278 1.00 90.48 58 GLU E O 1
ATOM 10766 N N . ILE E 1 59 ? -66.468 24.957 0.664 1.00 84.74 59 ILE E N 1
ATOM 10767 C CA . ILE E 1 59 ? -65.158 25.567 0.799 1.00 85.72 59 ILE E CA 1
ATOM 10768 C C . ILE E 1 59 ? -65.131 26.382 2.085 1.00 85.47 59 ILE E C 1
ATOM 10769 O O . ILE E 1 59 ? -66.046 27.161 2.348 1.00 90.08 59 ILE E O 1
ATOM 10774 N N . ILE E 1 60 ? -64.076 26.204 2.874 1.00 82.02 60 ILE E N 1
ATOM 10775 C CA . ILE E 1 60 ? -63.966 26.856 4.169 1.00 79.50 60 ILE E CA 1
ATOM 10776 C C . ILE E 1 60 ? -62.506 26.889 4.623 1.00 78.29 60 ILE E C 1
ATOM 10777 O O . ILE E 1 60 ? -61.760 25.930 4.426 1.00 80.01 60 ILE E O 1
ATOM 10782 N N . SER E 1 61 ? -62.104 28.005 5.220 1.00 76.54 61 SER E N 1
ATOM 10783 C CA . SER E 1 61 ? -60.726 28.177 5.661 1.00 75.32 61 SER E CA 1
ATOM 10784 C C . SER E 1 61 ? -60.484 27.448 6.972 1.00 75.50 61 SER E C 1
ATOM 10785 O O . SER E 1 61 ? -61.411 27.266 7.763 1.00 74.00 61 SER E O 1
ATOM 10788 N N . TYR E 1 62 ? -59.236 27.036 7.193 1.00 73.98 62 TYR E N 1
ATOM 10789 C CA . TYR E 1 62 ? -58.828 26.422 8.462 1.00 78.32 62 TYR E CA 1
ATOM 10790 C C . TYR E 1 62 ? -59.034 27.375 9.633 1.00 86.12 62 TYR E C 1
ATOM 10791 O O . TYR E 1 62 ? -59.386 26.956 10.734 1.00 87.27 62 TYR E O 1
ATOM 10800 N N . ASP E 1 63 ? -58.799 28.659 9.363 1.00 92.23 63 ASP E N 1
ATOM 10801 C CA . ASP E 1 63 ? -59.072 29.757 10.288 1.00 89.79 63 ASP E CA 1
ATOM 10802 C C . ASP E 1 63 ? -60.426 29.572 10.973 1.00 85.19 63 ASP E C 1
ATOM 10803 O O . ASP E 1 63 ? -60.536 29.732 12.193 1.00 81.06 63 ASP E O 1
ATOM 10808 N N . GLN E 1 64 ? -61.437 29.210 10.180 1.00 78.27 64 GLN E N 1
ATOM 10809 C CA . GLN E 1 64 ? -62.834 29.226 10.608 1.00 79.42 64 GLN E CA 1
ATOM 10810 C C . GLN E 1 64 ? -63.458 27.847 10.837 1.00 78.91 64 GLN E C 1
ATOM 10811 O O . GLN E 1 64 ? -64.670 27.746 11.032 1.00 73.80 64 GLN E O 1
ATOM 10817 N N . VAL E 1 65 ? -62.668 26.780 10.810 1.00 82.80 65 VAL E N 1
ATOM 10818 C CA . VAL E 1 65 ? -63.262 25.445 10.911 1.00 86.37 65 VAL E CA 1
ATOM 10819 C C . VAL E 1 65 ? -63.745 25.140 12.327 1.00 85.41 65 VAL E C 1
ATOM 10820 O O . VAL E 1 65 ? -62.975 25.179 13.291 1.00 86.72 65 VAL E O 1
ATOM 10824 N N . GLU E 1 66 ? -65.022 24.816 12.446 1.00 81.80 66 GLU E N 1
ATOM 10825 C CA . GLU E 1 66 ? -65.526 24.287 13.691 1.00 86.97 66 GLU E CA 1
ATOM 10826 C C . GLU E 1 66 ? -65.175 22.810 13.632 1.00 86.80 66 GLU E C 1
ATOM 10827 O O . GLU E 1 66 ? -65.605 22.116 12.721 1.00 90.21 66 GLU E O 1
ATOM 10833 N N . LEU E 1 67 ? -64.351 22.339 14.563 1.00 83.20 67 LEU E N 1
ATOM 10834 C CA . LEU E 1 67 ? -63.907 20.941 14.542 1.00 81.00 67 LEU E CA 1
ATOM 10835 C C . LEU E 1 67 ? -65.008 19.955 14.925 1.00 82.94 67 LEU E C 1
ATOM 10836 O O . LEU E 1 67 ? -65.119 18.891 14.320 1.00 81.63 67 LEU E O 1
ATOM 10841 N N . GLU E 1 68 ? -65.816 20.308 15.921 1.00 86.17 68 GLU E N 1
ATOM 10842 C CA . GLU E 1 68 ? -66.833 19.393 16.450 1.00 87.35 68 GLU E CA 1
ATOM 10843 C C . GLU E 1 68 ? -68.078 19.317 15.567 1.00 83.68 68 GLU E C 1
ATOM 10844 O O . GLU E 1 68 ? -68.893 18.410 15.727 1.00 76.59 68 GLU E O 1
ATOM 10850 N N . LYS E 1 69 ? -68.159 20.242 14.620 1.00 87.40 69 LYS E N 1
ATOM 10851 C CA . LYS E 1 69 ? -69.267 20.286 13.689 1.00 97.50 69 LYS E CA 1
ATOM 10852 C C . LYS E 1 69 ? -69.179 19.106 12.756 1.00 97.47 69 LYS E C 1
ATOM 10853 O O . LYS E 1 69 ? -68.183 18.906 12.099 1.00 100.63 69 LYS E O 1
ATOM 10859 N N . PRO E 1 70 ? -70.272 18.345 12.801 1.00 95.92 70 PRO E N 1
ATOM 10860 C CA . PRO E 1 70 ? -70.552 17.146 12.010 1.00 93.70 70 PRO E CA 1
ATOM 10861 C C . PRO E 1 70 ? -71.167 17.555 10.683 1.00 95.69 70 PRO E C 1
ATOM 10862 O O . PRO E 1 70 ? -71.427 18.740 10.470 1.00 93.88 70 PRO E O 1
ATOM 10866 N N . GLY E 1 71 ? -71.385 16.594 9.796 1.00 94.10 71 GLY E N 1
ATOM 10867 C CA . GLY E 1 71 ? -71.929 16.893 8.494 1.00 93.51 71 GLY E CA 1
ATOM 10868 C C . GLY E 1 71 ? -71.227 16.542 7.205 1.00 93.58 71 GLY E C 1
ATOM 10869 O O . GLY E 1 71 ? -71.692 16.949 6.160 1.00 95.03 71 GLY E O 1
ATOM 10870 N N . PHE E 1 72 ? -70.131 15.800 7.254 1.00 88.66 72 PHE E N 1
ATOM 10871 C CA . PHE E 1 72 ? -69.464 15.435 6.031 1.00 81.94 72 PHE E CA 1
ATOM 10872 C C . PHE E 1 72 ? -69.010 14.004 5.883 1.00 76.26 72 PHE E C 1
ATOM 10873 O O . PHE E 1 72 ? -68.632 13.382 6.839 1.00 73.34 72 PHE E O 1
ATOM 10881 N N . ASP E 1 73 ? -69.034 13.505 4.650 1.00 75.95 73 ASP E N 1
ATOM 10882 C CA . ASP E 1 73 ? -68.578 12.139 4.336 1.00 74.61 73 ASP E CA 1
ATOM 10883 C C . ASP E 1 73 ? -67.124 12.059 3.835 1.00 67.87 73 ASP E C 1
ATOM 10884 O O . ASP E 1 73 ? -66.545 10.982 3.746 1.00 64.76 73 ASP E O 1
ATOM 10889 N N . LEU E 1 74 ? -66.542 13.196 3.493 1.00 65.08 74 LEU E N 1
ATOM 10890 C CA . LEU E 1 74 ? -65.204 13.211 2.952 1.00 65.78 74 LEU E CA 1
ATOM 10891 C C . LEU E 1 74 ? -64.579 14.561 3.219 1.00 61.93 74 LEU E C 1
ATOM 10892 O O . LEU E 1 74 ? -65.220 15.585 3.002 1.00 63.40 74 LEU E O 1
ATOM 10897 N N . VAL E 1 75 ? -63.328 14.554 3.671 1.00 54.46 75 VAL E N 1
ATOM 10898 C CA . VAL E 1 75 ? -62.619 15.781 3.962 1.00 57.32 75 VAL E CA 1
ATOM 10899 C C . VAL E 1 75 ? -61.439 15.930 3.020 1.00 59.33 75 VAL E C 1
ATOM 10900 O O . VAL E 1 75 ? -60.597 15.057 2.948 1.00 63.33 75 VAL E O 1
ATOM 10904 N N . ILE E 1 76 ? -61.393 17.048 2.307 1.00 62.04 76 ILE E N 1
ATOM 10905 C CA . ILE E 1 76 ? -60.267 17.401 1.477 1.00 61.05 76 ILE E CA 1
ATOM 10906 C C . ILE E 1 76 ? -59.520 18.499 2.193 1.00 59.35 76 ILE E C 1
ATOM 10907 O O . ILE E 1 76 ? -60.124 19.390 2.783 1.00 64.16 76 ILE E O 1
ATOM 10912 N N . GLY E 1 77 ? -58.203 18.403 2.166 1.00 57.99 77 GLY E N 1
ATOM 10913 C CA . GLY E 1 77 ? -57.342 19.449 2.654 1.00 61.06 77 GLY E CA 1
ATOM 10914 C C . GLY E 1 77 ? -56.636 19.962 1.428 1.00 64.01 77 GLY E C 1
ATOM 10915 O O . GLY E 1 77 ? -55.919 19.206 0.763 1.00 70.78 77 GLY E O 1
ATOM 10916 N N . ILE E 1 78 ? -56.847 21.232 1.103 1.00 64.21 78 ILE E N 1
ATOM 10917 C CA . ILE E 1 78 ? -56.241 21.790 -0.090 1.00 64.82 78 ILE E CA 1
ATOM 10918 C C . ILE E 1 78 ? -55.528 23.096 0.244 1.00 65.24 78 ILE E C 1
ATOM 10919 O O . ILE E 1 78 ? -56.148 24.074 0.632 1.00 65.05 78 ILE E O 1
ATOM 10924 N N . GLY E 1 79 ? -54.204 23.079 0.111 1.00 63.99 79 GLY E N 1
ATOM 10925 C CA . GLY E 1 79 ? -53.376 24.224 0.433 1.00 62.03 79 GLY E CA 1
ATOM 10926 C C . GLY E 1 79 ? -52.000 23.769 0.871 1.00 63.91 79 GLY E C 1
ATOM 10927 O O . GLY E 1 79 ? -51.514 22.723 0.440 1.00 70.01 79 GLY E O 1
ATOM 10928 N N . GLY E 1 80 ? -51.371 24.564 1.725 1.00 61.60 80 GLY E N 1
ATOM 10929 C CA . GLY E 1 80 ? -50.103 24.214 2.333 1.00 61.48 80 GLY E CA 1
ATOM 10930 C C . GLY E 1 80 ? -50.326 23.391 3.584 1.00 60.60 80 GLY E C 1
ATOM 10931 O O . GLY E 1 80 ? -51.427 22.890 3.822 1.00 62.18 80 GLY E O 1
ATOM 10932 N N . GLY E 1 81 ? -49.275 23.262 4.385 1.00 60.87 81 GLY E N 1
ATOM 10933 C CA . GLY E 1 81 ? -49.305 22.449 5.592 1.00 60.91 81 GLY E CA 1
ATOM 10934 C C . GLY E 1 81 ? -50.451 22.718 6.549 1.00 62.59 81 GLY E C 1
ATOM 10935 O O . GLY E 1 81 ? -50.998 21.789 7.132 1.00 66.21 81 GLY E O 1
ATOM 10936 N N . ARG E 1 82 ? -50.820 23.983 6.719 1.00 66.46 82 ARG E N 1
ATOM 10937 C CA . ARG E 1 82 ? -51.796 24.349 7.748 1.00 68.35 82 ARG E CA 1
ATOM 10938 C C . ARG E 1 82 ? -53.225 23.832 7.478 1.00 60.93 82 ARG E C 1
ATOM 10939 O O . ARG E 1 82 ? -53.821 23.203 8.354 1.00 63.45 82 ARG E O 1
ATOM 10947 N N . PRO E 1 83 ? -53.783 24.072 6.277 1.00 59.28 83 PRO E N 1
ATOM 10948 C CA . PRO E 1 83 ? -55.102 23.457 6.018 1.00 55.07 83 PRO E CA 1
ATOM 10949 C C . PRO E 1 83 ? -55.062 21.923 5.972 1.00 54.79 83 PRO E C 1
ATOM 10950 O O . PRO E 1 83 ? -56.015 21.273 6.379 1.00 53.25 83 PRO E O 1
ATOM 10954 N N . LEU E 1 84 ? -53.969 21.344 5.493 1.00 56.76 84 LEU E N 1
ATOM 10955 C CA . LEU E 1 84 ? -53.873 19.882 5.461 1.00 62.14 84 LEU E CA 1
ATOM 10956 C C . LEU E 1 84 ? -53.903 19.261 6.865 1.00 60.30 84 LEU E C 1
ATOM 10957 O O . LEU E 1 84 ? -54.568 18.232 7.078 1.00 55.71 84 LEU E O 1
ATOM 10962 N N . ASP E 1 85 ? -53.209 19.894 7.812 1.00 59.98 85 ASP E N 1
ATOM 10963 C CA . ASP E 1 85 ? -53.244 19.466 9.220 1.00 61.44 85 ASP E CA 1
ATOM 10964 C C . ASP E 1 85 ? -54.664 19.590 9.748 1.00 60.93 85 ASP E C 1
ATOM 10965 O O . ASP E 1 85 ? -55.226 18.646 10.304 1.00 59.05 85 ASP E O 1
ATOM 10970 N N . MET E 1 86 ? -55.260 20.757 9.550 1.00 62.82 86 MET E N 1
ATOM 10971 C CA . MET E 1 86 ? -56.600 20.980 10.057 1.00 63.03 86 MET E CA 1
ATOM 10972 C C . MET E 1 86 ? -57.505 19.889 9.517 1.00 60.14 86 MET E C 1
ATOM 10973 O O . MET E 1 86 ? -58.293 19.306 10.265 1.00 60.72 86 MET E O 1
ATOM 10978 N N . ALA E 1 87 ? -57.352 19.588 8.225 1.00 58.15 87 ALA E N 1
ATOM 10979 C CA . ALA E 1 87 ? -58.150 18.556 7.568 1.00 56.28 87 ALA E CA 1
ATOM 10980 C C . ALA E 1 87 ? -57.968 17.182 8.206 1.00 54.20 87 ALA E C 1
ATOM 10981 O O . ALA E 1 87 ? -58.928 16.412 8.329 1.00 55.33 87 ALA E O 1
ATOM 10983 N N . LYS E 1 88 ? -56.741 16.868 8.603 1.00 54.37 88 LYS E N 1
ATOM 10984 C CA . LYS E 1 88 ? -56.456 15.560 9.216 1.00 54.16 88 LYS E CA 1
ATOM 10985 C C . LYS E 1 88 ? -56.998 15.466 10.643 1.00 54.01 88 LYS E C 1
ATOM 10986 O O . LYS E 1 88 ? -57.438 14.390 11.080 1.00 50.85 88 LYS E O 1
ATOM 10992 N N . VAL E 1 89 ? -56.977 16.588 11.361 1.00 55.24 89 VAL E N 1
ATOM 10993 C CA . VAL E 1 89 ? -57.569 16.639 12.705 1.00 58.96 89 VAL E CA 1
ATOM 10994 C C . VAL E 1 89 ? -59.068 16.390 12.584 1.00 63.34 89 VAL E C 1
ATOM 10995 O O . VAL E 1 89 ? -59.606 15.431 13.157 1.00 64.45 89 VAL E O 1
ATOM 10999 N N . TYR E 1 90 ? -59.731 17.247 11.809 1.00 62.30 90 TYR E N 1
ATOM 11000 C CA . TYR E 1 90 ? -61.154 17.093 11.564 1.00 62.15 90 TYR E CA 1
ATOM 11001 C C . TYR E 1 90 ? -61.484 15.657 11.160 1.00 58.69 90 TYR E C 1
ATOM 11002 O O . TYR E 1 90 ? -62.417 15.046 11.684 1.00 56.53 90 TYR E O 1
ATOM 11011 N N . SER E 1 91 ? -60.704 15.145 10.218 1.00 59.50 91 SER E N 1
ATOM 11012 C CA . SER E 1 91 ? -60.861 13.795 9.712 1.00 62.33 91 SER E CA 1
ATOM 11013 C C . SER E 1 91 ? -60.662 12.759 10.805 1.00 59.22 91 SER E C 1
ATOM 11014 O O . SER E 1 91 ? -61.373 11.758 10.849 1.00 66.39 91 SER E O 1
ATOM 11017 N N . TYR E 1 92 ? -59.687 12.981 11.677 1.00 57.20 92 TYR E N 1
ATOM 11018 C CA . TYR E 1 92 ? -59.456 12.040 12.762 1.00 58.92 92 TYR E CA 1
ATOM 11019 C C . TYR E 1 92 ? -60.640 12.064 13.719 1.00 60.82 92 TYR E C 1
ATOM 11020 O O . TYR E 1 92 ? -61.141 11.009 14.142 1.00 57.90 92 TYR E O 1
ATOM 11029 N N . ILE E 1 93 ? -61.064 13.281 14.056 1.00 59.36 93 ILE E N 1
ATOM 11030 C CA . ILE E 1 93 ? -62.159 13.498 14.986 1.00 61.54 93 ILE E CA 1
ATOM 11031 C C . ILE E 1 93 ? -63.407 12.774 14.478 1.00 62.84 93 ILE E C 1
ATOM 11032 O O . ILE E 1 93 ? -63.968 11.946 15.185 1.00 61.47 93 ILE E O 1
ATOM 11037 N N . HIS E 1 94 ? -63.815 13.053 13.242 1.00 64.81 94 HIS E N 1
ATOM 11038 C CA . HIS E 1 94 ? -65.102 12.556 12.743 1.00 66.00 94 HIS E CA 1
ATOM 11039 C C . HIS E 1 94 ? -65.050 11.213 12.017 1.00 63.07 94 HIS E C 1
ATOM 11040 O O . HIS E 1 94 ? -66.070 10.760 11.505 1.00 57.25 94 HIS E O 1
ATOM 11047 N N . LYS E 1 95 ? -63.870 10.583 12.002 1.00 66.57 95 LYS E N 1
ATOM 11048 C CA . LYS E 1 95 ? -63.659 9.238 11.429 1.00 68.42 95 LYS E CA 1
ATOM 11049 C C . LYS E 1 95 ? -64.059 9.146 9.958 1.00 67.33 95 LYS E C 1
ATOM 11050 O O . LYS E 1 95 ? -64.788 8.241 9.551 1.00 68.90 95 LYS E O 1
ATOM 11056 N N . LYS E 1 96 ? -63.563 10.084 9.165 1.00 67.10 96 LYS E N 1
ATOM 11057 C CA . LYS E 1 96 ? -63.937 10.179 7.763 1.00 68.49 96 LYS E CA 1
ATOM 11058 C C . LYS E 1 96 ? -62.695 10.174 6.880 1.00 62.80 96 LYS E C 1
ATOM 11059 O O . LYS E 1 96 ? -61.655 10.699 7.269 1.00 62.73 96 LYS E O 1
ATOM 11065 N N . PRO E 1 97 ? -62.796 9.567 5.690 1.00 61.04 97 PRO E N 1
ATOM 11066 C CA . PRO E 1 97 ? -61.659 9.509 4.760 1.00 59.26 97 PRO E CA 1
ATOM 11067 C C . PRO E 1 97 ? -61.070 10.891 4.418 1.00 56.15 97 PRO E C 1
ATOM 11068 O O . PRO E 1 97 ? -61.800 11.851 4.205 1.00 53.45 97 PRO E O 1
ATOM 11072 N N . PHE E 1 98 ? -59.749 10.970 4.374 1.00 55.01 98 PHE E N 1
ATOM 11073 C CA . PHE E 1 98 ? -59.054 12.224 4.135 1.00 53.71 98 PHE E CA 1
ATOM 11074 C C . PHE E 1 98 ? -58.331 12.226 2.774 1.00 55.69 98 PHE E C 1
ATOM 11075 O O . PHE E 1 98 ? -57.619 11.266 2.448 1.00 54.73 98 PHE E O 1
ATOM 11083 N N . VAL E 1 99 ? -58.515 13.294 1.986 1.00 50.77 99 VAL E N 1
ATOM 11084 C CA . VAL E 1 99 ? -57.797 13.454 0.728 1.00 50.51 99 VAL E CA 1
ATOM 11085 C C . VAL E 1 99 ? -56.859 14.642 0.814 1.00 51.25 99 VAL E C 1
ATOM 11086 O O . VAL E 1 99 ? -57.279 15.747 1.117 1.00 53.97 99 VAL E O 1
ATOM 11090 N N . ALA E 1 100 ? -55.585 14.389 0.525 1.00 54.29 100 ALA E N 1
ATOM 11091 C CA . ALA E 1 100 ? -54.535 15.395 0.592 1.00 54.93 100 ALA E CA 1
ATOM 11092 C C . ALA E 1 100 ? -54.297 15.991 -0.783 1.00 53.77 100 ALA E C 1
ATOM 11093 O O . ALA E 1 100 ? -53.983 15.272 -1.721 1.00 53.96 100 ALA E O 1
ATOM 11095 N N . ILE E 1 101 ? -54.463 17.305 -0.888 1.00 52.59 101 ILE E N 1
ATOM 11096 C CA . ILE E 1 101 ? -54.260 18.019 -2.127 1.00 50.74 101 ILE E CA 1
ATOM 11097 C C . ILE E 1 101 ? -53.277 19.130 -1.837 1.00 54.03 101 ILE E C 1
ATOM 11098 O O . ILE E 1 101 ? -53.658 20.293 -1.681 1.00 53.82 101 ILE E O 1
ATOM 11103 N N . PRO E 1 102 ? -51.995 18.763 -1.729 1.00 52.32 102 PRO E N 1
ATOM 11104 C CA . PRO E 1 102 ? -51.034 19.775 -1.417 1.00 54.61 102 PRO E CA 1
ATOM 11105 C C . PRO E 1 102 ? -50.881 20.773 -2.565 1.00 61.44 102 PRO E C 1
ATOM 11106 O O . PRO E 1 102 ? -50.834 20.402 -3.749 1.00 63.41 102 PRO E O 1
ATOM 11110 N N . THR E 1 103 ? -50.848 22.036 -2.158 1.00 62.88 103 THR E N 1
ATOM 11111 C CA . THR E 1 103 ? -50.635 23.188 -2.998 1.00 60.46 103 THR E CA 1
ATOM 11112 C C . THR E 1 103 ? -49.195 23.674 -2.821 1.00 59.92 103 THR E C 1
ATOM 11113 O O . THR E 1 103 ? -48.647 24.313 -3.697 1.00 57.93 103 THR E O 1
ATOM 11117 N N . SER E 1 104 ? -48.583 23.374 -1.678 1.00 64.01 104 SER E N 1
ATOM 11118 C CA . SER E 1 104 ? -47.137 23.546 -1.498 1.00 61.72 104 SER E CA 1
ATOM 11119 C C . SER E 1 104 ? -46.510 22.212 -1.084 1.00 59.98 104 SER E C 1
ATOM 11120 O O . SER E 1 104 ? -47.174 21.174 -1.071 1.00 62.69 104 SER E O 1
ATOM 11123 N N . ALA E 1 105 ? -45.229 22.262 -0.737 1.00 55.56 105 ALA E N 1
ATOM 11124 C CA . ALA E 1 105 ? -44.452 21.090 -0.409 1.00 49.85 105 ALA E CA 1
ATOM 11125 C C . ALA E 1 105 ? -43.442 21.470 0.645 1.00 48.72 105 ALA E C 1
ATOM 11126 O O . ALA E 1 105 ? -42.220 21.403 0.426 1.00 46.42 105 ALA E O 1
ATOM 11128 N N . SER E 1 106 ? -43.949 21.886 1.789 1.00 48.59 106 SER E N 1
ATOM 11129 C CA . SER E 1 106 ? -43.089 22.495 2.802 1.00 53.07 106 SER E CA 1
ATOM 11130 C C . SER E 1 106 ? -42.436 21.441 3.684 1.00 51.30 106 SER E C 1
ATOM 11131 O O . SER E 1 106 ? -41.347 21.657 4.206 1.00 53.66 106 SER E O 1
ATOM 11134 N N . HIS E 1 107 ? -43.117 20.310 3.854 1.00 51.86 107 HIS E N 1
ATOM 11135 C CA . HIS E 1 107 ? -42.632 19.213 4.683 1.00 49.91 107 HIS E CA 1
ATOM 11136 C C . HIS E 1 107 ? -43.394 17.934 4.351 1.00 48.56 107 HIS E C 1
ATOM 11137 O O . HIS E 1 107 ? -44.291 17.950 3.505 1.00 47.12 107 HIS E O 1
ATOM 11144 N N . ASP E 1 108 ? -43.038 16.836 5.019 1.00 48.48 108 ASP E N 1
ATOM 11145 C CA . ASP E 1 108 ? -43.536 15.505 4.640 1.00 50.55 108 ASP E CA 1
ATOM 11146 C C . ASP E 1 108 ? -44.970 15.239 5.132 1.00 49.29 108 ASP E C 1
ATOM 11147 O O . ASP E 1 108 ? -45.537 14.179 4.874 1.00 51.26 108 ASP E O 1
ATOM 11152 N N . GLY E 1 109 ? -45.535 16.209 5.845 1.00 47.60 109 GLY E N 1
ATOM 11153 C CA . GLY E 1 109 ? -46.952 16.235 6.179 1.00 45.05 109 GLY E CA 1
ATOM 11154 C C . GLY E 1 109 ? -47.902 16.198 4.992 1.00 48.31 109 GLY E C 1
ATOM 11155 O O . GLY E 1 109 ? -49.082 15.875 5.153 1.00 49.99 109 GLY E O 1
ATOM 11156 N N . ILE E 1 110 ? -47.428 16.537 3.794 1.00 48.93 110 ILE E N 1
ATOM 11157 C CA . ILE E 1 110 ? -48.309 16.462 2.616 1.00 48.95 110 ILE E CA 1
ATOM 11158 C C . ILE E 1 110 ? -48.727 15.032 2.271 1.00 50.61 110 ILE E C 1
ATOM 11159 O O . ILE E 1 110 ? -49.700 14.853 1.539 1.00 56.95 110 ILE E O 1
ATOM 11164 N N . ALA E 1 111 ? -48.019 14.022 2.792 1.00 47.13 111 ALA E N 1
ATOM 11165 C CA . ALA E 1 111 ? -48.377 12.624 2.529 1.00 47.32 111 ALA E CA 1
ATOM 11166 C C . ALA E 1 111 ? -48.400 11.732 3.755 1.00 47.51 111 ALA E C 1
ATOM 11167 O O . ALA E 1 111 ? -48.676 10.519 3.645 1.00 45.71 111 ALA E O 1
ATOM 11169 N N . SER E 1 112 ? -48.119 12.319 4.917 1.00 46.86 112 SER E N 1
ATOM 11170 C CA . SER E 1 112 ? -48.144 11.587 6.167 1.00 46.30 112 SER E CA 1
ATOM 11171 C C . SER E 1 112 ? -49.545 11.624 6.770 1.00 46.11 112 SER E C 1
ATOM 11172 O O . SER E 1 112 ? -50.398 12.366 6.303 1.00 46.11 112 SER E O 1
ATOM 11175 N N . PRO E 1 113 ? -49.795 10.792 7.791 1.00 46.66 113 PRO E N 1
ATOM 11176 C CA . PRO E 1 113 ? -51.064 10.871 8.526 1.00 48.15 113 PRO E CA 1
ATOM 11177 C C . PRO E 1 113 ? -51.014 11.782 9.768 1.00 45.73 113 PRO E C 1
ATOM 11178 O O . PRO E 1 113 ? -52.027 11.949 10.446 1.00 47.52 113 PRO E O 1
ATOM 11182 N N . TYR E 1 114 ? -49.859 12.363 10.047 1.00 43.12 114 TYR E N 1
ATOM 11183 C CA . TYR E 1 114 ? -49.648 13.143 11.255 1.00 46.09 114 TYR E CA 1
ATOM 11184 C C . TYR E 1 114 ? -49.711 14.648 11.007 1.00 49.74 114 TYR E C 1
ATOM 11185 O O . TYR E 1 114 ? -49.569 15.142 9.884 1.00 48.88 114 TYR E O 1
ATOM 11194 N N . VAL E 1 115 ? -49.938 15.374 12.089 1.00 52.05 115 VAL E N 1
ATOM 11195 C CA . VAL E 1 115 ? -50.017 16.814 12.055 1.00 48.72 115 VAL E CA 1
ATOM 11196 C C . VAL E 1 115 ? -48.889 17.315 12.931 1.00 46.86 115 VAL E C 1
ATOM 11197 O O . VAL E 1 115 ? -48.231 16.524 13.595 1.00 47.77 115 VAL E O 1
ATOM 11201 N N . SER E 1 116 ? -48.676 18.623 12.936 1.00 44.97 116 SER E N 1
ATOM 11202 C CA . SER E 1 116 ? -47.594 19.222 13.684 1.00 45.87 116 SER E CA 1
ATOM 11203 C C . SER E 1 116 ? -47.605 18.735 15.134 1.00 47.61 116 SER E C 1
ATOM 11204 O O . SER E 1 116 ? -48.648 18.358 15.672 1.00 43.58 116 SER E O 1
ATOM 11207 N N . PHE E 1 117 ? -46.427 18.702 15.747 1.00 50.57 117 PHE E N 1
ATOM 11208 C CA . PHE E 1 117 ? -46.325 18.322 17.140 1.00 56.20 117 PHE E CA 1
ATOM 11209 C C . PHE E 1 117 ? -47.252 19.206 17.980 1.00 61.65 117 PHE E C 1
ATOM 11210 O O . PHE E 1 117 ? -48.136 18.714 18.699 1.00 61.25 117 PHE E O 1
ATOM 11218 N N . SER E 1 118 ? -47.051 20.516 17.852 1.00 63.78 118 SER E N 1
ATOM 11219 C CA . SER E 1 118 ? -47.857 21.516 18.553 1.00 64.03 118 SER E CA 1
ATOM 11220 C C . SER E 1 118 ? -49.363 21.207 18.470 1.00 61.68 118 SER E C 1
ATOM 11221 O O . SER E 1 118 ? -50.067 21.235 19.474 1.00 65.43 118 SER E O 1
ATOM 11224 N N . LEU E 1 119 ? -49.829 20.876 17.272 1.00 62.82 119 LEU E N 1
ATOM 11225 C CA . LEU E 1 119 ? -51.241 20.594 17.011 1.00 63.48 119 LEU E CA 1
ATOM 11226 C C . LEU E 1 119 ? -51.684 19.263 17.640 1.00 62.58 119 LEU E C 1
ATOM 11227 O O . LEU E 1 119 ? -52.831 19.127 18.085 1.00 55.14 119 LEU E O 1
ATOM 11232 N N . THR E 1 120 ? -50.778 18.283 17.664 1.00 65.36 120 THR E N 1
ATOM 11233 C CA . THR E 1 120 ? -51.052 16.987 18.294 1.00 68.38 120 THR E CA 1
ATOM 11234 C C . THR E 1 120 ? -51.328 17.181 19.786 1.00 72.41 120 THR E C 1
ATOM 11235 O O . THR E 1 120 ? -52.149 16.468 20.362 1.00 72.78 120 THR E O 1
ATOM 11239 N N . GLN E 1 121 ? -50.664 18.163 20.396 1.00 77.31 121 GLN E N 1
ATOM 11240 C CA . GLN E 1 121 ? -50.883 18.486 21.814 1.00 81.84 121 GLN E CA 1
ATOM 11241 C C . GLN E 1 121 ? -52.276 19.057 22.030 1.00 82.77 121 GLN E C 1
ATOM 11242 O O . GLN E 1 121 ? -53.062 18.496 22.803 1.00 74.60 121 GLN E O 1
ATOM 11248 N N . ARG E 1 122 ? -52.570 20.159 21.328 1.00 81.39 122 ARG E N 1
ATOM 11249 C CA . ARG E 1 122 ? -53.842 20.890 21.472 1.00 82.10 122 ARG E CA 1
ATOM 11250 C C . ARG E 1 122 ? -55.079 20.017 21.399 1.00 77.75 122 ARG E C 1
ATOM 11251 O O . ARG E 1 122 ? -56.103 20.346 21.997 1.00 70.90 122 ARG E O 1
ATOM 11259 N N . PHE E 1 123 ? -54.995 18.933 20.635 1.00 74.66 123 PHE E N 1
ATOM 11260 C CA . PHE E 1 123 ? -56.141 18.066 20.410 1.00 73.42 123 PHE E CA 1
ATOM 11261 C C . PHE E 1 123 ? -55.871 16.630 20.864 1.00 72.00 123 PHE E C 1
ATOM 11262 O O . PHE E 1 123 ? -56.522 15.694 20.400 1.00 74.94 123 PHE E O 1
ATOM 11270 N N . SER E 1 124 ? -54.929 16.469 21.795 1.00 73.58 124 SER E N 1
ATOM 11271 C CA . SER E 1 124 ? -54.624 15.165 22.404 1.00 73.06 124 SER E CA 1
ATOM 11272 C C . SER E 1 124 ? -55.823 14.622 23.177 1.00 75.08 124 SER E C 1
ATOM 11273 O O . SER E 1 124 ? -55.955 13.411 23.378 1.00 77.95 124 SER E O 1
ATOM 11276 N N . LYS E 1 125 ? -56.689 15.529 23.616 1.00 76.27 125 LYS E N 1
ATOM 11277 C CA . LYS E 1 125 ? -57.999 15.173 24.127 1.00 78.37 125 LYS E CA 1
ATOM 11278 C C . LYS E 1 125 ? -58.609 14.000 23.346 1.00 78.96 125 LYS E C 1
ATOM 11279 O O . LYS E 1 125 ? -59.067 13.010 23.926 1.00 78.40 125 LYS E O 1
ATOM 11285 N N . TYR E 1 126 ? -58.587 14.111 22.022 1.00 76.11 126 TYR E N 1
ATOM 11286 C CA . TYR E 1 126 ? -59.251 13.142 21.157 1.00 70.34 126 TYR E CA 1
ATOM 11287 C C . TYR E 1 126 ? -58.528 11.806 20.983 1.00 66.37 126 TYR E C 1
ATOM 11288 O O . TYR E 1 126 ? -59.131 10.825 20.550 1.00 67.06 126 TYR E O 1
ATOM 11297 N N . GLY E 1 127 ? -57.251 11.764 21.344 1.00 66.22 127 GLY E N 1
ATOM 11298 C CA . GLY E 1 127 ? -56.389 10.613 21.063 1.00 65.13 127 GLY E CA 1
ATOM 11299 C C . GLY E 1 127 ? -55.235 11.122 20.228 1.00 64.81 127 GLY E C 1
ATOM 11300 O O . GLY E 1 127 ? -55.058 12.342 20.096 1.00 58.12 127 GLY E O 1
ATOM 11301 N N . LYS E 1 128 ? -54.446 10.211 19.662 1.00 68.05 128 LYS E N 1
ATOM 11302 C CA . LYS E 1 128 ? -53.358 10.633 18.778 1.00 73.76 128 LYS E CA 1
ATOM 11303 C C . LYS E 1 128 ? -53.952 10.974 17.414 1.00 69.49 128 LYS E C 1
ATOM 11304 O O . LYS E 1 128 ? -54.538 10.109 16.765 1.00 69.06 128 LYS E O 1
ATOM 11310 N N . ILE E 1 129 ? -53.783 12.200 16.984 1.00 61.76 129 ILE E N 1
ATOM 11311 C CA . ILE E 1 129 ? -54.335 12.589 15.733 1.00 61.64 129 ILE E CA 1
ATOM 11312 C C . ILE E 1 129 ? -53.557 11.914 14.622 1.00 56.46 129 ILE E C 1
ATOM 11313 O O . ILE E 1 129 ? -52.392 12.158 14.432 1.00 56.30 129 ILE E O 1
ATOM 11318 N N . SER E 1 130 ? -54.255 11.068 13.895 1.00 51.72 130 SER E N 1
ATOM 11319 C CA . SER E 1 130 ? -53.684 10.330 12.811 1.00 52.27 130 SER E CA 1
ATOM 11320 C C . SER E 1 130 ? -54.698 10.019 11.715 1.00 52.67 130 SER E C 1
ATOM 11321 O O . SER E 1 130 ? -55.575 9.211 11.913 1.00 51.11 130 SER E O 1
ATOM 11324 N N . SER E 1 131 ? -54.559 10.657 10.560 1.00 50.71 131 SER E N 1
ATOM 11325 C CA . SER E 1 131 ? -55.442 10.419 9.411 1.00 49.51 131 SER E CA 1
ATOM 11326 C C . SER E 1 131 ? -54.606 10.160 8.187 1.00 48.83 131 SER E C 1
ATOM 11327 O O . SER E 1 131 ? -54.014 11.056 7.652 1.00 47.33 131 SER E O 1
ATOM 11330 N N . SER E 1 132 ? -54.588 8.937 7.727 1.00 45.90 132 SER E N 1
ATOM 11331 C CA . SER E 1 132 ? -53.816 8.616 6.552 1.00 44.11 132 SER E CA 1
ATOM 11332 C C . SER E 1 132 ? -54.603 9.040 5.337 1.00 45.03 132 SER E C 1
ATOM 11333 O O . SER E 1 132 ? -55.762 8.623 5.170 1.00 41.28 132 SER E O 1
ATOM 11336 N N . PRO E 1 133 ? -53.983 9.865 4.479 1.00 44.66 133 PRO E N 1
ATOM 11337 C CA . PRO E 1 133 ? -54.710 10.251 3.293 1.00 47.15 133 PRO E CA 1
ATOM 11338 C C . PRO E 1 133 ? -54.994 9.029 2.401 1.00 48.95 133 PRO E C 1
ATOM 11339 O O . PRO E 1 133 ? -54.076 8.310 2.033 1.00 48.50 133 PRO E O 1
ATOM 11343 N N . VAL E 1 134 ? -56.277 8.800 2.120 1.00 52.60 134 VAL E N 1
ATOM 11344 C CA . VAL E 1 134 ? -56.750 7.781 1.176 1.00 53.49 134 VAL E CA 1
ATOM 11345 C C . VAL E 1 134 ? -56.184 8.058 -0.211 1.00 51.62 134 VAL E C 1
ATOM 11346 O O . VAL E 1 134 ? -55.969 7.135 -1.005 1.00 47.48 134 VAL E O 1
ATOM 11350 N N . ALA E 1 135 ? -55.950 9.336 -0.497 1.00 50.73 135 ALA E N 1
ATOM 11351 C CA . ALA E 1 135 ? -55.408 9.739 -1.773 1.00 48.76 135 ALA E CA 1
ATOM 11352 C C . ALA E 1 135 ? -54.627 11.042 -1.685 1.00 47.89 135 ALA E C 1
ATOM 11353 O O . ALA E 1 135 ? -54.837 11.855 -0.798 1.00 43.82 135 ALA E O 1
ATOM 11355 N N . ILE E 1 136 ? -53.700 11.200 -2.622 1.00 49.09 136 ILE E N 1
ATOM 11356 C CA . ILE E 1 136 ? -52.883 12.383 -2.739 1.00 49.61 136 ILE E CA 1
ATOM 11357 C C . ILE E 1 136 ? -52.881 12.849 -4.187 1.00 50.27 136 ILE E C 1
ATOM 11358 O O . ILE E 1 136 ? -52.620 12.076 -5.106 1.00 42.18 136 ILE E O 1
ATOM 11363 N N . ILE E 1 137 ? -53.181 14.134 -4.352 1.00 54.54 137 ILE E N 1
ATOM 11364 C CA . ILE E 1 137 ? -53.248 14.792 -5.635 1.00 51.78 137 ILE E CA 1
ATOM 11365 C C . ILE E 1 137 ? -52.269 15.947 -5.566 1.00 50.97 137 ILE E C 1
ATOM 11366 O O . ILE E 1 137 ? -52.593 17.006 -5.056 1.00 50.83 137 ILE E O 1
ATOM 11371 N N . ALA E 1 138 ? -51.054 15.707 -6.045 1.00 52.55 138 ALA E N 1
ATOM 11372 C CA . ALA E 1 138 ? -50.013 16.715 -6.069 1.00 56.23 138 ALA E CA 1
ATOM 11373 C C . ALA E 1 138 ? -49.845 17.241 -7.503 1.00 60.46 138 ALA E C 1
ATOM 11374 O O . ALA E 1 138 ? -49.261 16.588 -8.368 1.00 59.54 138 ALA E O 1
ATOM 11376 N N . ASP E 1 139 ? -50.393 18.431 -7.727 1.00 64.51 139 ASP E N 1
ATOM 11377 C CA . ASP E 1 139 ? -50.320 19.119 -8.995 1.00 59.25 139 ASP E CA 1
ATOM 11378 C C . ASP E 1 139 ? -49.099 19.997 -8.979 1.00 60.03 139 ASP E C 1
ATOM 11379 O O . ASP E 1 139 ? -49.109 21.068 -8.393 1.00 63.05 139 ASP E O 1
ATOM 11384 N N . THR E 1 140 ? -48.044 19.536 -9.638 1.00 64.33 140 THR E N 1
ATOM 11385 C CA . THR E 1 140 ? -46.758 20.223 -9.629 1.00 64.78 140 THR E CA 1
ATOM 11386 C C . THR E 1 140 ? -46.734 21.579 -10.348 1.00 64.62 140 THR E C 1
ATOM 11387 O O . THR E 1 140 ? -45.788 22.339 -10.162 1.00 58.58 140 THR E O 1
ATOM 11391 N N . SER E 1 141 ? -47.739 21.871 -11.178 1.00 70.00 141 SER E N 1
ATOM 11392 C CA . SER E 1 141 ? -47.870 23.208 -11.780 1.00 73.96 141 SER E CA 1
ATOM 11393 C C . SER E 1 141 ? -48.161 24.214 -10.662 1.00 75.11 141 SER E C 1
ATOM 11394 O O . SER E 1 141 ? -47.462 25.224 -10.518 1.00 72.63 141 SER E O 1
ATOM 11397 N N . ILE E 1 142 ? -49.183 23.899 -9.867 1.00 72.95 142 ILE E N 1
ATOM 11398 C CA . ILE E 1 142 ? -49.581 24.699 -8.709 1.00 71.62 142 ILE E CA 1
ATOM 11399 C C . ILE E 1 142 ? -48.432 24.834 -7.720 1.00 69.22 142 ILE E C 1
ATOM 11400 O O . ILE E 1 142 ? -48.001 25.940 -7.387 1.00 74.21 142 ILE E O 1
ATOM 11405 N N . ILE E 1 143 ? -47.913 23.700 -7.278 1.00 64.07 143 ILE E N 1
ATOM 11406 C CA . ILE E 1 143 ? -46.867 23.681 -6.254 1.00 61.07 143 ILE E CA 1
ATOM 11407 C C . ILE E 1 143 ? -45.681 24.578 -6.626 1.00 61.77 143 ILE E C 1
ATOM 11408 O O . ILE E 1 143 ? -45.004 25.119 -5.745 1.00 56.92 143 ILE E O 1
ATOM 11413 N N . LEU E 1 144 ? -45.452 24.757 -7.927 1.00 71.52 144 LEU E N 1
ATOM 11414 C CA . LEU E 1 144 ? -44.351 25.595 -8.427 1.00 75.72 144 LEU E CA 1
ATOM 11415 C C . LEU E 1 144 ? -44.570 27.090 -8.141 1.00 77.34 144 LEU E C 1
ATOM 11416 O O . LEU E 1 144 ? -43.613 27.878 -8.112 1.00 74.12 144 LEU E O 1
ATOM 11421 N N . SER E 1 145 ? -45.825 27.469 -7.909 1.00 77.14 145 SER E N 1
ATOM 11422 C CA . SER E 1 145 ? -46.160 28.842 -7.575 1.00 83.29 145 SER E CA 1
ATOM 11423 C C . SER E 1 145 ? -45.955 29.151 -6.090 1.00 87.54 145 SER E C 1
ATOM 11424 O O . SER E 1 145 ? -46.142 30.295 -5.666 1.00 92.41 145 SER E O 1
ATOM 11427 N N . ALA E 1 146 ? -45.546 28.151 -5.320 1.00 87.19 146 ALA E N 1
ATOM 11428 C CA . ALA E 1 146 ? -45.339 28.272 -3.873 1.00 82.44 146 ALA E CA 1
ATOM 11429 C C . ALA E 1 146 ? -44.152 29.063 -3.429 1.00 75.97 146 ALA E C 1
ATOM 11430 O O . ALA E 1 146 ? -43.189 29.177 -4.142 1.00 75.90 146 ALA E O 1
ATOM 11432 N N . PRO E 1 147 ? -44.253 29.606 -2.160 1.00 71.01 147 PRO E N 1
ATOM 11433 C CA . PRO E 1 147 ? -43.094 30.394 -1.746 1.00 70.95 147 PRO E CA 1
ATOM 11434 C C . PRO E 1 147 ? -41.849 29.589 -1.822 1.00 74.80 147 PRO E C 1
ATOM 11435 O O . PRO E 1 147 ? -41.797 28.483 -1.365 1.00 76.82 147 PRO E O 1
ATOM 11439 N N . SER E 1 148 ? -40.823 30.180 -2.396 1.00 79.04 148 SER E N 1
ATOM 11440 C CA . SER E 1 148 ? -39.573 29.496 -2.599 1.00 78.07 148 SER E CA 1
ATOM 11441 C C . SER E 1 148 ? -39.006 29.081 -1.275 1.00 75.41 148 SER E C 1
ATOM 11442 O O . SER E 1 148 ? -38.502 27.997 -1.107 1.00 79.09 148 SER E O 1
ATOM 11445 N N . ARG E 1 149 ? -39.116 29.972 -0.326 1.00 77.97 149 ARG E N 1
ATOM 11446 C CA . ARG E 1 149 ? -38.699 29.757 1.069 1.00 73.85 149 ARG E CA 1
ATOM 11447 C C . ARG E 1 149 ? -39.276 28.472 1.689 1.00 71.24 149 ARG E C 1
ATOM 11448 O O . ARG E 1 149 ? -38.558 27.723 2.367 1.00 61.11 149 ARG E O 1
ATOM 11456 N N . LEU E 1 150 ? -40.572 28.247 1.460 1.00 64.91 150 LEU E N 1
ATOM 11457 C CA . LEU E 1 150 ? -41.261 27.060 1.944 1.00 63.98 150 LEU E CA 1
ATOM 11458 C C . LEU E 1 150 ? -40.884 25.813 1.131 1.00 67.28 150 LEU E C 1
ATOM 11459 O O . LEU E 1 150 ? -40.655 24.752 1.705 1.00 68.20 150 LEU E O 1
ATOM 11464 N N . LEU E 1 151 ? -40.805 25.942 -0.192 1.00 67.79 151 LEU E N 1
ATOM 11465 C CA . LEU E 1 151 ? -40.313 24.852 -1.043 1.00 64.62 151 LEU E CA 1
ATOM 11466 C C . LEU E 1 151 ? -38.917 24.434 -0.616 1.00 63.21 151 LEU E C 1
ATOM 11467 O O . LEU E 1 151 ? -38.612 23.250 -0.534 1.00 70.09 151 LEU E O 1
ATOM 11472 N N . LYS E 1 152 ? -38.068 25.412 -0.341 1.00 67.24 152 LYS E N 1
ATOM 11473 C CA . LYS E 1 152 ? -36.713 25.142 0.137 1.00 68.23 152 LYS E CA 1
ATOM 11474 C C . LYS E 1 152 ? -36.723 24.390 1.472 1.00 63.81 152 LYS E C 1
ATOM 11475 O O . LYS E 1 152 ? -35.863 23.550 1.725 1.00 62.18 152 LYS E O 1
ATOM 11481 N N . ALA E 1 153 ? -37.702 24.714 2.314 1.00 62.87 153 ALA E N 1
ATOM 11482 C CA . ALA E 1 153 ? -37.874 24.083 3.616 1.00 60.99 153 ALA E CA 1
ATOM 11483 C C . ALA E 1 153 ? -38.302 22.616 3.484 1.00 62.80 153 ALA E C 1
ATOM 11484 O O . ALA E 1 153 ? -38.018 21.800 4.365 1.00 61.82 153 ALA E O 1
ATOM 11486 N N . GLY E 1 154 ? -38.992 22.296 2.391 1.00 56.64 154 GLY E N 1
ATOM 11487 C CA . GLY E 1 154 ? -39.295 20.920 2.039 1.00 53.98 154 GLY E CA 1
ATOM 11488 C C . GLY E 1 154 ? -38.037 20.094 2.015 1.00 51.01 154 GLY E C 1
ATOM 11489 O O . GLY E 1 154 ? -37.984 19.023 2.607 1.00 47.82 154 GLY E O 1
ATOM 11490 N N . ILE E 1 155 ? -37.005 20.619 1.366 1.00 50.02 155 ILE E N 1
ATOM 11491 C CA . ILE E 1 155 ? -35.744 19.904 1.272 1.00 48.37 155 ILE E CA 1
ATOM 11492 C C . ILE E 1 155 ? -35.135 19.847 2.667 1.00 49.85 155 ILE E C 1
ATOM 11493 O O . ILE E 1 155 ? -34.460 18.875 3.031 1.00 52.33 155 ILE E O 1
ATOM 11498 N N . GLY E 1 156 ? -35.365 20.900 3.444 1.00 48.93 156 GLY E N 1
ATOM 11499 C CA . GLY E 1 156 ? -34.958 20.917 4.844 1.00 48.74 156 GLY E CA 1
ATOM 11500 C C . GLY E 1 156 ? -35.510 19.722 5.614 1.00 48.28 156 GLY E C 1
ATOM 11501 O O . GLY E 1 156 ? -34.757 18.981 6.257 1.00 46.60 156 GLY E O 1
ATOM 11502 N N . ASP E 1 157 ? -36.821 19.527 5.526 1.00 45.03 157 ASP E N 1
ATOM 11503 C CA . ASP E 1 157 ? -37.493 18.467 6.259 1.00 49.14 157 ASP E CA 1
ATOM 11504 C C . ASP E 1 157 ? -36.914 17.095 5.843 1.00 51.55 157 ASP E C 1
ATOM 11505 O O . ASP E 1 157 ? -36.764 16.209 6.674 1.00 48.75 157 ASP E O 1
ATOM 11510 N N . LEU E 1 158 ? -36.568 16.961 4.560 1.00 53.64 158 LEU E N 1
ATOM 11511 C CA . LEU E 1 158 ? -35.943 15.756 4.016 1.00 52.63 158 LEU E CA 1
ATOM 11512 C C . LEU E 1 158 ? -34.519 15.536 4.535 1.00 53.84 158 LEU E C 1
ATOM 11513 O O . LEU E 1 158 ? -34.054 14.386 4.630 1.00 50.36 158 LEU E O 1
ATOM 11518 N N . LEU E 1 159 ? -33.806 16.614 4.847 1.00 49.86 159 LEU E N 1
ATOM 11519 C CA . LEU E 1 159 ? -32.435 16.434 5.312 1.00 53.82 159 LEU E CA 1
ATOM 11520 C C . LEU E 1 159 ? -32.381 15.660 6.614 1.00 48.83 159 LEU E C 1
ATOM 11521 O O . LEU E 1 159 ? -31.389 15.015 6.892 1.00 49.31 159 LEU E O 1
ATOM 11526 N N . GLY E 1 160 ? -33.448 15.703 7.406 1.00 47.72 160 GLY E N 1
ATOM 11527 C CA . GLY E 1 160 ? -33.455 15.007 8.687 1.00 47.29 160 GLY E CA 1
ATOM 11528 C C . GLY E 1 160 ? -33.489 13.485 8.642 1.00 45.72 160 GLY E C 1
ATOM 11529 O O . GLY E 1 160 ? -33.147 12.845 9.627 1.00 48.60 160 GLY E O 1
ATOM 11530 N N . LYS E 1 161 ? -33.871 12.903 7.505 1.00 44.97 161 LYS E N 1
ATOM 11531 C CA . LYS E 1 161 ? -34.179 11.465 7.435 1.00 45.87 161 LYS E CA 1
ATOM 11532 C C . LYS E 1 161 ? -32.995 10.561 7.760 1.00 45.79 161 LYS E C 1
ATOM 11533 O O . LYS E 1 161 ? -33.150 9.478 8.338 1.00 43.51 161 LYS E O 1
ATOM 11539 N N . ILE E 1 162 ? -31.805 10.994 7.380 1.00 45.77 162 ILE E N 1
ATOM 11540 C CA . ILE E 1 162 ? -30.613 10.247 7.730 1.00 46.51 162 ILE E CA 1
ATOM 11541 C C . ILE E 1 162 ? -30.513 10.074 9.260 1.00 46.85 162 ILE E C 1
ATOM 11542 O O . ILE E 1 162 ? -30.139 9.011 9.746 1.00 49.40 162 ILE E O 1
ATOM 11547 N N . ILE E 1 163 ? -30.880 11.107 10.013 1.00 46.75 163 ILE E N 1
ATOM 11548 C CA . ILE E 1 163 ? -30.832 11.055 11.472 1.00 46.51 163 ILE E CA 1
ATOM 11549 C C . ILE E 1 163 ? -31.989 10.239 12.003 1.00 43.70 163 ILE E C 1
ATOM 11550 O O . ILE E 1 163 ? -31.813 9.441 12.920 1.00 43.52 163 ILE E O 1
ATOM 11555 N N . ALA E 1 164 ? -33.177 10.461 11.449 1.00 42.81 164 ALA E N 1
ATOM 11556 C CA . ALA E 1 164 ? -34.383 9.795 11.956 1.00 45.52 164 ALA E CA 1
ATOM 11557 C C . ALA E 1 164 ? -34.234 8.284 11.864 1.00 46.95 164 ALA E C 1
ATOM 11558 O O . ALA E 1 164 ? -34.628 7.553 12.775 1.00 52.31 164 ALA E O 1
ATOM 11560 N N . VAL E 1 165 ? -33.655 7.839 10.751 1.00 45.40 165 VAL E N 1
ATOM 11561 C CA . VAL E 1 165 ? -33.353 6.437 10.518 1.00 44.32 165 VAL E CA 1
ATOM 11562 C C . VAL E 1 165 ? -32.237 5.935 11.415 1.00 43.46 165 VAL E C 1
ATOM 11563 O O . VAL E 1 165 ? -32.277 4.790 11.855 1.00 40.68 165 VAL E O 1
ATOM 11567 N N . ARG E 1 166 ? -31.234 6.767 11.685 1.00 45.72 166 ARG E N 1
ATOM 11568 C CA . ARG E 1 166 ? -30.145 6.341 12.586 1.00 46.10 166 ARG E CA 1
ATOM 11569 C C . ARG E 1 166 ? -30.667 6.215 14.032 1.00 46.69 166 ARG E C 1
ATOM 11570 O O . ARG E 1 166 ? -30.367 5.238 14.727 1.00 49.42 166 ARG E O 1
ATOM 11578 N N . ASP E 1 167 ? -31.491 7.164 14.470 1.00 45.83 167 ASP E N 1
ATOM 11579 C CA . ASP E 1 167 ? -32.140 7.059 15.791 1.00 45.21 167 ASP E CA 1
ATOM 11580 C C . ASP E 1 167 ? -33.031 5.841 15.852 1.00 45.67 167 ASP E C 1
ATOM 11581 O O . ASP E 1 167 ? -33.138 5.207 16.895 1.00 45.50 167 ASP E O 1
ATOM 11586 N N . TRP E 1 168 ? -33.682 5.522 14.734 1.00 46.45 168 TRP E N 1
ATOM 11587 C CA . TRP E 1 168 ? -34.614 4.402 14.698 1.00 48.15 168 TRP E CA 1
ATOM 11588 C C . TRP E 1 168 ? -33.875 3.075 14.846 1.00 45.88 168 TRP E C 1
ATOM 11589 O O . TRP E 1 168 ? -34.299 2.181 15.599 1.00 40.93 168 TRP E O 1
ATOM 11600 N N . GLN E 1 169 ? -32.763 2.967 14.129 1.00 44.87 169 GLN E N 1
ATOM 11601 C CA . GLN E 1 169 ? -31.933 1.778 14.196 1.00 49.02 169 GLN E CA 1
ATOM 11602 C C . GLN E 1 169 ? -31.333 1.602 15.586 1.00 47.02 169 GLN E C 1
ATOM 11603 O O . GLN E 1 169 ? -31.143 0.478 16.045 1.00 45.96 169 GLN E O 1
ATOM 11609 N N . LEU E 1 170 ? -31.056 2.720 16.251 1.00 47.04 170 LEU E N 1
ATOM 11610 C CA . LEU E 1 170 ? -30.485 2.710 17.591 1.00 46.69 170 LEU E CA 1
ATOM 11611 C C . LEU E 1 170 ? -31.522 2.229 18.589 1.00 45.17 170 LEU E C 1
ATOM 11612 O O . LEU E 1 170 ? -31.293 1.275 19.351 1.00 44.10 170 LEU E O 1
ATOM 11617 N N . ALA E 1 171 ? -32.678 2.872 18.561 1.00 44.22 171 ALA E N 1
ATOM 11618 C CA . ALA E 1 171 ? -33.821 2.435 19.369 1.00 43.88 171 ALA E CA 1
ATOM 11619 C C . ALA E 1 171 ? -34.131 0.948 19.175 1.00 43.72 171 ALA E C 1
ATOM 11620 O O . ALA E 1 171 ? -34.464 0.246 20.123 1.00 44.63 171 ALA E O 1
ATOM 11622 N N . HIS E 1 172 ? -34.003 0.457 17.952 1.00 45.67 172 HIS E N 1
ATOM 11623 C CA . HIS E 1 172 ? -34.285 -0.954 17.692 1.00 49.41 172 HIS E CA 1
ATOM 11624 C C . HIS E 1 172 ? -33.272 -1.878 18.386 1.00 46.01 172 HIS E C 1
ATOM 11625 O O . HIS E 1 172 ? -33.653 -2.805 19.089 1.00 41.37 172 HIS E O 1
ATOM 11632 N N . ARG E 1 173 ? -31.988 -1.605 18.181 1.00 47.45 173 ARG E N 1
ATOM 11633 C CA . ARG E 1 173 ? -30.911 -2.394 18.778 1.00 45.34 173 ARG E CA 1
ATOM 11634 C C . ARG E 1 173 ? -30.819 -2.282 20.295 1.00 45.86 173 ARG E C 1
ATOM 11635 O O . ARG E 1 173 ? -30.396 -3.232 20.946 1.00 44.48 173 ARG E O 1
ATOM 11643 N N . LEU E 1 174 ? -31.209 -1.132 20.857 1.00 47.99 174 LEU E N 1
ATOM 11644 C CA . LEU E 1 174 ? -31.119 -0.900 22.309 1.00 47.05 174 LEU E CA 1
ATOM 11645 C C . LEU E 1 174 ? -32.413 -1.188 23.068 1.00 46.02 174 LEU E C 1
ATOM 11646 O O . LEU E 1 174 ? -32.361 -1.773 24.143 1.00 50.47 174 LEU E O 1
ATOM 11651 N N . LYS E 1 175 ? -33.557 -0.778 22.522 1.00 44.04 175 LYS E N 1
ATOM 11652 C CA . LYS E 1 175 ? -34.856 -0.903 23.211 1.00 45.42 175 LYS E CA 1
ATOM 11653 C C . LYS E 1 175 ? -35.771 -1.987 22.652 1.00 45.53 175 LYS E C 1
ATOM 11654 O O . LYS E 1 175 ? -36.809 -2.260 23.228 1.00 46.14 175 LYS E O 1
ATOM 11660 N N . GLY E 1 176 ? -35.401 -2.586 21.528 1.00 47.63 176 GLY E N 1
ATOM 11661 C CA . GLY E 1 176 ? -36.232 -3.581 20.870 1.00 48.36 176 GLY E CA 1
ATOM 11662 C C . GLY E 1 176 ? -37.462 -2.977 20.204 1.00 51.61 176 GLY E C 1
ATOM 11663 O O . GLY E 1 176 ? -38.456 -3.679 19.984 1.00 50.47 176 GLY E O 1
ATOM 11664 N N . GLU E 1 177 ? -37.409 -1.683 19.885 1.00 49.76 177 GLU E N 1
ATOM 11665 C CA . GLU E 1 177 ? -38.527 -1.030 19.229 1.00 51.03 177 GLU E CA 1
ATOM 11666 C C . GLU E 1 177 ? -38.668 -1.580 17.817 1.00 51.78 177 GLU E C 1
ATOM 11667 O O . GLU E 1 177 ? -37.668 -1.839 17.141 1.00 49.34 177 GLU E O 1
ATOM 11673 N N . GLU E 1 178 ? -39.924 -1.727 17.392 1.00 55.20 178 GLU E N 1
ATOM 11674 C CA . GLU E 1 178 ? -40.304 -2.262 16.072 1.00 57.13 178 GLU E CA 1
ATOM 11675 C C . GLU E 1 178 ? -39.592 -1.515 14.952 1.00 50.57 178 GLU E C 1
ATOM 11676 O O . GLU E 1 178 ? -39.618 -0.291 14.910 1.00 48.41 178 GLU E O 1
ATOM 11682 N N . TYR E 1 179 ? -38.974 -2.257 14.044 1.00 46.80 179 TYR E N 1
ATOM 11683 C CA . TYR E 1 179 ? -38.193 -1.666 12.956 1.00 48.12 179 TYR E CA 1
ATOM 11684 C C . TYR E 1 179 ? -38.635 -2.256 11.629 1.00 45.85 179 TYR E C 1
ATOM 11685 O O . TYR E 1 179 ? -38.874 -3.459 11.543 1.00 54.84 179 TYR E O 1
ATOM 11694 N N . SER E 1 180 ? -38.733 -1.427 10.597 1.00 42.45 180 SER E N 1
ATOM 11695 C CA . SER E 1 180 ? -39.009 -1.912 9.237 1.00 40.45 180 SER E CA 1
ATOM 11696 C C . SER E 1 180 ? -37.947 -1.447 8.255 1.00 43.97 180 SER E C 1
ATOM 11697 O O . SER E 1 180 ? -37.907 -0.253 7.901 1.00 47.49 180 SER E O 1
ATOM 11700 N N . GLU E 1 181 ? -37.084 -2.368 7.819 1.00 45.29 181 GLU E N 1
ATOM 11701 C CA . GLU E 1 181 ? -36.079 -2.057 6.784 1.00 48.95 181 GLU E CA 1
ATOM 11702 C C . GLU E 1 181 ? -36.706 -1.460 5.518 1.00 45.81 181 GLU E C 1
ATOM 11703 O O . GLU E 1 181 ? -36.088 -0.663 4.838 1.00 46.75 181 GLU E O 1
ATOM 11709 N N . TYR E 1 182 ? -37.935 -1.865 5.212 1.00 45.34 182 TYR E N 1
ATOM 11710 C CA . TYR E 1 182 ? -38.667 -1.380 4.046 1.00 43.44 182 TYR E CA 1
ATOM 11711 C C . TYR E 1 182 ? -38.906 0.131 4.169 1.00 43.34 182 TYR E C 1
ATOM 11712 O O . TYR E 1 182 ? -38.556 0.900 3.279 1.00 43.09 182 TYR E O 1
ATOM 11721 N N . ALA E 1 183 ? -39.472 0.549 5.293 1.00 41.68 183 ALA E N 1
ATOM 11722 C CA . ALA E 1 183 ? -39.674 1.963 5.567 1.00 43.38 183 ALA E CA 1
ATOM 11723 C C . ALA E 1 183 ? -38.340 2.698 5.656 1.00 44.52 183 ALA E C 1
ATOM 11724 O O . ALA E 1 183 ? -38.175 3.769 5.050 1.00 41.61 183 ALA E O 1
ATOM 11726 N N . ALA E 1 184 ? -37.389 2.117 6.390 1.00 43.39 184 ALA E N 1
ATOM 11727 C CA . ALA E 1 184 ? -36.066 2.739 6.540 1.00 45.19 184 ALA E CA 1
ATOM 11728 C C . ALA E 1 184 ? -35.392 3.049 5.210 1.00 44.28 184 ALA E C 1
ATOM 11729 O O . ALA E 1 184 ? -34.981 4.179 4.978 1.00 49.77 184 ALA E O 1
ATOM 11731 N N . HIS E 1 185 ? -35.294 2.066 4.328 1.00 44.91 185 HIS E N 1
ATOM 11732 C CA . HIS E 1 185 ? -34.618 2.282 3.041 1.00 48.20 185 HIS E CA 1
ATOM 11733 C C . HIS E 1 185 ? -35.366 3.213 2.067 1.00 43.80 185 HIS E C 1
ATOM 11734 O O . HIS E 1 185 ? -34.772 3.809 1.169 1.00 42.64 185 HIS E O 1
ATOM 11741 N N . LEU E 1 186 ? -36.671 3.316 2.243 1.00 41.07 186 LEU E N 1
ATOM 11742 C CA . LEU E 1 186 ? -37.500 4.175 1.420 1.00 40.78 186 LEU E CA 1
ATOM 11743 C C . LEU E 1 186 ? -37.273 5.659 1.807 1.00 41.32 186 LEU E C 1
ATOM 11744 O O . LEU E 1 186 ? -37.036 6.518 0.960 1.00 41.64 186 LEU E O 1
ATOM 11749 N N . SER E 1 187 ? -37.323 5.926 3.105 1.00 40.89 187 SER E N 1
ATOM 11750 C CA . SER E 1 187 ? -36.953 7.217 3.680 1.00 44.33 187 SER E CA 1
ATOM 11751 C C . SER E 1 187 ? -35.499 7.664 3.365 1.00 48.15 187 SER E C 1
ATOM 11752 O O . SER E 1 187 ? -35.243 8.845 3.064 1.00 45.86 187 SER E O 1
ATOM 11755 N N . LEU E 1 188 ? -34.545 6.741 3.436 1.00 48.55 188 LEU E N 1
ATOM 11756 C CA . LEU E 1 188 ? -33.168 7.086 3.068 1.00 49.21 188 LEU E CA 1
ATOM 11757 C C . LEU E 1 188 ? -33.033 7.356 1.570 1.00 49.84 188 LEU E C 1
ATOM 11758 O O . LEU E 1 188 ? -32.127 8.083 1.161 1.00 52.33 188 LEU E O 1
ATOM 11763 N N . THR E 1 189 ? -33.897 6.753 0.752 1.00 45.46 189 THR E N 1
ATOM 11764 C CA . THR E 1 189 ? -33.844 7.000 -0.673 1.00 46.35 189 THR E CA 1
ATOM 11765 C C . THR E 1 189 ? -34.257 8.449 -0.907 1.00 48.09 189 THR E C 1
ATOM 11766 O O . THR E 1 189 ? -33.616 9.159 -1.668 1.00 48.44 189 THR E O 1
ATOM 11770 N N . SER E 1 190 ? -35.312 8.889 -0.228 1.00 50.17 190 SER E N 1
ATOM 11771 C CA . SER E 1 190 ? -35.723 10.289 -0.268 1.00 48.02 190 SER E CA 1
ATOM 11772 C C . SER E 1 190 ? -34.589 11.215 0.147 1.00 48.69 190 SER E C 1
ATOM 11773 O O . SER E 1 190 ? -34.429 12.293 -0.411 1.00 48.45 190 SER E O 1
ATOM 11776 N N . TYR E 1 191 ? -33.804 10.792 1.129 1.00 50.50 191 TYR E N 1
ATOM 11777 C CA . TYR E 1 191 ? -32.662 11.567 1.578 1.00 51.32 191 TYR E CA 1
ATOM 11778 C C . TYR E 1 191 ? -31.566 11.577 0.514 1.00 55.61 191 TYR E C 1
ATOM 11779 O O . TYR E 1 191 ? -31.162 12.632 0.031 1.00 58.65 191 TYR E O 1
ATOM 11788 N N . LYS E 1 192 ? -31.104 10.392 0.136 1.00 60.34 192 LYS E N 1
ATOM 11789 C CA . LYS E 1 192 ? -30.060 10.247 -0.882 1.00 61.52 192 LYS E CA 1
ATOM 11790 C C . LYS E 1 192 ? -30.353 11.159 -2.085 1.00 58.14 192 LYS E C 1
ATOM 11791 O O . LYS E 1 192 ? -29.452 11.769 -2.657 1.00 56.03 192 LYS E O 1
ATOM 11797 N N . ILE E 1 193 ? -31.631 11.256 -2.435 1.00 56.22 193 ILE E N 1
ATOM 11798 C CA . ILE E 1 193 ? -32.084 12.054 -3.568 1.00 56.48 193 ILE E CA 1
ATOM 11799 C C . ILE E 1 193 ? -32.116 13.553 -3.251 1.00 56.73 193 ILE E C 1
ATOM 11800 O O . ILE E 1 193 ? -31.725 14.370 -4.075 1.00 53.10 193 ILE E O 1
ATOM 11805 N N . ALA E 1 194 ? -32.598 13.912 -2.066 1.00 61.29 194 ALA E N 1
ATOM 11806 C CA . ALA E 1 194 ? -32.638 15.313 -1.651 1.00 58.76 194 ALA E CA 1
ATOM 11807 C C . ALA E 1 194 ? -31.261 15.943 -1.779 1.00 60.82 194 ALA E C 1
ATOM 11808 O O . ALA E 1 194 ? -31.127 17.005 -2.375 1.00 59.25 194 ALA E O 1
ATOM 11810 N N . VAL E 1 195 ? -30.239 15.278 -1.237 1.00 61.02 195 VAL E N 1
ATOM 11811 C CA . VAL E 1 195 ? -28.866 15.798 -1.313 1.00 64.05 195 VAL E CA 1
ATOM 11812 C C . VAL E 1 195 ? -28.329 15.771 -2.745 1.00 62.46 195 VAL E C 1
ATOM 11813 O O . VAL E 1 195 ? -27.808 16.769 -3.228 1.00 65.77 195 VAL E O 1
ATOM 11817 N N . GLY E 1 196 ? -28.491 14.641 -3.425 1.00 61.74 196 GLY E N 1
ATOM 11818 C CA . GLY E 1 196 ? -28.010 14.481 -4.792 1.00 57.31 196 GLY E CA 1
ATOM 11819 C C . GLY E 1 196 ? -28.499 15.552 -5.749 1.00 54.09 196 GLY E C 1
ATOM 11820 O O . GLY E 1 196 ? -27.752 15.967 -6.618 1.00 57.36 196 GLY E O 1
ATOM 11821 N N . ASN E 1 197 ? -29.738 16.013 -5.581 1.00 52.40 197 ASN E N 1
ATOM 11822 C CA . ASN E 1 197 ? -30.346 16.996 -6.491 1.00 52.89 197 ASN E CA 1
ATOM 11823 C C . ASN E 1 197 ? -30.534 18.407 -5.920 1.00 53.26 197 ASN E C 1
ATOM 11824 O O . ASN E 1 197 ? -31.139 19.257 -6.565 1.00 54.44 197 ASN E O 1
ATOM 11829 N N . ALA E 1 198 ? -30.024 18.666 -4.724 1.00 56.96 198 ALA E N 1
ATOM 11830 C CA . ALA E 1 198 ? -30.308 19.929 -4.038 1.00 58.02 198 ALA E CA 1
ATOM 11831 C C . ALA E 1 198 ? -29.908 21.153 -4.876 1.00 58.28 198 ALA E C 1
ATOM 11832 O O . ALA E 1 198 ? -30.747 22.001 -5.156 1.00 56.44 198 ALA E O 1
ATOM 11834 N N . GLN E 1 199 ? -28.632 21.223 -5.263 1.00 64.66 199 GLN E N 1
ATOM 11835 C CA . GLN E 1 199 ? -28.097 22.311 -6.091 1.00 70.94 199 GLN E CA 1
ATOM 11836 C C . GLN E 1 199 ? -28.907 22.481 -7.376 1.00 72.39 199 GLN E C 1
ATOM 11837 O O . GLN E 1 199 ? -29.196 23.604 -7.790 1.00 68.13 199 GLN E O 1
ATOM 11843 N N . LYS E 1 200 ? -29.269 21.358 -7.993 1.00 74.21 200 LYS E N 1
ATOM 11844 C CA . LYS E 1 200 ? -30.047 21.355 -9.234 1.00 73.10 200 LYS E CA 1
ATOM 11845 C C . LYS E 1 200 ? -31.474 21.879 -9.067 1.00 71.71 200 LYS E C 1
ATOM 11846 O O . LYS E 1 200 ? -32.002 22.496 -9.992 1.00 75.72 200 LYS E O 1
ATOM 11852 N N . ILE E 1 201 ? -32.107 21.617 -7.918 1.00 66.15 201 ILE E N 1
ATOM 11853 C CA . ILE E 1 201 ? -33.548 21.901 -7.748 1.00 65.63 201 ILE E CA 1
ATOM 11854 C C . ILE E 1 201 ? -33.880 23.069 -6.802 1.00 66.30 201 ILE E C 1
ATOM 11855 O O . ILE E 1 201 ? -35.024 23.545 -6.784 1.00 67.18 201 ILE E O 1
ATOM 11860 N N . LYS E 1 202 ? -32.890 23.517 -6.030 1.00 66.35 202 LYS E N 1
ATOM 11861 C CA . LYS E 1 202 ? -33.025 24.644 -5.092 1.00 70.03 202 LYS E CA 1
ATOM 11862 C C . LYS E 1 202 ? -33.891 25.822 -5.552 1.00 73.89 202 LYS E C 1
ATOM 11863 O O . LYS E 1 202 ? -34.676 26.346 -4.762 1.00 78.48 202 LYS E O 1
ATOM 11869 N N . ASN E 1 203 ? -33.740 26.262 -6.800 1.00 75.17 203 ASN E N 1
ATOM 11870 C CA . ASN E 1 203 ? -34.403 27.505 -7.245 1.00 76.60 203 ASN E CA 1
ATOM 11871 C C . ASN E 1 203 ? -35.885 27.312 -7.516 1.00 75.38 203 ASN E C 1
ATOM 11872 O O . ASN E 1 203 ? -36.677 28.243 -7.371 1.00 72.02 203 ASN E O 1
ATOM 11877 N N . PHE E 1 204 ? -36.255 26.096 -7.903 1.00 78.85 204 PHE E N 1
ATOM 11878 C CA . PHE E 1 204 ? -37.643 25.771 -8.193 1.00 81.03 204 PHE E CA 1
ATOM 11879 C C . PHE E 1 204 ? -38.222 26.720 -9.235 1.00 81.40 204 PHE E C 1
ATOM 11880 O O . PHE E 1 204 ? -39.194 27.429 -8.980 1.00 79.54 204 PHE E O 1
ATOM 11888 N N . ILE E 1 205 ? -37.593 26.709 -10.413 1.00 85.02 205 ILE E N 1
ATOM 11889 C CA . ILE E 1 205 ? -38.013 27.518 -11.566 1.00 82.76 205 ILE E CA 1
ATOM 11890 C C . ILE E 1 205 ? -38.822 26.672 -12.560 1.00 78.04 205 ILE E C 1
ATOM 11891 O O . ILE E 1 205 ? -39.619 27.206 -13.318 1.00 81.23 205 ILE E O 1
ATOM 11896 N N . ARG E 1 206 ? -38.624 25.355 -12.541 1.00 76.08 206 ARG E N 1
ATOM 11897 C CA . ARG E 1 206 ? -39.207 24.449 -13.543 1.00 75.09 206 ARG E CA 1
ATOM 11898 C C . ARG E 1 206 ? -39.879 23.258 -12.850 1.00 68.29 206 ARG E C 1
ATOM 11899 O O . ARG E 1 206 ? -39.512 22.901 -11.740 1.00 68.55 206 ARG E O 1
ATOM 11907 N N . GLU E 1 207 ? -40.864 22.652 -13.501 1.00 68.56 207 GLU E N 1
ATOM 11908 C CA . GLU E 1 207 ? -41.626 21.552 -12.893 1.00 75.18 207 GLU E CA 1
ATOM 11909 C C . GLU E 1 207 ? -40.730 20.386 -12.435 1.00 71.31 207 GLU E C 1
ATOM 11910 O O . GLU E 1 207 ? -40.937 19.823 -11.359 1.00 69.10 207 GLU E O 1
ATOM 11916 N N . GLU E 1 208 ? -39.758 20.040 -13.274 1.00 70.01 208 GLU E N 1
ATOM 11917 C CA . GLU E 1 208 ? -38.656 19.118 -12.952 1.00 70.86 208 GLU E CA 1
ATOM 11918 C C . GLU E 1 208 ? -38.179 19.239 -11.498 1.00 72.22 208 GLU E C 1
ATOM 11919 O O . GLU E 1 208 ? -38.034 18.236 -10.806 1.00 69.95 208 GLU E O 1
ATOM 11925 N N . ASP E 1 209 ? -37.953 20.469 -11.045 1.00 72.32 209 ASP E N 1
ATOM 11926 C CA . ASP E 1 209 ? -37.460 20.734 -9.693 1.00 71.52 209 ASP E CA 1
ATOM 11927 C C . ASP E 1 209 ? -38.445 20.270 -8.630 1.00 69.69 209 ASP E C 1
ATOM 11928 O O . ASP E 1 209 ? -38.101 19.490 -7.742 1.00 65.78 209 ASP E O 1
ATOM 11933 N N . VAL E 1 210 ? -39.670 20.781 -8.740 1.00 70.32 210 VAL E N 1
ATOM 11934 C CA . VAL E 1 210 ? -40.750 20.537 -7.778 1.00 67.06 210 VAL E CA 1
ATOM 11935 C C . VAL E 1 210 ? -41.112 19.055 -7.698 1.00 68.05 210 VAL E C 1
ATOM 11936 O O . VAL E 1 210 ? -41.427 18.541 -6.632 1.00 68.56 210 VAL E O 1
ATOM 11940 N N . ARG E 1 211 ? -41.056 18.383 -8.841 1.00 68.50 211 ARG E N 1
ATOM 11941 C CA . ARG E 1 211 ? -41.436 16.982 -8.965 1.00 62.02 211 ARG E CA 1
ATOM 11942 C C . ARG E 1 211 ? -40.504 16.075 -8.150 1.00 56.13 211 ARG E C 1
ATOM 11943 O O . ARG E 1 211 ? -40.969 15.162 -7.461 1.00 55.34 211 ARG E O 1
ATOM 11951 N N . VAL E 1 212 ? -39.203 16.335 -8.187 1.00 51.19 212 VAL E N 1
ATOM 11952 C CA . VAL E 1 212 ? -38.280 15.525 -7.375 1.00 48.74 212 VAL E CA 1
ATOM 11953 C C . VAL E 1 212 ? -38.480 15.755 -5.876 1.00 49.87 212 VAL E C 1
ATOM 11954 O O . VAL E 1 212 ? -38.347 14.822 -5.099 1.00 50.87 212 VAL E O 1
ATOM 11958 N N . LEU E 1 213 ? -38.808 16.981 -5.472 1.00 52.49 213 LEU E N 1
ATOM 11959 C CA . LEU E 1 213 ? -39.087 17.273 -4.063 1.00 53.53 213 LEU E CA 1
ATOM 11960 C C . LEU E 1 213 ? -40.356 16.574 -3.580 1.00 51.53 213 LEU E C 1
ATOM 11961 O O . LEU E 1 213 ? -40.342 15.895 -2.545 1.00 49.32 213 LEU E O 1
ATOM 11966 N N . VAL E 1 214 ? -41.441 16.778 -4.330 1.00 48.98 214 VAL E N 1
ATOM 11967 C CA . VAL E 1 214 ? -42.753 16.196 -4.026 1.00 48.45 214 VAL E CA 1
ATOM 11968 C C . VAL E 1 214 ? -42.708 14.652 -4.025 1.00 50.02 214 VAL E C 1
ATOM 11969 O O . VAL E 1 214 ? -43.288 14.018 -3.165 1.00 48.26 214 VAL E O 1
ATOM 11973 N N . LYS E 1 215 ? -42.017 14.055 -4.984 1.00 53.83 215 LYS E N 1
ATOM 11974 C CA . LYS E 1 215 ? -41.828 12.603 -4.994 1.00 55.19 215 LYS E CA 1
ATOM 11975 C C . LYS E 1 215 ? -41.213 12.133 -3.682 1.00 53.35 215 LYS E C 1
ATOM 11976 O O . LYS E 1 215 ? -41.699 11.182 -3.068 1.00 51.98 215 LYS E O 1
ATOM 11982 N N . ALA E 1 216 ? -40.152 12.826 -3.265 1.00 48.78 216 ALA E N 1
ATOM 11983 C CA . ALA E 1 216 ? -39.389 12.484 -2.072 1.00 45.88 216 ALA E CA 1
ATOM 11984 C C . ALA E 1 216 ? -40.172 12.660 -0.789 1.00 45.77 216 ALA E C 1
ATOM 11985 O O . ALA E 1 216 ? -39.901 12.001 0.211 1.00 47.71 216 ALA E O 1
ATOM 11987 N N . LEU E 1 217 ? -41.120 13.577 -0.794 1.00 49.11 217 LEU E N 1
ATOM 11988 C CA . LEU E 1 217 ? -41.973 13.764 0.372 1.00 49.08 217 LEU E CA 1
ATOM 11989 C C . LEU E 1 217 ? -43.034 12.660 0.415 1.00 43.81 217 LEU E C 1
ATOM 11990 O O . LEU E 1 217 ? -43.325 12.122 1.462 1.00 47.39 217 LEU E O 1
ATOM 11995 N N . ILE E 1 218 ? -43.588 12.327 -0.738 1.00 42.79 218 ILE E N 1
ATOM 11996 C CA . ILE E 1 218 ? -44.599 11.271 -0.853 1.00 46.26 218 ILE E CA 1
ATOM 11997 C C . ILE E 1 218 ? -44.000 9.937 -0.428 1.00 45.43 218 ILE E C 1
ATOM 11998 O O . ILE E 1 218 ? -44.622 9.156 0.278 1.00 43.34 218 ILE E O 1
ATOM 12003 N N . GLY E 1 219 ? -42.777 9.700 -0.875 1.00 47.36 219 GLY E N 1
ATOM 12004 C CA . GLY E 1 219 ? -42.060 8.515 -0.508 1.00 49.29 219 GLY E CA 1
ATOM 12005 C C . GLY E 1 219 ? -42.008 8.416 0.990 1.00 46.41 219 GLY E C 1
ATOM 12006 O O . GLY E 1 219 ? -42.303 7.362 1.556 1.00 48.03 219 GLY E O 1
ATOM 12007 N N . CYS E 1 220 ? -41.650 9.526 1.622 1.00 44.80 220 CYS E N 1
ATOM 12008 C CA . CYS E 1 220 ? -41.590 9.606 3.076 1.00 45.86 220 CYS E CA 1
ATOM 12009 C C . CYS E 1 220 ? -42.917 9.234 3.696 1.00 45.23 220 CYS E C 1
ATOM 12010 O O . CYS E 1 220 ? -42.936 8.487 4.663 1.00 45.14 220 CYS E O 1
ATOM 12013 N N . GLY E 1 221 ? -44.016 9.743 3.130 1.00 46.89 221 GLY E N 1
ATOM 12014 C CA . GLY E 1 221 ? -45.370 9.388 3.555 1.00 43.19 221 GLY E CA 1
ATOM 12015 C C . GLY E 1 221 ? -45.616 7.892 3.432 1.00 43.89 221 GLY E C 1
ATOM 12016 O O . GLY E 1 221 ? -46.191 7.254 4.326 1.00 45.44 221 GLY E O 1
ATOM 12017 N N . VAL E 1 222 ? -45.175 7.314 2.329 1.00 40.91 222 VAL E N 1
ATOM 12018 C CA . VAL E 1 222 ? -45.329 5.887 2.158 1.00 42.91 222 VAL E CA 1
ATOM 12019 C C . VAL E 1 222 ? -44.513 5.143 3.220 1.00 43.71 222 VAL E C 1
ATOM 12020 O O . VAL E 1 222 ? -44.971 4.132 3.763 1.00 46.64 222 VAL E O 1
ATOM 12024 N N . ALA E 1 223 ? -43.316 5.647 3.516 1.00 40.82 223 ALA E N 1
ATOM 12025 C CA . ALA E 1 223 ? -42.473 5.051 4.544 1.00 41.17 223 ALA E CA 1
ATOM 12026 C C . ALA E 1 223 ? -43.117 5.074 5.916 1.00 37.94 223 ALA E C 1
ATOM 12027 O O . ALA E 1 223 ? -43.055 4.108 6.652 1.00 41.34 223 ALA E O 1
ATOM 12029 N N . MET E 1 224 ? -43.737 6.175 6.276 1.00 38.63 224 MET E N 1
ATOM 12030 C CA . MET E 1 224 ? -44.426 6.238 7.557 1.00 40.22 224 MET E CA 1
ATOM 12031 C C . MET E 1 224 ? -45.605 5.271 7.620 1.00 36.43 224 MET E C 1
ATOM 12032 O O . MET E 1 224 ? -45.936 4.771 8.681 1.00 36.02 224 MET E O 1
ATOM 12037 N N . GLY E 1 225 ? -46.250 5.026 6.493 1.00 38.21 225 GLY E N 1
ATOM 12038 C CA . GLY E 1 225 ? -47.399 4.120 6.448 1.00 42.73 225 GLY E CA 1
ATOM 12039 C C . GLY E 1 225 ? -46.999 2.671 6.672 1.00 43.61 225 GLY E C 1
ATOM 12040 O O . GLY E 1 225 ? -47.608 1.954 7.465 1.00 45.33 225 GLY E O 1
ATOM 12041 N N . ILE E 1 226 ? -45.963 2.258 5.964 1.00 44.64 226 ILE E N 1
ATOM 12042 C CA . ILE E 1 226 ? -45.406 0.924 6.096 1.00 48.40 226 ILE E CA 1
ATOM 12043 C C . ILE E 1 226 ? -44.923 0.668 7.527 1.00 47.89 226 ILE E C 1
ATOM 12044 O O . ILE E 1 226 ? -45.152 -0.406 8.074 1.00 50.28 226 ILE E O 1
ATOM 12049 N N . ALA E 1 227 ? -44.248 1.645 8.115 1.00 45.45 227 ALA E N 1
ATOM 12050 C CA . ALA E 1 227 ? -43.734 1.521 9.484 1.00 46.61 227 ALA E CA 1
ATOM 12051 C C . ALA E 1 227 ? -44.850 1.610 10.526 1.00 47.19 227 ALA E C 1
ATOM 12052 O O . ALA E 1 227 ? -44.733 1.081 11.627 1.00 44.16 227 ALA E O 1
ATOM 12054 N N . GLY E 1 228 ? -45.943 2.276 10.177 1.00 48.50 228 GLY E N 1
ATOM 12055 C CA . GLY E 1 228 ? -46.983 2.545 11.145 1.00 48.18 228 GLY E CA 1
ATOM 12056 C C . GLY E 1 228 ? -46.539 3.534 12.214 1.00 48.91 228 GLY E C 1
ATOM 12057 O O . GLY E 1 228 ? -47.095 3.542 13.305 1.00 48.23 228 GLY E O 1
ATOM 12058 N N . SER E 1 229 ? -45.543 4.368 11.900 1.00 47.05 229 SER E N 1
ATOM 12059 C CA . SER E 1 229 ? -45.097 5.433 12.809 1.00 45.88 229 SER E CA 1
ATOM 12060 C C . SER E 1 229 ? -44.307 6.505 12.053 1.00 44.53 229 SER E C 1
ATOM 12061 O O . SER E 1 229 ? -43.993 6.335 10.875 1.00 44.76 229 SER E O 1
ATOM 12064 N N . SER E 1 230 ? -43.946 7.584 12.739 1.00 41.43 230 SER E N 1
ATOM 12065 C CA . SER E 1 230 ? -43.171 8.627 12.098 1.00 43.31 230 SER E CA 1
ATOM 12066 C C . SER E 1 230 ? -41.669 8.365 12.198 1.00 44.25 230 SER E C 1
ATOM 12067 O O . SER E 1 230 ? -40.876 9.171 11.742 1.00 43.26 230 SER E O 1
ATOM 12070 N N . ARG E 1 231 ? -41.290 7.225 12.768 1.00 46.93 231 ARG E N 1
ATOM 12071 C CA . ARG E 1 231 ? -39.888 6.894 12.996 1.00 45.64 231 ARG E CA 1
ATOM 12072 C C . ARG E 1 231 ? -38.985 7.040 11.778 1.00 47.51 231 ARG E C 1
ATOM 12073 O O . ARG E 1 231 ? -37.893 7.594 11.899 1.00 48.36 231 ARG E O 1
ATOM 12081 N N . PRO E 1 232 ? -39.420 6.540 10.604 1.00 46.54 232 PRO E N 1
ATOM 12082 C CA . PRO E 1 232 ? -38.616 6.716 9.391 1.00 45.16 232 PRO E CA 1
ATOM 12083 C C . PRO E 1 232 ? -38.270 8.166 9.052 1.00 44.36 232 PRO E C 1
ATOM 12084 O O . PRO E 1 232 ? -37.236 8.426 8.434 1.00 44.87 232 PRO E O 1
ATOM 12088 N N . CYS E 1 233 ? -39.131 9.099 9.423 1.00 45.98 233 CYS E N 1
ATOM 12089 C CA . CYS E 1 233 ? -38.968 10.486 8.979 1.00 48.78 233 CYS E CA 1
ATOM 12090 C C . CYS E 1 233 ? -38.836 11.512 10.096 1.00 45.67 233 CYS E C 1
ATOM 12091 O O . CYS E 1 233 ? -38.769 12.708 9.826 1.00 44.10 233 CYS E O 1
ATOM 12094 N N . SER E 1 234 ? -38.764 11.044 11.338 1.00 47.45 234 SER E N 1
ATOM 12095 C CA . SER E 1 234 ? -38.665 11.927 12.484 1.00 48.92 234 SER E CA 1
ATOM 12096 C C . SER E 1 234 ? -37.910 11.249 13.620 1.00 50.81 234 SER E C 1
ATOM 12097 O O . SER E 1 234 ? -38.326 10.207 14.116 1.00 52.67 234 SER E O 1
ATOM 12100 N N . GLY E 1 235 ? -36.802 11.865 14.018 1.00 52.46 235 GLY E N 1
ATOM 12101 C CA . GLY E 1 235 ? -36.005 11.437 15.160 1.00 50.23 235 GLY E CA 1
ATOM 12102 C C . GLY E 1 235 ? -35.601 12.674 15.954 1.00 51.76 235 GLY E C 1
ATOM 12103 O O . GLY E 1 235 ? -36.363 13.640 16.045 1.00 53.28 235 GLY E O 1
ATOM 12104 N N . SER E 1 236 ? -34.397 12.647 16.511 1.00 47.53 236 SER E N 1
ATOM 12105 C CA . SER E 1 236 ? -33.924 13.692 17.409 1.00 47.23 236 SER E CA 1
ATOM 12106 C C . SER E 1 236 ? -33.894 15.102 16.776 1.00 48.24 236 SER E C 1
ATOM 12107 O O . SER E 1 236 ? -34.071 16.103 17.480 1.00 45.55 236 SER E O 1
ATOM 12110 N N . GLU E 1 237 ? -33.666 15.170 15.464 1.00 44.79 237 GLU E N 1
ATOM 12111 C CA . GLU E 1 237 ? -33.704 16.432 14.739 1.00 45.07 237 GLU E CA 1
ATOM 12112 C C . GLU E 1 237 ? -35.103 17.072 14.795 1.00 45.92 237 GLU E C 1
ATOM 12113 O O . GLU E 1 237 ? -35.240 18.293 14.925 1.00 43.23 237 GLU E O 1
ATOM 12119 N N . HIS E 1 238 ? -36.140 16.249 14.692 1.00 44.57 238 HIS E N 1
ATOM 12120 C CA . HIS E 1 238 ? -37.500 16.749 14.777 1.00 44.04 238 HIS E CA 1
ATOM 12121 C C . HIS E 1 238 ? -37.839 17.087 16.207 1.00 46.77 238 HIS E C 1
ATOM 12122 O O . HIS E 1 238 ? -38.652 17.974 16.448 1.00 51.52 238 HIS E O 1
ATOM 12129 N N . LEU E 1 239 ? -37.228 16.376 17.154 1.00 49.86 239 LEU E N 1
ATOM 12130 C CA . LEU E 1 239 ? -37.431 16.652 18.574 1.00 50.14 239 LEU E CA 1
ATOM 12131 C C . LEU E 1 239 ? -36.948 18.050 18.883 1.00 47.33 239 LEU E C 1
ATOM 12132 O O . LEU E 1 239 ? -37.649 18.826 19.530 1.00 46.56 239 LEU E O 1
ATOM 12137 N N . PHE E 1 240 ? -35.762 18.367 18.388 1.00 47.10 240 PHE E N 1
ATOM 12138 C CA . PHE E 1 240 ? -35.232 19.716 18.487 1.00 50.81 240 PHE E CA 1
ATOM 12139 C C . PHE E 1 240 ? -36.196 20.759 17.891 1.00 51.70 240 PHE E C 1
ATOM 12140 O O . PHE E 1 240 ? -36.482 21.768 18.529 1.00 51.23 240 PHE E O 1
ATOM 12148 N N . ALA E 1 241 ? -36.687 20.494 16.683 1.00 50.72 241 ALA E N 1
ATOM 12149 C CA . ALA E 1 241 ? -37.648 21.363 16.001 1.00 51.84 241 ALA E CA 1
ATOM 12150 C C . ALA E 1 241 ? -38.937 21.586 16.779 1.00 53.29 241 ALA E C 1
ATOM 12151 O O . ALA E 1 241 ? -39.408 22.715 16.890 1.00 53.13 241 ALA E O 1
ATOM 12153 N N . HIS E 1 242 ? -39.517 20.507 17.287 1.00 57.11 242 HIS E N 1
ATOM 12154 C CA . HIS E 1 242 ? -40.772 20.584 18.053 1.00 58.33 242 HIS E CA 1
ATOM 12155 C C . HIS E 1 242 ? -40.596 21.391 19.334 1.00 58.02 242 HIS E C 1
ATOM 12156 O O . HIS E 1 242 ? -41.516 22.075 19.771 1.00 56.65 242 HIS E O 1
ATOM 12163 N N . ALA E 1 243 ? -39.416 21.265 19.940 1.00 54.81 243 ALA E N 1
ATOM 12164 C CA . ALA E 1 243 ? -39.095 21.954 21.172 1.00 57.37 243 ALA E CA 1
ATOM 12165 C C . ALA E 1 243 ? -39.010 23.484 20.959 1.00 62.07 243 ALA E C 1
ATOM 12166 O O . ALA E 1 243 ? -39.266 24.262 21.876 1.00 60.26 243 ALA E O 1
ATOM 12168 N N . ILE E 1 244 ? -38.640 23.891 19.748 1.00 61.62 244 ILE E N 1
ATOM 12169 C CA . ILE E 1 244 ? -38.600 25.285 19.364 1.00 61.12 244 ILE E CA 1
ATOM 12170 C C . ILE E 1 244 ? -40.029 25.700 19.053 1.00 65.72 244 ILE E C 1
ATOM 12171 O O . ILE E 1 244 ? -40.502 26.731 19.521 1.00 71.84 244 ILE E O 1
ATOM 12176 N N . GLU E 1 245 ? -40.720 24.876 18.276 1.00 65.13 245 GLU E N 1
ATOM 12177 C CA . GLU E 1 245 ? -42.082 25.175 17.842 1.00 65.33 245 GLU E CA 1
ATOM 12178 C C . GLU E 1 245 ? -43.065 25.386 18.998 1.00 66.60 245 GLU E C 1
ATOM 12179 O O . GLU E 1 245 ? -44.059 26.080 18.821 1.00 76.96 245 GLU E O 1
ATOM 12185 N N . VAL E 1 246 ? -42.800 24.818 20.175 1.00 65.36 246 VAL E N 1
ATOM 12186 C CA . VAL E 1 246 ? -43.644 25.100 21.356 1.00 63.70 246 VAL E CA 1
ATOM 12187 C C . VAL E 1 246 ? -43.206 26.325 22.161 1.00 61.83 246 VAL E C 1
ATOM 12188 O O . VAL E 1 246 ? -43.853 26.655 23.140 1.00 64.97 246 VAL E O 1
ATOM 12192 N N . ARG E 1 247 ? -42.136 27.004 21.749 1.00 67.15 247 ARG E N 1
ATOM 12193 C CA . ARG E 1 247 ? -41.644 28.212 22.439 1.00 70.30 247 ARG E CA 1
ATOM 12194 C C . ARG E 1 247 ? -41.745 29.521 21.615 1.00 71.77 247 ARG E C 1
ATOM 12195 O O . ARG E 1 247 ? -41.205 30.546 22.033 1.00 73.48 247 ARG E O 1
ATOM 12203 N N . VAL E 1 248 ? -42.401 29.501 20.455 1.00 76.36 248 VAL E N 1
ATOM 12204 C CA . VAL E 1 248 ? -42.495 30.707 19.609 1.00 80.31 248 VAL E CA 1
ATOM 12205 C C . VAL E 1 248 ? -43.884 30.879 18.994 1.00 82.40 248 VAL E C 1
ATOM 12206 O O . VAL E 1 248 ? -44.720 29.976 19.049 1.00 83.36 248 VAL E O 1
ATOM 12210 N N . ASP E 1 252 ? -45.832 31.626 14.149 1.00 111.78 252 ASP E N 1
ATOM 12211 C CA . ASP E 1 252 ? -45.290 31.226 12.847 1.00 115.79 252 ASP E CA 1
ATOM 12212 C C . ASP E 1 252 ? -44.106 32.119 12.408 1.00 112.36 252 ASP E C 1
ATOM 12213 O O . ASP E 1 252 ? -44.043 32.557 11.261 1.00 111.66 252 ASP E O 1
ATOM 12218 N N . GLU E 1 253 ? -43.163 32.362 13.320 1.00 108.30 253 GLU E N 1
ATOM 12219 C CA . GLU E 1 253 ? -41.969 33.176 13.025 1.00 101.11 253 GLU E CA 1
ATOM 12220 C C . GLU E 1 253 ? -40.941 32.286 12.317 1.00 94.42 253 GLU E C 1
ATOM 12221 O O . GLU E 1 253 ? -40.335 32.681 11.318 1.00 88.94 253 GLU E O 1
ATOM 12227 N N . VAL E 1 254 ? -40.774 31.078 12.865 1.00 89.17 254 VAL E N 1
ATOM 12228 C CA . VAL E 1 254 ? -39.845 30.040 12.364 1.00 81.68 254 VAL E CA 1
ATOM 12229 C C . VAL E 1 254 ? -40.504 29.063 11.380 1.00 74.38 254 VAL E C 1
ATOM 12230 O O . VAL E 1 254 ? -41.730 28.921 11.368 1.00 69.74 254 VAL E O 1
ATOM 12234 N N . VAL E 1 255 ? -39.693 28.370 10.579 1.00 66.62 255 VAL E N 1
ATOM 12235 C CA . VAL E 1 255 ? -40.229 27.405 9.599 1.00 65.41 255 VAL E CA 1
ATOM 12236 C C . VAL E 1 255 ? -39.793 25.963 9.863 1.00 57.75 255 VAL E C 1
ATOM 12237 O O . VAL E 1 255 ? -38.595 25.668 9.976 1.00 50.85 255 VAL E O 1
ATOM 12241 N N . HIS E 1 256 ? -40.767 25.060 9.910 1.00 50.39 256 HIS E N 1
ATOM 12242 C CA . HIS E 1 256 ? -40.478 23.674 10.284 1.00 48.67 256 HIS E CA 1
ATOM 12243 C C . HIS E 1 256 ? -39.210 23.061 9.650 1.00 47.18 256 HIS E C 1
ATOM 12244 O O . HIS E 1 256 ? -38.322 22.577 10.362 1.00 49.25 256 HIS E O 1
ATOM 12251 N N . GLY E 1 257 ? -39.121 23.087 8.326 1.00 45.54 257 GLY E N 1
ATOM 12252 C CA . GLY E 1 257 ? -37.994 22.477 7.621 1.00 46.05 257 GLY E CA 1
ATOM 12253 C C . GLY E 1 257 ? -36.639 23.053 7.975 1.00 48.75 257 GLY E C 1
ATOM 12254 O O . GLY E 1 257 ? -35.646 22.319 8.079 1.00 46.28 257 GLY E O 1
ATOM 12255 N N . GLU E 1 258 ? -36.605 24.373 8.157 1.00 52.49 258 GLU E N 1
ATOM 12256 C CA . GLU E 1 258 ? -35.395 25.075 8.557 1.00 54.38 258 GLU E CA 1
ATOM 12257 C C . GLU E 1 258 ? -34.940 24.533 9.895 1.00 51.15 258 GLU E C 1
ATOM 12258 O O . GLU E 1 258 ? -33.764 24.226 10.085 1.00 53.71 258 GLU E O 1
ATOM 12264 N N . LEU E 1 259 ? -35.882 24.392 10.816 1.00 52.69 259 LEU E N 1
ATOM 12265 C CA . LEU E 1 259 ? -35.565 23.936 12.168 1.00 56.53 259 LEU E CA 1
ATOM 12266 C C . LEU E 1 259 ? -35.024 22.516 12.126 1.00 56.97 259 LEU E C 1
ATOM 12267 O O . LEU E 1 259 ? -34.042 22.198 12.791 1.00 52.93 259 LEU E O 1
ATOM 12272 N N . VAL E 1 260 ? -35.676 21.676 11.320 1.00 57.68 260 VAL E N 1
ATOM 12273 C CA . VAL E 1 260 ? -35.257 20.296 11.133 1.00 56.13 260 VAL E CA 1
ATOM 12274 C C . VAL E 1 260 ? -33.829 20.230 10.572 1.00 56.00 260 VAL E C 1
ATOM 12275 O O . VAL E 1 260 ? -33.006 19.428 11.029 1.00 59.23 260 VAL E O 1
ATOM 12279 N N . ALA E 1 261 ? -33.541 21.078 9.593 1.00 53.27 261 ALA E N 1
ATOM 12280 C CA . ALA E 1 261 ? -32.210 21.158 8.991 1.00 53.30 261 ALA E CA 1
ATOM 12281 C C . ALA E 1 261 ? -31.126 21.542 9.998 1.00 55.33 261 ALA E C 1
ATOM 12282 O O . ALA E 1 261 ? -30.036 20.934 10.018 1.00 49.53 261 ALA E O 1
ATOM 12284 N N . LEU E 1 262 ? -31.423 22.555 10.824 1.00 57.08 262 LEU E N 1
ATOM 12285 C CA . LEU E 1 262 ? -30.520 22.953 11.919 1.00 56.31 262 LEU E CA 1
ATOM 12286 C C . LEU E 1 262 ? -30.322 21.806 12.914 1.00 49.20 262 LEU E C 1
ATOM 12287 O O . LEU E 1 262 ? -29.203 21.450 13.260 1.00 47.40 262 LEU E O 1
ATOM 12292 N N . GLY E 1 263 ? -31.424 21.235 13.376 1.00 48.71 263 GLY E N 1
ATOM 12293 C CA . GLY E 1 263 ? -31.366 20.086 14.264 1.00 49.39 263 GLY E CA 1
ATOM 12294 C C . GLY E 1 263 ? -30.562 18.953 13.665 1.00 49.27 263 GLY E C 1
ATOM 12295 O O . GLY E 1 263 ? -29.806 18.287 14.369 1.00 46.58 263 GLY E O 1
ATOM 12296 N N . THR E 1 264 ? -30.718 18.746 12.357 1.00 49.83 264 THR E N 1
ATOM 12297 C CA . THR E 1 264 ? -30.057 17.645 11.671 1.00 53.36 264 THR E CA 1
ATOM 12298 C C . THR E 1 264 ? -28.559 17.824 11.794 1.00 55.71 264 THR E C 1
ATOM 12299 O O . THR E 1 264 ? -27.821 16.891 12.152 1.00 54.51 264 THR E O 1
ATOM 12303 N N . ILE E 1 265 ? -28.129 19.048 11.507 1.00 57.76 265 ILE E N 1
ATOM 12304 C CA . ILE E 1 265 ? -26.730 19.429 11.615 1.00 55.19 265 ILE E CA 1
ATOM 12305 C C . ILE E 1 265 ? -26.216 19.125 13.009 1.00 51.44 265 ILE E C 1
ATOM 12306 O O . ILE E 1 265 ? -25.131 18.588 13.149 1.00 53.74 265 ILE E O 1
ATOM 12311 N N . ILE E 1 266 ? -26.996 19.464 14.032 1.00 48.43 266 ILE E N 1
ATOM 12312 C CA . ILE E 1 266 ? -26.557 19.265 15.412 1.00 47.98 266 ILE E CA 1
ATOM 12313 C C . ILE E 1 266 ? -26.554 17.783 15.782 1.00 48.77 266 ILE E C 1
ATOM 12314 O O . ILE E 1 266 ? -25.633 17.303 16.428 1.00 52.75 266 ILE E O 1
ATOM 12319 N N . MET E 1 267 ? -27.602 17.069 15.395 1.00 49.85 267 MET E N 1
ATOM 12320 C CA . MET E 1 267 ? -27.732 15.661 15.754 1.00 52.77 267 MET E CA 1
ATOM 12321 C C . MET E 1 267 ? -26.758 14.797 14.959 1.00 51.63 267 MET E C 1
ATOM 12322 O O . MET E 1 267 ? -26.363 13.727 15.416 1.00 49.47 267 MET E O 1
ATOM 12327 N N . ALA E 1 268 ? -26.361 15.275 13.778 1.00 52.43 268 ALA E N 1
ATOM 12328 C CA . ALA E 1 268 ? -25.268 14.649 13.029 1.00 53.94 268 ALA E CA 1
ATOM 12329 C C . ALA E 1 268 ? -23.974 14.733 13.824 1.00 53.55 268 ALA E C 1
ATOM 12330 O O . ALA E 1 268 ? -23.233 13.762 13.918 1.00 51.32 268 ALA E O 1
ATOM 12332 N N . TYR E 1 269 ? -23.700 15.906 14.389 1.00 53.75 269 TYR E N 1
ATOM 12333 C CA . TYR E 1 269 ? -22.549 16.048 15.267 1.00 53.84 269 TYR E CA 1
ATOM 12334 C C . TYR E 1 269 ? -22.632 15.029 16.412 1.00 48.88 269 TYR E C 1
ATOM 12335 O O . TYR E 1 269 ? -21.662 14.327 16.668 1.00 41.93 269 TYR E O 1
ATOM 12344 N N . LEU E 1 270 ? -23.788 14.959 17.075 1.00 45.08 270 LEU E N 1
ATOM 12345 C CA . LEU E 1 270 ? -23.974 14.068 18.218 1.00 49.30 270 LEU E CA 1
ATOM 12346 C C . LEU E 1 270 ? -23.810 12.598 17.855 1.00 50.71 270 LEU E C 1
ATOM 12347 O O . LEU E 1 270 ? -23.276 11.807 18.638 1.00 49.91 270 LEU E O 1
ATOM 12352 N N . HIS E 1 271 ? -24.292 12.240 16.672 1.00 50.71 271 HIS E N 1
ATOM 12353 C CA . HIS E 1 271 ? -24.219 10.860 16.199 1.00 53.70 271 HIS E CA 1
ATOM 12354 C C . HIS E 1 271 ? -22.812 10.472 15.756 1.00 54.44 271 HIS E C 1
ATOM 12355 O O . HIS E 1 271 ? -22.537 9.297 15.538 1.00 55.69 271 HIS E O 1
ATOM 12362 N N . GLY E 1 272 ? -21.928 11.424 15.629 1.00 55.68 272 GLY E N 1
ATOM 12363 C CA . GLY E 1 272 ? -20.583 11.108 15.223 1.00 55.19 272 GLY E CA 1
ATOM 12364 C C . GLY E 1 272 ? -20.359 11.017 13.738 1.00 52.64 272 GLY E C 1
ATOM 12365 O O . GLY E 1 272 ? -19.326 10.610 13.303 1.00 48.61 272 GLY E O 1
ATOM 12366 N N . ILE E 1 273 ? -21.365 11.390 12.975 1.00 53.60 273 ILE E N 1
ATOM 12367 C CA . ILE E 1 273 ? -21.309 11.376 11.534 1.00 54.13 273 ILE E CA 1
ATOM 12368 C C . ILE E 1 273 ? -20.914 12.714 10.910 1.00 55.64 273 ILE E C 1
ATOM 12369 O O . ILE E 1 273 ? -20.512 13.624 11.601 1.00 54.21 273 ILE E O 1
ATOM 12374 N N . ASN E 1 274 ? -21.046 12.813 9.594 1.00 54.22 274 ASN E N 1
ATOM 12375 C CA . ASN E 1 274 ? -20.647 13.992 8.857 1.00 57.43 274 ASN E CA 1
ATOM 12376 C C . ASN E 1 274 ? -21.577 15.153 8.815 1.00 59.53 274 ASN E C 1
ATOM 12377 O O . ASN E 1 274 ? -22.306 15.362 7.885 1.00 61.20 274 ASN E O 1
ATOM 12382 N N . TRP E 1 275 ? -21.511 15.936 9.860 1.00 61.06 275 TRP E N 1
ATOM 12383 C CA . TRP E 1 275 ? -22.319 17.154 9.947 1.00 58.58 275 TRP E CA 1
ATOM 12384 C C . TRP E 1 275 ? -21.902 18.213 8.927 1.00 54.49 275 TRP E C 1
ATOM 12385 O O . TRP E 1 275 ? -22.732 18.988 8.475 1.00 54.83 275 TRP E O 1
ATOM 12396 N N . ARG E 1 276 ? -20.631 18.229 8.536 1.00 58.95 276 ARG E N 1
ATOM 12397 C CA . ARG E 1 276 ? -20.140 19.239 7.585 1.00 61.73 276 ARG E CA 1
ATOM 12398 C C . ARG E 1 276 ? -20.765 19.049 6.201 1.00 65.65 276 ARG E C 1
ATOM 12399 O O . ARG E 1 276 ? -21.171 20.017 5.555 1.00 64.39 276 ARG E O 1
ATOM 12407 N N . ARG E 1 277 ? -20.847 17.793 5.757 1.00 70.53 277 ARG E N 1
ATOM 12408 C CA . ARG E 1 277 ? -21.418 17.455 4.451 1.00 70.23 277 ARG E CA 1
ATOM 12409 C C . ARG E 1 277 ? -22.851 17.925 4.372 1.00 67.82 277 ARG E C 1
ATOM 12410 O O . ARG E 1 277 ? -23.324 18.350 3.323 1.00 71.30 277 ARG E O 1
ATOM 12418 N N . ILE E 1 278 ? -23.535 17.845 5.504 1.00 66.03 278 ILE E N 1
ATOM 12419 C CA . ILE E 1 278 ? -24.933 18.228 5.599 1.00 64.59 278 ILE E CA 1
ATOM 12420 C C . ILE E 1 278 ? -25.071 19.739 5.632 1.00 63.91 278 ILE E C 1
ATOM 12421 O O . ILE E 1 278 ? -25.927 20.295 4.950 1.00 65.41 278 ILE E O 1
ATOM 12426 N N . LYS E 1 279 ? -24.238 20.396 6.435 1.00 68.55 279 LYS E N 1
ATOM 12427 C CA . LYS E 1 279 ? -24.233 21.857 6.500 1.00 71.21 279 LYS E CA 1
ATOM 12428 C C . LYS E 1 279 ? -23.895 22.480 5.146 1.00 68.70 279 LYS E C 1
ATOM 12429 O O . LYS E 1 279 ? -24.522 23.466 4.757 1.00 62.63 279 LYS E O 1
ATOM 12435 N N . ARG E 1 280 ? -22.905 21.909 4.449 1.00 69.22 280 ARG E N 1
ATOM 12436 C CA . ARG E 1 280 ? -22.557 22.315 3.072 1.00 68.55 280 ARG E CA 1
ATOM 12437 C C . ARG E 1 280 ? -23.803 22.308 2.221 1.00 67.64 280 ARG E C 1
ATOM 12438 O O . ARG E 1 280 ? -24.137 23.304 1.581 1.00 74.53 280 ARG E O 1
ATOM 12446 N N . ILE E 1 281 ? -24.519 21.192 2.271 1.00 68.45 281 ILE E N 1
ATOM 12447 C CA . ILE E 1 281 ? -25.742 21.007 1.485 1.00 69.72 281 ILE E CA 1
ATOM 12448 C C . ILE E 1 281 ? -26.817 22.012 1.879 1.00 63.72 281 ILE E C 1
ATOM 12449 O O . ILE E 1 281 ? -27.528 22.539 1.036 1.00 64.85 281 ILE E O 1
ATOM 12454 N N . ALA E 1 282 ? -26.939 22.280 3.166 1.00 67.56 282 ALA E N 1
ATOM 12455 C CA . ALA E 1 282 ? -27.948 23.221 3.638 1.00 71.60 282 ALA E CA 1
ATOM 12456 C C . ALA E 1 282 ? -27.708 24.650 3.121 1.00 69.26 282 ALA E C 1
ATOM 12457 O O . ALA E 1 282 ? -28.661 25.361 2.784 1.00 69.68 282 ALA E O 1
ATOM 12459 N N . ASP E 1 283 ? -26.440 25.058 3.076 1.00 71.18 283 ASP E N 1
ATOM 12460 C CA . ASP E 1 283 ? -26.054 26.383 2.577 1.00 78.29 283 ASP E CA 1
ATOM 12461 C C . ASP E 1 283 ? -26.218 26.453 1.074 1.00 78.64 283 ASP E C 1
ATOM 12462 O O . ASP E 1 283 ? -26.640 27.483 0.539 1.00 75.78 283 ASP E O 1
ATOM 12467 N N . ILE E 1 284 ? -25.893 25.354 0.396 1.00 74.16 284 ILE E N 1
ATOM 12468 C CA . ILE E 1 284 ? -26.109 25.270 -1.039 1.00 73.29 284 ILE E CA 1
ATOM 12469 C C . ILE E 1 284 ? -27.573 25.572 -1.387 1.00 73.40 284 ILE E C 1
ATOM 12470 O O . ILE E 1 284 ? -27.832 26.205 -2.407 1.00 76.99 284 ILE E O 1
ATOM 12475 N N . ILE E 1 285 ? -28.516 25.144 -0.538 1.00 73.45 285 ILE E N 1
ATOM 12476 C CA . ILE E 1 285 ? -29.960 25.369 -0.765 1.00 68.13 285 ILE E CA 1
ATOM 12477 C C . ILE E 1 285 ? -30.380 26.782 -0.371 1.00 73.35 285 ILE E C 1
ATOM 12478 O O . ILE E 1 285 ? -31.357 27.327 -0.902 1.00 71.26 285 ILE E O 1
ATOM 12483 N N . GLY E 1 286 ? -29.663 27.367 0.584 1.00 75.61 286 GLY E N 1
ATOM 12484 C CA . GLY E 1 286 ? -30.009 28.689 1.096 1.00 77.50 286 GLY E CA 1
ATOM 12485 C C . GLY E 1 286 ? -30.940 28.580 2.280 1.00 76.33 286 GLY E C 1
ATOM 12486 O O . GLY E 1 286 ? -31.861 29.385 2.438 1.00 79.18 286 GLY E O 1
ATOM 12487 N N . LEU E 1 287 ? -30.702 27.569 3.110 1.00 71.80 287 LEU E N 1
ATOM 12488 C CA . LEU E 1 287 ? -31.451 27.406 4.342 1.00 69.50 287 LEU E CA 1
ATOM 12489 C C . LEU E 1 287 ? -30.622 28.008 5.467 1.00 65.26 287 LEU E C 1
ATOM 12490 O O . LEU E 1 287 ? -29.384 27.958 5.429 1.00 60.58 287 LEU E O 1
ATOM 12495 N N . PRO E 1 288 ? -31.295 28.572 6.479 1.00 61.03 288 PRO E N 1
ATOM 12496 C CA . PRO E 1 288 ? -30.534 29.090 7.598 1.00 60.80 288 PRO E CA 1
ATOM 12497 C C . PRO E 1 288 ? -29.689 28.011 8.237 1.00 62.07 288 PRO E C 1
ATOM 12498 O O . PRO E 1 288 ? -30.203 26.952 8.570 1.00 69.42 288 PRO E O 1
ATOM 12502 N N . THR E 1 289 ? -28.395 28.289 8.366 1.00 66.14 289 THR E N 1
ATOM 12503 C CA . THR E 1 289 ? -27.428 27.401 9.007 1.00 66.62 289 THR E CA 1
ATOM 12504 C C . THR E 1 289 ? -26.761 28.065 10.218 1.00 66.31 289 THR E C 1
ATOM 12505 O O . THR E 1 289 ? -25.596 27.790 10.534 1.00 63.04 289 THR E O 1
ATOM 12509 N N . SER E 1 290 ? -27.499 28.945 10.886 1.00 65.58 290 SER E N 1
ATOM 12510 C CA . SER E 1 290 ? -27.052 29.524 12.149 1.00 69.81 290 SER E CA 1
ATOM 12511 C C . SER E 1 290 ? -28.262 29.966 12.955 1.00 68.76 290 SER E C 1
ATOM 12512 O O . SER E 1 290 ? -29.330 30.240 12.398 1.00 68.69 290 SER E O 1
ATOM 12515 N N . LEU E 1 291 ? -28.090 30.046 14.266 1.00 67.27 291 LEU E N 1
ATOM 12516 C CA . LEU E 1 291 ? -29.138 30.578 15.120 1.00 71.83 291 LEU E CA 1
ATOM 12517 C C . LEU E 1 291 ? -29.416 32.030 14.729 1.00 76.59 291 LEU E C 1
ATOM 12518 O O . LEU E 1 291 ? -30.575 32.455 14.681 1.00 77.23 291 LEU E O 1
ATOM 12523 N N . ARG E 1 292 ? -28.344 32.768 14.438 1.00 79.17 292 ARG E N 1
ATOM 12524 C CA . ARG E 1 292 ? -28.425 34.142 13.918 1.00 80.61 292 ARG E CA 1
ATOM 12525 C C . ARG E 1 292 ? -29.262 34.201 12.632 1.00 78.52 292 ARG E C 1
ATOM 12526 O O . ARG E 1 292 ? -30.329 34.816 12.619 1.00 76.20 292 ARG E O 1
ATOM 12534 N N . GLN E 1 293 ? -28.799 33.543 11.569 1.00 78.38 293 GLN E N 1
ATOM 12535 C CA . GLN E 1 293 ? -29.564 33.475 10.314 1.00 78.81 293 GLN E CA 1
ATOM 12536 C C . GLN E 1 293 ? -31.009 33.042 10.584 1.00 78.28 293 GLN E C 1
ATOM 12537 O O . GLN E 1 293 ? -31.946 33.584 9.998 1.00 73.40 293 GLN E O 1
ATOM 12543 N N . ALA E 1 294 ? -31.183 32.079 11.489 1.00 79.85 294 ALA E N 1
ATOM 12544 C CA . ALA E 1 294 ? -32.508 31.529 11.793 1.00 81.58 294 ALA E CA 1
ATOM 12545 C C . ALA E 1 294 ? -33.343 32.410 12.714 1.00 83.54 294 ALA E C 1
ATOM 12546 O O . ALA E 1 294 ? -34.555 32.215 12.829 1.00 79.24 294 ALA E O 1
ATOM 12548 N N . ASN E 1 295 ? -32.694 33.368 13.373 1.00 90.04 295 ASN E N 1
ATOM 12549 C CA . ASN E 1 295 ? -33.340 34.202 14.387 1.00 90.71 295 ASN E CA 1
ATOM 12550 C C . ASN E 1 295 ? -33.894 33.324 15.506 1.00 85.38 295 ASN E C 1
ATOM 12551 O O . ASN E 1 295 ? -35.103 33.279 15.749 1.00 85.28 295 ASN E O 1
ATOM 12556 N N . ILE E 1 296 ? -32.990 32.593 16.147 1.00 78.55 296 ILE E N 1
ATOM 12557 C CA . ILE E 1 296 ? -33.323 31.778 17.305 1.00 75.21 296 ILE E CA 1
ATOM 12558 C C . ILE E 1 296 ? -32.409 32.275 18.398 1.00 71.56 296 ILE E C 1
ATOM 12559 O O . ILE E 1 296 ? -31.197 32.299 18.207 1.00 67.90 296 ILE E O 1
ATOM 12564 N N . ASP E 1 297 ? -32.974 32.686 19.529 1.00 69.80 297 ASP E N 1
ATOM 12565 C CA . ASP E 1 297 ? -32.153 33.084 20.663 1.00 74.07 297 ASP E CA 1
ATOM 12566 C C . ASP E 1 297 ? -31.438 31.845 21.191 1.00 72.56 297 ASP E C 1
ATOM 12567 O O . ASP E 1 297 ? -32.048 30.773 21.311 1.00 61.55 297 ASP E O 1
ATOM 12572 N N . VAL E 1 298 ? -30.153 32.013 21.503 1.00 69.05 298 VAL E N 1
ATOM 12573 C CA . VAL E 1 298 ? -29.299 30.933 21.990 1.00 69.60 298 VAL E CA 1
ATOM 12574 C C . VAL E 1 298 ? -29.866 30.229 23.220 1.00 71.51 298 VAL E C 1
ATOM 12575 O O . VAL E 1 298 ? -29.850 29.003 23.297 1.00 71.71 298 VAL E O 1
ATOM 12579 N N . ASP E 1 299 ? -30.352 31.005 24.185 1.00 72.79 299 ASP E N 1
ATOM 12580 C CA . ASP E 1 299 ? -30.887 30.440 25.423 1.00 75.19 299 ASP E CA 1
ATOM 12581 C C . ASP E 1 299 ? -32.122 29.584 25.168 1.00 68.58 299 ASP E C 1
ATOM 12582 O O . ASP E 1 299 ? -32.392 28.647 25.909 1.00 67.80 299 ASP E O 1
ATOM 12587 N N . LEU E 1 300 ? -32.866 29.931 24.125 1.00 66.88 300 LEU E N 1
ATOM 12588 C CA . LEU E 1 300 ? -34.073 29.203 23.718 1.00 65.63 300 LEU E CA 1
ATOM 12589 C C . LEU E 1 300 ? -33.704 27.912 22.986 1.00 63.36 300 LEU E C 1
ATOM 12590 O O . LEU E 1 300 ? -34.363 26.884 23.149 1.00 57.62 300 LEU E O 1
ATOM 12595 N N . ALA E 1 301 ? -32.650 27.978 22.180 1.00 57.78 301 ALA E N 1
ATOM 12596 C CA . ALA E 1 301 ? -32.103 26.798 21.534 1.00 55.82 301 ALA E CA 1
ATOM 12597 C C . ALA E 1 301 ? -31.500 25.828 22.565 1.00 59.00 301 ALA E C 1
ATOM 12598 O O . ALA E 1 301 ? -31.611 24.603 22.409 1.00 56.47 301 ALA E O 1
ATOM 12600 N N . LEU E 1 302 ? -30.878 26.371 23.615 1.00 57.65 302 LEU E N 1
ATOM 12601 C CA . LEU E 1 302 ? -30.305 25.540 24.682 1.00 58.02 302 LEU E CA 1
ATOM 12602 C C . LEU E 1 302 ? -31.381 24.892 25.549 1.00 53.99 302 LEU E C 1
ATOM 12603 O O . LEU E 1 302 ? -31.310 23.701 25.850 1.00 52.24 302 LEU E O 1
ATOM 12608 N N . GLU E 1 303 ? -32.378 25.673 25.942 1.00 57.55 303 GLU E N 1
ATOM 12609 C CA . GLU E 1 303 ? -33.566 25.112 26.595 1.00 59.25 303 GLU E CA 1
ATOM 12610 C C . GLU E 1 303 ? -34.169 23.992 25.757 1.00 56.26 303 GLU E C 1
ATOM 12611 O O . GLU E 1 303 ? -34.552 22.950 26.281 1.00 62.70 303 GLU E O 1
ATOM 12617 N N . ALA E 1 304 ? -34.253 24.218 24.452 1.00 55.19 304 ALA E N 1
ATOM 12618 C CA . ALA E 1 304 ? -34.860 23.256 23.543 1.00 55.12 304 ALA E CA 1
ATOM 12619 C C . ALA E 1 304 ? -34.081 21.931 23.522 1.00 54.12 304 ALA E C 1
ATOM 12620 O O . ALA E 1 304 ? -34.661 20.868 23.735 1.00 44.91 304 ALA E O 1
ATOM 12622 N N . LEU E 1 305 ? -32.766 22.025 23.302 1.00 53.38 305 LEU E N 1
ATOM 12623 C CA . LEU E 1 305 ? -31.894 20.860 23.226 1.00 49.55 305 LEU E CA 1
ATOM 12624 C C . LEU E 1 305 ? -31.825 20.057 24.517 1.00 51.49 305 LEU E C 1
ATOM 12625 O O . LEU E 1 305 ? -31.740 18.829 24.450 1.00 53.11 305 LEU E O 1
ATOM 12630 N N . THR E 1 306 ? -31.847 20.725 25.676 1.00 50.59 306 THR E N 1
ATOM 12631 C CA . THR E 1 306 ? -31.761 20.019 26.972 1.00 51.79 306 THR E CA 1
ATOM 12632 C C . THR E 1 306 ? -33.066 19.345 27.404 1.00 52.02 306 THR E C 1
ATOM 12633 O O . THR E 1 306 ? -33.056 18.465 28.256 1.00 51.63 306 THR E O 1
ATOM 12637 N N . THR E 1 307 ? -34.188 19.747 26.826 1.00 51.80 307 THR E N 1
ATOM 12638 C CA . THR E 1 307 ? -35.485 19.184 27.220 1.00 50.49 307 THR E CA 1
ATOM 12639 C C . THR E 1 307 ? -36.116 18.273 26.175 1.00 49.77 307 THR E C 1
ATOM 12640 O O . THR E 1 307 ? -37.053 17.562 26.493 1.00 46.85 307 THR E O 1
ATOM 12644 N N . ALA E 1 308 ? -35.595 18.321 24.945 1.00 50.90 308 ALA E N 1
ATOM 12645 C CA . ALA E 1 308 ? -36.172 17.679 23.757 1.00 49.72 308 ALA E CA 1
ATOM 12646 C C . ALA E 1 308 ? -36.436 16.193 23.935 1.00 48.52 308 ALA E C 1
ATOM 12647 O O . ALA E 1 308 ? -37.408 15.670 23.424 1.00 51.89 308 ALA E O 1
ATOM 12649 N N . HIS E 1 309 ? -35.561 15.523 24.661 1.00 47.17 309 HIS E N 1
ATOM 12650 C CA . HIS E 1 309 ? -35.753 14.122 25.003 1.00 49.14 309 HIS E CA 1
ATOM 12651 C C . HIS E 1 309 ? -36.998 13.836 25.847 1.00 49.87 309 HIS E C 1
ATOM 12652 O O . HIS E 1 309 ? -37.367 12.678 25.983 1.00 55.91 309 HIS E O 1
ATOM 12659 N N . THR E 1 310 ? -37.629 14.859 26.426 1.00 46.75 310 THR E N 1
ATOM 12660 C CA . THR E 1 310 ? -38.788 14.657 27.297 1.00 45.16 310 THR E CA 1
ATOM 12661 C C . THR E 1 310 ? -40.103 14.775 26.560 1.00 45.83 310 THR E C 1
ATOM 12662 O O . THR E 1 310 ? -41.145 14.470 27.116 1.00 47.79 310 THR E O 1
ATOM 12666 N N . LEU E 1 311 ? -40.072 15.202 25.306 1.00 50.16 311 LEU E N 1
ATOM 12667 C CA . LEU E 1 311 ? -41.307 15.330 24.518 1.00 52.99 311 LEU E CA 1
ATOM 12668 C C . LEU E 1 311 ? -41.933 13.971 24.216 1.00 55.12 311 LEU E C 1
ATOM 12669 O O . LEU E 1 311 ? -43.127 13.770 24.441 1.00 61.59 311 LEU E O 1
ATOM 12674 N N . ARG E 1 312 ? -41.128 13.051 23.696 1.00 54.57 312 ARG E N 1
ATOM 12675 C CA . ARG E 1 312 ? -41.568 11.686 23.450 1.00 56.27 312 ARG E CA 1
ATOM 12676 C C . ARG E 1 312 ? -40.619 10.708 24.154 1.00 54.80 312 ARG E C 1
ATOM 12677 O O . ARG E 1 312 ? -39.754 10.107 23.505 1.00 51.97 312 ARG E O 1
ATOM 12685 N N . PRO E 1 313 ? -40.775 10.550 25.488 1.00 54.26 313 PRO E N 1
ATOM 12686 C CA . PRO E 1 313 ? -39.968 9.630 26.308 1.00 54.95 313 PRO E CA 1
ATOM 12687 C C . PRO E 1 313 ? -40.044 8.176 25.844 1.00 56.62 313 PRO E C 1
ATOM 12688 O O . PRO E 1 313 ? -39.088 7.431 26.008 1.00 57.84 313 PRO E O 1
ATOM 12692 N N . ASP E 1 314 ? -41.183 7.787 25.284 1.00 59.70 314 ASP E N 1
ATOM 12693 C CA . ASP E 1 314 ? -41.369 6.448 24.714 1.00 63.59 314 ASP E CA 1
ATOM 12694 C C . ASP E 1 314 ? -40.419 6.137 23.541 1.00 63.08 314 ASP E C 1
ATOM 12695 O O . ASP E 1 314 ? -40.142 4.965 23.285 1.00 61.24 314 ASP E O 1
ATOM 12700 N N . ARG E 1 315 ? -39.926 7.159 22.828 1.00 59.60 315 ARG E N 1
ATOM 12701 C CA . ARG E 1 315 ? -39.019 6.910 21.689 1.00 59.93 315 ARG E CA 1
ATOM 12702 C C . ARG E 1 315 ? -37.548 7.314 21.912 1.00 52.67 315 ARG E C 1
ATOM 12703 O O . ARG E 1 315 ? -37.195 8.478 21.990 1.00 54.54 315 ARG E O 1
ATOM 12711 N N . TYR E 1 316 ? -36.691 6.314 21.978 1.00 47.49 316 TYR E N 1
ATOM 12712 C CA . TYR E 1 316 ? -35.283 6.521 22.203 1.00 44.47 316 TYR E CA 1
ATOM 12713 C C . TYR E 1 316 ? -34.605 7.151 20.993 1.00 43.06 316 TYR E C 1
ATOM 12714 O O . TYR E 1 316 ? -34.898 6.777 19.866 1.00 42.19 316 TYR E O 1
ATOM 12723 N N . THR E 1 317 ? -33.693 8.089 21.234 1.00 39.62 317 THR E N 1
ATOM 12724 C CA . THR E 1 317 ? -32.810 8.599 20.194 1.00 39.95 317 THR E CA 1
ATOM 12725 C C . THR E 1 317 ? -31.392 8.685 20.740 1.00 40.28 317 THR E C 1
ATOM 12726 O O . THR E 1 317 ? -31.133 8.278 21.859 1.00 42.19 317 THR E O 1
ATOM 12730 N N . ILE E 1 318 ? -30.478 9.238 19.951 1.00 42.69 318 ILE E N 1
ATOM 12731 C CA . ILE E 1 318 ? -29.131 9.572 20.426 1.00 45.23 318 ILE E CA 1
ATOM 12732 C C . ILE E 1 318 ? -29.126 10.535 21.648 1.00 49.41 318 ILE E C 1
ATOM 12733 O O . ILE E 1 318 ? -28.123 10.641 22.346 1.00 48.33 318 ILE E O 1
ATOM 12738 N N . LEU E 1 319 ? -30.233 11.233 21.907 1.00 49.80 319 LEU E N 1
ATOM 12739 C CA . LEU E 1 319 ? -30.294 12.123 23.066 1.00 52.32 319 LEU E CA 1
ATOM 12740 C C . LEU E 1 319 ? -30.354 11.359 24.381 1.00 50.89 319 LEU E C 1
ATOM 12741 O O . LEU E 1 319 ? -30.053 11.918 25.441 1.00 52.74 319 LEU E O 1
ATOM 12746 N N . GLY E 1 320 ? -30.745 10.089 24.300 1.00 51.71 320 GLY E N 1
ATOM 12747 C CA . GLY E 1 320 ? -30.847 9.209 25.463 1.00 52.82 320 GLY E CA 1
ATOM 12748 C C . GLY E 1 320 ? -31.560 9.871 26.623 1.00 50.62 320 GLY E C 1
ATOM 12749 O O . GLY E 1 320 ? -32.669 10.334 26.470 1.00 50.00 320 GLY E O 1
ATOM 12750 N N . ASP E 1 321 ? -30.887 9.901 27.772 1.00 56.67 321 ASP E N 1
ATOM 12751 C CA . ASP E 1 321 ? -31.346 10.517 29.033 1.00 57.73 321 ASP E CA 1
ATOM 12752 C C . ASP E 1 321 ? -31.587 12.000 28.921 1.00 56.87 321 ASP E C 1
ATOM 12753 O O . ASP E 1 321 ? -32.455 12.530 29.580 1.00 60.05 321 ASP E O 1
ATOM 12758 N N . GLY E 1 322 ? -30.736 12.674 28.158 1.00 52.55 322 GLY E N 1
ATOM 12759 C CA . GLY E 1 322 ? -30.792 14.115 28.039 1.00 50.20 322 GLY E CA 1
ATOM 12760 C C . GLY E 1 322 ? -29.432 14.671 27.681 1.00 47.16 322 GLY E C 1
ATOM 12761 O O . GLY E 1 322 ? -28.404 14.286 28.248 1.00 42.33 322 GLY E O 1
ATOM 12762 N N . LEU E 1 323 ? -29.415 15.565 26.710 1.00 45.95 323 LEU E N 1
ATOM 12763 C CA . LEU E 1 323 ? -28.194 16.262 26.386 1.00 50.08 323 LEU E CA 1
ATOM 12764 C C . LEU E 1 323 ? -27.959 17.295 27.514 1.00 51.96 323 LEU E C 1
ATOM 12765 O O . LEU E 1 323 ? -28.888 17.993 27.913 1.00 51.87 323 LEU E O 1
ATOM 12770 N N . SER E 1 324 ? -26.741 17.359 28.049 1.00 52.65 324 SER E N 1
ATOM 12771 C CA . SER E 1 324 ? -26.422 18.325 29.102 1.00 56.32 324 SER E CA 1
ATOM 12772 C C . SER E 1 324 ? -26.178 19.719 28.522 1.00 57.65 324 SER E C 1
ATOM 12773 O O . SER E 1 324 ? -25.791 19.859 27.359 1.00 59.73 324 SER E O 1
ATOM 12776 N N . ARG E 1 325 ? -26.374 20.740 29.354 1.00 63.69 325 ARG E N 1
ATOM 12777 C CA . ARG E 1 325 ? -26.221 22.149 28.951 1.00 64.22 325 ARG E CA 1
ATOM 12778 C C . ARG E 1 325 ? -24.835 22.450 28.364 1.00 63.15 325 ARG E C 1
ATOM 12779 O O . ARG E 1 325 ? -24.713 23.072 27.305 1.00 61.14 325 ARG E O 1
ATOM 12787 N N . GLU E 1 326 ? -23.792 22.004 29.050 1.00 63.07 326 GLU E N 1
ATOM 12788 C CA . GLU E 1 326 ? -22.430 22.210 28.560 1.00 66.96 326 GLU E CA 1
ATOM 12789 C C . GLU E 1 326 ? -22.326 21.613 27.152 1.00 67.60 326 GLU E C 1
ATOM 12790 O O . GLU E 1 326 ? -21.930 22.302 26.189 1.00 64.57 326 GLU E O 1
ATOM 12796 N N . ALA E 1 327 ? -22.721 20.344 27.038 1.00 64.06 327 ALA E N 1
ATOM 12797 C CA . ALA E 1 327 ? -22.675 19.614 25.772 1.00 63.61 327 ALA E CA 1
ATOM 12798 C C . ALA E 1 327 ? -23.458 20.312 24.661 1.00 59.34 327 ALA E C 1
ATOM 12799 O O . ALA E 1 327 ? -22.978 20.423 23.530 1.00 57.26 327 ALA E O 1
ATOM 12801 N N . ALA E 1 328 ? -24.658 20.783 24.969 1.00 59.39 328 ALA E N 1
ATOM 12802 C CA . ALA E 1 328 ? -25.439 21.538 23.974 1.00 64.30 328 ALA E CA 1
ATOM 12803 C C . ALA E 1 328 ? -24.736 22.849 23.588 1.00 66.79 328 ALA E C 1
ATOM 12804 O O . ALA E 1 328 ? -24.684 23.211 22.407 1.00 63.81 328 ALA E O 1
ATOM 12806 N N . LYS E 1 329 ? -24.182 23.538 24.586 1.00 69.63 329 LYS E N 1
ATOM 12807 C CA . LYS E 1 329 ? -23.383 24.738 24.344 1.00 76.00 329 LYS E CA 1
ATOM 12808 C C . LYS E 1 329 ? -22.192 24.392 23.449 1.00 74.88 329 LYS E C 1
ATOM 12809 O O . LYS E 1 329 ? -21.958 25.059 22.437 1.00 76.98 329 LYS E O 1
ATOM 12815 N N . ARG E 1 330 ? -21.460 23.338 23.809 1.00 69.22 330 ARG E N 1
ATOM 12816 C CA . ARG E 1 330 ? -20.348 22.860 22.986 1.00 68.79 330 ARG E CA 1
ATOM 12817 C C . ARG E 1 330 ? -20.807 22.497 21.572 1.00 68.09 330 ARG E C 1
ATOM 12818 O O . ARG E 1 330 ? -20.190 22.908 20.584 1.00 67.21 330 ARG E O 1
ATOM 12826 N N . ALA E 1 331 ? -21.890 21.732 21.478 1.00 64.85 331 ALA E N 1
ATOM 12827 C CA . ALA E 1 331 ? -22.422 21.300 20.185 1.00 63.09 331 ALA E CA 1
ATOM 12828 C C . ALA E 1 331 ? -22.579 22.467 19.215 1.00 59.49 331 ALA E C 1
ATOM 12829 O O . ALA E 1 331 ? -22.063 22.443 18.090 1.00 56.86 331 ALA E O 1
ATOM 12831 N N . LEU E 1 332 ? -23.300 23.486 19.672 1.00 59.90 332 LEU E N 1
ATOM 12832 C CA . LEU E 1 332 ? -23.594 24.674 18.861 1.00 58.30 332 LEU E CA 1
ATOM 12833 C C . LEU E 1 332 ? -22.326 25.396 18.403 1.00 56.59 332 LEU E C 1
ATOM 12834 O O . LEU E 1 332 ? -22.249 25.836 17.257 1.00 55.64 332 LEU E O 1
ATOM 12839 N N . GLU E 1 333 ? -21.326 25.478 19.278 1.00 58.72 333 GLU E N 1
ATOM 12840 C CA . GLU E 1 333 ? -20.002 25.987 18.893 1.00 62.91 333 GLU E CA 1
ATOM 12841 C C . GLU E 1 333 ? -19.389 25.165 17.758 1.00 62.17 333 GLU E C 1
ATOM 12842 O O . GLU E 1 333 ? -19.119 25.698 16.683 1.00 58.88 333 GLU E O 1
ATOM 12848 N N . ASP E 1 334 ? -19.187 23.867 18.001 1.00 67.16 334 ASP E N 1
ATOM 12849 C CA . ASP E 1 334 ? -18.463 22.985 17.063 1.00 68.34 334 ASP E CA 1
ATOM 12850 C C . ASP E 1 334 ? -19.036 22.999 15.659 1.00 70.81 334 ASP E C 1
ATOM 12851 O O . ASP E 1 334 ? -18.280 22.974 14.677 1.00 73.56 334 ASP E O 1
ATOM 12856 N N . VAL E 1 335 ? -20.366 23.019 15.564 1.00 67.62 335 VAL E N 1
ATOM 12857 C CA . VAL E 1 335 ? -21.032 23.086 14.263 1.00 65.69 335 VAL E CA 1
ATOM 12858 C C . VAL E 1 335 ? -21.190 24.538 13.791 1.00 67.24 335 VAL E C 1
ATOM 12859 O O . VAL E 1 335 ? -21.941 24.818 12.861 1.00 70.95 335 VAL E O 1
ATOM 12863 N N . GLU E 1 336 ? -20.470 25.459 14.426 1.00 72.56 336 GLU E N 1
ATOM 12864 C CA . GLU E 1 336 ? -20.427 26.853 13.995 1.00 75.06 336 GLU E CA 1
ATOM 12865 C C . GLU E 1 336 ? -21.831 27.400 13.78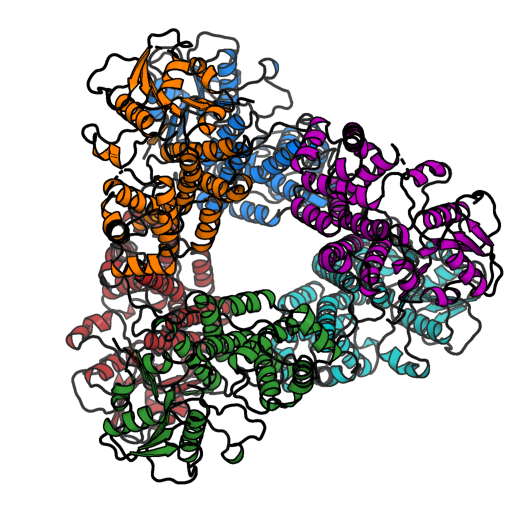8 1.00 69.66 336 GLU E C 1
ATOM 12866 O O . GLU E 1 336 ? -22.067 28.168 12.856 1.00 67.94 336 GLU E O 1
ATOM 12872 N N . LEU E 1 337 ? -22.764 26.985 14.644 1.00 68.37 337 LEU E N 1
ATOM 12873 C CA . LEU E 1 337 ? -24.139 27.493 14.589 1.00 69.56 337 LEU E CA 1
ATOM 12874 C C . LEU E 1 337 ? -24.247 28.760 15.440 1.00 71.70 337 LEU E C 1
ATOM 12875 O O . LEU E 1 337 ? -25.182 29.548 15.273 1.00 73.25 337 LEU E O 1
ATOM 12880 N N . ILE E 1 338 ? -23.287 28.931 16.354 1.00 72.22 338 ILE E N 1
ATOM 12881 C CA . ILE E 1 338 ? -23.126 30.159 17.127 1.00 70.56 338 ILE E CA 1
ATOM 12882 C C . ILE E 1 338 ? -21.656 30.579 17.136 1.00 73.13 338 ILE E C 1
ATOM 12883 O O . ILE E 1 338 ? -21.340 31.750 17.377 1.00 72.83 338 ILE E O 1
ATOM 12889 N N . LYS F 1 2 ? -43.919 15.990 -17.681 1.00 85.69 2 LYS F N 1
ATOM 12890 C CA . LYS F 1 2 ? -45.009 16.552 -18.549 1.00 92.67 2 LYS F CA 1
ATOM 12891 C C . LYS F 1 2 ? -46.341 15.787 -18.400 1.00 91.07 2 LYS F C 1
ATOM 12892 O O . LYS F 1 2 ? -47.409 16.396 -18.272 1.00 87.90 2 LYS F O 1
ATOM 12898 N N . LYS F 1 3 ? -46.275 14.460 -18.396 1.00 89.54 3 LYS F N 1
ATOM 12899 C CA . LYS F 1 3 ? -47.492 13.643 -18.298 1.00 92.23 3 LYS F CA 1
ATOM 12900 C C . LYS F 1 3 ? -47.945 13.518 -16.836 1.00 85.62 3 LYS F C 1
ATOM 12901 O O . LYS F 1 3 ? -47.117 13.461 -15.918 1.00 78.77 3 LYS F O 1
ATOM 12907 N N . VAL F 1 4 ? -49.263 13.508 -16.631 1.00 77.21 4 VAL F N 1
ATOM 12908 C CA . VAL F 1 4 ? -49.839 13.210 -15.319 1.00 74.43 4 VAL F CA 1
ATOM 12909 C C . VAL F 1 4 ? -49.761 11.700 -15.079 1.00 71.58 4 VAL F C 1
ATOM 12910 O O . VAL F 1 4 ? -50.075 10.909 -15.966 1.00 66.80 4 VAL F O 1
ATOM 12914 N N . GLU F 1 5 ? -49.344 11.319 -13.876 1.00 67.92 5 GLU F N 1
ATOM 12915 C CA . GLU F 1 5 ? -49.184 9.925 -13.514 1.00 64.81 5 GLU F CA 1
ATOM 12916 C C . GLU F 1 5 ? -50.114 9.555 -12.363 1.00 61.36 5 GLU F C 1
ATOM 12917 O O . GLU F 1 5 ? -50.206 10.288 -11.384 1.00 60.81 5 GLU F O 1
ATOM 12923 N N . ARG F 1 6 ? -50.816 8.430 -12.498 1.00 61.23 6 ARG F N 1
ATOM 12924 C CA . ARG F 1 6 ? -51.616 7.863 -11.411 1.00 62.67 6 ARG F CA 1
ATOM 12925 C C . ARG F 1 6 ? -50.917 6.611 -10.893 1.00 57.25 6 ARG F C 1
ATOM 12926 O O . ARG F 1 6 ? -50.481 5.773 -11.688 1.00 54.59 6 ARG F O 1
ATOM 12934 N N . PHE F 1 7 ? -50.824 6.462 -9.572 1.00 52.76 7 PHE F N 1
ATOM 12935 C CA . PHE F 1 7 ? -50.324 5.215 -8.982 1.00 48.67 7 PHE F CA 1
ATOM 12936 C C . PHE F 1 7 ? -51.331 4.648 -7.996 1.00 47.26 7 PHE F C 1
ATOM 12937 O O . PHE F 1 7 ? -51.941 5.397 -7.240 1.00 43.39 7 PHE F O 1
ATOM 12945 N N . GLU F 1 8 ? -51.500 3.326 -8.014 1.00 48.02 8 GLU F N 1
ATOM 12946 C CA . GLU F 1 8 ? -52.284 2.630 -6.986 1.00 53.49 8 GLU F CA 1
ATOM 12947 C C . GLU F 1 8 ? -51.349 1.823 -6.091 1.00 49.80 8 GLU F C 1
ATOM 12948 O O . GLU F 1 8 ? -50.453 1.142 -6.588 1.00 50.83 8 GLU F O 1
ATOM 12954 N N . VAL F 1 9 ? -51.593 1.879 -4.782 1.00 48.42 9 VAL F N 1
ATOM 12955 C CA . VAL F 1 9 ? -50.847 1.104 -3.786 1.00 46.76 9 VAL F CA 1
ATOM 12956 C C . VAL F 1 9 ? -51.838 0.487 -2.829 1.00 46.08 9 VAL F C 1
ATOM 12957 O O . VAL F 1 9 ? -52.883 1.073 -2.612 1.00 51.88 9 VAL F O 1
ATOM 12961 N N . PRO F 1 10 ? -51.546 -0.701 -2.264 1.00 46.35 10 PRO F N 1
ATOM 12962 C CA . PRO F 1 10 ? -52.548 -1.251 -1.348 1.00 48.52 10 PRO F CA 1
ATOM 12963 C C . PRO F 1 10 ? -52.788 -0.400 -0.107 1.00 47.64 10 PRO F C 1
ATOM 12964 O O . PRO F 1 10 ? -51.836 -0.009 0.533 1.00 53.37 10 PRO F O 1
ATOM 12968 N N . ARG F 1 11 ? -54.056 -0.123 0.206 1.00 47.74 11 ARG F N 1
ATOM 12969 C CA . ARG F 1 11 ? -54.451 0.851 1.238 1.00 48.64 11 ARG F CA 1
ATOM 12970 C C . ARG F 1 11 ? -54.303 0.282 2.628 1.00 47.45 11 ARG F C 1
ATOM 12971 O O . ARG F 1 11 ? -53.728 0.917 3.495 1.00 46.93 11 ARG F O 1
ATOM 12979 N N . THR F 1 12 ? -54.840 -0.910 2.844 1.00 45.96 12 THR F N 1
ATOM 12980 C CA . THR F 1 12 ? -54.872 -1.475 4.177 1.00 43.64 12 THR F CA 1
ATOM 12981 C C . THR F 1 12 ? -54.210 -2.818 4.163 1.00 42.84 12 THR F C 1
ATOM 12982 O O . THR F 1 12 ? -54.599 -3.733 3.417 1.00 39.01 12 THR F O 1
ATOM 12986 N N . ILE F 1 13 ? -53.197 -2.939 5.010 1.00 44.23 13 ILE F N 1
ATOM 12987 C CA . ILE F 1 13 ? -52.408 -4.145 5.072 1.00 42.50 13 ILE F CA 1
ATOM 12988 C C . ILE F 1 13 ? -52.508 -4.623 6.493 1.00 43.90 13 ILE F C 1
ATOM 12989 O O . ILE F 1 13 ? -52.184 -3.909 7.448 1.00 40.47 13 ILE F O 1
ATOM 12994 N N . ILE F 1 14 ? -52.992 -5.846 6.615 1.00 45.51 14 ILE F N 1
ATOM 12995 C CA . ILE F 1 14 ? -53.278 -6.431 7.890 1.00 47.02 14 ILE F CA 1
ATOM 12996 C C . ILE F 1 14 ? -52.610 -7.783 7.853 1.00 48.38 14 ILE F C 1
ATOM 12997 O O . ILE F 1 14 ? -52.858 -8.566 6.937 1.00 49.23 14 ILE F O 1
ATOM 13002 N N . PHE F 1 15 ? -51.706 -8.033 8.798 1.00 48.68 15 PHE F N 1
ATOM 13003 C CA . PHE F 1 15 ? -51.094 -9.346 8.887 1.00 47.79 15 PHE F CA 1
ATOM 13004 C C . PHE F 1 15 ? -50.718 -9.758 10.302 1.00 47.38 15 PHE F C 1
ATOM 13005 O O . PHE F 1 15 ? -50.534 -8.923 11.183 1.00 47.23 15 PHE F O 1
ATOM 13013 N N . GLY F 1 16 ? -50.614 -11.071 10.485 1.00 48.71 16 GLY F N 1
ATOM 13014 C CA . GLY F 1 16 ? -50.340 -11.681 11.774 1.00 51.77 16 GLY F CA 1
ATOM 13015 C C . GLY F 1 16 ? -51.273 -12.851 12.052 1.00 52.32 16 GLY F C 1
ATOM 13016 O O . GLY F 1 16 ? -52.204 -13.114 11.278 1.00 49.65 16 GLY F O 1
ATOM 13017 N N . PRO F 1 17 ? -51.029 -13.566 13.164 1.00 53.66 17 PRO F N 1
ATOM 13018 C CA . PRO F 1 17 ? -51.862 -14.709 13.552 1.00 52.15 17 PRO F CA 1
ATOM 13019 C C . PRO F 1 17 ? -53.261 -14.238 13.885 1.00 49.74 17 PRO F C 1
ATOM 13020 O O . PRO F 1 17 ? -53.411 -13.282 14.636 1.00 53.78 17 PRO F O 1
ATOM 13024 N N . GLY F 1 18 ? -54.263 -14.877 13.290 1.00 49.46 18 GLY F N 1
ATOM 13025 C CA . GLY F 1 18 ? -55.659 -14.487 13.455 1.00 49.08 18 GLY F CA 1
ATOM 13026 C C . GLY F 1 18 ? -56.142 -13.408 12.499 1.00 53.26 18 GLY F C 1
ATOM 13027 O O . GLY F 1 18 ? -57.319 -13.046 12.539 1.00 54.76 18 GLY F O 1
ATOM 13028 N N . ALA F 1 19 ? -55.273 -12.900 11.616 1.00 52.33 19 ALA F N 1
ATOM 13029 C CA . ALA F 1 19 ? -55.643 -11.736 10.782 1.00 49.77 19 ALA F CA 1
ATOM 13030 C C . ALA F 1 19 ? -56.928 -11.930 9.942 1.00 46.61 19 ALA F C 1
ATOM 13031 O O . ALA F 1 19 ? -57.565 -10.950 9.567 1.00 38.92 19 ALA F O 1
ATOM 13033 N N . LEU F 1 20 ? -57.306 -13.180 9.656 1.00 45.80 20 LEU F N 1
ATOM 13034 C CA . LEU F 1 20 ? -58.560 -13.442 8.956 1.00 49.02 20 LEU F CA 1
ATOM 13035 C C . LEU F 1 20 ? -59.757 -12.846 9.674 1.00 51.56 20 LEU F C 1
ATOM 13036 O O . LEU F 1 20 ? -60.702 -12.378 9.034 1.00 51.95 20 LEU F O 1
ATOM 13041 N N . GLU F 1 21 ? -59.717 -12.878 11.005 1.00 52.84 21 GLU F N 1
ATOM 13042 C CA . GLU F 1 21 ? -60.854 -12.441 11.824 1.00 55.12 21 GLU F CA 1
ATOM 13043 C C . GLU F 1 21 ? -61.164 -10.949 11.710 1.00 54.20 21 GLU F C 1
ATOM 13044 O O . GLU F 1 21 ? -62.240 -10.522 12.089 1.00 57.10 21 GLU F O 1
ATOM 13050 N N . LYS F 1 22 ? -60.237 -10.167 11.172 1.00 55.74 22 LYS F N 1
ATOM 13051 C CA . LYS F 1 22 ? -60.415 -8.725 11.068 1.00 54.16 22 LYS F CA 1
ATOM 13052 C C . LYS F 1 22 ? -60.840 -8.294 9.677 1.00 54.38 22 LYS F C 1
ATOM 13053 O O . LYS F 1 22 ? -60.990 -7.097 9.402 1.00 54.34 22 LYS F O 1
ATOM 13059 N N . THR F 1 23 ? -61.078 -9.276 8.808 1.00 53.96 23 THR F N 1
ATOM 13060 C CA . THR F 1 23 ? -61.537 -9.003 7.453 1.00 53.93 23 THR F CA 1
ATOM 13061 C C . THR F 1 23 ? -62.685 -7.984 7.410 1.00 56.67 23 THR F C 1
ATOM 13062 O O . THR F 1 23 ? -62.613 -7.027 6.634 1.00 54.31 23 THR F O 1
ATOM 13066 N N . PRO F 1 24 ? -63.726 -8.159 8.258 1.00 56.25 24 PRO F N 1
ATOM 13067 C CA . PRO F 1 24 ? -64.852 -7.215 8.234 1.00 57.75 24 PRO F CA 1
ATOM 13068 C C . PRO F 1 24 ? -64.474 -5.732 8.413 1.00 58.14 24 PRO F C 1
ATOM 13069 O O . PRO F 1 24 ? -65.234 -4.845 8.017 1.00 60.36 24 PRO F O 1
ATOM 13073 N N . GLU F 1 25 ? -63.302 -5.466 8.979 1.00 59.59 25 GLU F N 1
ATOM 13074 C CA . GLU F 1 25 ? -62.827 -4.092 9.144 1.00 58.99 25 GLU F CA 1
ATOM 13075 C C . GLU F 1 25 ? -62.490 -3.383 7.814 1.00 57.16 25 GLU F C 1
ATOM 13076 O O . GLU F 1 25 ? -62.380 -2.164 7.789 1.00 60.01 25 GLU F O 1
ATOM 13082 N N . VAL F 1 26 ? -62.357 -4.130 6.716 1.00 53.72 26 VAL F N 1
ATOM 13083 C CA . VAL F 1 26 ? -62.144 -3.537 5.395 1.00 55.82 26 VAL F CA 1
ATOM 13084 C C . VAL F 1 26 ? -63.260 -3.877 4.397 1.00 59.16 26 VAL F C 1
ATOM 13085 O O . VAL F 1 26 ? -63.100 -3.696 3.193 1.00 64.08 26 VAL F O 1
ATOM 13089 N N . ILE F 1 27 ? -64.382 -4.382 4.883 1.00 61.18 27 ILE F N 1
ATOM 13090 C CA . ILE F 1 27 ? -65.493 -4.741 4.017 1.00 63.93 27 ILE F CA 1
ATOM 13091 C C . ILE F 1 27 ? -66.576 -3.716 4.294 1.00 63.50 27 ILE F C 1
ATOM 13092 O O . ILE F 1 27 ? -67.071 -3.654 5.414 1.00 63.15 27 ILE F O 1
ATOM 13097 N N . PRO F 1 28 ? -66.926 -2.886 3.291 1.00 67.09 28 PRO F N 1
ATOM 13098 C CA . PRO F 1 28 ? -67.948 -1.872 3.541 1.00 70.42 28 PRO F CA 1
ATOM 13099 C C . PRO F 1 28 ? -69.300 -2.464 3.956 1.00 74.41 28 PRO F C 1
ATOM 13100 O O . PRO F 1 28 ? -69.591 -3.614 3.632 1.00 73.75 28 PRO F O 1
ATOM 13104 N N . PRO F 1 29 ? -70.104 -1.685 4.699 1.00 82.74 29 PRO F N 1
ATOM 13105 C CA . PRO F 1 29 ? -71.329 -2.188 5.321 1.00 89.07 29 PRO F CA 1
ATOM 13106 C C . PRO F 1 29 ? -72.336 -2.722 4.307 1.00 87.79 29 PRO F C 1
ATOM 13107 O O . PRO F 1 29 ? -72.799 -3.861 4.438 1.00 86.54 29 PRO F O 1
ATOM 13111 N N . SER F 1 30 ? -72.649 -1.906 3.304 1.00 83.51 30 SER F N 1
ATOM 13112 C CA . SER F 1 30 ? -73.569 -2.299 2.244 1.00 87.41 30 SER F CA 1
ATOM 13113 C C . SER F 1 30 ? -72.811 -3.058 1.152 1.00 82.90 30 SER F C 1
ATOM 13114 O O . SER F 1 30 ? -71.606 -3.312 1.274 1.00 83.14 30 SER F O 1
ATOM 13117 N N . GLY F 1 31 ? -73.526 -3.425 0.093 1.00 74.47 31 GLY F N 1
ATOM 13118 C CA . GLY F 1 31 ? -72.891 -3.914 -1.124 1.00 70.16 31 GLY F CA 1
ATOM 13119 C C . GLY F 1 31 ? -72.955 -5.416 -1.290 1.00 68.84 31 GLY F C 1
ATOM 13120 O O . GLY F 1 31 ? -73.221 -6.169 -0.339 1.00 69.33 31 GLY F O 1
ATOM 13121 N N . ARG F 1 32 ? -72.705 -5.846 -2.521 1.00 61.87 32 ARG F N 1
ATOM 13122 C CA . ARG F 1 32 ? -72.750 -7.248 -2.877 1.00 56.87 32 ARG F CA 1
ATOM 13123 C C . ARG F 1 32 ? -71.332 -7.766 -3.098 1.00 53.46 32 ARG F C 1
ATOM 13124 O O . ARG F 1 32 ? -70.569 -7.242 -3.921 1.00 50.61 32 ARG F O 1
ATOM 13132 N N . VAL F 1 33 ? -70.990 -8.797 -2.341 1.00 52.83 33 VAL F N 1
ATOM 13133 C CA . VAL F 1 33 ? -69.638 -9.336 -2.313 1.00 50.88 33 VAL F CA 1
ATOM 13134 C C . VAL F 1 33 ? -69.556 -10.661 -3.041 1.00 49.94 33 VAL F C 1
ATOM 13135 O O . VAL F 1 33 ? -70.389 -11.542 -2.828 1.00 55.18 33 VAL F O 1
ATOM 13139 N N . LEU F 1 34 ? -68.545 -10.791 -3.891 1.00 46.50 34 LEU F N 1
ATOM 13140 C CA . LEU F 1 34 ? -68.200 -12.061 -4.495 1.00 45.09 34 LEU F CA 1
ATOM 13141 C C . LEU F 1 34 ? -66.917 -12.552 -3.860 1.00 47.37 34 LEU F C 1
ATOM 13142 O O . LEU F 1 34 ? -65.977 -11.784 -3.687 1.00 49.67 34 LEU F O 1
ATOM 13147 N N . ILE F 1 35 ? -66.883 -13.840 -3.544 1.00 44.85 35 ILE F N 1
ATOM 13148 C CA . ILE F 1 35 ? -65.741 -14.470 -2.950 1.00 42.45 35 ILE F CA 1
ATOM 13149 C C . ILE F 1 35 ? -65.345 -15.609 -3.853 1.00 45.52 35 ILE F C 1
ATOM 13150 O O . ILE F 1 35 ? -66.092 -16.572 -4.015 1.00 44.58 35 ILE F O 1
ATOM 13155 N N . ILE F 1 36 ? -64.158 -15.474 -4.440 1.00 45.17 36 ILE F N 1
ATOM 13156 C CA . ILE F 1 36 ? -63.591 -16.473 -5.292 1.00 42.94 36 ILE F CA 1
ATOM 13157 C C . ILE F 1 36 ? -62.499 -17.085 -4.453 1.00 44.07 36 ILE F C 1
ATOM 13158 O O . ILE F 1 36 ? -61.735 -16.347 -3.828 1.00 42.94 36 ILE F O 1
ATOM 13163 N N . THR F 1 37 ? -62.461 -18.424 -4.438 1.00 43.01 37 THR F N 1
ATOM 13164 C CA . THR F 1 37 ? -61.511 -19.210 -3.669 1.00 41.68 37 THR F CA 1
ATOM 13165 C C . THR F 1 37 ? -61.137 -20.489 -4.435 1.00 40.73 37 THR F C 1
ATOM 13166 O O . THR F 1 37 ? -61.483 -20.642 -5.601 1.00 37.57 37 THR F O 1
ATOM 13170 N N . GLY F 1 38 ? -60.426 -21.402 -3.787 1.00 41.36 38 GLY F N 1
ATOM 13171 C CA . GLY F 1 38 ? -59.924 -22.604 -4.453 1.00 44.07 38 GLY F CA 1
ATOM 13172 C C . GLY F 1 38 ? -60.864 -23.788 -4.429 1.00 44.80 38 GLY F C 1
ATOM 13173 O O . GLY F 1 38 ? -62.009 -23.681 -4.012 1.00 44.90 38 GLY F O 1
ATOM 13174 N N . LYS F 1 39 ? -60.383 -24.851 -5.018 1.00 53.06 39 LYS F N 1
ATOM 13175 C CA . LYS F 1 39 ? -61.031 -26.139 -5.155 1.00 56.38 39 LYS F CA 1
ATOM 13176 C C . LYS F 1 39 ? -61.134 -27.049 -3.959 1.00 55.52 39 LYS F C 1
ATOM 13177 O O . LYS F 1 39 ? -62.111 -27.746 -3.816 1.00 58.28 39 LYS F O 1
ATOM 13183 N N . SER F 1 40 ? -60.121 -27.118 -3.108 1.00 56.02 40 SER F N 1
ATOM 13184 C CA . SER F 1 40 ? -60.252 -28.053 -1.993 1.00 53.56 40 SER F CA 1
ATOM 13185 C C . SER F 1 40 ? -60.161 -27.476 -0.587 1.00 49.79 40 SER F C 1
ATOM 13186 O O . SER F 1 40 ? -61.162 -27.082 0.012 1.00 48.35 40 SER F O 1
ATOM 13189 N N . SER F 1 41 ? -58.941 -27.446 -0.073 1.00 48.82 41 SER F N 1
ATOM 13190 C CA . SER F 1 41 ? -58.657 -26.964 1.269 1.00 46.11 41 SER F CA 1
ATOM 13191 C C . SER F 1 41 ? -58.952 -25.494 1.535 1.00 47.02 41 SER F C 1
ATOM 13192 O O . SER F 1 41 ? -59.390 -25.139 2.630 1.00 49.27 41 SER F O 1
ATOM 13195 N N . THR F 1 42 ? -58.689 -24.632 0.559 1.00 43.97 42 THR F N 1
ATOM 13196 C CA . THR F 1 42 ? -58.870 -23.193 0.797 1.00 46.22 42 THR F CA 1
ATOM 13197 C C . THR F 1 42 ? -60.328 -22.796 1.104 1.00 49.41 42 THR F C 1
ATOM 13198 O O . THR F 1 42 ? -60.566 -21.712 1.664 1.00 44.08 42 THR F O 1
ATOM 13202 N N . ARG F 1 43 ? -61.290 -23.661 0.752 1.00 53.64 43 ARG F N 1
ATOM 13203 C CA . ARG F 1 43 ? -62.726 -23.355 0.934 1.00 52.85 43 ARG F CA 1
ATOM 13204 C C . ARG F 1 43 ? -63.093 -23.064 2.385 1.00 51.37 43 ARG F C 1
ATOM 13205 O O . ARG F 1 43 ? -63.798 -22.093 2.657 1.00 48.76 43 ARG F O 1
ATOM 13213 N N . LYS F 1 44 ? -62.604 -23.878 3.321 1.00 50.36 44 LYS F N 1
ATOM 13214 C CA . LYS F 1 44 ? -62.901 -23.621 4.737 1.00 55.23 44 LYS F CA 1
ATOM 13215 C C . LYS F 1 44 ? -62.569 -22.190 5.179 1.00 55.97 44 LYS F C 1
ATOM 13216 O O . LYS F 1 44 ? -63.345 -21.582 5.912 1.00 55.96 44 LYS F O 1
ATOM 13222 N N . TYR F 1 45 ? -61.443 -21.653 4.708 1.00 55.08 45 TYR F N 1
ATOM 13223 C CA . TYR F 1 45 ? -61.069 -20.263 4.989 1.00 54.07 45 TYR F CA 1
ATOM 13224 C C . TYR F 1 45 ? -62.037 -19.258 4.359 1.00 51.30 45 TYR F C 1
ATOM 13225 O O . TYR F 1 45 ? -62.323 -18.214 4.955 1.00 49.23 45 TYR F O 1
ATOM 13234 N N . ALA F 1 46 ? -62.553 -19.570 3.173 1.00 52.42 46 ALA F N 1
ATOM 13235 C CA . ALA F 1 46 ? -63.629 -18.758 2.573 1.00 51.51 46 ALA F CA 1
ATOM 13236 C C . ALA F 1 46 ? -64.922 -18.849 3.375 1.00 53.51 46 ALA F C 1
ATOM 13237 O O . ALA F 1 46 ? -65.612 -17.841 3.550 1.00 52.04 46 ALA F O 1
ATOM 13239 N N . GLU F 1 47 ? -65.245 -20.052 3.857 1.00 57.61 47 GLU F N 1
ATOM 13240 C CA . GLU F 1 47 ? -66.441 -20.255 4.688 1.00 59.92 47 GLU F CA 1
ATOM 13241 C C . GLU F 1 47 ? -66.342 -19.406 5.934 1.00 55.62 47 GLU F C 1
ATOM 13242 O O . GLU F 1 47 ? -67.278 -18.700 6.297 1.00 57.11 47 GLU F O 1
ATOM 13248 N N . ARG F 1 48 ? -65.179 -19.466 6.561 1.00 52.75 48 ARG F N 1
ATOM 13249 C CA . ARG F 1 48 ? -64.891 -18.688 7.743 1.00 53.57 48 ARG F CA 1
ATOM 13250 C C . ARG F 1 48 ? -65.161 -17.206 7.468 1.00 52.61 48 ARG F C 1
ATOM 13251 O O . ARG F 1 48 ? -65.819 -16.530 8.252 1.00 51.69 48 ARG F O 1
ATOM 13259 N N . VAL F 1 49 ? -64.669 -16.715 6.337 1.00 51.78 49 VAL F N 1
ATOM 13260 C CA . VAL F 1 49 ? -64.865 -15.309 5.960 1.00 55.05 49 VAL F CA 1
ATOM 13261 C C . VAL F 1 49 ? -66.333 -14.972 5.708 1.00 57.44 49 VAL F C 1
ATOM 13262 O O . VAL F 1 49 ? -66.758 -13.839 5.933 1.00 55.17 49 VAL F O 1
ATOM 13266 N N . ALA F 1 50 ? -67.100 -15.958 5.245 1.00 62.78 50 ALA F N 1
ATOM 13267 C CA . ALA F 1 50 ? -68.540 -15.783 5.031 1.00 64.99 50 ALA F CA 1
ATOM 13268 C C . ALA F 1 50 ? -69.294 -15.587 6.350 1.00 64.31 50 ALA F C 1
ATOM 13269 O O . ALA F 1 50 ? -70.138 -14.706 6.449 1.00 71.86 50 ALA F O 1
ATOM 13271 N N . GLU F 1 51 ? -68.970 -16.397 7.357 1.00 66.17 51 GLU F N 1
ATOM 13272 C CA . GLU F 1 51 ? -69.514 -16.247 8.713 1.00 64.47 51 GLU F CA 1
ATOM 13273 C C . GLU F 1 51 ? -69.271 -14.865 9.310 1.00 63.85 51 GLU F C 1
ATOM 13274 O O . GLU F 1 51 ? -70.147 -14.304 9.953 1.00 66.03 51 GLU F O 1
ATOM 13280 N N . LEU F 1 52 ? -68.086 -14.309 9.095 1.00 65.75 52 LEU F N 1
ATOM 13281 C CA . LEU F 1 52 ? -67.756 -12.996 9.650 1.00 64.75 52 LEU F CA 1
ATOM 13282 C C . LEU F 1 52 ? -68.512 -11.872 8.932 1.00 67.01 52 LEU F C 1
ATOM 13283 O O . LEU F 1 52 ? -68.524 -10.742 9.399 1.00 64.16 52 LEU F O 1
ATOM 13288 N N . LEU F 1 53 ? -69.131 -12.184 7.793 1.00 73.56 53 LEU F N 1
ATOM 13289 C CA . LEU F 1 53 ? -69.961 -11.221 7.062 1.00 76.22 53 LEU F CA 1
ATOM 13290 C C . LEU F 1 53 ? -71.465 -11.596 7.057 1.00 77.58 53 LEU F C 1
ATOM 13291 O O . LEU F 1 53 ? -72.224 -11.101 6.217 1.00 71.05 53 LEU F O 1
ATOM 13296 N N . LYS F 1 54 ? -71.878 -12.436 8.014 1.00 81.55 54 LYS F N 1
ATOM 13297 C CA . LYS F 1 54 ? -73.259 -12.964 8.119 1.00 87.38 54 LYS F CA 1
ATOM 13298 C C . LYS F 1 54 ? -73.789 -13.495 6.770 1.00 87.92 54 LYS F C 1
ATOM 13299 O O . LYS F 1 54 ? -74.915 -13.189 6.347 1.00 86.44 54 LYS F O 1
ATOM 13305 N N . GLN F 1 55 ? -72.923 -14.253 6.128 1.00 86.19 55 GLN F N 1
ATOM 13306 C CA . GLN F 1 55 ? -73.259 -15.005 4.967 1.00 84.05 55 GLN F CA 1
ATOM 13307 C C . GLN F 1 55 ? -74.114 -14.302 3.940 1.00 79.62 55 GLN F C 1
ATOM 13308 O O . GLN F 1 55 ? -75.138 -14.825 3.559 1.00 80.03 55 GLN F O 1
ATOM 13314 N N . ASN F 1 56 ? -73.705 -13.133 3.491 1.00 78.61 56 ASN F N 1
ATOM 13315 C CA . ASN F 1 56 ? -74.470 -12.462 2.474 1.00 79.45 56 ASN F CA 1
ATOM 13316 C C . ASN F 1 56 ? -73.511 -12.174 1.341 1.00 78.55 56 ASN F C 1
ATOM 13317 O O . ASN F 1 56 ? -73.184 -11.043 0.994 1.00 82.30 56 ASN F O 1
ATOM 13322 N N . CYS F 1 57 ? -73.064 -13.258 0.757 1.00 65.78 57 CYS F N 1
ATOM 13323 C CA . CYS F 1 57 ? -72.183 -13.160 -0.337 1.00 63.87 57 CYS F CA 1
ATOM 13324 C C . CYS F 1 57 ? -72.183 -14.453 -1.072 1.00 58.62 57 CYS F C 1
ATOM 13325 O O . CYS F 1 57 ? -72.603 -15.470 -0.577 1.00 57.44 57 CYS F O 1
ATOM 13328 N N . GLU F 1 58 ? -71.711 -14.391 -2.287 1.00 53.19 58 GLU F N 1
ATOM 13329 C CA . GLU F 1 58 ? -71.556 -15.579 -3.092 1.00 51.38 58 GLU F CA 1
ATOM 13330 C C . GLU F 1 58 ? -70.113 -16.089 -2.948 1.00 52.27 58 GLU F C 1
ATOM 13331 O O . GLU F 1 58 ? -69.174 -15.305 -2.963 1.00 46.00 58 GLU F O 1
ATOM 13337 N N . ILE F 1 59 ? -69.967 -17.404 -2.790 1.00 53.38 59 ILE F N 1
ATOM 13338 C CA . ILE F 1 59 ? -68.682 -18.063 -2.825 1.00 53.06 59 ILE F CA 1
ATOM 13339 C C . ILE F 1 59 ? -68.617 -18.951 -4.055 1.00 53.68 59 ILE F C 1
ATOM 13340 O O . ILE F 1 59 ? -69.524 -19.724 -4.307 1.00 59.27 59 ILE F O 1
ATOM 13345 N N . ILE F 1 60 ? -67.529 -18.852 -4.802 1.00 53.13 60 ILE F N 1
ATOM 13346 C CA . ILE F 1 60 ? -67.267 -19.765 -5.902 1.00 52.70 60 ILE F CA 1
ATOM 13347 C C . ILE F 1 60 ? -65.782 -20.063 -6.003 1.00 49.94 60 ILE F C 1
ATOM 13348 O O . ILE F 1 60 ? -64.924 -19.252 -5.643 1.00 44.00 60 ILE F O 1
ATOM 13353 N N . SER F 1 61 ? -65.507 -21.242 -6.527 1.00 43.75 61 SER F N 1
ATOM 13354 C CA . SER F 1 61 ? -64.187 -21.657 -6.790 1.00 41.50 61 SER F CA 1
ATOM 13355 C C . SER F 1 61 ? -63.776 -21.023 -8.124 1.00 42.22 61 SER F C 1
ATOM 13356 O O . SER F 1 61 ? -64.615 -20.813 -9.002 1.00 41.34 61 SER F O 1
ATOM 13359 N N . TYR F 1 62 ? -62.484 -20.748 -8.281 1.00 40.45 62 TYR F N 1
ATOM 13360 C CA . TYR F 1 62 ? -61.983 -19.988 -9.425 1.00 42.03 62 TYR F CA 1
ATOM 13361 C C . TYR F 1 62 ? -62.346 -20.567 -10.795 1.00 43.58 62 TYR F C 1
ATOM 13362 O O . TYR F 1 62 ? -62.483 -19.817 -11.777 1.00 46.09 62 TYR F O 1
ATOM 13371 N N . ASP F 1 63 ? -62.482 -21.888 -10.870 1.00 42.01 63 ASP F N 1
ATOM 13372 C CA . ASP F 1 63 ? -62.726 -22.566 -12.139 1.00 46.28 63 ASP F CA 1
ATOM 13373 C C . ASP F 1 63 ? -64.193 -22.484 -12.565 1.00 50.38 63 ASP F C 1
ATOM 13374 O O . ASP F 1 63 ? -64.533 -22.857 -13.690 1.00 46.87 63 ASP F O 1
ATOM 13379 N N . GLN F 1 64 ? -65.049 -22.006 -11.664 1.00 53.85 64 GLN F N 1
ATOM 13380 C CA . GLN F 1 64 ? -66.478 -21.896 -11.913 1.00 59.07 64 GLN F CA 1
ATOM 13381 C C . GLN F 1 64 ? -66.990 -20.457 -11.928 1.00 57.15 64 GLN F C 1
ATOM 13382 O O . GLN F 1 64 ? -68.175 -20.242 -11.972 1.00 58.99 64 GLN F O 1
ATOM 13388 N N . VAL F 1 65 ? -66.106 -19.475 -11.894 1.00 60.10 65 VAL F N 1
ATOM 13389 C CA . VAL F 1 65 ? -66.536 -18.082 -12.002 1.00 60.72 65 VAL F CA 1
ATOM 13390 C C . VAL F 1 65 ? -67.062 -17.763 -13.398 1.00 57.93 65 VAL F C 1
ATOM 13391 O O . VAL F 1 65 ? -66.535 -18.232 -14.397 1.00 57.47 65 VAL F O 1
ATOM 13395 N N . GLU F 1 66 ? -68.109 -16.952 -13.443 1.00 60.07 66 GLU F N 1
ATOM 13396 C CA . GLU F 1 66 ? -68.655 -16.450 -14.691 1.00 62.94 66 GLU F CA 1
ATOM 13397 C C . GLU F 1 66 ? -68.190 -15.000 -14.850 1.00 53.83 66 GLU F C 1
ATOM 13398 O O . GLU F 1 66 ? -68.737 -14.092 -14.246 1.00 51.23 66 GLU F O 1
ATOM 13404 N N . LEU F 1 67 ? -67.168 -14.798 -15.668 1.00 52.86 67 LEU F N 1
ATOM 13405 C CA . LEU F 1 67 ? -66.445 -13.523 -15.708 1.00 55.13 67 LEU F CA 1
ATOM 13406 C C . LEU F 1 67 ? -67.261 -12.323 -16.215 1.00 53.77 67 LEU F C 1
ATOM 13407 O O . LEU F 1 67 ? -66.915 -11.175 -15.940 1.00 47.31 67 LEU F O 1
ATOM 13412 N N . GLU F 1 68 ? -68.317 -12.595 -16.973 1.00 55.10 68 GLU F N 1
ATOM 13413 C CA . GLU F 1 68 ? -69.187 -11.544 -17.497 1.00 59.63 68 GLU F CA 1
ATOM 13414 C C . GLU F 1 68 ? -70.363 -11.184 -16.564 1.00 57.95 68 GLU F C 1
ATOM 13415 O O . GLU F 1 68 ? -71.126 -10.269 -16.881 1.00 58.40 68 GLU F O 1
ATOM 13421 N N . LYS F 1 69 ? -70.499 -11.884 -15.432 1.00 52.00 69 LYS F N 1
ATOM 13422 C CA . LYS F 1 69 ? -71.601 -11.652 -14.489 1.00 50.88 69 LYS F CA 1
ATOM 13423 C C . LYS F 1 69 ? -71.474 -10.297 -13.776 1.00 46.57 69 LYS F C 1
ATOM 13424 O O . LYS F 1 69 ? -70.528 -10.083 -13.040 1.00 47.70 69 LYS F O 1
ATOM 13430 N N . PRO F 1 70 ? -72.435 -9.387 -13.984 1.00 42.77 70 PRO F N 1
ATOM 13431 C CA . PRO F 1 70 ? -72.346 -8.020 -13.439 1.00 41.55 70 PRO F CA 1
ATOM 13432 C C . PRO F 1 70 ? -73.084 -7.820 -12.112 1.00 41.13 70 PRO F C 1
ATOM 13433 O O . PRO F 1 70 ? -73.786 -8.719 -11.646 1.00 41.47 70 PRO F O 1
ATOM 13437 N N . GLY F 1 71 ? -72.911 -6.648 -11.510 1.00 38.76 71 GLY F N 1
ATOM 13438 C CA . GLY F 1 71 ? -73.710 -6.256 -10.353 1.00 40.80 71 GLY F CA 1
ATOM 13439 C C . GLY F 1 71 ? -73.041 -6.347 -8.994 1.00 42.31 71 GLY F C 1
ATOM 13440 O O . GLY F 1 71 ? -73.645 -5.962 -7.982 1.00 39.26 71 GLY F O 1
ATOM 13441 N N . PHE F 1 72 ? -71.814 -6.870 -8.948 1.00 41.06 72 PHE F N 1
ATOM 13442 C CA . PHE F 1 72 ? -71.107 -6.981 -7.678 1.00 41.20 72 PHE F CA 1
ATOM 13443 C C . PHE F 1 72 ? -70.424 -5.669 -7.369 1.00 43.70 72 PHE F C 1
ATOM 13444 O O . PHE F 1 72 ? -70.121 -4.901 -8.286 1.00 51.73 72 PHE F O 1
ATOM 13452 N N . ASP F 1 73 ? -70.242 -5.379 -6.085 1.00 43.05 73 ASP F N 1
ATOM 13453 C CA . ASP F 1 73 ? -69.620 -4.126 -5.660 1.00 44.89 73 ASP F CA 1
ATOM 13454 C C . ASP F 1 73 ? -68.210 -4.359 -5.111 1.00 46.35 73 ASP F C 1
ATOM 13455 O O . ASP F 1 73 ? -67.475 -3.407 -4.865 1.00 45.23 73 ASP F O 1
ATOM 13460 N N . LEU F 1 74 ? -67.850 -5.621 -4.897 1.00 45.19 74 LEU F N 1
ATOM 13461 C CA . LEU F 1 74 ? -66.655 -5.959 -4.170 1.00 45.13 74 LEU F CA 1
ATOM 13462 C C . LEU F 1 74 ? -66.349 -7.414 -4.422 1.00 46.62 74 LEU F C 1
ATOM 13463 O O . LEU F 1 74 ? -67.243 -8.264 -4.310 1.00 44.06 74 LEU F O 1
ATOM 13468 N N . VAL F 1 75 ? -65.087 -7.685 -4.771 1.00 44.99 75 VAL F N 1
ATOM 13469 C CA . VAL F 1 75 ? -64.607 -9.039 -5.018 1.00 43.42 75 VAL F CA 1
ATOM 13470 C C . VAL F 1 75 ? -63.431 -9.323 -4.090 1.00 42.84 75 VAL F C 1
ATOM 13471 O O . VAL F 1 75 ? -62.556 -8.482 -3.887 1.00 40.06 75 VAL F O 1
ATOM 13475 N N . ILE F 1 76 ? -63.440 -10.521 -3.524 1.00 41.63 76 ILE F N 1
ATOM 13476 C CA . ILE F 1 76 ? -62.472 -10.944 -2.559 1.00 39.60 76 ILE F CA 1
ATOM 13477 C C . ILE F 1 76 ? -61.891 -12.227 -3.096 1.00 41.06 76 ILE F C 1
ATOM 13478 O O . ILE F 1 76 ? -62.631 -13.160 -3.424 1.00 36.54 76 ILE F O 1
ATOM 13483 N N . GLY F 1 77 ? -60.565 -12.278 -3.181 1.00 42.08 77 GLY F N 1
ATOM 13484 C CA . GLY F 1 77 ? -59.874 -13.507 -3.530 1.00 39.85 77 GLY F CA 1
ATOM 13485 C C . GLY F 1 77 ? -59.373 -14.111 -2.247 1.00 36.99 77 GLY F C 1
ATOM 13486 O O . GLY F 1 77 ? -58.809 -13.391 -1.456 1.00 39.29 77 GLY F O 1
ATOM 13487 N N . ILE F 1 78 ? -59.582 -15.414 -2.049 1.00 35.49 78 ILE F N 1
ATOM 13488 C CA . ILE F 1 78 ? -59.156 -16.109 -0.845 1.00 38.21 78 ILE F CA 1
ATOM 13489 C C . ILE F 1 78 ? -58.571 -17.442 -1.258 1.00 40.33 78 ILE F C 1
ATOM 13490 O O . ILE F 1 78 ? -59.266 -18.265 -1.873 1.00 37.27 78 ILE F O 1
ATOM 13495 N N . GLY F 1 79 ? -57.303 -17.672 -0.921 1.00 39.02 79 GLY F N 1
ATOM 13496 C CA . GLY F 1 79 ? -56.639 -18.903 -1.343 1.00 39.36 79 GLY F CA 1
ATOM 13497 C C . GLY F 1 79 ? -55.225 -18.671 -1.827 1.00 38.51 79 GLY F C 1
ATOM 13498 O O . GLY F 1 79 ? -54.573 -17.701 -1.446 1.00 40.69 79 GLY F O 1
ATOM 13499 N N . GLY F 1 80 ? -54.756 -19.583 -2.662 1.00 37.19 80 GLY F N 1
ATOM 13500 C CA . GLY F 1 80 ? -53.457 -19.467 -3.293 1.00 37.43 80 GLY F CA 1
ATOM 13501 C C . GLY F 1 80 ? -53.507 -18.546 -4.482 1.00 36.33 80 GLY F C 1
ATOM 13502 O O . GLY F 1 80 ? -54.488 -17.863 -4.719 1.00 38.40 80 GLY F O 1
ATOM 13503 N N . GLY F 1 81 ? -52.423 -18.508 -5.224 1.00 38.59 81 GLY F N 1
ATOM 13504 C CA . GLY F 1 81 ? -52.312 -17.626 -6.376 1.00 40.09 81 GLY F CA 1
ATOM 13505 C C . GLY F 1 81 ? -53.396 -17.770 -7.421 1.00 38.92 81 GLY F C 1
ATOM 13506 O O . GLY F 1 81 ? -53.769 -16.809 -8.052 1.00 41.43 81 GLY F O 1
ATOM 13507 N N . ARG F 1 82 ? -53.894 -18.977 -7.617 1.00 42.71 82 ARG F N 1
ATOM 13508 C CA . ARG F 1 82 ? -54.924 -19.205 -8.626 1.00 45.44 82 ARG F CA 1
ATOM 13509 C C . ARG F 1 82 ? -56.185 -18.334 -8.391 1.00 43.00 82 ARG F C 1
ATOM 13510 O O . ARG F 1 82 ? -56.562 -17.548 -9.261 1.00 42.44 82 ARG F O 1
ATOM 13518 N N . PRO F 1 83 ? -56.823 -18.446 -7.213 1.00 40.46 83 PRO F N 1
ATOM 13519 C CA . PRO F 1 83 ? -58.060 -17.704 -7.025 1.00 43.66 83 PRO F CA 1
ATOM 13520 C C . PRO F 1 83 ? -57.852 -16.194 -6.864 1.00 43.44 83 PRO F C 1
ATOM 13521 O O . PRO F 1 83 ? -58.729 -15.412 -7.259 1.00 41.15 83 PRO F O 1
ATOM 13525 N N . LEU F 1 84 ? -56.703 -15.798 -6.323 1.00 41.06 84 LEU F N 1
ATOM 13526 C CA . LEU F 1 84 ? -56.333 -14.379 -6.294 1.00 41.85 84 LEU F CA 1
ATOM 13527 C C . LEU F 1 84 ? -56.138 -13.814 -7.719 1.00 39.82 84 LEU F C 1
ATOM 13528 O O . LEU F 1 84 ? -56.497 -12.662 -8.000 1.00 37.84 84 LEU F O 1
ATOM 13533 N N . ASP F 1 85 ? -55.579 -14.619 -8.610 1.00 37.26 85 ASP F N 1
ATOM 13534 C CA . ASP F 1 85 ? -55.478 -14.231 -10.010 1.00 38.69 85 ASP F CA 1
ATOM 13535 C C . ASP F 1 85 ? -56.875 -14.031 -10.574 1.00 40.28 85 ASP F C 1
ATOM 13536 O O . ASP F 1 85 ? -57.196 -12.971 -11.114 1.00 40.99 85 ASP F O 1
ATOM 13541 N N . MET F 1 86 ? -57.724 -15.039 -10.418 1.00 41.89 86 MET F N 1
ATOM 13542 C CA . MET F 1 86 ? -59.062 -14.973 -11.010 1.00 41.58 86 MET F CA 1
ATOM 13543 C C . MET F 1 86 ? -59.922 -13.852 -10.423 1.00 37.21 86 MET F C 1
ATOM 13544 O O . MET F 1 86 ? -60.697 -13.238 -11.135 1.00 38.59 86 MET F O 1
ATOM 13549 N N . ALA F 1 87 ? -59.752 -13.573 -9.142 1.00 37.00 87 ALA F N 1
ATOM 13550 C CA . ALA F 1 87 ? -60.373 -12.410 -8.505 1.00 36.26 87 ALA F CA 1
ATOM 13551 C C . ALA F 1 87 ? -59.917 -11.075 -9.125 1.00 38.57 87 ALA F C 1
ATOM 13552 O O . ALA F 1 87 ? -60.729 -10.162 -9.300 1.00 36.49 87 ALA F O 1
ATOM 13554 N N . LYS F 1 88 ? -58.623 -10.981 -9.465 1.00 39.19 88 LYS F N 1
ATOM 13555 C CA . LYS F 1 88 ? -58.067 -9.788 -10.094 1.00 39.78 88 LYS F CA 1
ATOM 13556 C C . LYS F 1 88 ? -58.613 -9.573 -11.515 1.00 40.02 88 LYS F C 1
ATOM 13557 O O . LYS F 1 88 ? -58.866 -8.424 -11.938 1.00 34.65 88 LYS F O 1
ATOM 13563 N N . VAL F 1 89 ? -58.795 -10.679 -12.234 1.00 39.14 89 VAL F N 1
ATOM 13564 C CA . VAL F 1 89 ? -59.339 -10.637 -13.582 1.00 41.55 89 VAL F CA 1
ATOM 13565 C C . VAL F 1 89 ? -60.781 -10.168 -13.526 1.00 42.71 89 VAL F C 1
ATOM 13566 O O . VAL F 1 89 ? -61.169 -9.277 -14.276 1.00 39.49 89 VAL F O 1
ATOM 13570 N N . TYR F 1 90 ? -61.573 -10.768 -12.637 1.00 43.79 90 TYR F N 1
ATOM 13571 C CA . TYR F 1 90 ? -62.972 -10.396 -12.529 1.00 45.51 90 TYR F CA 1
ATOM 13572 C C . TYR F 1 90 ? -63.057 -8.941 -12.110 1.00 44.92 90 TYR F C 1
ATOM 13573 O O . TYR F 1 90 ? -63.808 -8.164 -12.677 1.00 45.12 90 TYR F O 1
ATOM 13582 N N . SER F 1 91 ? -62.256 -8.596 -11.115 1.00 44.50 91 SER F N 1
ATOM 13583 C CA . SER F 1 91 ? -62.158 -7.238 -10.598 1.00 45.74 91 SER F CA 1
ATOM 13584 C C . SER F 1 91 ? -61.845 -6.200 -11.680 1.00 44.99 91 SER F C 1
ATOM 13585 O O . SER F 1 91 ? -62.346 -5.071 -11.646 1.00 44.27 91 SER F O 1
ATOM 13588 N N . TYR F 1 92 ? -60.965 -6.568 -12.605 1.00 45.90 92 TYR F N 1
ATOM 13589 C CA . TYR F 1 92 ? -60.560 -5.665 -13.677 1.00 44.45 92 TYR F CA 1
ATOM 13590 C C . TYR F 1 92 ? -61.692 -5.524 -14.677 1.00 42.70 92 TYR F C 1
ATOM 13591 O O . TYR F 1 92 ? -62.017 -4.422 -15.081 1.00 45.08 92 TYR F O 1
ATOM 13600 N N . ILE F 1 93 ? -62.267 -6.641 -15.095 1.00 42.20 93 ILE F N 1
ATOM 13601 C CA . ILE F 1 93 ? -63.341 -6.609 -16.082 1.00 47.13 93 ILE F CA 1
ATOM 13602 C C . ILE F 1 93 ? -64.463 -5.645 -15.663 1.00 46.48 93 ILE F C 1
ATOM 13603 O O . ILE F 1 93 ? -64.927 -4.862 -16.484 1.00 44.23 93 ILE F O 1
ATOM 13608 N N . HIS F 1 94 ? -64.855 -5.688 -14.387 1.00 44.74 94 HIS F N 1
ATOM 13609 C CA . HIS F 1 94 ? -65.977 -4.889 -13.882 1.00 45.83 94 HIS F CA 1
ATOM 13610 C C . HIS F 1 94 ? -65.622 -3.595 -13.135 1.00 45.33 94 HIS F C 1
ATOM 13611 O O . HIS F 1 94 ? -66.533 -2.887 -12.696 1.00 44.94 94 HIS F O 1
ATOM 13618 N N . LYS F 1 95 ? -64.328 -3.290 -13.009 1.00 45.01 95 LYS F N 1
ATOM 13619 C CA . LYS F 1 95 ? -63.844 -2.075 -12.343 1.00 46.24 95 LYS F CA 1
ATOM 13620 C C . LYS F 1 95 ? -64.362 -1.949 -10.914 1.00 47.97 95 LYS F C 1
ATOM 13621 O O . LYS F 1 95 ? -64.887 -0.912 -10.504 1.00 49.14 95 LYS F O 1
ATOM 13627 N N . LYS F 1 96 ? -64.200 -3.029 -10.158 1.00 48.14 96 LYS F N 1
ATOM 13628 C CA . LYS F 1 96 ? -64.626 -3.081 -8.781 1.00 48.67 96 LYS F CA 1
ATOM 13629 C C . LYS F 1 96 ? -63.434 -3.316 -7.865 1.00 49.00 96 LYS F C 1
ATOM 13630 O O . LYS F 1 96 ? -62.403 -3.866 -8.291 1.00 49.28 96 LYS F O 1
ATOM 13636 N N . PRO F 1 97 ? -63.557 -2.898 -6.598 1.00 47.32 97 PRO F N 1
ATOM 13637 C CA . PRO F 1 97 ? -62.454 -3.100 -5.662 1.00 42.92 97 PRO F CA 1
ATOM 13638 C C . PRO F 1 97 ? -62.191 -4.578 -5.379 1.00 44.89 97 PRO F C 1
ATOM 13639 O O . PRO F 1 97 ? -63.130 -5.373 -5.213 1.00 43.51 97 PRO F O 1
ATOM 13643 N N . PHE F 1 98 ? -60.902 -4.911 -5.351 1.00 43.45 98 PHE F N 1
ATOM 13644 C CA . PHE F 1 98 ? -60.394 -6.237 -5.067 1.00 39.43 98 PHE F CA 1
ATOM 13645 C C . PHE F 1 98 ? -59.749 -6.269 -3.671 1.00 43.19 98 PHE F C 1
ATOM 13646 O O . PHE F 1 98 ? -59.002 -5.351 -3.274 1.00 41.09 98 PHE F O 1
ATOM 13654 N N . VAL F 1 99 ? -60.053 -7.328 -2.922 1.00 43.18 99 VAL F N 1
ATOM 13655 C CA . VAL F 1 99 ? -59.433 -7.568 -1.632 1.00 40.65 99 VAL F CA 1
ATOM 13656 C C . VAL F 1 99 ? -58.680 -8.910 -1.620 1.00 39.65 99 VAL F C 1
ATOM 13657 O O . VAL F 1 99 ? -59.241 -9.979 -1.880 1.00 35.85 99 VAL F O 1
ATOM 13661 N N . ALA F 1 100 ? -57.392 -8.840 -1.297 1.00 39.97 100 ALA F N 1
ATOM 13662 C CA . ALA F 1 100 ? -56.536 -10.005 -1.386 1.00 39.13 100 ALA F CA 1
ATOM 13663 C C . ALA F 1 100 ? -56.485 -10.608 -0.027 1.00 37.95 100 ALA F C 1
ATOM 13664 O O . ALA F 1 100 ? -56.158 -9.915 0.928 1.00 37.56 100 ALA F O 1
ATOM 13666 N N . ILE F 1 101 ? -56.829 -11.890 0.060 1.00 36.06 101 ILE F N 1
ATOM 13667 C CA . ILE F 1 101 ? -56.791 -12.614 1.312 1.00 36.96 101 ILE F CA 1
ATOM 13668 C C . ILE F 1 101 ? -55.972 -13.864 1.078 1.00 37.72 101 ILE F C 1
ATOM 13669 O O . ILE F 1 101 ? -56.511 -14.967 0.997 1.00 36.48 101 ILE F O 1
ATOM 13674 N N . PRO F 1 102 ? -54.643 -13.688 0.970 1.00 38.34 102 PRO F N 1
ATOM 13675 C CA . PRO F 1 102 ? -53.780 -14.788 0.641 1.00 35.30 102 PRO F CA 1
ATOM 13676 C C . PRO F 1 102 ? -53.716 -15.795 1.743 1.00 35.66 102 PRO F C 1
ATOM 13677 O O . PRO F 1 102 ? -53.646 -15.461 2.899 1.00 40.76 102 PRO F O 1
ATOM 13681 N N . THR F 1 103 ? -53.718 -17.045 1.350 1.00 38.77 103 THR F N 1
ATOM 13682 C CA . THR F 1 103 ? -53.838 -18.156 2.253 1.00 41.07 103 THR F CA 1
ATOM 13683 C C . THR F 1 103 ? -52.524 -18.938 2.190 1.00 41.49 103 THR F C 1
ATOM 13684 O O . THR F 1 103 ? -52.301 -19.889 2.914 1.00 42.95 103 THR F O 1
ATOM 13688 N N . SER F 1 104 ? -51.626 -18.431 1.358 1.00 43.39 104 SER F N 1
ATOM 13689 C CA . SER F 1 104 ? -50.425 -19.088 0.924 1.00 42.88 104 SER F CA 1
ATOM 13690 C C . SER F 1 104 ? -49.504 -17.913 0.592 1.00 42.62 104 SER F C 1
ATOM 13691 O O . SER F 1 104 ? -49.959 -16.764 0.548 1.00 40.90 104 SER F O 1
ATOM 13694 N N . ALA F 1 105 ? -48.227 -18.168 0.343 1.00 43.72 105 ALA F N 1
ATOM 13695 C CA . ALA F 1 105 ? -47.298 -17.090 -0.011 1.00 40.79 105 ALA F CA 1
ATOM 13696 C C . ALA F 1 105 ? -46.394 -17.566 -1.117 1.00 39.97 105 ALA F C 1
ATOM 13697 O O . ALA F 1 105 ? -45.160 -17.607 -0.972 1.00 41.28 105 ALA F O 1
ATOM 13699 N N . SER F 1 106 ? -47.009 -17.950 -2.218 1.00 38.55 106 SER F N 1
ATOM 13700 C CA . SER F 1 106 ? -46.313 -18.462 -3.390 1.00 41.38 106 SER F CA 1
ATOM 13701 C C . SER F 1 106 ? -45.442 -17.524 -4.187 1.00 39.81 106 SER F C 1
ATOM 13702 O O . SER F 1 106 ? -44.461 -17.935 -4.672 1.00 38.60 106 SER F O 1
ATOM 13705 N N . HIS F 1 107 ? -45.835 -16.287 -4.336 1.00 33.22 107 HIS F N 1
ATOM 13706 C CA . HIS F 1 107 ? -45.085 -15.357 -5.096 1.00 33.56 107 HIS F CA 1
ATOM 13707 C C . HIS F 1 107 ? -45.648 -14.034 -4.785 1.00 33.57 107 HIS F C 1
ATOM 13708 O O . HIS F 1 107 ? -46.545 -13.948 -4.036 1.00 33.66 107 HIS F O 1
ATOM 13715 N N . ASP F 1 108 ? -45.145 -13.005 -5.418 1.00 32.90 108 ASP F N 1
ATOM 13716 C CA . ASP F 1 108 ? -45.592 -11.662 -5.158 1.00 34.63 108 ASP F CA 1
ATOM 13717 C C . ASP F 1 108 ? -46.951 -11.274 -5.651 1.00 34.98 108 ASP F C 1
ATOM 13718 O O . ASP F 1 108 ? -47.347 -10.164 -5.525 1.00 36.97 108 ASP F O 1
ATOM 13723 N N . GLY F 1 109 ? -47.638 -12.207 -6.245 1.00 35.14 109 GLY F N 1
ATOM 13724 C CA . GLY F 1 109 ? -48.959 -11.972 -6.726 1.00 37.13 109 GLY F CA 1
ATOM 13725 C C . GLY F 1 109 ? -49.918 -11.690 -5.600 1.00 38.32 109 GLY F C 1
ATOM 13726 O O . GLY F 1 109 ? -50.959 -11.117 -5.790 1.00 41.74 109 GLY F O 1
ATOM 13727 N N . ILE F 1 110 ? -49.566 -12.140 -4.414 1.00 37.72 110 ILE F N 1
ATOM 13728 C CA . ILE F 1 110 ? -50.440 -11.969 -3.270 1.00 36.52 110 ILE F CA 1
ATOM 13729 C C . ILE F 1 110 ? -50.696 -10.480 -2.981 1.00 37.22 110 ILE F C 1
ATOM 13730 O O . ILE F 1 110 ? -51.613 -10.145 -2.251 1.00 36.67 110 ILE F O 1
ATOM 13735 N N . ALA F 1 111 ? -49.887 -9.596 -3.556 1.00 36.41 111 ALA F N 1
ATOM 13736 C CA . ALA F 1 111 ? -49.985 -8.168 -3.258 1.00 38.49 111 ALA F CA 1
ATOM 13737 C C . ALA F 1 111 ? -49.827 -7.249 -4.468 1.00 35.67 111 ALA F C 1
ATOM 13738 O O . ALA F 1 111 ? -49.846 -6.035 -4.299 1.00 37.53 111 ALA F O 1
ATOM 13740 N N . SER F 1 112 ? -49.683 -7.805 -5.667 1.00 33.11 112 SER F N 1
ATOM 13741 C CA . SER F 1 112 ? -49.495 -6.995 -6.862 1.00 36.17 112 SER F CA 1
ATOM 13742 C C . SER F 1 112 ? -50.797 -6.853 -7.588 1.00 36.98 112 SER F C 1
ATOM 13743 O O . SER F 1 112 ? -51.723 -7.608 -7.349 1.00 39.07 112 SER F O 1
ATOM 13746 N N . PRO F 1 113 ? -50.867 -5.893 -8.503 1.00 37.78 113 PRO F N 1
ATOM 13747 C CA . PRO F 1 113 ? -52.081 -5.767 -9.291 1.00 37.15 113 PRO F CA 1
ATOM 13748 C C . PRO F 1 113 ? -52.158 -6.761 -10.425 1.00 36.76 113 PRO F C 1
ATOM 13749 O O . PRO F 1 113 ? -53.214 -6.873 -11.045 1.00 39.62 113 PRO F O 1
ATOM 13753 N N . TYR F 1 114 ? -51.067 -7.469 -10.703 1.00 36.62 114 TYR F N 1
ATOM 13754 C CA . TYR F 1 114 ? -50.944 -8.245 -11.957 1.00 37.31 114 TYR F CA 1
ATOM 13755 C C . TYR F 1 114 ? -51.270 -9.707 -11.742 1.00 36.24 114 TYR F C 1
ATOM 13756 O O . TYR F 1 114 ? -51.180 -10.196 -10.611 1.00 33.04 114 TYR F O 1
ATOM 13765 N N . VAL F 1 115 ? -51.620 -10.387 -12.840 1.00 36.40 115 VAL F N 1
ATOM 13766 C CA . VAL F 1 115 ? -51.945 -11.824 -12.831 1.00 35.51 115 VAL F CA 1
ATOM 13767 C C . VAL F 1 115 ? -50.935 -12.577 -13.676 1.00 37.06 115 VAL F C 1
ATOM 13768 O O . VAL F 1 115 ? -50.111 -11.964 -14.348 1.00 35.82 115 VAL F O 1
ATOM 13772 N N . SER F 1 116 ? -51.018 -13.909 -13.685 1.00 36.64 116 SER F N 1
ATOM 13773 C CA . SER F 1 116 ? -49.996 -14.692 -14.340 1.00 32.83 116 SER F CA 1
ATOM 13774 C C . SER F 1 116 ? -49.907 -14.285 -15.791 1.00 35.23 116 SER F C 1
ATOM 13775 O O . SER F 1 116 ? -50.869 -13.767 -16.356 1.00 36.01 116 SER F O 1
ATOM 13778 N N . PHE F 1 117 ? -48.743 -14.506 -16.396 1.00 36.45 117 PHE F N 1
ATOM 13779 C CA . PHE F 1 117 ? -48.541 -14.152 -17.784 1.00 35.90 117 PHE F CA 1
ATOM 13780 C C . PHE F 1 117 ? -49.570 -14.859 -18.662 1.00 39.62 117 PHE F C 1
ATOM 13781 O O . PHE F 1 117 ? -50.151 -14.218 -19.540 1.00 41.39 117 PHE F O 1
ATOM 13789 N N . SER F 1 118 ? -49.779 -16.162 -18.428 1.00 38.40 118 SER F N 1
ATOM 13790 C CA . SER F 1 118 ? -50.765 -16.947 -19.169 1.00 40.39 118 SER F CA 1
ATOM 13791 C C . SER F 1 118 ? -52.168 -16.353 -19.105 1.00 41.68 118 SER F C 1
ATOM 13792 O O . SER F 1 118 ? -52.862 -16.336 -20.100 1.00 44.98 118 SER F O 1
ATOM 13795 N N . LEU F 1 119 ? -52.590 -15.916 -17.925 1.00 41.96 119 LEU F N 1
ATOM 13796 C CA . LEU F 1 119 ? -53.943 -15.388 -17.741 1.00 44.17 119 LEU F CA 1
ATOM 13797 C C . LEU F 1 119 ? -54.116 -14.037 -18.400 1.00 41.58 119 LEU F C 1
ATOM 13798 O O . LEU F 1 119 ? -55.190 -13.724 -18.915 1.00 39.72 119 LEU F O 1
ATOM 13803 N N . THR F 1 120 ? -53.060 -13.233 -18.338 1.00 41.55 120 THR F N 1
ATOM 13804 C CA . THR F 1 120 ? -52.993 -11.947 -19.022 1.00 43.27 120 THR F CA 1
ATOM 13805 C C . THR F 1 120 ? -53.171 -12.137 -20.544 1.00 45.93 120 THR F C 1
ATOM 13806 O O . THR F 1 120 ? -53.840 -11.315 -21.179 1.00 41.85 120 THR F O 1
ATOM 13810 N N . GLN F 1 121 ? -52.606 -13.214 -21.114 1.00 46.43 121 GLN F N 1
ATOM 13811 C CA . GLN F 1 121 ? -52.785 -13.502 -22.544 1.00 52.06 121 GLN F CA 1
ATOM 13812 C C . GLN F 1 121 ? -54.182 -14.017 -22.817 1.00 50.95 121 GLN F C 1
ATOM 13813 O O . GLN F 1 121 ? -54.827 -13.613 -23.776 1.00 54.30 121 GLN F O 1
ATOM 13819 N N . ARG F 1 122 ? -54.642 -14.927 -21.974 1.00 52.40 122 ARG F N 1
ATOM 13820 C CA . ARG F 1 122 ? -55.912 -15.594 -22.185 1.00 51.46 122 ARG F CA 1
ATOM 13821 C C . ARG F 1 122 ? -57.059 -14.590 -22.227 1.00 48.30 122 ARG F C 1
ATOM 13822 O O . ARG F 1 122 ? -57.979 -14.720 -23.009 1.00 47.88 122 ARG F O 1
ATOM 13830 N N . PHE F 1 123 ? -56.988 -13.573 -21.390 1.00 45.57 123 PHE F N 1
ATOM 13831 C CA . PHE F 1 123 ? -58.051 -12.616 -21.304 1.00 44.33 123 PHE F CA 1
ATOM 13832 C C . PHE F 1 123 ? -57.610 -11.261 -21.803 1.00 42.42 123 PHE F C 1
ATOM 13833 O O . PHE F 1 123 ? -58.066 -10.237 -21.306 1.00 42.21 123 PHE F O 1
ATOM 13841 N N . SER F 1 124 ? -56.756 -11.247 -22.826 1.00 44.60 124 SER F N 1
ATOM 13842 C CA . SER F 1 124 ? -56.226 -9.986 -23.327 1.00 45.84 124 SER F CA 1
ATOM 13843 C C . SER F 1 124 ? -57.346 -9.163 -23.970 1.00 47.11 124 SER F C 1
ATOM 13844 O O . SER F 1 124 ? -57.296 -7.928 -23.965 1.00 50.21 124 SER F O 1
ATOM 13847 N N . LYS F 1 125 ? -58.379 -9.836 -24.471 1.00 48.16 125 LYS F N 1
ATOM 13848 C CA . LYS F 1 125 ? -59.483 -9.128 -25.115 1.00 50.35 125 LYS F CA 1
ATOM 13849 C C . LYS F 1 125 ? -60.141 -8.113 -24.180 1.00 47.85 125 LYS F C 1
ATOM 13850 O O . LYS F 1 125 ? -60.764 -7.182 -24.655 1.00 51.66 125 LYS F O 1
ATOM 13856 N N . TYR F 1 126 ? -60.002 -8.283 -22.864 1.00 48.53 126 TYR F N 1
ATOM 13857 C CA . TYR F 1 126 ? -60.556 -7.310 -21.890 1.00 49.45 126 TYR F CA 1
ATOM 13858 C C . TYR F 1 126 ? -59.703 -6.062 -21.667 1.00 46.71 126 TYR F C 1
ATOM 13859 O O . TYR F 1 126 ? -60.195 -5.081 -21.126 1.00 49.03 126 TYR F O 1
ATOM 13868 N N . GLY F 1 127 ? -58.442 -6.098 -22.093 1.00 49.33 127 GLY F N 1
ATOM 13869 C CA . GLY F 1 127 ? -57.449 -5.088 -21.717 1.00 51.18 127 GLY F CA 1
ATOM 13870 C C . GLY F 1 127 ? -56.242 -5.705 -21.009 1.00 50.38 127 GLY F C 1
ATOM 13871 O O . GLY F 1 127 ? -56.111 -6.941 -20.951 1.00 47.08 127 GLY F O 1
ATOM 13872 N N . LYS F 1 128 ? -55.358 -4.835 -20.504 1.00 48.67 128 LYS F N 1
ATOM 13873 C CA . LYS F 1 128 ? -54.213 -5.231 -19.688 1.00 49.43 128 LYS F CA 1
ATOM 13874 C C . LYS F 1 128 ? -54.723 -5.408 -18.285 1.00 47.82 128 LYS F C 1
ATOM 13875 O O . LYS F 1 128 ? -55.054 -4.418 -17.601 1.00 45.83 128 LYS F O 1
ATOM 13881 N N . ILE F 1 129 ? -54.849 -6.647 -17.867 1.00 44.55 129 ILE F N 1
ATOM 13882 C CA . ILE F 1 129 ? -55.422 -6.948 -16.597 1.00 45.28 129 ILE F CA 1
ATOM 13883 C C . ILE F 1 129 ? -54.572 -6.420 -15.462 1.00 44.59 129 ILE F C 1
ATOM 13884 O O . ILE F 1 129 ? -53.415 -6.713 -15.343 1.00 48.52 129 ILE F O 1
ATOM 13889 N N . SER F 1 130 ? -55.187 -5.607 -14.637 1.00 46.63 130 SER F N 1
ATOM 13890 C CA . SER F 1 130 ? -54.501 -5.029 -13.527 1.00 46.55 130 SER F CA 1
ATOM 13891 C C . SER F 1 130 ? -55.437 -4.585 -12.422 1.00 45.00 130 SER F C 1
ATOM 13892 O O . SER F 1 130 ? -56.083 -3.589 -12.548 1.00 45.39 130 SER F O 1
ATOM 13895 N N . SER F 1 131 ? -55.483 -5.332 -11.332 1.00 45.18 131 SER F N 1
ATOM 13896 C CA . SER F 1 131 ? -56.297 -4.959 -10.195 1.00 44.69 131 SER F CA 1
ATOM 13897 C C . SER F 1 131 ? -55.446 -4.880 -8.949 1.00 43.07 131 SER F C 1
ATOM 13898 O O . SER F 1 131 ? -55.063 -5.875 -8.421 1.00 45.07 131 SER F O 1
ATOM 13901 N N . SER F 1 132 ? -55.179 -3.688 -8.478 1.00 38.55 132 SER F N 1
ATOM 13902 C CA . SER F 1 132 ? -54.431 -3.507 -7.262 1.00 39.84 132 SER F CA 1
ATOM 13903 C C . SER F 1 132 ? -55.362 -3.698 -6.073 1.00 40.59 132 SER F C 1
ATOM 13904 O O . SER F 1 132 ? -56.333 -2.972 -5.952 1.00 39.87 132 SER F O 1
ATOM 13907 N N . PRO F 1 133 ? -55.035 -4.631 -5.164 1.00 39.07 133 PRO F N 1
ATOM 13908 C CA . PRO F 1 133 ? -55.923 -4.841 -4.042 1.00 39.88 133 PRO F CA 1
ATOM 13909 C C . PRO F 1 133 ? -55.986 -3.612 -3.145 1.00 39.35 133 PRO F C 1
ATOM 13910 O O . PRO F 1 133 ? -54.941 -3.127 -2.770 1.00 42.63 133 PRO F O 1
ATOM 13914 N N . VAL F 1 134 ? -57.191 -3.123 -2.812 1.00 38.72 134 VAL F N 1
ATOM 13915 C CA . VAL F 1 134 ? -57.357 -2.054 -1.811 1.00 39.74 134 VAL F CA 1
ATOM 13916 C C . VAL F 1 134 ? -56.929 -2.497 -0.415 1.00 35.59 134 VAL F C 1
ATOM 13917 O O . VAL F 1 134 ? -56.648 -1.663 0.455 1.00 34.33 134 VAL F O 1
ATOM 13921 N N . ALA F 1 135 ? -56.916 -3.808 -0.199 1.00 32.56 135 ALA F N 1
ATOM 13922 C CA . ALA F 1 135 ? -56.564 -4.349 1.066 1.00 33.03 135 ALA F CA 1
ATOM 13923 C C . ALA F 1 135 ? -56.022 -5.763 0.957 1.00 34.98 135 ALA F C 1
ATOM 13924 O O . ALA F 1 135 ? -56.437 -6.570 0.116 1.00 33.80 135 ALA F O 1
ATOM 13926 N N . ILE F 1 136 ? -55.098 -6.055 1.860 1.00 34.71 136 ILE F N 1
ATOM 13927 C CA . ILE F 1 136 ? -54.475 -7.333 1.925 1.00 37.15 136 ILE F CA 1
ATOM 13928 C C . ILE F 1 136 ? -54.644 -7.804 3.351 1.00 39.45 136 ILE F C 1
ATOM 13929 O O . ILE F 1 136 ? -54.374 -7.041 4.287 1.00 41.09 136 ILE F O 1
ATOM 13934 N N . ILE F 1 137 ? -55.060 -9.057 3.494 1.00 37.80 137 ILE F N 1
ATOM 13935 C CA . ILE F 1 137 ? -55.262 -9.685 4.782 1.00 40.73 137 ILE F CA 1
ATOM 13936 C C . ILE F 1 137 ? -54.449 -10.980 4.765 1.00 42.61 137 ILE F C 1
ATOM 13937 O O . ILE F 1 137 ? -54.845 -11.965 4.128 1.00 39.62 137 ILE F O 1
ATOM 13942 N N . ALA F 1 138 ? -53.310 -10.967 5.459 1.00 42.85 138 ALA F N 1
ATOM 13943 C CA . ALA F 1 138 ? -52.421 -12.101 5.481 1.00 43.64 138 ALA F CA 1
ATOM 13944 C C . ALA F 1 138 ? -52.359 -12.669 6.891 1.00 46.11 138 ALA F C 1
ATOM 13945 O O . ALA F 1 138 ? -51.659 -12.155 7.768 1.00 45.72 138 ALA F O 1
ATOM 13947 N N . ASP F 1 139 ? -53.118 -13.743 7.083 1.00 48.20 139 ASP F N 1
ATOM 13948 C CA . ASP F 1 139 ? -53.137 -14.497 8.313 1.00 45.32 139 ASP F CA 1
ATOM 13949 C C . ASP F 1 139 ? -51.961 -15.434 8.255 1.00 42.52 139 ASP F C 1
ATOM 13950 O O . ASP F 1 139 ? -51.946 -16.366 7.468 1.00 41.89 139 ASP F O 1
ATOM 13955 N N . THR F 1 140 ? -50.969 -15.180 9.091 1.00 42.97 140 THR F N 1
ATOM 13956 C CA . THR F 1 140 ? -49.730 -15.940 9.042 1.00 42.80 140 THR F CA 1
ATOM 13957 C C . THR F 1 140 ? -49.846 -17.356 9.626 1.00 43.60 140 THR F C 1
ATOM 13958 O O . THR F 1 140 ? -49.020 -18.216 9.308 1.00 37.70 140 THR F O 1
ATOM 13962 N N . SER F 1 141 ? -50.872 -17.599 10.451 1.00 43.70 141 SER F N 1
ATOM 13963 C CA . SER F 1 141 ? -51.136 -18.941 10.989 1.00 44.84 141 SER F CA 1
ATOM 13964 C C . SER F 1 141 ? -51.782 -19.829 9.915 1.00 46.04 141 SER F C 1
ATOM 13965 O O . SER F 1 141 ? -51.537 -21.045 9.841 1.00 43.30 141 SER F O 1
ATOM 13968 N N . ILE F 1 142 ? -52.608 -19.218 9.071 1.00 46.39 142 ILE F N 1
ATOM 13969 C CA . ILE F 1 142 ? -53.184 -19.932 7.933 1.00 45.52 142 ILE F CA 1
ATOM 13970 C C . ILE F 1 142 ? -52.111 -20.189 6.876 1.00 43.00 142 ILE F C 1
ATOM 13971 O O . ILE F 1 142 ? -51.928 -21.313 6.421 1.00 41.18 142 ILE F O 1
ATOM 13976 N N . ILE F 1 143 ? -51.404 -19.131 6.504 1.00 42.57 143 ILE F N 1
ATOM 13977 C CA . ILE F 1 143 ? -50.339 -19.211 5.513 1.00 42.74 143 ILE F CA 1
ATOM 13978 C C . ILE F 1 143 ? -49.291 -20.247 5.950 1.00 43.91 143 ILE F C 1
ATOM 13979 O O . ILE F 1 143 ? -48.701 -20.924 5.127 1.00 44.89 143 ILE F O 1
ATOM 13984 N N . LEU F 1 144 ? -49.094 -20.373 7.259 1.00 47.91 144 LEU F N 1
ATOM 13985 C CA . LEU F 1 144 ? -48.225 -21.404 7.856 1.00 50.46 144 LEU F CA 1
ATOM 13986 C C . LEU F 1 144 ? -48.601 -22.850 7.482 1.00 49.43 144 LEU F C 1
ATOM 13987 O O . LEU F 1 144 ? -47.770 -23.753 7.517 1.00 46.55 144 LEU F O 1
ATOM 13992 N N . SER F 1 145 ? -49.862 -23.030 7.114 1.00 49.41 145 SER F N 1
ATOM 13993 C CA . SER F 1 145 ? -50.426 -24.309 6.764 1.00 49.48 145 SER F CA 1
ATOM 13994 C C . SER F 1 145 ? -50.362 -24.637 5.253 1.00 47.45 145 SER F C 1
ATOM 13995 O O . SER F 1 145 ? -50.634 -25.766 4.859 1.00 45.49 145 SER F O 1
ATOM 13998 N N . ALA F 1 146 ? -49.997 -23.669 4.415 1.00 48.00 146 ALA F N 1
ATOM 13999 C CA . ALA F 1 146 ? -49.798 -23.923 2.979 1.00 45.21 146 ALA F CA 1
ATOM 14000 C C . ALA F 1 146 ? -48.649 -24.904 2.731 1.00 41.34 146 ALA F C 1
ATOM 14001 O O . ALA F 1 146 ? -47.806 -25.090 3.600 1.00 43.39 146 ALA F O 1
ATOM 14003 N N . PRO F 1 147 ? -48.607 -25.526 1.545 1.00 38.92 147 PRO F N 1
ATOM 14004 C CA . PRO F 1 147 ? -47.521 -26.456 1.219 1.00 41.08 147 PRO F CA 1
ATOM 14005 C C . PRO F 1 147 ? -46.103 -25.858 1.267 1.00 41.23 147 PRO F C 1
ATOM 14006 O O . PRO F 1 147 ? -45.849 -24.797 0.718 1.00 43.41 147 PRO F O 1
ATOM 14010 N N . SER F 1 148 ? -45.189 -26.577 1.910 1.00 42.92 148 SER F N 1
ATOM 14011 C CA . SER F 1 148 ? -43.827 -26.112 2.143 1.00 43.06 148 SER F CA 1
ATOM 14012 C C . SER F 1 148 ? -43.090 -25.752 0.842 1.00 43.50 148 SER F C 1
ATOM 14013 O O . SER F 1 148 ? -42.229 -24.868 0.822 1.00 47.03 148 SER F O 1
ATOM 14016 N N . ARG F 1 149 ? -43.416 -26.468 -0.225 1.00 41.48 149 ARG F N 1
ATOM 14017 C CA . ARG F 1 149 ? -42.817 -26.240 -1.521 1.00 38.66 149 ARG F CA 1
ATOM 14018 C C . ARG F 1 149 ? -43.190 -24.889 -2.091 1.00 40.32 149 ARG F C 1
ATOM 14019 O O . ARG F 1 149 ? -42.338 -24.184 -2.638 1.00 37.68 149 ARG F O 1
ATOM 14027 N N . LEU F 1 150 ? -44.461 -24.542 -1.951 1.00 38.99 150 LEU F N 1
ATOM 14028 C CA . LEU F 1 150 ? -44.974 -23.303 -2.471 1.00 38.99 150 LEU F CA 1
ATOM 14029 C C . LEU F 1 150 ? -44.535 -22.098 -1.616 1.00 39.87 150 LEU F C 1
ATOM 14030 O O . LEU F 1 150 ? -44.342 -21.003 -2.139 1.00 38.76 150 LEU F O 1
ATOM 14035 N N . LEU F 1 151 ? -44.359 -22.298 -0.315 1.00 41.14 151 LEU F N 1
ATOM 14036 C CA . LEU F 1 151 ? -43.799 -21.242 0.552 1.00 41.59 151 LEU F CA 1
ATOM 14037 C C . LEU F 1 151 ? -42.338 -21.008 0.220 1.00 37.45 151 LEU F C 1
ATOM 14038 O O . LEU F 1 151 ? -41.876 -19.865 0.187 1.00 38.63 151 LEU F O 1
ATOM 14043 N N . LYS F 1 152 ? -41.602 -22.075 -0.030 1.00 34.60 152 LYS F N 1
ATOM 14044 C CA . LYS F 1 152 ? -40.211 -21.886 -0.424 1.00 39.77 152 LYS F CA 1
ATOM 14045 C C . LYS F 1 152 ? -40.149 -21.196 -1.771 1.00 38.63 152 LYS F C 1
ATOM 14046 O O . LYS F 1 152 ? -39.187 -20.486 -2.040 1.00 37.51 152 LYS F O 1
ATOM 14052 N N . ALA F 1 153 ? -41.176 -21.411 -2.603 1.00 35.72 153 ALA F N 1
ATOM 14053 C CA . ALA F 1 153 ? -41.236 -20.831 -3.928 1.00 34.82 153 ALA F CA 1
ATOM 14054 C C . ALA F 1 153 ? -41.528 -19.325 -3.860 1.00 33.59 153 ALA F C 1
ATOM 14055 O O . ALA F 1 153 ? -41.261 -18.594 -4.795 1.00 31.06 153 ALA F O 1
ATOM 14057 N N . GLY F 1 154 ? -42.096 -18.882 -2.757 1.00 34.47 154 GLY F N 1
ATOM 14058 C CA . GLY F 1 154 ? -42.276 -17.467 -2.510 1.00 37.47 154 GLY F CA 1
ATOM 14059 C C . GLY F 1 154 ? -40.918 -16.840 -2.451 1.00 38.58 154 GLY F C 1
ATOM 14060 O O . GLY F 1 154 ? -40.711 -15.779 -3.004 1.00 40.84 154 GLY F O 1
ATOM 14061 N N . ILE F 1 155 ? -39.972 -17.532 -1.823 1.00 39.14 155 ILE F N 1
ATOM 14062 C CA . ILE F 1 155 ? -38.650 -16.993 -1.693 1.00 38.42 155 ILE F CA 1
ATOM 14063 C C . ILE F 1 155 ? -38.007 -16.966 -3.054 1.00 37.67 155 ILE F C 1
ATOM 14064 O O . ILE F 1 155 ? -37.365 -15.995 -3.402 1.00 38.17 155 ILE F O 1
ATOM 14069 N N . GLY F 1 156 ? -38.193 -18.026 -3.830 1.00 38.48 156 GLY F N 1
ATOM 14070 C CA . GLY F 1 156 ? -37.624 -18.094 -5.174 1.00 38.80 156 GLY F CA 1
ATOM 14071 C C . GLY F 1 156 ? -38.042 -16.897 -6.009 1.00 38.05 156 GLY F C 1
ATOM 14072 O O . GLY F 1 156 ? -37.239 -16.294 -6.708 1.00 35.82 156 GLY F O 1
ATOM 14073 N N . ASP F 1 157 ? -39.311 -16.549 -5.914 1.00 36.75 157 ASP F N 1
ATOM 14074 C CA . ASP F 1 157 ? -39.842 -15.418 -6.642 1.00 37.26 157 ASP F CA 1
ATOM 14075 C C . ASP F 1 157 ? -39.144 -14.107 -6.239 1.00 36.41 157 ASP F C 1
ATOM 14076 O O . ASP F 1 157 ? -39.020 -13.201 -7.056 1.00 36.12 157 ASP F O 1
ATOM 14081 N N . LEU F 1 158 ? -38.674 -14.040 -4.994 1.00 34.24 158 LEU F N 1
ATOM 14082 C CA . LEU F 1 158 ? -37.990 -12.867 -4.456 1.00 34.72 158 LEU F CA 1
ATOM 14083 C C . LEU F 1 158 ? -36.555 -12.755 -4.956 1.00 37.16 158 LEU F C 1
ATOM 14084 O O . LEU F 1 158 ? -36.029 -11.637 -5.128 1.00 34.28 158 LEU F O 1
ATOM 14089 N N . LEU F 1 159 ? -35.922 -13.902 -5.194 1.00 35.55 159 LEU F N 1
ATOM 14090 C CA . LEU F 1 159 ? -34.530 -13.909 -5.640 1.00 36.91 159 LEU F CA 1
ATOM 14091 C C . LEU F 1 159 ? -34.365 -13.221 -6.986 1.00 37.25 159 LEU F C 1
ATOM 14092 O O . LEU F 1 159 ? -33.281 -12.760 -7.302 1.00 37.30 159 LEU F O 1
ATOM 14097 N N . GLY F 1 160 ? -35.425 -13.179 -7.789 1.00 35.47 160 GLY F N 1
ATOM 14098 C CA . GLY F 1 160 ? -35.322 -12.574 -9.106 1.00 37.09 160 GLY F CA 1
ATOM 14099 C C . GLY F 1 160 ? -35.243 -11.049 -9.115 1.00 37.62 160 GLY F C 1
ATOM 14100 O O . GLY F 1 160 ? -35.000 -10.449 -10.171 1.00 39.13 160 GLY F O 1
ATOM 14101 N N . LYS F 1 161 ? -35.445 -10.423 -7.953 1.00 37.19 161 LYS F N 1
ATOM 14102 C CA . LYS F 1 161 ? -35.546 -8.970 -7.867 1.00 38.27 161 LYS F CA 1
ATOM 14103 C C . LYS F 1 161 ? -34.211 -8.307 -8.149 1.00 37.05 161 LYS F C 1
ATOM 14104 O O . LYS F 1 161 ? -34.172 -7.234 -8.722 1.00 39.51 161 LYS F O 1
ATOM 14110 N N . ILE F 1 162 ? -33.112 -8.947 -7.770 1.00 36.55 162 ILE F N 1
ATOM 14111 C CA . ILE F 1 162 ? -31.792 -8.427 -8.151 1.00 37.82 162 ILE F CA 1
ATOM 14112 C C . ILE F 1 162 ? -31.637 -8.298 -9.677 1.00 37.19 162 ILE F C 1
ATOM 14113 O O . ILE F 1 162 ? -31.082 -7.326 -10.174 1.00 35.39 162 ILE F O 1
ATOM 14118 N N . ILE F 1 163 ? -32.127 -9.289 -10.409 1.00 36.36 163 ILE F N 1
ATOM 14119 C CA . ILE F 1 163 ? -32.063 -9.271 -11.863 1.00 35.51 163 ILE F CA 1
ATOM 14120 C C . ILE F 1 163 ? -33.021 -8.265 -12.455 1.00 36.18 163 ILE F C 1
ATOM 14121 O O . ILE F 1 163 ? -32.680 -7.609 -13.438 1.00 36.08 163 ILE F O 1
ATOM 14126 N N . ALA F 1 164 ? -34.223 -8.176 -11.881 1.00 37.19 164 ALA F N 1
ATOM 14127 C CA . ALA F 1 164 ? -35.261 -7.313 -12.429 1.00 37.89 164 ALA F CA 1
ATOM 14128 C C . ALA F 1 164 ? -34.881 -5.844 -12.272 1.00 38.14 164 ALA F C 1
ATOM 14129 O O . ALA F 1 164 ? -35.077 -5.045 -13.182 1.00 42.60 164 ALA F O 1
ATOM 14131 N N . VAL F 1 165 ? -34.325 -5.485 -11.131 1.00 39.30 165 VAL F N 1
ATOM 14132 C CA . VAL F 1 165 ? -33.881 -4.115 -10.940 1.00 41.56 165 VAL F CA 1
ATOM 14133 C C . VAL F 1 165 ? -32.705 -3.827 -11.870 1.00 43.97 165 VAL F C 1
ATOM 14134 O O . VAL F 1 165 ? -32.635 -2.739 -12.462 1.00 44.86 165 VAL F O 1
ATOM 14138 N N . ARG F 1 166 ? -31.808 -4.797 -12.040 1.00 40.65 166 ARG F N 1
ATOM 14139 C CA . ARG F 1 166 ? -30.658 -4.570 -12.901 1.00 42.50 166 ARG F CA 1
ATOM 14140 C C . ARG F 1 166 ? -31.089 -4.439 -14.395 1.00 44.37 166 ARG F C 1
ATOM 14141 O O . ARG F 1 166 ? -30.497 -3.657 -15.168 1.00 43.26 166 ARG F O 1
ATOM 14149 N N . ASP F 1 167 ? -32.142 -5.166 -14.778 1.00 40.44 167 ASP F N 1
ATOM 14150 C CA . ASP F 1 167 ? -32.689 -5.082 -16.138 1.00 36.89 167 ASP F CA 1
ATOM 14151 C C . ASP F 1 167 ? -33.412 -3.743 -16.338 1.00 37.46 167 ASP F C 1
ATOM 14152 O O . ASP F 1 167 ? -33.394 -3.160 -17.418 1.00 34.78 167 ASP F O 1
ATOM 14157 N N . TRP F 1 168 ? -34.042 -3.259 -15.280 1.00 36.75 168 TRP F N 1
ATOM 14158 C CA . TRP F 1 168 ? -34.793 -2.017 -15.339 1.00 40.19 168 TRP F CA 1
ATOM 14159 C C . TRP F 1 168 ? -33.864 -0.810 -15.513 1.00 38.33 168 TRP F C 1
ATOM 14160 O O . TRP F 1 168 ? -34.104 0.032 -16.362 1.00 36.41 168 TRP F O 1
ATOM 14171 N N . GLN F 1 169 ? -32.795 -0.770 -14.722 1.00 40.06 169 GLN F N 1
ATOM 14172 C CA . GLN F 1 169 ? -31.709 0.215 -14.889 1.00 41.40 169 GLN F CA 1
ATOM 14173 C C . GLN F 1 169 ? -31.115 0.249 -16.286 1.00 40.09 169 GLN F C 1
ATOM 14174 O O . GLN F 1 169 ? -30.905 1.309 -16.867 1.00 38.41 169 GLN F O 1
ATOM 14180 N N . LEU F 1 170 ? -30.815 -0.920 -16.810 1.00 40.30 170 LEU F N 1
ATOM 14181 C CA . LEU F 1 170 ? -30.286 -1.013 -18.159 1.00 42.17 170 LEU F CA 1
ATOM 14182 C C . LEU F 1 170 ? -31.282 -0.416 -19.158 1.00 42.90 170 LEU F C 1
ATOM 14183 O O . LEU F 1 170 ? -30.889 0.369 -20.036 1.00 40.75 170 LEU F O 1
ATOM 14188 N N . ALA F 1 171 ? -32.567 -0.771 -18.997 1.00 40.22 171 ALA F N 1
ATOM 14189 C CA . ALA F 1 171 ? -33.620 -0.308 -19.888 1.00 38.17 171 ALA F CA 1
ATOM 14190 C C . ALA F 1 171 ? -33.769 1.206 -19.781 1.00 39.71 171 ALA F C 1
ATOM 14191 O O . ALA F 1 171 ? -34.011 1.892 -20.765 1.00 41.36 171 ALA F O 1
ATOM 14193 N N . HIS F 1 172 ? -33.609 1.718 -18.576 1.00 39.40 172 HIS F N 1
ATOM 14194 C CA . HIS F 1 172 ? -33.619 3.139 -18.341 1.00 41.09 172 HIS F CA 1
ATOM 14195 C C . HIS F 1 172 ? -32.513 3.839 -19.106 1.00 41.04 172 HIS F C 1
ATOM 14196 O O . HIS F 1 172 ? -32.765 4.793 -19.821 1.00 44.38 172 HIS F O 1
ATOM 14203 N N . ARG F 1 173 ? -31.284 3.355 -18.951 1.00 41.91 173 ARG F N 1
ATOM 14204 C CA . ARG F 1 173 ? -30.114 3.970 -19.585 1.00 40.96 173 ARG F CA 1
ATOM 14205 C C . ARG F 1 173 ? -30.123 3.833 -21.094 1.00 40.45 173 ARG F C 1
ATOM 14206 O O . ARG F 1 173 ? -29.663 4.712 -21.778 1.00 42.55 173 ARG F O 1
ATOM 14214 N N . LEU F 1 174 ? -30.665 2.738 -21.607 1.00 40.21 174 LEU F N 1
ATOM 14215 C CA . LEU F 1 174 ? -30.648 2.480 -23.031 1.00 42.23 174 LEU F CA 1
ATOM 14216 C C . LEU F 1 174 ? -31.881 3.000 -23.751 1.00 44.63 174 LEU F C 1
ATOM 14217 O O . LEU F 1 174 ? -31.764 3.570 -24.820 1.00 47.21 174 LEU F O 1
ATOM 14222 N N . LYS F 1 175 ? -33.061 2.789 -23.172 1.00 47.09 175 LYS F N 1
ATOM 14223 C CA . LYS F 1 175 ? -34.332 3.150 -23.829 1.00 45.59 175 LYS F CA 1
ATOM 14224 C C . LYS F 1 175 ? -35.030 4.337 -23.202 1.00 43.58 175 LYS F C 1
ATOM 14225 O O . LYS F 1 175 ? -36.084 4.717 -23.655 1.00 45.84 175 LYS F O 1
ATOM 14231 N N . GLY F 1 176 ? -34.479 4.913 -22.145 1.00 44.67 176 GLY F N 1
ATOM 14232 C CA . GLY F 1 176 ? -35.158 6.032 -21.478 1.00 44.73 176 GLY F CA 1
ATOM 14233 C C . GLY F 1 176 ? -36.475 5.692 -20.795 1.00 44.25 176 GLY F C 1
ATOM 14234 O O . GLY F 1 176 ? -37.259 6.588 -20.484 1.00 45.91 176 GLY F O 1
ATOM 14235 N N . GLU F 1 177 ? -36.708 4.411 -20.530 1.00 44.76 177 GLU F N 1
ATOM 14236 C CA . GLU F 1 177 ? -37.899 3.951 -19.819 1.00 44.50 177 GLU F CA 1
ATOM 14237 C C . GLU F 1 177 ? -37.913 4.538 -18.408 1.00 44.56 177 GLU F C 1
ATOM 14238 O O . GLU F 1 177 ? -36.861 4.711 -17.796 1.00 41.01 177 GLU F O 1
ATOM 14244 N N . GLU F 1 178 ? -39.098 4.849 -17.892 1.00 47.57 178 GLU F N 1
ATOM 14245 C CA . GLU F 1 178 ? -39.203 5.507 -16.586 1.00 53.22 178 GLU F CA 1
ATOM 14246 C C . GLU F 1 178 ? -38.620 4.597 -15.507 1.00 47.03 178 GLU F C 1
ATOM 14247 O O . GLU F 1 178 ? -38.710 3.375 -15.584 1.00 48.04 178 GLU F O 1
ATOM 14253 N N . TYR F 1 179 ? -38.010 5.212 -14.512 1.00 41.63 179 TYR F N 1
ATOM 14254 C CA . TYR F 1 179 ? -37.325 4.503 -13.446 1.00 39.44 179 TYR F CA 1
ATOM 14255 C C . TYR F 1 179 ? -37.617 5.220 -12.119 1.00 39.31 179 TYR F C 1
ATOM 14256 O O . TYR F 1 179 ? -37.646 6.460 -12.064 1.00 38.93 179 TYR F O 1
ATOM 14265 N N . SER F 1 180 ? -37.811 4.445 -11.055 1.00 38.92 180 SER F N 1
ATOM 14266 C CA . SER F 1 180 ? -38.082 4.987 -9.713 1.00 38.05 180 SER F CA 1
ATOM 14267 C C . SER F 1 180 ? -37.166 4.347 -8.690 1.00 41.82 180 SER F C 1
ATOM 14268 O O . SER F 1 180 ? -37.328 3.169 -8.365 1.00 47.70 180 SER F O 1
ATOM 14271 N N . GLU F 1 181 ? -36.202 5.109 -8.181 1.00 46.85 181 GLU F N 1
ATOM 14272 C CA . GLU F 1 181 ? -35.294 4.609 -7.154 1.00 51.59 181 GLU F CA 1
ATOM 14273 C C . GLU F 1 181 ? -36.063 4.081 -5.960 1.00 49.22 181 GLU F C 1
ATOM 14274 O O . GLU F 1 181 ? -35.655 3.104 -5.328 1.00 55.71 181 GLU F O 1
ATOM 14280 N N . TYR F 1 182 ? -37.182 4.727 -5.667 1.00 47.13 182 TYR F N 1
ATOM 14281 C CA . TYR F 1 182 ? -38.093 4.306 -4.603 1.00 45.42 182 TYR F CA 1
ATOM 14282 C C . TYR F 1 182 ? -38.568 2.870 -4.792 1.00 45.28 182 TYR F C 1
ATOM 14283 O O . TYR F 1 182 ? -38.397 2.031 -3.916 1.00 45.12 182 TYR F O 1
ATOM 14292 N N . ALA F 1 183 ? -39.157 2.600 -5.947 1.00 44.92 183 ALA F N 1
ATOM 14293 C CA . ALA F 1 183 ? -39.607 1.260 -6.294 1.00 45.09 183 ALA F CA 1
ATOM 14294 C C . ALA F 1 183 ? -38.458 0.273 -6.212 1.00 42.76 183 ALA F C 1
ATOM 14295 O O . ALA F 1 183 ? -38.593 -0.778 -5.603 1.00 39.68 183 ALA F O 1
ATOM 14297 N N . ALA F 1 184 ? -37.331 0.635 -6.825 1.00 40.05 184 ALA F N 1
ATOM 14298 C CA . ALA F 1 184 ? -36.163 -0.242 -6.897 1.00 40.69 184 ALA F CA 1
ATOM 14299 C C . ALA F 1 184 ? -35.500 -0.552 -5.540 1.00 38.68 184 ALA F C 1
ATOM 14300 O O . ALA F 1 184 ? -35.154 -1.703 -5.274 1.00 39.00 184 ALA F O 1
ATOM 14302 N N . HIS F 1 185 ? -35.342 0.442 -4.683 1.00 39.92 185 HIS F N 1
ATOM 14303 C CA . HIS F 1 185 ? -34.739 0.200 -3.366 1.00 46.14 185 HIS F CA 1
ATOM 14304 C C . HIS F 1 185 ? -35.618 -0.610 -2.442 1.00 44.84 185 HIS F C 1
ATOM 14305 O O . HIS F 1 185 ? -35.117 -1.308 -1.552 1.00 42.50 185 HIS F O 1
ATOM 14312 N N . LEU F 1 186 ? -36.928 -0.501 -2.650 1.00 42.35 186 LEU F N 1
ATOM 14313 C CA . LEU F 1 186 ? -37.885 -1.277 -1.895 1.00 41.21 186 LEU F CA 1
ATOM 14314 C C . LEU F 1 186 ? -37.768 -2.753 -2.323 1.00 41.64 186 LEU F C 1
ATOM 14315 O O . LEU F 1 186 ? -37.627 -3.664 -1.500 1.00 40.92 186 LEU F O 1
ATOM 14320 N N . SER F 1 187 ? -37.780 -2.956 -3.634 1.00 38.30 187 SER F N 1
ATOM 14321 C CA . SER F 1 187 ? -37.735 -4.267 -4.205 1.00 40.51 187 SER F CA 1
ATOM 14322 C C . SER F 1 187 ? -36.420 -4.969 -3.850 1.00 43.33 187 SER F C 1
ATOM 14323 O O . SER F 1 187 ? -36.427 -6.161 -3.535 1.00 44.56 187 SER F O 1
ATOM 14326 N N . LEU F 1 188 ? -35.305 -4.229 -3.896 1.00 41.44 188 LEU F N 1
ATOM 14327 C CA . LEU F 1 188 ? -34.004 -4.771 -3.504 1.00 40.97 188 LEU F CA 1
ATOM 14328 C C . LEU F 1 188 ? -33.892 -5.050 -2.011 1.00 40.14 188 LEU F C 1
ATOM 14329 O O . LEU F 1 188 ? -33.066 -5.863 -1.622 1.00 40.85 188 LEU F O 1
ATOM 14334 N N . THR F 1 189 ? -34.691 -4.373 -1.185 1.00 39.55 189 THR F N 1
ATOM 14335 C CA . THR F 1 189 ? -34.759 -4.676 0.244 1.00 39.32 189 THR F CA 1
ATOM 14336 C C . THR F 1 189 ? -35.429 -6.016 0.494 1.00 39.37 189 THR F C 1
ATOM 14337 O O . THR F 1 189 ? -34.980 -6.788 1.351 1.00 38.94 189 THR F O 1
ATOM 14341 N N . SER F 1 190 ? -36.513 -6.285 -0.227 1.00 39.51 190 SER F N 1
ATOM 14342 C CA . SER F 1 190 ? -37.102 -7.625 -0.205 1.00 40.92 190 SER F CA 1
ATOM 14343 C C . SER F 1 190 ? -36.064 -8.634 -0.632 1.00 39.21 190 SER F C 1
ATOM 14344 O O . SER F 1 190 ? -35.922 -9.649 0.008 1.00 40.11 190 SER F O 1
ATOM 14347 N N . TYR F 1 191 ? -35.365 -8.373 -1.736 1.00 39.91 191 TYR F N 1
ATOM 14348 C CA . TYR F 1 191 ? -34.276 -9.268 -2.171 1.00 42.22 191 TYR F CA 1
ATOM 14349 C C . TYR F 1 191 ? -33.277 -9.486 -1.020 1.00 44.82 191 TYR F C 1
ATOM 14350 O O . TYR F 1 191 ? -32.970 -10.617 -0.644 1.00 44.18 191 TYR F O 1
ATOM 14359 N N . LYS F 1 192 ? -32.809 -8.381 -0.453 1.00 46.94 192 LYS F N 1
ATOM 14360 C CA . LYS F 1 192 ? -31.817 -8.391 0.629 1.00 50.06 192 LYS F CA 1
ATOM 14361 C C . LYS F 1 192 ? -32.243 -9.273 1.794 1.00 47.97 192 LYS F C 1
ATOM 14362 O O . LYS F 1 192 ? -31.441 -10.037 2.340 1.00 40.98 192 LYS F O 1
ATOM 14368 N N . ILE F 1 193 ? -33.516 -9.135 2.165 1.00 46.30 193 ILE F N 1
ATOM 14369 C CA . ILE F 1 193 ? -34.075 -9.835 3.302 1.00 45.40 193 ILE F CA 1
ATOM 14370 C C . ILE F 1 193 ? -34.262 -11.308 3.002 1.00 45.47 193 ILE F C 1
ATOM 14371 O O . ILE F 1 193 ? -34.087 -12.144 3.888 1.00 44.07 193 ILE F O 1
ATOM 14376 N N . ALA F 1 194 ? -34.608 -11.616 1.756 1.00 44.54 194 ALA F N 1
ATOM 14377 C CA . ALA F 1 194 ? -34.771 -12.992 1.314 1.00 45.42 194 ALA F CA 1
ATOM 14378 C C . ALA F 1 194 ? -33.469 -13.755 1.462 1.00 42.24 194 ALA F C 1
ATOM 14379 O O . ALA F 1 194 ? -33.419 -14.760 2.144 1.00 43.32 194 ALA F O 1
ATOM 14381 N N . VAL F 1 195 ? -32.405 -13.268 0.849 1.00 45.64 195 VAL F N 1
ATOM 14382 C CA . VAL F 1 195 ? -31.122 -13.979 0.926 1.00 50.41 195 VAL F CA 1
ATOM 14383 C C . VAL F 1 195 ? -30.581 -13.949 2.359 1.00 49.45 195 VAL F C 1
ATOM 14384 O O . VAL F 1 195 ? -30.082 -14.944 2.863 1.00 52.94 195 VAL F O 1
ATOM 14388 N N . GLY F 1 196 ? -30.725 -12.812 3.021 1.00 50.33 196 GLY F N 1
ATOM 14389 C CA . GLY F 1 196 ? -30.267 -12.657 4.389 1.00 49.52 196 GLY F CA 1
ATOM 14390 C C . GLY F 1 196 ? -30.921 -13.609 5.371 1.00 47.18 196 GLY F C 1
ATOM 14391 O O . GLY F 1 196 ? -30.267 -14.077 6.293 1.00 47.25 196 GLY F O 1
ATOM 14392 N N . ASN F 1 197 ? -32.203 -13.904 5.177 1.00 44.42 197 ASN F N 1
ATOM 14393 C CA . ASN F 1 197 ? -32.927 -14.762 6.103 1.00 44.17 197 ASN F CA 1
ATOM 14394 C C . ASN F 1 197 ? -33.276 -16.166 5.566 1.00 44.50 197 ASN F C 1
ATOM 14395 O O . ASN F 1 197 ? -33.971 -16.919 6.233 1.00 43.66 197 ASN F O 1
ATOM 14400 N N . ALA F 1 198 ? -32.783 -16.520 4.384 1.00 44.53 198 ALA F N 1
ATOM 14401 C CA . ALA F 1 198 ? -33.196 -17.751 3.719 1.00 46.28 198 ALA F CA 1
ATOM 14402 C C . ALA F 1 198 ? -32.970 -18.990 4.592 1.00 47.17 198 ALA F C 1
ATOM 14403 O O . ALA F 1 198 ? -33.891 -19.778 4.783 1.00 46.06 198 ALA F O 1
ATOM 14405 N N . GLN F 1 199 ? -31.761 -19.131 5.132 1.00 50.06 199 GLN F N 1
ATOM 14406 C CA . GLN F 1 199 ? -31.394 -20.253 6.012 1.00 51.51 199 GLN F CA 1
ATOM 14407 C C . GLN F 1 199 ? -32.301 -20.382 7.243 1.00 48.44 199 GLN F C 1
ATOM 14408 O O . GLN F 1 199 ? -32.643 -21.484 7.660 1.00 53.59 199 GLN F O 1
ATOM 14414 N N . LYS F 1 200 ? -32.680 -19.258 7.824 1.00 45.57 200 LYS F N 1
ATOM 14415 C CA . LYS F 1 200 ? -33.477 -19.259 9.029 1.00 48.75 200 LYS F CA 1
ATOM 14416 C C . LYS F 1 200 ? -34.944 -19.565 8.764 1.00 49.83 200 LYS F C 1
ATOM 14417 O O . LYS F 1 200 ? -35.579 -20.303 9.522 1.00 55.74 200 LYS F O 1
ATOM 14423 N N . ILE F 1 201 ? -35.509 -18.983 7.712 1.00 48.90 201 ILE F N 1
ATOM 14424 C CA . ILE F 1 201 ? -36.956 -19.082 7.496 1.00 45.30 201 ILE F CA 1
ATOM 14425 C C . ILE F 1 201 ? -37.350 -20.237 6.576 1.00 45.68 201 ILE F C 1
ATOM 14426 O O . ILE F 1 201 ? -38.482 -20.657 6.605 1.00 47.07 201 ILE F O 1
ATOM 14431 N N . LYS F 1 202 ? -36.404 -20.794 5.825 1.00 50.21 202 LYS F N 1
ATOM 14432 C CA . LYS F 1 202 ? -36.708 -21.746 4.745 1.00 54.93 202 LYS F CA 1
ATOM 14433 C C . LYS F 1 202 ? -37.602 -22.943 5.075 1.00 57.19 202 LYS F C 1
ATOM 14434 O O . LYS F 1 202 ? -38.142 -23.541 4.150 1.00 55.42 202 LYS F O 1
ATOM 14440 N N . ASN F 1 203 ? -37.700 -23.335 6.349 1.00 57.82 203 ASN F N 1
ATOM 14441 C CA . ASN F 1 203 ? -38.549 -24.470 6.753 1.00 59.64 203 ASN F CA 1
ATOM 14442 C C . ASN F 1 203 ? -39.968 -24.049 7.085 1.00 56.44 203 ASN F C 1
ATOM 14443 O O . ASN F 1 203 ? -40.869 -24.880 7.141 1.00 58.50 203 ASN F O 1
ATOM 14448 N N . PHE F 1 204 ? -40.164 -22.760 7.333 1.00 54.86 204 PHE F N 1
ATOM 14449 C CA . PHE F 1 204 ? -41.483 -22.224 7.598 1.00 52.16 204 PHE F CA 1
ATOM 14450 C C . PHE F 1 204 ? -42.272 -23.069 8.609 1.00 54.28 204 PHE F C 1
ATOM 14451 O O . PHE F 1 204 ? -43.448 -23.329 8.421 1.00 53.30 204 PHE F O 1
ATOM 14459 N N . ILE F 1 205 ? -41.622 -23.476 9.694 1.00 56.03 205 ILE F N 1
ATOM 14460 C CA . ILE F 1 205 ? -42.326 -24.190 10.762 1.00 56.29 205 ILE F CA 1
ATOM 14461 C C . ILE F 1 205 ? -42.858 -23.247 11.851 1.00 54.35 205 ILE F C 1
ATOM 14462 O O . ILE F 1 205 ? -43.708 -23.639 12.638 1.00 57.12 205 ILE F O 1
ATOM 14467 N N . ARG F 1 206 ? -42.412 -21.996 11.868 1.00 52.24 206 ARG F N 1
ATOM 14468 C CA . ARG F 1 206 ? -42.910 -21.028 12.834 1.00 54.88 206 ARG F CA 1
ATOM 14469 C C . ARG F 1 206 ? -43.497 -19.795 12.160 1.00 48.79 206 ARG F C 1
ATOM 14470 O O . ARG F 1 206 ? -42.984 -19.324 11.168 1.00 46.16 206 ARG F O 1
ATOM 14478 N N . GLU F 1 207 ? -44.537 -19.245 12.765 1.00 48.58 207 GLU F N 1
ATOM 14479 C CA . GLU F 1 207 ? -45.190 -18.028 12.291 1.00 50.49 207 GLU F CA 1
ATOM 14480 C C . GLU F 1 207 ? -44.217 -16.900 11.951 1.00 50.00 207 GLU F C 1
ATOM 14481 O O . GLU F 1 207 ? -44.428 -16.172 11.002 1.00 60.65 207 GLU F O 1
ATOM 14487 N N . GLU F 1 208 ? -43.157 -16.761 12.720 1.00 50.70 208 GLU F N 1
ATOM 14488 C CA . GLU F 1 208 ? -42.140 -15.729 12.467 1.00 53.83 208 GLU F CA 1
ATOM 14489 C C . GLU F 1 208 ? -41.453 -15.892 11.099 1.00 48.62 208 GLU F C 1
ATOM 14490 O O . GLU F 1 208 ? -41.241 -14.916 10.392 1.00 44.49 208 GLU F O 1
ATOM 14496 N N . ASP F 1 209 ? -41.169 -17.129 10.703 1.00 47.99 209 ASP F N 1
ATOM 14497 C CA . ASP F 1 209 ? -40.606 -17.413 9.378 1.00 47.96 209 ASP F CA 1
ATOM 14498 C C . ASP F 1 209 ? -41.511 -16.935 8.228 1.00 46.32 209 ASP F C 1
ATOM 14499 O O . ASP F 1 209 ? -41.055 -16.348 7.256 1.00 44.31 209 ASP F O 1
ATOM 14504 N N . VAL F 1 210 ? -42.798 -17.216 8.358 1.00 45.48 210 VAL F N 1
ATOM 14505 C CA . VAL F 1 210 ? -43.791 -16.866 7.361 1.00 43.33 210 VAL F CA 1
ATOM 14506 C C . VAL F 1 210 ? -43.968 -15.343 7.290 1.00 42.45 210 VAL F C 1
ATOM 14507 O O . VAL F 1 210 ? -44.138 -14.776 6.216 1.00 39.45 210 VAL F O 1
ATOM 14511 N N . ARG F 1 211 ? -43.914 -14.704 8.451 1.00 42.01 211 ARG F N 1
ATOM 14512 C CA . ARG F 1 211 ? -44.008 -13.259 8.590 1.00 43.49 211 ARG F CA 1
ATOM 14513 C C . ARG F 1 211 ? -42.939 -12.563 7.738 1.00 42.64 211 ARG F C 1
ATOM 14514 O O . ARG F 1 211 ? -43.228 -11.610 7.034 1.00 45.86 211 ARG F O 1
ATOM 14522 N N . VAL F 1 212 ? -41.719 -13.079 7.763 1.00 38.66 212 VAL F N 1
ATOM 14523 C CA . VAL F 1 212 ? -40.635 -12.517 6.978 1.00 38.33 212 VAL F CA 1
ATOM 14524 C C . VAL F 1 212 ? -40.922 -12.602 5.473 1.00 41.13 212 VAL F C 1
ATOM 14525 O O . VAL F 1 212 ? -40.778 -11.636 4.732 1.00 42.97 212 VAL F O 1
ATOM 14529 N N . LEU F 1 213 ? -41.323 -13.772 5.014 1.00 39.54 213 LEU F N 1
ATOM 14530 C CA . LEU F 1 213 ? -41.613 -13.959 3.606 1.00 36.92 213 LEU F CA 1
ATOM 14531 C C . LEU F 1 213 ? -42.752 -13.046 3.154 1.00 37.87 213 LEU F C 1
ATOM 14532 O O . LEU F 1 213 ? -42.660 -12.386 2.139 1.00 37.44 213 LEU F O 1
ATOM 14537 N N . VAL F 1 214 ? -43.829 -13.026 3.930 1.00 38.05 214 VAL F N 1
ATOM 14538 C CA . VAL F 1 214 ? -45.022 -12.315 3.571 1.00 35.61 214 VAL F CA 1
ATOM 14539 C C . VAL F 1 214 ? -44.750 -10.818 3.489 1.00 39.04 214 VAL F C 1
ATOM 14540 O O . VAL F 1 214 ? -45.211 -10.125 2.568 1.00 40.73 214 VAL F O 1
ATOM 14544 N N . LYS F 1 215 ? -44.010 -10.309 4.453 1.00 38.40 215 LYS F N 1
ATOM 14545 C CA . LYS F 1 215 ? -43.688 -8.897 4.445 1.00 40.44 215 LYS F CA 1
ATOM 14546 C C . LYS F 1 215 ? -42.809 -8.534 3.240 1.00 38.14 215 LYS F C 1
ATOM 14547 O O . LYS F 1 215 ? -42.897 -7.420 2.724 1.00 36.34 215 LYS F O 1
ATOM 14553 N N . ALA F 1 216 ? -41.981 -9.467 2.778 1.00 33.69 216 ALA F N 1
ATOM 14554 C CA . ALA F 1 216 ? -41.114 -9.186 1.645 1.00 34.88 216 ALA F CA 1
ATOM 14555 C C . ALA F 1 216 ? -41.925 -9.142 0.360 1.00 36.50 216 ALA F C 1
ATOM 14556 O O . ALA F 1 216 ? -41.689 -8.287 -0.513 1.00 41.06 216 ALA F O 1
ATOM 14558 N N . LEU F 1 217 ? -42.902 -10.038 0.260 1.00 34.97 217 LEU F N 1
ATOM 14559 C CA . LEU F 1 217 ? -43.789 -10.075 -0.888 1.00 33.52 217 LEU F CA 1
ATOM 14560 C C . LEU F 1 217 ? -44.689 -8.844 -0.940 1.00 32.20 217 LEU F C 1
ATOM 14561 O O . LEU F 1 217 ? -44.936 -8.277 -2.000 1.00 33.32 217 LEU F O 1
ATOM 14566 N N . ILE F 1 218 ? -45.189 -8.424 0.201 1.00 35.93 218 ILE F N 1
ATOM 14567 C CA . ILE F 1 218 ? -46.030 -7.223 0.248 1.00 38.07 218 ILE F CA 1
ATOM 14568 C C . ILE F 1 218 ? -45.205 -6.009 -0.155 1.00 37.34 218 ILE F C 1
ATOM 14569 O O . ILE F 1 218 ? -45.620 -5.238 -1.018 1.00 39.24 218 ILE F O 1
ATOM 14574 N N . GLY F 1 219 ? -44.024 -5.873 0.431 1.00 40.14 219 GLY F N 1
ATOM 14575 C CA . GLY F 1 219 ? -43.056 -4.839 0.019 1.00 42.29 219 GLY F CA 1
ATOM 14576 C C . GLY F 1 219 ? -42.855 -4.739 -1.495 1.00 40.79 219 GLY F C 1
ATOM 14577 O O . GLY F 1 219 ? -42.800 -3.644 -2.059 1.00 40.51 219 GLY F O 1
ATOM 14578 N N . CYS F 1 220 ? -42.749 -5.883 -2.153 1.00 40.46 220 CYS F N 1
ATOM 14579 C CA . CYS F 1 220 ? -42.691 -5.931 -3.615 1.00 41.99 220 CYS F CA 1
ATOM 14580 C C . CYS F 1 220 ? -43.966 -5.413 -4.269 1.00 39.84 220 CYS F C 1
ATOM 14581 O O . CYS F 1 220 ? -43.906 -4.771 -5.337 1.00 35.60 220 CYS F O 1
ATOM 14584 N N . GLY F 1 221 ? -45.110 -5.714 -3.645 1.00 36.64 221 GLY F N 1
ATOM 14585 C CA . GLY F 1 221 ? -46.402 -5.295 -4.173 1.00 35.41 221 GLY F CA 1
ATOM 14586 C C . GLY F 1 221 ? -46.479 -3.789 -4.100 1.00 38.53 221 GLY F C 1
ATOM 14587 O O . GLY F 1 221 ? -46.911 -3.134 -5.053 1.00 42.93 221 GLY F O 1
ATOM 14588 N N . VAL F 1 222 ? -46.042 -3.233 -2.975 1.00 37.84 222 VAL F N 1
ATOM 14589 C CA . VAL F 1 222 ? -45.971 -1.791 -2.833 1.00 41.78 222 VAL F CA 1
ATOM 14590 C C . VAL F 1 222 ? -44.958 -1.212 -3.815 1.00 44.06 222 VAL F C 1
ATOM 14591 O O . VAL F 1 222 ? -45.149 -0.115 -4.313 1.00 48.37 222 VAL F O 1
ATOM 14595 N N . ALA F 1 223 ? -43.881 -1.944 -4.093 1.00 43.56 223 ALA F N 1
ATOM 14596 C CA . ALA F 1 223 ? -42.887 -1.480 -5.048 1.00 42.94 223 ALA F CA 1
ATOM 14597 C C . ALA F 1 223 ? -43.473 -1.371 -6.444 1.00 43.61 223 ALA F C 1
ATOM 14598 O O . ALA F 1 223 ? -43.221 -0.395 -7.160 1.00 46.53 223 ALA F O 1
ATOM 14600 N N . MET F 1 224 ? -44.244 -2.370 -6.842 1.00 42.97 224 MET F N 1
ATOM 14601 C CA . MET F 1 224 ? -44.863 -2.353 -8.173 1.00 42.06 224 MET F CA 1
ATOM 14602 C C . MET F 1 224 ? -45.887 -1.230 -8.276 1.00 39.90 224 MET F C 1
ATOM 14603 O O . MET F 1 224 ? -46.029 -0.610 -9.332 1.00 40.01 224 MET F O 1
ATOM 14608 N N . GLY F 1 225 ? -46.587 -0.968 -7.192 1.00 38.19 225 GLY F N 1
ATOM 14609 C CA . GLY F 1 225 ? -47.531 0.134 -7.171 1.00 41.22 225 GLY F CA 1
ATOM 14610 C C . GLY F 1 225 ? -46.856 1.476 -7.395 1.00 40.29 225 GLY F C 1
ATOM 14611 O O . GLY F 1 225 ? -47.254 2.235 -8.269 1.00 38.21 225 GLY F O 1
ATOM 14612 N N . ILE F 1 226 ? -45.824 1.757 -6.610 1.00 41.95 226 ILE F N 1
ATOM 14613 C CA . ILE F 1 226 ? -45.027 2.975 -6.789 1.00 45.97 226 ILE F CA 1
ATOM 14614 C C . ILE F 1 226 ? -44.469 3.116 -8.210 1.00 43.75 226 ILE F C 1
ATOM 14615 O O . ILE F 1 226 ? -44.367 4.229 -8.731 1.00 43.67 226 ILE F O 1
ATOM 14620 N N . ALA F 1 227 ? -44.078 2.004 -8.819 1.00 39.07 227 ALA F N 1
ATOM 14621 C CA . ALA F 1 227 ? -43.445 2.043 -10.141 1.00 40.88 227 ALA F CA 1
ATOM 14622 C C . ALA F 1 227 ? -44.449 2.236 -11.280 1.00 41.31 227 ALA F C 1
ATOM 14623 O O . ALA F 1 227 ? -44.065 2.635 -12.366 1.00 41.63 227 ALA F O 1
ATOM 14625 N N . GLY F 1 228 ? -45.723 1.939 -11.043 1.00 39.75 228 GLY F N 1
ATOM 14626 C CA . GLY F 1 228 ? -46.673 1.861 -12.130 1.00 38.49 228 GLY F CA 1
ATOM 14627 C C . GLY F 1 228 ? -46.460 0.644 -13.037 1.00 39.76 228 GLY F C 1
ATOM 14628 O O . GLY F 1 228 ? -47.099 0.560 -14.088 1.00 38.70 228 GLY F O 1
ATOM 14629 N N . SER F 1 229 ? -45.599 -0.310 -12.645 1.00 37.43 229 SER F N 1
ATOM 14630 C CA . SER F 1 229 ? -45.350 -1.496 -13.484 1.00 37.58 229 SER F CA 1
ATOM 14631 C C . SER F 1 229 ? -44.744 -2.645 -12.668 1.00 36.69 229 SER F C 1
ATOM 14632 O O . SER F 1 229 ? -44.447 -2.480 -11.492 1.00 39.22 229 SER F O 1
ATOM 14635 N N . SER F 1 230 ? -44.563 -3.804 -13.288 1.00 35.86 230 SER F N 1
ATOM 14636 C CA . SER F 1 230 ? -43.876 -4.917 -12.627 1.00 37.24 230 SER F CA 1
ATOM 14637 C C . SER F 1 230 ? -42.350 -4.835 -12.733 1.00 39.55 230 SER F C 1
ATOM 14638 O O . SER F 1 230 ? -41.634 -5.730 -12.256 1.00 40.55 230 SER F O 1
ATOM 14641 N N . ARG F 1 231 ? -41.843 -3.781 -13.358 1.00 40.77 231 ARG F N 1
ATOM 14642 C CA . ARG F 1 231 ? -40.386 -3.626 -13.554 1.00 40.68 231 ARG F CA 1
ATOM 14643 C C . ARG F 1 231 ? -39.470 -3.910 -12.354 1.00 37.86 231 ARG F C 1
ATOM 14644 O O . ARG F 1 231 ? -38.515 -4.665 -12.498 1.00 39.55 231 ARG F O 1
ATOM 14652 N N . PRO F 1 232 ? -39.757 -3.332 -11.171 1.00 39.59 232 PRO F N 1
ATOM 14653 C CA . PRO F 1 232 ? -38.912 -3.624 -9.993 1.00 37.47 232 PRO F CA 1
ATOM 14654 C C . PRO F 1 232 ? -38.883 -5.087 -9.541 1.00 36.42 232 PRO F C 1
ATOM 14655 O O . PRO F 1 232 ? -37.977 -5.469 -8.812 1.00 37.55 232 PRO F O 1
ATOM 14659 N N . CYS F 1 233 ? -39.866 -5.885 -9.944 1.00 36.88 233 CYS F N 1
ATOM 14660 C CA . CYS F 1 233 ? -40.028 -7.253 -9.435 1.00 38.99 233 CYS F CA 1
ATOM 14661 C C . CYS F 1 233 ? -39.992 -8.323 -10.495 1.00 39.08 233 CYS F C 1
ATOM 14662 O O . CYS F 1 233 ? -40.129 -9.517 -10.187 1.00 39.43 233 CYS F O 1
ATOM 14665 N N . SER F 1 234 ? -39.806 -7.908 -11.743 1.00 40.62 234 SER F N 1
ATOM 14666 C CA . SER F 1 234 ? -39.868 -8.829 -12.858 1.00 39.64 234 SER F CA 1
ATOM 14667 C C . SER F 1 234 ? -39.007 -8.335 -14.020 1.00 37.61 234 SER F C 1
ATOM 14668 O O . SER F 1 234 ? -39.191 -7.228 -14.524 1.00 40.05 234 SER F O 1
ATOM 14671 N N . GLY F 1 235 ? -38.074 -9.169 -14.451 1.00 36.04 235 GLY F N 1
ATOM 14672 C CA . GLY F 1 235 ? -37.266 -8.870 -15.616 1.00 34.98 235 GLY F CA 1
ATOM 14673 C C . GLY F 1 235 ? -37.039 -10.090 -16.472 1.00 34.57 235 GLY F C 1
ATOM 14674 O O . GLY F 1 235 ? -37.933 -10.899 -16.662 1.00 34.63 235 GLY F O 1
ATOM 14675 N N . SER F 1 236 ? -35.822 -10.217 -16.977 1.00 34.37 236 SER F N 1
ATOM 14676 C CA . SER F 1 236 ? -35.433 -11.299 -17.856 1.00 33.34 236 SER F CA 1
ATOM 14677 C C . SER F 1 236 ? -35.582 -12.689 -17.184 1.00 35.84 236 SER F C 1
ATOM 14678 O O . SER F 1 236 ? -35.809 -13.707 -17.865 1.00 37.51 236 SER F O 1
ATOM 14681 N N . GLU F 1 237 ? -35.434 -12.729 -15.858 1.00 34.84 237 GLU F N 1
ATOM 14682 C CA . GLU F 1 237 ? -35.694 -13.940 -15.092 1.00 35.05 237 GLU F CA 1
ATOM 14683 C C . GLU F 1 237 ? -37.185 -14.329 -15.101 1.00 35.65 237 GLU F C 1
ATOM 14684 O O . GLU F 1 237 ? -37.514 -15.521 -15.114 1.00 33.61 237 GLU F O 1
ATOM 14690 N N . HIS F 1 238 ? -38.076 -13.340 -15.104 1.00 33.70 238 HIS F N 1
ATOM 14691 C CA . HIS F 1 238 ? -39.500 -13.626 -15.226 1.00 37.20 238 HIS F CA 1
ATOM 14692 C C . HIS F 1 238 ? -39.836 -14.011 -16.670 1.00 38.68 238 HIS F C 1
ATOM 14693 O O . HIS F 1 238 ? -40.752 -14.817 -16.897 1.00 39.37 238 HIS F O 1
ATOM 14700 N N . LEU F 1 239 ? -39.086 -13.485 -17.636 1.00 35.84 239 LEU F N 1
ATOM 14701 C CA . LEU F 1 239 ? -39.344 -13.844 -19.020 1.00 37.09 239 LEU F CA 1
ATOM 14702 C C . LEU F 1 239 ? -39.079 -15.325 -19.227 1.00 37.20 239 LEU F C 1
ATOM 14703 O O . LEU F 1 239 ? -39.824 -16.000 -19.948 1.00 38.45 239 LEU F O 1
ATOM 14708 N N . PHE F 1 240 ? -38.025 -15.829 -18.601 1.00 36.50 240 PHE F N 1
ATOM 14709 C CA . PHE F 1 240 ? -37.713 -17.248 -18.716 1.00 37.15 240 PHE F CA 1
ATOM 14710 C C . PHE F 1 240 ? -38.846 -18.038 -18.087 1.00 36.80 240 PHE F C 1
ATOM 14711 O O . PHE F 1 240 ? -39.318 -18.988 -18.666 1.00 40.73 240 PHE F O 1
ATOM 14719 N N . ALA F 1 241 ? -39.298 -17.612 -16.917 1.00 36.92 241 ALA F N 1
ATOM 14720 C CA . ALA F 1 241 ? -40.400 -18.273 -16.241 1.00 37.63 241 ALA F CA 1
ATOM 14721 C C . ALA F 1 241 ? -41.656 -18.330 -17.100 1.00 37.70 241 ALA F C 1
ATOM 14722 O O . ALA F 1 241 ? -42.258 -19.382 -17.271 1.00 38.82 241 ALA F O 1
ATOM 14724 N N . HIS F 1 242 ? -42.045 -17.188 -17.631 1.00 39.07 242 HIS F N 1
ATOM 14725 C CA . HIS F 1 242 ? -43.241 -17.088 -18.473 1.00 39.87 242 HIS F CA 1
ATOM 14726 C C . HIS F 1 242 ? -43.160 -17.933 -19.738 1.00 39.66 242 HIS F C 1
ATOM 14727 O O . HIS F 1 242 ? -44.185 -18.446 -20.212 1.00 36.33 242 HIS F O 1
ATOM 14734 N N . ALA F 1 243 ? -41.949 -18.043 -20.295 1.00 38.07 243 ALA F N 1
ATOM 14735 C CA . ALA F 1 243 ? -41.731 -18.774 -21.542 1.00 38.30 243 ALA F CA 1
ATOM 14736 C C . ALA F 1 243 ? -41.897 -20.282 -21.336 1.00 39.36 243 ALA F C 1
ATOM 14737 O O . ALA F 1 243 ? -42.337 -20.975 -22.220 1.00 39.26 243 ALA F O 1
ATOM 14739 N N . ILE F 1 244 ? -41.501 -20.764 -20.168 1.00 40.07 244 ILE F N 1
ATOM 14740 C CA . ILE F 1 244 ? -41.792 -22.113 -19.735 1.00 43.34 244 ILE F CA 1
ATOM 14741 C C . ILE F 1 244 ? -43.300 -22.276 -19.433 1.00 44.72 244 ILE F C 1
ATOM 14742 O O . ILE F 1 244 ? -43.893 -23.295 -19.774 1.00 44.77 244 ILE F O 1
ATOM 14747 N N . GLU F 1 245 ? -43.903 -21.272 -18.798 1.00 44.25 245 GLU F N 1
ATOM 14748 C CA . GLU F 1 245 ? -45.278 -21.363 -18.287 1.00 46.12 245 GLU F CA 1
ATOM 14749 C C . GLU F 1 245 ? -46.352 -21.476 -19.376 1.00 50.36 245 GLU F C 1
ATOM 14750 O O . GLU F 1 245 ? -47.354 -22.153 -19.168 1.00 52.08 245 GLU F O 1
ATOM 14756 N N . VAL F 1 246 ? -46.151 -20.808 -20.514 1.00 51.86 246 VAL F N 1
ATOM 14757 C CA . VAL F 1 246 ? -47.105 -20.876 -21.623 1.00 50.95 246 VAL F CA 1
ATOM 14758 C C . VAL F 1 246 ? -46.913 -22.118 -22.471 1.00 53.31 246 VAL F C 1
ATOM 14759 O O . VAL F 1 246 ? -47.774 -22.453 -23.283 1.00 52.45 246 VAL F O 1
ATOM 14763 N N . ARG F 1 247 ? -45.783 -22.788 -22.285 1.00 57.79 247 ARG F N 1
ATOM 14764 C CA . ARG F 1 247 ? -45.454 -23.979 -23.040 1.00 60.24 247 ARG F CA 1
ATOM 14765 C C . ARG F 1 247 ? -45.774 -25.283 -22.320 1.00 62.03 247 ARG F C 1
ATOM 14766 O O . ARG F 1 247 ? -45.597 -26.347 -22.900 1.00 65.37 247 ARG F O 1
ATOM 14774 N N . VAL F 1 248 ? -46.230 -25.221 -21.072 1.00 66.07 248 VAL F N 1
ATOM 14775 C CA . VAL F 1 248 ? -46.541 -26.451 -20.329 1.00 71.34 248 VAL F CA 1
ATOM 14776 C C . VAL F 1 248 ? -47.998 -26.881 -20.522 1.00 73.34 248 VAL F C 1
ATOM 14777 O O . VAL F 1 248 ? -48.888 -26.036 -20.668 1.00 67.23 248 VAL F O 1
ATOM 14781 N N . GLU F 1 249 ? -48.221 -28.196 -20.507 1.00 76.02 249 GLU F N 1
ATOM 14782 C CA . GLU F 1 249 ? -49.560 -28.770 -20.733 1.00 84.94 249 GLU F CA 1
ATOM 14783 C C . GLU F 1 249 ? -50.566 -28.367 -19.639 1.00 88.36 249 GLU F C 1
ATOM 14784 O O . GLU F 1 249 ? -51.719 -28.054 -19.941 1.00 87.17 249 GLU F O 1
ATOM 14790 N N . LYS F 1 250 ? -50.130 -28.362 -18.380 1.00 94.51 250 LYS F N 1
ATOM 14791 C CA . LYS F 1 250 ? -50.957 -27.849 -17.276 1.00 95.72 250 LYS F CA 1
ATOM 14792 C C . LYS F 1 250 ? -50.101 -27.047 -16.285 1.00 87.67 250 LYS F C 1
ATOM 14793 O O . LYS F 1 250 ? -48.937 -27.389 -16.057 1.00 80.70 250 LYS F O 1
ATOM 14799 N N . GLU F 1 251 ? -50.685 -25.987 -15.713 1.00 84.84 251 GLU F N 1
ATOM 14800 C CA . GLU F 1 251 ? -49.981 -25.077 -14.788 1.00 86.41 251 GLU F CA 1
ATOM 14801 C C . GLU F 1 251 ? -49.106 -25.806 -13.765 1.00 79.21 251 GLU F C 1
ATOM 14802 O O . GLU F 1 251 ? -47.909 -25.531 -13.652 1.00 73.88 251 GLU F O 1
ATOM 14808 N N . ASP F 1 252 ? -49.715 -26.747 -13.045 1.00 71.78 252 ASP F N 1
ATOM 14809 C CA . ASP F 1 252 ? -49.079 -27.398 -11.887 1.00 70.77 252 ASP F CA 1
ATOM 14810 C C . ASP F 1 252 ? -47.870 -28.313 -12.184 1.00 61.89 252 ASP F C 1
ATOM 14811 O O . ASP F 1 252 ? -47.246 -28.822 -11.248 1.00 56.97 252 ASP F O 1
ATOM 14816 N N . GLU F 1 253 ? -47.550 -28.522 -13.461 1.00 54.19 253 GLU F N 1
ATOM 14817 C CA . GLU F 1 253 ? -46.348 -29.272 -13.842 1.00 56.18 253 GLU F CA 1
ATOM 14818 C C . GLU F 1 253 ? -45.068 -28.507 -13.446 1.00 49.94 253 GLU F C 1
ATOM 14819 O O . GLU F 1 253 ? -44.012 -29.098 -13.247 1.00 46.94 253 GLU F O 1
ATOM 14825 N N . VAL F 1 254 ? -45.180 -27.187 -13.317 1.00 48.09 254 VAL F N 1
ATOM 14826 C CA . VAL F 1 254 ? -44.079 -26.347 -12.854 1.00 42.92 254 VAL F CA 1
ATOM 14827 C C . VAL F 1 254 ? -44.581 -25.379 -11.817 1.00 40.55 254 VAL F C 1
ATOM 14828 O O . VAL F 1 254 ? -45.791 -25.096 -11.769 1.00 38.25 254 VAL F O 1
ATOM 14832 N N . VAL F 1 255 ? -43.652 -24.856 -11.009 1.00 38.48 255 VAL F N 1
ATOM 14833 C CA . VAL F 1 255 ? -43.985 -23.869 -9.971 1.00 38.34 255 VAL F CA 1
ATOM 14834 C C . VAL F 1 255 ? -43.261 -22.539 -10.223 1.00 35.14 255 VAL F C 1
ATOM 14835 O O . VAL F 1 255 ? -42.037 -22.476 -10.282 1.00 33.55 255 VAL F O 1
ATOM 14839 N N . HIS F 1 256 ? -44.050 -21.481 -10.370 1.00 32.70 256 HIS F N 1
ATOM 14840 C CA . HIS F 1 256 ? -43.559 -20.169 -10.835 1.00 31.12 256 HIS F CA 1
ATOM 14841 C C . HIS F 1 256 ? -42.262 -19.734 -10.180 1.00 30.68 256 HIS F C 1
ATOM 14842 O O . HIS F 1 256 ? -41.328 -19.334 -10.864 1.00 28.62 256 HIS F O 1
ATOM 14849 N N . GLY F 1 257 ? -42.227 -19.807 -8.860 1.00 30.51 257 GLY F N 1
ATOM 14850 C CA . GLY F 1 257 ? -41.112 -19.292 -8.073 1.00 33.63 257 GLY F CA 1
ATOM 14851 C C . GLY F 1 257 ? -39.836 -20.113 -8.221 1.00 35.73 257 GLY F C 1
ATOM 14852 O O . GLY F 1 257 ? -38.735 -19.611 -8.053 1.00 34.86 257 GLY F O 1
ATOM 14853 N N . GLU F 1 258 ? -39.990 -21.391 -8.540 1.00 38.28 258 GLU F N 1
ATOM 14854 C CA . GLU F 1 258 ? -38.849 -22.227 -8.822 1.00 38.89 258 GLU F CA 1
ATOM 14855 C C . GLU F 1 258 ? -38.267 -21.792 -10.155 1.00 37.70 258 GLU F C 1
ATOM 14856 O O . GLU F 1 258 ? -37.067 -21.538 -10.264 1.00 39.74 258 GLU F O 1
ATOM 14862 N N . LEU F 1 259 ? -39.121 -21.691 -11.166 1.00 37.61 259 LEU F N 1
ATOM 14863 C CA . LEU F 1 259 ? -38.696 -21.157 -12.472 1.00 38.35 259 LEU F CA 1
ATOM 14864 C C . LEU F 1 259 ? -38.033 -19.793 -12.357 1.00 37.74 259 LEU F C 1
ATOM 14865 O O . LEU F 1 259 ? -37.032 -19.550 -13.027 1.00 38.70 259 LEU F O 1
ATOM 14870 N N . VAL F 1 260 ? -38.589 -18.899 -11.534 1.00 37.42 260 VAL F N 1
ATOM 14871 C CA . VAL F 1 260 ? -37.957 -17.597 -11.333 1.00 38.74 260 VAL F CA 1
ATOM 14872 C C . VAL F 1 260 ? -36.522 -17.758 -10.790 1.00 41.36 260 VAL F C 1
ATOM 14873 O O . VAL F 1 260 ? -35.588 -17.082 -11.246 1.00 40.90 260 VAL F O 1
ATOM 14877 N N . ALA F 1 261 ? -36.357 -18.662 -9.832 1.00 38.97 261 ALA F N 1
ATOM 14878 C CA . ALA F 1 261 ? -35.063 -18.899 -9.236 1.00 41.25 261 ALA F CA 1
ATOM 14879 C C . ALA F 1 261 ? -34.079 -19.412 -10.263 1.00 42.61 261 ALA F C 1
ATOM 14880 O O . ALA F 1 261 ? -32.936 -18.960 -10.289 1.00 44.62 261 ALA F O 1
ATOM 14882 N N . LEU F 1 262 ? -34.512 -20.359 -11.092 1.00 39.73 262 LEU F N 1
ATOM 14883 C CA . LEU F 1 262 ? -33.637 -20.933 -12.112 1.00 40.48 262 LEU F CA 1
ATOM 14884 C C . LEU F 1 262 ? -33.210 -19.855 -13.086 1.00 39.22 262 LEU F C 1
ATOM 14885 O O . LEU F 1 262 ? -32.035 -19.680 -13.393 1.00 40.80 262 LEU F O 1
ATOM 14890 N N . GLY F 1 263 ? -34.183 -19.135 -13.589 1.00 39.81 263 GLY F N 1
ATOM 14891 C CA . GLY F 1 263 ? -33.884 -18.026 -14.463 1.00 41.63 263 GLY F CA 1
ATOM 14892 C C . GLY F 1 263 ? -33.025 -16.957 -13.821 1.00 37.60 263 GLY F C 1
ATOM 14893 O O . GLY F 1 263 ? -32.351 -16.244 -14.530 1.00 36.94 263 GLY F O 1
ATOM 14894 N N . THR F 1 264 ? -33.068 -16.826 -12.494 1.00 35.92 264 THR F N 1
ATOM 14895 C CA . THR F 1 264 ? -32.261 -15.820 -11.815 1.00 37.72 264 THR F CA 1
ATOM 14896 C C . THR F 1 264 ? -30.759 -16.157 -11.879 1.00 39.10 264 THR F C 1
ATOM 14897 O O . THR F 1 264 ? -29.917 -15.267 -12.024 1.00 40.71 264 THR F O 1
ATOM 14901 N N . ILE F 1 265 ? -30.450 -17.438 -11.773 1.00 37.05 265 ILE F N 1
ATOM 14902 C CA . ILE F 1 265 ? -29.099 -17.921 -11.836 1.00 39.86 265 ILE F CA 1
ATOM 14903 C C . ILE F 1 265 ? -28.580 -17.677 -13.239 1.00 40.49 265 ILE F C 1
ATOM 14904 O O . ILE F 1 265 ? -27.475 -17.175 -13.438 1.00 41.98 265 ILE F O 1
ATOM 14909 N N . ILE F 1 266 ? -29.404 -18.030 -14.211 1.00 40.66 266 ILE F N 1
ATOM 14910 C CA . ILE F 1 266 ? -29.036 -17.923 -15.595 1.00 39.65 266 ILE F CA 1
ATOM 14911 C C . ILE F 1 266 ? -28.817 -16.468 -15.969 1.00 39.92 266 ILE F C 1
ATOM 14912 O O . ILE F 1 266 ? -27.784 -16.127 -16.529 1.00 43.90 266 ILE F O 1
ATOM 14917 N N . MET F 1 267 ? -29.780 -15.608 -15.676 1.00 38.34 267 MET F N 1
ATOM 14918 C CA . MET F 1 267 ? -29.644 -14.190 -16.059 1.00 37.63 267 MET F CA 1
ATOM 14919 C C . MET F 1 267 ? -28.534 -13.493 -15.303 1.00 36.58 267 MET F C 1
ATOM 14920 O O . MET F 1 267 ? -28.025 -12.509 -15.768 1.00 36.90 267 MET F O 1
ATOM 14925 N N . ALA F 1 268 ? -28.189 -13.988 -14.122 1.00 37.58 268 ALA F N 1
ATOM 14926 C CA . ALA F 1 268 ? -27.105 -13.423 -13.364 1.00 39.60 268 ALA F CA 1
ATOM 14927 C C . ALA F 1 268 ? -25.775 -13.708 -14.056 1.00 41.22 268 ALA F C 1
ATOM 14928 O O . ALA F 1 268 ? -24.908 -12.846 -14.178 1.00 44.86 268 ALA F O 1
ATOM 14930 N N . TYR F 1 269 ? -25.621 -14.938 -14.505 1.00 41.58 269 TYR F N 1
ATOM 14931 C CA . TYR F 1 269 ? -24.540 -15.287 -15.414 1.00 41.83 269 TYR F CA 1
ATOM 14932 C C . TYR F 1 269 ? -24.431 -14.336 -16.627 1.00 40.80 269 TYR F C 1
ATOM 14933 O O . TYR F 1 269 ? -23.337 -13.904 -16.960 1.00 39.19 269 TYR F O 1
ATOM 14942 N N . LEU F 1 270 ? -25.551 -14.033 -17.282 1.00 39.33 270 LEU F N 1
ATOM 14943 C CA . LEU F 1 270 ? -25.546 -13.180 -18.468 1.00 41.37 270 LEU F CA 1
ATOM 14944 C C . LEU F 1 270 ? -25.231 -11.719 -18.132 1.00 41.39 270 LEU F C 1
ATOM 14945 O O . LEU F 1 270 ? -24.587 -11.028 -18.914 1.00 45.58 270 LEU F O 1
ATOM 14950 N N . HIS F 1 271 ? -25.699 -11.245 -16.991 1.00 38.46 271 HIS F N 1
ATOM 14951 C CA . HIS F 1 271 ? -25.335 -9.910 -16.526 1.00 42.29 271 HIS F CA 1
ATOM 14952 C C . HIS F 1 271 ? -23.870 -9.842 -16.056 1.00 44.49 271 HIS F C 1
ATOM 14953 O O . HIS F 1 271 ? -23.364 -8.766 -15.754 1.00 45.96 271 HIS F O 1
ATOM 14960 N N . GLY F 1 272 ? -23.212 -10.986 -15.935 1.00 40.70 272 GLY F N 1
ATOM 14961 C CA . GLY F 1 272 ? -21.853 -11.008 -15.451 1.00 41.98 272 GLY F CA 1
ATOM 14962 C C . GLY F 1 272 ? -21.679 -10.709 -13.972 1.00 41.84 272 GLY F C 1
ATOM 14963 O O . GLY F 1 272 ? -20.596 -10.284 -13.566 1.00 42.51 272 GLY F O 1
ATOM 14964 N N . ILE F 1 273 ? -22.716 -10.932 -13.161 1.00 41.71 273 ILE F N 1
ATOM 14965 C CA . ILE F 1 273 ? -22.603 -10.785 -11.691 1.00 40.28 273 ILE F CA 1
ATOM 14966 C C . ILE F 1 273 ? -22.425 -12.154 -11.033 1.00 41.89 273 ILE F C 1
ATOM 14967 O O . ILE F 1 273 ? -22.168 -13.152 -11.708 1.00 39.11 273 ILE F O 1
ATOM 14972 N N . ASN F 1 274 ? -22.565 -12.205 -9.716 1.00 45.44 274 ASN F N 1
ATOM 14973 C CA . ASN F 1 274 ? -22.230 -13.402 -8.970 1.00 47.53 274 ASN F CA 1
ATOM 14974 C C . ASN F 1 274 ? -23.398 -14.369 -8.924 1.00 49.78 274 ASN F C 1
ATOM 14975 O O . ASN F 1 274 ? -24.215 -14.357 -7.995 1.00 53.16 274 ASN F O 1
ATOM 14980 N N . TRP F 1 275 ? -23.454 -15.223 -9.934 1.00 48.97 275 TRP F N 1
ATOM 14981 C CA . TRP F 1 275 ? -24.477 -16.259 -10.009 1.00 49.04 275 TRP F CA 1
ATOM 14982 C C . TRP F 1 275 ? -24.260 -17.410 -9.037 1.00 47.97 275 TRP F C 1
ATOM 14983 O O . TRP F 1 275 ? -25.198 -18.124 -8.669 1.00 50.64 275 TRP F O 1
ATOM 14994 N N . ARG F 1 276 ? -23.018 -17.576 -8.633 1.00 47.67 276 ARG F N 1
ATOM 14995 C CA . ARG F 1 276 ? -22.612 -18.662 -7.764 1.00 50.57 276 ARG F CA 1
ATOM 14996 C C . ARG F 1 276 ? -23.267 -18.468 -6.406 1.00 47.59 276 ARG F C 1
ATOM 14997 O O . ARG F 1 276 ? -23.670 -19.419 -5.752 1.00 48.34 276 ARG F O 1
ATOM 15005 N N . ARG F 1 277 ? -23.384 -17.211 -6.007 1.00 49.82 277 ARG F N 1
ATOM 15006 C CA . ARG F 1 277 ? -23.907 -16.823 -4.701 1.00 52.29 277 ARG F CA 1
ATOM 15007 C C . ARG F 1 277 ? -25.422 -17.026 -4.656 1.00 50.59 277 ARG F C 1
ATOM 15008 O O . ARG F 1 277 ? -25.981 -17.490 -3.662 1.00 54.81 277 ARG F O 1
ATOM 15016 N N . ILE F 1 278 ? -26.090 -16.672 -5.741 1.00 47.06 278 ILE F N 1
ATOM 15017 C CA . ILE F 1 278 ? -27.525 -16.875 -5.841 1.00 47.07 278 ILE F CA 1
ATOM 15018 C C . ILE F 1 278 ? -27.858 -18.374 -5.910 1.00 47.99 278 ILE F C 1
ATOM 15019 O O . ILE F 1 278 ? -28.788 -18.823 -5.259 1.00 46.64 278 ILE F O 1
ATOM 15024 N N . LYS F 1 279 ? -27.084 -19.149 -6.667 1.00 48.61 279 LYS F N 1
ATOM 15025 C CA . LYS F 1 279 ? -27.287 -20.596 -6.715 1.00 50.87 279 LYS F CA 1
ATOM 15026 C C . LYS F 1 279 ? -27.189 -21.245 -5.320 1.00 51.65 279 LYS F C 1
ATOM 15027 O O . LYS F 1 279 ? -27.997 -22.098 -4.975 1.00 51.59 279 LYS F O 1
ATOM 15033 N N . ARG F 1 280 ? -26.204 -20.824 -4.530 1.00 53.01 280 ARG F N 1
ATOM 15034 C CA . ARG F 1 280 ? -25.983 -21.359 -3.187 1.00 50.83 280 ARG F CA 1
ATOM 15035 C C . ARG F 1 280 ? -27.218 -21.134 -2.325 1.00 46.62 280 ARG F C 1
ATOM 15036 O O . ARG F 1 280 ? -27.680 -22.033 -1.644 1.00 49.41 280 ARG F O 1
ATOM 15044 N N . ILE F 1 281 ? -27.738 -19.917 -2.371 1.00 43.12 281 ILE F N 1
ATOM 15045 C CA . ILE F 1 281 ? -28.944 -19.538 -1.648 1.00 42.04 281 ILE F CA 1
ATOM 15046 C C . ILE F 1 281 ? -30.148 -20.372 -2.054 1.00 40.59 281 ILE F C 1
ATOM 15047 O O . ILE F 1 281 ? -30.946 -20.751 -1.202 1.00 41.78 281 ILE F O 1
ATOM 15052 N N . ALA F 1 282 ? -30.291 -20.630 -3.348 1.00 38.07 282 ALA F N 1
ATOM 15053 C CA . ALA F 1 282 ? -31.332 -21.519 -3.831 1.00 40.02 282 ALA F CA 1
ATOM 15054 C C . ALA F 1 282 ? -31.166 -22.965 -3.334 1.00 42.67 282 ALA F C 1
ATOM 15055 O O . ALA F 1 282 ? -32.162 -23.637 -3.062 1.00 45.00 282 ALA F O 1
ATOM 15057 N N . ASP F 1 283 ? -29.937 -23.451 -3.218 1.00 42.56 283 ASP F N 1
ATOM 15058 C CA . ASP F 1 283 ? -29.723 -24.806 -2.685 1.00 46.64 283 ASP F CA 1
ATOM 15059 C C . ASP F 1 283 ? -29.949 -24.855 -1.183 1.00 46.16 283 ASP F C 1
ATOM 15060 O O . ASP F 1 283 ? -30.341 -25.881 -0.636 1.00 42.57 283 ASP F O 1
ATOM 15065 N N . ILE F 1 284 ? -29.732 -23.729 -0.520 1.00 46.33 284 ILE F N 1
ATOM 15066 C CA . ILE F 1 284 ? -30.004 -23.645 0.893 1.00 47.09 284 ILE F CA 1
ATOM 15067 C C . ILE F 1 284 ? -31.498 -23.828 1.125 1.00 48.32 284 ILE F C 1
ATOM 15068 O O . ILE F 1 284 ? -31.902 -24.554 2.021 1.00 55.89 284 ILE F O 1
ATOM 15073 N N . ILE F 1 285 ? -32.310 -23.185 0.298 1.00 45.72 285 ILE F N 1
ATOM 15074 C CA . ILE F 1 285 ? -33.760 -23.243 0.429 1.00 42.39 285 ILE F CA 1
ATOM 15075 C C . ILE F 1 285 ? -34.343 -24.592 -0.012 1.00 41.98 285 ILE F C 1
ATOM 15076 O O . ILE F 1 285 ? -35.437 -24.995 0.419 1.00 38.55 285 ILE F O 1
ATOM 15081 N N . GLY F 1 286 ? -33.608 -25.278 -0.882 1.00 39.75 286 GLY F N 1
ATOM 15082 C CA . GLY F 1 286 ? -34.044 -26.539 -1.453 1.00 38.43 286 GLY F CA 1
ATOM 15083 C C . GLY F 1 286 ? -34.771 -26.322 -2.760 1.00 39.27 286 GLY F C 1
ATOM 15084 O O . GLY F 1 286 ? -35.396 -27.251 -3.279 1.00 40.12 286 GLY F O 1
ATOM 15085 N N . LEU F 1 287 ? -34.706 -25.095 -3.293 1.00 37.69 287 LEU F N 1
ATOM 15086 C CA . LEU F 1 287 ? -35.195 -24.820 -4.649 1.00 36.17 287 LEU F CA 1
ATOM 15087 C C . LEU F 1 287 ? -34.408 -25.615 -5.700 1.00 35.13 287 LEU F C 1
ATOM 15088 O O . LEU F 1 287 ? -33.185 -25.774 -5.588 1.00 38.35 287 LEU F O 1
ATOM 15093 N N . PRO F 1 288 ? -35.097 -26.085 -6.744 1.00 32.61 288 PRO F N 1
ATOM 15094 C CA . PRO F 1 288 ? -34.410 -26.725 -7.844 1.00 33.54 288 PRO F CA 1
ATOM 15095 C C . PRO F 1 288 ? -33.266 -25.888 -8.394 1.00 38.59 288 PRO F C 1
ATOM 15096 O O . PRO F 1 288 ? -33.465 -24.697 -8.674 1.00 44.52 288 PRO F O 1
ATOM 15100 N N . THR F 1 289 ? -32.091 -26.500 -8.545 1.00 38.94 289 THR F N 1
ATOM 15101 C CA . THR F 1 289 ? -30.932 -25.861 -9.181 1.00 41.43 289 THR F CA 1
ATOM 15102 C C . THR F 1 289 ? -30.432 -26.679 -10.362 1.00 44.45 289 THR F C 1
ATOM 15103 O O . THR F 1 289 ? -29.257 -26.606 -10.741 1.00 52.37 289 THR F O 1
ATOM 15107 N N . SER F 1 290 ? -31.326 -27.462 -10.945 1.00 43.59 290 SER F N 1
ATOM 15108 C CA . SER F 1 290 ? -31.034 -28.172 -12.169 1.00 41.32 290 SER F CA 1
ATOM 15109 C C . SER F 1 290 ? -32.330 -28.344 -12.930 1.00 41.96 290 SER F C 1
ATOM 15110 O O . SER F 1 290 ? -33.402 -28.409 -12.332 1.00 39.95 290 SER F O 1
ATOM 15113 N N . LEU F 1 291 ? -32.232 -28.410 -14.253 1.00 44.05 291 LEU F N 1
ATOM 15114 C CA . LEU F 1 291 ? -33.389 -28.741 -15.077 1.00 45.41 291 LEU F CA 1
ATOM 15115 C C . LEU F 1 291 ? -33.965 -30.116 -14.727 1.00 44.49 291 LEU F C 1
ATOM 15116 O O . LEU F 1 291 ? -35.186 -30.300 -14.733 1.00 46.65 291 LEU F O 1
ATOM 15121 N N . ARG F 1 292 ? -33.091 -31.069 -14.423 1.00 46.96 292 ARG F N 1
ATOM 15122 C CA . ARG F 1 292 ? -33.517 -32.419 -14.017 1.00 50.02 292 ARG F CA 1
ATOM 15123 C C . ARG F 1 292 ? -34.420 -32.353 -12.810 1.00 46.24 292 ARG F C 1
ATOM 15124 O O . ARG F 1 292 ? -35.524 -32.854 -12.860 1.00 45.37 292 ARG F O 1
ATOM 15132 N N . GLN F 1 293 ? -33.972 -31.699 -11.737 1.00 45.33 293 GLN F N 1
ATOM 15133 C CA . GLN F 1 293 ? -34.790 -31.593 -10.516 1.00 45.20 293 GLN F CA 1
ATOM 15134 C C . GLN F 1 293 ? -36.161 -30.943 -10.741 1.00 48.05 293 GLN F C 1
ATOM 15135 O O . GLN F 1 293 ? -37.149 -31.323 -10.084 1.00 45.75 293 GLN F O 1
ATOM 15141 N N . ALA F 1 294 ? -36.217 -29.960 -11.647 1.00 48.27 294 ALA F N 1
ATOM 15142 C CA . ALA F 1 294 ? -37.437 -29.203 -11.887 1.00 48.60 294 ALA F CA 1
ATOM 15143 C C . ALA F 1 294 ? -38.336 -29.949 -12.867 1.00 50.89 294 ALA F C 1
ATOM 15144 O O . ALA F 1 294 ? -39.525 -29.618 -13.016 1.00 45.98 294 ALA F O 1
ATOM 15146 N N . ASN F 1 295 ? -37.774 -30.978 -13.502 1.00 48.59 295 ASN F N 1
ATOM 15147 C CA . ASN F 1 295 ? -38.507 -31.782 -14.473 1.00 52.49 295 ASN F CA 1
ATOM 15148 C C . ASN F 1 295 ? -38.772 -30.964 -15.730 1.00 48.78 295 ASN F C 1
ATOM 15149 O O . ASN F 1 295 ? -39.906 -30.893 -16.207 1.00 46.89 295 ASN F O 1
ATOM 15154 N N . ILE F 1 296 ? -37.723 -30.336 -16.251 1.00 44.94 296 ILE F N 1
ATOM 15155 C CA . ILE F 1 296 ? -37.855 -29.507 -17.437 1.00 42.96 296 ILE F CA 1
ATOM 15156 C C . ILE F 1 296 ? -36.934 -30.088 -18.457 1.00 43.73 296 ILE F C 1
ATOM 15157 O O . ILE F 1 296 ? -35.744 -30.246 -18.202 1.00 50.69 296 ILE F O 1
ATOM 15162 N N . ASP F 1 297 ? -37.490 -30.426 -19.610 1.00 47.12 297 ASP F N 1
ATOM 15163 C CA . ASP F 1 297 ? -36.709 -30.955 -20.716 1.00 49.02 297 ASP F CA 1
ATOM 15164 C C . ASP F 1 297 ? -35.754 -29.864 -21.175 1.00 45.92 297 ASP F C 1
ATOM 15165 O O . ASP F 1 297 ? -36.134 -28.701 -21.364 1.00 48.79 297 ASP F O 1
ATOM 15170 N N . VAL F 1 298 ? -34.505 -30.244 -21.345 1.00 44.07 298 VAL F N 1
ATOM 15171 C CA . VAL F 1 298 ? -33.521 -29.368 -21.954 1.00 47.24 298 VAL F CA 1
ATOM 15172 C C . VAL F 1 298 ? -34.096 -28.605 -23.174 1.00 48.62 298 VAL F C 1
ATOM 15173 O O . VAL F 1 298 ? -33.944 -27.382 -23.263 1.00 50.65 298 VAL F O 1
ATOM 15177 N N . ASP F 1 299 ? -34.759 -29.309 -24.093 1.00 47.32 299 ASP F N 1
ATOM 15178 C CA . ASP F 1 299 ? -35.250 -28.678 -25.326 1.00 50.89 299 ASP F CA 1
ATOM 15179 C C . ASP F 1 299 ? -36.264 -27.570 -25.056 1.00 47.74 299 ASP F C 1
ATOM 15180 O O . ASP F 1 299 ? -36.214 -26.524 -25.683 1.00 46.44 299 ASP F O 1
ATOM 15185 N N . LEU F 1 300 ? -37.174 -27.801 -24.115 1.00 48.11 300 LEU F N 1
ATOM 15186 C CA . LEU F 1 300 ? -38.123 -26.774 -23.683 1.00 45.35 300 LEU F CA 1
ATOM 15187 C C . LEU F 1 300 ? -37.422 -25.542 -23.110 1.00 45.31 300 LEU F C 1
ATOM 15188 O O . LEU F 1 300 ? -37.904 -24.423 -23.295 1.00 41.86 300 LEU F O 1
ATOM 15193 N N . ALA F 1 301 ? -36.317 -25.750 -22.385 1.00 43.26 301 ALA F N 1
ATOM 15194 C CA . ALA F 1 301 ? -35.609 -24.649 -21.746 1.00 42.32 301 ALA F CA 1
ATOM 15195 C C . ALA F 1 301 ? -34.861 -23.834 -22.766 1.00 40.78 301 ALA F C 1
ATOM 15196 O O . ALA F 1 301 ? -34.765 -22.609 -22.633 1.00 41.25 301 ALA F O 1
ATOM 15198 N N . LEU F 1 302 ? -34.326 -24.493 -23.781 1.00 39.03 302 LEU F N 1
ATOM 15199 C CA . LEU F 1 302 ? -33.629 -23.764 -24.846 1.00 39.73 302 LEU F CA 1
ATOM 15200 C C . LEU F 1 302 ? -34.596 -22.942 -25.689 1.00 39.96 302 LEU F C 1
ATOM 15201 O O . LEU F 1 302 ? -34.363 -21.756 -25.916 1.00 43.37 302 LEU F O 1
ATOM 15206 N N . GLU F 1 303 ? -35.673 -23.568 -26.147 1.00 39.32 303 GLU F N 1
ATOM 15207 C CA . GLU F 1 303 ? -36.733 -22.853 -26.856 1.00 41.79 303 GLU F CA 1
ATOM 15208 C C . GLU F 1 303 ? -37.245 -21.676 -26.045 1.00 38.92 303 GLU F C 1
ATOM 15209 O O . GLU F 1 303 ? -37.541 -20.623 -26.584 1.00 40.09 303 GLU F O 1
ATOM 15215 N N . ALA F 1 304 ? -37.334 -21.862 -24.735 1.00 37.15 304 ALA F N 1
ATOM 15216 C CA . ALA F 1 304 ? -37.774 -20.822 -23.838 1.00 34.72 304 ALA F CA 1
ATOM 15217 C C . ALA F 1 304 ? -36.736 -19.686 -23.715 1.00 38.72 304 ALA F C 1
ATOM 15218 O O . ALA F 1 304 ? -37.101 -18.505 -23.793 1.00 38.69 304 ALA F O 1
ATOM 15220 N N . LEU F 1 305 ? -35.457 -20.044 -23.540 1.00 37.58 305 LEU F N 1
ATOM 15221 C CA . LEU F 1 305 ? -34.369 -19.055 -23.464 1.00 38.33 305 LEU F CA 1
ATOM 15222 C C . LEU F 1 305 ? -34.189 -18.230 -24.746 1.00 37.58 305 LEU F C 1
ATOM 15223 O O . LEU F 1 305 ? -33.997 -17.012 -24.696 1.00 34.74 305 LEU F O 1
ATOM 15228 N N . THR F 1 306 ? -34.272 -18.889 -25.889 1.00 38.02 306 THR F N 1
ATOM 15229 C CA . THR F 1 306 ? -34.094 -18.199 -27.174 1.00 39.69 306 THR F CA 1
ATOM 15230 C C . THR F 1 306 ? -35.288 -17.345 -27.642 1.00 39.35 306 THR F C 1
ATOM 15231 O O . THR F 1 306 ? -35.148 -16.543 -28.552 1.00 37.27 306 THR F O 1
ATOM 15235 N N . THR F 1 307 ? -36.451 -17.513 -27.023 1.00 40.87 307 THR F N 1
ATOM 15236 C CA . THR F 1 307 ? -37.635 -16.769 -27.444 1.00 38.85 307 THR F CA 1
ATOM 15237 C C . THR F 1 307 ? -38.166 -15.807 -26.394 1.00 37.95 307 THR F C 1
ATOM 15238 O O . THR F 1 307 ? -39.009 -14.977 -26.724 1.00 39.85 307 THR F O 1
ATOM 15242 N N . ALA F 1 308 ? -37.667 -15.884 -25.161 1.00 35.28 308 ALA F N 1
ATOM 15243 C CA . ALA F 1 308 ? -38.245 -15.131 -24.044 1.00 35.95 308 ALA F CA 1
ATOM 15244 C C . ALA F 1 308 ? -38.264 -13.615 -24.287 1.00 37.85 308 ALA F C 1
ATOM 15245 O O . ALA F 1 308 ? -39.145 -12.905 -23.796 1.00 40.26 308 ALA F O 1
ATOM 15247 N N . HIS F 1 309 ? -37.276 -13.121 -25.019 1.00 34.84 309 HIS F N 1
ATOM 15248 C CA . HIS F 1 309 ? -37.244 -11.716 -25.407 1.00 36.83 309 HIS F CA 1
ATOM 15249 C C . HIS F 1 309 ? -38.433 -11.284 -26.292 1.00 38.26 309 HIS F C 1
ATOM 15250 O O . HIS F 1 309 ? -38.711 -10.092 -26.408 1.00 39.44 309 HIS F O 1
ATOM 15257 N N . THR F 1 310 ? -39.119 -12.230 -26.927 1.00 37.76 310 THR F N 1
ATOM 15258 C CA . THR F 1 310 ? -40.272 -11.897 -27.788 1.00 40.84 310 THR F CA 1
ATOM 15259 C C . THR F 1 310 ? -41.600 -11.759 -27.017 1.00 43.98 310 THR F C 1
ATOM 15260 O O . THR F 1 310 ? -42.587 -11.317 -27.591 1.00 44.98 310 THR F O 1
ATOM 15264 N N . LEU F 1 311 ? -41.616 -12.116 -25.732 1.00 46.87 311 LEU F N 1
ATOM 15265 C CA . LEU F 1 311 ? -42.847 -12.130 -24.940 1.00 48.30 311 LEU F CA 1
ATOM 15266 C C . LEU F 1 311 ? -43.317 -10.737 -24.582 1.00 50.39 311 LEU F C 1
ATOM 15267 O O . LEU F 1 311 ? -44.519 -10.465 -24.571 1.00 54.35 311 LEU F O 1
ATOM 15272 N N . ARG F 1 312 ? -42.383 -9.852 -24.269 1.00 49.03 312 ARG F N 1
ATOM 15273 C CA . ARG F 1 312 ? -42.739 -8.465 -23.991 1.00 50.32 312 ARG F CA 1
ATOM 15274 C C . ARG F 1 312 ? -41.683 -7.591 -24.620 1.00 47.30 312 ARG F C 1
ATOM 15275 O O . ARG F 1 312 ? -40.769 -7.161 -23.939 1.00 50.59 312 ARG F O 1
ATOM 15283 N N . PRO F 1 313 ? -41.785 -7.362 -25.940 1.00 46.37 313 PRO F N 1
ATOM 15284 C CA . PRO F 1 313 ? -40.795 -6.617 -26.722 1.00 46.50 313 PRO F CA 1
ATOM 15285 C C . PRO F 1 313 ? -40.543 -5.185 -26.262 1.00 49.20 313 PRO F C 1
ATOM 15286 O O . PRO F 1 313 ? -39.405 -4.732 -26.269 1.00 54.13 313 PRO F O 1
ATOM 15290 N N . ASP F 1 314 ? -41.599 -4.485 -25.880 1.00 51.15 314 ASP F N 1
ATOM 15291 C CA . ASP F 1 314 ? -41.495 -3.189 -25.205 1.00 54.74 314 ASP F CA 1
ATOM 15292 C C . ASP F 1 314 ? -40.563 -3.213 -23.985 1.00 54.85 314 ASP F C 1
ATOM 15293 O O . ASP F 1 314 ? -40.119 -2.161 -23.545 1.00 52.57 314 ASP F O 1
ATOM 15298 N N . ARG F 1 315 ? -40.318 -4.395 -23.408 1.00 54.29 315 ARG F N 1
ATOM 15299 C CA . ARG F 1 315 ? -39.500 -4.520 -22.191 1.00 55.29 315 ARG F CA 1
ATOM 15300 C C . ARG F 1 315 ? -38.069 -4.977 -22.444 1.00 49.14 315 ARG F C 1
ATOM 15301 O O . ARG F 1 315 ? -37.781 -6.168 -22.533 1.00 46.52 315 ARG F O 1
ATOM 15309 N N . TYR F 1 316 ? -37.170 -4.016 -22.507 1.00 44.28 316 TYR F N 1
ATOM 15310 C CA . TYR F 1 316 ? -35.772 -4.330 -22.668 1.00 41.82 316 TYR F CA 1
ATOM 15311 C C . TYR F 1 316 ? -35.190 -5.014 -21.437 1.00 40.68 316 TYR F C 1
ATOM 15312 O O . TYR F 1 316 ? -35.374 -4.545 -20.316 1.00 42.35 316 TYR F O 1
ATOM 15321 N N . THR F 1 317 ? -34.475 -6.110 -21.649 1.00 35.80 317 THR F N 1
ATOM 15322 C CA . THR F 1 317 ? -33.703 -6.720 -20.589 1.00 35.43 317 THR F CA 1
ATOM 15323 C C . THR F 1 317 ? -32.307 -7.021 -21.115 1.00 35.68 317 THR F C 1
ATOM 15324 O O . THR F 1 317 ? -31.981 -6.677 -22.260 1.00 34.84 317 THR F O 1
ATOM 15328 N N . ILE F 1 318 ? -31.495 -7.690 -20.294 1.00 37.39 318 ILE F N 1
ATOM 15329 C CA . ILE F 1 318 ? -30.182 -8.180 -20.719 1.00 37.36 318 ILE F CA 1
ATOM 15330 C C . ILE F 1 318 ? -30.308 -9.043 -21.977 1.00 38.89 318 ILE F C 1
ATOM 15331 O O . ILE F 1 318 ? -29.318 -9.243 -22.697 1.00 39.52 318 ILE F O 1
ATOM 15336 N N . LEU F 1 319 ? -31.503 -9.566 -22.261 1.00 38.16 319 LEU F N 1
ATOM 15337 C CA . LEU F 1 319 ? -31.615 -10.522 -23.358 1.00 40.16 319 LEU F CA 1
ATOM 15338 C C . LEU F 1 319 ? -31.517 -9.830 -24.699 1.00 38.38 319 LEU F C 1
ATOM 15339 O O . LEU F 1 319 ? -31.360 -10.476 -25.726 1.00 41.09 319 LEU F O 1
ATOM 15344 N N . GLY F 1 320 ? -31.630 -8.515 -24.698 1.00 37.03 320 GLY F N 1
ATOM 15345 C CA . GLY F 1 320 ? -31.462 -7.762 -25.920 1.00 36.94 320 GLY F CA 1
ATOM 15346 C C . GLY F 1 320 ? -32.448 -8.231 -26.966 1.00 37.58 320 GLY F C 1
ATOM 15347 O O . GLY F 1 320 ? -33.634 -8.354 -26.679 1.00 41.33 320 GLY F O 1
ATOM 15348 N N . ASP F 1 321 ? -31.938 -8.496 -28.171 1.00 37.28 321 ASP F N 1
ATOM 15349 C CA . ASP F 1 321 ? -32.726 -8.953 -29.304 1.00 35.03 321 ASP F CA 1
ATOM 15350 C C . ASP F 1 321 ? -32.558 -10.472 -29.451 1.00 35.80 321 ASP F C 1
ATOM 15351 O O . ASP F 1 321 ? -32.671 -11.014 -30.540 1.00 34.10 321 ASP F O 1
ATOM 15356 N N . GLY F 1 322 ? -32.247 -11.152 -28.351 1.00 36.82 322 GLY F N 1
ATOM 15357 C CA . GLY F 1 322 ? -32.300 -12.598 -28.308 1.00 37.87 322 GLY F CA 1
ATOM 15358 C C . GLY F 1 322 ? -30.996 -13.277 -27.935 1.00 39.66 322 GLY F C 1
ATOM 15359 O O . GLY F 1 322 ? -29.921 -12.945 -28.450 1.00 41.04 322 GLY F O 1
ATOM 15360 N N . LEU F 1 323 ? -31.111 -14.255 -27.045 1.00 38.83 323 LEU F N 1
ATOM 15361 C CA . LEU F 1 323 ? -29.998 -15.104 -26.656 1.00 38.51 323 LEU F CA 1
ATOM 15362 C C . LEU F 1 323 ? -29.945 -16.205 -27.691 1.00 40.47 323 LEU F C 1
ATOM 15363 O O . LEU F 1 323 ? -30.966 -16.786 -27.990 1.00 45.82 323 LEU F O 1
ATOM 15368 N N . SER F 1 324 ? -28.778 -16.471 -28.275 1.00 40.78 324 SER F N 1
ATOM 15369 C CA . SER F 1 324 ? -28.667 -17.508 -29.304 1.00 41.09 324 SER F CA 1
ATOM 15370 C C . SER F 1 324 ? -28.706 -18.871 -28.649 1.00 41.62 324 SER F C 1
ATOM 15371 O O . SER F 1 324 ? -28.363 -19.010 -27.473 1.00 44.15 324 SER F O 1
ATOM 15374 N N . ARG F 1 325 ? -29.123 -19.879 -29.403 1.00 43.97 325 ARG F N 1
ATOM 15375 C CA . ARG F 1 325 ? -29.214 -21.251 -28.883 1.00 45.43 325 ARG F CA 1
ATOM 15376 C C . ARG F 1 325 ? -27.880 -21.716 -28.321 1.00 47.73 325 ARG F C 1
ATOM 15377 O O . ARG F 1 325 ? -27.808 -22.255 -27.225 1.00 48.12 325 ARG F O 1
ATOM 15385 N N . GLU F 1 326 ? -26.819 -21.479 -29.083 1.00 51.01 326 GLU F N 1
ATOM 15386 C CA . GLU F 1 326 ? -25.467 -21.847 -28.662 1.00 50.71 326 GLU F CA 1
ATOM 15387 C C . GLU F 1 326 ? -25.141 -21.212 -27.320 1.00 45.59 326 GLU F C 1
ATOM 15388 O O . GLU F 1 326 ? -24.658 -21.890 -26.415 1.00 46.37 326 GLU F O 1
ATOM 15394 N N . ALA F 1 327 ? -25.421 -19.916 -27.197 1.00 42.45 327 ALA F N 1
ATOM 15395 C CA . ALA F 1 327 ? -25.183 -19.166 -25.958 1.00 41.82 327 ALA F CA 1
ATOM 15396 C C . ALA F 1 327 ? -26.069 -19.636 -24.806 1.00 41.98 327 ALA F C 1
ATOM 15397 O O . ALA F 1 327 ? -25.642 -19.672 -23.651 1.00 37.54 327 ALA F O 1
ATOM 15399 N N . ALA F 1 328 ? -27.316 -19.963 -25.124 1.00 46.01 328 ALA F N 1
ATOM 15400 C CA . ALA F 1 328 ? -28.243 -20.506 -24.141 1.00 47.26 328 ALA F CA 1
ATOM 15401 C C . ALA F 1 328 ? -27.707 -21.826 -23.591 1.00 47.61 328 ALA F C 1
ATOM 15402 O O . ALA F 1 328 ? -27.709 -22.049 -22.378 1.00 46.77 328 ALA F O 1
ATOM 15404 N N . LYS F 1 329 ? -27.215 -22.679 -24.482 1.00 47.73 329 LYS F N 1
ATOM 15405 C CA . LYS F 1 329 ? -26.614 -23.956 -24.076 1.00 54.08 329 LYS F CA 1
ATOM 15406 C C . LYS F 1 329 ? -25.360 -23.772 -23.187 1.00 54.69 329 LYS F C 1
ATOM 15407 O O . LYS F 1 329 ? -25.180 -24.493 -22.193 1.00 51.90 329 LYS F O 1
ATOM 15413 N N . ARG F 1 330 ? -24.488 -22.832 -23.551 1.00 53.29 330 ARG F N 1
ATOM 15414 C CA . ARG F 1 330 ? -23.271 -22.562 -22.755 1.00 56.79 330 ARG F CA 1
ATOM 15415 C C . ARG F 1 330 ? -23.627 -22.148 -21.319 1.00 54.76 330 ARG F C 1
ATOM 15416 O O . ARG F 1 330 ? -23.028 -22.622 -20.341 1.00 51.30 330 ARG F O 1
ATOM 15424 N N . ALA F 1 331 ? -24.600 -21.254 -21.204 1.00 51.07 331 ALA F N 1
ATOM 15425 C CA . ALA F 1 331 ? -24.992 -20.730 -19.910 1.00 51.30 331 ALA F CA 1
ATOM 15426 C C . ALA F 1 331 ? -25.545 -21.847 -19.052 1.00 47.53 331 ALA F C 1
ATOM 15427 O O . ALA F 1 331 ? -25.124 -22.017 -17.909 1.00 48.64 331 ALA F O 1
ATOM 15429 N N . LEU F 1 332 ? -26.483 -22.610 -19.596 1.00 45.53 332 LEU F N 1
ATOM 15430 C CA . LEU F 1 332 ? -27.001 -23.788 -18.884 1.00 44.99 332 LEU F CA 1
ATOM 15431 C C . LEU F 1 332 ? -25.862 -24.677 -18.369 1.00 43.61 332 LEU F C 1
ATOM 15432 O O . LEU F 1 332 ? -25.853 -25.077 -17.194 1.00 44.71 332 LEU F O 1
ATOM 15437 N N . GLU F 1 333 ? -24.893 -24.949 -19.229 1.00 43.26 333 GLU F N 1
ATOM 15438 C CA . GLU F 1 333 ? -23.681 -25.660 -18.809 1.00 47.61 333 GLU F CA 1
ATOM 15439 C C . GLU F 1 333 ? -22.936 -24.964 -17.670 1.00 46.04 333 GLU F C 1
ATOM 15440 O O . GLU F 1 333 ? -22.680 -25.577 -16.644 1.00 46.75 333 GLU F O 1
ATOM 15446 N N . ASP F 1 334 ? -22.613 -23.684 -17.826 1.00 46.59 334 ASP F N 1
ATOM 15447 C CA . ASP F 1 334 ? -21.714 -23.028 -16.877 1.00 45.84 334 ASP F CA 1
ATOM 15448 C C . ASP F 1 334 ? -22.337 -22.826 -15.509 1.00 46.73 334 ASP F C 1
ATOM 15449 O O . ASP F 1 334 ? -21.631 -22.802 -14.505 1.00 47.24 334 ASP F O 1
ATOM 15454 N N . VAL F 1 335 ? -23.656 -22.668 -15.460 1.00 46.55 335 VAL F N 1
ATOM 15455 C CA . VAL F 1 335 ? -24.347 -22.527 -14.173 1.00 46.52 335 VAL F CA 1
ATOM 15456 C C . VAL F 1 335 ? -24.810 -23.877 -13.599 1.00 47.15 335 VAL F C 1
ATOM 15457 O O . VAL F 1 335 ? -25.461 -23.918 -12.555 1.00 46.52 335 VAL F O 1
ATOM 15461 N N . GLU F 1 336 ? -24.475 -24.965 -14.296 1.00 50.37 336 GLU F N 1
ATOM 15462 C CA . GLU F 1 336 ? -24.711 -26.334 -13.843 1.00 52.24 336 GLU F CA 1
ATOM 15463 C C . GLU F 1 336 ? -26.195 -26.649 -13.633 1.00 51.23 336 GLU F C 1
ATOM 15464 O O . GLU F 1 336 ? -26.558 -27.374 -12.707 1.00 54.72 336 GLU F O 1
ATOM 15470 N N . LEU F 1 337 ? -27.043 -26.091 -14.492 1.00 50.44 337 LEU F N 1
ATOM 15471 C CA . LEU F 1 337 ? -28.465 -26.468 -14.558 1.00 48.70 337 LEU F CA 1
ATOM 15472 C C . LEU F 1 337 ? -28.681 -27.660 -15.481 1.00 48.26 337 LEU F C 1
ATOM 15473 O O . LEU F 1 337 ? -29.752 -28.257 -15.486 1.00 48.12 337 LEU F O 1
ATOM 15478 N N . ILE F 1 338 ? -27.678 -27.954 -16.299 1.00 50.73 338 ILE F N 1
ATOM 15479 C CA . ILE F 1 338 ? -27.594 -29.206 -17.039 1.00 55.60 338 ILE F CA 1
ATOM 15480 C C . ILE F 1 338 ? -26.151 -29.665 -16.991 1.00 58.38 338 ILE F C 1
ATOM 15481 O O . ILE F 1 338 ? -25.245 -28.865 -16.737 1.00 57.31 338 ILE F O 1
#

InterPro domains:
  IPR016205 Glycerol dehydrogenase [PIRSF000112] (8-319)
  IPR016205 Glycerol dehydrogenase [PTHR43616] (2-336)
  IPR023002 Glycerol-1-phosphate dehydrogenase, archaea [MF_00497_A] (6-338)
  IPR032837 Glycerol-1-phosphate dehydrogenase, N-terminal domain [PF13685] (15-147)